Protein AF-A0AAF5DKG2-F1 (afdb_monomer)

pLDDT: mean 74.57, std 13.82, range [32.38, 96.69]

InterPro domains:
  IPR000742 EGF-like domain [SM00181] (338-382)
  IPR000742 EGF-like domain [SM00181] (512-547)
  IPR000742 EGF-like domain [SM00181] (781-826)
  IPR000742 EGF-like domain [SM00181] (829-873)
  IPR000742 EGF-like domain [SM00181] (874-923)
  IPR000742 EGF-like domain [SM00181] (926-966)
  IPR000742 EGF-like domain [SM00181] (987-1036)
  IPR000742 EGF-like domain [SM00181] (1144-1190)
  IPR002049 Laminin-type EGF domain [PF00053] (269-330)
  IPR002049 Laminin-type EGF domain [PF00053] (405-462)
  IPR002049 Laminin-type EGF domain [PF00053] (465-513)
  IPR002049 Laminin-type EGF domain [PF00053] (516-554)
  IPR002049 Laminin-type EGF domain [PF00053] (780-825)
  IPR002049 Laminin-type EGF domain [PF00053] (828-871)
  IPR002049 Laminin-type EGF domain [PF00053] (925-981)
  IPR002049 Laminin-type EGF domain [PF00053] (986-1035)
  IPR002049 Laminin-type EGF domain [PF00053] (1038-1086)
  IPR002049 Laminin-type EGF domain [PF00053] (1089-1138)
  IPR002049 Laminin-type EGF domain [PF00053] (1145-1185)
  IPR002049 Laminin-type EGF domain [PS01248] (485-518)

Mean predicted aligned error: 26.06 Å

Radius of gyration: 65.57 Å; Cα contacts (8 Å, |Δi|>4): 3134; chains: 1; bounding box: 142×111×207 Å

Organism: Strongyloides stercoralis (NCBI:txid6248)

Structure (mmCIF, N/CA/C/O backbone):
data_AF-A0AAF5DKG2-F1
#
_entry.id   AF-A0AAF5DKG2-F1
#
loop_
_atom_site.group_PDB
_atom_site.id
_atom_site.type_symbol
_atom_site.label_atom_id
_atom_site.label_alt_id
_atom_site.label_comp_id
_atom_site.label_asym_id
_atom_site.label_entity_id
_atom_site.label_seq_id
_atom_site.pdbx_PDB_ins_code
_atom_site.Cartn_x
_atom_site.Cartn_y
_atom_site.Cartn_z
_atom_site.occupancy
_atom_site.B_iso_or_equiv
_atom_site.auth_seq_id
_atom_site.auth_comp_id
_atom_site.auth_asym_id
_atom_site.auth_atom_id
_atom_site.pdbx_PDB_model_num
ATOM 1 N N . MET A 1 1 ? -48.539 -11.931 -9.910 1.00 43.75 1 MET A N 1
ATOM 2 C CA . MET A 1 1 ? -48.277 -12.491 -8.563 1.00 43.75 1 MET A CA 1
ATOM 3 C C . MET A 1 1 ? -48.329 -11.419 -7.472 1.00 43.75 1 MET A C 1
ATOM 5 O O . MET A 1 1 ? -49.203 -11.551 -6.630 1.00 43.75 1 MET A O 1
ATOM 9 N N . LYS A 1 2 ? -47.557 -10.315 -7.526 1.00 38.19 2 LYS A N 1
ATOM 10 C CA . LYS A 1 2 ? -47.539 -9.233 -6.499 1.00 38.19 2 LYS A CA 1
ATOM 11 C C . LYS A 1 2 ? -48.901 -8.807 -5.889 1.00 38.19 2 LYS A C 1
ATOM 13 O O . LYS A 1 2 ? -48.984 -8.677 -4.678 1.00 38.19 2 LYS A O 1
ATOM 18 N N . LYS A 1 3 ? -50.002 -8.687 -6.655 1.00 47.84 3 LYS A N 1
ATOM 19 C CA . LYS A 1 3 ? -51.349 -8.427 -6.074 1.00 47.84 3 LYS A CA 1
ATOM 20 C C . LYS A 1 3 ? -51.882 -9.543 -5.156 1.00 47.84 3 LYS A C 1
ATOM 22 O O . LYS A 1 3 ? -52.548 -9.226 -4.182 1.00 47.84 3 LYS A O 1
ATOM 27 N N . LYS A 1 4 ? -51.594 -10.821 -5.439 1.00 54.53 4 LYS A N 1
ATOM 28 C CA . LYS A 1 4 ? -51.898 -11.936 -4.523 1.00 54.53 4 LYS A CA 1
ATOM 29 C C . LYS A 1 4 ? -50.928 -11.968 -3.340 1.00 54.53 4 LYS A C 1
ATOM 31 O O . LYS A 1 4 ? -51.385 -12.221 -2.242 1.00 54.53 4 LYS A O 1
ATOM 36 N N . PHE A 1 5 ? -49.649 -11.643 -3.542 1.00 51.47 5 PHE A N 1
ATOM 37 C CA . PHE A 1 5 ? -48.653 -11.588 -2.461 1.00 51.47 5 PHE A CA 1
ATOM 38 C C . PHE A 1 5 ? -48.962 -10.478 -1.442 1.00 51.47 5 PHE A C 1
ATOM 40 O O . PHE A 1 5 ? -48.942 -10.731 -0.248 1.00 51.47 5 PHE A O 1
ATOM 47 N N . ASN A 1 6 ? -49.387 -9.288 -1.886 1.00 56.97 6 ASN A N 1
ATOM 48 C CA . ASN A 1 6 ? -49.872 -8.243 -0.974 1.00 56.97 6 ASN A CA 1
ATOM 49 C C . ASN A 1 6 ? -51.173 -8.640 -0.258 1.00 56.97 6 ASN A C 1
ATOM 51 O O . ASN A 1 6 ? -51.363 -8.255 0.889 1.00 56.97 6 ASN A O 1
ATOM 55 N N . ILE A 1 7 ? -52.060 -9.413 -0.898 1.00 67.38 7 ILE A N 1
ATOM 56 C CA . ILE A 1 7 ? -53.229 -9.992 -0.216 1.00 67.38 7 ILE A CA 1
ATOM 57 C C . ILE A 1 7 ? -52.781 -11.042 0.810 1.00 67.38 7 ILE A C 1
ATOM 59 O O . ILE A 1 7 ? -53.310 -11.044 1.911 1.00 67.38 7 ILE A O 1
ATOM 63 N N . PHE A 1 8 ? -51.776 -11.866 0.501 1.00 57.84 8 PHE A N 1
ATOM 64 C CA . PHE A 1 8 ? -51.210 -12.848 1.429 1.00 57.84 8 PHE A CA 1
ATOM 65 C C . PHE A 1 8 ? -50.532 -12.173 2.625 1.00 57.84 8 PHE A C 1
ATOM 67 O O . PHE A 1 8 ? -50.835 -12.534 3.747 1.00 57.84 8 PHE A O 1
ATOM 74 N N . LEU A 1 9 ? -49.725 -11.125 2.422 1.00 53.72 9 LEU A N 1
ATOM 75 C CA . LEU A 1 9 ? -49.131 -10.325 3.503 1.00 53.72 9 LEU A CA 1
ATOM 76 C C . LEU A 1 9 ? -50.183 -9.597 4.351 1.00 53.72 9 LEU A C 1
ATOM 78 O O . LEU A 1 9 ? -50.059 -9.561 5.573 1.00 53.72 9 LEU A O 1
ATOM 82 N N . VAL A 1 10 ? -51.234 -9.043 3.737 1.00 59.53 10 VAL A N 1
ATOM 83 C CA . VAL A 1 10 ? -52.357 -8.448 4.482 1.00 59.53 10 VAL A CA 1
ATOM 84 C C . VAL A 1 10 ? -53.104 -9.519 5.282 1.00 59.53 10 VAL A C 1
ATOM 86 O O . VAL A 1 10 ? -53.407 -9.284 6.447 1.00 59.53 10 VAL A O 1
ATOM 89 N N . ILE A 1 11 ? -53.336 -10.706 4.712 1.00 62.66 11 ILE A N 1
ATOM 90 C CA . ILE A 1 11 ? -53.909 -11.853 5.428 1.00 62.66 11 ILE A CA 1
ATOM 91 C C . ILE A 1 11 ? -52.975 -12.316 6.553 1.00 62.66 11 ILE A C 1
ATOM 93 O O . ILE A 1 11 ? -53.465 -12.542 7.646 1.00 62.66 11 ILE A O 1
ATOM 97 N N . PHE A 1 12 ? -51.659 -12.371 6.348 1.00 57.19 12 PHE A N 1
ATOM 98 C CA . PHE A 1 12 ? -50.678 -12.834 7.336 1.00 57.19 12 PHE A CA 1
ATOM 99 C C . PHE A 1 12 ? -50.595 -11.891 8.548 1.00 57.19 12 PHE A C 1
ATOM 101 O O . PHE A 1 12 ? -50.620 -12.338 9.693 1.00 57.19 12 PHE A O 1
ATOM 108 N N . PHE A 1 13 ? -50.610 -10.571 8.315 1.00 54.19 13 PHE A N 1
ATOM 109 C CA . PHE A 1 13 ? -50.745 -9.566 9.380 1.00 54.19 13 PHE A CA 1
ATOM 110 C C . PHE A 1 13 ? -52.124 -9.599 10.070 1.00 54.19 13 PHE A C 1
ATOM 112 O O . PHE A 1 13 ? -52.234 -9.235 11.243 1.00 54.19 13 PHE A O 1
ATOM 119 N N . ILE A 1 14 ? -53.172 -10.055 9.377 1.00 54.34 14 ILE A N 1
ATOM 120 C CA . ILE A 1 14 ? -54.507 -10.280 9.950 1.00 54.34 14 ILE A CA 1
ATOM 121 C C . ILE A 1 14 ? -54.560 -11.589 10.764 1.00 54.34 14 ILE A C 1
ATOM 123 O O . ILE A 1 14 ? -55.146 -11.607 11.841 1.00 54.34 14 ILE A O 1
ATOM 127 N N . THR A 1 15 ? -53.908 -12.674 10.341 1.00 50.03 15 THR A N 1
ATOM 128 C CA . THR A 1 15 ? -53.892 -13.945 11.085 1.00 50.03 15 THR A CA 1
ATOM 129 C C . THR A 1 15 ? -52.998 -13.878 12.320 1.00 50.03 15 THR A C 1
ATOM 131 O O . THR A 1 15 ? -53.404 -14.372 13.372 1.00 50.03 15 THR A O 1
ATOM 134 N N . LEU A 1 16 ? -51.859 -13.169 12.258 1.00 49.00 16 LEU A N 1
ATOM 135 C CA . LEU A 1 16 ? -51.036 -12.864 13.442 1.00 49.00 16 LEU A CA 1
ATOM 136 C C . LEU A 1 16 ? -51.746 -11.972 14.480 1.00 49.00 16 LEU A C 1
ATOM 138 O O . LEU A 1 16 ? -51.216 -11.778 15.570 1.00 49.00 16 LEU A O 1
ATOM 142 N N . THR A 1 17 ? -52.923 -11.420 14.167 1.00 49.53 17 THR A N 1
ATOM 143 C CA . THR A 1 17 ? -53.720 -10.601 15.097 1.00 49.53 17 THR A CA 1
ATOM 144 C C . THR A 1 17 ? -55.053 -11.242 15.507 1.00 49.53 17 THR A C 1
ATOM 146 O O . THR A 1 17 ? -55.858 -10.577 16.159 1.00 49.53 17 THR A O 1
ATOM 149 N N . ILE A 1 18 ? -55.291 -12.522 15.170 1.00 45.44 18 ILE A N 1
ATOM 150 C CA . ILE A 1 18 ? -56.574 -13.216 15.418 1.00 45.44 18 ILE A CA 1
ATOM 151 C C . ILE A 1 18 ? -56.439 -14.551 16.192 1.00 45.44 18 ILE A C 1
ATOM 153 O O . ILE A 1 18 ? -57.408 -14.974 16.815 1.00 45.44 18 ILE A O 1
ATOM 157 N N . PHE A 1 19 ? -55.263 -15.192 16.249 1.00 39.69 19 PHE A N 1
ATOM 158 C CA . PHE A 1 19 ? -55.086 -16.511 16.894 1.00 39.69 19 PHE A CA 1
ATOM 159 C C . PHE A 1 19 ? -54.384 -16.497 18.270 1.00 39.69 19 PHE A C 1
ATOM 161 O O . PHE A 1 19 ? -53.329 -17.097 18.434 1.00 39.69 19 PHE A O 1
ATOM 168 N N . THR A 1 20 ? -55.023 -15.899 19.284 1.00 35.41 20 THR A N 1
ATOM 169 C CA . THR A 1 20 ? -54.932 -16.349 20.697 1.00 35.41 20 THR A CA 1
ATOM 170 C C . THR A 1 20 ? -56.183 -15.916 21.470 1.00 35.41 20 THR A C 1
ATOM 172 O O . THR A 1 20 ? -56.151 -14.961 22.244 1.00 35.41 20 THR A O 1
ATOM 175 N N . SER A 1 21 ? -57.297 -16.622 21.271 1.00 34.34 21 SER A N 1
ATOM 176 C CA . SER A 1 21 ? -58.467 -16.570 22.161 1.00 34.34 21 SER A CA 1
ATOM 177 C C . SER A 1 21 ? -58.666 -17.925 22.846 1.00 34.34 21 SER A C 1
ATOM 179 O O . SER A 1 21 ? -59.715 -18.555 22.721 1.00 34.34 21 SER A O 1
ATOM 181 N N . CYS A 1 22 ? -57.621 -18.393 23.531 1.00 34.94 22 CYS A N 1
ATOM 182 C CA . CYS A 1 22 ? -57.797 -19.367 24.603 1.00 34.94 22 CYS A CA 1
ATOM 183 C C . CYS A 1 22 ? -58.372 -18.627 25.820 1.00 34.94 22 CYS A C 1
ATOM 185 O O . CYS A 1 22 ? -58.104 -17.435 25.990 1.00 34.94 22 CYS A O 1
ATOM 187 N N . GLU A 1 23 ? -59.139 -19.308 26.667 1.00 33.19 23 GLU A N 1
ATOM 188 C CA . GLU A 1 23 ? -59.718 -18.725 27.882 1.00 33.19 23 GLU A CA 1
ATOM 189 C C . GLU A 1 23 ? -58.655 -18.636 29.000 1.00 33.19 23 GLU A C 1
ATOM 191 O O . GLU A 1 23 ? -58.776 -19.233 30.070 1.00 33.19 23 GLU A O 1
ATOM 196 N N . GLU A 1 24 ? -57.565 -17.896 28.735 1.00 35.06 24 GLU A N 1
ATOM 197 C CA . GLU A 1 24 ? -56.620 -17.478 29.773 1.00 35.06 24 GLU A CA 1
ATOM 198 C C . GLU A 1 24 ? -57.396 -16.660 30.811 1.00 35.06 24 GLU A C 1
ATOM 200 O O . GLU A 1 24 ? -57.775 -15.515 30.555 1.00 35.06 24 GLU A O 1
ATOM 205 N N . ILE A 1 25 ? -57.612 -17.246 31.995 1.00 44.19 25 ILE A N 1
ATOM 206 C CA . ILE A 1 25 ? -58.051 -16.519 33.190 1.00 44.19 25 ILE A CA 1
ATOM 207 C C . ILE A 1 25 ? -57.134 -15.306 33.325 1.00 44.19 25 ILE A C 1
ATOM 209 O O . ILE A 1 25 ? -55.933 -15.482 33.527 1.00 44.19 25 ILE A O 1
ATOM 213 N N . GLU A 1 26 ? -57.705 -14.107 33.184 1.00 47.34 26 GLU A N 1
ATOM 214 C CA . GLU A 1 26 ? -56.954 -12.861 33.038 1.00 47.34 26 GLU A CA 1
ATOM 215 C C . GLU A 1 26 ? -55.957 -12.714 34.199 1.00 47.34 26 GLU A C 1
ATOM 217 O O . GLU A 1 26 ? -56.347 -12.481 35.349 1.00 47.34 26 GLU A O 1
ATOM 222 N N . ASP A 1 27 ? -54.668 -12.938 33.908 1.00 63.12 27 ASP A N 1
ATOM 223 C CA . ASP A 1 27 ? -53.606 -12.891 34.911 1.00 63.12 27 ASP A CA 1
ATOM 224 C C . ASP A 1 27 ? -53.433 -11.441 35.347 1.00 63.12 27 ASP A C 1
ATOM 226 O O . ASP A 1 27 ? -52.753 -10.636 34.707 1.00 63.12 27 ASP A O 1
ATOM 230 N N . LEU A 1 28 ? -54.068 -11.100 36.463 1.00 68.75 28 LEU A N 1
ATOM 231 C CA . LEU A 1 28 ? -54.100 -9.743 36.985 1.00 68.75 28 LEU A CA 1
ATOM 232 C C . LEU A 1 28 ? -52.733 -9.297 37.529 1.00 68.75 28 LEU A C 1
ATOM 234 O O . LEU A 1 28 ? -52.597 -8.126 37.882 1.00 68.75 28 LEU A O 1
ATOM 238 N N . CYS A 1 29 ? -51.725 -10.179 37.559 1.00 80.19 29 CYS A N 1
ATOM 239 C CA . CYS A 1 29 ? -50.320 -9.836 37.785 1.00 80.19 29 CYS A CA 1
ATOM 240 C C . CYS A 1 29 ? -49.595 -9.355 36.508 1.00 80.19 29 CYS A C 1
ATOM 242 O O . CYS A 1 29 ? -48.548 -8.719 36.603 1.00 80.19 29 CYS A O 1
ATOM 244 N N . LYS A 1 30 ? -50.112 -9.629 35.301 1.00 75.94 30 LYS A N 1
ATOM 245 C CA . LYS A 1 30 ? -49.424 -9.441 34.005 1.00 75.94 30 LYS A CA 1
ATOM 246 C C . LYS A 1 30 ? -49.168 -7.953 33.690 1.00 75.94 30 LYS A C 1
ATOM 248 O O . LYS A 1 30 ? -49.912 -7.304 32.962 1.00 75.94 30 LYS A O 1
ATOM 253 N N . GLY A 1 31 ? -48.085 -7.408 34.255 1.00 75.31 31 GLY A N 1
ATOM 254 C CA . GLY A 1 31 ? -47.654 -6.009 34.112 1.00 75.31 31 GLY A CA 1
ATOM 255 C C . GLY A 1 31 ? -48.068 -5.060 35.249 1.00 75.31 31 GLY A C 1
ATOM 256 O O . GLY A 1 31 ? -47.969 -3.844 35.078 1.00 75.31 31 GLY A O 1
ATOM 257 N N . GLN A 1 32 ? -48.536 -5.574 36.393 1.00 84.38 32 GLN A N 1
ATOM 258 C CA . GLN A 1 32 ? -48.938 -4.770 37.558 1.00 84.38 32 GLN A CA 1
ATOM 259 C C . GLN A 1 32 ? -48.875 -5.578 38.868 1.00 84.38 32 GLN A C 1
ATOM 261 O O . GLN A 1 32 ? -48.708 -6.793 38.851 1.00 84.38 32 GLN A O 1
ATOM 266 N N . SER A 1 33 ? -49.023 -4.930 40.024 1.00 86.94 33 SER A N 1
ATOM 267 C CA . SER A 1 33 ? -49.085 -5.633 41.308 1.00 86.94 33 SER A CA 1
ATOM 268 C C . SER A 1 33 ? -50.447 -6.298 41.542 1.00 86.94 33 SER A C 1
ATOM 270 O O . SER A 1 33 ? -51.500 -5.697 41.330 1.00 86.94 33 SER A O 1
ATOM 272 N N . CYS A 1 34 ? -50.427 -7.541 42.025 1.00 89.06 34 CYS A N 1
ATOM 273 C CA . CYS A 1 34 ? -51.611 -8.373 42.232 1.00 89.06 34 CYS A CA 1
ATOM 274 C C . CYS A 1 34 ? -51.705 -8.876 43.680 1.00 89.06 34 CYS A C 1
ATOM 276 O O . CYS A 1 34 ? -50.700 -9.208 44.313 1.00 89.06 34 CYS A O 1
ATOM 278 N N . TYR A 1 35 ? -52.927 -8.924 44.216 1.00 87.62 35 TYR A N 1
ATOM 279 C CA . TYR A 1 35 ? -53.183 -9.201 45.631 1.00 87.62 35 TYR A CA 1
ATOM 280 C C . TYR A 1 35 ? -54.313 -10.230 45.798 1.00 87.62 35 TYR A C 1
ATOM 282 O O . TYR A 1 35 ? -55.308 -10.137 45.074 1.00 87.62 35 TYR A O 1
ATOM 290 N N . PRO A 1 36 ? -54.233 -11.160 46.770 1.00 88.12 36 PRO A N 1
ATOM 291 C CA . PRO A 1 36 ? -55.317 -12.099 47.043 1.00 88.12 36 PRO A CA 1
ATOM 292 C C . PRO A 1 36 ? -56.567 -11.412 47.602 1.00 88.12 36 PRO A C 1
ATOM 294 O O . PRO A 1 36 ? -56.482 -10.414 48.324 1.00 88.12 36 PRO A O 1
ATOM 297 N N . ALA A 1 37 ? -57.735 -11.999 47.339 1.00 84.50 37 ALA A N 1
ATOM 298 C CA . ALA A 1 37 ? -59.012 -11.518 47.863 1.00 84.50 37 ALA A CA 1
ATOM 299 C C . ALA A 1 37 ? -59.038 -11.436 49.407 1.00 84.50 37 ALA A C 1
ATOM 301 O O . ALA A 1 37 ? -58.489 -12.288 50.112 1.00 84.50 37 ALA A O 1
ATOM 302 N N . THR A 1 38 ? -59.717 -10.417 49.949 1.00 86.69 38 THR A N 1
ATOM 303 C CA . THR A 1 38 ? -59.907 -10.266 51.403 1.00 86.69 38 THR A CA 1
ATOM 304 C C . THR A 1 38 ? -61.103 -11.082 51.892 1.00 86.69 38 THR A C 1
ATOM 306 O O . THR A 1 38 ? -62.201 -10.913 51.360 1.00 86.69 38 THR A O 1
ATOM 309 N N . GLY A 1 39 ? -60.942 -11.851 52.967 1.00 88.44 39 GLY A N 1
ATOM 310 C CA . GLY A 1 39 ? -62.019 -12.605 53.620 1.00 88.44 39 GLY A CA 1
ATOM 311 C C . GLY A 1 39 ? -61.986 -12.491 55.147 1.00 88.44 39 GLY A C 1
ATOM 312 O O . GLY A 1 39 ? -61.350 -11.592 55.703 1.00 88.44 39 GLY A O 1
ATOM 313 N N . ASN A 1 40 ? -62.690 -13.395 55.835 1.00 90.44 40 ASN A N 1
ATOM 314 C CA . ASN A 1 40 ? -62.609 -13.549 57.290 1.00 90.44 40 ASN A CA 1
ATOM 315 C C . ASN A 1 40 ? -61.612 -14.668 57.618 1.00 90.44 40 ASN A C 1
ATOM 317 O O . ASN A 1 40 ? -61.873 -15.833 57.325 1.00 90.44 40 ASN A O 1
ATOM 321 N N . LEU A 1 41 ? -60.486 -14.330 58.250 1.00 92.12 41 LEU A N 1
ATOM 322 C CA . LEU A 1 41 ? -59.409 -15.277 58.557 1.00 92.12 41 LEU A CA 1
ATOM 323 C C . LEU A 1 41 ? -59.840 -16.393 59.527 1.00 92.12 41 LEU A C 1
ATOM 325 O O . LEU A 1 41 ? -59.142 -17.393 59.644 1.00 92.12 41 LEU A O 1
ATOM 329 N N . LEU A 1 42 ? -60.986 -16.257 60.200 1.00 91.31 42 LEU A N 1
ATOM 330 C CA . LEU A 1 42 ? -61.545 -17.295 61.070 1.00 91.31 42 LEU A CA 1
ATOM 331 C C . LEU A 1 42 ? -62.191 -18.470 60.321 1.00 91.31 42 LEU A C 1
ATOM 333 O O . LEU A 1 42 ? -62.323 -19.546 60.903 1.00 91.31 42 LEU A O 1
ATOM 337 N N . ILE A 1 43 ? -62.582 -18.297 59.054 1.00 88.50 43 ILE A N 1
ATOM 338 C CA . ILE A 1 43 ? -63.170 -19.380 58.252 1.00 88.50 43 ILE A CA 1
ATOM 339 C C . ILE A 1 43 ? -62.111 -20.477 58.053 1.00 88.50 43 ILE A C 1
ATOM 341 O O . ILE A 1 43 ? -60.944 -20.188 57.791 1.00 88.50 43 ILE A O 1
ATOM 345 N N . GLY A 1 44 ? -62.500 -21.733 58.290 1.00 86.06 44 GLY A N 1
ATOM 346 C CA . GLY A 1 44 ? -61.598 -22.892 58.371 1.00 86.06 44 GLY A CA 1
ATOM 347 C C . GLY A 1 44 ? -60.795 -23.015 59.680 1.00 86.06 44 GLY A C 1
ATOM 348 O O . GLY A 1 44 ? -60.398 -24.118 60.055 1.00 86.06 44 GLY A O 1
ATOM 349 N N . ARG A 1 45 ? -60.610 -21.930 60.447 1.00 89.00 45 ARG A N 1
ATOM 350 C CA . ARG A 1 45 ? -59.652 -21.855 61.574 1.00 89.00 45 ARG A CA 1
ATOM 351 C C . ARG A 1 45 ? -60.237 -22.146 62.960 1.00 89.00 45 ARG A C 1
ATOM 353 O O . ARG A 1 45 ? -59.640 -21.800 63.978 1.00 89.00 45 ARG A O 1
ATOM 360 N N . LYS A 1 46 ? -61.372 -22.855 63.035 1.00 87.25 46 LYS A N 1
ATOM 361 C CA . LYS A 1 46 ? -62.044 -23.230 64.302 1.00 87.25 46 LYS A CA 1
ATOM 362 C C . LYS A 1 46 ? -61.102 -23.880 65.333 1.00 87.25 46 LYS A C 1
ATOM 364 O O . LYS A 1 46 ? -61.238 -23.612 66.520 1.00 87.25 46 LYS A O 1
ATOM 369 N N . LYS A 1 47 ? -60.146 -24.715 64.901 1.00 87.81 47 LYS A N 1
ATOM 370 C CA . LYS A 1 47 ? -59.184 -25.406 65.790 1.00 87.81 47 LYS A CA 1
ATOM 371 C C . LYS A 1 47 ? -58.034 -24.516 66.294 1.00 87.81 47 LYS A C 1
ATOM 373 O O . LYS A 1 47 ? -57.362 -24.894 67.246 1.00 87.81 47 LYS A O 1
ATOM 378 N N . GLN A 1 48 ? -57.802 -23.370 65.654 1.00 90.44 48 GLN A N 1
ATOM 379 C CA . GLN A 1 48 ? -56.744 -22.401 65.979 1.00 90.44 48 GLN A CA 1
ATOM 380 C C . GLN A 1 48 ? -57.239 -21.250 66.872 1.00 90.44 48 GLN A C 1
ATOM 382 O O . GLN A 1 48 ? -56.446 -20.408 67.298 1.00 90.44 48 GLN A O 1
ATOM 387 N N . LEU A 1 49 ? -58.547 -21.191 67.139 1.00 93.44 49 LEU A N 1
ATOM 388 C CA . LEU A 1 49 ? -59.170 -20.210 68.018 1.00 93.44 49 LEU A CA 1
ATOM 389 C C . LEU A 1 49 ? -59.319 -20.790 69.433 1.00 93.44 49 LEU A C 1
ATOM 391 O O . LEU A 1 49 ? -59.855 -21.878 69.621 1.00 93.44 49 LEU A O 1
ATOM 395 N N . SER A 1 50 ? -58.866 -20.048 70.440 1.00 94.56 50 SER A N 1
ATOM 396 C CA . SER A 1 50 ? -58.863 -20.472 71.844 1.00 94.56 50 SER A CA 1
ATOM 397 C C . SER A 1 50 ? -59.281 -19.336 72.778 1.00 94.56 50 SER A C 1
ATOM 399 O O . SER A 1 50 ? -59.113 -18.163 72.447 1.00 94.56 50 SER A O 1
ATOM 401 N N . ALA A 1 51 ? -59.815 -19.672 73.957 1.00 94.81 51 ALA A N 1
ATOM 402 C CA . ALA A 1 51 ? -60.133 -18.707 75.010 1.00 94.81 51 ALA A CA 1
ATOM 403 C C . ALA A 1 51 ? -59.712 -19.231 76.390 1.00 94.81 51 ALA A C 1
ATOM 405 O O . ALA A 1 51 ? -59.935 -20.398 76.711 1.00 94.81 51 ALA A O 1
ATOM 406 N N . THR A 1 52 ? -59.136 -18.366 77.228 1.00 94.81 52 THR A N 1
ATOM 407 C CA . THR A 1 52 ? -58.620 -18.735 78.564 1.00 94.81 52 THR A CA 1
ATOM 408 C C . THR A 1 52 ? -59.710 -18.956 79.615 1.00 94.81 52 THR A C 1
ATOM 410 O O . THR A 1 52 ? -59.452 -19.554 80.658 1.00 94.81 52 THR A O 1
ATOM 413 N N . SER A 1 53 ? -60.941 -18.523 79.340 1.00 94.12 53 SER A N 1
ATOM 414 C CA . SER A 1 53 ? -62.119 -18.763 80.172 1.00 94.12 53 SER A CA 1
ATOM 415 C C . SER A 1 53 ? -63.324 -19.029 79.279 1.00 94.12 53 SER A C 1
ATOM 417 O O . SER A 1 53 ? -63.586 -18.269 78.353 1.00 94.12 53 SER A O 1
ATOM 419 N N . THR A 1 54 ? -64.063 -20.103 79.550 1.00 94.88 54 THR A N 1
ATOM 420 C CA . THR A 1 54 ? -65.348 -20.415 78.908 1.00 94.88 54 THR A CA 1
ATOM 421 C C . THR A 1 54 ? -66.249 -21.075 79.947 1.00 94.88 54 THR A C 1
ATOM 423 O O . THR A 1 54 ? -65.775 -21.903 80.732 1.00 94.88 54 THR A O 1
ATOM 426 N N . CYS A 1 55 ? -67.527 -20.699 80.000 1.00 94.12 55 CYS A N 1
ATOM 427 C CA . CYS A 1 55 ? -68.454 -21.266 80.973 1.00 94.12 55 CYS A CA 1
ATOM 428 C C . CYS A 1 55 ? -68.742 -22.751 80.694 1.00 94.12 55 CYS A C 1
ATOM 430 O O . CYS A 1 55 ? -68.608 -23.242 79.573 1.00 94.12 55 CYS A O 1
ATOM 432 N N . GLY A 1 56 ? -69.137 -23.493 81.727 1.00 92.88 56 GLY A N 1
ATOM 433 C CA . GLY A 1 56 ? -69.649 -24.863 81.587 1.00 92.88 56 GLY A CA 1
ATOM 434 C C . GLY A 1 56 ? -68.621 -25.974 81.304 1.00 92.88 56 GLY A C 1
ATOM 435 O O . GLY A 1 56 ? -68.974 -27.137 81.445 1.00 92.88 56 GLY A O 1
ATOM 436 N N . LEU A 1 57 ? -67.355 -25.669 80.973 1.00 90.06 57 LEU A N 1
ATOM 437 C CA . LEU A 1 57 ? -66.348 -26.653 80.506 1.00 90.06 57 LEU A CA 1
ATOM 438 C C . LEU A 1 57 ? -66.099 -27.876 81.419 1.00 90.06 57 LEU A C 1
ATOM 440 O O . LEU A 1 57 ? -65.622 -28.900 80.941 1.00 90.06 57 LEU A O 1
ATOM 444 N N . LYS A 1 58 ? -66.356 -27.779 82.732 1.00 88.69 58 LYS A N 1
ATOM 445 C CA . LYS A 1 58 ? -66.164 -28.890 83.695 1.00 88.69 58 LYS A CA 1
ATOM 446 C C . LYS A 1 58 ? -67.476 -29.439 84.256 1.00 88.69 58 LYS A C 1
ATOM 448 O O . LYS A 1 58 ? -67.579 -30.627 84.540 1.00 88.69 58 LYS A O 1
ATOM 453 N N . TYR A 1 59 ? -68.453 -28.564 84.453 1.00 91.12 59 TYR A N 1
ATOM 454 C CA . TYR A 1 59 ? -69.782 -28.846 84.985 1.00 91.12 59 TYR A CA 1
ATOM 455 C C . TYR A 1 59 ? -70.712 -27.687 84.584 1.00 91.12 59 TYR A C 1
ATOM 457 O O . TYR A 1 59 ? -70.211 -26.569 84.421 1.00 91.12 59 TYR A O 1
ATOM 465 N N . PRO A 1 60 ? -72.036 -27.900 84.464 1.00 91.19 60 PRO A N 1
ATOM 466 C CA . PRO A 1 60 ? -72.967 -26.843 84.077 1.00 91.19 60 PRO A CA 1
ATOM 467 C C . PRO A 1 60 ? -72.936 -25.643 85.031 1.00 91.19 60 PRO A C 1
ATOM 469 O O . PRO A 1 60 ? -73.036 -25.797 86.250 1.00 91.19 60 PRO A O 1
ATOM 472 N N . GLN A 1 61 ? -72.826 -24.433 84.484 1.00 90.12 61 GLN A N 1
ATOM 473 C CA . GLN A 1 61 ? -72.758 -23.186 85.250 1.00 90.12 61 GLN A CA 1
ATOM 474 C C . GLN A 1 61 ? -74.011 -22.341 85.018 1.00 90.12 61 GLN A C 1
ATOM 476 O O . GLN A 1 61 ? -74.348 -22.028 83.878 1.00 90.12 61 GLN A O 1
ATOM 481 N N . LYS A 1 62 ? -74.697 -21.960 86.100 1.00 90.56 62 LYS A N 1
ATOM 482 C CA . LYS A 1 62 ? -75.821 -21.015 86.057 1.00 90.56 62 LYS A CA 1
ATOM 483 C C . LYS A 1 62 ? -75.308 -19.612 85.721 1.00 90.56 62 LYS A C 1
ATOM 485 O O . LYS A 1 62 ? -74.259 -19.227 86.222 1.00 90.56 62 LYS A O 1
ATOM 490 N N . TYR A 1 63 ? -76.023 -18.855 84.896 1.00 90.06 63 TYR A N 1
ATOM 491 C CA . TYR A 1 63 ? -75.720 -17.456 84.565 1.00 90.06 63 TYR A CA 1
ATOM 492 C C . TYR A 1 63 ? -77.018 -16.669 84.338 1.00 90.06 63 TYR A C 1
ATOM 494 O O . TYR A 1 63 ? -78.059 -17.267 84.071 1.00 90.06 63 TYR A O 1
ATOM 502 N N . CYS A 1 64 ? -76.976 -15.341 84.429 1.00 87.12 64 CYS A N 1
ATOM 503 C CA . CYS A 1 64 ? -78.143 -14.461 84.345 1.00 87.12 64 CYS A CA 1
ATOM 504 C C . CYS A 1 64 ? -77.937 -13.332 83.324 1.00 87.12 64 CYS A C 1
ATOM 506 O O . CYS A 1 64 ? -76.828 -12.831 83.160 1.00 87.12 64 CYS A O 1
ATOM 508 N N . ILE A 1 65 ? -78.998 -12.921 82.626 1.00 84.19 65 ILE A N 1
ATOM 509 C CA . ILE A 1 65 ? -78.963 -11.880 81.586 1.00 84.19 65 ILE A CA 1
ATOM 510 C C . ILE A 1 65 ? -79.640 -10.610 82.119 1.00 84.19 65 ILE A C 1
ATOM 512 O O . ILE A 1 65 ? -80.852 -10.591 82.334 1.00 84.19 65 ILE A O 1
ATOM 516 N N . VAL A 1 66 ? -78.865 -9.535 82.305 1.00 77.00 66 VAL A N 1
ATOM 517 C CA . VAL A 1 66 ? -79.331 -8.286 82.947 1.00 77.00 66 VAL A CA 1
ATOM 518 C C . VAL A 1 66 ? -80.390 -7.544 82.115 1.00 77.00 66 VAL A C 1
ATOM 520 O O . VAL A 1 66 ? -81.260 -6.888 82.677 1.00 77.00 66 VAL A O 1
ATOM 523 N N . SER A 1 67 ? -80.397 -7.694 80.787 1.00 68.50 67 SER A N 1
ATOM 524 C CA . SER A 1 67 ? -81.453 -7.140 79.922 1.00 68.50 67 SER A CA 1
ATOM 525 C C . SER A 1 67 ? -82.804 -7.855 80.050 1.00 68.50 67 SER A C 1
ATOM 527 O O . SER A 1 67 ? -83.825 -7.298 79.660 1.00 68.50 67 SER A O 1
ATOM 529 N N . ASN A 1 68 ? -82.842 -9.077 80.593 1.00 65.31 68 ASN A N 1
ATOM 530 C CA . ASN A 1 68 ? -84.033 -9.935 80.591 1.00 65.31 68 ASN A CA 1
ATOM 531 C C . ASN A 1 68 ? -84.839 -9.817 81.899 1.00 65.31 68 ASN A C 1
ATOM 533 O O . ASN A 1 68 ? -85.472 -10.776 82.338 1.00 65.31 68 ASN A O 1
ATOM 537 N N . LEU A 1 69 ? -84.836 -8.636 82.525 1.00 56.03 69 LEU A N 1
ATOM 538 C CA . LEU A 1 69 ? -85.548 -8.343 83.780 1.00 56.03 69 LEU A CA 1
ATOM 539 C C . LEU A 1 69 ? -87.079 -8.186 83.619 1.00 56.03 69 LEU A C 1
ATOM 541 O O . LEU A 1 69 ? -87.762 -7.783 84.557 1.00 56.03 69 LEU A O 1
ATOM 545 N N . GLN A 1 70 ? -87.631 -8.533 82.452 1.00 50.06 70 GLN A N 1
ATOM 546 C CA . GLN A 1 70 ? -89.069 -8.576 82.162 1.00 50.06 70 GLN A CA 1
ATOM 547 C C . GLN A 1 70 ? -89.488 -9.991 81.714 1.00 50.06 70 GLN A C 1
ATOM 549 O O . GLN A 1 70 ? -89.851 -10.214 80.563 1.00 50.06 70 GLN A O 1
ATOM 554 N N . GLY A 1 71 ? -89.409 -10.975 82.617 1.00 49.38 71 GLY A N 1
ATOM 555 C CA . GLY A 1 71 ? -89.847 -12.350 82.346 1.00 49.38 71 GLY A CA 1
ATOM 556 C C . GLY A 1 71 ? -89.515 -13.340 83.468 1.00 49.38 71 GLY A C 1
ATOM 557 O O . GLY A 1 71 ? -88.609 -13.108 84.263 1.00 49.38 71 GLY A O 1
ATOM 558 N N . ASN A 1 72 ? -90.231 -14.470 83.518 1.00 47.91 72 ASN A N 1
ATOM 559 C CA . ASN A 1 72 ? -90.167 -15.448 84.623 1.00 47.91 72 ASN A CA 1
ATOM 560 C C . ASN A 1 72 ? -88.860 -16.269 84.728 1.00 47.91 72 ASN A C 1
ATOM 562 O O . ASN A 1 72 ? -88.742 -17.107 85.620 1.00 47.91 72 ASN A O 1
ATOM 566 N N . SER A 1 73 ? -87.869 -16.046 83.859 1.00 59.88 73 SER A N 1
ATOM 567 C CA . SER A 1 73 ? -86.536 -16.652 83.979 1.00 59.88 73 SER A CA 1
ATOM 568 C C . SER A 1 73 ? -85.457 -15.769 83.340 1.00 59.88 73 SER A C 1
ATOM 570 O O . SER A 1 73 ? -85.179 -15.851 82.142 1.00 59.88 73 SER A O 1
ATOM 572 N N . SER A 1 74 ? -84.812 -14.928 84.148 1.00 70.94 74 SER A N 1
ATOM 573 C CA . SER A 1 74 ? -83.642 -14.139 83.732 1.00 70.94 74 SER A CA 1
ATOM 574 C C . SER A 1 74 ? -82.330 -14.938 83.750 1.00 70.94 74 SER A C 1
ATOM 576 O O . SER A 1 74 ? -81.318 -14.444 83.253 1.00 70.94 74 SER A O 1
ATOM 578 N N . CYS A 1 75 ? -82.336 -16.167 84.285 1.00 85.12 75 CYS A N 1
ATOM 579 C CA . CYS A 1 75 ? -81.160 -17.025 84.439 1.00 85.12 75 CYS A CA 1
ATOM 580 C C . CYS A 1 75 ? -81.315 -18.397 83.761 1.00 85.12 75 CYS A C 1
ATOM 582 O O . CYS A 1 75 ? -82.408 -18.957 83.709 1.00 85.12 75 CYS A O 1
ATOM 584 N N . TYR A 1 76 ? -80.190 -18.930 83.286 1.00 88.94 76 TYR A N 1
ATOM 585 C CA . TYR A 1 76 ? -80.045 -20.095 82.408 1.00 88.94 76 TYR A CA 1
ATOM 586 C C . TYR A 1 76 ? -78.825 -20.929 82.849 1.00 88.94 76 TYR A C 1
ATOM 588 O O . TYR A 1 76 ? -78.096 -20.523 83.755 1.00 88.94 76 TYR A O 1
ATOM 596 N N . TYR A 1 77 ? -78.570 -22.072 82.202 1.00 90.56 77 TYR A N 1
ATOM 597 C CA . TYR A 1 77 ? -77.362 -22.883 82.412 1.00 90.56 77 TYR A CA 1
ATOM 598 C C . TYR A 1 77 ? -76.502 -22.931 81.145 1.00 90.56 77 TYR A C 1
ATOM 600 O O . TYR A 1 77 ? -77.024 -23.079 80.045 1.00 90.56 77 TYR A O 1
ATOM 608 N N . CYS A 1 78 ? -75.186 -22.824 81.318 1.00 92.19 78 CYS A N 1
ATOM 609 C CA . CYS A 1 78 ? -74.161 -23.007 80.293 1.00 92.19 78 CYS A CA 1
ATOM 610 C C . CYS A 1 78 ? -73.465 -24.358 80.501 1.00 92.19 78 CYS A C 1
ATOM 612 O O . CYS A 1 78 ? -73.013 -24.647 81.612 1.00 92.19 78 CYS A O 1
ATOM 614 N N . ASP A 1 79 ? -73.364 -25.169 79.449 1.00 93.31 79 ASP A N 1
ATOM 615 C CA . ASP A 1 79 ? -72.817 -26.529 79.475 1.00 93.31 79 ASP A CA 1
ATOM 616 C C . ASP A 1 79 ? -71.955 -26.822 78.234 1.00 93.31 79 ASP A C 1
ATOM 618 O O . ASP A 1 79 ? -72.329 -27.565 77.327 1.00 93.31 79 ASP A O 1
ATOM 622 N N . SER A 1 80 ? -70.770 -26.214 78.194 1.00 92.31 80 SER A N 1
ATOM 623 C CA . SER A 1 80 ? -69.819 -26.326 77.078 1.00 92.31 80 SER A CA 1
ATOM 624 C C . SER A 1 80 ? -68.942 -27.589 77.119 1.00 92.31 80 SER A C 1
ATOM 626 O O . SER A 1 80 ? -67.836 -27.578 76.584 1.00 92.31 80 SER A O 1
ATOM 628 N N . ARG A 1 81 ? -69.381 -28.672 77.783 1.00 90.94 81 ARG A N 1
ATOM 629 C CA . ARG A 1 81 ? -68.641 -29.955 77.825 1.00 90.94 81 ARG A CA 1
ATOM 630 C C . ARG A 1 81 ? -68.622 -30.676 76.475 1.00 90.94 81 ARG A C 1
ATOM 632 O O . ARG A 1 81 ? -67.671 -31.389 76.176 1.00 90.94 81 ARG A O 1
ATOM 639 N N . GLU A 1 82 ? -69.655 -30.460 75.667 1.00 88.50 82 GLU A N 1
ATOM 640 C CA . GLU A 1 82 ? -69.723 -30.847 74.255 1.00 88.50 82 GLU A CA 1
ATOM 641 C C . GLU A 1 82 ? -69.864 -29.577 73.397 1.00 88.50 82 GLU A C 1
ATOM 643 O O . GLU A 1 82 ? -70.376 -28.574 73.904 1.00 88.50 82 GLU A O 1
ATOM 648 N N . PRO A 1 83 ? -69.460 -29.575 72.112 1.00 84.75 83 PRO A N 1
ATOM 649 C CA . PRO A 1 83 ? -69.730 -28.465 71.195 1.00 84.75 83 PRO A CA 1
ATOM 650 C C . PRO A 1 83 ? -71.229 -28.178 71.018 1.00 84.75 83 PRO A C 1
ATOM 652 O O . PRO A 1 83 ? -72.074 -29.048 71.245 1.00 84.75 83 PRO A O 1
ATOM 655 N N . TYR A 1 84 ? -71.563 -26.968 70.558 1.00 85.50 84 TYR A N 1
ATOM 656 C CA . TYR A 1 84 ? -72.946 -26.601 70.248 1.00 85.50 84 TYR A CA 1
ATOM 657 C C . TYR A 1 84 ? -73.568 -27.565 69.232 1.00 85.50 84 TYR A C 1
ATOM 659 O O . TYR A 1 84 ? -73.000 -27.845 68.174 1.00 85.50 84 TYR A O 1
ATOM 667 N N . SER A 1 85 ? -74.779 -28.027 69.531 1.00 81.25 85 SER A N 1
ATOM 668 C CA . SER A 1 85 ? -75.610 -28.797 68.607 1.00 81.25 85 SER A CA 1
ATOM 669 C C . SER A 1 85 ? -77.090 -28.592 68.929 1.00 81.25 85 SER A C 1
ATOM 671 O O . SER A 1 85 ? -77.438 -28.073 69.986 1.00 81.25 85 SER A O 1
ATOM 673 N N . ILE A 1 86 ? -77.987 -29.088 68.072 1.00 76.38 86 ILE A N 1
ATOM 674 C CA . ILE A 1 86 ? -79.438 -29.111 68.353 1.00 76.38 86 ILE A CA 1
ATOM 675 C C . ILE A 1 86 ? -79.761 -29.910 69.640 1.00 76.38 86 ILE A C 1
ATOM 677 O O . ILE A 1 86 ? -80.799 -29.687 70.257 1.00 76.38 86 ILE A O 1
ATOM 681 N N . ARG A 1 87 ? -78.867 -30.811 70.083 1.00 80.06 87 ARG A N 1
ATOM 682 C CA . ARG A 1 87 ? -78.993 -31.555 71.352 1.00 80.06 87 ARG A CA 1
ATOM 683 C C . ARG A 1 87 ? -78.358 -30.838 72.548 1.00 80.06 87 ARG A C 1
ATOM 685 O O . ARG A 1 87 ? -78.816 -31.041 73.667 1.00 80.06 87 ARG A O 1
ATOM 692 N N . ASN A 1 88 ? -77.343 -30.002 72.321 1.00 82.38 88 ASN A N 1
ATOM 693 C CA . ASN A 1 88 ? -76.723 -29.156 73.339 1.00 82.38 88 ASN A CA 1
ATOM 694 C C . ASN A 1 88 ? -76.719 -27.685 72.893 1.00 82.38 88 ASN A C 1
ATOM 696 O O . ASN A 1 88 ? -75.701 -27.140 72.459 1.00 82.38 88 ASN A O 1
ATOM 700 N N . SER A 1 89 ? -77.876 -27.036 73.035 1.00 83.75 89 SER A N 1
ATOM 701 C CA . SER A 1 89 ? -78.062 -25.599 72.793 1.00 83.75 89 SER A CA 1
ATOM 702 C C . SER A 1 89 ? -77.395 -24.701 73.842 1.00 83.75 89 SER A C 1
ATOM 704 O O . SER A 1 89 ? -77.405 -23.481 73.699 1.00 83.75 89 SER A O 1
ATOM 706 N N . ASN A 1 90 ? -76.867 -25.291 74.918 1.00 88.50 90 ASN A N 1
ATOM 707 C CA . ASN A 1 90 ? -76.339 -24.591 76.089 1.00 88.50 90 ASN A CA 1
ATOM 708 C C . ASN A 1 90 ? -74.803 -24.511 76.081 1.00 88.50 90 ASN A C 1
ATOM 710 O O . ASN A 1 90 ? -74.214 -23.986 77.027 1.00 88.50 90 ASN A O 1
ATOM 714 N N . SER A 1 91 ? -74.152 -25.047 75.046 1.00 90.88 91 SER A N 1
ATOM 715 C CA . SER A 1 91 ? -72.707 -24.958 74.855 1.00 90.88 91 SER A CA 1
ATOM 716 C C . SER A 1 91 ? -72.314 -23.610 74.268 1.00 90.88 91 SER A C 1
ATOM 718 O O . SER A 1 91 ? -72.692 -23.284 73.140 1.00 90.88 91 SER A O 1
ATOM 720 N N . HIS A 1 92 ? -71.496 -22.866 75.014 1.00 93.62 92 HIS A N 1
ATOM 721 C CA . HIS A 1 92 ? -71.028 -21.522 74.660 1.00 93.62 92 HIS A CA 1
ATOM 722 C C . HIS A 1 92 ? -69.516 -21.520 74.386 1.00 93.62 92 HIS A C 1
ATOM 724 O O . HIS A 1 92 ? -68.786 -20.630 74.829 1.00 93.62 92 HIS A O 1
ATOM 730 N N . GLY A 1 93 ? -69.055 -22.558 73.677 1.00 92.00 93 GLY A N 1
ATOM 731 C CA . GLY A 1 93 ? -67.674 -22.744 73.224 1.00 92.00 93 GLY A CA 1
ATOM 732 C C . GLY A 1 93 ? -67.156 -21.596 72.351 1.00 92.00 93 GLY A C 1
ATOM 733 O O . GLY A 1 93 ? -67.930 -20.872 71.720 1.00 92.00 93 GLY A O 1
ATOM 734 N N . ILE A 1 94 ? -65.832 -21.407 72.317 1.00 93.75 94 ILE A N 1
ATOM 735 C CA . ILE A 1 94 ? -65.210 -20.272 71.610 1.00 93.75 94 ILE A CA 1
ATOM 736 C C . ILE A 1 94 ? -65.438 -20.321 70.095 1.00 93.75 94 ILE A C 1
ATOM 738 O O . ILE A 1 94 ? -65.505 -19.282 69.450 1.00 93.75 94 ILE A O 1
ATOM 742 N N . GLU A 1 95 ? -65.657 -21.505 69.525 1.00 89.88 95 GLU A N 1
ATOM 743 C CA . GLU A 1 95 ? -66.013 -21.673 68.113 1.00 89.88 95 GLU A CA 1
ATOM 744 C C . GLU A 1 95 ? -67.287 -20.940 67.668 1.00 89.88 95 GLU A C 1
ATOM 746 O O . GLU A 1 95 ? -67.416 -20.602 66.495 1.00 89.88 95 GLU A O 1
ATOM 751 N N . ASN A 1 96 ? -68.228 -20.690 68.584 1.00 90.44 96 ASN A N 1
ATOM 752 C CA . ASN A 1 96 ? -69.568 -20.194 68.270 1.00 90.44 96 ASN A CA 1
ATOM 753 C C . ASN A 1 96 ? -69.577 -18.755 67.723 1.00 90.44 96 ASN A C 1
ATOM 755 O O . ASN A 1 96 ? -70.619 -18.278 67.265 1.00 90.44 96 ASN A O 1
ATOM 759 N N . VAL A 1 97 ? -68.438 -18.060 67.800 1.00 91.38 97 VAL A N 1
ATOM 760 C CA . VAL A 1 97 ? -68.229 -16.703 67.274 1.00 91.38 97 VAL A CA 1
ATOM 761 C C . VAL A 1 97 ? -67.990 -16.682 65.762 1.00 91.38 97 VAL A C 1
ATOM 763 O O . VAL A 1 97 ? -68.041 -15.614 65.158 1.00 91.38 97 VAL A O 1
ATOM 766 N N . ILE A 1 98 ? -67.706 -17.838 65.157 1.00 88.56 98 ILE A N 1
ATOM 767 C CA . ILE A 1 98 ? -67.530 -17.999 63.712 1.00 88.56 98 ILE A CA 1
ATOM 768 C C . ILE A 1 98 ? -68.917 -18.231 63.100 1.00 88.56 98 ILE A C 1
ATOM 770 O O . ILE A 1 98 ? -69.691 -19.033 63.625 1.00 88.56 98 ILE A O 1
ATOM 774 N N . LYS A 1 99 ? -69.243 -17.511 62.020 1.00 78.19 99 LYS A N 1
ATOM 775 C CA . LYS A 1 99 ? -70.511 -17.627 61.284 1.00 78.19 99 LYS A CA 1
ATOM 776 C C . LYS A 1 99 ? -70.256 -18.077 59.848 1.00 78.19 99 LYS A C 1
ATOM 778 O O . LYS A 1 99 ? -69.294 -17.630 59.223 1.00 78.19 99 LYS A O 1
ATOM 783 N N . GLU A 1 100 ? -71.142 -18.924 59.343 1.00 68.94 100 GLU A N 1
ATOM 784 C CA . GLU A 1 100 ? -71.212 -19.348 57.940 1.00 68.94 100 GLU A CA 1
ATOM 785 C C . GLU A 1 100 ? -72.392 -18.632 57.253 1.00 68.94 100 GLU A C 1
ATOM 787 O O . GLU A 1 100 ? -73.284 -18.122 57.936 1.00 68.94 100 GLU A O 1
ATOM 792 N N . LYS A 1 101 ? -72.383 -18.534 55.914 1.00 59.97 101 LYS A N 1
ATOM 793 C CA . LYS A 1 101 ? -73.211 -17.572 55.146 1.00 59.97 101 LYS A CA 1
ATOM 794 C C . LYS A 1 101 ? -74.730 -17.649 55.370 1.00 59.97 101 LYS A C 1
ATOM 796 O O . LYS A 1 101 ? -75.387 -16.625 55.213 1.00 59.97 101 LYS A O 1
ATOM 801 N N . ASP A 1 102 ? -75.261 -18.805 55.767 1.00 57.44 102 ASP A N 1
ATOM 802 C CA . ASP A 1 102 ? -76.701 -19.040 55.962 1.00 57.44 102 ASP A CA 1
ATOM 803 C C . ASP A 1 102 ? -77.135 -19.133 57.444 1.00 57.44 102 ASP A C 1
ATOM 805 O O . ASP A 1 102 ? -78.297 -19.420 57.745 1.00 57.44 102 ASP A O 1
ATOM 809 N N . GLU A 1 103 ? -76.236 -18.903 58.411 1.00 58.84 103 GLU A N 1
ATOM 810 C CA . GLU A 1 103 ? -76.575 -19.075 59.830 1.00 58.84 103 GLU A CA 1
ATOM 811 C C . GLU A 1 103 ? -77.278 -17.865 60.462 1.00 58.84 103 GLU A C 1
ATOM 813 O O . GLU A 1 103 ? -76.752 -16.754 60.553 1.00 58.84 103 GLU A O 1
ATOM 818 N N . ASN A 1 104 ? -78.473 -18.113 61.004 1.00 57.06 104 ASN A N 1
ATOM 819 C CA . ASN A 1 104 ? -79.311 -17.091 61.622 1.00 57.06 104 ASN A CA 1
ATOM 820 C C . ASN A 1 104 ? -78.653 -16.519 62.904 1.00 57.06 104 ASN A C 1
ATOM 822 O O . ASN A 1 104 ? -78.503 -17.210 63.916 1.00 57.06 104 ASN A O 1
ATOM 826 N N . ILE A 1 105 ? -78.267 -15.239 62.839 1.00 55.41 105 ILE A N 1
ATOM 827 C CA . ILE A 1 105 ? -77.204 -14.561 63.620 1.00 55.41 105 ILE A CA 1
ATOM 828 C C . ILE A 1 105 ? -77.286 -14.729 65.157 1.00 55.41 105 ILE A C 1
ATOM 830 O O . ILE A 1 105 ? -76.278 -14.629 65.858 1.00 55.41 105 ILE A O 1
ATOM 834 N N . ILE A 1 106 ? -78.479 -14.969 65.702 1.00 64.81 106 ILE A N 1
ATOM 835 C CA . ILE A 1 106 ? -78.828 -14.707 67.109 1.00 64.81 106 ILE A CA 1
ATOM 836 C C . ILE A 1 106 ? -78.552 -15.907 68.047 1.00 64.81 106 ILE A C 1
ATOM 838 O O . ILE A 1 106 ? -78.376 -15.728 69.256 1.00 64.81 106 ILE A O 1
ATOM 842 N N . ASN A 1 107 ? -78.481 -17.134 67.517 1.00 70.94 107 ASN A N 1
ATOM 843 C CA . ASN A 1 107 ? -78.662 -18.358 68.319 1.00 70.94 107 ASN A CA 1
ATOM 844 C C . ASN A 1 107 ? -77.381 -19.033 68.854 1.00 70.94 107 ASN A C 1
ATOM 846 O O . ASN A 1 107 ? -77.492 -20.021 69.580 1.00 70.94 107 ASN A O 1
ATOM 850 N N . ARG A 1 108 ? -76.180 -18.531 68.531 1.00 85.75 108 ARG A N 1
ATOM 851 C CA . ARG A 1 108 ? -74.892 -19.074 69.018 1.00 85.75 108 ARG A CA 1
ATOM 852 C C . ARG A 1 108 ? -73.954 -17.955 69.463 1.00 85.75 108 ARG A C 1
ATOM 854 O O . ARG A 1 108 ? -73.829 -16.951 68.761 1.00 85.75 108 ARG A O 1
ATOM 861 N N . TRP A 1 109 ? -73.281 -18.144 70.596 1.00 90.94 109 TRP A N 1
ATOM 862 C CA . TRP A 1 109 ? -72.281 -17.218 71.137 1.00 90.94 109 TRP A CA 1
ATOM 863 C C . TRP A 1 109 ? -71.207 -17.962 71.943 1.00 90.94 109 TRP A C 1
ATOM 865 O O . TRP A 1 109 ? -71.432 -19.087 72.389 1.00 90.94 109 TRP A O 1
ATOM 875 N N . TRP A 1 110 ? -70.052 -17.327 72.144 1.00 95.06 110 TRP A N 1
ATOM 876 C CA . TRP A 1 110 ? -69.084 -17.714 73.176 1.00 95.06 110 TRP A CA 1
ATOM 877 C C . TRP A 1 110 ? -69.369 -16.968 74.480 1.00 95.06 110 TRP A C 1
ATOM 879 O O . TRP A 1 110 ? -69.764 -15.801 74.428 1.00 95.06 110 TRP A O 1
ATOM 889 N N . GLN A 1 111 ? -69.127 -17.589 75.637 1.00 94.88 111 GLN A N 1
ATOM 890 C CA . GLN A 1 111 ? -69.293 -16.953 76.947 1.00 94.88 111 GLN A CA 1
ATOM 891 C C . GLN A 1 111 ? -68.207 -17.370 77.948 1.00 94.88 111 GLN A C 1
ATOM 893 O O . GLN A 1 111 ? -67.946 -18.558 78.134 1.00 94.88 111 GLN A O 1
ATOM 898 N N . SER A 1 112 ? -67.609 -16.396 78.642 1.00 94.94 112 SER A N 1
ATOM 899 C CA . SER A 1 112 ? -66.633 -16.637 79.710 1.00 94.94 112 SER A CA 1
ATOM 900 C C . SER A 1 112 ? -67.281 -17.222 80.968 1.00 94.94 112 SER A C 1
ATOM 902 O O . SER A 1 112 ? -68.487 -17.108 81.180 1.00 94.94 112 SER A O 1
ATOM 904 N N . GLY A 1 113 ? -66.473 -17.791 81.866 1.00 91.31 113 GLY A N 1
ATOM 905 C CA . GLY A 1 113 ? -66.930 -18.066 83.229 1.00 91.31 113 GLY A CA 1
ATOM 906 C C . GLY A 1 113 ? -67.335 -16.782 83.974 1.00 91.31 113 GLY A C 1
ATOM 907 O O . GLY A 1 113 ? -66.777 -15.707 83.735 1.00 91.31 113 GLY A O 1
ATOM 908 N N . ASN A 1 114 ? -68.309 -16.921 84.873 1.00 90.25 114 ASN A N 1
ATOM 909 C CA . ASN A 1 114 ? -68.889 -15.850 85.690 1.00 90.25 114 ASN A CA 1
ATOM 910 C C . ASN A 1 114 ? -67.859 -15.173 86.610 1.00 90.25 114 ASN A C 1
ATOM 912 O O . ASN A 1 114 ? -67.030 -15.853 87.212 1.00 90.25 114 ASN A O 1
ATOM 916 N N . GLY A 1 115 ? -67.943 -13.851 86.761 1.00 85.56 115 GLY A N 1
ATOM 917 C CA . GLY A 1 115 ? -67.084 -13.031 87.625 1.00 85.56 115 GLY A CA 1
ATOM 918 C C . GLY A 1 115 ? -65.628 -12.882 87.162 1.00 85.56 115 GLY A C 1
ATOM 919 O O . GLY A 1 115 ? -64.867 -12.133 87.772 1.00 85.56 115 GLY A O 1
ATOM 920 N N . ILE A 1 116 ? -65.207 -13.568 86.095 1.00 89.81 116 ILE A N 1
ATOM 921 C CA . ILE A 1 116 ? -63.808 -13.575 85.651 1.00 89.81 116 ILE A CA 1
ATOM 922 C C . ILE A 1 116 ? -63.539 -12.322 84.808 1.00 89.81 116 ILE A C 1
ATOM 924 O O . ILE A 1 116 ? -63.898 -12.265 83.635 1.00 89.81 116 ILE A O 1
ATOM 928 N N . GLN A 1 117 ? -62.892 -11.320 85.411 1.00 90.06 117 GLN A N 1
ATOM 929 C CA . GLN A 1 117 ? -62.544 -10.057 84.742 1.00 90.06 117 GLN A CA 1
ATOM 930 C C . GLN A 1 117 ? -61.383 -10.200 83.744 1.00 90.06 117 GLN A C 1
ATOM 932 O O . GLN A 1 117 ? -61.437 -9.599 82.675 1.00 90.06 117 GLN A O 1
ATOM 937 N N . ASN A 1 118 ? -60.371 -11.017 84.055 1.00 93.69 118 ASN A N 1
ATOM 938 C CA . ASN A 1 118 ? -59.229 -11.275 83.174 1.00 93.69 118 ASN A CA 1
ATOM 939 C C . ASN A 1 118 ? -59.509 -12.485 82.274 1.00 93.69 118 ASN A C 1
ATOM 941 O O . ASN A 1 118 ? -59.435 -13.629 82.724 1.00 93.69 118 ASN A O 1
ATOM 945 N N . VAL A 1 119 ? -59.836 -12.233 81.007 1.00 95.44 119 VAL A N 1
ATOM 946 C CA . VAL A 1 119 ? -60.150 -13.263 80.004 1.00 95.44 119 VAL A CA 1
ATOM 947 C C . VAL A 1 119 ? -59.520 -12.875 78.680 1.00 95.44 119 VAL A C 1
ATOM 949 O O . VAL A 1 119 ? -59.560 -11.715 78.291 1.00 95.44 119 VAL A O 1
ATOM 952 N N . SER A 1 120 ? -58.976 -13.842 77.951 1.00 95.25 120 SER A N 1
ATOM 953 C CA . SER A 1 120 ? -58.376 -13.596 76.645 1.00 95.25 120 SER A CA 1
ATOM 954 C C . SER A 1 120 ? -58.778 -14.622 75.597 1.00 95.25 120 SER A C 1
ATOM 956 O O . SER A 1 120 ? -58.964 -15.800 75.903 1.00 95.25 120 SER A O 1
ATOM 958 N N . ILE A 1 121 ? -58.903 -14.148 74.358 1.00 95.81 121 ILE A N 1
ATOM 959 C CA . ILE A 1 121 ? -59.130 -14.941 73.145 1.00 95.81 121 ILE A CA 1
ATOM 960 C C . ILE A 1 121 ? -57.843 -14.880 72.313 1.00 95.81 121 ILE A C 1
ATOM 962 O O . ILE A 1 121 ? -57.285 -13.794 72.150 1.00 95.81 121 ILE A O 1
ATOM 966 N N . ARG A 1 122 ? -57.366 -16.011 71.781 1.00 95.12 122 ARG A N 1
ATOM 967 C CA . ARG A 1 122 ? -56.189 -16.093 70.897 1.00 95.12 122 ARG A CA 1
ATOM 968 C C . ARG A 1 122 ? -56.528 -16.851 69.615 1.00 95.12 122 ARG A C 1
ATOM 970 O O . ARG A 1 122 ? -57.129 -17.921 69.686 1.00 95.12 122 ARG A O 1
ATOM 977 N N . LEU A 1 123 ? -56.114 -16.301 68.476 1.00 95.12 123 LEU A N 1
ATOM 978 C CA . LEU A 1 123 ? -56.143 -16.928 67.154 1.00 95.12 123 LEU A CA 1
ATOM 979 C C . LEU A 1 123 ? -54.704 -17.096 66.655 1.00 95.12 123 LEU A C 1
ATOM 981 O O . LEU A 1 123 ? -53.976 -16.105 66.578 1.00 95.12 123 LEU A O 1
ATOM 985 N N . ASP A 1 124 ? -54.327 -18.319 66.287 1.00 93.12 124 ASP A N 1
ATOM 986 C CA . ASP A 1 124 ? -52.998 -18.654 65.763 1.00 93.12 124 ASP A CA 1
ATOM 987 C C . ASP A 1 124 ? -53.074 -19.046 64.280 1.00 93.12 124 ASP A C 1
ATOM 989 O O . ASP A 1 124 ? -53.650 -20.071 63.929 1.00 93.12 124 ASP A O 1
ATOM 993 N N . LEU A 1 125 ? -52.501 -18.239 63.393 1.00 92.50 125 LEU A N 1
ATOM 994 C CA . LEU A 1 125 ? -52.516 -18.473 61.949 1.00 92.50 125 LEU A CA 1
ATOM 995 C C . LEU A 1 125 ? -51.317 -19.340 61.540 1.00 92.50 125 LEU A C 1
ATOM 997 O O . LEU A 1 125 ? -50.230 -19.235 62.105 1.00 92.50 125 LEU A O 1
ATOM 1001 N N . GLU A 1 126 ? -51.514 -20.197 60.541 1.00 86.38 126 GLU A N 1
ATOM 1002 C CA . GLU A 1 126 ? -50.484 -21.106 60.018 1.00 86.38 126 GLU A CA 1
ATOM 1003 C C . GLU A 1 126 ? -49.454 -20.426 59.095 1.00 86.38 126 GLU A C 1
ATOM 1005 O O . GLU A 1 126 ? -48.453 -21.035 58.728 1.00 86.38 126 GLU A O 1
ATOM 1010 N N . ALA A 1 127 ? -49.689 -19.163 58.734 1.00 87.62 127 ALA A N 1
ATOM 1011 C CA . ALA A 1 127 ? -48.842 -18.351 57.866 1.00 87.62 127 ALA A CA 1
ATOM 1012 C C . ALA A 1 127 ? -48.925 -16.864 58.253 1.00 87.62 127 ALA A C 1
ATOM 1014 O O . ALA A 1 127 ? -49.573 -16.494 59.237 1.00 87.62 127 ALA A O 1
ATOM 1015 N N . GLU A 1 128 ? -48.287 -16.000 57.463 1.00 90.31 128 GLU A N 1
ATOM 1016 C CA . GLU A 1 128 ? -48.410 -14.552 57.596 1.00 90.31 128 GLU A CA 1
ATOM 1017 C C . GLU A 1 128 ? -49.607 -14.030 56.787 1.00 90.31 128 GLU A C 1
ATOM 1019 O O . GLU A 1 128 ? -49.771 -14.320 55.603 1.00 90.31 128 GLU A O 1
ATOM 1024 N N . PHE A 1 129 ? -50.432 -13.201 57.421 1.00 92.12 129 PHE A N 1
ATOM 1025 C CA . PHE A 1 129 ? -51.581 -12.562 56.787 1.00 92.12 129 PHE A CA 1
ATOM 1026 C C . PHE A 1 129 ? -51.496 -11.040 56.914 1.00 92.12 129 PHE A C 1
ATOM 1028 O O . PHE A 1 129 ? -50.925 -10.503 57.865 1.00 92.12 129 PHE A O 1
ATOM 1035 N N . HIS A 1 130 ? -52.115 -10.339 55.967 1.00 90.31 130 HIS A N 1
ATOM 1036 C CA . HIS A 1 130 ? -52.423 -8.918 56.072 1.00 90.31 130 HIS A CA 1
ATOM 1037 C C . HIS A 1 130 ? -53.769 -8.742 56.779 1.00 90.31 130 HIS A C 1
ATOM 1039 O O . HIS A 1 130 ? -54.834 -8.939 56.189 1.00 90.31 130 HIS A O 1
ATOM 1045 N N . PHE A 1 131 ? -53.738 -8.353 58.049 1.00 92.12 131 PHE A N 1
ATOM 1046 C CA . PHE A 1 131 ? -54.933 -8.049 58.829 1.00 92.12 131 PHE A CA 1
ATOM 1047 C C . PHE A 1 131 ? -55.326 -6.574 58.679 1.00 92.12 131 PHE A C 1
ATOM 1049 O O . PHE A 1 131 ? -54.501 -5.673 58.798 1.00 92.12 131 PHE A O 1
ATOM 1056 N N . THR A 1 132 ? -56.608 -6.327 58.398 1.00 89.50 132 THR A N 1
ATOM 1057 C CA . THR A 1 132 ? -57.121 -4.988 58.055 1.00 89.50 132 THR A CA 1
ATOM 1058 C C . THR A 1 132 ? -58.021 -4.413 59.145 1.00 89.50 132 THR A C 1
ATOM 1060 O O . THR A 1 132 ? -57.889 -3.236 59.496 1.00 89.50 132 THR A O 1
ATOM 1063 N N . HIS A 1 133 ? -58.941 -5.221 59.688 1.00 91.62 133 HIS A N 1
ATOM 1064 C CA . HIS A 1 133 ? -59.842 -4.804 60.759 1.00 91.62 133 HIS A CA 1
ATOM 1065 C C . HIS A 1 133 ? -60.462 -5.966 61.546 1.00 91.62 133 HIS A C 1
ATOM 1067 O O . HIS A 1 133 ? -60.745 -7.034 61.002 1.00 91.62 133 HIS A O 1
ATOM 1073 N N . LEU A 1 134 ? -60.706 -5.714 62.833 1.00 93.88 134 LEU A N 1
ATOM 1074 C CA . LEU A 1 134 ? -61.494 -6.553 63.732 1.00 93.88 134 LEU A CA 1
ATOM 1075 C C . LEU A 1 134 ? -62.908 -5.984 63.854 1.00 93.88 134 LEU A C 1
ATOM 1077 O O . LEU A 1 134 ? -63.068 -4.775 64.057 1.00 93.88 134 LEU A O 1
ATOM 1081 N N . ILE A 1 135 ? -63.909 -6.861 63.827 1.00 93.50 135 ILE A N 1
ATOM 1082 C CA . ILE A 1 135 ? -65.263 -6.572 64.310 1.00 93.50 135 ILE A CA 1
ATOM 1083 C C . ILE A 1 135 ? -65.594 -7.586 65.409 1.00 93.50 135 ILE A C 1
ATOM 1085 O O . ILE A 1 135 ? -65.376 -8.786 65.246 1.00 93.50 135 ILE A O 1
ATOM 1089 N N . MET A 1 136 ? -66.101 -7.091 66.536 1.00 94.38 136 MET A N 1
ATOM 1090 C CA . MET A 1 136 ? -66.597 -7.888 67.658 1.00 94.38 136 MET A CA 1
ATOM 1091 C C . MET A 1 136 ? -68.029 -7.478 67.983 1.00 94.38 136 MET A C 1
ATOM 1093 O O . MET A 1 136 ? -68.276 -6.292 68.198 1.00 94.38 136 MET A O 1
ATOM 1097 N N . LYS A 1 137 ? -68.945 -8.448 68.077 1.00 92.94 137 LYS A N 1
ATOM 1098 C CA . LYS A 1 137 ? -70.360 -8.223 68.407 1.00 92.94 137 LYS A CA 1
ATOM 1099 C C . LYS A 1 137 ? -70.725 -8.916 69.717 1.00 92.94 137 LYS A C 1
ATOM 1101 O O . LYS A 1 137 ? -70.828 -10.141 69.777 1.00 92.94 137 LYS A O 1
ATOM 1106 N N . PHE A 1 138 ? -70.898 -8.144 70.785 1.00 92.81 138 PHE A N 1
ATOM 1107 C CA . PHE A 1 138 ? -71.090 -8.667 72.139 1.00 92.81 138 PHE A CA 1
ATOM 1108 C C . PHE A 1 138 ? -72.553 -9.035 72.425 1.00 92.81 138 PHE A C 1
ATOM 1110 O O . PHE A 1 138 ? -73.483 -8.371 71.968 1.00 92.81 138 PHE A O 1
ATOM 1117 N N . LYS A 1 139 ? -72.762 -10.114 73.188 1.00 89.88 139 LYS A N 1
ATOM 1118 C CA . LYS A 1 139 ? -74.082 -10.559 73.664 1.00 89.88 139 LYS A CA 1
ATOM 1119 C C . LYS A 1 139 ? -74.449 -9.975 75.026 1.00 89.88 139 LYS A C 1
ATOM 1121 O O . LYS A 1 139 ? -75.628 -9.708 75.246 1.00 89.88 139 LYS A O 1
ATOM 1126 N N . ASN A 1 140 ? -73.465 -9.795 75.901 1.00 88.44 140 ASN A N 1
ATOM 1127 C CA . ASN A 1 140 ? -73.593 -9.030 77.143 1.00 88.44 140 ASN A CA 1
ATOM 1128 C C . ASN A 1 140 ? -72.997 -7.623 76.927 1.00 88.44 140 ASN A C 1
ATOM 1130 O O . ASN A 1 140 ? -72.675 -7.257 75.792 1.00 88.44 140 ASN A O 1
ATOM 1134 N N . PHE A 1 141 ? -72.796 -6.857 78.000 1.00 90.75 141 PHE A N 1
ATOM 1135 C CA . PHE A 1 141 ? -72.014 -5.620 77.959 1.00 90.75 141 PHE A CA 1
ATOM 1136 C C . PHE A 1 141 ? -70.645 -5.817 77.283 1.00 90.75 141 PHE A C 1
ATOM 1138 O O . PHE A 1 141 ? -69.979 -6.844 77.454 1.00 90.75 141 PHE A O 1
ATOM 1145 N N . ARG A 1 142 ? -70.201 -4.791 76.548 1.00 92.69 142 ARG A N 1
ATOM 1146 C CA . ARG A 1 142 ? -68.809 -4.675 76.085 1.00 92.69 142 ARG A CA 1
ATOM 1147 C C . ARG A 1 142 ? -67.867 -4.550 77.300 1.00 92.69 142 ARG A C 1
ATOM 1149 O O . ARG A 1 142 ? -68.326 -4.129 78.362 1.00 92.69 142 ARG A O 1
ATOM 1156 N N . PRO A 1 143 ? -66.573 -4.899 77.188 1.00 94.44 143 PRO A N 1
ATOM 1157 C CA . PRO A 1 143 ? -65.632 -4.772 78.299 1.00 94.44 143 PRO A CA 1
ATOM 1158 C C . PRO A 1 143 ? -65.533 -3.334 78.824 1.00 94.44 143 PRO A C 1
ATOM 1160 O O . PRO A 1 143 ? -65.494 -2.385 78.042 1.00 94.44 143 PRO A O 1
ATOM 1163 N N . ALA A 1 144 ? -65.433 -3.180 80.146 1.00 93.31 144 ALA A N 1
ATOM 1164 C CA . ALA A 1 144 ? -65.125 -1.897 80.776 1.00 93.31 144 ALA A CA 1
ATOM 1165 C C . ALA A 1 144 ? -63.650 -1.513 80.584 1.00 93.31 144 ALA A C 1
ATOM 1167 O O . ALA A 1 144 ? -63.324 -0.328 80.561 1.00 93.31 144 ALA A O 1
ATOM 1168 N N . ALA A 1 145 ? -62.770 -2.506 80.419 1.00 95.00 145 ALA A N 1
ATOM 1169 C CA . ALA A 1 145 ? -61.409 -2.335 79.925 1.00 95.00 145 ALA A CA 1
ATOM 1170 C C . ALA A 1 145 ? -60.941 -3.584 79.162 1.00 95.00 145 ALA A C 1
ATOM 1172 O O . ALA A 1 145 ? -61.262 -4.719 79.536 1.00 95.00 145 ALA A O 1
ATOM 1173 N N . MET A 1 146 ? -60.195 -3.367 78.080 1.00 95.94 146 MET A N 1
ATOM 1174 C CA . MET A 1 146 ? -59.557 -4.397 77.265 1.00 95.94 146 MET A CA 1
ATOM 1175 C C . MET A 1 146 ? -58.413 -3.834 76.404 1.00 95.94 146 MET A C 1
ATOM 1177 O O . MET A 1 146 ? -58.308 -2.627 76.188 1.00 95.94 146 MET A O 1
ATOM 1181 N N . LEU A 1 147 ? -57.596 -4.718 75.836 1.00 95.19 147 LEU A N 1
ATOM 1182 C CA . LEU A 1 147 ? -56.615 -4.394 74.800 1.00 95.19 147 LEU A CA 1
ATOM 1183 C C . LEU A 1 147 ? -56.581 -5.461 73.698 1.00 95.19 147 LEU A C 1
ATOM 1185 O O . LEU A 1 147 ? -56.987 -6.606 73.905 1.00 95.19 147 LEU A O 1
ATOM 1189 N N . ILE A 1 148 ? -56.091 -5.072 72.522 1.00 95.75 148 ILE A N 1
ATOM 1190 C CA . ILE A 1 148 ? -55.799 -5.983 71.410 1.00 95.75 148 ILE A CA 1
ATOM 1191 C C . ILE A 1 148 ? -54.281 -6.053 71.236 1.00 95.75 148 ILE A C 1
ATOM 1193 O O . ILE A 1 148 ? -53.621 -5.021 71.117 1.00 95.75 148 ILE A O 1
ATOM 1197 N N . GLU A 1 149 ? -53.744 -7.266 71.183 1.00 94.44 149 GLU A N 1
ATOM 1198 C CA . GLU A 1 149 ? -52.335 -7.583 70.957 1.00 94.44 149 GLU A CA 1
ATOM 1199 C C . GLU A 1 149 ? -52.168 -8.447 69.703 1.00 94.44 149 GLU A C 1
ATOM 1201 O O . GLU A 1 149 ? -53.093 -9.128 69.252 1.00 94.44 149 GLU A O 1
ATOM 1206 N N . ARG A 1 150 ? -50.956 -8.466 69.156 1.00 93.62 150 ARG A N 1
ATOM 1207 C CA . ARG A 1 150 ? -50.605 -9.262 67.980 1.00 93.62 150 ARG A CA 1
ATOM 1208 C C . ARG A 1 150 ? -49.153 -9.729 67.991 1.00 93.62 150 ARG A C 1
ATOM 1210 O O . ARG A 1 150 ? -48.281 -9.048 68.527 1.00 93.62 150 ARG A O 1
ATOM 1217 N N . SER A 1 151 ? -48.907 -10.844 67.319 1.00 93.25 151 SER A N 1
ATOM 1218 C CA . SER A 1 151 ? -47.583 -11.339 66.944 1.00 93.25 151 SER A CA 1
ATOM 1219 C C . SER A 1 151 ? -47.469 -11.387 65.420 1.00 93.25 151 SER A C 1
ATOM 1221 O O . SER A 1 151 ? -48.451 -11.642 64.720 1.00 93.25 151 SER A O 1
ATOM 1223 N N . ASN A 1 152 ? -46.259 -11.153 64.920 1.00 89.00 152 ASN A N 1
ATOM 1224 C CA . ASN A 1 152 ? -45.831 -11.361 63.536 1.00 89.00 152 ASN A CA 1
ATOM 1225 C C . ASN A 1 152 ? -44.635 -12.336 63.457 1.00 89.00 152 ASN A C 1
ATOM 1227 O O . ASN A 1 152 ? -43.856 -12.291 62.509 1.00 89.00 152 ASN A O 1
ATOM 1231 N N . ASP A 1 153 ? -44.455 -13.164 64.490 1.00 89.81 153 ASP A N 1
ATOM 1232 C CA . ASP A 1 153 ? -43.295 -14.038 64.705 1.00 89.81 153 ASP A CA 1
ATOM 1233 C C . ASP A 1 153 ? -43.670 -15.422 65.283 1.00 89.81 153 ASP A C 1
ATOM 1235 O O . ASP A 1 153 ? -42.839 -16.106 65.890 1.00 89.81 153 ASP A O 1
ATOM 1239 N N . TYR A 1 154 ? -44.917 -15.847 65.045 1.00 91.50 154 TYR A N 1
ATOM 1240 C CA . TYR A 1 154 ? -45.527 -17.101 65.510 1.00 91.50 154 TYR A CA 1
ATOM 1241 C C . TYR A 1 154 ? -45.648 -17.204 67.042 1.00 91.50 154 TYR A C 1
ATOM 1243 O O . TYR A 1 154 ? -45.444 -18.255 67.648 1.00 91.50 154 TYR A O 1
ATOM 1251 N N . GLY A 1 155 ? -46.012 -16.086 67.671 1.00 89.38 155 GLY A N 1
ATOM 1252 C CA . GLY A 1 155 ? -46.404 -15.978 69.075 1.00 89.38 155 GLY A CA 1
ATOM 1253 C C . GLY A 1 155 ? -45.262 -15.724 70.059 1.00 89.38 155 GLY A C 1
ATOM 1254 O O . GLY A 1 155 ? -45.502 -15.815 71.266 1.00 89.38 155 GLY A O 1
ATOM 1255 N N . LYS A 1 156 ? -44.048 -15.414 69.582 1.00 90.81 156 LYS A N 1
ATOM 1256 C CA . LYS A 1 156 ? -42.851 -15.229 70.422 1.00 90.81 156 LYS A CA 1
ATOM 1257 C C . LYS A 1 156 ? -42.823 -13.846 71.071 1.00 90.81 156 LYS A C 1
ATOM 1259 O O . LYS A 1 156 ? -42.583 -13.750 72.271 1.00 90.81 156 LYS A O 1
ATOM 1264 N N . THR A 1 157 ? -43.119 -12.794 70.310 1.00 92.88 157 THR A N 1
ATOM 1265 C CA . THR A 1 157 ? -43.300 -11.427 70.816 1.00 92.88 157 THR A CA 1
ATOM 1266 C C . THR A 1 157 ? -44.732 -10.950 70.603 1.00 92.88 157 THR A C 1
ATOM 1268 O O . THR A 1 157 ? -45.447 -11.422 69.719 1.00 92.88 157 THR A O 1
ATOM 1271 N N . TRP A 1 158 ? -45.175 -10.030 71.461 1.00 93.00 158 TRP A N 1
ATOM 1272 C CA . TRP A 1 158 ? -46.537 -9.506 71.459 1.00 93.00 158 TRP A CA 1
ATOM 1273 C C . TRP A 1 158 ? -46.499 -7.985 71.520 1.00 93.00 158 TRP A C 1
ATOM 1275 O O . TRP A 1 158 ? -45.951 -7.405 72.452 1.00 93.00 158 TRP A O 1
ATOM 1285 N N . ASN A 1 159 ? -47.074 -7.353 70.500 1.00 92.19 159 ASN A N 1
ATOM 1286 C CA . ASN A 1 159 ? -47.148 -5.906 70.341 1.00 92.19 159 ASN A CA 1
ATOM 1287 C C . ASN A 1 159 ? -48.609 -5.454 70.440 1.00 92.19 159 ASN A C 1
ATOM 1289 O O . ASN A 1 159 ? -49.509 -6.128 69.936 1.00 92.19 159 ASN A O 1
ATOM 1293 N N . ILE A 1 160 ? -48.856 -4.313 71.078 1.00 93.31 160 ILE A N 1
ATOM 1294 C CA . ILE A 1 160 ? -50.212 -3.824 71.352 1.00 93.31 160 ILE A CA 1
ATOM 1295 C C . ILE A 1 160 ? -50.713 -2.994 70.164 1.00 93.31 160 ILE A C 1
ATOM 1297 O O . ILE A 1 160 ? -50.025 -2.095 69.692 1.00 93.31 160 ILE A O 1
ATOM 1301 N N . TYR A 1 161 ? -51.919 -3.294 69.677 1.00 92.62 161 TYR A N 1
ATOM 1302 C CA . TYR A 1 161 ? -52.585 -2.556 68.597 1.00 92.62 161 TYR A CA 1
ATOM 1303 C C . TYR A 1 161 ? -53.368 -1.343 69.119 1.00 92.62 161 TYR A C 1
ATOM 1305 O O . TYR A 1 161 ? -53.310 -0.260 68.534 1.00 92.62 161 TYR A O 1
ATOM 1313 N N . ARG A 1 162 ? -54.163 -1.534 70.183 1.00 92.56 162 ARG A N 1
ATOM 1314 C CA . ARG A 1 162 ? -54.989 -0.488 70.809 1.00 92.56 162 ARG A CA 1
ATOM 1315 C C . ARG A 1 162 ? -55.526 -0.928 72.170 1.00 92.56 162 ARG A C 1
ATOM 1317 O O . ARG A 1 162 ? -55.860 -2.101 72.351 1.00 92.56 162 ARG A O 1
ATOM 1324 N N . TYR A 1 163 ? -55.680 0.037 73.071 1.00 95.06 163 TYR A N 1
ATOM 1325 C CA . TYR A 1 163 ? -56.416 -0.101 74.324 1.00 95.06 163 TYR A CA 1
ATOM 1326 C C . TYR A 1 163 ? -57.835 0.471 74.186 1.00 95.06 163 TYR A C 1
ATOM 1328 O O . TYR A 1 163 ? -58.051 1.462 73.485 1.00 95.06 163 TYR A O 1
ATOM 1336 N N . PHE A 1 164 ? -58.796 -0.124 74.888 1.00 95.62 164 PHE A N 1
ATOM 1337 C CA . PHE A 1 164 ? -60.168 0.373 74.994 1.00 95.62 164 PHE A CA 1
ATOM 1338 C C . PHE A 1 164 ? -60.595 0.298 76.458 1.00 95.62 164 PHE A C 1
ATOM 1340 O O . PHE A 1 164 ? -60.534 -0.775 77.058 1.00 95.62 164 PHE A O 1
ATOM 1347 N N . ALA A 1 165 ? -61.012 1.413 77.050 1.00 94.69 165 ALA A N 1
ATOM 1348 C CA . ALA A 1 165 ? -61.545 1.425 78.411 1.00 94.69 165 ALA A CA 1
ATOM 1349 C C . ALA A 1 165 ? -62.640 2.476 78.560 1.00 94.69 165 ALA A C 1
ATOM 1351 O O . ALA A 1 165 ? -62.647 3.456 77.828 1.00 94.69 165 ALA A O 1
ATOM 1352 N N . TYR A 1 166 ? -63.566 2.266 79.493 1.00 92.62 166 TYR A N 1
ATOM 1353 C CA . TYR A 1 166 ? -64.600 3.245 79.838 1.00 92.62 166 TYR A CA 1
ATOM 1354 C C . TYR A 1 166 ? -63.983 4.491 80.491 1.00 92.62 166 TYR A C 1
ATOM 1356 O O . TYR A 1 166 ? -64.401 5.609 80.223 1.00 92.62 166 TYR A O 1
ATOM 1364 N N . GLU A 1 167 ? -62.929 4.280 81.283 1.00 90.56 167 GLU A N 1
ATOM 1365 C CA . GLU A 1 167 ? -62.083 5.322 81.862 1.00 90.56 167 GLU A CA 1
ATOM 1366 C C . GLU A 1 167 ? -60.619 4.952 81.589 1.00 90.56 167 GLU A C 1
ATOM 1368 O O . GLU A 1 167 ? -60.019 4.143 82.310 1.00 90.56 167 GLU A O 1
ATOM 1373 N N . CYS A 1 168 ? -60.052 5.507 80.513 1.00 91.56 168 CYS A N 1
ATOM 1374 C CA . CYS A 1 168 ? -58.680 5.230 80.075 1.00 91.56 168 CYS A CA 1
ATOM 1375 C C . CYS A 1 168 ? -57.646 5.564 81.157 1.00 91.56 168 CYS A C 1
ATOM 1377 O O . CYS A 1 168 ? -56.802 4.729 81.474 1.00 91.56 168 CYS A O 1
ATOM 1379 N N . GLN A 1 169 ? -57.778 6.728 81.795 1.00 88.62 169 GLN A N 1
ATOM 1380 C CA . GLN A 1 169 ? -56.845 7.222 82.817 1.00 88.62 169 GLN A CA 1
ATOM 1381 C C . GLN A 1 169 ? -56.813 6.367 84.097 1.00 88.62 169 GLN A C 1
ATOM 1383 O O . GLN A 1 169 ? -55.809 6.373 84.800 1.00 88.62 169 GLN A O 1
ATOM 1388 N N . ILE A 1 170 ? -57.877 5.609 84.395 1.00 89.69 170 ILE A N 1
ATOM 1389 C CA . ILE A 1 170 ? -57.915 4.677 85.538 1.00 89.69 170 ILE A CA 1
ATOM 1390 C C . ILE A 1 170 ? -57.475 3.271 85.120 1.00 89.69 170 ILE A C 1
ATOM 1392 O O . ILE A 1 170 ? -56.790 2.582 85.871 1.00 89.69 170 ILE A O 1
ATOM 1396 N N . SER A 1 171 ? -57.886 2.821 83.933 1.00 90.44 171 SER A N 1
ATOM 1397 C CA . SER A 1 171 ? -57.690 1.429 83.503 1.00 90.44 171 SER A CA 1
ATOM 1398 C C . SER A 1 171 ? -56.307 1.178 82.898 1.00 90.44 171 SER A C 1
ATOM 1400 O O . SER A 1 171 ? -55.767 0.085 83.040 1.00 90.44 171 SER A O 1
ATOM 1402 N N . PHE A 1 172 ? -55.745 2.187 82.228 1.00 93.12 172 PHE A N 1
ATOM 1403 C CA . PHE A 1 172 ? -54.462 2.147 81.529 1.00 93.12 172 PHE A CA 1
ATOM 1404 C C . PHE A 1 172 ? -53.725 3.499 81.697 1.00 93.12 172 PHE A C 1
ATOM 1406 O O . PHE A 1 172 ? -53.512 4.202 80.710 1.00 93.12 172 PHE A O 1
ATOM 1413 N N . PRO A 1 173 ? -53.346 3.894 82.933 1.00 89.56 173 PRO A N 1
ATOM 1414 C CA . PRO A 1 173 ? -52.891 5.255 83.273 1.00 89.56 173 PRO A CA 1
ATOM 1415 C C . PRO A 1 173 ? -51.657 5.755 82.502 1.00 89.56 173 PRO A C 1
ATOM 1417 O O . PRO A 1 173 ? -51.462 6.959 82.364 1.00 89.56 173 PRO A O 1
ATOM 1420 N N . GLU A 1 174 ? -50.821 4.849 81.994 1.00 87.69 174 GLU A N 1
ATOM 1421 C CA . GLU A 1 174 ? -49.617 5.180 81.215 1.00 87.69 174 GLU A CA 1
ATOM 1422 C C . GLU A 1 174 ? -49.914 5.448 79.724 1.00 87.69 174 GLU A C 1
ATOM 1424 O O . GLU A 1 174 ? -49.052 5.928 78.984 1.00 87.69 174 GLU A O 1
ATOM 1429 N N . VAL A 1 175 ? -51.132 5.144 79.260 1.00 89.25 175 VAL A N 1
ATOM 1430 C CA . VAL A 1 175 ? -51.518 5.181 77.845 1.00 89.25 175 VAL A CA 1
ATOM 1431 C C . VAL A 1 175 ? -52.218 6.495 77.508 1.00 89.25 175 VAL A C 1
ATOM 1433 O O . VAL A 1 175 ? -53.164 6.917 78.168 1.00 89.25 175 VAL A O 1
ATOM 1436 N N . LYS A 1 176 ? -51.780 7.138 76.423 1.00 87.12 176 LYS A N 1
ATOM 1437 C CA . LYS A 1 176 ? -52.301 8.443 76.003 1.00 87.12 176 LYS A CA 1
ATOM 1438 C C . LYS A 1 176 ? -53.688 8.323 75.369 1.00 87.12 176 LYS A C 1
ATOM 1440 O O . LYS A 1 176 ? -53.924 7.505 74.480 1.00 87.12 176 LYS A O 1
ATOM 1445 N N . GLU A 1 177 ? -54.574 9.211 75.795 1.00 87.25 177 GLU A N 1
ATOM 1446 C CA . GLU A 1 177 ? -55.927 9.401 75.273 1.00 87.25 177 GLU A CA 1
ATOM 1447 C C . GLU A 1 177 ? -55.911 10.581 74.287 1.00 87.25 177 GLU A C 1
ATOM 1449 O O . GLU A 1 177 ? -56.200 11.725 74.630 1.00 87.25 177 GLU A O 1
ATOM 1454 N N . ILE A 1 178 ? -55.445 10.316 73.062 1.00 83.50 178 ILE A N 1
ATOM 1455 C CA . ILE A 1 178 ? -55.268 11.316 71.997 1.00 83.50 178 ILE A CA 1
ATOM 1456 C C . ILE A 1 178 ? -55.712 10.760 70.642 1.00 83.50 178 ILE A C 1
ATOM 1458 O O . ILE A 1 178 ? -55.692 9.550 70.416 1.00 83.50 178 ILE A O 1
ATOM 1462 N N . LEU A 1 179 ? -56.052 11.649 69.704 1.00 81.81 179 LEU A N 1
ATOM 1463 C CA . LEU A 1 179 ? -56.158 11.270 68.294 1.00 81.81 179 LEU A CA 1
ATOM 1464 C C . LEU A 1 179 ? -54.774 10.825 67.779 1.00 81.81 179 LEU A C 1
ATOM 1466 O O . LEU A 1 179 ? -53.795 11.543 68.012 1.00 81.81 179 LEU A O 1
ATOM 1470 N N . PRO A 1 180 ? -54.675 9.680 67.078 1.00 81.69 180 PRO A N 1
ATOM 1471 C CA . PRO A 1 180 ? -53.405 9.188 66.560 1.00 81.69 180 PRO A CA 1
ATOM 1472 C C . PRO A 1 180 ? -52.955 10.060 65.381 1.00 81.69 180 PRO A C 1
ATOM 1474 O O . PRO A 1 180 ? -53.759 10.413 64.514 1.00 81.69 180 PRO A O 1
ATOM 1477 N N . LYS A 1 181 ? -51.671 10.413 65.362 1.00 83.12 181 LYS A N 1
ATOM 1478 C CA . LYS A 1 181 ? -51.011 11.208 64.315 1.00 83.12 181 LYS A CA 1
ATOM 1479 C C . LYS A 1 181 ? -50.297 10.320 63.297 1.00 83.12 181 LYS A C 1
ATOM 1481 O O . LYS A 1 181 ? -50.188 10.702 62.135 1.00 83.12 181 LYS A O 1
ATOM 1486 N N . LYS A 1 182 ? -49.839 9.149 63.739 1.00 83.50 182 LYS A N 1
ATOM 1487 C CA . LYS A 1 182 ? -49.263 8.069 62.936 1.00 83.50 182 LYS A CA 1
ATOM 1488 C C . LYS A 1 182 ? -50.185 6.852 62.866 1.00 83.50 182 LYS A C 1
ATOM 1490 O O . LYS A 1 182 ? -51.174 6.770 63.596 1.00 83.50 182 LYS A O 1
ATOM 1495 N N . HIS A 1 183 ? -49.857 5.883 62.013 1.00 82.75 183 HIS A N 1
ATOM 1496 C CA . HIS A 1 183 ? -50.553 4.598 62.014 1.00 82.75 183 HIS A CA 1
ATOM 1497 C C . HIS A 1 183 ? -50.143 3.717 63.212 1.00 82.75 183 HIS A C 1
ATOM 1499 O O . HIS A 1 183 ? -50.971 2.936 63.682 1.00 82.75 183 HIS A O 1
ATOM 1505 N N . ASP A 1 184 ? -48.915 3.860 63.730 1.00 83.19 184 ASP A N 1
ATOM 1506 C CA . ASP A 1 184 ? -48.353 3.057 64.834 1.00 83.19 184 ASP A CA 1
ATOM 1507 C C . ASP A 1 184 ? -48.585 3.632 66.249 1.00 83.19 184 ASP A C 1
ATOM 1509 O O . ASP A 1 184 ? -48.190 3.008 67.235 1.00 83.19 184 ASP A O 1
ATOM 1513 N N . ASP A 1 185 ? -49.275 4.772 66.378 1.00 86.88 185 ASP A N 1
ATOM 1514 C CA . ASP A 1 185 ? -49.601 5.394 67.670 1.00 86.88 185 ASP A CA 1
ATOM 1515 C C . ASP A 1 185 ? -50.500 4.486 68.542 1.00 86.88 185 ASP A C 1
ATOM 1517 O O . ASP A 1 185 ? -51.716 4.361 68.332 1.00 86.88 185 ASP A O 1
ATOM 1521 N N . VAL A 1 186 ? -49.903 3.891 69.581 1.00 89.50 186 VAL A N 1
ATOM 1522 C CA . VAL A 1 186 ? -50.609 3.107 70.605 1.00 89.50 186 VAL A CA 1
ATOM 1523 C C . VAL A 1 186 ? -51.314 4.049 71.586 1.00 89.50 186 VAL A C 1
ATOM 1525 O O . VAL A 1 186 ? -50.684 4.752 72.375 1.00 89.50 186 VAL A O 1
ATOM 1528 N N . ILE A 1 187 ? -52.646 4.039 71.535 1.00 92.25 187 ILE A N 1
ATOM 1529 C CA . ILE A 1 187 ? -53.541 4.923 72.298 1.00 92.25 187 ILE A CA 1
ATOM 1530 C C . ILE A 1 187 ? -54.633 4.133 73.029 1.00 92.25 187 ILE A C 1
ATOM 1532 O O . ILE A 1 187 ? -54.893 2.967 72.709 1.00 92.25 187 ILE A O 1
ATOM 1536 N N . CYS A 1 188 ? -55.312 4.800 73.964 1.00 93.81 188 CYS A N 1
ATOM 1537 C CA . CYS A 1 188 ? -56.562 4.341 74.570 1.00 93.81 188 CYS A CA 1
ATOM 1538 C C . CYS A 1 188 ? -57.764 5.131 74.021 1.00 93.81 188 CYS A C 1
ATOM 1540 O O . CYS A 1 188 ? -57.617 6.285 73.620 1.00 93.81 188 CYS A O 1
ATOM 1542 N N . THR A 1 189 ? -58.945 4.504 73.966 1.00 90.81 189 THR A N 1
ATOM 1543 C CA . THR A 1 189 ? -60.205 5.165 73.583 1.00 90.81 189 THR A CA 1
ATOM 1544 C C . THR A 1 189 ? -61.429 4.583 74.305 1.00 90.81 189 THR A C 1
ATOM 1546 O O . THR A 1 189 ? -61.546 3.376 74.527 1.00 90.81 189 THR A O 1
ATOM 1549 N N . ASP A 1 190 ? -62.362 5.472 74.627 1.00 90.31 190 ASP A N 1
ATOM 1550 C CA . ASP A 1 190 ? -63.676 5.258 75.241 1.00 90.31 190 ASP A CA 1
ATOM 1551 C C . ASP A 1 190 ? -64.752 4.718 74.279 1.00 90.31 190 ASP A C 1
ATOM 1553 O O . ASP A 1 190 ? -65.666 4.000 74.690 1.00 90.31 190 ASP A O 1
ATOM 1557 N N . LYS A 1 191 ? -64.627 5.035 72.984 1.00 89.00 191 LYS A N 1
ATOM 1558 C CA . LYS A 1 191 ? -65.672 4.943 71.947 1.00 89.00 191 LYS A CA 1
ATOM 1559 C C . LYS A 1 191 ? -66.442 3.617 71.864 1.00 89.00 191 LYS A C 1
ATOM 1561 O O . LYS A 1 191 ? -67.602 3.605 71.448 1.00 89.00 191 LYS A O 1
ATOM 1566 N N . TYR A 1 192 ? -65.816 2.497 72.223 1.00 91.94 192 TYR A N 1
ATOM 1567 C CA . TYR A 1 192 ? -66.431 1.162 72.181 1.00 91.94 192 TYR A CA 1
ATOM 1568 C C . TYR A 1 192 ? -66.535 0.486 73.558 1.00 91.94 192 TYR A C 1
ATOM 1570 O O . TYR A 1 192 ? -66.843 -0.699 73.640 1.00 91.94 192 TYR A O 1
ATOM 1578 N N . SER A 1 193 ? -66.321 1.245 74.631 1.00 92.25 193 SER A N 1
ATOM 1579 C CA . SER A 1 193 ? -66.238 0.764 76.015 1.00 92.25 193 SER A CA 1
ATOM 1580 C C . SER A 1 193 ? -67.476 1.122 76.849 1.00 92.25 193 SER A C 1
ATOM 1582 O O . SER A 1 193 ? -67.553 0.788 78.028 1.00 92.25 193 SER A O 1
ATOM 1584 N N . ALA A 1 194 ? -68.457 1.823 76.270 1.00 88.31 194 ALA A N 1
ATOM 1585 C CA . ALA A 1 194 ? -69.684 2.217 76.962 1.00 88.31 194 ALA A CA 1
ATOM 1586 C C . ALA A 1 194 ? -70.651 1.035 77.177 1.00 88.31 194 ALA A C 1
ATOM 1588 O O . ALA A 1 194 ? -70.831 0.199 76.284 1.00 88.31 194 ALA A O 1
ATOM 1589 N N . VAL A 1 195 ? -71.321 1.035 78.339 1.00 85.69 195 VAL A N 1
ATOM 1590 C CA . VAL A 1 195 ? -72.291 0.018 78.805 1.00 85.69 195 VAL A CA 1
ATOM 1591 C C . VAL A 1 195 ? -73.441 -0.209 77.814 1.00 85.69 195 VAL A C 1
ATOM 1593 O O . VAL A 1 195 ? -73.923 -1.328 77.664 1.00 85.69 195 VAL A O 1
ATOM 1596 N N . SER A 1 196 ? -73.895 0.848 77.136 1.00 83.19 196 SER A N 1
ATOM 1597 C CA . SER A 1 196 ? -74.970 0.765 76.142 1.00 83.19 196 SER A CA 1
ATOM 1598 C C . SER A 1 196 ? -74.417 0.448 74.741 1.00 83.19 196 SER A C 1
ATOM 1600 O O . SER A 1 196 ? -73.408 1.050 74.356 1.00 83.19 196 SER A O 1
ATOM 1602 N N . PRO A 1 197 ? -75.061 -0.434 73.948 1.00 87.94 197 PRO A N 1
ATOM 1603 C CA . PRO A 1 197 ? -76.243 -1.232 74.289 1.00 87.94 197 PRO A CA 1
ATOM 1604 C C . PRO A 1 197 ? -75.885 -2.500 75.088 1.00 87.94 197 PRO A C 1
ATOM 1606 O O . PRO A 1 197 ? -74.808 -3.069 74.929 1.00 87.94 197 PRO A O 1
ATOM 1609 N N . SER A 1 198 ? -76.827 -2.980 75.908 1.00 81.38 198 SER A N 1
ATOM 1610 C CA . SER A 1 198 ? -76.644 -4.142 76.800 1.00 81.38 198 SER A CA 1
ATOM 1611 C C . SER A 1 198 ? -76.449 -5.483 76.078 1.00 81.38 198 SER A C 1
ATOM 1613 O O . SER A 1 198 ? -75.995 -6.453 76.677 1.00 81.38 198 SER A O 1
ATOM 1615 N N . THR A 1 199 ? -76.827 -5.549 74.802 1.00 86.62 199 THR A N 1
ATOM 1616 C CA . THR A 1 199 ? -76.637 -6.689 73.900 1.00 86.62 199 THR A CA 1
ATOM 1617 C C . THR A 1 199 ? -76.532 -6.168 72.467 1.00 86.62 199 THR A C 1
ATOM 1619 O O . THR A 1 199 ? -77.062 -5.100 72.159 1.00 86.62 199 THR A O 1
ATOM 1622 N N . GLY A 1 200 ? -75.820 -6.879 71.592 1.00 86.38 200 GLY A N 1
ATOM 1623 C CA . GLY A 1 200 ? -75.542 -6.430 70.224 1.00 86.38 200 GLY A CA 1
ATOM 1624 C C . GLY A 1 200 ? -74.545 -5.268 70.139 1.00 86.38 200 GLY A C 1
ATOM 1625 O O . GLY A 1 200 ? -74.408 -4.672 69.076 1.00 86.38 200 GLY A O 1
ATOM 1626 N N . GLY A 1 201 ? -73.859 -4.929 71.235 1.00 88.25 201 GLY A N 1
ATOM 1627 C CA . GLY A 1 201 ? -72.866 -3.858 71.261 1.00 88.25 201 GLY A CA 1
ATOM 1628 C C . GLY A 1 201 ? -71.636 -4.229 70.442 1.00 88.25 201 GLY A C 1
ATOM 1629 O O . GLY A 1 201 ? -71.024 -5.267 70.681 1.00 88.25 201 GLY A O 1
ATOM 1630 N N . GLU A 1 202 ? -71.257 -3.374 69.496 1.00 91.44 202 GLU A N 1
ATOM 1631 C CA . GLU A 1 202 ? -70.138 -3.632 68.586 1.00 91.44 202 GLU A CA 1
ATOM 1632 C C . GLU A 1 202 ? -68.868 -2.854 68.966 1.00 91.44 202 GLU A C 1
ATOM 1634 O O . GLU A 1 202 ? -68.923 -1.762 69.546 1.00 91.44 202 GLU A O 1
ATOM 1639 N N . LEU A 1 203 ? -67.715 -3.432 68.623 1.00 93.94 203 LEU A N 1
ATOM 1640 C CA . LEU A 1 203 ? -66.396 -2.799 68.639 1.00 93.94 203 LEU A CA 1
ATOM 1641 C C . LEU A 1 203 ? -65.737 -3.021 67.276 1.00 93.94 203 LEU A C 1
ATOM 1643 O O . LEU A 1 203 ? -65.632 -4.159 66.816 1.00 93.94 203 LEU A O 1
ATOM 1647 N N . ILE A 1 204 ? -65.280 -1.933 66.648 1.00 92.00 204 ILE A N 1
ATOM 1648 C CA . ILE A 1 204 ? -64.614 -1.960 65.339 1.00 92.00 204 ILE A CA 1
ATOM 1649 C C . ILE A 1 204 ? -63.224 -1.334 65.461 1.00 92.00 204 ILE A C 1
ATOM 1651 O O . ILE A 1 204 ? -63.091 -0.126 65.685 1.00 92.00 204 ILE A O 1
ATOM 1655 N N . TYR A 1 205 ? -62.186 -2.144 65.254 1.00 91.88 205 TYR A N 1
ATOM 1656 C CA . TYR A 1 205 ? -60.797 -1.692 65.169 1.00 91.88 205 TYR A CA 1
ATOM 1657 C C . TYR A 1 205 ? -60.297 -1.835 63.732 1.00 91.88 205 TYR A C 1
ATOM 1659 O O . TYR A 1 205 ? -60.268 -2.942 63.205 1.00 91.88 205 TYR A O 1
ATOM 1667 N N . LYS A 1 206 ? -59.885 -0.729 63.103 1.00 90.19 206 LYS A N 1
ATOM 1668 C CA . LYS A 1 206 ? -59.176 -0.729 61.815 1.00 90.19 206 LYS A CA 1
ATOM 1669 C C . LYS A 1 206 ? -57.697 -0.470 62.079 1.00 90.19 206 LYS A C 1
ATOM 1671 O O . LYS A 1 206 ? -57.386 0.482 62.794 1.00 90.19 206 LYS A O 1
ATOM 1676 N N . VAL A 1 207 ? -56.821 -1.294 61.501 1.00 88.81 207 VAL A N 1
ATOM 1677 C CA . VAL A 1 207 ? -55.360 -1.179 61.658 1.00 88.81 207 VAL A CA 1
ATOM 1678 C C . VAL A 1 207 ? -54.874 0.140 61.059 1.00 88.81 207 VAL A C 1
ATOM 1680 O O . VAL A 1 207 ? -54.247 0.951 61.733 1.00 88.81 207 VAL A O 1
ATOM 1683 N N . ILE A 1 208 ? -55.255 0.399 59.808 1.00 85.69 208 ILE A N 1
ATOM 1684 C CA . ILE A 1 208 ? -54.988 1.666 59.130 1.00 85.69 208 ILE A CA 1
ATOM 1685 C C . ILE A 1 208 ? -56.124 2.639 59.456 1.00 85.69 208 ILE A C 1
ATOM 1687 O O . ILE A 1 208 ? -57.278 2.416 59.080 1.00 85.69 208 ILE A O 1
ATOM 1691 N N . ASN A 1 209 ? -55.808 3.724 60.171 1.00 81.00 209 ASN A N 1
ATOM 1692 C CA . ASN A 1 209 ? -56.756 4.814 60.398 1.00 81.00 209 ASN A CA 1
ATOM 1693 C C . ASN A 1 209 ? -57.047 5.542 59.065 1.00 81.00 209 ASN A C 1
ATOM 1695 O O . ASN A 1 209 ? -56.124 6.154 58.528 1.00 81.00 209 ASN A O 1
ATOM 1699 N N . PRO A 1 210 ? -58.297 5.559 58.554 1.00 79.81 210 PRO A N 1
ATOM 1700 C CA . PRO A 1 210 ? -58.640 6.241 57.300 1.00 79.81 210 PRO A CA 1
ATOM 1701 C C . PRO A 1 210 ? -58.495 7.774 57.347 1.00 79.81 210 PRO A C 1
ATOM 1703 O O . PRO A 1 210 ? -58.635 8.422 56.316 1.00 79.81 210 PRO A O 1
ATOM 1706 N N . GLN A 1 211 ? -58.227 8.367 58.516 1.00 79.69 211 GLN A N 1
ATOM 1707 C CA . GLN A 1 211 ? -57.932 9.801 58.654 1.00 79.69 211 GLN A CA 1
ATOM 1708 C C . GLN A 1 211 ? -56.457 10.156 58.381 1.00 79.69 211 GLN A C 1
ATOM 1710 O O . GLN A 1 211 ? -56.118 11.336 58.355 1.00 79.69 211 GLN A O 1
ATOM 1715 N N . ILE A 1 212 ? -55.578 9.165 58.192 1.00 82.25 212 ILE A N 1
ATOM 1716 C CA . ILE A 1 212 ? -54.138 9.353 57.960 1.00 82.25 212 ILE A CA 1
ATOM 1717 C C . ILE A 1 212 ? -53.811 8.873 56.539 1.00 82.25 212 ILE A C 1
ATOM 1719 O O . ILE A 1 212 ? -54.164 7.758 56.157 1.00 82.25 212 ILE A O 1
ATOM 1723 N N . ARG A 1 213 ? -53.157 9.722 55.734 1.00 76.75 213 ARG A N 1
ATOM 1724 C CA . ARG A 1 213 ? -52.897 9.455 54.310 1.00 76.75 213 ARG A CA 1
ATOM 1725 C C . ARG A 1 213 ? -51.716 8.498 54.118 1.00 76.75 213 ARG A C 1
ATOM 1727 O O . ARG A 1 213 ? -50.568 8.930 54.045 1.00 76.75 213 ARG A O 1
ATOM 1734 N N . THR A 1 214 ? -52.005 7.213 53.949 1.00 69.19 214 THR A N 1
ATOM 1735 C CA . THR A 1 214 ? -51.017 6.211 53.528 1.00 69.19 214 THR A CA 1
ATOM 1736 C C . THR A 1 214 ? -50.592 6.447 52.070 1.00 69.19 214 THR A C 1
ATOM 1738 O O . THR A 1 214 ? -51.447 6.551 51.193 1.00 69.19 214 THR A O 1
ATOM 1741 N N . VAL A 1 215 ? -49.283 6.539 51.801 1.00 71.25 215 VAL A N 1
ATOM 1742 C CA . VAL A 1 215 ? -48.732 6.747 50.438 1.00 71.25 215 VAL A CA 1
ATOM 1743 C C . VAL A 1 215 ? -48.168 5.455 49.837 1.00 71.25 215 VAL A C 1
ATOM 1745 O O . VAL A 1 215 ? -48.368 5.198 48.656 1.00 71.25 215 VAL A O 1
ATOM 1748 N N . ASN A 1 216 ? -47.508 4.622 50.646 1.00 70.19 216 ASN A N 1
ATOM 1749 C CA . ASN A 1 216 ? -46.998 3.309 50.250 1.00 70.19 216 ASN A CA 1
ATOM 1750 C C . ASN A 1 216 ? -47.480 2.262 51.278 1.00 70.19 216 ASN A C 1
ATOM 1752 O O . ASN A 1 216 ? -47.148 2.406 52.458 1.00 70.19 216 ASN A O 1
ATOM 1756 N N . PRO A 1 217 ? -48.245 1.223 50.882 1.00 71.06 217 PRO A N 1
ATOM 1757 C CA . PRO A 1 217 ? -48.733 0.194 51.806 1.00 71.06 217 PRO A CA 1
ATOM 1758 C C . PRO A 1 217 ? -47.615 -0.700 52.370 1.00 71.06 217 PRO A C 1
ATOM 1760 O O . PRO A 1 217 ? -47.798 -1.312 53.419 1.00 71.06 217 PRO A O 1
ATOM 1763 N N . TYR A 1 218 ? -46.453 -0.743 51.711 1.00 76.56 218 TYR A N 1
ATOM 1764 C CA . TYR A 1 218 ? -45.263 -1.479 52.140 1.00 76.56 218 TYR A CA 1
ATOM 1765 C C . TYR A 1 218 ? -44.224 -0.610 52.866 1.00 76.56 218 TYR A C 1
ATOM 1767 O O . TYR A 1 218 ? -43.133 -1.088 53.173 1.00 76.56 218 TYR A O 1
ATOM 1775 N N . ALA A 1 219 ? -44.549 0.649 53.192 1.00 77.94 219 ALA A N 1
ATOM 1776 C CA . ALA A 1 219 ? -43.732 1.446 54.107 1.00 77.94 219 ALA A CA 1
ATOM 1777 C C . ALA A 1 219 ? -43.600 0.731 55.464 1.00 77.94 219 ALA A C 1
ATOM 1779 O O . ALA A 1 219 ? -44.564 0.137 55.942 1.00 77.94 219 ALA A O 1
ATOM 1780 N N . GLU A 1 220 ? -42.429 0.801 56.101 1.00 77.75 220 GLU A N 1
ATOM 1781 C CA . GLU A 1 220 ? -42.096 -0.053 57.252 1.00 77.75 220 GLU A CA 1
ATOM 1782 C C . GLU A 1 220 ? -43.089 0.077 58.425 1.00 77.75 220 GLU A C 1
ATOM 1784 O O . GLU A 1 220 ? -43.478 -0.935 59.005 1.00 77.75 220 GLU A O 1
ATOM 1789 N N . GLU A 1 221 ? -43.565 1.294 58.722 1.00 79.25 221 GLU A N 1
ATOM 1790 C CA . GLU A 1 221 ? -44.627 1.572 59.710 1.00 79.25 221 GLU A CA 1
ATOM 1791 C C . GLU A 1 221 ? -45.919 0.787 59.396 1.00 79.25 221 GLU A C 1
ATOM 1793 O O . GLU A 1 221 ? -46.509 0.151 60.267 1.00 79.25 221 GLU A O 1
ATOM 1798 N N . VAL A 1 222 ? -46.323 0.770 58.124 1.00 83.12 222 VAL A N 1
ATOM 1799 C CA . VAL A 1 222 ? -47.586 0.201 57.631 1.00 83.12 222 VAL A CA 1
ATOM 1800 C C . VAL A 1 222 ? -47.491 -1.319 57.496 1.00 83.12 222 VAL A C 1
ATOM 1802 O O . VAL A 1 222 ? -48.331 -2.045 58.029 1.00 83.12 222 VAL A O 1
ATOM 1805 N N . ALA A 1 223 ? -46.432 -1.817 56.854 1.00 80.19 223 ALA A N 1
ATOM 1806 C CA . ALA A 1 223 ? -46.176 -3.244 56.692 1.00 80.19 223 ALA A CA 1
ATOM 1807 C C . ALA A 1 223 ? -46.006 -3.947 58.045 1.00 80.19 223 ALA A C 1
ATOM 1809 O O . ALA A 1 223 ? -46.566 -5.026 58.249 1.00 80.19 223 ALA A O 1
ATOM 1810 N N . LYS A 1 224 ? -45.310 -3.320 59.009 1.00 82.69 224 LYS A N 1
ATOM 1811 C CA . LYS A 1 224 ? -45.223 -3.853 60.375 1.00 82.69 224 LYS A CA 1
ATOM 1812 C C . LYS A 1 224 ? -46.586 -3.957 61.038 1.00 82.69 224 LYS A C 1
ATOM 1814 O O . LYS A 1 224 ? -46.736 -4.860 61.846 1.00 82.69 224 LYS A O 1
ATOM 1819 N N . LEU A 1 225 ? -47.546 -3.075 60.759 1.00 87.25 225 LEU A N 1
ATOM 1820 C CA . LEU A 1 225 ? -48.879 -3.115 61.370 1.00 87.25 225 LEU A CA 1
ATOM 1821 C C . LEU A 1 225 ? -49.821 -4.120 60.699 1.00 87.25 225 LEU A C 1
ATOM 1823 O O . LEU A 1 225 ? -50.597 -4.761 61.404 1.00 87.25 225 LEU A O 1
ATOM 1827 N N . LEU A 1 226 ? -49.760 -4.268 59.373 1.00 88.94 226 LEU A N 1
ATOM 1828 C CA . LEU A 1 226 ? -50.619 -5.191 58.621 1.00 88.94 226 LEU A CA 1
ATOM 1829 C C . LEU A 1 226 ? -50.233 -6.664 58.824 1.00 88.94 226 LEU A C 1
ATOM 1831 O O . LEU A 1 226 ? -51.122 -7.509 58.912 1.00 88.94 226 LEU A O 1
ATOM 1835 N N . ARG A 1 227 ? -48.931 -6.975 58.900 1.00 89.81 227 ARG A N 1
ATOM 1836 C CA . ARG A 1 227 ? -48.420 -8.349 59.046 1.00 89.81 227 ARG A CA 1
ATOM 1837 C C . ARG A 1 227 ? -48.768 -8.938 60.415 1.00 89.81 227 ARG A C 1
ATOM 1839 O O . ARG A 1 227 ? -48.374 -8.402 61.457 1.00 89.81 227 ARG A O 1
ATOM 1846 N N . ILE A 1 228 ? -49.456 -10.079 60.402 1.00 92.69 228 ILE A N 1
ATOM 1847 C CA . ILE A 1 228 ? -49.839 -10.840 61.592 1.00 92.69 228 ILE A CA 1
ATOM 1848 C C . ILE A 1 228 ? -49.683 -12.349 61.356 1.00 92.69 228 ILE A C 1
ATOM 1850 O O . ILE A 1 228 ? -49.983 -12.856 60.277 1.00 92.69 228 ILE A O 1
ATOM 1854 N N . THR A 1 229 ? -49.254 -13.062 62.394 1.00 93.31 229 THR A N 1
ATOM 1855 C CA . THR A 1 229 ? -49.307 -14.529 62.513 1.00 93.31 229 THR A CA 1
ATOM 1856 C C . THR A 1 229 ? -50.216 -14.956 63.671 1.00 93.31 229 THR A C 1
ATOM 1858 O O . THR A 1 229 ? -50.774 -16.044 63.650 1.00 93.31 229 THR A O 1
ATOM 1861 N N . ASN A 1 230 ? -50.404 -14.122 64.704 1.00 94.44 230 ASN A N 1
ATOM 1862 C CA . ASN A 1 230 ? -51.301 -14.427 65.825 1.00 94.44 230 ASN A CA 1
ATOM 1863 C C . ASN A 1 230 ? -51.998 -13.156 66.322 1.00 94.44 230 ASN A C 1
ATOM 1865 O O . ASN A 1 230 ? -51.352 -12.122 66.499 1.00 94.44 230 ASN A O 1
ATOM 1869 N N . LEU A 1 231 ? -53.295 -13.246 66.617 1.00 95.31 231 LEU A N 1
ATOM 1870 C CA . LEU A 1 231 ? -54.089 -12.178 67.233 1.00 95.31 231 LEU A CA 1
ATOM 1871 C C . LEU A 1 231 ? -54.468 -12.593 68.658 1.00 95.31 231 LEU A C 1
ATOM 1873 O O . LEU A 1 231 ? -54.890 -13.729 68.874 1.00 95.31 231 LEU A O 1
ATOM 1877 N N . ARG A 1 232 ? -54.369 -11.679 69.627 1.00 95.38 232 ARG A N 1
ATOM 1878 C CA . ARG A 1 232 ? -54.877 -11.889 70.988 1.00 95.38 232 ARG A CA 1
ATOM 1879 C C . ARG A 1 232 ? -55.713 -10.695 71.432 1.00 95.38 232 ARG A C 1
ATOM 1881 O O . ARG A 1 232 ? -55.375 -9.545 71.181 1.00 95.38 232 ARG A O 1
ATOM 1888 N N . ILE A 1 233 ? -56.823 -10.975 72.093 1.00 96.69 233 ILE A N 1
ATOM 1889 C CA . ILE A 1 233 ? -57.752 -9.981 72.623 1.00 96.69 233 ILE A CA 1
ATOM 1890 C C . ILE A 1 233 ? -57.818 -10.233 74.124 1.00 96.69 233 ILE A C 1
ATOM 1892 O O . ILE A 1 233 ? -58.244 -11.313 74.524 1.00 96.69 233 ILE A O 1
ATOM 1896 N N . ASN A 1 234 ? -57.377 -9.277 74.941 1.00 95.81 234 ASN A N 1
ATOM 1897 C CA . ASN A 1 234 ? -57.350 -9.392 76.399 1.00 95.81 234 ASN A CA 1
ATOM 1898 C C . ASN A 1 234 ? -58.421 -8.477 76.995 1.00 95.81 234 ASN A C 1
ATOM 1900 O O . ASN A 1 234 ? -58.276 -7.256 76.975 1.00 95.81 234 ASN A O 1
ATOM 1904 N N . PHE A 1 235 ? -59.479 -9.055 77.548 1.00 96.38 235 PHE A N 1
ATOM 1905 C CA . PHE A 1 235 ? -60.436 -8.357 78.398 1.00 96.38 235 PHE A CA 1
ATOM 1906 C C . PHE A 1 235 ? -59.892 -8.317 79.832 1.00 96.38 235 PHE A C 1
ATOM 1908 O O . PHE A 1 235 ? -59.423 -9.338 80.338 1.00 96.38 235 PHE A O 1
ATOM 1915 N N . THR A 1 236 ? -59.927 -7.145 80.470 1.00 93.75 236 THR A N 1
ATOM 1916 C CA . THR A 1 236 ? -59.292 -6.910 81.782 1.00 93.75 236 THR A CA 1
ATOM 1917 C C . THR A 1 236 ? -60.249 -6.383 82.850 1.00 93.75 236 THR A C 1
ATOM 1919 O O . THR A 1 236 ? -59.943 -6.486 84.035 1.00 93.75 236 THR A O 1
ATOM 1922 N N . LYS A 1 237 ? -61.416 -5.838 82.473 1.00 92.56 237 LYS A N 1
ATOM 1923 C CA . LYS A 1 237 ? -62.429 -5.353 83.425 1.00 92.56 237 LYS A CA 1
ATOM 1924 C C . LYS A 1 237 ? -63.850 -5.513 82.878 1.00 92.56 237 LYS A C 1
ATOM 1926 O O . LYS A 1 237 ? -64.138 -5.125 81.743 1.00 92.56 237 LYS A O 1
ATOM 1931 N N . LEU A 1 238 ? -64.746 -6.048 83.709 1.00 90.81 238 LEU A N 1
ATOM 1932 C CA . LEU A 1 238 ? -66.181 -6.175 83.428 1.00 90.81 238 LEU A CA 1
ATOM 1933 C C . LEU A 1 238 ? -66.928 -4.876 83.771 1.00 90.81 238 LEU A C 1
ATOM 1935 O O . LEU A 1 238 ? -66.506 -4.129 84.652 1.00 90.81 238 LEU A O 1
ATOM 1939 N N . HIS A 1 239 ? -68.065 -4.637 83.112 1.00 88.88 239 HIS A N 1
ATOM 1940 C CA . HIS A 1 239 ? -69.055 -3.656 83.571 1.00 88.88 239 HIS A CA 1
ATOM 1941 C C . HIS A 1 239 ? -69.981 -4.310 84.592 1.00 88.88 239 HIS A C 1
ATOM 1943 O O . HIS A 1 239 ? -70.738 -5.215 84.244 1.00 88.88 239 HIS A O 1
ATOM 1949 N N . THR A 1 240 ? -69.913 -3.847 85.840 1.00 82.62 240 THR A N 1
ATOM 1950 C CA . THR A 1 240 ? -70.571 -4.484 86.997 1.00 82.62 240 THR A CA 1
ATOM 1951 C C . THR A 1 240 ? -71.579 -3.583 87.715 1.00 82.62 240 THR A C 1
ATOM 1953 O O . THR A 1 240 ? -72.068 -3.916 88.790 1.00 82.62 240 THR A O 1
ATOM 1956 N N . LEU A 1 241 ? -71.923 -2.441 87.103 1.00 78.81 241 LEU A N 1
ATOM 1957 C CA . LEU A 1 241 ? -73.025 -1.533 87.477 1.00 78.81 241 LEU A CA 1
ATOM 1958 C C . LEU A 1 241 ? -73.004 -0.978 88.922 1.00 78.81 241 LEU A C 1
ATOM 1960 O O . LEU A 1 241 ? -73.955 -0.318 89.332 1.00 78.81 241 LEU A O 1
ATOM 1964 N N . GLY A 1 242 ? -71.920 -1.203 89.671 1.00 71.12 242 GLY A N 1
ATOM 1965 C CA . GLY A 1 242 ? -71.775 -0.841 91.086 1.00 71.12 242 GLY A CA 1
ATOM 1966 C C . GLY A 1 242 ? -71.983 -2.000 92.070 1.00 71.12 242 GLY A C 1
ATOM 1967 O O . GLY A 1 242 ? -71.647 -1.839 93.241 1.00 71.12 242 GLY A O 1
ATOM 1968 N N . ASP A 1 243 ? -72.454 -3.169 91.620 1.00 72.94 243 ASP A N 1
ATOM 1969 C CA . ASP A 1 243 ? -72.695 -4.333 92.489 1.00 72.94 243 ASP A CA 1
ATOM 1970 C C . ASP A 1 243 ? -71.408 -4.818 93.194 1.00 72.94 243 ASP A C 1
ATOM 1972 O O . ASP A 1 243 ? -71.446 -5.146 94.381 1.00 72.94 243 ASP A O 1
ATOM 1976 N N . ASP A 1 244 ? -70.261 -4.809 92.496 1.00 64.31 244 ASP A N 1
ATOM 1977 C CA . ASP A 1 244 ? -68.944 -5.229 93.024 1.00 64.31 244 ASP A CA 1
ATOM 1978 C C . ASP A 1 244 ? -68.526 -4.475 94.301 1.00 64.31 244 ASP A C 1
ATOM 1980 O O . ASP A 1 244 ? -67.748 -4.985 95.107 1.00 64.31 244 ASP A O 1
ATOM 1984 N N . LEU A 1 245 ? -69.015 -3.242 94.478 1.00 60.41 245 LEU A N 1
ATOM 1985 C CA . LEU A 1 245 ? -68.694 -2.389 95.626 1.00 60.41 245 LEU A CA 1
ATOM 1986 C C . LEU A 1 245 ? -69.557 -2.707 96.858 1.00 60.41 245 LEU A C 1
ATOM 1988 O O . LEU A 1 245 ? -69.333 -2.128 97.921 1.00 60.41 245 LEU A O 1
ATOM 1992 N N . LEU A 1 246 ? -70.554 -3.588 96.716 1.00 59.81 246 LEU A N 1
ATOM 1993 C CA . LEU A 1 246 ? -71.606 -3.819 97.705 1.00 59.81 246 LEU A CA 1
ATOM 1994 C C . LEU A 1 246 ? -71.802 -5.300 98.062 1.00 59.81 246 LEU A C 1
ATOM 1996 O O . LEU A 1 246 ? -72.165 -5.585 99.204 1.00 59.81 246 LEU A O 1
ATOM 2000 N N . ASP A 1 247 ? -71.593 -6.244 97.135 1.00 64.25 247 ASP A N 1
ATOM 2001 C CA . ASP A 1 247 ? -71.981 -7.644 97.357 1.00 64.25 247 ASP A CA 1
ATOM 2002 C C . ASP A 1 247 ? -71.139 -8.677 96.574 1.00 64.25 247 ASP A C 1
ATOM 2004 O O . ASP A 1 247 ? -71.185 -8.765 95.349 1.00 64.25 247 ASP A O 1
ATOM 2008 N N . TYR A 1 248 ? -70.413 -9.527 97.310 1.00 66.69 248 TYR A N 1
ATOM 2009 C CA . TYR A 1 248 ? -69.574 -10.608 96.769 1.00 66.69 248 TYR A CA 1
ATOM 2010 C C . TYR A 1 248 ? -70.316 -11.944 96.558 1.00 66.69 248 TYR A C 1
ATOM 2012 O O . TYR A 1 248 ? -69.677 -12.955 96.244 1.00 66.69 248 TYR A O 1
ATOM 2020 N N . ARG A 1 249 ? -71.642 -12.011 96.753 1.00 73.38 249 ARG A N 1
ATOM 2021 C CA . ARG A 1 249 ? -72.399 -13.263 96.587 1.00 73.38 249 ARG A CA 1
ATOM 2022 C C . ARG A 1 249 ? -72.295 -13.826 95.172 1.00 73.38 249 ARG A C 1
ATOM 2024 O O . ARG A 1 249 ? -72.270 -13.114 94.170 1.00 73.38 249 ARG A O 1
ATOM 2031 N N . LYS A 1 250 ? -72.341 -15.157 95.090 1.00 70.62 250 LYS A N 1
ATOM 2032 C CA . LYS A 1 250 ? -72.348 -15.906 93.826 1.00 70.62 250 LYS A CA 1
ATOM 2033 C C . LYS A 1 250 ? -73.484 -15.448 92.897 1.00 70.62 250 LYS A C 1
ATOM 2035 O O . LYS A 1 250 ? -73.266 -15.290 91.702 1.00 70.62 250 LYS A O 1
ATOM 2040 N N . ASP A 1 251 ? -74.646 -15.146 93.473 1.00 72.75 251 ASP A N 1
ATOM 2041 C CA . ASP A 1 251 ? -75.848 -14.597 92.828 1.00 72.75 251 ASP A CA 1
ATOM 2042 C C . ASP A 1 251 ? -75.570 -13.315 92.010 1.00 72.75 251 ASP A C 1
ATOM 2044 O O . ASP A 1 251 ? -76.256 -13.034 91.027 1.00 72.75 251 ASP A O 1
ATOM 2048 N N . VAL A 1 252 ? -74.568 -12.531 92.423 1.00 75.75 252 VAL A N 1
ATOM 2049 C CA . VAL A 1 252 ? -74.116 -11.304 91.755 1.00 75.75 252 VAL A CA 1
ATOM 2050 C C . VAL A 1 252 ? -73.136 -11.641 90.635 1.00 75.75 252 VAL A C 1
ATOM 2052 O O . VAL A 1 252 ? -73.318 -11.201 89.501 1.00 75.75 252 VAL A O 1
ATOM 2055 N N . GLN A 1 253 ? -72.150 -12.496 90.919 1.00 78.31 253 GLN A N 1
ATOM 2056 C CA . GLN A 1 253 ? -71.167 -12.963 89.934 1.00 78.31 253 GLN A CA 1
ATOM 2057 C C . GLN A 1 253 ? -71.836 -13.637 88.724 1.00 78.31 253 GLN A C 1
ATOM 2059 O O . GLN A 1 253 ? -71.375 -13.471 87.597 1.00 78.31 253 GLN A O 1
ATOM 2064 N N . GLU A 1 254 ? -72.957 -14.340 88.926 1.00 86.38 254 GLU A N 1
ATOM 2065 C CA . GLU A 1 254 ? -73.758 -14.960 87.859 1.00 86.38 254 GLU A CA 1
ATOM 2066 C C . GLU A 1 254 ? -74.304 -13.968 86.808 1.00 86.38 254 GLU A C 1
ATOM 2068 O O . GLU A 1 254 ? -74.683 -14.406 85.722 1.00 86.38 254 GLU A O 1
ATOM 2073 N N . LYS A 1 255 ? -74.315 -12.652 87.073 1.00 83.94 255 LYS A N 1
ATOM 2074 C CA . LYS A 1 255 ? -74.705 -11.604 86.106 1.00 83.94 255 LYS A CA 1
ATOM 2075 C C . LYS A 1 255 ? -73.564 -11.164 85.175 1.00 83.94 255 LYS A C 1
ATOM 2077 O O . LYS A 1 255 ? -73.828 -10.658 84.083 1.00 83.94 255 LYS A O 1
ATOM 2082 N N . TYR A 1 256 ? -72.310 -11.297 85.616 1.00 88.12 256 TYR A N 1
ATOM 2083 C CA . TYR A 1 256 ? -71.169 -10.583 85.036 1.00 88.12 256 TYR A CA 1
ATOM 2084 C C . TYR A 1 256 ? -70.175 -11.541 84.377 1.00 88.12 256 TYR A C 1
ATOM 2086 O O . TYR A 1 256 ? -69.457 -12.287 85.035 1.00 88.12 256 TYR A O 1
ATOM 2094 N N . TYR A 1 257 ? -70.152 -11.523 83.048 1.00 92.19 257 TYR A N 1
ATOM 2095 C CA . TYR A 1 257 ? -69.318 -12.362 82.185 1.00 92.19 257 TYR A CA 1
ATOM 2096 C C . TYR A 1 257 ? -69.214 -11.705 80.806 1.00 92.19 257 TYR A C 1
ATOM 2098 O O . TYR A 1 257 ? -70.137 -11.006 80.374 1.00 92.19 257 TYR A O 1
ATOM 2106 N N . TYR A 1 258 ? -68.130 -11.971 80.082 1.00 94.69 258 TYR A N 1
ATOM 2107 C CA . TYR A 1 258 ? -68.041 -11.606 78.672 1.00 94.69 258 TYR A CA 1
ATOM 2108 C C . TYR A 1 258 ? -68.831 -12.613 77.840 1.00 94.69 258 TYR A C 1
ATOM 2110 O O . TYR A 1 258 ? -68.774 -13.816 78.094 1.00 94.69 258 TYR A O 1
ATOM 2118 N N . ALA A 1 259 ? -69.554 -12.134 76.830 1.00 93.69 259 ALA A N 1
ATOM 2119 C CA . ALA A 1 259 ? -70.186 -12.998 75.841 1.00 93.69 259 ALA A CA 1
ATOM 2120 C C . ALA A 1 259 ? -70.161 -12.339 74.460 1.00 93.69 259 ALA A C 1
ATOM 2122 O O . ALA A 1 259 ? -70.421 -11.140 74.347 1.00 93.69 259 ALA A O 1
ATOM 2123 N N . LEU A 1 260 ? -69.871 -13.117 73.416 1.00 93.06 260 LEU A N 1
ATOM 2124 C CA . LEU A 1 260 ? -69.652 -12.640 72.050 1.00 93.06 260 LEU A CA 1
ATOM 2125 C C . LEU A 1 260 ? -70.479 -13.468 71.057 1.00 93.06 260 LEU A C 1
ATOM 2127 O O . LEU A 1 260 ? -70.285 -14.677 70.958 1.00 93.06 260 LEU A O 1
ATOM 2131 N N . TYR A 1 261 ? -71.393 -12.824 70.326 1.00 91.50 261 TYR A N 1
ATOM 2132 C CA . TYR A 1 261 ? -72.139 -13.457 69.234 1.00 91.50 261 TYR A CA 1
ATOM 2133 C C . TYR A 1 261 ? -71.223 -13.794 68.059 1.00 91.50 261 TYR A C 1
ATOM 2135 O O . TYR A 1 261 ? -71.348 -14.868 67.482 1.00 91.50 261 TYR A O 1
ATOM 2143 N N . GLU A 1 262 ? -70.334 -12.868 67.692 1.00 90.56 262 GLU A N 1
ATOM 2144 C CA . GLU A 1 262 ? -69.572 -12.923 66.446 1.00 90.56 262 GLU A CA 1
ATOM 2145 C C . GLU A 1 262 ? -68.203 -12.240 66.577 1.00 90.56 262 GLU A C 1
ATOM 2147 O O . GLU A 1 262 ? -68.068 -11.191 67.219 1.00 90.56 262 GLU A O 1
ATOM 2152 N N . LEU A 1 263 ? -67.206 -12.841 65.925 1.00 92.94 263 LEU A N 1
ATOM 2153 C CA . LEU A 1 263 ? -65.855 -12.324 65.743 1.00 92.94 263 LEU A CA 1
ATOM 2154 C C . LEU A 1 263 ? -65.539 -12.344 64.239 1.00 92.94 263 LEU A C 1
ATOM 2156 O O . LEU A 1 263 ? -65.650 -13.387 63.597 1.00 92.94 263 LEU A O 1
ATOM 2160 N N . ILE A 1 264 ? -65.119 -11.210 63.677 1.00 92.38 264 ILE A N 1
ATOM 2161 C CA . ILE A 1 264 ? -64.682 -11.112 62.276 1.00 92.38 264 ILE A CA 1
ATOM 2162 C C . ILE A 1 264 ? -63.260 -10.562 62.251 1.00 92.38 264 ILE A C 1
ATOM 2164 O O . ILE A 1 264 ? -63.025 -9.415 62.634 1.00 92.38 264 ILE A O 1
ATOM 2168 N N . VAL A 1 265 ? -62.315 -11.367 61.765 1.00 93.69 265 VAL A N 1
ATOM 2169 C CA . VAL A 1 265 ? -60.913 -10.981 61.566 1.00 93.69 265 VAL A CA 1
ATOM 2170 C C . VAL A 1 265 ? -60.712 -10.783 60.065 1.00 93.69 265 VAL A C 1
ATOM 2172 O O . VAL A 1 265 ? -60.386 -11.721 59.342 1.00 93.69 265 VAL A O 1
ATOM 2175 N N . ARG A 1 266 ? -60.974 -9.573 59.561 1.00 91.88 266 ARG A N 1
ATOM 2176 C CA . ARG A 1 266 ? -60.915 -9.271 58.122 1.00 91.88 266 ARG A CA 1
ATOM 2177 C C . ARG A 1 266 ? -59.471 -9.092 57.660 1.00 91.88 266 ARG A C 1
ATOM 2179 O O . ARG A 1 266 ? -58.776 -8.180 58.121 1.00 91.88 266 ARG A O 1
ATOM 2186 N N . GLY A 1 267 ? -59.043 -9.893 56.691 1.00 90.88 267 GLY A N 1
ATOM 2187 C CA . GLY A 1 267 ? -57.690 -9.838 56.135 1.00 90.88 267 GLY A CA 1
ATOM 2188 C C . GLY A 1 267 ? -57.543 -10.574 54.806 1.00 90.88 267 GLY A C 1
ATOM 2189 O O . GLY A 1 267 ? -58.507 -11.139 54.292 1.00 90.88 267 GLY A O 1
ATOM 2190 N N . SER A 1 268 ? -56.332 -10.565 54.260 1.00 91.38 268 SER A N 1
ATOM 2191 C CA . SER A 1 268 ? -55.922 -11.358 53.096 1.00 91.38 268 SER A CA 1
ATOM 2192 C C . SER A 1 268 ? -54.638 -12.127 53.403 1.00 91.38 268 SER A C 1
ATOM 2194 O O . SER A 1 268 ? -53.906 -11.801 54.337 1.00 91.38 268 SER A O 1
ATOM 2196 N N . CYS A 1 269 ? -54.346 -13.128 52.585 1.00 91.50 269 CYS A N 1
ATOM 2197 C CA . CYS A 1 269 ? -53.031 -13.759 52.500 1.00 91.50 269 CYS A CA 1
ATOM 2198 C C . CYS A 1 269 ? -51.944 -12.704 52.158 1.00 91.50 269 CYS A C 1
ATOM 2200 O O . CYS A 1 269 ? -52.229 -11.743 51.430 1.00 91.50 269 CYS A O 1
ATOM 2202 N N . SER A 1 270 ? -50.736 -12.829 52.724 1.00 90.50 270 SER A N 1
ATOM 2203 C CA . SER A 1 270 ? -49.624 -11.877 52.536 1.00 90.50 270 SER A CA 1
ATOM 2204 C C . SER A 1 270 ? -48.761 -12.302 51.345 1.00 90.50 270 SER A C 1
ATOM 2206 O O . SER A 1 270 ? -48.010 -13.254 51.471 1.00 90.50 270 SER A O 1
ATOM 2208 N N . CYS A 1 271 ? -48.860 -11.631 50.188 1.00 91.38 271 CYS A N 1
ATOM 2209 C CA . CYS A 1 271 ? -48.123 -12.034 48.968 1.00 91.38 271 CYS A CA 1
ATOM 2210 C C . CYS A 1 271 ? -47.227 -10.952 48.347 1.00 91.38 271 CYS A C 1
ATOM 2212 O O . CYS A 1 271 ? -46.864 -11.053 47.178 1.00 91.38 271 CYS A O 1
ATOM 2214 N N . TYR A 1 272 ? -46.956 -9.864 49.077 1.00 90.12 272 TYR A N 1
ATOM 2215 C CA . TYR A 1 272 ? -46.120 -8.726 48.643 1.00 90.12 272 TYR A CA 1
ATOM 2216 C C . TYR A 1 272 ? -46.433 -8.104 47.257 1.00 90.12 272 TYR A C 1
ATOM 2218 O O . TYR A 1 272 ? -45.652 -7.306 46.757 1.00 90.12 272 TYR A O 1
ATOM 2226 N N . GLY A 1 273 ? -47.596 -8.397 46.659 1.00 89.12 273 GLY A N 1
ATOM 2227 C CA . GLY A 1 273 ? -47.986 -7.930 45.323 1.00 89.12 273 GLY A CA 1
ATOM 2228 C C . GLY A 1 273 ? -47.659 -8.894 44.168 1.00 89.12 273 GLY A C 1
ATOM 2229 O O . GLY A 1 273 ? -47.844 -8.527 43.008 1.00 89.12 273 GLY A O 1
ATOM 2230 N N . HIS A 1 274 ? -47.188 -10.111 44.466 1.00 92.69 274 HIS A N 1
ATOM 2231 C CA . HIS A 1 274 ? -46.773 -11.129 43.490 1.00 92.69 274 HIS A CA 1
ATOM 2232 C C . HIS A 1 274 ? -47.668 -12.384 43.490 1.00 92.69 274 HIS A C 1
ATOM 2234 O O . HIS A 1 274 ? -47.208 -13.458 43.119 1.00 92.69 274 HIS A O 1
ATOM 2240 N N . ALA A 1 275 ? -48.929 -12.295 43.935 1.00 90.56 275 ALA A N 1
ATOM 2241 C CA . ALA A 1 275 ? -49.896 -13.380 43.736 1.00 90.56 275 ALA A CA 1
ATOM 2242 C C . ALA A 1 275 ? -51.352 -12.891 43.752 1.00 90.56 275 ALA A C 1
ATOM 2244 O O . ALA A 1 275 ? -51.795 -12.226 44.688 1.00 90.56 275 ALA A O 1
ATOM 2245 N N . GLN A 1 276 ? -52.130 -13.323 42.759 1.00 87.88 276 GLN A N 1
ATOM 2246 C CA . GLN A 1 276 ? -53.583 -13.120 42.687 1.00 87.88 276 GLN A CA 1
ATOM 2247 C C . GLN A 1 276 ? -54.374 -14.081 43.602 1.00 87.88 276 GLN A C 1
ATOM 2249 O O . GLN A 1 276 ? -55.511 -13.792 43.973 1.00 87.88 276 GLN A O 1
ATOM 2254 N N . LYS A 1 277 ? -53.798 -15.235 43.974 1.00 88.06 277 LYS A N 1
ATOM 2255 C CA . LYS A 1 277 ? -54.475 -16.294 44.748 1.00 88.06 277 LYS A CA 1
ATOM 2256 C C . LYS A 1 277 ? -53.545 -16.968 45.759 1.00 88.06 277 LYS A C 1
ATOM 2258 O O . LYS A 1 277 ? -52.328 -16.986 45.576 1.00 88.06 277 LYS A O 1
ATOM 2263 N N . CYS A 1 278 ? -54.138 -17.572 46.788 1.00 89.38 278 CYS A N 1
ATOM 2264 C CA . CYS A 1 278 ? -53.443 -18.446 47.733 1.00 89.38 278 CYS A CA 1
ATOM 2265 C C . CYS A 1 278 ? -54.059 -19.845 47.749 1.00 89.38 278 CYS A C 1
ATOM 2267 O O . CYS A 1 278 ? -55.259 -20.013 47.544 1.00 89.38 278 CYS A O 1
ATOM 2269 N N . ILE A 1 279 ? -53.204 -20.829 47.998 1.00 87.00 279 ILE A N 1
ATOM 2270 C CA . ILE A 1 279 ? -53.472 -22.264 48.056 1.00 87.00 279 ILE A CA 1
ATOM 2271 C C . ILE A 1 279 ? -53.223 -22.786 49.485 1.00 87.00 279 ILE A C 1
ATOM 2273 O O . ILE A 1 279 ? -52.555 -22.108 50.277 1.00 87.00 279 ILE A O 1
ATOM 2277 N N . PRO A 1 280 ? -53.743 -23.970 49.855 1.00 82.31 280 PRO A N 1
ATOM 2278 C CA . PRO A 1 280 ? -53.432 -24.591 51.140 1.00 82.31 280 PRO A CA 1
ATOM 2279 C C . PRO A 1 280 ? -51.939 -24.927 51.305 1.00 82.31 280 PRO A C 1
ATOM 2281 O O . PRO A 1 280 ? -51.181 -25.054 50.338 1.00 82.31 280 PRO A O 1
ATOM 2284 N N . ILE A 1 281 ? -51.516 -25.099 52.559 1.00 79.00 281 ILE A N 1
ATOM 2285 C CA . ILE A 1 281 ? -50.185 -25.609 52.907 1.00 79.00 281 ILE A CA 1
ATOM 2286 C C . ILE A 1 281 ? -50.265 -27.139 52.961 1.00 79.00 281 ILE A C 1
ATOM 2288 O O . ILE A 1 281 ? -50.850 -27.700 53.884 1.00 79.00 281 ILE A O 1
ATOM 2292 N N . ASN A 1 282 ? -49.681 -27.818 51.970 1.00 63.06 282 ASN A N 1
ATOM 2293 C CA . ASN A 1 282 ? -49.507 -29.271 52.001 1.00 63.06 282 ASN A CA 1
ATOM 2294 C C . ASN A 1 282 ? -48.239 -29.623 52.800 1.00 63.06 282 ASN A C 1
ATOM 2296 O O . ASN A 1 282 ? -47.136 -29.455 52.287 1.00 63.06 282 ASN A O 1
ATOM 2300 N N . ASP A 1 283 ? -48.394 -30.184 54.002 1.00 54.72 283 ASP A N 1
ATOM 2301 C CA . ASP A 1 283 ? -47.273 -30.678 54.829 1.00 54.72 283 ASP A CA 1
ATOM 2302 C C . ASP A 1 283 ? -46.654 -32.008 54.331 1.00 54.72 283 ASP A C 1
ATOM 2304 O O . ASP A 1 283 ? -45.674 -32.489 54.897 1.00 54.72 283 ASP A O 1
ATOM 2308 N N . ASN A 1 284 ? -47.205 -32.630 53.279 1.00 50.03 284 ASN A N 1
ATOM 2309 C CA . ASN A 1 284 ? -46.741 -33.915 52.737 1.00 50.03 284 ASN A CA 1
ATOM 2310 C C . ASN A 1 284 ? -46.437 -33.827 51.230 1.00 5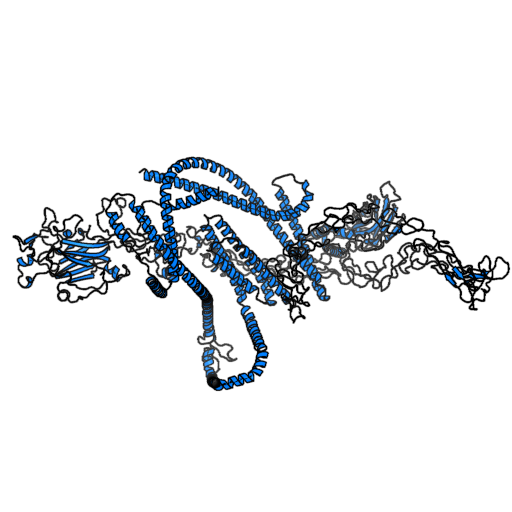0.03 284 ASN A C 1
ATOM 2312 O O . ASN A 1 284 ? -47.343 -33.690 50.410 1.00 50.03 284 ASN A O 1
ATOM 2316 N N . ASN A 1 285 ? -45.163 -33.996 50.861 1.00 42.94 285 ASN A N 1
ATOM 2317 C CA . ASN A 1 285 ? -44.630 -33.788 49.502 1.00 42.94 285 ASN A CA 1
ATOM 2318 C C . ASN A 1 285 ? -45.028 -34.837 48.432 1.00 42.94 285 ASN A C 1
ATOM 2320 O O . ASN A 1 285 ? -44.522 -34.767 47.316 1.00 42.94 285 ASN A O 1
ATOM 2324 N N . ASN A 1 286 ? -45.905 -35.803 48.735 1.00 43.53 286 ASN A N 1
ATOM 2325 C CA . ASN A 1 286 ? -46.137 -36.982 47.877 1.00 43.53 286 ASN A CA 1
ATOM 2326 C C . ASN A 1 286 ? -47.476 -37.008 47.110 1.00 43.53 286 ASN A C 1
ATOM 2328 O O . ASN A 1 286 ? -47.721 -37.969 46.386 1.00 43.53 286 ASN A O 1
ATOM 2332 N N . TYR A 1 287 ? -48.335 -35.989 47.236 1.00 43.22 287 TYR A N 1
ATOM 2333 C CA . TYR A 1 287 ? -49.610 -35.915 46.504 1.00 43.22 287 TYR A CA 1
ATOM 2334 C C . TYR A 1 287 ? -49.813 -34.520 45.900 1.00 43.22 287 TYR A C 1
ATOM 2336 O O . TYR A 1 287 ? -50.232 -33.587 46.584 1.00 43.22 287 TYR A O 1
ATOM 2344 N N . LEU A 1 288 ? -49.498 -34.393 44.606 1.00 44.41 288 LEU A N 1
ATOM 2345 C CA . LEU A 1 288 ? -49.655 -33.164 43.810 1.00 44.41 288 LEU A CA 1
ATOM 2346 C C . LEU A 1 288 ? -50.630 -33.325 42.623 1.00 44.41 288 LEU A C 1
ATOM 2348 O O . LEU A 1 288 ? -50.894 -32.357 41.920 1.00 44.41 288 LEU A O 1
ATOM 2352 N N . ASN A 1 289 ? -51.208 -34.520 42.444 1.00 44.16 289 ASN A N 1
ATOM 2353 C CA . ASN A 1 289 ? -52.073 -34.874 41.308 1.00 44.16 289 ASN A CA 1
ATOM 2354 C C . ASN A 1 289 ? -53.581 -34.895 41.645 1.00 44.16 289 ASN A C 1
ATOM 2356 O O . ASN A 1 289 ? -54.367 -35.347 40.821 1.00 44.16 289 ASN A O 1
ATOM 2360 N N . ASP A 1 290 ? -53.990 -34.451 42.840 1.00 43.72 290 ASP A N 1
ATOM 2361 C CA . ASP A 1 290 ? -55.374 -34.601 43.339 1.00 43.72 290 ASP A CA 1
ATOM 2362 C C . ASP A 1 290 ? -55.933 -33.303 43.961 1.00 43.72 290 ASP A C 1
ATOM 2364 O O . ASP A 1 290 ? -56.576 -33.289 45.009 1.00 43.72 290 ASP A O 1
ATOM 2368 N N . TYR A 1 291 ? -55.650 -32.163 43.320 1.00 45.34 291 TYR A N 1
ATOM 2369 C CA . TYR A 1 291 ? -56.252 -30.865 43.661 1.00 45.34 291 TYR A CA 1
ATOM 2370 C C . TYR A 1 291 ? -57.597 -30.665 42.938 1.00 45.34 291 TYR A C 1
ATOM 2372 O O . TYR A 1 291 ? -57.825 -29.678 42.237 1.00 45.34 291 TYR A O 1
ATOM 2380 N N . THR A 1 292 ? -58.492 -31.638 43.103 1.00 45.06 292 THR A N 1
ATOM 2381 C CA . THR A 1 292 ? -59.873 -31.590 42.610 1.00 45.06 292 THR A CA 1
ATOM 2382 C C . THR A 1 292 ? -60.724 -30.594 43.412 1.00 45.06 292 THR A C 1
ATOM 2384 O O . THR A 1 292 ? -60.426 -30.250 44.560 1.00 45.06 292 THR A O 1
ATOM 2387 N N . THR A 1 293 ? -61.793 -30.079 42.798 1.00 50.44 293 THR A N 1
ATOM 2388 C CA . THR A 1 293 ? -62.596 -28.958 43.325 1.00 50.44 293 THR A CA 1
ATOM 2389 C C . THR A 1 293 ? -63.358 -29.268 44.618 1.00 50.44 293 THR A C 1
ATOM 2391 O O . THR A 1 293 ? -63.774 -28.339 45.306 1.00 50.44 293 THR A O 1
ATOM 2394 N N . GLU A 1 294 ? -63.527 -30.543 44.973 1.00 50.16 294 GLU A N 1
ATOM 2395 C CA . GLU A 1 294 ? -64.354 -30.988 46.106 1.00 50.16 294 GLU A CA 1
ATOM 2396 C C . GLU A 1 294 ? -63.740 -30.691 47.488 1.00 50.16 294 GLU A C 1
ATOM 2398 O O . GLU A 1 294 ? -64.465 -30.602 48.476 1.00 50.16 294 GLU A O 1
ATOM 2403 N N . ASN A 1 295 ? -62.418 -30.493 47.573 1.00 56.72 295 ASN A N 1
ATOM 2404 C CA . ASN A 1 295 ? -61.703 -30.304 48.845 1.00 56.72 295 ASN A CA 1
ATOM 2405 C C . ASN A 1 295 ? -61.476 -28.829 49.249 1.00 56.72 295 ASN A C 1
ATOM 2407 O O . ASN A 1 295 ? -60.765 -28.558 50.220 1.00 56.72 295 ASN A O 1
ATOM 2411 N N . GLN A 1 296 ? -62.056 -27.857 48.535 1.00 63.22 296 GLN A N 1
ATOM 2412 C CA . GLN A 1 296 ? -61.923 -26.436 48.883 1.00 63.22 296 GLN A CA 1
ATOM 2413 C C . GLN A 1 296 ? -63.004 -25.987 49.878 1.00 63.22 296 GLN A C 1
ATOM 2415 O O . GLN A 1 296 ? -64.196 -26.096 49.603 1.00 63.22 296 GLN A O 1
ATOM 2420 N N . ILE A 1 297 ? -62.599 -25.405 51.012 1.00 74.75 297 ILE A N 1
ATOM 2421 C CA . ILE A 1 297 ? -63.522 -24.773 51.969 1.00 74.75 297 ILE A CA 1
ATOM 2422 C C . ILE A 1 297 ? -63.981 -23.411 51.404 1.00 74.75 297 ILE A C 1
ATOM 2424 O O . ILE A 1 297 ? -63.128 -22.543 51.184 1.00 74.75 297 ILE A O 1
ATOM 2428 N N . PRO A 1 298 ? -65.294 -23.176 51.193 1.00 73.62 298 PRO A N 1
ATOM 2429 C CA . PRO A 1 298 ? -65.800 -21.902 50.681 1.00 73.62 298 PRO A CA 1
ATOM 2430 C C . PRO A 1 298 ? -65.425 -20.707 51.569 1.00 73.62 298 PRO A C 1
ATOM 2432 O O . PRO A 1 298 ? -65.387 -20.814 52.793 1.00 73.62 298 PRO A O 1
ATOM 2435 N N . ASP A 1 299 ? -65.139 -19.562 50.941 1.00 79.25 299 ASP A N 1
ATOM 2436 C CA . ASP A 1 299 ? -64.713 -18.301 51.578 1.00 79.25 299 ASP A CA 1
ATOM 2437 C C . ASP A 1 299 ? -63.450 -18.376 52.476 1.00 79.25 299 ASP A C 1
ATOM 2439 O O . ASP A 1 299 ? -63.076 -17.374 53.099 1.00 79.25 299 ASP A O 1
ATOM 2443 N N . MET A 1 300 ? -62.747 -19.516 52.540 1.00 85.94 300 MET A N 1
ATOM 2444 C CA . MET A 1 300 ? -61.513 -19.642 53.316 1.00 85.94 300 MET A CA 1
ATOM 2445 C C . MET A 1 300 ? -60.351 -18.902 52.642 1.00 85.94 300 MET A C 1
ATOM 2447 O O . MET A 1 300 ? -59.933 -19.219 51.530 1.00 85.94 300 MET A O 1
ATOM 2451 N N . VAL A 1 301 ? -59.752 -17.952 53.363 1.00 88.44 301 VAL A N 1
ATOM 2452 C CA . VAL A 1 301 ? -58.487 -17.324 52.957 1.00 88.44 301 VAL A CA 1
ATOM 2453 C C . VAL A 1 301 ? -57.337 -18.271 53.316 1.00 88.44 301 VAL A C 1
ATOM 2455 O O . VAL A 1 301 ? -57.007 -18.391 54.496 1.00 88.44 301 VAL A O 1
ATOM 2458 N N . TYR A 1 302 ? -56.738 -18.950 52.334 1.00 89.38 302 TYR A N 1
ATOM 2459 C CA . TYR A 1 302 ? -55.560 -19.812 52.534 1.00 89.38 302 TYR A CA 1
ATOM 2460 C C . TYR A 1 302 ? -54.257 -19.015 52.734 1.00 89.38 302 TYR A C 1
ATOM 2462 O O . TYR A 1 302 ? -54.205 -17.831 52.408 1.00 89.38 302 TYR A O 1
ATOM 2470 N N . GLY A 1 303 ? -53.221 -19.665 53.279 1.00 85.69 303 GLY A N 1
ATOM 2471 C CA . GLY A 1 303 ? -51.987 -19.018 53.752 1.00 85.69 303 GLY A CA 1
ATOM 2472 C C . GLY A 1 303 ? -50.719 -19.166 52.899 1.00 85.69 303 GLY A C 1
ATOM 2473 O O . GLY A 1 303 ? -49.711 -18.572 53.263 1.00 85.69 303 GLY A O 1
ATOM 2474 N N . LYS A 1 304 ? -50.719 -19.932 51.797 1.00 88.81 304 LYS A N 1
ATOM 2475 C CA . LYS A 1 304 ? -49.560 -20.031 50.886 1.00 88.81 304 LYS A CA 1
ATOM 2476 C C . LYS A 1 304 ? -49.868 -19.356 49.556 1.00 88.81 304 LYS A C 1
ATOM 2478 O O . LYS A 1 304 ? -50.812 -19.743 48.875 1.00 88.81 304 LYS A O 1
ATOM 2483 N N . CYS A 1 305 ? -49.060 -18.391 49.150 1.00 91.56 305 CYS A N 1
ATOM 2484 C CA . CYS A 1 305 ? -49.232 -17.697 47.879 1.00 91.56 305 CYS A CA 1
ATOM 2485 C C . CYS A 1 305 ? -48.947 -18.595 46.668 1.00 91.56 305 CYS A C 1
ATOM 2487 O O . CYS A 1 305 ? -48.011 -19.395 46.671 1.00 91.56 305 CYS A O 1
ATOM 2489 N N . TYR A 1 306 ? -49.740 -18.427 45.607 1.00 89.31 306 TYR A N 1
ATOM 2490 C CA . TYR A 1 306 ? -49.411 -18.930 44.274 1.00 89.31 306 TYR A CA 1
ATOM 2491 C C . TYR A 1 306 ? -48.588 -17.855 43.555 1.00 89.31 306 TYR A C 1
ATOM 2493 O O . TYR A 1 306 ? -49.147 -16.961 42.920 1.00 89.31 306 TYR A O 1
ATOM 2501 N N . CYS A 1 307 ? -47.275 -17.883 43.774 1.00 90.81 307 CYS A N 1
ATOM 2502 C CA . CYS A 1 307 ? -46.387 -16.793 43.387 1.00 90.81 307 CYS A CA 1
ATOM 2503 C C . CYS A 1 307 ? -46.210 -16.658 41.870 1.00 90.81 307 CYS A C 1
ATOM 2505 O O . CYS A 1 307 ? -46.164 -17.642 41.135 1.00 90.81 307 CYS A O 1
ATOM 2507 N N . THR A 1 308 ? -46.092 -15.410 41.430 1.00 90.88 308 THR A N 1
ATOM 2508 C CA . THR A 1 308 ? -45.774 -14.980 40.065 1.00 90.88 308 THR A CA 1
ATOM 2509 C C . THR A 1 308 ? -44.519 -14.095 40.110 1.00 90.88 308 THR A C 1
ATOM 2511 O O . THR A 1 308 ? -43.759 -14.150 41.080 1.00 90.88 308 THR A O 1
ATOM 2514 N N . HIS A 1 309 ? -44.250 -13.277 39.084 1.00 92.00 309 HIS A N 1
ATOM 2515 C CA . HIS A 1 309 ? -43.143 -12.302 39.090 1.00 92.00 309 HIS A CA 1
ATOM 2516 C C . HIS A 1 309 ? -41.745 -12.907 39.373 1.00 92.00 309 HIS A C 1
ATOM 2518 O O . HIS A 1 309 ? -40.848 -12.205 39.846 1.00 92.00 309 HIS A O 1
ATOM 2524 N N . ASN A 1 310 ? -41.566 -14.199 39.074 1.00 92.12 310 ASN A N 1
ATOM 2525 C CA . ASN A 1 310 ? -40.386 -15.016 39.384 1.00 92.12 310 ASN A CA 1
ATOM 2526 C C . ASN A 1 310 ? -40.018 -15.020 40.886 1.00 92.12 310 ASN A C 1
ATOM 2528 O O . ASN A 1 310 ? -38.846 -14.967 41.268 1.00 92.12 310 ASN A O 1
ATOM 2532 N N . THR A 1 311 ? -41.033 -15.020 41.757 1.00 92.81 311 THR A N 1
ATOM 2533 C CA . THR A 1 311 ? -40.887 -15.044 43.222 1.00 92.81 311 THR A CA 1
ATOM 2534 C C . THR A 1 311 ? -41.303 -16.388 43.818 1.00 92.81 311 THR A C 1
ATOM 2536 O O . THR A 1 311 ? -42.127 -17.108 43.263 1.00 92.81 311 THR A O 1
ATOM 2539 N N . LYS A 1 312 ? -40.756 -16.724 44.990 1.00 90.81 312 LYS A N 1
ATOM 2540 C CA . LYS A 1 312 ? -41.104 -17.918 45.774 1.00 90.81 312 LYS A CA 1
ATOM 2541 C C . LYS A 1 312 ? -41.103 -17.626 47.271 1.00 90.81 312 LYS A C 1
ATOM 2543 O O . LYS A 1 312 ? -40.675 -16.569 47.727 1.00 90.81 312 LYS A O 1
ATOM 2548 N N . GLY A 1 313 ? -41.557 -18.607 48.042 1.00 87.94 313 GLY A N 1
ATOM 2549 C CA . GLY A 1 313 ? -41.690 -18.538 49.494 1.00 87.94 313 GLY A CA 1
ATOM 2550 C C . GLY A 1 313 ? -43.064 -19.033 49.928 1.00 87.94 313 GLY A C 1
ATOM 2551 O O . GLY A 1 313 ? -43.779 -19.654 49.141 1.00 87.94 313 GLY A O 1
ATOM 2552 N N . LEU A 1 314 ? -43.447 -18.748 51.171 1.00 88.19 314 LEU A N 1
ATOM 2553 C CA . LEU A 1 314 ? -44.851 -18.889 51.589 1.00 88.19 314 LEU A CA 1
ATOM 2554 C C . LEU A 1 314 ? -45.657 -17.641 51.217 1.00 88.19 314 LEU A C 1
ATOM 2556 O O . LEU A 1 314 ? -46.827 -17.750 50.866 1.00 88.19 314 LEU A O 1
ATOM 2560 N N . ASN A 1 315 ? -44.990 -16.487 51.237 1.00 90.81 315 ASN A N 1
ATOM 2561 C CA . ASN A 1 315 ? -45.551 -15.156 51.048 1.00 90.81 315 ASN A CA 1
ATOM 2562 C C . ASN A 1 315 ? -45.027 -14.487 49.765 1.00 90.81 315 ASN A C 1
ATOM 2564 O O . ASN A 1 315 ? -45.173 -13.282 49.593 1.00 90.81 315 ASN A O 1
ATOM 2568 N N . CYS A 1 316 ? -44.350 -15.236 48.888 1.00 92.12 316 CYS A N 1
ATOM 2569 C CA . CYS A 1 316 ? -43.561 -14.691 47.774 1.00 92.12 316 CYS A CA 1
ATOM 2570 C C . CYS A 1 316 ? -42.416 -13.767 48.229 1.00 92.12 316 CYS A C 1
ATOM 2572 O O . CYS A 1 316 ? -42.044 -12.832 47.524 1.00 92.12 316 CYS A O 1
ATOM 2574 N N . GLU A 1 317 ? -41.861 -14.011 49.423 1.00 89.19 317 GLU A N 1
ATOM 2575 C CA . GLU A 1 317 ? -40.885 -13.136 50.085 1.00 89.19 317 GLU A CA 1
ATOM 2576 C C . GLU A 1 317 ? -39.428 -13.272 49.591 1.00 89.19 317 GLU A C 1
ATOM 2578 O O . GLU A 1 317 ? -38.508 -12.759 50.231 1.00 89.19 317 GLU A O 1
ATOM 2583 N N . LYS A 1 318 ? -39.200 -14.007 48.494 1.00 91.44 318 LYS A N 1
ATOM 2584 C CA . LYS A 1 318 ? -37.882 -14.275 47.890 1.00 91.44 318 LYS A CA 1
ATOM 2585 C C . LYS A 1 318 ? -37.994 -14.346 46.368 1.00 91.44 318 LYS A C 1
ATOM 2587 O O . LYS A 1 318 ? -39.065 -14.628 45.838 1.00 91.44 318 LYS A O 1
ATOM 2592 N N . CYS A 1 319 ? -36.879 -14.176 45.666 1.00 92.50 319 CYS A N 1
ATOM 2593 C CA . CYS A 1 319 ? -36.783 -14.546 44.254 1.00 92.50 319 CYS A CA 1
ATOM 2594 C C . CYS A 1 319 ? -36.691 -16.069 44.075 1.00 92.50 319 CYS A C 1
ATOM 2596 O O . CYS A 1 319 ? -36.222 -16.778 44.972 1.00 92.50 319 CYS A O 1
ATOM 2598 N N . GLU A 1 320 ? -37.151 -16.574 42.928 1.00 89.19 320 GLU A N 1
ATOM 2599 C CA . GLU A 1 320 ? -36.936 -17.961 42.506 1.00 89.19 320 GLU A CA 1
ATOM 2600 C C . GLU A 1 320 ? -35.446 -18.297 42.363 1.00 89.19 320 GLU A C 1
ATOM 2602 O O . GLU A 1 320 ? -34.593 -17.417 42.218 1.00 89.19 320 GLU A O 1
ATOM 2607 N N . ASP A 1 321 ? -35.115 -19.590 42.429 1.00 85.81 321 ASP A N 1
ATOM 2608 C CA . ASP A 1 321 ? -33.740 -20.023 42.181 1.00 85.81 321 ASP A CA 1
ATOM 2609 C C . ASP A 1 321 ? -33.334 -19.620 40.763 1.00 85.81 321 ASP A C 1
ATOM 2611 O O . ASP A 1 321 ? -34.099 -19.804 39.819 1.00 85.81 321 ASP A O 1
ATOM 2615 N N . PHE A 1 322 ? -32.135 -19.049 40.631 1.00 90.94 322 PHE A N 1
ATOM 2616 C CA . PHE A 1 322 ? -31.627 -18.448 39.394 1.00 90.94 322 PHE A CA 1
ATOM 2617 C C . PHE A 1 322 ? -32.259 -17.094 38.979 1.00 90.94 322 PHE A C 1
ATOM 2619 O O . PHE A 1 322 ? -31.904 -16.559 37.929 1.00 90.94 322 PHE A O 1
ATOM 2626 N N . TYR A 1 323 ? -33.127 -16.485 39.801 1.00 92.75 323 TYR A N 1
ATOM 2627 C CA . TYR A 1 323 ? -33.732 -15.158 39.554 1.00 92.75 323 TYR A CA 1
ATOM 2628 C C . TYR A 1 323 ? -33.220 -14.054 40.500 1.00 92.75 323 TYR A C 1
ATOM 2630 O O . TYR A 1 323 ? -33.939 -13.115 40.839 1.00 92.75 323 TYR A O 1
ATOM 2638 N N . ASN A 1 324 ? -31.954 -14.151 40.910 1.00 92.38 324 ASN A N 1
ATOM 2639 C CA . ASN A 1 324 ? -31.324 -13.264 41.893 1.00 92.38 324 ASN A CA 1
ATOM 2640 C C . ASN A 1 324 ? -30.517 -12.098 41.274 1.00 92.38 324 ASN A C 1
ATOM 2642 O O . ASN A 1 324 ? -29.619 -11.578 41.927 1.00 92.38 324 ASN A O 1
ATOM 2646 N N . ASP A 1 325 ? -30.795 -11.660 40.037 1.00 91.88 325 ASP A N 1
ATOM 2647 C CA . ASP A 1 325 ? -30.039 -10.548 39.420 1.00 91.88 325 ASP A CA 1
ATOM 2648 C C . ASP A 1 325 ? -30.469 -9.148 39.897 1.00 91.88 325 ASP A C 1
ATOM 2650 O O . ASP A 1 325 ? -29.742 -8.169 39.734 1.00 91.88 325 ASP A O 1
ATOM 2654 N N . LEU A 1 326 ? -31.642 -9.036 40.520 1.00 91.25 326 LEU A N 1
ATOM 2655 C CA . LEU A 1 326 ? -32.115 -7.816 41.174 1.00 91.25 326 LEU A CA 1
ATOM 2656 C C . LEU A 1 326 ? -32.478 -8.126 42.631 1.00 91.25 326 LEU A C 1
ATOM 2658 O O . LEU A 1 326 ? -32.942 -9.233 42.914 1.00 91.25 326 LEU A O 1
ATOM 2662 N N . PRO A 1 327 ? -32.337 -7.159 43.556 1.00 90.75 327 PRO A N 1
ATOM 2663 C CA . PRO A 1 327 ? -32.778 -7.355 44.928 1.00 90.75 327 PRO A CA 1
ATOM 2664 C C . PRO A 1 327 ? -34.306 -7.448 44.964 1.00 90.75 327 PRO A C 1
ATOM 2666 O O . PRO A 1 327 ? -34.997 -6.587 44.410 1.00 90.75 327 PRO A O 1
ATOM 2669 N N . TRP A 1 328 ? -34.824 -8.474 45.646 1.00 92.81 328 TRP A N 1
ATOM 2670 C CA . TRP A 1 328 ? -36.261 -8.679 45.842 1.00 92.81 328 TRP A CA 1
ATOM 2671 C C . TRP A 1 328 ? -36.933 -7.435 46.449 1.00 92.81 328 TRP A C 1
ATOM 2673 O O . TRP A 1 328 ? -36.426 -6.843 47.406 1.00 92.81 328 TRP A O 1
ATOM 2683 N N . LYS A 1 329 ? -38.090 -7.051 45.900 1.00 89.81 329 LYS A N 1
ATOM 2684 C CA . LYS A 1 329 ? -38.904 -5.900 46.320 1.00 89.81 329 LYS A CA 1
ATOM 2685 C C . LYS A 1 329 ? -40.391 -6.226 46.119 1.00 89.81 329 LYS A C 1
ATOM 2687 O O . LYS A 1 329 ? -40.707 -6.861 45.118 1.00 89.81 329 LYS A O 1
ATOM 2692 N N . PRO A 1 330 ? -41.302 -5.735 46.981 1.00 89.69 330 PRO A N 1
ATOM 2693 C CA . PRO A 1 330 ? -42.741 -5.891 46.783 1.00 89.69 330 PRO A CA 1
ATOM 2694 C C . PRO A 1 330 ? -43.232 -5.158 45.526 1.00 89.69 330 PRO A C 1
ATOM 2696 O O . PRO A 1 330 ? -42.739 -4.075 45.201 1.00 89.69 330 PRO A O 1
ATOM 2699 N N . ALA A 1 331 ? -44.250 -5.695 44.856 1.00 89.25 331 ALA A N 1
ATOM 2700 C CA . ALA A 1 331 ? -44.881 -5.054 43.705 1.00 89.25 331 ALA A CA 1
ATOM 2701 C C . ALA A 1 331 ? -45.835 -3.916 44.126 1.00 89.25 331 ALA A C 1
ATOM 2703 O O . ALA A 1 331 ? -46.662 -4.068 45.037 1.00 89.25 331 ALA A O 1
ATOM 2704 N N . ILE A 1 332 ? -45.752 -2.772 43.436 1.00 84.75 332 ILE A N 1
ATOM 2705 C CA . ILE A 1 332 ? -46.480 -1.537 43.767 1.00 84.75 332 ILE A CA 1
ATOM 2706 C C . ILE A 1 332 ? -47.088 -0.901 42.507 1.00 84.75 332 ILE A C 1
ATOM 2708 O O . ILE A 1 332 ? -46.408 -0.269 41.699 1.00 84.75 332 ILE A O 1
ATOM 2712 N N . GLY A 1 333 ? -48.409 -1.004 42.354 1.00 80.88 333 GLY A N 1
ATOM 2713 C CA . GLY A 1 333 ? -49.140 -0.376 41.254 1.00 80.88 333 GLY A CA 1
ATOM 2714 C C . GLY A 1 333 ? -48.764 -1.001 39.914 1.00 80.88 333 GLY A C 1
ATOM 2715 O O . GLY A 1 333 ? -49.172 -2.118 39.629 1.00 80.88 333 GLY A O 1
ATOM 2716 N N . LYS A 1 334 ? -47.990 -0.286 39.089 1.00 81.38 334 LYS A N 1
ATOM 2717 C CA . LYS A 1 334 ? -47.457 -0.809 37.815 1.00 81.38 334 LYS A CA 1
ATOM 2718 C C . LYS A 1 334 ? -46.014 -1.309 37.910 1.00 81.38 334 LYS A C 1
ATOM 2720 O O . LYS A 1 334 ? -45.518 -1.921 36.972 1.00 81.38 334 LYS A O 1
ATOM 2725 N N . GLU A 1 335 ? -45.339 -1.076 39.032 1.00 82.81 335 GLU A N 1
ATOM 2726 C CA . GLU A 1 335 ? -44.020 -1.643 39.292 1.00 82.81 335 GLU A CA 1
ATOM 2727 C C . GLU A 1 335 ? -44.212 -3.083 39.779 1.00 82.81 335 GLU A C 1
ATOM 2729 O O . GLU A 1 335 ? -44.448 -3.323 40.963 1.00 82.81 335 GLU A O 1
ATOM 2734 N N . THR A 1 336 ? -44.139 -4.056 38.864 1.00 85.56 336 THR A N 1
ATOM 2735 C CA . THR A 1 336 ? -44.212 -5.495 39.195 1.00 85.56 336 THR A CA 1
ATOM 2736 C C . THR A 1 336 ? -43.108 -5.934 40.155 1.00 85.56 336 THR A C 1
ATOM 2738 O O . THR A 1 336 ? -43.265 -6.938 40.846 1.00 85.56 336 THR A O 1
ATOM 2741 N N . ASN A 1 337 ? -41.981 -5.205 40.164 1.00 89.44 337 ASN A N 1
ATOM 2742 C CA . ASN A 1 337 ? -40.758 -5.521 40.907 1.00 89.44 337 ASN A CA 1
ATOM 2743 C C . ASN A 1 337 ? -40.359 -7.004 40.790 1.00 89.44 337 ASN A C 1
ATOM 2745 O O . ASN A 1 337 ? -39.874 -7.624 41.734 1.00 89.44 337 ASN A O 1
ATOM 2749 N N . SER A 1 338 ? -40.587 -7.573 39.603 1.00 89.56 338 SER A N 1
ATOM 2750 C CA . SER A 1 338 ? -40.327 -8.975 39.310 1.00 89.56 338 SER A CA 1
ATOM 2751 C C . SER A 1 338 ? -38.842 -9.291 39.363 1.00 89.56 338 SER A C 1
ATOM 2753 O O . SER A 1 338 ? -38.026 -8.597 38.751 1.00 89.56 338 SER A O 1
ATOM 2755 N N . CYS A 1 339 ? -38.516 -10.379 40.048 1.00 92.62 339 CYS A N 1
ATOM 2756 C CA . CYS A 1 339 ? -37.165 -10.901 40.143 1.00 92.62 339 CYS A CA 1
ATOM 2757 C C . CYS A 1 339 ? -36.616 -11.244 38.752 1.00 92.62 339 CYS A C 1
ATOM 2759 O O . CYS A 1 339 ? -37.339 -11.735 37.880 1.00 92.62 339 CYS A O 1
ATOM 2761 N N . LYS A 1 340 ? -35.335 -10.955 38.523 1.00 90.88 340 LYS A N 1
ATOM 2762 C CA . LYS A 1 340 ? -34.703 -11.014 37.200 1.00 90.88 340 LYS A CA 1
ATOM 2763 C C . LYS A 1 340 ? -33.753 -12.202 37.128 1.00 90.88 340 LYS A C 1
ATOM 2765 O O . LYS A 1 340 ? -32.945 -12.406 38.032 1.00 90.88 340 LYS A O 1
ATOM 2770 N N . ARG A 1 341 ? -33.861 -12.974 36.045 1.00 91.94 341 ARG A N 1
ATOM 2771 C CA . ARG A 1 341 ? -33.002 -14.133 35.776 1.00 91.94 341 ARG A CA 1
ATOM 2772 C C . ARG A 1 341 ? -31.535 -13.700 35.734 1.00 91.94 341 ARG A C 1
ATOM 2774 O O . ARG A 1 341 ? -31.220 -12.700 35.093 1.00 91.94 341 ARG A O 1
ATOM 2781 N N . CYS A 1 342 ? -30.663 -14.446 36.400 1.00 91.44 342 CYS A N 1
ATOM 2782 C CA . CYS A 1 342 ? -29.222 -14.252 36.297 1.00 91.44 342 CYS A CA 1
ATOM 2783 C C . CYS A 1 342 ? -28.723 -14.632 34.906 1.00 91.44 342 CYS A C 1
ATOM 2785 O O . CYS A 1 342 ? -29.142 -15.648 34.347 1.00 91.44 342 CYS A O 1
ATOM 2787 N N . GLU A 1 343 ? -27.801 -13.834 34.373 1.00 91.12 343 GLU A N 1
ATOM 2788 C CA . GLU A 1 343 ? -27.101 -14.173 33.141 1.00 91.12 343 GLU A CA 1
ATOM 2789 C C . GLU A 1 343 ? -25.819 -14.935 33.483 1.00 91.12 343 GLU A C 1
ATOM 2791 O O . GLU A 1 343 ? -24.851 -14.340 33.951 1.00 91.12 343 GLU A O 1
ATOM 2796 N N . CYS A 1 344 ? -25.838 -16.251 33.271 1.00 92.81 344 CYS A N 1
ATOM 2797 C CA . CYS A 1 344 ? -24.710 -17.147 33.536 1.00 92.81 344 CYS A CA 1
ATOM 2798 C C . CYS A 1 344 ? -24.230 -17.892 32.285 1.00 92.81 344 CYS A C 1
ATOM 2800 O O . CYS A 1 344 ? -23.596 -18.938 32.418 1.00 92.81 344 CYS A O 1
ATOM 2802 N N . ASN A 1 345 ? -24.595 -17.433 31.083 1.00 89.12 345 ASN A N 1
ATOM 2803 C CA . ASN A 1 345 ? -24.195 -18.011 29.800 1.00 89.12 345 ASN A CA 1
ATOM 2804 C C . ASN A 1 345 ? -24.454 -19.538 29.709 1.00 89.12 345 ASN A C 1
ATOM 2806 O O . ASN A 1 345 ? -23.670 -20.280 29.136 1.00 89.12 345 ASN A O 1
ATOM 2810 N N . ASN A 1 346 ? -25.532 -20.051 30.319 1.00 89.69 346 ASN A N 1
ATOM 2811 C CA . ASN A 1 346 ? -25.815 -21.496 30.469 1.00 89.69 346 ASN A CA 1
ATOM 2812 C C . ASN A 1 346 ? -24.696 -22.343 31.137 1.00 89.69 346 ASN A C 1
ATOM 2814 O O . ASN A 1 346 ? -24.699 -23.571 31.048 1.00 89.69 346 ASN A O 1
ATOM 2818 N N . HIS A 1 347 ? -23.767 -21.711 31.861 1.00 93.38 347 HIS A N 1
ATOM 2819 C CA . HIS A 1 347 ? -22.669 -22.361 32.587 1.00 93.38 347 HIS A CA 1
ATOM 2820 C C . HIS A 1 347 ? -22.927 -22.565 34.085 1.00 93.38 347 HIS A C 1
ATOM 2822 O O . HIS A 1 347 ? -22.129 -23.224 34.753 1.00 93.38 347 H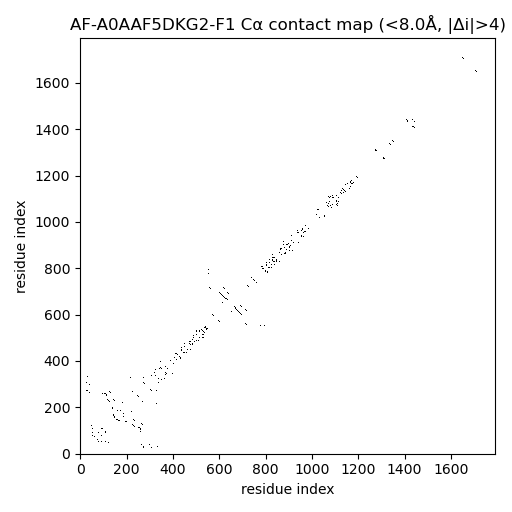IS A O 1
ATOM 2828 N N . ALA A 1 348 ? -24.028 -22.039 34.621 1.00 90.88 348 ALA A N 1
ATOM 2829 C CA . ALA A 1 348 ? -24.482 -22.300 35.983 1.00 90.88 348 ALA A CA 1
ATOM 2830 C C . ALA A 1 348 ? -26.004 -22.493 36.021 1.00 90.88 348 ALA A C 1
ATOM 2832 O O . ALA A 1 348 ? -26.726 -21.961 35.179 1.00 90.88 348 ALA A O 1
ATOM 2833 N N . TYR A 1 349 ? -26.477 -23.227 37.031 1.00 85.88 349 TYR A N 1
ATOM 2834 C CA . TYR A 1 349 ? -27.904 -23.438 37.328 1.00 85.88 349 TYR A CA 1
ATOM 2835 C C . TYR A 1 349 ? -28.353 -22.720 38.614 1.00 85.88 349 TYR A C 1
ATOM 2837 O O . TYR A 1 349 ? -29.511 -22.805 39.013 1.00 85.88 349 TYR A O 1
ATOM 2845 N N . SER A 1 350 ? -27.429 -22.016 39.269 1.00 89.44 350 SER A N 1
ATOM 2846 C CA . SER A 1 350 ? -27.613 -21.301 40.533 1.00 89.44 350 SER A CA 1
ATOM 2847 C C . SER A 1 350 ? -26.858 -19.973 40.491 1.00 89.44 350 SER A C 1
ATOM 2849 O O . SER A 1 350 ? -25.799 -19.880 39.870 1.00 89.44 350 SER A O 1
ATOM 2851 N N . CYS A 1 351 ? -27.417 -18.954 41.135 1.00 93.00 351 CYS A N 1
ATOM 2852 C CA . CYS A 1 351 ? -26.782 -17.659 41.349 1.00 93.00 351 CYS A CA 1
ATOM 2853 C C . CYS A 1 351 ? -27.280 -17.050 42.663 1.00 93.00 351 CYS A C 1
ATOM 2855 O O . CYS A 1 351 ? -28.418 -17.310 43.079 1.00 93.00 351 CYS A O 1
ATOM 2857 N N . HIS A 1 352 ? -26.485 -16.160 43.246 1.00 92.75 352 HIS A N 1
ATOM 2858 C CA . HIS A 1 352 ? -26.874 -15.303 44.360 1.00 92.75 352 HIS A CA 1
ATOM 2859 C C . HIS A 1 352 ? -26.894 -13.824 43.943 1.00 92.75 352 HIS A C 1
ATOM 2861 O O . HIS A 1 352 ? -26.412 -13.458 42.872 1.00 92.75 352 HIS A O 1
ATOM 2867 N N . PHE A 1 353 ? -27.482 -12.981 44.793 1.00 93.00 353 PHE A N 1
ATOM 2868 C CA . PHE A 1 353 ? -27.462 -11.528 44.638 1.00 93.00 353 PHE A CA 1
ATOM 2869 C C . PHE A 1 353 ? -26.310 -10.934 45.457 1.00 93.00 353 PHE A C 1
ATOM 2871 O O . PHE A 1 353 ? -26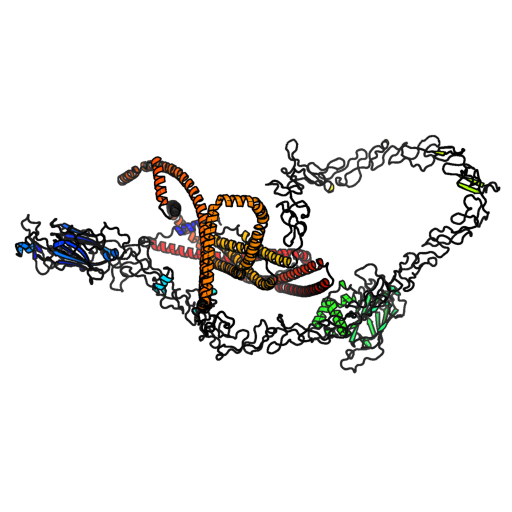.248 -11.161 46.668 1.00 93.00 353 PHE A O 1
ATOM 2878 N N . ASP A 1 354 ? -25.448 -10.140 44.825 1.00 91.12 354 ASP A N 1
ATOM 2879 C CA . ASP A 1 354 ? -24.404 -9.353 45.477 1.00 91.12 354 ASP A CA 1
ATOM 2880 C C . ASP A 1 354 ? -24.715 -7.846 45.375 1.00 91.12 354 ASP A C 1
ATOM 2882 O O . ASP A 1 354 ? -24.815 -7.258 44.292 1.00 91.12 354 ASP A O 1
ATOM 2886 N N . GLN A 1 355 ? -24.851 -7.205 46.539 1.00 89.69 355 GLN A N 1
ATOM 2887 C CA . GLN A 1 355 ? -25.162 -5.779 46.662 1.00 89.69 355 GLN A CA 1
ATOM 2888 C C . GLN A 1 355 ? -24.055 -4.877 46.086 1.00 89.69 355 GLN A C 1
ATOM 2890 O O . GLN A 1 355 ? -24.357 -3.818 45.541 1.00 89.69 355 GLN A O 1
ATOM 2895 N N . THR A 1 356 ? -22.786 -5.282 46.171 1.00 86.69 356 THR A N 1
ATOM 2896 C CA . THR A 1 356 ? -21.653 -4.504 45.646 1.00 86.69 356 THR A CA 1
ATOM 2897 C C . THR A 1 356 ? -21.577 -4.578 44.125 1.00 86.69 356 THR A C 1
ATOM 2899 O O . THR A 1 356 ? -21.306 -3.564 43.484 1.00 86.69 356 THR A O 1
ATOM 2902 N N . VAL A 1 357 ? -21.910 -5.730 43.528 1.00 87.44 357 VAL A N 1
ATOM 2903 C CA . VAL A 1 357 ? -22.048 -5.877 42.068 1.00 87.44 357 VAL A CA 1
ATOM 2904 C C . VAL A 1 357 ? -23.233 -5.050 41.557 1.00 87.44 357 VAL A C 1
ATOM 2906 O O . VAL A 1 357 ? -23.105 -4.356 40.548 1.00 87.44 357 VAL A O 1
ATOM 2909 N N . TYR A 1 358 ? -24.350 -5.041 42.292 1.00 89.94 358 TYR A N 1
ATOM 2910 C CA . TYR A 1 358 ? -25.517 -4.210 41.986 1.00 89.94 358 TYR A CA 1
ATOM 2911 C C . TYR A 1 358 ? -25.222 -2.705 42.057 1.00 89.94 358 TYR A C 1
ATOM 2913 O O . TYR A 1 358 ? -25.632 -1.953 41.175 1.00 89.94 358 TYR A O 1
ATOM 2921 N N . GLU A 1 359 ? -24.488 -2.240 43.069 1.00 85.56 359 GLU A N 1
ATOM 2922 C CA . GLU A 1 359 ? -24.084 -0.832 43.166 1.00 85.56 359 GLU A CA 1
ATOM 2923 C C . GLU A 1 359 ? -23.072 -0.456 42.069 1.00 85.56 359 GLU A C 1
ATOM 2925 O O . GLU A 1 359 ? -23.234 0.576 41.414 1.00 85.56 359 GLU A O 1
ATOM 2930 N N . ALA A 1 360 ? -22.091 -1.321 41.790 1.00 81.25 360 ALA A N 1
ATOM 2931 C CA . ALA A 1 360 ? -21.097 -1.111 40.735 1.00 81.25 360 ALA A CA 1
ATOM 2932 C C . ALA A 1 360 ? -21.693 -1.110 39.312 1.00 81.25 360 ALA A C 1
ATOM 2934 O O . ALA A 1 360 ? -21.146 -0.459 38.423 1.00 81.25 360 ALA A O 1
ATOM 2935 N N . SER A 1 361 ? -22.824 -1.787 39.082 1.00 81.06 361 SER A N 1
ATOM 2936 C CA . SER A 1 361 ? -23.530 -1.804 37.791 1.00 81.06 361 SER A CA 1
ATOM 2937 C C . SER A 1 361 ? -24.505 -0.632 37.591 1.00 81.06 361 SER A C 1
ATOM 2939 O O . SER A 1 361 ? -25.363 -0.692 36.708 1.00 81.06 361 SER A O 1
ATOM 2941 N N . ASN A 1 362 ? -24.412 0.432 38.400 1.00 82.69 362 ASN A N 1
ATOM 2942 C CA . ASN A 1 362 ? -25.399 1.518 38.467 1.00 82.69 362 ASN A CA 1
ATOM 2943 C C . ASN A 1 362 ? -26.832 1.009 38.741 1.00 82.69 362 ASN A C 1
ATOM 2945 O O . ASN A 1 362 ? -27.797 1.531 38.183 1.00 82.69 362 ASN A O 1
ATOM 2949 N N . MET A 1 363 ? -26.978 0.003 39.614 1.00 85.12 363 MET A N 1
ATOM 2950 C CA . MET A 1 363 ? -28.259 -0.589 40.030 1.00 85.12 363 MET A CA 1
ATOM 2951 C C . MET A 1 363 ? -29.015 -1.336 38.910 1.00 85.12 363 MET A C 1
ATOM 2953 O O . MET A 1 363 ? -30.246 -1.316 38.877 1.00 85.12 363 MET A O 1
ATOM 2957 N N . THR A 1 364 ? -28.300 -2.009 37.995 1.00 84.62 364 THR A N 1
ATOM 2958 C CA . THR A 1 364 ? -28.901 -2.693 36.821 1.00 84.62 364 THR A CA 1
ATOM 2959 C C . THR A 1 364 ? -28.813 -4.228 36.838 1.00 84.62 364 THR A C 1
ATOM 2961 O O . THR A 1 364 ? -29.647 -4.899 36.217 1.00 84.62 364 THR A O 1
ATOM 2964 N N . SER A 1 365 ? -27.811 -4.782 37.525 1.00 89.38 365 SER A N 1
ATOM 2965 C CA . SER A 1 365 ? -27.518 -6.221 37.628 1.00 89.38 365 SER A CA 1
ATOM 2966 C C . SER A 1 365 ? -26.619 -6.491 38.838 1.00 89.38 365 SER A C 1
ATOM 2968 O O . SER A 1 365 ? -25.576 -5.857 38.990 1.00 89.38 365 SER A O 1
ATOM 2970 N N . GLY A 1 366 ? -27.034 -7.404 39.711 1.00 91.12 366 GLY A N 1
ATOM 2971 C CA . GLY A 1 366 ? -26.299 -7.845 40.900 1.00 91.12 366 GLY A CA 1
ATOM 2972 C C . GLY A 1 366 ? -26.140 -9.361 40.993 1.00 91.12 366 GLY A C 1
ATOM 2973 O O . GLY A 1 366 ? -25.693 -9.856 42.022 1.00 91.12 366 GLY A O 1
ATOM 2974 N N . GLY A 1 367 ? -26.538 -10.106 39.961 1.00 91.62 367 GLY A N 1
ATOM 2975 C CA . GLY A 1 367 ? -26.423 -11.557 39.932 1.00 91.62 367 GLY A CA 1
ATOM 2976 C C . GLY A 1 367 ? -24.966 -12.001 39.843 1.00 91.62 367 GLY A C 1
ATOM 2977 O O . GLY A 1 367 ? -24.198 -11.482 39.032 1.00 91.62 367 GLY A O 1
ATOM 2978 N N . VAL A 1 368 ? -24.604 -12.985 40.663 1.00 93.75 368 VAL A N 1
ATOM 2979 C CA . VAL A 1 368 ? -23.306 -13.667 40.629 1.00 93.75 368 VAL A CA 1
ATOM 2980 C C . VAL A 1 368 ? -23.550 -15.170 40.572 1.00 93.75 368 VAL A C 1
ATOM 2982 O O . VAL A 1 368 ? -24.263 -15.735 41.401 1.00 93.75 368 VAL A O 1
ATOM 2985 N N . CYS A 1 369 ? -22.992 -15.815 39.556 1.00 94.00 369 CYS A N 1
ATOM 2986 C CA . CYS A 1 369 ? -23.254 -17.205 39.210 1.00 94.00 369 CYS A CA 1
ATOM 2987 C C . CYS A 1 369 ? -22.424 -18.183 40.050 1.00 94.00 369 CYS A C 1
ATOM 2989 O O . CYS A 1 369 ? -21.202 -18.071 40.154 1.00 94.00 369 CYS A O 1
ATOM 2991 N N . ASP A 1 370 ? -23.086 -19.189 40.618 1.00 90.56 370 ASP A N 1
ATOM 2992 C CA . ASP A 1 370 ? -22.452 -20.169 41.497 1.00 90.56 370 ASP A CA 1
ATOM 2993 C C . ASP A 1 370 ? -21.985 -21.400 40.706 1.00 90.56 370 ASP A C 1
ATOM 2995 O O . ASP A 1 370 ? -22.750 -21.998 39.949 1.00 90.56 370 ASP A O 1
ATOM 2999 N N . ASN A 1 371 ? -20.755 -21.856 40.966 1.00 90.50 371 ASN A N 1
ATOM 3000 C CA . ASN A 1 371 ? -20.193 -23.107 40.435 1.00 90.50 371 ASN A CA 1
ATOM 3001 C C . ASN A 1 371 ? -20.139 -23.202 38.893 1.00 90.50 371 ASN A C 1
ATOM 3003 O O . ASN A 1 371 ? -20.555 -24.214 38.326 1.00 90.50 371 ASN A O 1
ATOM 3007 N N . CYS A 1 372 ? -19.572 -22.196 38.216 1.00 92.38 372 CYS A N 1
ATOM 3008 C CA . CYS A 1 372 ? -19.377 -22.189 36.758 1.00 92.38 372 CYS A CA 1
ATOM 3009 C C . CYS A 1 372 ? -18.755 -23.496 36.205 1.00 92.38 372 CYS A C 1
ATOM 3011 O O . CYS A 1 372 ? -17.645 -23.911 36.583 1.00 92.38 372 CYS A O 1
ATOM 3013 N N . GLN A 1 373 ? -19.502 -24.143 35.306 1.00 92.06 373 GLN A N 1
ATOM 3014 C CA . GLN A 1 373 ? -19.189 -25.400 34.619 1.00 92.06 373 GLN A CA 1
ATOM 3015 C C . GLN A 1 373 ? -18.340 -25.165 33.357 1.00 92.06 373 GLN A C 1
ATOM 3017 O O . GLN A 1 373 ? -17.811 -24.082 33.159 1.00 92.06 373 GLN A O 1
ATOM 3022 N N . HIS A 1 374 ? -18.148 -26.189 32.515 1.00 92.75 374 HIS A N 1
ATOM 3023 C CA . HIS A 1 374 ? -17.539 -26.082 31.169 1.00 92.75 374 HIS A CA 1
ATOM 3024 C C . HIS A 1 374 ? -16.189 -25.319 31.106 1.00 92.75 374 HIS A C 1
ATOM 3026 O O . HIS A 1 374 ? -15.834 -24.723 30.094 1.00 92.75 374 HIS A O 1
ATOM 3032 N N . ASN A 1 375 ? -15.421 -25.353 32.201 1.00 92.06 375 ASN A N 1
ATOM 3033 C CA . ASN A 1 375 ? -14.182 -24.595 32.422 1.00 92.06 375 ASN A CA 1
ATOM 3034 C C . ASN A 1 375 ? -14.302 -23.053 32.408 1.00 92.06 375 ASN A C 1
ATOM 3036 O O . ASN A 1 375 ? -13.267 -22.392 32.322 1.00 92.06 375 ASN A O 1
ATOM 3040 N N . THR A 1 376 ? -15.492 -22.469 32.589 1.00 92.00 376 THR A N 1
ATOM 3041 C CA . THR A 1 376 ? -15.671 -21.008 32.702 1.00 92.00 376 THR A CA 1
ATOM 3042 C C . THR A 1 376 ? -15.521 -20.468 34.130 1.00 92.00 376 THR A C 1
ATOM 3044 O O . THR A 1 376 ? -15.657 -21.198 35.112 1.00 92.00 376 THR A O 1
ATOM 3047 N N . MET A 1 377 ? -15.221 -19.179 34.269 1.00 90.44 377 MET A N 1
ATOM 3048 C CA . MET A 1 377 ? -15.254 -18.422 35.524 1.00 90.44 377 MET A CA 1
ATOM 3049 C C . MET A 1 377 ? -15.806 -17.007 35.280 1.00 90.44 377 MET A C 1
ATOM 3051 O O . MET A 1 377 ? -16.312 -16.731 34.198 1.00 90.44 377 MET A O 1
ATOM 3055 N N . GLY A 1 378 ? -15.690 -16.120 36.267 1.00 88.19 378 GLY A N 1
ATOM 3056 C CA . GLY A 1 378 ? -16.272 -14.780 36.221 1.00 88.19 378 GLY A CA 1
ATOM 3057 C C . GLY A 1 378 ? -17.671 -14.760 36.837 1.00 88.19 378 GLY A C 1
ATOM 3058 O O . GLY A 1 378 ? -18.229 -15.803 37.188 1.00 88.19 378 GLY A O 1
ATOM 3059 N N . LYS A 1 379 ? -18.220 -13.561 37.041 1.00 89.50 379 LYS A N 1
ATOM 3060 C CA . LYS A 1 379 ? -19.496 -13.367 37.752 1.00 89.50 379 LYS A CA 1
ATOM 3061 C C . LYS A 1 379 ? -20.711 -13.846 36.950 1.00 89.50 379 LYS A C 1
ATOM 3063 O O . LYS A 1 379 ? -21.693 -14.255 37.557 1.00 89.50 379 LYS A O 1
ATOM 3068 N N . ASN A 1 380 ? -20.614 -13.852 35.622 1.00 90.69 380 ASN A N 1
ATOM 3069 C CA . ASN A 1 380 ? -21.616 -14.322 34.669 1.00 90.69 380 ASN A CA 1
ATOM 3070 C C . ASN A 1 380 ? -21.159 -15.636 33.990 1.00 90.69 380 ASN A C 1
ATOM 3072 O O . ASN A 1 380 ? -21.700 -16.024 32.951 1.00 90.69 380 ASN A O 1
ATOM 3076 N N . CYS A 1 381 ? -20.142 -16.311 34.544 1.00 92.19 381 CYS A N 1
ATOM 3077 C CA . CYS A 1 381 ? -19.454 -17.445 33.922 1.00 92.19 381 CYS A CA 1
ATOM 3078 C C . CYS A 1 381 ? -18.968 -17.149 32.482 1.00 92.19 381 CYS A C 1
ATOM 3080 O O . CYS A 1 381 ? -19.067 -18.000 31.597 1.00 92.19 381 CYS A O 1
ATOM 3082 N N . GLU A 1 382 ? -18.501 -15.920 32.252 1.00 87.69 382 GLU A N 1
ATOM 3083 C CA . GLU A 1 382 ? -18.170 -15.325 30.952 1.00 87.69 382 GLU A CA 1
ATOM 3084 C C . GLU A 1 382 ? -16.686 -15.454 30.543 1.00 87.69 382 GLU A C 1
ATOM 3086 O O . GLU A 1 382 ? -16.348 -15.309 29.366 1.00 87.69 382 GLU A O 1
ATOM 3091 N N . GLU A 1 383 ? -15.799 -15.738 31.501 1.00 89.06 383 GLU A N 1
ATOM 3092 C CA . GLU A 1 383 ? -14.354 -15.926 31.312 1.00 89.06 383 GLU A CA 1
ATOM 3093 C C . GLU A 1 383 ? -13.969 -17.418 31.305 1.00 89.06 383 GLU A C 1
ATOM 3095 O O . GLU A 1 383 ? -14.769 -18.275 31.670 1.00 89.06 383 GLU A O 1
ATOM 3100 N N . CYS A 1 384 ? -12.717 -17.756 30.976 1.00 91.19 384 CYS A N 1
ATOM 3101 C CA . CYS A 1 384 ? -12.185 -19.123 31.089 1.00 91.19 384 CYS A CA 1
ATOM 3102 C C . CYS A 1 384 ? -11.227 -19.292 32.280 1.00 91.19 384 CYS A C 1
ATOM 3104 O O . CYS A 1 384 ? -10.443 -18.400 32.605 1.00 91.19 384 CYS A O 1
ATOM 3106 N N . LYS A 1 385 ? -11.259 -20.470 32.922 1.00 88.25 385 LYS A N 1
ATOM 3107 C CA . LYS A 1 385 ? -10.334 -20.851 34.009 1.00 88.25 385 LYS A CA 1
ATOM 3108 C C . LYS A 1 385 ? -8.877 -20.869 33.510 1.00 88.25 385 LYS A C 1
ATOM 3110 O O . LYS A 1 385 ? -8.651 -21.099 32.323 1.00 88.25 385 LYS A O 1
ATOM 3115 N N . PRO A 1 386 ? -7.860 -20.697 34.382 1.00 83.19 386 PRO A N 1
ATOM 3116 C CA . PRO A 1 386 ? -6.465 -20.723 33.955 1.00 83.19 386 PRO A CA 1
ATOM 3117 C C . PRO A 1 386 ? -6.128 -22.066 33.301 1.00 83.19 386 PRO A C 1
ATOM 3119 O O . PRO A 1 386 ? -6.692 -23.098 33.668 1.00 83.19 386 PRO A O 1
ATOM 3122 N N . TYR A 1 387 ? -5.202 -22.045 32.342 1.00 87.38 387 TYR A N 1
ATOM 3123 C CA . TYR A 1 387 ? -4.944 -23.142 31.397 1.00 87.38 387 TYR A CA 1
ATOM 3124 C C . TYR A 1 387 ? -6.075 -23.408 30.375 1.00 87.38 387 TYR A C 1
ATOM 3126 O O . TYR A 1 387 ? -5.970 -24.369 29.609 1.00 87.38 387 TYR A O 1
ATOM 3134 N N . TYR A 1 388 ? -7.094 -22.541 30.294 1.00 91.12 388 TYR A N 1
ATOM 3135 C CA . TYR A 1 388 ? -8.096 -22.505 29.225 1.00 91.12 388 TYR A CA 1
ATOM 3136 C C . TYR A 1 388 ? -8.277 -21.086 28.655 1.00 91.12 388 TYR A C 1
ATOM 3138 O O . TYR A 1 388 ? -7.971 -20.095 29.315 1.00 91.12 388 TYR A O 1
ATOM 3146 N N . TYR A 1 389 ? -8.799 -21.000 27.431 1.00 90.00 389 TYR A N 1
ATOM 3147 C CA . TYR A 1 389 ? -9.072 -19.766 26.698 1.00 90.00 389 TYR A CA 1
ATOM 3148 C C . TYR A 1 389 ? -10.390 -19.837 25.923 1.00 90.00 389 TYR A C 1
ATOM 3150 O O . TYR A 1 389 ? -10.840 -20.921 25.543 1.00 90.00 389 TYR A O 1
ATOM 3158 N N . ARG A 1 390 ? -10.995 -18.672 25.682 1.00 87.81 390 ARG A N 1
ATOM 3159 C CA . ARG A 1 390 ? -12.269 -18.510 24.974 1.00 87.81 390 ARG A CA 1
ATOM 3160 C C . ARG A 1 390 ? -12.092 -18.758 23.470 1.00 87.81 390 ARG A C 1
ATOM 3162 O O . ARG A 1 390 ? -11.376 -18.010 22.810 1.00 87.81 390 ARG A O 1
ATOM 3169 N N . ASP A 1 391 ? -12.755 -19.770 22.914 1.00 86.00 391 ASP A N 1
ATOM 3170 C CA . ASP A 1 391 ? -12.780 -19.984 21.462 1.00 86.00 391 ASP A CA 1
ATOM 3171 C C . ASP A 1 391 ? -13.849 -19.109 20.795 1.00 86.00 391 ASP A C 1
ATOM 3173 O O . ASP A 1 391 ? -15.047 -19.326 20.955 1.00 86.00 391 ASP A O 1
ATOM 3177 N N . ILE A 1 392 ? -13.395 -18.139 20.004 1.00 80.44 392 ILE A N 1
ATOM 3178 C CA . ILE A 1 392 ? -14.215 -17.150 19.293 1.00 80.44 392 ILE A CA 1
ATOM 3179 C C . ILE A 1 392 ? -15.214 -17.811 18.316 1.00 80.44 392 ILE A C 1
ATOM 3181 O O . ILE A 1 392 ? -16.248 -17.223 18.016 1.00 80.44 392 ILE A O 1
ATOM 3185 N N . THR A 1 393 ? -14.941 -19.033 17.842 1.00 79.44 393 THR A N 1
ATOM 3186 C CA . THR A 1 393 ? -15.836 -19.790 16.943 1.00 79.44 393 THR A CA 1
ATOM 3187 C C . THR A 1 393 ? -16.995 -20.486 17.663 1.00 79.44 393 THR A C 1
ATOM 3189 O O . THR A 1 393 ? -17.983 -20.844 17.027 1.00 79.44 393 THR A O 1
ATOM 3192 N N . GLU A 1 394 ? -16.910 -20.648 18.984 1.00 83.62 394 GLU A N 1
ATOM 3193 C CA . GLU A 1 394 ? -17.987 -21.174 19.824 1.00 83.62 394 GLU A CA 1
ATOM 3194 C C . GLU A 1 394 ? -18.809 -20.005 20.406 1.00 83.62 394 GLU A C 1
ATOM 3196 O O . GLU A 1 394 ? -18.217 -19.024 20.876 1.00 83.62 394 GLU A O 1
ATOM 3201 N N . PRO A 1 395 ? -20.153 -20.073 20.462 1.00 80.56 395 PRO A N 1
ATOM 3202 C CA . PRO A 1 395 ? -20.947 -19.064 21.160 1.00 80.56 395 PRO A CA 1
ATOM 3203 C C . PRO A 1 395 ? -20.657 -19.088 22.668 1.00 80.56 395 PRO A C 1
ATOM 3205 O O . PRO A 1 395 ? -20.273 -20.119 23.224 1.00 80.56 395 PRO A O 1
ATOM 3208 N N . TYR A 1 396 ? -20.885 -17.964 23.356 1.00 81.94 396 TYR A N 1
ATOM 3209 C CA . TYR A 1 396 ? -20.621 -17.851 24.800 1.00 81.94 396 TYR A CA 1
ATOM 3210 C C . TYR A 1 396 ? -21.387 -18.873 25.648 1.00 81.94 396 TYR A C 1
ATOM 3212 O O . TYR A 1 396 ? -20.928 -19.189 26.733 1.00 81.94 396 TYR A O 1
ATOM 3220 N N . THR A 1 397 ? -22.499 -19.413 25.142 1.00 86.44 397 THR A N 1
ATOM 3221 C CA . THR A 1 397 ? -23.318 -20.439 25.802 1.00 86.44 397 THR A CA 1
ATOM 3222 C C . THR A 1 397 ? -22.909 -21.889 25.504 1.00 86.44 397 THR A C 1
ATOM 3224 O O . THR A 1 397 ? -23.567 -22.820 25.975 1.00 86.44 397 THR A O 1
ATOM 3227 N N . SER A 1 398 ? -21.854 -22.116 24.711 1.00 87.81 398 SER A N 1
ATOM 3228 C CA . SER A 1 398 ? -21.408 -23.460 24.322 1.00 87.81 398 SER A CA 1
ATOM 3229 C C . SER A 1 398 ? -20.673 -24.186 25.458 1.00 87.81 398 SER A C 1
ATOM 3231 O O . SER A 1 398 ? -19.717 -23.641 26.012 1.00 87.81 398 SER A O 1
ATOM 3233 N N . PRO A 1 399 ? -20.974 -25.470 25.740 1.00 87.94 399 PRO A N 1
ATOM 3234 C CA . PRO A 1 399 ? -20.155 -26.310 26.619 1.00 87.94 399 PRO A CA 1
ATOM 3235 C C . PRO A 1 399 ? -18.681 -26.464 26.202 1.00 87.94 399 PRO A C 1
ATOM 3237 O O . PRO A 1 399 ? -17.870 -26.928 27.005 1.00 87.94 399 PRO A O 1
ATOM 3240 N N . TYR A 1 400 ? -18.321 -26.072 24.975 1.00 88.75 400 TYR A N 1
ATOM 3241 C CA . TYR A 1 400 ? -16.961 -26.133 24.429 1.00 88.75 400 TYR A CA 1
ATOM 3242 C C . TYR A 1 400 ? -16.281 -24.756 24.314 1.00 88.75 400 TYR A C 1
ATOM 3244 O O . TYR A 1 400 ? -15.156 -24.668 23.823 1.00 88.75 400 TYR A O 1
ATOM 3252 N N . THR A 1 401 ? -16.928 -23.702 24.835 1.00 89.00 401 THR A N 1
ATOM 3253 C CA . THR A 1 401 ? -16.478 -22.296 24.833 1.00 89.00 401 THR A CA 1
ATOM 3254 C C . THR A 1 401 ? -15.037 -22.079 25.318 1.00 89.00 401 THR A C 1
ATOM 3256 O O . THR A 1 401 ? -14.357 -21.185 24.815 1.00 89.00 401 THR A O 1
ATOM 3259 N N . CYS A 1 402 ? -14.557 -22.898 26.264 1.00 92.00 402 CYS A N 1
ATOM 3260 C CA . CYS A 1 402 ? -13.227 -22.797 26.863 1.00 92.00 402 CYS A CA 1
ATOM 3261 C C . CYS A 1 402 ? -12.329 -23.968 26.439 1.00 92.00 402 CYS A C 1
ATOM 3263 O O . CYS A 1 402 ? -12.393 -25.060 27.017 1.00 92.00 402 CYS A O 1
ATOM 3265 N N . LYS A 1 403 ? -11.445 -23.737 25.462 1.00 89.38 403 LYS A N 1
ATOM 3266 C CA . LYS A 1 403 ? -10.452 -24.718 24.989 1.00 89.38 403 LYS A CA 1
ATOM 3267 C C . LYS A 1 403 ? -9.149 -24.610 25.780 1.00 89.38 403 LYS A C 1
ATOM 3269 O O . LYS A 1 403 ? -8.847 -23.587 26.379 1.00 89.38 403 LYS A O 1
ATOM 3274 N N . LYS A 1 404 ? -8.390 -25.703 25.857 1.00 89.44 404 LYS A N 1
ATOM 3275 C CA . LYS A 1 404 ? -7.199 -25.820 26.718 1.00 89.44 404 LYS A CA 1
ATOM 3276 C C . LYS A 1 404 ? -5.962 -25.176 26.073 1.00 89.44 404 LYS A C 1
ATOM 3278 O O . LYS A 1 404 ? -5.705 -25.413 24.896 1.00 89.44 404 LYS A O 1
ATOM 3283 N N . CYS A 1 405 ? -5.161 -24.442 26.849 1.00 88.56 405 CYS A N 1
ATOM 3284 C CA . CYS A 1 405 ? -3.868 -23.895 26.411 1.00 88.56 405 CYS A CA 1
ATOM 3285 C C . CYS A 1 405 ? -2.894 -25.003 25.955 1.00 88.56 405 CYS A C 1
ATOM 3287 O O . CYS A 1 405 ? -2.819 -26.065 26.580 1.00 88.56 405 CYS A O 1
ATOM 3289 N N . ASN A 1 406 ? -2.091 -24.728 24.922 1.00 87.50 406 ASN A N 1
ATOM 3290 C CA . ASN A 1 406 ? -1.151 -25.683 24.307 1.00 87.50 406 ASN A CA 1
ATOM 3291 C C . ASN A 1 406 ? 0.337 -25.255 24.441 1.00 87.50 406 ASN A C 1
ATOM 3293 O O . ASN A 1 406 ? 1.201 -25.639 23.660 1.00 87.50 406 ASN A O 1
ATOM 3297 N N . CYS A 1 407 ? 0.645 -24.459 25.465 1.00 87.69 407 CYS A N 1
ATOM 3298 C CA . CYS A 1 407 ? 1.937 -23.800 25.663 1.00 87.69 407 CYS A CA 1
ATOM 3299 C C . CYS A 1 407 ? 3.142 -24.743 25.878 1.00 87.69 407 CYS A C 1
ATOM 3301 O O . CYS A 1 407 ? 3.111 -25.652 26.714 1.00 87.69 407 CYS A O 1
ATOM 3303 N N . ASN A 1 408 ? 4.257 -24.455 25.201 1.00 84.75 408 ASN A N 1
ATOM 3304 C CA . ASN A 1 408 ? 5.544 -25.130 25.353 1.00 84.75 408 ASN A CA 1
ATOM 3305 C C . ASN A 1 408 ? 6.277 -24.648 26.618 1.00 84.75 408 ASN A C 1
ATOM 3307 O O . ASN A 1 408 ? 6.768 -23.523 26.696 1.00 84.75 408 ASN A O 1
ATOM 3311 N N . LYS A 1 409 ? 6.431 -25.545 27.598 1.00 82.50 409 LYS A N 1
ATOM 3312 C CA . LYS A 1 409 ? 7.049 -25.261 28.906 1.00 82.50 409 LYS A CA 1
ATOM 3313 C C . LYS A 1 409 ? 8.489 -24.737 28.856 1.00 82.50 409 LYS A C 1
ATOM 3315 O O . LYS A 1 409 ? 8.895 -24.066 29.797 1.00 82.50 409 LYS A O 1
ATOM 3320 N N . ASN A 1 410 ? 9.261 -25.025 27.805 1.00 84.62 410 ASN A N 1
ATOM 3321 C CA . ASN A 1 410 ? 10.632 -24.511 27.691 1.00 84.62 410 ASN A CA 1
ATOM 3322 C C . ASN A 1 410 ? 10.649 -23.022 27.320 1.00 84.62 410 ASN A C 1
ATOM 3324 O O . ASN A 1 410 ? 11.558 -22.293 27.721 1.00 84.62 410 ASN A O 1
ATOM 3328 N N . GLY A 1 411 ? 9.651 -22.593 26.544 1.00 83.81 411 GLY A N 1
ATOM 3329 C CA . GLY A 1 411 ? 9.550 -21.257 25.973 1.00 83.81 411 GLY A CA 1
ATOM 3330 C C . GLY A 1 411 ? 8.541 -20.336 26.652 1.00 83.81 411 GLY A C 1
ATOM 3331 O O . GLY A 1 411 ? 8.673 -19.120 26.539 1.00 83.81 411 GLY A O 1
ATOM 3332 N N . SER A 1 412 ? 7.561 -20.872 27.380 1.00 84.69 412 SER A N 1
ATOM 3333 C CA . SER A 1 412 ? 6.589 -20.085 28.140 1.00 84.69 412 SER A CA 1
ATOM 3334 C C . SER A 1 412 ? 7.054 -19.757 29.560 1.00 84.69 412 SER A C 1
ATOM 3336 O O . SER A 1 412 ? 7.675 -20.560 30.252 1.00 84.69 412 SER A O 1
ATOM 3338 N N . LEU A 1 413 ? 6.655 -18.578 30.023 1.00 79.00 413 LEU A N 1
ATOM 3339 C CA . LEU A 1 413 ? 6.588 -18.198 31.427 1.00 79.00 413 LEU A CA 1
ATOM 3340 C C . LEU A 1 413 ? 5.444 -18.958 32.129 1.00 79.00 413 LEU A C 1
ATOM 3342 O O . LEU A 1 413 ? 4.590 -19.585 31.495 1.00 79.00 413 LEU A O 1
ATOM 3346 N N . ASN A 1 414 ? 5.406 -18.876 33.461 1.00 74.69 414 ASN A N 1
ATOM 3347 C CA . ASN A 1 414 ? 4.270 -19.301 34.292 1.00 74.69 414 ASN A CA 1
ATOM 3348 C C . ASN A 1 414 ? 3.780 -20.748 34.038 1.00 74.69 414 ASN A C 1
ATOM 3350 O O . ASN A 1 414 ? 2.590 -21.030 34.144 1.00 74.69 414 ASN A O 1
ATOM 3354 N N . ASN A 1 415 ? 4.692 -21.670 33.695 1.00 72.69 415 ASN A N 1
ATOM 3355 C CA . ASN A 1 415 ? 4.417 -23.089 33.413 1.00 72.69 415 ASN A CA 1
ATOM 3356 C C . ASN A 1 415 ? 3.364 -23.368 32.315 1.00 72.69 415 ASN A C 1
ATOM 3358 O O . ASN A 1 415 ? 2.796 -24.463 32.276 1.00 72.69 415 ASN A O 1
ATOM 3362 N N . GLY A 1 416 ? 3.145 -22.427 31.390 1.00 76.31 416 GLY A N 1
ATOM 3363 C CA . GLY A 1 416 ? 2.272 -22.635 30.229 1.00 76.31 416 GLY A CA 1
ATOM 3364 C C . GLY A 1 416 ? 0.801 -22.258 30.438 1.00 76.31 416 GLY A C 1
ATOM 3365 O O . GLY A 1 416 ? -0.090 -22.915 29.901 1.00 76.31 416 GLY A O 1
ATOM 3366 N N . ILE A 1 417 ? 0.543 -21.200 31.209 1.00 83.75 417 ILE A N 1
ATOM 3367 C CA . ILE A 1 417 ? -0.735 -20.472 31.165 1.00 83.75 417 ILE A CA 1
ATOM 3368 C C . ILE A 1 417 ? -0.769 -19.621 29.878 1.00 83.75 417 ILE A C 1
ATOM 3370 O O . ILE A 1 417 ? 0.250 -19.043 29.494 1.00 83.75 417 ILE A O 1
ATOM 3374 N N . CYS A 1 418 ? -1.934 -19.533 29.233 1.00 88.31 418 CYS A N 1
ATOM 3375 C CA . CYS A 1 418 ? -2.202 -18.651 28.095 1.00 88.31 418 CYS A CA 1
ATOM 3376 C C . CYS A 1 418 ? -3.210 -17.544 28.448 1.00 88.31 418 CYS A C 1
ATOM 3378 O O . CYS A 1 418 ? -3.871 -17.597 29.487 1.00 88.31 418 CYS A O 1
ATOM 3380 N N . GLU A 1 419 ? -3.301 -16.536 27.584 1.00 85.94 419 GLU A N 1
ATOM 3381 C CA . GLU A 1 419 ? -4.297 -15.462 27.625 1.00 85.94 419 GLU A CA 1
ATOM 3382 C C . GLU A 1 419 ? -5.709 -16.052 27.446 1.00 85.94 419 GLU A C 1
ATOM 3384 O O . GLU A 1 419 ? -5.958 -16.816 26.511 1.00 85.94 419 GLU A O 1
ATOM 3389 N N . SER A 1 420 ? -6.625 -15.749 28.373 1.00 83.25 420 SER A N 1
ATOM 3390 C CA . SER A 1 420 ? -7.952 -16.381 28.447 1.00 83.25 420 SER A CA 1
ATOM 3391 C C . SER A 1 420 ? -9.027 -15.662 27.623 1.00 83.25 420 SER A C 1
ATOM 3393 O O . SER A 1 420 ? -9.888 -16.328 27.046 1.00 83.25 420 SER A O 1
ATOM 3395 N N . GLU A 1 421 ? -8.972 -14.327 27.545 1.00 78.69 421 GLU A N 1
ATOM 3396 C CA . GLU A 1 421 ? -9.862 -13.480 26.737 1.00 78.69 421 GLU A CA 1
ATOM 3397 C C . GLU A 1 421 ? -9.223 -13.085 25.393 1.00 78.69 421 GLU A C 1
ATOM 3399 O O . GLU A 1 421 ? -8.001 -12.984 25.275 1.00 78.69 421 GLU A O 1
ATOM 3404 N N . HIS A 1 422 ? -10.051 -12.818 24.379 1.00 79.19 422 HIS A N 1
ATOM 3405 C CA . HIS A 1 422 ? -9.628 -12.135 23.157 1.00 79.19 422 HIS A CA 1
ATOM 3406 C C . HIS A 1 422 ? -10.110 -10.686 23.241 1.00 79.19 422 HIS A C 1
ATOM 3408 O O . HIS A 1 422 ? -11.309 -10.426 23.179 1.00 79.19 422 HIS A O 1
ATOM 3414 N N . ASN A 1 423 ? -9.184 -9.750 23.429 1.00 73.56 423 ASN A N 1
ATOM 3415 C CA . ASN A 1 423 ? -9.489 -8.345 23.649 1.00 73.56 423 ASN A CA 1
ATOM 3416 C C . ASN A 1 423 ? -8.449 -7.473 22.939 1.00 73.56 423 ASN A C 1
ATOM 3418 O O . ASN A 1 423 ? -7.322 -7.300 23.409 1.00 73.56 423 ASN A O 1
ATOM 3422 N N . ILE A 1 424 ? -8.856 -6.934 21.789 1.00 70.44 424 ILE A N 1
ATOM 3423 C CA . ILE A 1 424 ? -7.995 -6.192 20.862 1.00 70.44 424 ILE A CA 1
ATOM 3424 C C . ILE A 1 424 ? -7.476 -4.893 21.504 1.00 70.44 424 ILE A C 1
ATOM 3426 O O . ILE A 1 424 ? -6.312 -4.550 21.317 1.00 70.44 424 ILE A O 1
ATOM 3430 N N . GLU A 1 425 ? -8.286 -4.214 22.323 1.00 68.50 425 GLU A N 1
ATOM 3431 C CA . GLU A 1 425 ? -7.895 -2.979 23.023 1.00 68.50 425 GLU A CA 1
ATOM 3432 C C . GLU A 1 425 ? -6.850 -3.238 24.120 1.00 68.50 425 GLU A C 1
ATOM 3434 O O . GLU A 1 425 ? -5.880 -2.492 24.253 1.00 68.50 425 GLU A O 1
ATOM 3439 N N . LYS A 1 426 ? -7.001 -4.336 24.876 1.00 66.44 426 LYS A N 1
ATOM 3440 C CA . LYS A 1 426 ? -6.010 -4.800 25.866 1.00 66.44 426 LYS A CA 1
ATOM 3441 C C . LYS A 1 426 ? -4.785 -5.478 25.231 1.00 66.44 426 LYS A C 1
ATOM 3443 O O . LYS A 1 426 ? -3.847 -5.814 25.951 1.00 66.44 426 LYS A O 1
ATOM 3448 N N . ASN A 1 427 ? -4.783 -5.691 23.911 1.00 68.56 427 ASN A N 1
ATOM 3449 C CA . ASN A 1 427 ? -3.752 -6.420 23.163 1.00 68.56 427 ASN A CA 1
ATOM 3450 C C . ASN A 1 427 ? -3.611 -7.913 23.576 1.00 68.56 427 ASN A C 1
ATOM 3452 O O . ASN A 1 427 ? -2.526 -8.504 23.508 1.00 68.56 427 ASN A O 1
ATOM 3456 N N . LEU A 1 428 ? -4.723 -8.517 24.020 1.00 74.38 428 LEU A N 1
ATOM 3457 C CA . LEU A 1 428 ? -4.838 -9.913 24.464 1.00 74.38 428 LEU A CA 1
ATOM 3458 C C . LEU A 1 428 ? -5.491 -10.776 23.377 1.00 74.38 428 LEU A C 1
ATOM 3460 O O . LEU A 1 428 ? -6.484 -10.375 22.771 1.00 74.38 428 LEU A O 1
ATOM 3464 N N . ILE A 1 429 ? -4.964 -11.978 23.146 1.00 80.44 429 ILE A N 1
ATOM 3465 C CA . ILE A 1 429 ? -5.457 -12.906 22.122 1.00 80.44 429 ILE A CA 1
ATOM 3466 C C . ILE A 1 429 ? -5.707 -14.261 22.780 1.00 80.44 429 ILE A C 1
ATOM 3468 O O . ILE A 1 429 ? -4.759 -14.948 23.154 1.00 80.44 429 ILE A O 1
ATOM 3472 N N . ALA A 1 430 ? -6.970 -14.679 22.877 1.00 82.56 430 ALA A N 1
ATOM 3473 C CA . ALA A 1 430 ? -7.328 -15.951 23.499 1.00 82.56 430 ALA A CA 1
ATOM 3474 C C . ALA A 1 430 ? -6.494 -17.122 22.936 1.00 82.56 430 ALA A C 1
ATOM 3476 O O . ALA A 1 430 ? -6.419 -17.331 21.724 1.00 82.56 430 ALA A O 1
ATOM 3477 N N . GLY A 1 431 ? -5.833 -17.861 23.829 1.00 84.19 431 GLY A N 1
ATOM 3478 C CA . GLY A 1 431 ? -4.968 -18.995 23.500 1.00 84.19 431 GLY A CA 1
ATOM 3479 C C . GLY A 1 431 ? -3.481 -18.660 23.351 1.00 84.19 431 GLY A C 1
ATOM 3480 O O . GLY A 1 431 ? -2.661 -19.576 23.401 1.00 84.19 431 GLY A O 1
ATOM 3481 N N . LYS A 1 432 ? -3.105 -17.379 23.232 1.00 84.69 432 LYS A N 1
ATOM 3482 C CA . LYS A 1 432 ? -1.706 -16.923 23.131 1.00 84.69 432 LYS A CA 1
ATOM 3483 C C . LYS A 1 432 ? -0.953 -17.156 24.440 1.00 84.69 432 LYS A C 1
ATOM 3485 O O . LYS A 1 432 ? -1.378 -16.723 25.509 1.00 84.69 432 LYS A O 1
ATOM 3490 N N . CYS A 1 433 ? 0.175 -17.850 24.365 1.00 88.56 433 CYS A N 1
ATOM 3491 C CA . CYS A 1 433 ? 0.991 -18.180 25.529 1.00 88.56 433 CYS A CA 1
ATOM 3492 C C . CYS A 1 433 ? 1.935 -17.031 25.933 1.00 88.56 433 CYS A C 1
ATOM 3494 O O . CYS A 1 433 ? 2.455 -16.303 25.089 1.00 88.56 433 CYS A O 1
ATOM 3496 N N . TYR A 1 434 ? 2.202 -16.882 27.236 1.00 87.38 434 TYR A N 1
ATOM 3497 C CA . TYR A 1 434 ? 3.148 -15.876 27.735 1.00 87.38 434 TYR A CA 1
ATOM 3498 C C . TYR A 1 434 ? 4.593 -16.319 27.484 1.00 87.38 434 TYR A C 1
ATOM 3500 O O . TYR A 1 434 ? 5.130 -17.120 28.247 1.00 87.38 434 TYR A O 1
ATOM 3508 N N . CYS A 1 435 ? 5.243 -15.828 26.432 1.00 88.44 435 CYS A N 1
ATOM 3509 C CA . CYS A 1 435 ? 6.583 -16.294 26.063 1.00 88.44 435 CYS A CA 1
ATOM 3510 C C . CYS A 1 435 ? 7.711 -15.630 26.865 1.00 88.44 435 CYS A C 1
ATOM 3512 O O . CYS A 1 435 ? 7.644 -14.450 27.220 1.00 88.44 435 CYS A O 1
ATOM 3514 N N . LYS A 1 436 ? 8.782 -16.393 27.129 1.00 86.62 436 LYS A N 1
ATOM 3515 C CA . LYS A 1 436 ? 10.059 -15.879 27.641 1.00 86.62 436 LYS A CA 1
ATOM 3516 C C . LYS A 1 436 ? 10.585 -14.777 26.711 1.00 86.62 436 LYS A C 1
ATOM 3518 O O . LYS A 1 436 ? 10.259 -14.721 25.527 1.00 86.62 436 LYS A O 1
ATOM 3523 N N . LYS A 1 437 ? 11.430 -13.894 27.248 1.00 85.56 437 LYS A N 1
ATOM 3524 C CA . LYS A 1 437 ? 11.817 -12.611 26.629 1.00 85.56 437 LYS A CA 1
ATOM 3525 C C . LYS A 1 437 ? 12.184 -12.694 25.138 1.00 85.56 437 LYS A C 1
ATOM 3527 O O . LYS A 1 437 ? 11.740 -11.839 24.367 1.00 85.56 437 LYS A O 1
ATOM 3532 N N . TYR A 1 438 ? 12.948 -13.711 24.740 1.00 88.31 438 TYR A N 1
ATOM 3533 C CA . TYR A 1 438 ? 13.455 -13.925 23.380 1.00 88.31 438 TYR A CA 1
ATOM 3534 C C . TYR A 1 438 ? 12.803 -15.129 22.668 1.00 88.31 438 TYR A C 1
ATOM 3536 O O . TYR A 1 438 ? 13.389 -15.708 21.757 1.00 88.31 438 TYR A O 1
ATOM 3544 N N . VAL A 1 439 ? 11.585 -15.497 23.074 1.00 87.31 439 VAL A N 1
ATOM 3545 C CA . VAL A 1 439 ? 10.781 -16.609 22.537 1.00 87.31 439 VAL A CA 1
ATOM 3546 C C . VAL A 1 439 ? 9.462 -16.074 21.985 1.00 87.31 439 VAL A C 1
ATOM 3548 O O . VAL A 1 439 ? 8.964 -15.048 22.451 1.00 87.31 439 VAL A O 1
ATOM 3551 N N . ASP A 1 440 ? 8.928 -16.752 20.978 1.00 82.56 440 ASP A N 1
ATOM 3552 C CA . ASP A 1 440 ? 7.754 -16.370 20.203 1.00 82.56 440 ASP A CA 1
ATOM 3553 C C . ASP A 1 440 ? 7.024 -17.612 19.648 1.00 82.56 440 ASP A C 1
ATOM 3555 O O . ASP A 1 440 ? 7.425 -18.754 19.894 1.00 82.56 440 ASP A O 1
ATOM 3559 N N . GLY A 1 441 ? 5.933 -17.377 18.923 1.00 75.06 441 GLY A N 1
ATOM 3560 C CA . GLY A 1 441 ? 4.990 -18.395 18.476 1.00 75.06 441 GLY A CA 1
ATOM 3561 C C . GLY A 1 441 ? 3.795 -18.489 19.417 1.00 75.06 441 GLY A C 1
ATOM 3562 O O . GLY A 1 441 ? 3.879 -18.163 20.603 1.00 75.06 441 GLY A O 1
ATOM 3563 N N . GLN A 1 442 ? 2.647 -18.913 18.885 1.00 75.50 442 GLN A N 1
ATOM 3564 C CA . GLN A 1 442 ? 1.383 -18.923 19.629 1.00 75.50 442 GLN A CA 1
ATOM 3565 C C . GLN A 1 442 ? 1.452 -19.812 20.884 1.00 75.50 442 GLN A C 1
ATOM 3567 O O . GLN A 1 442 ? 0.802 -19.508 21.886 1.00 75.50 442 GLN A O 1
ATOM 3572 N N . ASN A 1 443 ? 2.294 -20.852 20.851 1.00 83.06 443 ASN A N 1
ATOM 3573 C CA . ASN A 1 443 ? 2.577 -21.760 21.957 1.00 83.06 443 ASN A CA 1
ATOM 3574 C C . ASN A 1 443 ? 3.961 -21.513 22.596 1.00 83.06 443 ASN A C 1
ATOM 3576 O O . ASN A 1 443 ? 4.375 -22.303 23.443 1.00 83.06 443 ASN A O 1
ATOM 3580 N N . CYS A 1 444 ? 4.681 -20.449 22.228 1.00 88.12 444 CYS A N 1
ATOM 3581 C CA . CYS A 1 444 ? 6.077 -20.188 22.603 1.00 88.12 444 CYS A CA 1
ATOM 3582 C C . CYS A 1 444 ? 7.052 -21.300 22.177 1.00 88.12 444 CYS A C 1
ATOM 3584 O O . CYS A 1 444 ? 7.915 -21.728 22.949 1.00 88.12 444 CYS A O 1
ATOM 3586 N N . GLU A 1 445 ? 6.871 -21.829 20.971 1.00 85.62 445 GLU A N 1
ATOM 3587 C CA . GLU A 1 445 ? 7.602 -22.988 20.460 1.00 85.62 445 GLU A CA 1
ATOM 3588 C C . GLU A 1 445 ? 8.916 -22.665 19.726 1.00 85.62 445 GLU A C 1
ATOM 3590 O O . GLU A 1 445 ? 9.691 -23.590 19.480 1.00 85.62 445 GLU A O 1
ATOM 3595 N N . TYR A 1 446 ? 9.201 -21.397 19.404 1.00 86.44 446 TYR A N 1
ATOM 3596 C CA . TYR A 1 446 ? 10.413 -20.995 18.678 1.00 86.44 446 TYR A CA 1
ATOM 3597 C C . TYR A 1 446 ? 11.022 -19.679 19.195 1.00 86.44 446 TYR A C 1
ATOM 3599 O O . TYR A 1 446 ? 10.392 -18.919 19.922 1.00 86.44 446 TYR A O 1
ATOM 3607 N N . CYS A 1 447 ? 12.271 -19.378 18.834 1.00 86.81 447 CYS A N 1
ATOM 3608 C CA . CYS A 1 447 ? 12.910 -18.114 19.220 1.00 86.81 4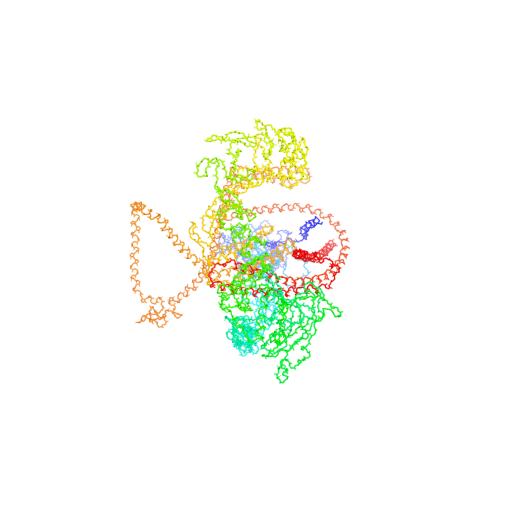47 CYS A CA 1
ATOM 3609 C C . CYS A 1 447 ? 12.327 -16.900 18.476 1.00 86.81 447 CYS A C 1
ATOM 3611 O O . CYS A 1 447 ? 11.877 -17.013 17.335 1.00 86.81 447 CYS A O 1
ATOM 3613 N N . LYS A 1 448 ? 12.386 -15.713 19.086 1.00 81.25 448 LYS A N 1
ATOM 3614 C CA . LYS A 1 448 ? 12.143 -14.457 18.360 1.00 81.25 448 LYS A CA 1
ATOM 3615 C C . LYS A 1 448 ? 13.125 -14.304 17.208 1.00 81.25 448 LYS A C 1
ATOM 3617 O O . LYS A 1 448 ? 14.250 -14.793 17.272 1.00 81.25 448 LYS A O 1
ATOM 3622 N N . ASP A 1 449 ? 12.705 -13.574 16.188 1.00 73.00 449 ASP A N 1
ATOM 3623 C CA . ASP A 1 449 ? 13.602 -13.118 15.131 1.00 73.00 449 ASP A CA 1
ATOM 3624 C C . ASP A 1 449 ? 14.745 -12.304 15.767 1.00 73.00 449 ASP A C 1
ATOM 3626 O O . ASP A 1 449 ? 14.546 -11.567 16.738 1.00 73.00 449 ASP A O 1
ATOM 3630 N N . GLY A 1 450 ? 15.977 -12.531 15.311 1.00 76.00 450 GLY A N 1
ATOM 3631 C CA . GLY A 1 450 ? 17.185 -12.084 16.014 1.00 76.00 450 GLY A CA 1
ATOM 3632 C C . GLY A 1 450 ? 17.682 -12.990 17.154 1.00 76.00 450 GLY A C 1
ATOM 3633 O O . GLY A 1 450 ? 18.671 -12.619 17.797 1.00 76.00 450 GLY A O 1
ATOM 3634 N N . TYR A 1 451 ? 17.075 -14.164 17.396 1.00 86.94 451 TYR A N 1
ATOM 3635 C CA . TYR A 1 451 ? 17.476 -15.102 18.459 1.00 86.94 451 TYR A CA 1
ATOM 3636 C C . TYR A 1 451 ? 17.433 -16.595 18.054 1.00 86.94 451 TYR A C 1
ATOM 3638 O O . TYR A 1 451 ? 16.679 -16.995 17.171 1.00 86.94 451 TYR A O 1
ATOM 3646 N N . TRP A 1 452 ? 18.223 -17.437 18.735 1.00 88.12 452 TRP A N 1
ATOM 3647 C CA . TRP A 1 452 ? 18.353 -18.889 18.494 1.00 88.12 452 TRP A CA 1
ATOM 3648 C C . TRP A 1 452 ? 18.579 -19.694 19.795 1.00 88.12 452 TRP A C 1
ATOM 3650 O O . TRP A 1 452 ? 18.709 -19.105 20.862 1.00 88.12 452 TRP A O 1
ATOM 3660 N N . ASN A 1 453 ? 18.640 -21.029 19.727 1.00 86.38 453 ASN A N 1
ATOM 3661 C CA . ASN A 1 453 ? 18.913 -21.932 20.866 1.00 86.38 453 ASN A CA 1
ATOM 3662 C C . ASN A 1 453 ? 17.860 -21.892 22.005 1.00 86.38 453 ASN A C 1
ATOM 3664 O O . ASN A 1 453 ? 18.151 -21.505 23.140 1.00 86.38 453 ASN A O 1
ATOM 3668 N N . LEU A 1 454 ? 16.621 -22.312 21.707 1.00 85.50 454 LEU A N 1
ATOM 3669 C CA . LEU A 1 454 ? 15.532 -22.393 22.692 1.00 85.50 454 LEU A CA 1
ATOM 3670 C C . LEU A 1 454 ? 15.784 -23.481 23.752 1.00 85.50 454 LEU A C 1
ATOM 3672 O O . LEU A 1 454 ? 15.665 -24.674 23.472 1.00 85.50 454 LEU A O 1
ATOM 3676 N N . THR A 1 455 ? 16.046 -23.071 24.995 1.00 82.81 455 THR A N 1
ATOM 3677 C CA . THR A 1 455 ? 16.327 -23.977 26.123 1.00 82.81 455 THR A CA 1
ATOM 3678 C C . THR A 1 455 ? 15.464 -23.689 27.357 1.00 82.81 455 THR A C 1
ATOM 3680 O O . THR A 1 455 ? 14.977 -22.577 27.582 1.00 82.81 455 THR A O 1
ATOM 3683 N N . SER A 1 456 ? 15.269 -24.715 28.193 1.00 76.69 456 SER A N 1
ATOM 3684 C CA . SER A 1 456 ? 14.643 -24.589 29.518 1.00 76.69 456 SER A CA 1
ATOM 3685 C C . SER A 1 456 ? 15.433 -23.650 30.431 1.00 76.69 456 SER A C 1
ATOM 3687 O O . SER A 1 456 ? 14.837 -22.815 31.112 1.00 76.69 456 SER A O 1
ATOM 3689 N N . ASP A 1 457 ? 16.759 -23.766 30.381 1.00 78.69 457 ASP A N 1
ATOM 3690 C CA . ASP A 1 457 ? 17.690 -23.249 31.387 1.00 78.69 457 ASP A CA 1
ATOM 3691 C C . ASP A 1 457 ? 18.030 -21.766 31.163 1.00 78.69 457 ASP A C 1
ATOM 3693 O O . ASP A 1 457 ? 18.384 -21.048 32.095 1.00 78.69 457 ASP A O 1
ATOM 3697 N N . ASN A 1 458 ? 17.870 -21.275 29.931 1.00 77.94 458 ASN A N 1
ATOM 3698 C CA . ASN A 1 458 ? 17.968 -19.858 29.615 1.00 77.94 458 ASN A CA 1
ATOM 3699 C C . ASN A 1 458 ? 16.704 -19.124 30.103 1.00 77.94 458 ASN A C 1
ATOM 3701 O O . ASN A 1 458 ? 15.602 -19.358 29.597 1.00 77.94 458 ASN A O 1
ATOM 3705 N N . GLU A 1 459 ? 16.856 -18.191 31.048 1.00 81.31 459 GLU A N 1
ATOM 3706 C CA . GLU A 1 459 ? 15.764 -17.353 31.582 1.00 81.31 459 GLU A CA 1
ATOM 3707 C C . GLU A 1 459 ? 15.036 -16.555 30.486 1.00 81.31 459 GLU A C 1
ATOM 3709 O O . GLU A 1 459 ? 13.819 -16.375 30.521 1.00 81.31 459 GLU A O 1
ATOM 3714 N N . ASN A 1 460 ? 15.777 -16.115 29.466 1.00 85.44 460 ASN A N 1
ATOM 3715 C CA . ASN A 1 460 ? 15.247 -15.393 28.311 1.00 85.44 460 ASN A CA 1
ATOM 3716 C C . ASN A 1 460 ? 14.771 -16.344 27.196 1.00 85.44 460 ASN A C 1
ATOM 3718 O O . ASN A 1 460 ? 14.166 -15.892 26.224 1.00 85.44 460 ASN A O 1
ATOM 3722 N N . GLY A 1 461 ? 15.030 -17.646 27.343 1.00 85.56 461 GLY A N 1
ATOM 3723 C CA . GLY A 1 461 ? 14.673 -18.741 26.443 1.00 85.56 461 GLY A CA 1
ATOM 3724 C C . GLY A 1 461 ? 15.679 -18.977 25.321 1.00 85.56 461 GLY A C 1
ATOM 3725 O O . GLY A 1 461 ? 16.080 -20.118 25.125 1.00 85.56 461 GLY A O 1
ATOM 3726 N N . CYS A 1 462 ? 16.118 -17.913 24.645 1.00 89.00 462 CYS A N 1
ATOM 3727 C CA . CYS A 1 462 ? 17.018 -17.971 23.486 1.00 89.00 462 CYS A CA 1
ATOM 3728 C C . CYS A 1 462 ? 18.230 -17.024 23.621 1.00 89.00 462 CYS A C 1
ATOM 3730 O O . CYS A 1 462 ? 18.269 -16.148 24.486 1.00 89.00 462 CYS A O 1
ATOM 3732 N N . GLU A 1 463 ? 19.242 -17.204 22.779 1.00 84.81 463 GLU A N 1
ATOM 3733 C CA . GLU A 1 463 ? 20.471 -16.409 22.676 1.00 84.81 463 GLU A CA 1
ATOM 3734 C C . GLU A 1 463 ? 20.420 -15.460 21.474 1.00 84.81 463 GLU A C 1
ATOM 3736 O O . GLU A 1 463 ? 19.761 -15.753 20.480 1.00 84.81 463 GLU A O 1
ATOM 3741 N N . LYS A 1 464 ? 21.094 -14.304 21.541 1.00 82.81 464 LYS A N 1
ATOM 3742 C CA . LYS A 1 464 ? 21.041 -13.290 20.472 1.00 82.81 464 LYS A CA 1
ATOM 3743 C C . LYS A 1 464 ? 21.916 -13.689 19.276 1.00 82.81 464 LYS A C 1
ATOM 3745 O O . LYS A 1 464 ? 23.077 -14.043 19.456 1.00 82.81 464 LYS A O 1
ATOM 3750 N N . CYS A 1 465 ? 21.389 -13.546 18.062 1.00 81.69 465 CYS A N 1
ATOM 3751 C CA . CYS A 1 465 ? 22.154 -13.680 16.823 1.00 81.69 465 CYS A CA 1
ATOM 3752 C C . CYS A 1 465 ? 23.230 -12.581 16.670 1.00 81.69 465 CYS A C 1
ATOM 3754 O O . CYS A 1 465 ? 23.017 -11.426 17.052 1.00 81.69 465 CYS A O 1
ATOM 3756 N N . SER A 1 466 ? 24.345 -12.910 16.011 1.00 81.38 466 SER A N 1
ATOM 3757 C CA . SER A 1 466 ? 25.477 -11.995 15.749 1.00 81.38 466 SER A CA 1
ATOM 3758 C C . SER A 1 466 ? 25.451 -11.354 14.349 1.00 81.38 466 SER A C 1
ATOM 3760 O O . SER A 1 466 ? 26.498 -11.039 13.785 1.00 81.38 466 SER A O 1
ATOM 3762 N N . CYS A 1 467 ? 24.265 -11.190 13.762 1.00 82.75 467 CYS A N 1
ATOM 3763 C CA . CYS A 1 467 ? 24.101 -10.797 12.360 1.00 82.75 467 CYS A CA 1
ATOM 3764 C C . CYS A 1 467 ? 24.354 -9.307 12.095 1.00 82.75 467 CYS A C 1
ATOM 3766 O O . CYS A 1 467 ? 23.999 -8.443 12.899 1.00 82.75 467 CYS A O 1
ATOM 3768 N N . ASN A 1 468 ? 24.910 -9.009 10.922 1.00 81.56 468 ASN A N 1
ATOM 3769 C CA . ASN A 1 468 ? 25.033 -7.668 10.368 1.00 81.56 468 ASN A CA 1
ATOM 3770 C C . ASN A 1 468 ? 23.689 -7.238 9.756 1.00 81.56 468 ASN A C 1
ATOM 3772 O O . ASN A 1 468 ? 23.178 -7.888 8.841 1.00 81.56 468 ASN A O 1
ATOM 3776 N N . ILE A 1 469 ? 23.136 -6.132 10.256 1.00 78.12 469 ILE A N 1
ATOM 3777 C CA . ILE A 1 469 ? 21.833 -5.578 9.859 1.00 78.12 469 ILE A CA 1
ATOM 3778 C C . ILE A 1 469 ? 21.715 -5.317 8.350 1.00 78.12 469 ILE A C 1
ATOM 3780 O O . ILE A 1 469 ? 20.711 -5.679 7.745 1.00 78.12 469 ILE A O 1
ATOM 3784 N N . LEU A 1 470 ? 22.765 -4.786 7.712 1.00 81.56 470 LEU A N 1
ATOM 3785 C CA . LEU A 1 470 ? 22.745 -4.454 6.281 1.00 81.56 470 LEU A CA 1
ATOM 3786 C C . LEU A 1 470 ? 22.553 -5.712 5.428 1.00 81.56 470 LEU A C 1
ATOM 3788 O O . LEU A 1 470 ? 21.783 -5.726 4.472 1.00 81.56 470 LEU A O 1
ATOM 3792 N N . GLY A 1 471 ? 23.235 -6.790 5.811 1.00 81.69 471 GLY A N 1
ATOM 3793 C CA . GLY A 1 471 ? 23.284 -8.035 5.060 1.00 81.69 471 GLY A CA 1
ATOM 3794 C C . GLY A 1 471 ? 22.219 -9.069 5.405 1.00 81.69 471 GLY A C 1
ATOM 3795 O O . GLY A 1 471 ? 22.213 -10.134 4.793 1.00 81.69 471 GLY A O 1
ATOM 3796 N N . THR A 1 472 ? 21.337 -8.797 6.366 1.00 82.38 472 THR A N 1
ATOM 3797 C CA . THR A 1 472 ? 20.340 -9.762 6.859 1.00 82.38 472 THR A CA 1
ATOM 3798 C C . THR A 1 472 ? 18.952 -9.432 6.314 1.00 82.38 472 THR A C 1
ATOM 3800 O O . THR A 1 472 ? 18.548 -8.269 6.305 1.00 82.38 472 THR A O 1
ATOM 3803 N N . ILE A 1 473 ? 18.208 -10.440 5.848 1.00 72.06 473 ILE A N 1
ATOM 3804 C CA . ILE A 1 473 ? 16.838 -10.275 5.335 1.00 72.06 473 ILE A CA 1
ATOM 3805 C C . ILE A 1 473 ? 15.975 -9.638 6.427 1.00 72.06 473 ILE A C 1
ATOM 3807 O O . ILE A 1 473 ? 15.953 -10.133 7.550 1.00 72.06 473 ILE A O 1
ATOM 3811 N N . ASN A 1 474 ? 15.308 -8.523 6.105 1.00 64.56 474 ASN A N 1
ATOM 3812 C CA . ASN A 1 474 ? 14.340 -7.807 6.952 1.00 64.56 474 ASN A CA 1
ATOM 3813 C C . ASN A 1 474 ? 14.791 -7.468 8.398 1.00 64.56 474 ASN A C 1
ATOM 3815 O O . ASN A 1 474 ? 13.962 -7.096 9.223 1.00 64.56 474 ASN A O 1
ATOM 3819 N N . ASN A 1 475 ? 16.087 -7.576 8.723 1.00 61.47 475 ASN A N 1
ATOM 3820 C CA . ASN A 1 475 ? 16.616 -7.646 10.097 1.00 61.47 475 ASN A CA 1
ATOM 3821 C C . ASN A 1 475 ? 16.107 -8.842 10.949 1.00 61.47 475 ASN A C 1
ATOM 3823 O O . ASN A 1 475 ? 16.275 -8.835 12.168 1.00 61.47 475 ASN A O 1
ATOM 3827 N N . GLU A 1 476 ? 15.569 -9.904 10.335 1.00 60.88 476 GLU A N 1
ATOM 3828 C CA . GLU A 1 476 ? 15.017 -11.108 10.999 1.00 60.88 476 GLU A CA 1
ATOM 3829 C C . GLU A 1 476 ? 16.079 -11.984 11.708 1.00 60.88 476 GLU A C 1
ATOM 3831 O O . GLU A 1 476 ? 15.765 -12.894 12.479 1.00 60.88 476 GLU A O 1
ATOM 3836 N N . GLY A 1 477 ? 17.367 -11.698 11.511 1.00 71.19 477 GLY A N 1
ATOM 3837 C CA . GLY A 1 477 ? 18.458 -12.311 12.265 1.00 71.19 477 GLY A CA 1
ATOM 3838 C C . GLY A 1 477 ? 18.908 -13.663 11.717 1.00 71.19 477 GLY A C 1
ATOM 3839 O O . GLY A 1 477 ? 19.503 -13.728 10.642 1.00 71.19 477 GLY A O 1
ATOM 3840 N N . CYS A 1 478 ? 18.735 -14.729 12.500 1.00 81.81 478 CYS A N 1
ATOM 3841 C CA . CYS A 1 478 ? 19.338 -16.034 12.236 1.00 81.81 478 CYS A CA 1
ATOM 3842 C C . CYS A 1 478 ? 18.399 -17.217 12.453 1.00 81.81 478 CYS A C 1
ATOM 3844 O O . CYS A 1 478 ? 17.376 -17.114 13.126 1.00 81.81 478 CYS A O 1
ATOM 3846 N N . ASP A 1 479 ? 18.802 -18.359 11.890 1.00 76.75 479 ASP A N 1
ATOM 3847 C CA . ASP A 1 479 ? 18.165 -19.649 12.099 1.00 76.75 479 ASP A CA 1
ATOM 3848 C C . ASP A 1 479 ? 18.011 -19.934 13.596 1.00 76.75 479 ASP A C 1
ATOM 3850 O O . ASP A 1 479 ? 18.988 -20.046 14.343 1.00 76.75 479 ASP A O 1
ATOM 3854 N N . LYS A 1 480 ? 16.750 -20.084 14.007 1.00 77.31 480 LYS A N 1
ATOM 3855 C CA . LYS A 1 480 ? 16.309 -20.217 15.399 1.00 77.31 480 LYS A CA 1
ATOM 3856 C C . LYS A 1 480 ? 16.853 -21.482 16.083 1.00 77.31 480 LYS A C 1
ATOM 3858 O O . LYS A 1 480 ? 16.787 -21.592 17.307 1.00 77.31 480 LYS A O 1
ATOM 3863 N N . THR A 1 481 ? 17.419 -22.416 15.314 1.00 78.25 481 THR A N 1
ATOM 3864 C CA . THR A 1 481 ? 18.044 -23.657 15.788 1.00 78.25 481 THR A CA 1
ATOM 3865 C C . THR A 1 481 ? 19.566 -23.680 15.617 1.00 78.25 481 THR A C 1
ATOM 3867 O O . THR A 1 481 ? 20.246 -24.178 16.510 1.00 78.25 481 THR A O 1
ATOM 3870 N N . THR A 1 482 ? 20.124 -23.130 14.529 1.00 79.69 482 THR A N 1
ATOM 3871 C CA . THR A 1 482 ? 21.568 -23.243 14.219 1.00 79.69 482 THR A CA 1
ATOM 3872 C C . THR A 1 482 ? 22.375 -21.953 14.382 1.00 79.69 482 THR A C 1
ATOM 3874 O O . THR A 1 482 ? 23.579 -21.970 14.126 1.00 79.69 482 THR A O 1
ATOM 3877 N N . GLY A 1 483 ? 21.746 -20.818 14.699 1.00 77.81 483 GLY A N 1
ATOM 3878 C CA . GLY A 1 483 ? 22.432 -19.532 14.880 1.00 77.81 483 GLY A CA 1
ATOM 3879 C C . GLY A 1 483 ? 22.979 -18.893 13.594 1.00 77.81 483 GLY A C 1
ATOM 3880 O O . GLY A 1 483 ? 23.666 -17.874 13.654 1.00 77.81 483 GLY A O 1
ATOM 3881 N N . LYS A 1 484 ? 22.697 -19.472 12.417 1.00 80.81 484 LYS A N 1
ATOM 3882 C CA . LYS A 1 484 ? 23.228 -19.017 11.121 1.00 80.81 484 LYS A CA 1
ATOM 3883 C C . LYS A 1 484 ? 22.364 -17.895 10.550 1.00 80.81 484 LYS A C 1
ATOM 3885 O O . LYS A 1 484 ? 21.168 -18.091 10.359 1.00 80.81 484 LYS A O 1
ATOM 3890 N N . CYS A 1 485 ? 22.953 -16.741 10.261 1.00 85.06 485 CYS A N 1
ATOM 3891 C CA . CYS A 1 485 ? 22.208 -15.564 9.818 1.00 85.06 485 CYS A CA 1
ATOM 3892 C C . CYS A 1 485 ? 21.517 -15.749 8.450 1.00 85.06 485 CYS A C 1
ATOM 3894 O O . CYS A 1 485 ? 22.055 -16.393 7.542 1.00 85.06 485 CYS A O 1
ATOM 3896 N N . PHE A 1 486 ? 20.316 -15.180 8.306 1.00 82.75 486 PHE A N 1
ATOM 3897 C CA . PHE A 1 486 ? 19.518 -15.205 7.079 1.00 82.75 486 PHE A CA 1
ATOM 3898 C C . PHE A 1 486 ? 20.000 -14.117 6.117 1.00 82.75 486 PHE A C 1
ATOM 3900 O O . PHE A 1 486 ? 19.465 -13.009 6.076 1.00 82.75 486 PHE A O 1
ATOM 3907 N N . CYS A 1 487 ? 21.058 -14.417 5.367 1.00 84.69 487 CYS A N 1
ATOM 3908 C CA . CYS A 1 487 ? 21.679 -13.433 4.487 1.00 84.69 487 CYS A CA 1
ATOM 3909 C C . CYS A 1 487 ? 20.758 -13.042 3.333 1.00 84.69 487 CYS A C 1
ATOM 3911 O O . CYS A 1 487 ? 20.148 -13.909 2.700 1.00 84.69 487 CYS A O 1
ATOM 3913 N N . LYS A 1 488 ? 20.703 -11.740 3.031 1.00 80.12 488 LYS A N 1
ATOM 3914 C CA . LYS A 1 488 ? 20.070 -11.228 1.815 1.00 80.12 488 LYS A CA 1
ATOM 3915 C C . LYS A 1 488 ? 20.693 -11.898 0.591 1.00 80.12 488 LYS A C 1
ATOM 3917 O O . LYS A 1 488 ? 21.846 -12.339 0.601 1.00 80.12 488 LYS A O 1
ATOM 3922 N N . ARG A 1 489 ? 19.907 -12.015 -0.472 1.00 72.38 489 ARG A N 1
ATOM 3923 C CA . ARG A 1 489 ? 20.334 -12.637 -1.724 1.00 72.38 489 ARG A CA 1
ATOM 3924 C C . ARG A 1 489 ? 21.513 -11.847 -2.292 1.00 72.38 489 ARG A C 1
ATOM 3926 O O . ARG A 1 489 ? 21.319 -10.703 -2.635 1.00 72.38 489 ARG A O 1
ATOM 3933 N N . PHE A 1 490 ? 22.679 -12.485 -2.440 1.00 85.88 490 PHE A N 1
ATOM 3934 C CA . PHE A 1 490 ? 23.983 -11.874 -2.788 1.00 85.88 490 PHE A CA 1
ATOM 3935 C C . PHE A 1 490 ? 24.879 -11.458 -1.602 1.00 85.88 490 PHE A C 1
ATOM 3937 O O . PHE A 1 490 ? 25.989 -10.967 -1.809 1.00 85.88 490 PHE A O 1
ATOM 3944 N N . VAL A 1 491 ? 24.480 -11.772 -0.367 1.00 84.94 491 VAL A N 1
ATOM 3945 C CA . VAL A 1 491 ? 25.293 -11.637 0.853 1.00 84.94 491 VAL A CA 1
ATOM 3946 C C . VAL A 1 491 ? 25.726 -13.019 1.378 1.00 84.94 491 VAL A C 1
ATOM 3948 O O . VAL A 1 491 ? 25.060 -14.031 1.164 1.00 84.94 491 VAL A O 1
ATOM 3951 N N . THR A 1 492 ? 26.875 -13.080 2.052 1.00 85.31 492 THR A N 1
ATOM 3952 C CA . THR A 1 492 ? 27.486 -14.277 2.648 1.00 85.31 492 THR A CA 1
ATOM 3953 C C . THR A 1 492 ? 28.263 -13.939 3.932 1.00 85.31 492 THR A C 1
ATOM 3955 O O . THR A 1 492 ? 28.294 -12.798 4.391 1.00 85.31 492 THR A O 1
ATOM 3958 N N . GLY A 1 493 ? 28.898 -14.952 4.525 1.00 78.06 493 GLY A N 1
ATOM 3959 C CA . GLY A 1 493 ? 29.498 -14.908 5.859 1.00 78.06 493 GLY A CA 1
ATOM 3960 C C . GLY A 1 493 ? 28.539 -15.432 6.929 1.00 78.06 493 GLY A C 1
ATOM 3961 O O . GLY A 1 493 ? 27.324 -15.419 6.753 1.00 78.06 493 GLY A O 1
ATOM 3962 N N . ILE A 1 494 ? 29.079 -15.921 8.051 1.00 79.25 494 ILE A N 1
ATOM 3963 C CA . ILE A 1 494 ? 28.272 -16.468 9.164 1.00 79.25 494 ILE A CA 1
ATOM 3964 C C . ILE A 1 494 ? 27.336 -15.392 9.737 1.00 79.25 494 ILE A C 1
ATOM 3966 O O . ILE A 1 494 ? 26.201 -15.694 10.101 1.00 79.25 494 ILE A O 1
ATOM 3970 N N . ASN A 1 495 ? 27.811 -14.143 9.740 1.00 82.31 495 ASN A N 1
ATOM 3971 C CA . ASN A 1 495 ? 27.106 -12.966 10.232 1.00 82.31 495 ASN A CA 1
ATOM 3972 C C . ASN A 1 495 ? 26.462 -12.144 9.098 1.00 82.31 495 ASN A C 1
ATOM 3974 O O . ASN A 1 495 ? 26.006 -11.037 9.359 1.00 82.31 495 ASN A O 1
ATOM 3978 N N . CYS A 1 496 ? 26.451 -12.635 7.851 1.00 86.44 496 CYS A N 1
ATOM 3979 C CA . CYS A 1 496 ? 26.024 -11.876 6.666 1.00 86.44 496 CYS A CA 1
ATOM 3980 C C . CYS A 1 496 ? 26.772 -10.540 6.496 1.00 86.44 496 CYS A C 1
ATOM 3982 O O . CYS A 1 496 ? 26.194 -9.493 6.220 1.00 86.44 496 CYS A O 1
ATOM 3984 N N . ASP A 1 497 ? 28.081 -10.575 6.729 1.00 85.00 497 ASP A N 1
ATOM 3985 C CA . ASP A 1 497 ? 28.970 -9.420 6.818 1.00 85.00 497 ASP A CA 1
ATOM 3986 C C . ASP A 1 497 ? 29.730 -9.111 5.515 1.00 85.00 497 ASP A C 1
ATOM 3988 O O . ASP A 1 497 ? 30.540 -8.185 5.490 1.00 85.00 497 ASP A O 1
ATOM 3992 N N . LYS A 1 498 ? 29.511 -9.888 4.443 1.00 84.88 498 LYS A N 1
ATOM 3993 C CA . LYS A 1 498 ? 30.296 -9.837 3.195 1.00 84.88 498 LYS A CA 1
ATOM 3994 C C . LYS A 1 498 ? 29.411 -10.037 1.971 1.00 84.88 498 LYS A C 1
ATOM 3996 O O . LYS A 1 498 ? 28.488 -10.841 2.010 1.00 84.88 498 LYS A O 1
ATOM 4001 N N . CYS A 1 499 ? 29.731 -9.389 0.858 1.00 86.12 499 CYS A N 1
ATOM 4002 C CA . CYS A 1 499 ? 29.101 -9.714 -0.421 1.00 86.12 499 CYS A CA 1
ATOM 4003 C C . CYS A 1 499 ? 29.572 -11.079 -0.947 1.00 86.12 499 CYS A C 1
ATOM 4005 O O . CYS A 1 499 ? 30.693 -11.513 -0.667 1.00 86.12 499 CYS A O 1
ATOM 4007 N N . LEU A 1 500 ? 28.714 -11.766 -1.705 1.00 80.75 500 LEU A N 1
ATOM 4008 C CA . LEU A 1 500 ? 29.111 -12.923 -2.507 1.00 80.75 500 LEU A CA 1
ATOM 4009 C C . LEU A 1 500 ? 30.076 -12.496 -3.623 1.00 80.75 500 LEU A C 1
ATOM 4011 O O . LEU A 1 500 ? 30.115 -11.336 -4.026 1.00 80.75 500 LEU A O 1
ATOM 4015 N N . GLU A 1 501 ? 30.857 -13.441 -4.151 1.00 77.25 501 GLU A N 1
ATOM 4016 C CA . GLU A 1 501 ? 31.738 -13.151 -5.285 1.00 77.25 501 GLU A CA 1
ATOM 4017 C C . GLU A 1 501 ? 30.939 -12.608 -6.477 1.00 77.25 501 GLU A C 1
ATOM 4019 O O . GLU A 1 501 ? 29.918 -13.190 -6.858 1.00 77.25 501 GLU A O 1
ATOM 4024 N N . ASN A 1 502 ? 31.470 -11.569 -7.130 1.00 77.50 502 ASN A N 1
ATOM 4025 C CA . ASN A 1 502 ? 30.810 -10.785 -8.186 1.00 77.50 502 ASN A CA 1
ATOM 4026 C C . ASN A 1 502 ? 29.676 -9.855 -7.680 1.00 77.50 502 ASN A C 1
ATOM 4028 O O . ASN A 1 502 ? 28.846 -9.427 -8.480 1.00 77.50 502 ASN A O 1
ATOM 4032 N N . TYR A 1 503 ? 29.665 -9.500 -6.387 1.00 86.06 503 TYR A N 1
ATOM 4033 C CA . TYR A 1 503 ? 28.765 -8.503 -5.787 1.00 86.06 503 TYR A CA 1
ATOM 4034 C C . TYR A 1 503 ? 29.530 -7.542 -4.857 1.00 86.06 503 TYR A C 1
ATOM 4036 O O . TYR A 1 503 ? 30.581 -7.899 -4.322 1.00 86.06 503 TYR A O 1
ATOM 4044 N N . TYR A 1 504 ? 29.003 -6.331 -4.651 1.00 88.62 504 TYR A N 1
ATOM 4045 C CA . TYR A 1 504 ? 29.649 -5.260 -3.878 1.00 88.62 504 TYR A CA 1
ATOM 4046 C C . TYR A 1 504 ? 28.666 -4.418 -3.053 1.00 88.62 504 TYR A C 1
ATOM 4048 O O . TYR A 1 504 ? 27.451 -4.487 -3.246 1.00 88.62 504 TYR A O 1
ATOM 4056 N N . GLY A 1 505 ? 29.209 -3.567 -2.177 1.00 83.69 505 GLY A N 1
ATOM 4057 C CA . GLY A 1 505 ? 28.472 -2.447 -1.588 1.00 83.69 505 GLY A CA 1
ATOM 4058 C C . GLY A 1 505 ? 27.376 -2.891 -0.623 1.00 83.69 505 GLY A C 1
ATOM 4059 O O . GLY A 1 505 ? 26.196 -2.634 -0.864 1.00 83.69 505 GLY A O 1
ATOM 4060 N N . LEU A 1 506 ? 27.775 -3.564 0.463 1.00 83.44 506 LEU A N 1
ATOM 4061 C CA . LEU A 1 506 ? 26.862 -4.047 1.502 1.00 83.44 506 LEU A CA 1
ATOM 4062 C C . LEU A 1 506 ? 26.018 -2.890 2.076 1.00 83.44 506 LEU A C 1
ATOM 4064 O O . LEU A 1 506 ? 26.559 -1.954 2.662 1.00 83.44 506 LEU A O 1
ATOM 4068 N N . SER A 1 507 ? 24.701 -2.957 1.891 1.00 79.25 507 SER A N 1
ATOM 4069 C CA . SER A 1 507 ? 23.767 -1.827 1.988 1.00 79.25 507 SER A CA 1
ATOM 4070 C C . SER A 1 507 ? 22.376 -2.253 2.477 1.00 79.25 507 SER A C 1
ATOM 4072 O O . SER A 1 507 ? 22.085 -3.434 2.675 1.00 79.25 507 SER A O 1
ATOM 4074 N N . GLU A 1 508 ? 21.481 -1.284 2.678 1.00 71.06 508 GLU A N 1
ATOM 4075 C CA . GLU A 1 508 ? 20.093 -1.554 3.073 1.00 71.06 508 GLU A CA 1
ATOM 4076 C C . GLU A 1 508 ? 19.203 -2.063 1.922 1.00 71.06 508 GLU A C 1
ATOM 4078 O O . GLU A 1 508 ? 18.115 -2.562 2.204 1.00 71.06 508 GLU A O 1
ATOM 4083 N N . ASP A 1 509 ? 19.673 -2.040 0.664 1.00 70.06 509 ASP A N 1
ATOM 4084 C CA . ASP A 1 509 ? 18.950 -2.526 -0.524 1.00 70.06 509 ASP A CA 1
ATOM 4085 C C . ASP A 1 509 ? 18.389 -3.960 -0.352 1.00 70.06 509 ASP A C 1
ATOM 4087 O O . ASP A 1 509 ? 18.908 -4.755 0.435 1.00 70.06 509 ASP A O 1
ATOM 4091 N N . LEU A 1 510 ? 17.343 -4.316 -1.114 1.00 70.69 510 LEU A N 1
ATOM 4092 C CA . LEU A 1 510 ? 16.606 -5.594 -0.995 1.00 70.69 510 LEU A CA 1
ATOM 4093 C C . LEU A 1 510 ? 17.511 -6.841 -1.034 1.00 70.69 510 LEU A C 1
ATOM 4095 O O . LEU A 1 510 ? 17.374 -7.736 -0.201 1.00 70.69 510 LEU A O 1
ATOM 4099 N N . ASP A 1 511 ? 18.458 -6.861 -1.969 1.00 78.50 511 ASP A N 1
ATOM 4100 C CA . ASP A 1 511 ? 19.460 -7.922 -2.128 1.00 78.50 511 ASP A CA 1
ATOM 4101 C C . ASP A 1 511 ? 20.715 -7.688 -1.243 1.00 78.50 511 ASP A C 1
ATOM 4103 O O . ASP A 1 511 ? 21.523 -8.580 -1.001 1.00 78.50 511 ASP A O 1
ATOM 4107 N N . GLY A 1 512 ? 20.884 -6.500 -0.661 1.00 81.62 512 GLY A N 1
ATOM 4108 C CA . GLY A 1 512 ? 21.944 -6.193 0.310 1.00 81.62 512 GLY A CA 1
ATOM 4109 C C . GLY A 1 512 ? 23.334 -5.974 -0.281 1.00 81.62 512 GLY A C 1
ATOM 4110 O O . GLY A 1 512 ? 24.059 -5.130 0.229 1.00 81.62 512 GLY A O 1
ATOM 4111 N N . CYS A 1 513 ? 23.702 -6.658 -1.363 1.00 87.56 513 CYS A N 1
ATOM 4112 C CA . CYS A 1 513 ? 24.847 -6.301 -2.202 1.00 87.56 513 CYS A CA 1
ATOM 4113 C C . CYS A 1 513 ? 24.409 -6.201 -3.663 1.00 87.56 513 CYS A C 1
ATOM 4115 O O . CYS A 1 513 ? 23.628 -7.021 -4.143 1.00 87.56 513 CYS A O 1
ATOM 4117 N N . LYS A 1 514 ? 24.928 -5.205 -4.382 1.00 81.62 514 LYS A N 1
ATOM 4118 C CA . LYS A 1 514 ? 24.620 -4.981 -5.801 1.00 81.62 514 LYS A CA 1
ATOM 4119 C C . LYS A 1 514 ? 25.512 -5.862 -6.664 1.00 81.62 514 LYS A C 1
ATOM 4121 O O . LYS A 1 514 ? 26.661 -6.121 -6.306 1.00 81.62 514 LYS A O 1
ATOM 4126 N N . GLU A 1 515 ? 24.986 -6.349 -7.785 1.00 82.00 515 GLU A N 1
ATOM 4127 C CA . GLU A 1 515 ? 25.789 -7.124 -8.733 1.00 82.00 515 GLU A CA 1
ATOM 4128 C C . GLU A 1 515 ? 26.912 -6.249 -9.288 1.00 82.00 515 GLU A C 1
ATOM 4130 O O . GLU A 1 515 ? 26.699 -5.078 -9.611 1.00 82.00 515 GLU A O 1
ATOM 4135 N N . CYS A 1 516 ? 28.120 -6.808 -9.389 1.00 84.31 516 CYS A N 1
ATOM 4136 C CA . CYS A 1 516 ? 29.250 -6.100 -9.980 1.00 84.31 516 CYS A CA 1
ATOM 4137 C C . CYS A 1 516 ? 28.902 -5.595 -11.387 1.00 84.31 516 CYS A C 1
ATOM 4139 O O . CYS A 1 516 ? 29.308 -4.492 -11.742 1.00 84.31 516 CYS A O 1
ATOM 4141 N N . ASP A 1 517 ? 28.103 -6.353 -12.152 1.00 80.56 517 ASP A N 1
ATOM 4142 C CA . ASP A 1 517 ? 27.547 -5.930 -13.449 1.00 80.56 517 ASP A CA 1
ATOM 4143 C C . ASP A 1 517 ? 28.646 -5.455 -14.429 1.00 80.56 517 ASP A C 1
ATOM 4145 O O . ASP A 1 517 ? 28.455 -4.573 -15.264 1.00 80.56 517 ASP A O 1
ATOM 4149 N N . CYS A 1 518 ? 29.843 -6.033 -14.278 1.00 83.50 518 CYS A N 1
ATOM 4150 C CA . CYS A 1 518 ? 31.020 -5.739 -15.082 1.00 83.50 518 CYS A CA 1
ATOM 4151 C C . CYS A 1 518 ? 30.747 -6.077 -16.546 1.00 83.50 518 CYS A C 1
ATOM 4153 O O . CYS A 1 518 ? 30.361 -7.209 -16.853 1.00 83.50 518 CYS A O 1
ATOM 4155 N N . ASP A 1 519 ? 30.968 -5.118 -17.448 1.00 79.88 519 ASP A N 1
ATOM 4156 C CA . ASP A 1 519 ? 30.812 -5.358 -18.873 1.00 79.88 519 ASP A CA 1
ATOM 4157 C C . ASP A 1 519 ? 31.765 -6.463 -19.323 1.00 79.88 519 ASP A C 1
ATOM 4159 O O . ASP A 1 519 ? 32.968 -6.439 -19.048 1.00 79.88 519 ASP A O 1
ATOM 4163 N N . ILE A 1 520 ? 31.207 -7.445 -20.023 1.00 73.06 520 ILE A N 1
ATOM 4164 C CA . ILE A 1 520 ? 31.888 -8.702 -20.332 1.00 73.06 520 ILE A CA 1
ATOM 4165 C C . ILE A 1 520 ? 32.928 -8.502 -21.455 1.00 73.06 520 ILE A C 1
ATOM 4167 O O . ILE A 1 520 ? 33.825 -9.327 -21.638 1.00 73.06 520 ILE A O 1
ATOM 4171 N N . GLY A 1 521 ? 32.846 -7.391 -22.192 1.00 75.50 521 GLY A N 1
ATOM 4172 C CA . GLY A 1 521 ? 33.834 -6.983 -23.179 1.00 75.50 521 GLY A CA 1
ATOM 4173 C C . GLY A 1 521 ? 34.879 -6.013 -22.659 1.00 75.50 521 GLY A C 1
ATOM 4174 O O . GLY A 1 521 ? 36.045 -6.204 -22.981 1.00 75.50 521 GLY A O 1
ATOM 4175 N N . GLY A 1 522 ? 34.502 -5.007 -21.875 1.00 81.19 522 GLY A N 1
ATOM 4176 C CA . GLY A 1 522 ? 35.397 -3.968 -21.361 1.00 81.19 522 GLY A CA 1
ATOM 4177 C C . GLY A 1 522 ? 36.082 -4.300 -20.031 1.00 81.19 522 GLY A C 1
ATOM 4178 O O . GLY A 1 522 ? 37.094 -3.686 -19.699 1.00 81.19 522 GLY A O 1
ATOM 4179 N N . SER A 1 523 ? 35.614 -5.308 -19.289 1.00 85.00 523 SER A N 1
ATOM 4180 C CA . SER A 1 523 ? 36.268 -5.782 -18.058 1.00 85.00 523 SER A CA 1
ATOM 4181 C C . SER A 1 523 ? 37.246 -6.938 -18.305 1.00 85.00 523 SER A C 1
ATOM 4183 O O . SER A 1 523 ? 37.101 -7.731 -19.237 1.00 85.00 523 SER A O 1
ATOM 4185 N N . LEU A 1 524 ? 38.246 -7.054 -17.430 1.00 78.88 524 LEU A N 1
ATOM 4186 C CA . LEU A 1 524 ? 39.199 -8.165 -17.345 1.00 78.88 524 LEU A CA 1
ATOM 4187 C C . LEU A 1 524 ? 38.613 -9.378 -16.606 1.00 78.88 524 LEU A C 1
ATOM 4189 O O . LEU A 1 524 ? 38.947 -10.516 -16.929 1.00 78.88 524 LEU A O 1
ATOM 4193 N N . THR A 1 525 ? 37.752 -9.147 -15.612 1.00 75.75 525 THR A N 1
ATOM 4194 C CA . THR A 1 525 ? 37.057 -10.186 -14.836 1.00 75.75 525 THR A CA 1
ATOM 4195 C C . THR A 1 525 ? 35.635 -9.729 -14.491 1.00 75.75 525 THR A C 1
ATOM 4197 O O . THR A 1 525 ? 35.314 -8.546 -14.574 1.00 75.75 525 THR A O 1
ATOM 4200 N N . SER A 1 526 ? 34.775 -10.657 -14.058 1.00 74.06 526 SER A N 1
ATOM 4201 C CA . SER A 1 526 ? 33.457 -10.336 -13.483 1.00 74.06 526 SER A CA 1
ATOM 4202 C C . SER A 1 526 ? 33.517 -9.908 -12.006 1.00 74.06 526 SER A C 1
ATOM 4204 O O . SER A 1 526 ? 32.480 -9.663 -11.390 1.00 74.06 526 SER A O 1
ATOM 4206 N N . GLN A 1 527 ? 34.718 -9.853 -11.422 1.00 78.00 527 GLN A N 1
ATOM 4207 C CA . GLN A 1 527 ? 34.943 -9.457 -10.037 1.00 78.00 527 GLN A CA 1
ATOM 4208 C C . GLN A 1 527 ? 35.272 -7.963 -9.982 1.00 78.00 527 GLN A C 1
ATOM 4210 O O . GLN A 1 527 ? 36.219 -7.493 -10.611 1.00 78.00 527 GLN A O 1
ATOM 4215 N N . CYS A 1 528 ? 34.496 -7.236 -9.190 1.00 86.38 528 CYS A N 1
ATOM 4216 C CA . CYS A 1 528 ? 34.729 -5.842 -8.855 1.00 86.38 528 CYS A CA 1
ATOM 4217 C C . CYS A 1 528 ? 35.222 -5.700 -7.411 1.00 86.38 528 CYS A C 1
ATOM 4219 O O . CYS A 1 528 ? 35.136 -6.640 -6.616 1.00 86.38 528 CYS A O 1
ATOM 4221 N N . ASP A 1 529 ? 35.728 -4.519 -7.062 1.00 81.94 529 ASP A N 1
ATOM 4222 C CA . ASP A 1 529 ? 36.036 -4.183 -5.674 1.00 81.94 529 ASP A CA 1
ATOM 4223 C C . ASP A 1 529 ? 34.777 -4.263 -4.789 1.00 81.94 529 ASP A C 1
ATOM 4225 O O . ASP A 1 529 ? 33.744 -3.664 -5.088 1.00 81.94 529 ASP A O 1
ATOM 4229 N N . ILE A 1 530 ? 34.874 -4.987 -3.672 1.00 78.69 530 ILE A N 1
ATOM 4230 C CA . ILE A 1 530 ? 33.727 -5.366 -2.829 1.00 78.69 530 ILE A CA 1
ATOM 4231 C C . ILE A 1 530 ? 33.068 -4.197 -2.076 1.00 78.69 530 ILE A C 1
ATOM 4233 O O . ILE A 1 530 ? 31.980 -4.371 -1.524 1.00 78.69 530 ILE A O 1
ATOM 4237 N N . ILE A 1 531 ? 33.690 -3.013 -2.044 1.00 76.19 531 ILE A N 1
ATOM 4238 C CA . ILE A 1 531 ? 33.158 -1.812 -1.381 1.00 76.19 531 ILE A CA 1
ATOM 4239 C C . ILE A 1 531 ? 32.619 -0.823 -2.421 1.00 76.19 531 ILE A C 1
ATOM 4241 O O . ILE A 1 531 ? 31.466 -0.409 -2.343 1.00 76.19 531 ILE A O 1
ATOM 4245 N N . THR A 1 532 ? 33.450 -0.452 -3.394 1.00 81.94 532 THR A N 1
ATOM 4246 C CA . THR A 1 532 ? 33.168 0.590 -4.398 1.00 81.94 532 THR A CA 1
ATOM 4247 C C . THR A 1 532 ? 32.417 0.078 -5.624 1.00 81.94 532 THR A C 1
ATOM 4249 O O . THR A 1 532 ? 31.786 0.857 -6.336 1.00 81.94 532 THR A O 1
ATOM 4252 N N . GLY A 1 533 ? 32.496 -1.225 -5.893 1.00 84.56 533 GLY A N 1
ATOM 4253 C CA . GLY A 1 533 ? 31.938 -1.840 -7.088 1.00 84.56 533 GLY A CA 1
ATOM 4254 C C . GLY A 1 533 ? 32.737 -1.602 -8.359 1.00 84.56 533 GLY A C 1
ATOM 4255 O O . GLY A 1 533 ? 32.239 -1.934 -9.430 1.00 84.56 533 GLY A O 1
ATOM 4256 N N . GLN A 1 534 ? 33.942 -1.029 -8.291 1.00 88.25 534 GLN A N 1
ATOM 4257 C CA . GLN A 1 534 ? 34.746 -0.779 -9.485 1.00 88.25 534 GLN A CA 1
ATOM 4258 C C . GLN A 1 534 ? 35.231 -2.098 -10.102 1.00 88.25 534 GLN A C 1
ATOM 4260 O O . GLN A 1 534 ? 35.971 -2.857 -9.473 1.00 88.25 534 GLN A O 1
ATOM 4265 N N . CYS A 1 535 ? 34.818 -2.367 -11.338 1.00 88.88 535 CYS A N 1
ATOM 4266 C CA . CYS A 1 535 ? 35.305 -3.485 -12.139 1.00 88.88 535 CYS A CA 1
ATOM 4267 C C . CYS A 1 535 ? 36.743 -3.234 -12.622 1.00 88.88 535 CYS A C 1
ATOM 4269 O O . CYS A 1 535 ? 37.161 -2.089 -12.817 1.00 88.88 535 CYS A O 1
ATOM 4271 N N . LEU A 1 536 ? 37.509 -4.310 -12.816 1.00 87.50 536 LEU A N 1
ATOM 4272 C CA . LEU A 1 536 ? 38.868 -4.241 -13.359 1.00 87.50 536 LEU A CA 1
ATOM 4273 C C . LEU A 1 536 ? 38.804 -4.044 -14.877 1.00 87.50 536 LEU A C 1
ATOM 4275 O O . LEU A 1 536 ? 38.542 -5.001 -15.603 1.00 87.50 536 LEU A O 1
ATOM 4279 N N . CYS A 1 537 ? 39.030 -2.825 -15.360 1.00 88.19 537 CYS A N 1
ATOM 4280 C CA . CYS A 1 537 ? 38.874 -2.502 -16.778 1.00 88.19 537 CYS A CA 1
ATOM 4281 C C . CYS A 1 537 ? 40.064 -2.941 -17.639 1.00 88.19 537 CYS A C 1
ATOM 4283 O O . CYS A 1 537 ? 41.212 -2.973 -17.192 1.00 88.19 537 CYS A O 1
ATOM 4285 N N . LYS A 1 538 ? 39.771 -3.270 -18.899 1.00 83.50 538 LYS A N 1
ATOM 4286 C CA . LYS A 1 538 ? 40.751 -3.421 -19.980 1.00 83.50 538 LYS A CA 1
ATOM 4287 C C . LYS A 1 538 ? 41.304 -2.060 -20.405 1.00 83.50 538 LYS A C 1
ATOM 4289 O O . LYS A 1 538 ? 40.782 -1.013 -20.030 1.00 83.50 538 LYS A O 1
ATOM 4294 N N . GLU A 1 539 ? 42.363 -2.086 -21.212 1.00 85.75 539 GLU A N 1
ATOM 4295 C CA . GLU A 1 539 ? 43.009 -0.876 -21.729 1.00 85.75 539 GLU A CA 1
ATOM 4296 C C . GLU A 1 539 ? 41.975 0.025 -22.444 1.00 85.75 539 GLU A C 1
ATOM 4298 O O . GLU A 1 539 ? 41.200 -0.440 -23.285 1.00 85.75 539 GLU A O 1
ATOM 4303 N N . HIS A 1 540 ? 41.945 1.306 -22.067 1.00 89.50 540 HIS A N 1
ATOM 4304 C CA . HIS A 1 540 ? 41.035 2.342 -22.577 1.00 89.50 540 HIS A CA 1
ATOM 4305 C C . HIS A 1 540 ? 39.523 2.134 -22.332 1.00 89.50 540 HIS A C 1
ATOM 4307 O O . HIS A 1 540 ? 38.701 2.804 -22.961 1.00 89.50 540 HIS A O 1
ATOM 4313 N N . PHE A 1 541 ? 39.145 1.260 -21.391 1.00 86.25 541 PHE A N 1
ATOM 4314 C CA . PHE A 1 541 ? 37.782 1.160 -20.855 1.00 86.25 541 PHE A CA 1
ATOM 4315 C C . PHE A 1 541 ? 37.678 1.761 -19.445 1.00 86.25 541 PHE A C 1
ATOM 4317 O O . PHE A 1 541 ? 38.579 1.622 -18.619 1.00 86.25 541 PHE A O 1
ATOM 4324 N N . THR A 1 542 ? 36.553 2.417 -19.163 1.00 85.56 542 THR A N 1
ATOM 4325 C CA . THR A 1 542 ? 36.264 3.186 -17.942 1.00 85.56 542 THR A CA 1
ATOM 4326 C C . THR A 1 542 ? 34.782 3.100 -17.558 1.00 85.56 542 THR A C 1
ATOM 4328 O O . THR A 1 542 ? 33.995 2.398 -18.194 1.00 85.56 542 THR A O 1
ATOM 4331 N N . GLY A 1 543 ? 34.399 3.790 -16.480 1.00 80.56 543 GLY A N 1
ATOM 4332 C CA . GLY A 1 543 ? 33.108 3.621 -15.816 1.00 80.56 543 GLY A CA 1
ATOM 4333 C C . GLY A 1 543 ? 33.161 2.509 -14.766 1.00 80.56 543 GLY A C 1
ATOM 4334 O O . GLY A 1 543 ? 34.072 1.675 -14.758 1.00 80.56 543 GLY A O 1
ATOM 4335 N N . ARG A 1 544 ? 32.176 2.479 -13.859 1.00 86.94 544 ARG A N 1
ATOM 4336 C CA . ARG A 1 544 ? 32.131 1.485 -12.768 1.00 86.94 544 ARG A CA 1
ATOM 4337 C C . ARG A 1 544 ? 32.119 0.049 -13.307 1.00 86.94 544 ARG A C 1
ATOM 4339 O O . ARG A 1 544 ? 32.709 -0.840 -12.698 1.00 86.94 544 ARG A O 1
ATOM 4346 N N . ARG A 1 545 ? 31.458 -0.153 -14.452 1.00 86.56 545 ARG A N 1
ATOM 4347 C CA . ARG A 1 545 ? 31.294 -1.441 -15.135 1.00 86.56 545 ARG A CA 1
ATOM 4348 C C . ARG A 1 545 ? 32.324 -1.682 -16.244 1.00 86.56 545 ARG A C 1
ATOM 4350 O O . ARG A 1 545 ? 32.298 -2.760 -16.824 1.00 86.56 545 ARG A O 1
ATOM 4357 N N . CYS A 1 546 ? 33.201 -0.722 -16.548 1.00 87.94 546 CYS A N 1
ATOM 4358 C CA . CYS A 1 546 ? 34.080 -0.749 -17.727 1.00 87.94 546 CYS A CA 1
ATOM 4359 C C . CYS A 1 546 ? 33.323 -0.740 -19.073 1.00 87.94 546 CYS A C 1
ATOM 4361 O O . CYS A 1 546 ? 33.804 -1.271 -20.068 1.00 87.94 546 CYS A O 1
ATOM 4363 N N . ASP A 1 547 ? 32.130 -0.150 -19.087 1.00 79.81 547 ASP A N 1
ATOM 4364 C CA . ASP A 1 547 ? 31.191 -0.043 -20.207 1.00 79.81 547 ASP A CA 1
ATOM 4365 C C . ASP A 1 547 ? 31.424 1.186 -21.110 1.00 79.81 547 ASP A C 1
ATOM 4367 O O . ASP A 1 547 ? 30.806 1.302 -22.167 1.00 79.81 547 ASP A O 1
ATOM 4371 N N . VAL A 1 548 ? 32.326 2.098 -20.727 1.00 80.56 548 VAL A N 1
ATOM 4372 C CA . VAL A 1 548 ? 32.560 3.376 -21.419 1.00 80.56 548 VAL A CA 1
ATOM 4373 C C . VAL A 1 548 ? 34.000 3.464 -21.928 1.00 80.56 548 VAL A C 1
ATOM 4375 O O . VAL A 1 548 ? 34.945 3.405 -21.141 1.00 80.56 548 VAL A O 1
ATOM 4378 N N . ALA A 1 549 ? 34.196 3.636 -23.237 1.00 82.62 549 ALA A N 1
ATOM 4379 C CA . ALA A 1 549 ? 35.516 3.943 -23.797 1.00 82.62 549 ALA A CA 1
ATOM 4380 C C . ALA A 1 549 ? 36.016 5.322 -23.315 1.00 82.62 549 ALA A C 1
ATOM 4382 O O . ALA A 1 549 ? 35.223 6.254 -23.186 1.00 82.62 549 ALA A O 1
ATOM 4383 N N . GLU A 1 550 ? 37.320 5.454 -23.059 1.00 83.50 550 GLU A N 1
ATOM 4384 C CA . GLU A 1 550 ? 37.943 6.728 -22.657 1.00 83.50 550 GLU A CA 1
ATOM 4385 C C . GLU A 1 550 ? 37.686 7.866 -23.667 1.00 83.50 550 GLU A C 1
ATOM 4387 O O . GLU A 1 550 ? 37.543 7.634 -24.869 1.00 83.50 550 GLU A O 1
ATOM 4392 N N . ASP A 1 551 ? 37.712 9.123 -23.201 1.00 77.44 551 ASP A N 1
ATOM 4393 C CA . ASP A 1 551 ? 37.816 10.286 -24.095 1.00 77.44 551 ASP A CA 1
ATOM 4394 C C . ASP A 1 551 ? 39.000 10.089 -25.064 1.00 77.44 551 ASP A C 1
ATOM 4396 O O . ASP A 1 551 ? 40.084 9.690 -24.653 1.00 77.44 551 ASP A O 1
ATOM 4400 N N . ILE A 1 552 ? 38.791 10.394 -26.350 1.00 84.06 552 ILE A N 1
ATOM 4401 C CA . ILE A 1 552 ? 39.672 10.071 -27.498 1.00 84.06 552 ILE A CA 1
ATOM 4402 C C . ILE A 1 552 ? 39.827 8.575 -27.859 1.00 84.06 552 ILE A C 1
ATOM 4404 O O . ILE A 1 552 ? 40.645 8.257 -28.729 1.00 84.06 552 ILE A O 1
ATOM 4408 N N . PHE A 1 553 ? 38.995 7.685 -27.310 1.00 88.88 553 PHE A N 1
ATOM 4409 C CA . PHE A 1 553 ? 38.864 6.276 -27.707 1.00 88.88 553 PHE A CA 1
ATOM 4410 C C . PHE A 1 553 ? 37.410 5.901 -28.071 1.00 88.88 553 PHE A C 1
ATOM 4412 O O . PHE A 1 553 ? 36.479 6.683 -27.881 1.00 88.88 553 PHE A O 1
ATOM 4419 N N . TYR A 1 554 ? 37.210 4.714 -28.654 1.00 87.06 554 TYR A N 1
ATOM 4420 C CA . TYR A 1 554 ? 35.895 4.186 -29.039 1.00 87.06 554 TYR A CA 1
ATOM 4421 C C . TYR A 1 554 ? 35.824 2.652 -28.992 1.00 87.06 554 TYR A C 1
ATOM 4423 O O . TYR A 1 554 ? 36.822 1.963 -29.230 1.00 87.06 554 TYR A O 1
ATOM 4431 N N . CYS A 1 555 ? 34.624 2.108 -28.765 1.00 83.38 555 CYS A N 1
ATOM 4432 C CA . CYS A 1 555 ? 34.297 0.731 -29.118 1.00 83.38 555 CYS A CA 1
ATOM 4433 C C . CYS A 1 555 ? 34.006 0.659 -30.630 1.00 83.38 555 CYS A C 1
ATOM 4435 O O . CYS A 1 555 ? 33.054 1.301 -31.097 1.00 83.38 555 CYS A O 1
ATOM 4437 N N . PRO A 1 556 ? 34.773 -0.103 -31.427 1.00 78.94 556 PRO A N 1
ATOM 4438 C CA . PRO A 1 556 ? 34.417 -0.344 -32.820 1.00 78.94 556 PRO A CA 1
ATOM 4439 C C . PRO A 1 556 ? 33.149 -1.209 -32.933 1.00 78.94 556 PRO A C 1
ATOM 4441 O O . PRO A 1 556 ? 32.776 -1.916 -32.000 1.00 78.94 556 PRO A O 1
ATOM 4444 N N . GLN A 1 557 ? 32.465 -1.143 -34.078 1.00 77.81 557 GLN A N 1
ATOM 4445 C CA . GLN A 1 557 ? 31.287 -1.976 -34.352 1.00 77.81 557 GLN A CA 1
ATOM 4446 C C . GLN A 1 557 ? 31.692 -3.407 -34.746 1.00 77.81 557 GLN A C 1
ATOM 4448 O O . GLN A 1 557 ? 32.857 -3.691 -35.021 1.00 77.81 557 GLN A O 1
ATOM 4453 N N . ILE A 1 558 ? 30.730 -4.333 -34.770 1.00 80.69 558 ILE A N 1
ATOM 4454 C CA . ILE A 1 558 ? 31.005 -5.752 -35.056 1.00 80.69 558 ILE A CA 1
ATOM 4455 C C . ILE A 1 558 ? 31.507 -6.001 -36.490 1.00 80.69 558 ILE A C 1
ATOM 4457 O O . ILE A 1 558 ? 32.195 -6.985 -36.746 1.00 80.69 558 ILE A O 1
ATOM 4461 N N . ASP A 1 559 ? 31.199 -5.091 -37.411 1.00 81.12 559 ASP A N 1
ATOM 4462 C CA . ASP A 1 559 ? 31.668 -5.045 -38.793 1.00 81.12 559 ASP A CA 1
ATOM 4463 C C . ASP A 1 559 ? 32.942 -4.195 -38.976 1.00 81.12 559 ASP A C 1
ATOM 4465 O O . ASP A 1 559 ? 33.263 -3.794 -40.089 1.00 81.12 559 ASP A O 1
ATOM 4469 N N . PHE A 1 560 ? 33.723 -3.966 -37.911 1.00 84.06 560 PHE A N 1
ATOM 4470 C CA . PHE A 1 560 ? 35.017 -3.258 -37.946 1.00 84.06 560 PHE A CA 1
ATOM 4471 C C . PHE A 1 560 ? 35.965 -3.728 -39.060 1.00 84.06 560 PHE A C 1
ATOM 4473 O O . PHE A 1 560 ? 36.625 -2.913 -39.701 1.00 84.06 560 PHE A O 1
ATOM 4480 N N . TYR A 1 561 ? 36.003 -5.036 -39.319 1.00 86.94 561 TYR A N 1
ATOM 4481 C CA . TYR A 1 561 ? 36.721 -5.632 -40.445 1.00 86.94 561 TYR A CA 1
ATOM 4482 C C . TYR A 1 561 ? 35.867 -5.602 -41.725 1.00 86.94 561 TYR A C 1
ATOM 4484 O O . TYR A 1 561 ? 35.572 -6.651 -42.300 1.00 86.94 561 TYR A O 1
ATOM 4492 N N . THR A 1 562 ? 35.452 -4.399 -42.134 1.00 88.81 562 THR A N 1
ATOM 4493 C CA . THR A 1 562 ? 34.816 -4.118 -43.430 1.00 88.81 562 THR A CA 1
ATOM 4494 C C . THR A 1 562 ? 35.881 -3.713 -44.447 1.00 88.81 562 THR A C 1
ATOM 4496 O O . THR A 1 562 ? 36.722 -2.853 -44.183 1.00 88.81 562 THR A O 1
ATOM 4499 N N . PHE A 1 563 ? 35.815 -4.313 -45.631 1.00 90.88 563 PHE A N 1
ATOM 4500 C CA . PHE A 1 563 ? 36.682 -4.052 -46.772 1.00 90.88 563 PHE A CA 1
ATOM 4501 C C . PHE A 1 563 ? 35.804 -3.676 -47.969 1.00 90.88 563 PHE A C 1
ATOM 4503 O O . PHE A 1 563 ? 35.210 -4.545 -48.611 1.00 90.88 563 PHE A O 1
ATOM 4510 N N . GLU A 1 564 ? 35.688 -2.373 -48.226 1.00 88.81 564 GLU A N 1
ATOM 4511 C CA . GLU A 1 564 ? 34.827 -1.825 -49.284 1.00 88.81 564 GLU A CA 1
ATOM 4512 C C . GLU A 1 564 ? 35.313 -2.267 -50.674 1.00 88.81 564 GLU A C 1
ATOM 4514 O O . GLU A 1 564 ? 36.522 -2.288 -50.947 1.00 88.81 564 GLU A O 1
ATOM 4519 N N . GLY A 1 565 ? 34.378 -2.616 -51.557 1.00 88.75 565 GLY A N 1
ATOM 4520 C CA . GLY A 1 565 ? 34.644 -3.222 -52.858 1.00 88.75 565 GLY A CA 1
ATOM 4521 C C . GLY A 1 565 ? 35.541 -2.372 -53.754 1.00 88.75 565 GLY A C 1
ATOM 4522 O O . GLY A 1 565 ? 36.416 -2.913 -54.430 1.00 88.75 565 GLY A O 1
ATOM 4523 N N . GLU A 1 566 ? 35.386 -1.046 -53.728 1.00 85.19 566 GLU A N 1
ATOM 4524 C CA . GLU A 1 566 ? 36.155 -0.112 -54.556 1.00 85.19 566 GLU A CA 1
ATOM 4525 C C . GLU A 1 566 ? 37.639 -0.032 -54.176 1.00 85.19 566 GLU A C 1
ATOM 4527 O O . GLU A 1 566 ? 38.454 0.404 -54.989 1.00 85.19 566 GLU A O 1
ATOM 4532 N N . ASN A 1 567 ? 38.003 -0.483 -52.970 1.00 86.12 567 ASN A N 1
ATOM 4533 C CA . ASN A 1 567 ? 39.395 -0.595 -52.529 1.00 86.12 567 ASN A CA 1
ATOM 4534 C C . ASN A 1 567 ? 40.022 -1.956 -52.896 1.00 86.12 567 ASN A C 1
ATOM 4536 O O . ASN A 1 567 ? 41.232 -2.137 -52.746 1.00 86.12 567 ASN A O 1
ATOM 4540 N N . GLY A 1 568 ? 39.223 -2.919 -53.370 1.00 85.12 568 GLY A N 1
ATOM 4541 C CA . GLY A 1 568 ? 39.697 -4.223 -53.825 1.00 85.12 568 GLY A CA 1
ATOM 4542 C C . GLY A 1 568 ? 40.419 -4.143 -55.174 1.00 85.12 568 GLY A C 1
ATOM 4543 O O . GLY A 1 568 ? 39.984 -3.457 -56.101 1.00 85.12 568 GLY A O 1
ATOM 4544 N N . ILE A 1 569 ? 41.521 -4.886 -55.314 1.00 87.75 569 ILE A N 1
ATOM 4545 C CA . ILE A 1 569 ? 42.292 -4.951 -56.560 1.00 87.75 569 ILE A CA 1
ATOM 4546 C C . ILE A 1 569 ? 41.510 -5.793 -57.573 1.00 87.75 569 ILE A C 1
ATOM 4548 O O . ILE A 1 569 ? 41.398 -7.013 -57.438 1.00 87.75 569 ILE A O 1
ATOM 4552 N N . GLN A 1 570 ? 40.970 -5.128 -58.589 1.00 83.75 570 GLN A N 1
ATOM 4553 C CA . GLN A 1 570 ? 40.144 -5.735 -59.630 1.00 83.75 570 GLN A CA 1
ATOM 4554 C C . GLN A 1 570 ? 41.006 -6.379 -60.727 1.00 83.75 570 GLN A C 1
ATOM 4556 O O . GLN A 1 570 ? 41.995 -5.803 -61.182 1.00 83.75 570 GLN A O 1
ATOM 4561 N N . SER A 1 571 ? 40.628 -7.580 -61.168 1.00 78.94 571 SER A N 1
ATOM 4562 C CA . SER A 1 571 ? 41.264 -8.286 -62.292 1.00 78.94 571 SER A CA 1
ATOM 4563 C C . SER A 1 571 ? 40.245 -9.129 -63.078 1.00 78.94 571 SER A C 1
ATOM 4565 O O . SER A 1 571 ? 39.068 -9.182 -62.729 1.00 78.94 571 SER A O 1
ATOM 4567 N N . GLY A 1 572 ? 40.651 -9.733 -64.199 1.00 73.19 572 GLY A N 1
ATOM 4568 C CA . GLY A 1 572 ? 39.728 -10.424 -65.109 1.00 73.19 572 GLY A CA 1
ATOM 4569 C C . GLY A 1 572 ? 39.007 -9.466 -66.069 1.00 73.19 572 GLY A C 1
ATOM 4570 O O . GLY A 1 572 ? 39.626 -8.561 -66.629 1.00 73.19 572 GLY A O 1
ATOM 4571 N N . LYS A 1 573 ? 37.711 -9.691 -66.319 1.00 68.62 573 LYS A N 1
ATOM 4572 C CA . LYS A 1 573 ? 36.883 -8.839 -67.197 1.00 68.62 573 LYS A CA 1
ATOM 4573 C C . LYS A 1 573 ? 36.462 -7.541 -66.505 1.00 68.62 573 LYS A C 1
ATOM 4575 O O . LYS A 1 573 ? 36.161 -7.552 -65.316 1.00 68.62 573 LYS A O 1
ATOM 4580 N N . GLU A 1 574 ? 36.342 -6.477 -67.304 1.00 69.75 574 GLU A N 1
ATOM 4581 C CA . GLU A 1 574 ? 35.951 -5.105 -66.932 1.00 69.75 574 GLU A CA 1
ATOM 4582 C C . GLU A 1 574 ? 34.833 -5.016 -65.876 1.00 69.75 574 GLU A C 1
ATOM 4584 O O . GLU A 1 574 ? 33.641 -4.990 -66.206 1.00 69.75 574 GLU A O 1
ATOM 4589 N N . SER A 1 575 ? 35.226 -4.901 -64.613 1.00 76.25 575 SER A N 1
ATOM 4590 C CA . SER A 1 575 ? 34.406 -4.348 -63.539 1.00 76.25 575 SER A CA 1
ATOM 4591 C C . SER A 1 575 ? 34.397 -2.816 -63.605 1.00 76.25 575 SER A C 1
ATOM 4593 O O . SER A 1 575 ? 35.245 -2.206 -64.258 1.00 76.25 575 SER A O 1
ATOM 4595 N N . ILE A 1 576 ? 33.406 -2.188 -62.973 1.00 81.50 576 ILE A N 1
ATOM 4596 C CA . ILE A 1 576 ? 33.231 -0.728 -62.956 1.00 81.50 576 ILE A CA 1
ATOM 4597 C C . ILE A 1 576 ? 32.951 -0.295 -61.515 1.00 81.50 576 ILE A C 1
ATOM 4599 O O . ILE A 1 576 ? 32.115 -0.902 -60.850 1.00 81.50 576 ILE A O 1
ATOM 4603 N N . ILE A 1 577 ? 33.633 0.748 -61.038 1.00 81.12 577 ILE A N 1
ATOM 4604 C CA . ILE A 1 577 ? 33.323 1.382 -59.750 1.00 81.12 577 ILE A CA 1
ATOM 4605 C C . ILE A 1 577 ? 32.184 2.384 -59.974 1.00 81.12 577 ILE A C 1
ATOM 4607 O O . ILE A 1 577 ? 32.297 3.263 -60.828 1.00 81.12 577 ILE A O 1
ATOM 4611 N N . GLU A 1 578 ? 31.095 2.254 -59.221 1.00 75.25 578 GLU A N 1
ATOM 4612 C CA . GLU A 1 578 ? 29.937 3.148 -59.268 1.00 75.25 578 GLU A CA 1
ATOM 4613 C C . GLU A 1 578 ? 29.882 3.989 -57.992 1.00 75.25 578 GLU A C 1
ATOM 4615 O O . GLU A 1 578 ? 29.499 3.491 -56.936 1.00 75.25 578 GLU A O 1
ATOM 4620 N N . TYR A 1 579 ? 30.270 5.263 -58.094 1.00 70.00 579 TYR A N 1
ATOM 4621 C CA . TYR A 1 579 ? 30.207 6.234 -56.998 1.00 70.00 579 TYR A CA 1
ATOM 4622 C C . TYR A 1 579 ? 28.806 6.850 -56.875 1.00 70.00 579 TYR A C 1
ATOM 4624 O O . TYR A 1 579 ? 28.210 7.238 -57.883 1.00 70.00 579 TYR A O 1
ATOM 4632 N N . TYR A 1 580 ? 28.300 6.999 -55.647 1.00 65.38 580 TYR A N 1
ATOM 4633 C CA . TYR A 1 580 ? 26.960 7.539 -55.373 1.00 65.38 580 TYR A CA 1
ATOM 4634 C C . TYR A 1 580 ? 27.006 8.768 -54.445 1.00 65.38 580 TYR A C 1
ATOM 4636 O O . TYR A 1 580 ? 27.683 8.769 -53.421 1.00 65.38 580 TYR A O 1
ATOM 4644 N N . GLU A 1 581 ? 26.255 9.823 -54.784 1.00 55.72 581 GLU A N 1
ATOM 4645 C CA . GLU A 1 581 ? 26.172 11.060 -53.986 1.00 55.72 581 GLU A CA 1
ATOM 4646 C C . GLU A 1 581 ? 25.192 10.947 -52.795 1.00 55.72 581 GLU A C 1
ATOM 4648 O O . GLU A 1 581 ? 24.075 10.447 -52.948 1.00 55.72 581 GLU A O 1
ATOM 4653 N N . GLU A 1 582 ? 25.542 11.535 -51.641 1.00 52.62 582 GLU A N 1
ATOM 4654 C CA . GLU A 1 582 ? 24.681 11.668 -50.445 1.00 52.62 582 GLU A CA 1
ATOM 4655 C C . GLU A 1 582 ? 23.511 12.667 -50.641 1.00 52.62 582 GLU A C 1
ATOM 4657 O O . GLU A 1 582 ? 23.414 13.717 -49.997 1.00 52.62 582 GLU A O 1
ATOM 4662 N N . ARG A 1 583 ? 22.574 12.372 -51.550 1.00 47.78 583 ARG A N 1
ATOM 4663 C CA . ARG A 1 583 ? 21.424 13.253 -51.818 1.00 47.78 583 ARG A CA 1
ATOM 4664 C C . ARG A 1 583 ? 20.294 13.073 -50.793 1.00 47.78 583 ARG A C 1
ATOM 4666 O O . ARG A 1 583 ? 19.484 12.159 -50.902 1.00 47.78 583 ARG A O 1
ATOM 4673 N N . ASN A 1 584 ? 20.186 14.036 -49.871 1.00 44.25 584 ASN A N 1
ATOM 4674 C CA . ASN A 1 584 ? 19.015 14.326 -49.021 1.00 44.25 584 ASN A CA 1
ATOM 4675 C C . ASN A 1 584 ? 18.414 13.138 -48.238 1.00 44.25 584 ASN A C 1
ATOM 4677 O O . ASN A 1 584 ? 17.324 12.684 -48.578 1.00 44.25 584 ASN A O 1
ATOM 4681 N N . LYS A 1 585 ? 19.066 12.725 -47.133 1.00 42.59 585 LYS A N 1
ATOM 4682 C CA . LYS A 1 585 ? 18.484 11.942 -46.009 1.00 42.59 585 LYS A CA 1
ATOM 4683 C C . LYS A 1 585 ? 17.348 10.975 -46.399 1.00 42.59 585 LYS A C 1
ATOM 4685 O O . LYS A 1 585 ? 16.246 11.022 -45.853 1.00 42.59 585 LYS A O 1
ATOM 4690 N N . ASN A 1 586 ? 17.625 10.092 -47.350 1.00 42.28 586 ASN A N 1
ATOM 4691 C CA . ASN A 1 586 ? 16.724 9.007 -47.701 1.00 42.28 586 ASN A CA 1
ATOM 4692 C C . ASN A 1 586 ? 16.990 7.861 -46.705 1.00 42.28 586 ASN A C 1
ATOM 4694 O O . ASN A 1 586 ? 18.131 7.404 -46.665 1.00 42.28 586 ASN A O 1
ATOM 4698 N N . PRO A 1 587 ? 16.017 7.392 -45.896 1.00 45.59 587 PRO A N 1
ATOM 4699 C CA . PRO A 1 587 ? 16.252 6.451 -44.782 1.00 45.59 587 PRO A CA 1
ATOM 4700 C C . PRO A 1 587 ? 16.577 5.004 -45.219 1.00 45.59 587 PRO A C 1
ATOM 4702 O O . PRO A 1 587 ? 16.320 4.050 -44.492 1.00 45.59 587 PRO A O 1
ATOM 4705 N N . TYR A 1 588 ? 17.120 4.842 -46.428 1.00 52.47 588 TYR A N 1
ATOM 4706 C CA . TYR A 1 588 ? 17.448 3.584 -47.094 1.00 52.47 588 TYR A CA 1
ATOM 4707 C C . TYR A 1 588 ? 18.717 3.740 -47.958 1.00 52.47 588 TYR A C 1
ATOM 4709 O O . TYR A 1 588 ? 18.731 3.340 -49.124 1.00 52.47 588 TYR A O 1
ATOM 4717 N N . GLN A 1 589 ? 19.770 4.372 -47.425 1.00 55.41 589 GLN A N 1
ATOM 4718 C CA . GLN A 1 589 ? 21.106 4.287 -48.029 1.00 55.41 589 GLN A CA 1
ATOM 4719 C C . GLN A 1 589 ? 21.581 2.828 -47.938 1.00 55.41 589 GLN A C 1
ATOM 4721 O O . GLN A 1 589 ? 21.382 2.176 -46.917 1.00 55.41 589 GLN A O 1
ATOM 4726 N N . LYS A 1 590 ? 22.105 2.280 -49.040 1.00 66.44 590 LYS A N 1
ATOM 4727 C CA . LYS A 1 590 ? 22.288 0.824 -49.223 1.00 66.44 590 LYS A CA 1
ATOM 4728 C C . LYS A 1 590 ? 23.749 0.364 -49.287 1.00 66.44 590 LYS A C 1
ATOM 4730 O O . LYS A 1 590 ? 23.973 -0.830 -49.486 1.00 66.44 590 LYS A O 1
ATOM 4735 N N . TRP A 1 591 ? 24.703 1.286 -49.190 1.00 75.31 591 TRP A N 1
ATOM 4736 C CA . TRP A 1 591 ? 26.127 1.020 -49.385 1.00 75.31 591 TRP A CA 1
ATOM 4737 C C . TRP A 1 591 ? 26.986 1.629 -48.275 1.00 75.31 591 TRP A C 1
ATOM 4739 O O . TRP A 1 591 ? 26.636 2.680 -47.726 1.00 75.31 591 TRP A O 1
ATOM 4749 N N . SER A 1 592 ? 28.097 0.965 -47.961 1.00 77.94 592 SER A N 1
ATOM 4750 C CA . SER A 1 592 ? 29.227 1.515 -47.212 1.00 77.94 592 SER A CA 1
ATOM 4751 C C . SER A 1 592 ? 30.246 2.152 -48.173 1.00 77.94 592 SER A C 1
ATOM 4753 O O . SER A 1 592 ? 29.978 2.313 -49.363 1.00 77.94 592 SER A O 1
ATOM 4755 N N . GLY A 1 593 ? 31.388 2.619 -47.664 1.00 73.56 593 GLY A N 1
ATOM 4756 C CA . GLY A 1 593 ? 32.412 3.265 -48.486 1.00 73.56 593 GLY A CA 1
ATOM 4757 C C . GLY A 1 593 ? 31.898 4.459 -49.301 1.00 73.56 593 GLY A C 1
ATOM 4758 O O . GLY A 1 593 ? 31.310 5.401 -48.765 1.00 73.56 593 GLY A O 1
ATOM 4759 N N . THR A 1 594 ? 32.170 4.435 -50.605 1.00 72.56 594 THR A N 1
ATOM 4760 C CA . THR A 1 594 ? 31.809 5.483 -51.576 1.00 72.56 594 THR A CA 1
ATOM 4761 C C . THR A 1 594 ? 30.829 5.017 -52.662 1.00 72.56 594 THR A C 1
ATOM 4763 O O . THR A 1 594 ? 30.403 5.828 -53.491 1.00 72.56 594 THR A O 1
ATOM 4766 N N . GLY A 1 595 ? 30.438 3.737 -52.664 1.00 77.25 595 GLY A N 1
ATOM 4767 C CA . GLY A 1 595 ? 29.547 3.167 -53.673 1.00 77.25 595 GLY A CA 1
ATOM 4768 C C . GLY A 1 595 ? 29.666 1.647 -53.798 1.00 77.25 595 GLY A C 1
ATOM 4769 O O . GLY A 1 595 ? 29.794 0.951 -52.800 1.00 77.25 595 GLY A O 1
ATOM 4770 N N . TYR A 1 596 ? 29.622 1.133 -55.031 1.00 86.75 596 TYR A N 1
ATOM 4771 C CA . TYR A 1 596 ? 29.715 -0.304 -55.328 1.00 86.75 596 TYR A CA 1
ATOM 4772 C C . TYR A 1 596 ? 30.779 -0.605 -56.392 1.00 86.75 596 TYR A C 1
ATOM 4774 O O . TYR A 1 596 ? 31.099 0.238 -57.230 1.00 86.75 596 TYR A O 1
ATOM 4782 N N . VAL A 1 597 ? 31.235 -1.859 -56.459 1.00 88.75 597 VAL A N 1
ATOM 4783 C CA . VAL A 1 597 ? 31.877 -2.421 -57.659 1.00 88.75 597 VAL A CA 1
ATOM 4784 C C . VAL A 1 597 ? 30.883 -3.289 -58.419 1.00 88.75 597 VAL A C 1
ATOM 4786 O O . VAL A 1 597 ? 30.486 -4.364 -57.966 1.00 88.75 597 VAL A O 1
ATOM 4789 N N . ARG A 1 598 ? 30.524 -2.853 -59.628 1.00 88.81 598 ARG A N 1
ATOM 4790 C CA . ARG A 1 598 ? 29.804 -3.667 -60.606 1.00 88.81 598 ARG A CA 1
ATOM 4791 C C . ARG A 1 598 ? 30.750 -4.714 -61.180 1.00 88.81 598 ARG A C 1
ATOM 4793 O O . ARG A 1 598 ? 31.614 -4.393 -61.998 1.00 88.81 598 ARG A O 1
ATOM 4800 N N . VAL A 1 599 ? 30.560 -5.971 -60.789 1.00 88.56 599 VAL A N 1
ATOM 4801 C CA . VAL A 1 599 ? 31.261 -7.124 -61.377 1.00 88.56 599 VAL A CA 1
ATOM 4802 C C . VAL A 1 599 ? 30.437 -7.755 -62.496 1.00 88.56 599 VAL A C 1
ATOM 4804 O O . VAL A 1 599 ? 29.209 -7.644 -62.523 1.00 88.56 599 VAL A O 1
ATOM 4807 N N . LYS A 1 600 ? 31.124 -8.418 -63.430 1.00 86.44 600 LYS A N 1
ATOM 4808 C CA . LYS A 1 600 ? 30.531 -9.196 -64.524 1.00 86.44 600 LYS A CA 1
ATOM 4809 C C . LYS A 1 600 ? 30.972 -10.657 -64.412 1.00 86.44 600 LYS A C 1
ATOM 4811 O O . LYS A 1 600 ? 31.908 -10.993 -63.690 1.00 86.44 600 LYS A O 1
ATOM 4816 N N . GLU A 1 601 ? 30.333 -11.528 -65.184 1.00 85.38 601 GLU A N 1
ATOM 4817 C CA . GLU A 1 601 ? 30.732 -12.931 -65.316 1.00 85.38 601 GLU A CA 1
ATOM 4818 C C . GLU A 1 601 ? 32.168 -13.056 -65.839 1.00 85.38 601 GLU A C 1
ATOM 4820 O O . GLU A 1 601 ? 32.421 -12.798 -67.014 1.00 85.38 601 GLU A O 1
ATOM 4825 N N . GLY A 1 602 ? 33.101 -13.472 -64.981 1.00 85.50 602 GLY A N 1
ATOM 4826 C CA . GLY A 1 602 ? 34.548 -13.550 -65.200 1.00 85.50 602 GLY A CA 1
ATOM 4827 C C . GLY A 1 602 ? 35.354 -12.339 -64.700 1.00 85.50 602 GLY A C 1
ATOM 4828 O O . GLY A 1 602 ? 36.448 -12.101 -65.216 1.00 85.50 602 GLY A O 1
ATOM 4829 N N . SER A 1 603 ? 34.827 -11.557 -63.755 1.00 89.31 603 SER A N 1
ATOM 4830 C CA . SER A 1 603 ? 35.595 -10.584 -62.959 1.00 89.31 603 SER A CA 1
ATOM 4831 C C . SER A 1 603 ? 36.167 -11.231 -61.684 1.00 89.31 603 SER A C 1
ATOM 4833 O O . SER A 1 603 ? 35.572 -12.146 -61.114 1.00 89.31 603 SER A O 1
ATOM 4835 N N . GLU A 1 604 ? 37.298 -10.716 -61.206 1.00 91.12 604 GLU A N 1
ATOM 4836 C CA . GLU A 1 604 ? 37.943 -11.063 -59.935 1.00 91.12 604 GLU A CA 1
ATOM 4837 C C . GLU A 1 604 ? 38.114 -9.801 -59.073 1.00 91.12 604 GLU A C 1
ATOM 4839 O O . GLU A 1 604 ? 38.433 -8.733 -59.601 1.00 91.12 604 GLU A O 1
ATOM 4844 N N . ILE A 1 605 ? 37.995 -9.924 -57.748 1.00 92.12 605 ILE A N 1
ATOM 4845 C CA . ILE A 1 605 ? 38.417 -8.883 -56.796 1.00 92.12 605 ILE A CA 1
ATOM 4846 C C . ILE A 1 605 ? 39.320 -9.517 -55.733 1.00 92.12 605 ILE A C 1
ATOM 4848 O O . ILE A 1 605 ? 38.963 -10.536 -55.144 1.00 92.12 605 ILE A O 1
ATOM 4852 N N . ASN A 1 606 ? 40.486 -8.921 -55.480 1.00 91.69 606 ASN A N 1
ATOM 4853 C CA . ASN A 1 606 ? 41.436 -9.360 -54.459 1.00 91.69 606 ASN A CA 1
ATOM 4854 C C . ASN A 1 606 ? 41.585 -8.305 -53.352 1.00 91.69 606 ASN A C 1
ATOM 4856 O O . ASN A 1 606 ? 41.929 -7.156 -53.630 1.00 91.69 606 ASN A O 1
ATOM 4860 N N . PHE A 1 607 ? 41.363 -8.709 -52.105 1.00 91.06 607 PHE A N 1
ATOM 4861 C CA . PHE A 1 607 ? 41.401 -7.851 -50.922 1.00 91.06 607 PHE A CA 1
ATOM 4862 C C . PHE A 1 607 ? 42.606 -8.215 -50.042 1.00 91.06 607 PHE A C 1
ATOM 4864 O O . PHE A 1 607 ? 42.788 -9.383 -49.695 1.00 91.06 607 PHE A O 1
ATOM 4871 N N . ASP A 1 608 ? 43.416 -7.230 -49.644 1.00 89.50 608 ASP A N 1
ATOM 4872 C CA . ASP A 1 608 ? 44.372 -7.399 -48.540 1.00 89.50 608 ASP A CA 1
ATOM 4873 C C . ASP A 1 608 ? 43.620 -7.150 -47.230 1.00 89.50 608 ASP A C 1
ATOM 4875 O O . ASP A 1 608 ? 43.216 -6.022 -46.943 1.00 89.50 608 ASP A O 1
ATOM 4879 N N . ILE A 1 609 ? 43.371 -8.221 -46.473 1.00 87.69 609 ILE A N 1
ATOM 4880 C CA . ILE A 1 609 ? 42.527 -8.174 -45.272 1.00 87.69 609 ILE A CA 1
ATOM 4881 C C . ILE A 1 609 ? 43.340 -7.978 -43.983 1.00 87.69 609 ILE A C 1
ATOM 4883 O O . ILE A 1 609 ? 42.787 -8.005 -42.884 1.00 87.69 609 ILE A O 1
ATOM 4887 N N . GLY A 1 610 ? 44.652 -7.734 -44.099 1.00 83.31 610 GLY A N 1
ATOM 4888 C CA . GLY A 1 610 ? 45.489 -7.301 -42.984 1.00 83.31 610 GLY A CA 1
ATOM 4889 C C . GLY A 1 610 ? 45.568 -8.301 -41.825 1.00 83.31 610 GLY A C 1
ATOM 4890 O O . GLY A 1 610 ? 45.658 -9.510 -42.039 1.00 83.31 610 GLY A O 1
ATOM 4891 N N . LYS A 1 611 ? 45.609 -7.770 -40.592 1.00 86.75 611 LYS A N 1
ATOM 4892 C CA . LYS A 1 611 ? 45.907 -8.506 -39.351 1.00 86.75 611 LYS A CA 1
ATOM 4893 C C . LYS A 1 611 ? 44.733 -8.540 -38.377 1.00 86.75 611 LYS A C 1
ATOM 4895 O O . LYS A 1 611 ? 44.057 -7.534 -38.161 1.00 86.75 611 LYS A O 1
ATOM 4900 N N . PHE A 1 612 ? 44.587 -9.675 -37.699 1.00 87.88 612 PHE A N 1
ATOM 4901 C CA . PHE A 1 612 ? 43.519 -9.932 -36.731 1.00 87.88 612 PHE A CA 1
ATOM 4902 C C . PHE A 1 612 ? 44.037 -9.914 -35.284 1.00 87.88 612 PHE A C 1
ATOM 4904 O O . PHE A 1 612 ? 45.168 -10.334 -35.031 1.00 87.88 612 PHE A O 1
ATOM 4911 N N . TYR A 1 613 ? 43.217 -9.404 -34.354 1.00 86.19 613 TYR A N 1
ATOM 4912 C CA . TYR A 1 613 ? 43.575 -9.190 -32.938 1.00 86.19 613 TYR A CA 1
ATOM 4913 C C . TYR A 1 613 ? 43.498 -10.440 -32.043 1.00 86.19 613 TYR A C 1
ATOM 4915 O O . TYR A 1 613 ? 44.054 -10.423 -30.950 1.00 86.19 613 TYR A O 1
ATOM 4923 N N . LYS A 1 614 ? 42.808 -11.504 -32.471 1.00 81.69 614 LYS A N 1
ATOM 4924 C CA . LYS A 1 614 ? 42.655 -12.759 -31.715 1.00 81.69 614 LYS A CA 1
ATOM 4925 C C . LYS A 1 614 ? 42.547 -13.933 -32.688 1.00 81.69 614 LYS A C 1
ATOM 4927 O O . LYS A 1 614 ? 41.905 -13.804 -33.736 1.00 81.69 614 LYS A O 1
ATOM 4932 N N . THR A 1 615 ? 43.157 -15.065 -32.335 1.00 87.44 615 THR A N 1
ATOM 4933 C CA . THR A 1 615 ? 43.061 -16.316 -33.106 1.00 87.44 615 THR A CA 1
ATOM 4934 C C . THR A 1 615 ? 41.667 -16.916 -32.941 1.00 87.44 615 THR A C 1
ATOM 4936 O O . THR A 1 615 ? 41.308 -17.321 -31.845 1.00 87.44 615 THR A O 1
ATOM 4939 N N . LEU A 1 616 ? 40.859 -16.939 -34.004 1.00 87.38 616 LEU A N 1
ATOM 4940 C CA . LEU A 1 616 ? 39.465 -17.412 -33.973 1.00 87.38 616 LEU A CA 1
ATOM 4941 C C . LEU A 1 616 ? 39.045 -18.011 -35.328 1.00 87.38 616 LEU A C 1
ATOM 4943 O O . LEU A 1 616 ? 39.775 -17.945 -36.321 1.00 87.38 616 LEU A O 1
ATOM 4947 N N . LEU A 1 617 ? 37.837 -18.576 -35.375 1.00 89.50 617 LEU A N 1
ATOM 4948 C CA . LEU A 1 617 ? 37.094 -18.818 -36.609 1.00 89.50 617 LEU A CA 1
ATOM 4949 C C . LEU A 1 617 ? 36.236 -17.586 -36.938 1.00 89.50 617 LEU A C 1
ATOM 4951 O O . LEU A 1 617 ? 35.596 -16.999 -36.065 1.00 89.50 617 LEU A O 1
ATOM 4955 N N . TYR A 1 618 ? 36.202 -17.213 -38.211 1.00 90.62 618 TYR A N 1
ATOM 4956 C CA . TYR A 1 618 ? 35.562 -16.014 -38.735 1.00 90.62 618 TYR A CA 1
ATOM 4957 C C . TYR A 1 618 ? 34.633 -16.351 -39.901 1.00 90.62 618 TYR A C 1
ATOM 4959 O O . TYR A 1 618 ? 34.941 -17.181 -40.758 1.00 90.62 618 TYR A O 1
ATOM 4967 N N . ASN A 1 619 ? 33.497 -15.670 -39.949 1.00 91.00 619 ASN A N 1
ATOM 4968 C CA . ASN A 1 619 ? 32.504 -15.774 -41.003 1.00 91.00 619 ASN A CA 1
ATOM 4969 C C . ASN A 1 619 ? 32.758 -14.633 -41.989 1.00 91.00 619 ASN A C 1
ATOM 4971 O O . ASN A 1 619 ? 32.717 -13.460 -41.607 1.00 91.00 619 ASN A O 1
ATOM 4975 N N . ILE A 1 620 ? 33.022 -14.983 -43.248 1.00 92.69 620 ILE A N 1
ATOM 4976 C CA . ILE A 1 620 ? 33.061 -14.016 -44.346 1.00 92.69 620 ILE A CA 1
ATOM 4977 C C . ILE A 1 620 ? 31.610 -13.674 -44.690 1.00 92.69 620 ILE A C 1
ATOM 4979 O O . ILE A 1 620 ? 30.769 -14.564 -44.822 1.00 92.69 620 ILE A O 1
ATOM 4983 N N . ILE A 1 621 ? 31.305 -12.393 -44.839 1.00 93.06 621 ILE A N 1
ATOM 4984 C CA . ILE A 1 621 ? 29.996 -11.901 -45.265 1.00 93.06 621 ILE A CA 1
ATOM 4985 C C . ILE A 1 621 ? 30.230 -10.979 -46.452 1.00 93.06 621 ILE A C 1
ATOM 4987 O O . ILE A 1 621 ? 31.092 -10.108 -46.388 1.00 93.06 621 ILE A O 1
ATOM 4991 N N . ILE A 1 622 ? 29.477 -11.163 -47.529 1.00 92.75 622 ILE A N 1
ATOM 4992 C CA . ILE A 1 622 ? 29.544 -10.299 -48.713 1.00 92.75 622 ILE A CA 1
ATOM 4993 C C . ILE A 1 622 ? 28.260 -9.478 -48.735 1.00 92.75 622 ILE A C 1
ATOM 4995 O O . ILE A 1 622 ? 27.183 -10.069 -48.827 1.00 92.75 622 ILE A O 1
ATOM 4999 N N . ARG A 1 623 ? 28.360 -8.146 -48.652 1.00 91.62 623 ARG A N 1
ATOM 5000 C CA . ARG A 1 623 ? 27.246 -7.221 -48.924 1.00 91.62 623 ARG A CA 1
ATOM 5001 C C . ARG A 1 623 ? 27.159 -6.961 -50.435 1.00 91.62 623 ARG A C 1
ATOM 5003 O O . ARG A 1 623 ? 28.184 -6.853 -51.111 1.00 91.62 623 ARG A O 1
ATOM 5010 N N . TYR A 1 624 ? 25.946 -6.896 -50.981 1.00 90.50 624 TYR A N 1
ATOM 5011 C CA . TYR A 1 624 ? 25.702 -6.662 -52.411 1.00 90.50 624 TYR A CA 1
ATOM 5012 C C . TYR A 1 624 ? 24.282 -6.152 -52.687 1.00 90.50 624 TYR A C 1
ATOM 5014 O O . TYR A 1 624 ? 23.358 -6.462 -51.941 1.00 90.50 624 TYR A O 1
ATOM 5022 N N . ASP A 1 625 ? 24.066 -5.455 -53.807 1.00 86.06 625 ASP A N 1
ATOM 5023 C CA . ASP A 1 625 ? 22.731 -5.328 -54.408 1.00 86.06 625 ASP A CA 1
ATOM 5024 C C . ASP A 1 625 ? 22.637 -6.220 -55.656 1.00 86.06 625 ASP A C 1
ATOM 5026 O O . ASP A 1 625 ? 23.532 -6.267 -56.501 1.00 86.06 625 ASP A O 1
ATOM 5030 N N . SER A 1 626 ? 21.527 -6.950 -55.760 1.00 79.50 626 SER A N 1
ATOM 5031 C CA . SER A 1 626 ? 21.200 -7.830 -56.885 1.00 79.50 626 SER A CA 1
ATOM 5032 C C . SER A 1 626 ? 20.403 -7.123 -57.991 1.00 79.50 626 SER A C 1
ATOM 5034 O O . SER A 1 626 ? 19.881 -7.783 -58.883 1.00 79.50 626 SER A O 1
ATOM 5036 N N . GLU A 1 627 ? 20.279 -5.793 -57.943 1.00 74.50 627 GLU A N 1
ATOM 5037 C CA . GLU A 1 627 ? 19.647 -4.946 -58.968 1.00 74.50 627 GLU A CA 1
ATOM 5038 C C . GLU A 1 627 ? 18.186 -5.345 -59.271 1.00 74.50 627 GLU A C 1
ATOM 5040 O O . GLU A 1 627 ? 17.683 -5.190 -60.383 1.00 74.50 627 GLU A O 1
ATOM 5045 N N . ARG A 1 628 ? 17.483 -5.863 -58.249 1.00 64.50 628 ARG A N 1
ATOM 5046 C CA . ARG A 1 628 ? 16.130 -6.465 -58.326 1.00 64.50 628 ARG A CA 1
ATOM 5047 C C . ARG A 1 628 ? 16.045 -7.747 -59.179 1.00 64.50 628 ARG A C 1
ATOM 5049 O O . ARG A 1 628 ? 14.959 -8.133 -59.615 1.00 64.50 628 ARG A O 1
ATOM 5056 N N . ASN A 1 629 ? 17.165 -8.428 -59.419 1.00 64.69 629 ASN A N 1
ATOM 5057 C CA . ASN A 1 629 ? 17.210 -9.707 -60.123 1.00 64.69 629 ASN A CA 1
ATOM 5058 C C . ASN A 1 629 ? 16.943 -10.885 -59.167 1.00 64.69 629 ASN A C 1
ATOM 5060 O O . ASN A 1 629 ? 17.809 -11.306 -58.400 1.00 64.69 629 ASN A O 1
ATOM 5064 N N . ASN A 1 630 ? 15.752 -11.480 -59.277 1.00 70.38 630 ASN A N 1
ATOM 5065 C CA . ASN A 1 630 ? 15.296 -12.610 -58.453 1.00 70.38 630 ASN A CA 1
ATOM 5066 C C . ASN A 1 630 ? 16.176 -13.882 -58.529 1.00 70.38 630 ASN A C 1
ATOM 5068 O O . ASN A 1 630 ? 15.987 -14.789 -57.722 1.00 70.38 630 ASN A O 1
ATOM 5072 N N . ILE A 1 631 ? 17.078 -14.015 -59.510 1.00 71.38 631 ILE A N 1
ATOM 5073 C CA . ILE A 1 631 ? 17.750 -15.293 -59.821 1.00 71.38 631 ILE A CA 1
ATOM 5074 C C . ILE A 1 631 ? 18.994 -15.538 -58.941 1.00 71.38 631 ILE A C 1
ATOM 5076 O O . ILE A 1 631 ? 19.261 -16.681 -58.549 1.00 71.38 631 ILE A O 1
ATOM 5080 N N . GLY A 1 632 ? 19.732 -14.479 -58.596 1.00 77.25 632 GLY A N 1
ATOM 5081 C CA . GLY A 1 632 ? 21.033 -14.577 -57.924 1.00 77.25 632 GLY A CA 1
ATOM 5082 C C . GLY A 1 632 ? 22.171 -15.055 -58.839 1.00 77.25 632 GLY A C 1
ATOM 5083 O O . GLY A 1 632 ? 22.064 -14.975 -60.068 1.00 77.25 632 GLY A O 1
ATOM 5084 N N . TRP A 1 633 ? 23.249 -15.547 -58.220 1.00 86.88 633 TRP A N 1
ATOM 5085 C CA . TRP A 1 633 ? 24.509 -15.933 -58.866 1.00 86.88 633 TRP A CA 1
ATOM 5086 C C . TRP A 1 633 ? 25.022 -17.268 -58.317 1.00 86.88 633 TRP A C 1
ATOM 5088 O O . TRP A 1 633 ? 25.276 -17.363 -57.120 1.00 86.88 633 TRP A O 1
ATOM 5098 N N . GLU A 1 634 ? 25.147 -18.301 -59.155 1.00 84.69 634 GLU A N 1
ATOM 5099 C CA . GLU A 1 634 ? 25.385 -19.684 -58.703 1.00 84.69 634 GLU A CA 1
ATOM 5100 C C . GLU A 1 634 ? 26.849 -20.025 -58.398 1.00 84.69 634 GLU A C 1
ATOM 5102 O O . GLU A 1 634 ? 27.087 -20.738 -57.427 1.00 84.69 634 GLU A O 1
ATOM 5107 N N . ASN A 1 635 ? 27.808 -19.531 -59.189 1.00 87.56 635 ASN A N 1
ATOM 5108 C CA . ASN A 1 635 ? 29.223 -19.897 -59.065 1.00 87.56 635 ASN A CA 1
ATOM 5109 C C . ASN A 1 635 ? 30.071 -18.675 -58.675 1.00 87.56 635 ASN A C 1
ATOM 5111 O O . ASN A 1 635 ? 30.597 -17.981 -59.546 1.00 87.56 635 ASN A O 1
ATOM 5115 N N . VAL A 1 636 ? 30.193 -18.391 -57.376 1.00 91.06 636 VAL A N 1
ATOM 5116 C CA . VAL A 1 636 ? 31.152 -17.404 -56.852 1.00 91.06 636 VAL A CA 1
ATOM 5117 C C . VAL A 1 636 ? 32.193 -18.136 -56.009 1.00 91.06 636 VAL A C 1
ATOM 5119 O O . VAL A 1 636 ? 31.854 -18.737 -54.991 1.00 91.06 636 VAL A O 1
ATOM 5122 N N . GLU A 1 637 ? 33.451 -18.114 -56.445 1.00 92.88 637 GLU A N 1
ATOM 5123 C CA . GLU A 1 637 ? 34.566 -18.758 -55.743 1.00 92.88 637 GLU A CA 1
ATOM 5124 C C . GLU A 1 637 ? 35.219 -17.777 -54.765 1.00 92.88 637 GLU A C 1
ATOM 5126 O O . GLU A 1 637 ? 35.354 -16.589 -55.059 1.00 92.88 637 GLU A O 1
ATOM 5131 N N . ILE A 1 638 ? 35.648 -18.276 -53.609 1.00 93.44 638 ILE A N 1
ATOM 5132 C CA . ILE A 1 638 ? 36.312 -17.520 -52.547 1.00 93.44 638 ILE A CA 1
ATOM 5133 C C . ILE A 1 638 ? 37.587 -18.269 -52.165 1.00 93.44 638 ILE A C 1
ATOM 5135 O O . ILE A 1 638 ? 37.539 -19.462 -51.867 1.00 93.44 638 ILE A O 1
ATOM 5139 N N . ILE A 1 639 ? 38.722 -17.567 -52.177 1.00 93.75 639 ILE A N 1
ATOM 5140 C CA . ILE A 1 639 ? 40.053 -18.146 -51.969 1.00 93.75 639 ILE A CA 1
ATOM 5141 C C . ILE A 1 639 ? 40.818 -17.324 -50.929 1.00 93.75 639 ILE A C 1
ATOM 5143 O O . ILE A 1 639 ? 41.159 -16.164 -51.172 1.00 93.75 639 ILE A O 1
ATOM 5147 N N . LEU A 1 640 ? 41.113 -17.931 -49.779 1.00 92.00 640 LEU A N 1
ATOM 5148 C CA . LEU A 1 640 ? 41.923 -17.339 -48.715 1.00 92.00 640 LEU A CA 1
ATOM 5149 C C . LEU A 1 640 ? 43.399 -17.723 -48.890 1.00 92.00 640 LEU A C 1
ATOM 5151 O O . LEU A 1 640 ? 43.783 -18.883 -48.753 1.00 92.00 640 LEU A O 1
ATOM 5155 N N . SER A 1 641 ? 44.250 -16.731 -49.133 1.00 89.94 641 SER A N 1
ATOM 5156 C CA . SER A 1 641 ? 45.701 -16.899 -49.182 1.00 89.94 641 SER A CA 1
ATOM 5157 C C . SER A 1 641 ? 46.307 -16.733 -47.786 1.00 89.94 641 SER A C 1
ATOM 5159 O O . SER A 1 641 ? 46.216 -15.661 -47.177 1.00 89.94 641 SER A O 1
ATOM 5161 N N . ARG A 1 642 ? 46.942 -17.799 -47.281 1.00 87.12 642 ARG A N 1
ATOM 5162 C CA . ARG A 1 642 ? 47.696 -17.818 -46.016 1.00 87.12 642 ARG A CA 1
ATOM 5163 C C . ARG A 1 642 ? 49.206 -17.821 -46.295 1.00 87.12 642 ARG A C 1
ATOM 5165 O O . ARG A 1 642 ? 49.646 -18.606 -47.132 1.00 87.12 642 ARG A O 1
ATOM 5172 N N . PRO A 1 643 ? 50.028 -17.049 -45.560 1.00 80.31 643 PRO A N 1
ATOM 5173 C CA . PRO A 1 643 ? 51.485 -17.098 -45.711 1.00 80.31 643 PRO A CA 1
ATOM 5174 C C . PRO A 1 643 ? 52.129 -18.313 -45.019 1.00 80.31 643 PRO A C 1
ATOM 5176 O O . PRO A 1 643 ? 53.224 -18.714 -45.397 1.00 80.31 643 PRO A O 1
ATOM 5179 N N . ASN A 1 644 ? 51.466 -18.893 -44.009 1.00 76.38 644 ASN A N 1
ATOM 5180 C CA . ASN A 1 644 ? 51.979 -19.973 -43.160 1.00 76.38 644 ASN A CA 1
ATOM 5181 C C . ASN A 1 644 ? 50.927 -21.079 -42.953 1.00 76.38 644 ASN A C 1
ATOM 5183 O O . ASN A 1 644 ? 49.725 -20.846 -43.083 1.00 76.38 644 ASN A O 1
ATOM 5187 N N . SER A 1 645 ? 51.381 -22.274 -42.564 1.00 74.44 645 SER A N 1
ATOM 5188 C CA . SER A 1 645 ? 50.523 -23.378 -42.110 1.00 74.44 645 SER A CA 1
ATOM 5189 C C . SER A 1 645 ? 50.144 -23.247 -40.628 1.00 74.44 645 SER A C 1
ATOM 5191 O O . SER A 1 645 ? 51.032 -23.057 -39.795 1.00 74.44 645 SER A O 1
ATOM 5193 N N . ILE A 1 646 ? 48.863 -23.459 -40.306 1.00 75.00 646 ILE A N 1
ATOM 5194 C CA . ILE A 1 646 ? 48.272 -23.327 -38.957 1.00 75.00 646 ILE A CA 1
ATOM 5195 C C . ILE A 1 646 ? 49.034 -24.131 -37.892 1.00 75.00 646 ILE A C 1
ATOM 5197 O O . ILE A 1 646 ? 49.294 -25.330 -38.057 1.00 75.00 646 ILE A O 1
ATOM 5201 N N . ASN A 1 647 ? 49.337 -23.499 -36.754 1.00 71.62 647 ASN A N 1
ATOM 5202 C CA . ASN A 1 647 ? 50.170 -24.095 -35.708 1.00 71.62 647 ASN A CA 1
ATOM 5203 C C . ASN A 1 647 ? 49.372 -24.991 -34.739 1.00 71.62 647 ASN A C 1
ATOM 5205 O O . ASN A 1 647 ? 49.001 -24.601 -33.626 1.00 71.62 647 ASN A O 1
ATOM 5209 N N . LYS A 1 648 ? 49.165 -26.251 -35.143 1.00 69.31 648 LYS A N 1
ATOM 5210 C CA . LYS A 1 648 ? 48.413 -27.279 -34.388 1.00 69.31 648 LYS A CA 1
ATOM 5211 C C . LYS A 1 648 ? 49.032 -27.695 -33.039 1.00 69.31 648 LYS A C 1
ATOM 5213 O O . LYS A 1 648 ? 48.381 -28.418 -32.279 1.00 69.31 648 LYS A O 1
ATOM 5218 N N . ASN A 1 649 ? 50.257 -27.257 -32.731 1.00 67.31 649 ASN A N 1
ATOM 5219 C CA . ASN A 1 649 ? 50.982 -27.634 -31.511 1.00 67.31 649 ASN A CA 1
ATOM 5220 C C . ASN A 1 649 ? 50.684 -26.726 -30.307 1.00 67.31 649 ASN A C 1
ATOM 5222 O O . ASN A 1 649 ? 50.986 -27.109 -29.177 1.00 67.31 649 ASN A O 1
ATOM 5226 N N . VAL A 1 650 ? 50.094 -25.547 -30.520 1.00 64.75 650 VAL A N 1
ATOM 5227 C CA . VAL A 1 650 ? 49.733 -24.638 -29.423 1.00 64.75 650 VAL A CA 1
ATOM 5228 C C . VAL A 1 650 ? 48.566 -25.227 -28.623 1.00 64.75 650 VAL A C 1
ATOM 5230 O O . VAL A 1 650 ? 47.518 -25.591 -29.166 1.00 64.75 650 VAL A O 1
ATOM 5233 N N . ILE A 1 651 ? 48.763 -25.354 -27.309 1.00 53.47 651 ILE A N 1
ATOM 5234 C CA . ILE A 1 651 ? 47.723 -25.784 -26.370 1.00 53.47 651 ILE A CA 1
ATOM 5235 C C . ILE A 1 651 ? 46.661 -24.678 -26.318 1.00 53.47 651 ILE A C 1
ATOM 5237 O O . ILE A 1 651 ? 47.003 -23.513 -26.150 1.00 53.47 651 ILE A O 1
ATOM 5241 N N . ASN A 1 652 ? 45.392 -25.059 -26.477 1.00 56.94 652 ASN A N 1
ATOM 5242 C CA . ASN A 1 652 ? 44.230 -24.169 -26.600 1.00 56.94 652 ASN A CA 1
ATOM 5243 C C . ASN A 1 652 ? 44.182 -23.266 -27.856 1.00 56.94 652 ASN A C 1
ATOM 5245 O O . ASN A 1 652 ? 43.480 -22.269 -27.828 1.00 56.94 652 ASN A O 1
ATOM 5249 N N . ASN A 1 653 ? 44.835 -23.624 -28.972 1.00 68.19 653 ASN A N 1
ATOM 5250 C CA . ASN A 1 653 ? 44.583 -22.959 -30.265 1.00 68.19 653 ASN A CA 1
ATOM 5251 C C . ASN A 1 653 ? 43.198 -23.342 -30.832 1.00 68.19 653 ASN A C 1
ATOM 5253 O O . ASN A 1 653 ? 42.961 -24.508 -31.161 1.00 68.19 653 ASN A O 1
ATOM 5257 N N . GLU A 1 654 ? 42.310 -22.363 -30.997 1.00 75.06 654 GLU A N 1
ATOM 5258 C CA . GLU A 1 654 ? 40.963 -22.498 -31.563 1.00 75.06 654 GLU A CA 1
ATOM 5259 C C . GLU A 1 654 ? 40.978 -23.073 -32.991 1.00 75.06 654 GLU A C 1
ATOM 5261 O O . GLU A 1 654 ? 40.117 -23.875 -33.358 1.00 75.06 654 GLU A O 1
ATOM 5266 N N . CYS A 1 655 ? 41.997 -22.739 -33.787 1.00 81.56 655 CYS A N 1
ATOM 5267 C CA . CYS A 1 655 ? 42.177 -23.230 -35.152 1.00 81.56 655 CYS A CA 1
ATOM 5268 C C . CYS A 1 655 ? 42.748 -24.656 -35.245 1.00 81.56 655 CYS A C 1
ATOM 5270 O O . CYS A 1 655 ? 42.888 -25.186 -36.349 1.00 81.56 655 CYS A O 1
ATOM 5272 N N . LYS A 1 656 ? 43.075 -25.324 -34.129 1.00 77.19 656 LYS A N 1
ATOM 5273 C CA . LYS A 1 656 ? 43.743 -26.643 -34.124 1.00 77.19 656 LYS A CA 1
ATOM 5274 C C . LYS A 1 656 ? 43.024 -27.719 -34.953 1.00 77.19 656 LYS A C 1
ATOM 5276 O O . LYS A 1 656 ? 43.685 -28.564 -35.563 1.00 77.19 656 LYS A O 1
ATOM 5281 N N . ASN A 1 657 ? 41.692 -27.663 -34.989 1.00 78.38 657 ASN A N 1
ATOM 5282 C CA . ASN A 1 657 ? 40.825 -28.606 -35.705 1.00 78.38 657 ASN A CA 1
ATOM 5283 C C . ASN A 1 657 ? 40.331 -28.079 -37.069 1.00 78.38 657 ASN A C 1
ATOM 5285 O O . ASN A 1 657 ? 39.495 -28.723 -37.697 1.00 78.38 657 ASN A O 1
ATOM 5289 N N . TYR A 1 658 ? 40.815 -26.921 -37.530 1.00 83.81 658 TYR A N 1
ATOM 5290 C CA . TYR A 1 658 ? 40.417 -26.345 -38.813 1.00 83.81 658 TYR A CA 1
ATOM 5291 C C . TYR A 1 658 ? 40.906 -27.194 -39.997 1.00 83.81 658 TYR A C 1
ATOM 5293 O O . TYR A 1 658 ? 42.050 -27.670 -40.012 1.00 83.81 658 TYR A O 1
ATOM 5301 N N . ASN A 1 659 ? 40.043 -27.359 -41.003 1.00 84.56 659 ASN A N 1
ATOM 5302 C CA . ASN A 1 659 ? 40.391 -27.992 -42.268 1.00 84.56 659 ASN A CA 1
ATOM 5303 C C . ASN A 1 659 ? 40.808 -26.924 -43.286 1.00 84.56 659 ASN A C 1
ATOM 5305 O O . ASN A 1 659 ? 39.996 -26.082 -43.656 1.00 84.56 659 ASN A O 1
ATOM 5309 N N . THR A 1 660 ? 42.048 -26.981 -43.770 1.00 84.25 660 THR A N 1
ATOM 5310 C CA . THR A 1 660 ? 42.577 -26.048 -44.779 1.00 84.25 660 THR A CA 1
ATOM 5311 C C . THR A 1 660 ? 41.931 -26.207 -46.156 1.00 84.25 660 THR A C 1
ATOM 5313 O O . THR A 1 660 ? 42.064 -25.319 -46.985 1.00 84.25 660 THR A O 1
ATOM 5316 N N . GLU A 1 661 ? 41.184 -27.286 -46.413 1.00 84.44 661 GLU A N 1
ATOM 5317 C CA . GLU A 1 661 ? 40.336 -27.376 -47.613 1.00 84.44 661 GLU A CA 1
ATOM 5318 C C . GLU A 1 661 ? 39.249 -26.282 -47.625 1.00 84.44 661 GLU A C 1
ATOM 5320 O O . GLU A 1 661 ? 38.868 -25.821 -48.695 1.00 84.44 661 GLU A O 1
ATOM 5325 N N . ASN A 1 662 ? 38.829 -25.785 -46.452 1.00 85.31 662 ASN A N 1
ATOM 5326 C CA . ASN A 1 662 ? 37.880 -24.674 -46.316 1.00 85.31 662 ASN A CA 1
ATOM 5327 C C . ASN A 1 662 ? 38.474 -23.307 -46.720 1.00 85.31 662 ASN A C 1
ATOM 5329 O O . ASN A 1 662 ? 37.749 -22.317 -46.741 1.00 85.31 662 ASN A O 1
ATOM 5333 N N . ASP A 1 663 ? 39.775 -23.222 -47.028 1.00 88.69 663 ASP A N 1
ATOM 5334 C CA . ASP A 1 663 ? 40.388 -21.997 -47.563 1.00 88.69 663 ASP A CA 1
ATOM 5335 C C . ASP A 1 663 ? 40.005 -21.747 -49.037 1.00 88.69 663 ASP A C 1
ATOM 5337 O O . ASP A 1 663 ? 40.233 -20.651 -49.551 1.00 88.69 663 ASP A O 1
ATOM 5341 N N . PHE A 1 664 ? 39.386 -22.732 -49.702 1.00 91.69 664 PHE A N 1
ATOM 5342 C CA . PHE A 1 664 ? 38.714 -22.596 -50.995 1.00 91.69 664 PHE A CA 1
ATOM 5343 C C . PHE A 1 664 ? 37.228 -22.953 -50.852 1.00 91.69 664 PHE A C 1
ATOM 5345 O O . PHE A 1 664 ? 36.878 -24.028 -50.367 1.00 91.69 664 PHE A O 1
ATOM 5352 N N . MET A 1 665 ? 36.336 -22.068 -51.296 1.00 91.19 665 MET A N 1
ATOM 5353 C CA . MET A 1 665 ? 34.885 -22.259 -51.202 1.00 91.19 665 MET A CA 1
ATOM 5354 C C . MET A 1 665 ? 34.186 -21.793 -52.477 1.00 91.19 665 MET A C 1
ATOM 5356 O O . MET A 1 665 ? 34.590 -20.804 -53.078 1.00 91.19 665 MET A O 1
ATOM 5360 N N . ILE A 1 666 ? 33.095 -22.462 -52.854 1.00 90.75 666 ILE A N 1
ATOM 5361 C CA . ILE A 1 666 ? 32.182 -22.009 -53.913 1.00 90.75 666 ILE A CA 1
ATOM 5362 C C . ILE A 1 666 ? 30.825 -21.758 -53.258 1.00 90.75 666 ILE A C 1
ATOM 5364 O O . ILE A 1 666 ? 30.274 -22.646 -52.604 1.00 90.75 666 ILE A O 1
ATOM 5368 N N . ILE A 1 667 ? 30.297 -20.548 -53.417 1.00 91.31 667 ILE A N 1
ATOM 5369 C CA . ILE A 1 667 ? 29.038 -20.099 -52.820 1.00 91.31 667 ILE A CA 1
ATOM 5370 C C . ILE A 1 667 ? 28.060 -19.573 -53.876 1.00 91.31 667 ILE A C 1
ATOM 5372 O O . ILE A 1 667 ? 28.441 -19.204 -54.988 1.00 91.31 667 ILE A O 1
ATOM 5376 N N . ARG A 1 668 ? 26.786 -19.478 -53.477 1.00 90.38 668 ARG A N 1
ATOM 5377 C CA . ARG A 1 668 ? 25.711 -18.856 -54.253 1.00 90.38 668 ARG A CA 1
ATOM 5378 C C . ARG A 1 668 ? 25.237 -17.567 -53.585 1.00 90.38 668 ARG A C 1
ATOM 5380 O O . ARG A 1 668 ? 24.764 -17.611 -52.453 1.00 90.38 668 ARG A O 1
ATOM 5387 N N . LEU A 1 669 ? 25.241 -16.461 -54.325 1.00 90.56 669 LEU A N 1
ATOM 5388 C CA . LEU A 1 669 ? 24.572 -15.217 -53.925 1.00 90.56 669 LEU A CA 1
ATOM 5389 C C . LEU A 1 669 ? 23.081 -15.294 -54.305 1.00 90.56 669 LEU A C 1
ATOM 5391 O O . LEU A 1 669 ? 22.730 -15.800 -55.378 1.00 90.56 669 LEU A O 1
ATOM 5395 N N . LYS A 1 670 ? 22.179 -14.830 -53.434 1.00 86.69 670 LYS A N 1
ATOM 5396 C CA . LYS A 1 670 ? 20.722 -14.974 -53.613 1.00 86.69 670 LYS A CA 1
ATOM 5397 C C . LYS A 1 670 ? 20.091 -13.701 -54.183 1.00 86.69 670 LYS A C 1
ATOM 5399 O O . LYS A 1 670 ? 20.373 -12.594 -53.740 1.00 86.69 670 LYS A O 1
ATOM 5404 N N . GLY A 1 671 ? 19.179 -13.857 -55.142 1.00 82.25 671 GLY A N 1
ATOM 5405 C CA . GLY A 1 671 ? 18.414 -12.730 -55.681 1.00 82.25 671 GLY A CA 1
ATOM 5406 C C . GLY A 1 671 ? 17.497 -12.102 -54.627 1.00 82.25 671 GLY A C 1
ATOM 5407 O O . GLY A 1 671 ? 16.852 -12.824 -53.869 1.00 82.25 671 GLY A O 1
ATOM 5408 N N . ASN A 1 672 ? 17.432 -10.769 -54.595 1.00 76.94 672 ASN A N 1
ATOM 5409 C CA . ASN A 1 672 ? 16.721 -9.942 -53.605 1.00 76.94 672 ASN A CA 1
ATOM 5410 C C . ASN A 1 672 ? 17.234 -10.017 -52.151 1.00 76.94 672 ASN A C 1
ATOM 5412 O O . ASN A 1 672 ? 16.578 -9.491 -51.252 1.00 76.94 672 ASN A O 1
ATOM 5416 N N . TYR A 1 673 ? 18.401 -10.617 -51.908 1.00 83.06 673 TYR A N 1
ATOM 5417 C CA . TYR A 1 673 ? 19.132 -10.459 -50.647 1.00 83.06 673 TYR A CA 1
ATOM 5418 C C . TYR A 1 673 ? 20.103 -9.272 -50.766 1.00 83.06 673 TYR A C 1
ATOM 5420 O O . TYR A 1 673 ? 20.466 -8.889 -51.880 1.00 83.06 673 TYR A O 1
ATOM 5428 N N . MET A 1 674 ? 20.487 -8.681 -49.625 1.00 85.12 674 MET A N 1
ATOM 5429 C CA . MET A 1 674 ? 21.491 -7.598 -49.565 1.00 85.12 674 MET A CA 1
ATOM 5430 C C . MET A 1 674 ? 22.845 -8.047 -48.987 1.00 85.12 674 MET A C 1
ATOM 5432 O O . MET A 1 674 ? 23.815 -7.295 -49.005 1.00 85.12 674 MET A O 1
ATOM 5436 N N . TYR A 1 675 ? 22.914 -9.269 -48.454 1.00 90.50 675 TYR A N 1
ATOM 5437 C CA . TYR A 1 675 ? 24.162 -9.913 -48.060 1.00 90.50 675 TYR A CA 1
ATOM 5438 C C . TYR A 1 675 ? 24.036 -11.442 -48.099 1.00 90.50 675 TYR A C 1
ATOM 5440 O O . TYR A 1 675 ? 22.930 -11.988 -48.075 1.00 90.50 675 TYR A O 1
ATOM 5448 N N . GLU A 1 676 ? 25.174 -12.132 -48.139 1.00 90.81 676 GLU A N 1
ATOM 5449 C CA . GLU A 1 676 ? 25.293 -13.588 -48.007 1.00 90.81 676 GLU A CA 1
ATOM 5450 C C . GLU A 1 676 ? 26.390 -13.908 -46.986 1.00 90.81 676 GLU A C 1
ATOM 5452 O O . GLU A 1 676 ? 27.451 -13.283 -46.998 1.00 90.81 676 GLU A O 1
ATOM 5457 N N . GLU A 1 677 ? 26.132 -14.869 -46.101 1.00 90.62 677 GLU A N 1
ATOM 5458 C CA . GLU A 1 677 ? 27.085 -15.324 -45.088 1.00 90.62 677 GLU A CA 1
ATOM 5459 C C . GLU A 1 677 ? 27.715 -16.650 -45.529 1.00 90.62 677 GLU A C 1
ATOM 5461 O O . GLU A 1 677 ? 27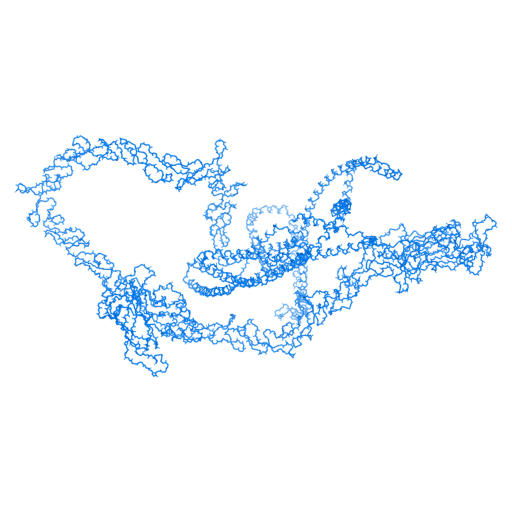.022 -17.643 -45.751 1.00 90.62 677 GLU A O 1
ATOM 5466 N N . VAL A 1 678 ? 29.039 -16.650 -45.672 1.00 90.12 678 VAL A N 1
ATOM 5467 C CA . VAL A 1 678 ? 29.828 -17.783 -46.159 1.00 90.12 678 VAL A CA 1
ATOM 5468 C C . VAL A 1 678 ? 29.949 -18.850 -45.073 1.00 90.12 678 VAL A C 1
ATOM 5470 O O . VAL A 1 678 ? 30.211 -18.556 -43.906 1.00 90.12 678 VAL A O 1
ATOM 5473 N N . ASN A 1 679 ? 29.775 -20.105 -45.480 1.00 84.69 679 ASN A N 1
ATOM 5474 C CA . ASN A 1 679 ? 29.847 -21.284 -44.629 1.00 84.69 679 ASN A CA 1
ATOM 5475 C C . ASN A 1 679 ? 30.533 -22.406 -45.437 1.00 84.69 679 ASN A C 1
ATOM 5477 O O . ASN A 1 679 ? 30.047 -22.700 -46.533 1.00 84.69 679 ASN A O 1
ATOM 5481 N N . PRO A 1 680 ? 31.611 -23.051 -44.949 1.00 87.06 680 PRO A N 1
ATOM 5482 C CA . PRO A 1 680 ? 32.200 -22.953 -43.609 1.00 87.06 680 PRO A CA 1
ATOM 5483 C C . PRO A 1 680 ? 32.888 -21.618 -43.281 1.00 87.06 680 PRO A C 1
ATOM 5485 O O . PRO A 1 680 ? 33.283 -20.852 -44.151 1.00 87.06 680 PRO A O 1
ATOM 5488 N N . SER A 1 681 ? 33.044 -21.362 -41.984 1.00 88.69 681 SER A N 1
ATOM 5489 C CA . SER A 1 681 ? 33.860 -20.274 -41.434 1.00 88.69 681 SER A CA 1
ATOM 5490 C C . SER A 1 681 ? 35.356 -20.554 -41.608 1.00 88.69 681 SER A C 1
ATOM 5492 O O . SER A 1 681 ? 35.774 -21.706 -41.480 1.00 88.69 681 SER A O 1
ATOM 5494 N N . ILE A 1 682 ? 36.165 -19.511 -41.804 1.00 91.12 682 ILE A N 1
ATOM 5495 C CA . ILE A 1 682 ? 37.626 -19.586 -41.967 1.00 91.12 682 ILE A CA 1
ATOM 5496 C C . ILE A 1 682 ? 38.373 -19.384 -40.640 1.00 91.12 682 ILE A C 1
ATOM 5498 O O . ILE A 1 682 ? 37.986 -18.557 -39.825 1.00 91.12 682 ILE A O 1
ATOM 5502 N N . CYS A 1 683 ? 39.486 -20.083 -40.416 1.00 90.19 683 CYS A N 1
ATOM 5503 C CA . CYS A 1 683 ? 40.426 -19.727 -39.344 1.00 90.19 683 CYS A CA 1
ATOM 5504 C C . CYS A 1 683 ? 41.192 -18.442 -39.692 1.00 90.19 683 CYS A C 1
ATOM 5506 O O . CYS A 1 683 ? 41.670 -18.329 -40.821 1.00 90.19 683 CYS A O 1
ATOM 5508 N N . LEU A 1 684 ? 41.431 -17.548 -38.730 1.00 89.69 684 LEU A N 1
ATOM 5509 C CA . LEU A 1 684 ? 42.455 -16.499 -38.834 1.00 89.69 684 LEU A CA 1
ATOM 5510 C C . LEU A 1 684 ? 43.267 -16.456 -37.529 1.00 89.69 684 LEU A C 1
ATOM 5512 O O . LEU A 1 684 ? 42.728 -16.155 -36.466 1.00 89.69 684 LEU A O 1
ATOM 5516 N N . GLU A 1 685 ? 44.559 -16.787 -37.615 1.00 86.88 685 GLU A N 1
ATOM 5517 C CA . GLU A 1 685 ? 45.536 -16.682 -36.519 1.00 86.88 685 GLU A CA 1
ATOM 5518 C C . GLU A 1 685 ? 46.014 -15.227 -36.341 1.00 86.88 685 GLU A C 1
ATOM 5520 O O . GLU A 1 685 ? 46.213 -14.500 -37.322 1.00 86.88 685 GLU A O 1
ATOM 5525 N N . GLU A 1 686 ? 46.206 -14.824 -35.084 1.00 86.56 686 GLU A N 1
ATOM 5526 C CA . GLU A 1 686 ? 46.554 -13.466 -34.641 1.00 86.56 686 GLU A CA 1
ATOM 5527 C C . GLU A 1 686 ? 47.829 -12.905 -35.299 1.00 86.56 686 GLU A C 1
ATOM 5529 O O . GLU A 1 686 ? 48.839 -13.592 -35.456 1.00 86.56 686 GLU A O 1
ATOM 5534 N N . GLY A 1 687 ? 47.804 -11.620 -35.671 1.00 85.50 687 GLY A N 1
ATOM 5535 C CA . GLY A 1 687 ? 48.989 -10.882 -36.133 1.00 85.50 687 GLY A CA 1
ATOM 5536 C C . GLY A 1 687 ? 49.555 -11.273 -37.511 1.00 85.50 687 GLY A C 1
ATOM 5537 O O . GLY A 1 687 ? 50.497 -10.616 -37.977 1.00 85.50 687 GLY A O 1
ATOM 5538 N N . ILE A 1 688 ? 48.991 -12.288 -38.171 1.00 86.44 688 ILE A N 1
ATOM 5539 C CA . ILE A 1 688 ? 49.325 -12.730 -39.535 1.00 86.44 688 ILE A CA 1
ATOM 5540 C C . ILE A 1 688 ? 48.565 -11.881 -40.574 1.00 86.44 688 ILE A C 1
ATOM 5542 O O . ILE A 1 688 ? 47.413 -11.524 -40.346 1.00 86.44 688 ILE A O 1
ATOM 5546 N N . ASN A 1 689 ? 49.211 -11.559 -41.705 1.00 87.75 689 ASN A N 1
ATOM 5547 C CA . ASN A 1 689 ? 48.562 -10.950 -42.877 1.00 87.75 689 ASN A CA 1
ATOM 5548 C C . ASN A 1 689 ? 47.898 -12.023 -43.751 1.00 87.75 689 ASN A C 1
ATOM 5550 O O . ASN A 1 689 ? 48.531 -13.039 -44.042 1.00 87.75 689 ASN A O 1
ATOM 5554 N N . TYR A 1 690 ? 46.696 -11.749 -44.258 1.00 90.75 690 TYR A N 1
ATOM 5555 C CA . TYR A 1 690 ? 45.983 -12.617 -45.203 1.00 90.75 690 TYR A CA 1
ATOM 5556 C C . TYR A 1 690 ? 45.491 -11.833 -46.424 1.00 90.75 690 TYR A C 1
ATOM 5558 O O . TYR A 1 690 ? 45.249 -10.630 -46.342 1.00 90.75 690 TYR A O 1
ATOM 5566 N N . GLN A 1 691 ? 45.292 -12.527 -47.546 1.00 91.38 691 GLN A N 1
ATOM 5567 C CA . GLN A 1 691 ? 44.607 -11.978 -48.722 1.00 91.38 691 GLN A CA 1
ATOM 5568 C C . GLN A 1 691 ? 43.389 -12.834 -49.057 1.00 91.38 691 GLN A C 1
ATOM 5570 O O . GLN A 1 691 ? 43.441 -14.056 -48.923 1.00 91.38 691 GLN A O 1
ATOM 5575 N N . LEU A 1 692 ? 42.310 -12.202 -49.506 1.00 92.19 692 LEU A N 1
ATOM 5576 C CA . LEU A 1 692 ? 41.055 -12.861 -49.844 1.00 92.19 692 LEU A CA 1
ATOM 5577 C C . LEU A 1 692 ? 40.653 -12.494 -51.275 1.00 92.19 692 LEU A C 1
ATOM 5579 O O . LEU A 1 692 ? 40.343 -11.338 -51.561 1.00 92.19 692 LEU A O 1
ATOM 5583 N N . LYS A 1 693 ? 40.650 -13.482 -52.173 1.00 93.00 693 LYS A N 1
ATOM 5584 C CA . LYS A 1 693 ? 40.186 -13.321 -53.555 1.00 93.00 693 LYS A CA 1
ATOM 5585 C C . LYS A 1 693 ? 38.754 -13.829 -53.692 1.00 93.00 693 LYS A C 1
ATOM 5587 O O . LYS A 1 693 ? 38.450 -14.923 -53.223 1.00 93.00 693 LYS A O 1
ATOM 5592 N N . ILE A 1 694 ? 37.915 -13.075 -54.399 1.00 93.12 694 ILE A N 1
ATOM 5593 C CA . ILE A 1 694 ? 36.621 -13.531 -54.914 1.00 93.12 694 ILE A CA 1
ATOM 5594 C C . ILE A 1 694 ? 36.675 -13.584 -56.447 1.00 93.12 694 ILE A C 1
ATOM 5596 O O . ILE A 1 694 ? 37.154 -12.644 -57.084 1.00 93.12 694 ILE A O 1
ATOM 5600 N N . ILE A 1 695 ? 36.175 -14.674 -57.035 1.00 91.88 695 ILE A N 1
ATOM 5601 C CA . ILE A 1 695 ? 36.070 -14.890 -58.485 1.00 91.88 695 ILE A CA 1
ATOM 5602 C C . ILE A 1 695 ? 34.597 -15.097 -58.847 1.00 91.88 695 ILE A C 1
ATOM 5604 O O . ILE A 1 695 ? 33.939 -16.001 -58.332 1.00 91.88 695 ILE A O 1
ATOM 5608 N N . PHE A 1 696 ? 34.072 -14.280 -59.757 1.00 90.31 696 PHE A N 1
ATOM 5609 C CA . PHE A 1 696 ? 32.681 -14.356 -60.204 1.00 90.31 696 PHE A CA 1
ATOM 5610 C C . PHE A 1 696 ? 32.584 -15.227 -61.462 1.00 90.31 696 PHE A C 1
ATOM 5612 O O . PHE A 1 696 ? 32.740 -14.735 -62.577 1.00 90.31 696 PHE A O 1
ATOM 5619 N N . GLY A 1 697 ? 32.354 -16.530 -61.284 1.00 85.31 697 GLY A N 1
ATOM 5620 C CA . GLY A 1 697 ? 32.145 -17.500 -62.365 1.00 85.31 697 GLY A CA 1
ATOM 5621 C C . GLY A 1 697 ? 30.786 -17.348 -63.062 1.00 85.31 697 GLY A C 1
ATOM 5622 O O . GLY A 1 697 ? 30.113 -16.328 -62.919 1.00 85.31 697 GLY A O 1
ATOM 5623 N N . GLU A 1 698 ? 30.362 -18.363 -63.825 1.00 80.75 698 GLU A N 1
ATOM 5624 C CA . GLU A 1 698 ? 29.086 -18.340 -64.563 1.00 80.75 698 GLU A CA 1
ATOM 5625 C C . GLU A 1 698 ? 27.893 -18.034 -63.642 1.00 80.75 698 GLU A C 1
ATOM 5627 O O . GLU A 1 698 ? 27.704 -18.711 -62.623 1.00 80.75 698 GLU A O 1
ATOM 5632 N N . ARG A 1 699 ? 27.046 -17.056 -64.012 1.00 79.62 699 ARG A N 1
ATOM 5633 C CA . ARG A 1 699 ? 25.873 -16.675 -63.192 1.00 79.62 699 ARG A CA 1
ATOM 5634 C C . ARG A 1 699 ? 24.933 -17.859 -62.959 1.00 79.62 699 ARG A C 1
ATOM 5636 O O . ARG A 1 699 ? 24.306 -17.952 -61.902 1.00 79.62 699 ARG A O 1
ATOM 5643 N N . LYS A 1 700 ? 24.852 -18.754 -63.944 1.00 79.44 700 LYS A N 1
ATOM 5644 C CA . LYS A 1 700 ? 24.162 -20.040 -63.890 1.00 79.44 700 LYS A CA 1
ATOM 5645 C C . LYS A 1 700 ? 24.982 -21.075 -64.659 1.00 79.44 700 LYS A C 1
ATOM 5647 O O . LYS A 1 700 ? 25.390 -20.800 -65.784 1.00 79.44 700 LYS A O 1
ATOM 5652 N N . THR A 1 701 ? 25.186 -22.261 -64.093 1.00 73.62 701 THR A N 1
ATOM 5653 C CA . THR A 1 701 ? 26.098 -23.263 -64.675 1.00 73.62 701 THR A CA 1
ATOM 5654 C C . THR A 1 701 ? 25.642 -23.732 -66.069 1.00 73.62 701 THR A C 1
ATOM 5656 O O . THR A 1 701 ? 24.494 -24.148 -66.255 1.00 73.62 701 THR A O 1
ATOM 5659 N N . ASN A 1 702 ? 26.559 -23.701 -67.041 1.00 71.50 702 ASN A N 1
ATOM 5660 C CA . ASN A 1 702 ? 26.366 -23.897 -68.485 1.00 71.50 702 ASN A CA 1
ATOM 5661 C C . ASN A 1 702 ? 25.475 -22.843 -69.186 1.00 71.50 702 ASN A C 1
ATOM 5663 O O . ASN A 1 702 ? 24.961 -23.1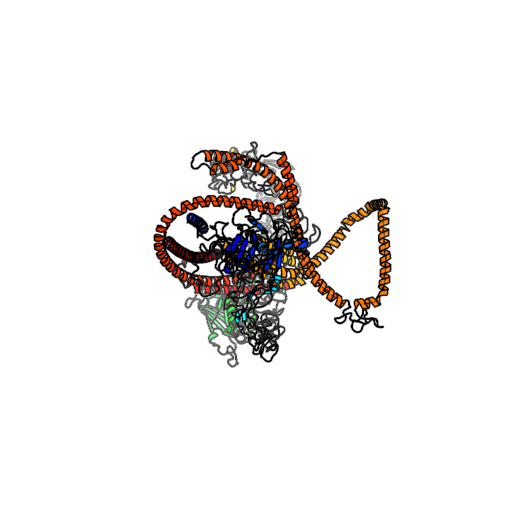02 -70.277 1.00 71.50 702 ASN A O 1
ATOM 5667 N N . TYR A 1 703 ? 25.271 -21.666 -68.586 1.00 73.81 703 TYR A N 1
ATOM 5668 C CA . TYR A 1 703 ? 24.471 -20.568 -69.148 1.00 73.81 703 TYR A CA 1
ATOM 5669 C C . TYR A 1 703 ? 25.206 -19.217 -69.029 1.00 73.81 703 TYR A C 1
ATOM 5671 O O . TYR A 1 703 ? 24.807 -18.381 -68.213 1.00 73.81 703 TYR A O 1
ATOM 5679 N N . PRO A 1 704 ? 26.250 -18.980 -69.850 1.00 66.38 704 PRO A N 1
ATOM 5680 C CA . PRO A 1 704 ? 27.025 -17.744 -69.816 1.00 66.38 704 PRO A CA 1
ATOM 5681 C C . PRO A 1 704 ? 26.189 -16.535 -70.251 1.00 66.38 704 PRO A C 1
ATOM 5683 O O . PRO A 1 704 ? 25.632 -16.502 -71.355 1.00 66.38 704 PRO A O 1
ATOM 5686 N N . ASP A 1 705 ? 26.120 -15.520 -69.394 1.00 70.81 705 ASP A N 1
ATOM 5687 C CA . ASP A 1 705 ? 25.251 -14.356 -69.561 1.00 70.81 705 ASP A CA 1
ATOM 5688 C C . ASP A 1 705 ? 26.067 -13.059 -69.602 1.00 70.81 705 ASP A C 1
ATOM 5690 O O . ASP A 1 705 ? 26.470 -12.499 -68.586 1.00 70.81 705 ASP A O 1
ATOM 5694 N N . ARG A 1 706 ? 26.269 -12.520 -70.810 1.00 71.44 706 ARG A N 1
ATOM 5695 C CA . ARG A 1 706 ? 27.005 -11.258 -71.017 1.00 71.44 706 ARG A CA 1
ATOM 5696 C C . ARG A 1 706 ? 26.296 -10.017 -70.457 1.00 71.44 706 ARG A C 1
ATOM 5698 O O . ARG A 1 706 ? 26.913 -8.956 -70.430 1.00 71.44 706 ARG A O 1
ATOM 5705 N N . SER A 1 707 ? 25.031 -10.135 -70.052 1.00 75.75 707 SER A N 1
ATOM 5706 C CA . SER A 1 707 ? 24.268 -9.083 -69.369 1.00 75.75 707 SER A CA 1
ATOM 5707 C C . SER A 1 707 ? 24.201 -9.269 -67.849 1.00 75.75 707 SER A C 1
ATOM 5709 O O . SER A 1 707 ? 23.610 -8.441 -67.161 1.00 75.75 707 SER A O 1
ATOM 5711 N N . ALA A 1 708 ? 24.830 -10.318 -67.309 1.00 77.81 708 ALA A N 1
ATOM 5712 C CA . ALA A 1 708 ? 24.933 -10.538 -65.876 1.00 77.81 708 ALA A CA 1
ATOM 5713 C C . ALA A 1 708 ? 25.864 -9.515 -65.208 1.00 77.81 708 ALA A C 1
ATOM 5715 O O . ALA A 1 708 ? 27.084 -9.555 -65.390 1.00 77.81 708 ALA A O 1
ATOM 5716 N N . SER A 1 709 ? 25.279 -8.663 -64.368 1.00 85.06 709 SER A N 1
ATOM 5717 C CA . SER A 1 709 ? 25.981 -7.885 -63.351 1.00 85.06 709 SER A CA 1
ATOM 5718 C C . SER A 1 709 ? 25.422 -8.145 -61.957 1.00 85.06 709 SER A C 1
ATOM 5720 O O . SER A 1 709 ? 24.306 -8.644 -61.790 1.00 85.06 709 SER A O 1
ATOM 5722 N N . ILE A 1 710 ? 26.235 -7.821 -60.958 1.00 87.69 710 ILE A N 1
ATOM 5723 C CA . ILE A 1 710 ? 25.837 -7.676 -59.559 1.00 87.69 710 ILE A CA 1
ATOM 5724 C C . ILE A 1 710 ? 26.698 -6.567 -58.939 1.00 87.69 710 ILE A C 1
ATOM 5726 O O . ILE A 1 710 ? 27.841 -6.361 -59.362 1.00 87.69 710 ILE A O 1
ATOM 5730 N N . LEU A 1 711 ? 26.142 -5.820 -57.987 1.00 89.50 711 LEU A N 1
ATOM 5731 C CA . LEU A 1 711 ? 26.829 -4.717 -57.319 1.00 89.50 711 LEU A CA 1
ATOM 5732 C C . LEU A 1 711 ? 27.408 -5.213 -55.999 1.00 89.50 711 LEU A C 1
ATOM 5734 O O . LEU A 1 711 ? 26.653 -5.487 -55.071 1.00 89.50 711 LEU A O 1
ATOM 5738 N N . ILE A 1 712 ? 28.729 -5.348 -55.911 1.00 91.19 712 ILE A N 1
ATOM 5739 C CA . ILE A 1 712 ? 29.419 -5.723 -54.672 1.00 91.19 712 ILE A CA 1
ATOM 5740 C C . ILE A 1 712 ? 29.672 -4.463 -53.854 1.00 91.19 712 ILE A C 1
ATOM 5742 O O . ILE A 1 712 ? 30.282 -3.519 -54.349 1.00 91.19 712 ILE A O 1
ATOM 5746 N N . ASP A 1 713 ? 29.186 -4.463 -52.617 1.00 90.44 713 ASP A N 1
ATOM 5747 C CA . ASP A 1 713 ? 29.371 -3.376 -51.654 1.00 90.44 713 ASP A CA 1
ATOM 5748 C C . ASP A 1 713 ? 30.693 -3.564 -50.909 1.00 90.44 713 ASP A C 1
ATOM 5750 O O . ASP A 1 713 ? 31.646 -2.820 -51.111 1.00 90.44 713 ASP A O 1
ATOM 5754 N N . SER A 1 714 ? 30.787 -4.616 -50.096 1.00 91.69 714 SER A N 1
ATOM 5755 C CA . SER A 1 714 ? 31.942 -4.853 -49.232 1.00 91.69 714 SER A CA 1
ATOM 5756 C C . SER A 1 714 ? 32.038 -6.313 -48.786 1.00 91.69 714 SER A C 1
ATOM 5758 O O . SER A 1 714 ? 31.066 -7.077 -48.847 1.00 91.69 714 SER A O 1
ATOM 5760 N N . ILE A 1 715 ? 33.223 -6.701 -48.311 1.00 92.56 715 ILE A N 1
ATOM 5761 C CA . ILE A 1 715 ? 33.417 -7.910 -47.505 1.00 92.56 715 ILE A CA 1
ATOM 5762 C C . ILE A 1 715 ? 33.508 -7.513 -46.035 1.00 92.56 715 ILE A C 1
ATOM 5764 O O . ILE A 1 715 ? 34.283 -6.629 -45.685 1.00 92.56 715 ILE A O 1
ATOM 5768 N N . ILE A 1 716 ? 32.800 -8.227 -45.165 1.00 91.88 716 ILE A N 1
ATOM 5769 C CA . ILE A 1 716 ? 32.900 -8.096 -43.710 1.00 91.88 716 ILE A CA 1
ATOM 5770 C C . ILE A 1 716 ? 33.400 -9.415 -43.121 1.00 91.88 716 ILE A C 1
ATOM 5772 O O . ILE A 1 716 ? 32.906 -10.484 -43.484 1.00 91.88 716 ILE A O 1
ATOM 5776 N N . ILE A 1 717 ? 34.353 -9.356 -42.191 1.00 91.31 717 ILE A N 1
ATOM 5777 C CA . ILE A 1 717 ? 34.937 -10.539 -41.543 1.00 91.31 717 ILE A CA 1
ATOM 5778 C C . ILE A 1 717 ? 34.611 -10.519 -40.042 1.00 91.31 717 ILE A C 1
ATOM 5780 O O . ILE A 1 717 ? 35.263 -9.838 -39.254 1.00 91.31 717 ILE A O 1
ATOM 5784 N N . ILE A 1 718 ? 33.577 -11.267 -39.641 1.00 88.06 718 ILE A N 1
ATOM 5785 C CA . ILE A 1 718 ? 33.025 -11.263 -38.272 1.00 88.06 718 ILE A CA 1
ATOM 5786 C C . ILE A 1 718 ? 33.391 -12.571 -37.549 1.00 88.06 718 ILE A C 1
ATOM 5788 O O . ILE A 1 718 ? 33.148 -13.637 -38.113 1.00 88.06 718 ILE A O 1
ATOM 5792 N N . PRO A 1 719 ? 33.924 -12.555 -36.312 1.00 87.56 719 PRO A N 1
ATOM 5793 C CA . PRO A 1 719 ? 34.241 -13.780 -35.575 1.00 87.56 719 PRO A CA 1
ATOM 5794 C C . PRO A 1 719 ? 32.980 -14.599 -35.265 1.00 87.56 719 PRO A C 1
ATOM 5796 O O . PRO A 1 719 ? 31.896 -14.049 -35.052 1.00 87.56 719 PRO A O 1
ATOM 5799 N N . GLN A 1 720 ? 33.113 -15.924 -35.183 1.00 85.25 720 GLN A N 1
ATOM 5800 C CA . GLN A 1 720 ? 32.029 -16.797 -34.738 1.00 85.25 720 GLN A CA 1
ATOM 5801 C C . GLN A 1 720 ? 31.626 -16.441 -33.303 1.00 85.25 720 GLN A C 1
ATOM 5803 O O . GLN A 1 720 ? 32.357 -16.716 -32.354 1.00 85.25 720 GLN A O 1
ATOM 5808 N N . LEU A 1 721 ? 30.433 -15.860 -33.140 1.00 83.19 721 LEU A N 1
ATOM 5809 C CA . LEU A 1 721 ? 29.985 -15.275 -31.871 1.00 83.19 721 LEU A CA 1
ATOM 5810 C C . LEU A 1 721 ? 30.122 -16.243 -30.688 1.00 83.19 721 LEU A C 1
ATOM 5812 O O . LEU A 1 721 ? 30.623 -15.861 -29.639 1.00 83.19 721 LEU A O 1
ATOM 5816 N N . TYR A 1 722 ? 29.763 -17.516 -30.864 1.00 80.31 722 TYR A N 1
ATOM 5817 C CA . TYR A 1 722 ? 29.833 -18.522 -29.799 1.00 80.31 722 TYR A CA 1
ATOM 5818 C C . TYR A 1 722 ? 31.256 -18.848 -29.304 1.00 80.31 722 TYR A C 1
ATOM 5820 O O . TYR A 1 722 ? 31.389 -19.512 -28.280 1.00 80.31 722 TYR A O 1
ATOM 5828 N N . GLN A 1 723 ? 32.312 -18.415 -30.002 1.00 80.31 723 GLN A N 1
ATOM 5829 C CA . GLN A 1 723 ? 33.693 -18.518 -29.519 1.00 80.31 723 GLN A CA 1
ATOM 5830 C C . GLN A 1 723 ? 34.095 -17.349 -28.609 1.00 80.31 723 GLN A C 1
ATOM 5832 O O . GLN A 1 723 ? 35.072 -17.462 -27.873 1.00 80.31 723 GLN A O 1
ATOM 5837 N N . LEU A 1 724 ? 33.364 -16.230 -28.647 1.00 81.00 724 LEU A N 1
ATOM 5838 C CA . LEU A 1 724 ? 33.634 -15.077 -27.796 1.00 81.00 724 LEU A CA 1
ATOM 5839 C C . LEU A 1 724 ? 33.166 -15.348 -26.365 1.00 81.00 724 LEU A C 1
ATOM 5841 O O . LEU A 1 724 ? 32.082 -15.888 -26.127 1.00 81.00 724 LEU A O 1
ATOM 5845 N N . ASP A 1 725 ? 33.970 -14.909 -25.401 1.00 74.44 725 ASP A N 1
ATOM 5846 C CA . ASP A 1 725 ? 33.786 -15.186 -23.974 1.00 74.44 725 ASP A CA 1
ATOM 5847 C C . ASP A 1 725 ? 32.419 -14.694 -23.456 1.00 74.44 725 ASP A C 1
ATOM 5849 O O . ASP A 1 725 ? 31.791 -15.336 -22.614 1.00 74.44 725 ASP A O 1
ATOM 5853 N N . ILE A 1 726 ? 31.898 -13.609 -24.043 1.00 75.00 726 ILE A N 1
ATOM 5854 C CA . ILE A 1 726 ? 30.567 -13.045 -23.773 1.00 75.00 726 ILE A CA 1
ATOM 5855 C C . ILE A 1 726 ? 29.394 -13.989 -24.082 1.00 75.00 726 ILE A C 1
ATOM 5857 O O . ILE A 1 726 ? 28.362 -13.910 -23.411 1.00 75.00 726 ILE A O 1
ATOM 5861 N N . PHE A 1 727 ? 29.546 -14.891 -25.053 1.00 80.75 727 PHE A N 1
ATOM 5862 C CA . PHE A 1 727 ? 28.508 -15.838 -25.471 1.00 80.75 727 PHE A CA 1
ATOM 5863 C C . PHE A 1 727 ? 28.801 -17.281 -25.028 1.00 80.75 727 PHE A C 1
ATOM 5865 O O . PHE A 1 727 ? 27.868 -18.069 -24.880 1.00 80.75 727 PHE A O 1
ATOM 5872 N N . ASN A 1 728 ? 30.065 -17.613 -24.745 1.00 71.00 728 ASN A N 1
ATOM 5873 C CA . ASN A 1 728 ? 30.490 -18.933 -24.261 1.00 71.00 728 ASN A CA 1
ATOM 5874 C C . ASN A 1 728 ? 30.460 -19.071 -22.716 1.00 71.00 728 ASN A C 1
ATOM 5876 O O . ASN A 1 728 ? 30.638 -20.163 -22.180 1.00 71.00 728 ASN A O 1
ATOM 5880 N N . ASN A 1 729 ? 30.240 -17.981 -21.968 1.00 66.44 729 ASN A N 1
ATOM 5881 C CA . ASN A 1 729 ? 30.207 -18.005 -20.499 1.00 66.44 729 ASN A CA 1
ATOM 5882 C C . ASN A 1 729 ? 29.069 -18.909 -19.954 1.00 66.44 729 ASN A C 1
ATOM 5884 O O . ASN A 1 729 ? 27.899 -18.613 -20.215 1.00 66.44 729 ASN A O 1
ATOM 5888 N N . PRO A 1 730 ? 29.356 -19.938 -19.125 1.00 60.94 730 PRO A N 1
ATOM 5889 C CA . PRO A 1 730 ? 28.342 -20.876 -18.625 1.00 60.94 730 PRO A CA 1
ATOM 5890 C C . PRO A 1 730 ? 27.207 -20.272 -17.785 1.00 60.94 730 PRO A C 1
ATOM 5892 O O . PRO A 1 730 ? 26.178 -20.925 -17.633 1.00 60.94 730 PRO A O 1
ATOM 5895 N N . LYS A 1 731 ? 27.376 -19.067 -17.216 1.00 55.97 731 LYS A N 1
ATOM 5896 C CA . LYS A 1 731 ? 26.317 -18.389 -16.447 1.00 55.97 731 LYS A CA 1
ATOM 5897 C C . LYS A 1 731 ? 25.302 -17.710 -17.372 1.00 55.97 731 LYS A C 1
ATOM 5899 O O . LYS A 1 731 ? 24.134 -18.086 -17.389 1.00 55.97 731 LYS A O 1
ATOM 5904 N N . ASN A 1 732 ? 25.765 -16.731 -18.156 1.00 68.00 732 ASN A N 1
ATOM 5905 C CA . ASN A 1 732 ? 24.898 -15.794 -18.886 1.00 68.00 732 ASN A CA 1
ATOM 5906 C C . ASN A 1 732 ? 25.098 -15.821 -20.415 1.00 68.00 732 ASN A C 1
ATOM 5908 O O . ASN A 1 732 ? 24.364 -15.142 -21.127 1.00 68.00 732 ASN A O 1
ATOM 5912 N N . GLY A 1 733 ? 26.045 -16.596 -20.955 1.00 71.50 733 GLY A N 1
ATOM 5913 C CA . GLY A 1 733 ? 26.406 -16.557 -22.380 1.00 71.50 733 GLY A CA 1
ATOM 5914 C C . GLY A 1 733 ? 25.255 -16.914 -23.327 1.00 71.50 733 GLY A C 1
ATOM 5915 O O . GLY A 1 733 ? 25.014 -16.215 -24.312 1.00 71.50 733 GLY A O 1
ATOM 5916 N N . ILE A 1 734 ? 24.457 -17.925 -22.962 1.00 75.81 734 ILE A N 1
ATOM 5917 C CA . ILE A 1 734 ? 23.234 -18.303 -23.691 1.00 75.81 734 ILE A CA 1
ATOM 5918 C C . ILE A 1 734 ? 22.197 -17.169 -23.656 1.00 75.81 734 ILE A C 1
ATOM 5920 O O . ILE A 1 734 ? 21.558 -16.899 -24.670 1.00 75.81 734 ILE A O 1
ATOM 5924 N N . TYR A 1 735 ? 22.047 -16.481 -22.519 1.00 76.44 735 TYR A N 1
ATOM 5925 C CA . TYR A 1 735 ? 21.119 -15.355 -22.376 1.00 76.44 735 TYR A CA 1
ATOM 5926 C C . TYR A 1 735 ? 21.567 -14.145 -23.206 1.00 76.44 735 TYR A C 1
ATOM 5928 O O . TYR A 1 735 ? 20.762 -13.578 -23.941 1.00 76.44 735 TYR A O 1
ATOM 5936 N N . ASN A 1 736 ? 22.860 -13.811 -23.179 1.00 79.06 736 ASN A N 1
ATOM 5937 C CA . ASN A 1 736 ? 23.445 -12.768 -24.022 1.00 79.06 736 ASN A CA 1
ATOM 5938 C C . ASN A 1 736 ? 23.207 -13.054 -25.508 1.00 79.06 736 ASN A C 1
ATOM 5940 O O . ASN A 1 736 ? 22.754 -12.184 -26.251 1.00 79.06 736 ASN A O 1
ATOM 5944 N N . LEU A 1 737 ? 23.454 -14.297 -25.937 1.00 82.19 737 LEU A N 1
ATOM 5945 C CA . LEU A 1 737 ? 23.250 -14.719 -27.320 1.00 82.19 737 LEU A CA 1
ATOM 5946 C C . LEU A 1 737 ? 21.764 -14.669 -27.704 1.00 82.19 737 LEU A C 1
ATOM 5948 O O . LEU A 1 737 ? 21.428 -14.281 -28.822 1.00 82.19 737 LEU A O 1
ATOM 5952 N N . GLN A 1 738 ? 20.860 -15.006 -26.780 1.00 80.19 738 GLN A N 1
ATOM 5953 C CA . GLN A 1 738 ? 19.420 -14.846 -26.980 1.00 80.19 738 GLN A CA 1
ATOM 5954 C C . GLN A 1 738 ? 19.020 -13.374 -27.118 1.00 80.19 738 GLN A C 1
ATOM 5956 O O . GLN A 1 738 ? 18.310 -13.060 -28.066 1.00 80.19 738 GLN A O 1
ATOM 5961 N N . GLN A 1 739 ? 19.483 -12.465 -26.256 1.00 80.12 739 GLN A N 1
ATOM 5962 C CA . GLN A 1 739 ? 19.120 -11.044 -26.340 1.00 80.12 739 GLN A CA 1
ATOM 5963 C C . GLN A 1 739 ? 19.671 -10.369 -27.603 1.00 80.12 739 GLN A C 1
ATOM 5965 O O . GLN A 1 739 ? 18.932 -9.665 -28.296 1.00 80.12 739 GLN A O 1
ATOM 5970 N N . TYR A 1 740 ? 20.926 -10.645 -27.961 1.00 84.56 740 TYR A N 1
ATOM 5971 C CA . TYR A 1 740 ? 21.543 -10.153 -29.196 1.00 84.56 740 TYR A CA 1
ATOM 5972 C C . TYR A 1 740 ? 20.781 -10.617 -30.456 1.00 84.56 740 TYR A C 1
ATOM 5974 O O . TYR A 1 740 ? 20.557 -9.834 -31.383 1.00 84.56 740 TYR A O 1
ATOM 5982 N N . ASN A 1 741 ? 20.309 -11.871 -30.465 1.00 84.19 741 ASN A N 1
ATOM 5983 C CA . ASN A 1 741 ? 19.514 -12.423 -31.565 1.00 84.19 741 ASN A CA 1
ATOM 5984 C C . ASN A 1 741 ? 18.048 -11.944 -31.559 1.00 84.19 741 ASN A C 1
ATOM 5986 O O . ASN A 1 741 ? 17.511 -11.646 -32.620 1.00 84.19 741 ASN A O 1
ATOM 5990 N N . ILE A 1 742 ? 17.393 -11.830 -30.396 1.00 82.19 742 ILE A N 1
ATOM 5991 C CA . ILE A 1 742 ? 15.987 -11.390 -30.265 1.00 82.19 742 ILE A CA 1
ATOM 5992 C C . ILE A 1 742 ? 15.796 -9.953 -30.761 1.00 82.19 742 ILE A C 1
ATOM 5994 O O . ILE A 1 742 ? 14.766 -9.643 -31.360 1.00 82.19 742 ILE A O 1
ATOM 5998 N N . ASN A 1 743 ? 16.790 -9.092 -30.544 1.00 82.62 743 ASN A N 1
ATOM 5999 C CA . ASN A 1 743 ? 16.789 -7.713 -31.031 1.00 82.62 743 ASN A CA 1
ATOM 6000 C C . ASN A 1 743 ? 17.362 -7.583 -32.459 1.00 82.62 743 ASN A C 1
ATOM 6002 O O . ASN A 1 743 ? 17.534 -6.473 -32.951 1.00 82.62 743 ASN A O 1
ATOM 6006 N N . ASN A 1 744 ? 17.631 -8.707 -33.143 1.00 85.81 744 ASN A N 1
ATOM 6007 C CA . ASN A 1 744 ? 18.171 -8.777 -34.506 1.00 85.81 744 ASN A CA 1
ATOM 6008 C C . ASN A 1 744 ? 19.472 -7.975 -34.723 1.00 85.81 744 ASN A C 1
ATOM 6010 O O . ASN A 1 744 ? 19.783 -7.629 -35.862 1.00 85.81 744 ASN A O 1
ATOM 6014 N N . CYS A 1 745 ? 20.257 -7.697 -33.675 1.00 87.19 745 CYS A N 1
ATOM 6015 C CA . CYS A 1 745 ? 21.328 -6.693 -33.704 1.00 87.19 745 CYS A CA 1
ATOM 6016 C C . CYS A 1 745 ? 22.314 -6.889 -34.869 1.00 87.19 745 CYS A C 1
ATOM 6018 O O . CYS A 1 745 ? 22.631 -5.939 -35.582 1.00 87.19 745 CYS A O 1
ATOM 6020 N N . ARG A 1 746 ? 22.727 -8.137 -35.134 1.00 85.44 746 ARG A N 1
ATOM 6021 C CA . ARG A 1 746 ? 23.587 -8.482 -36.279 1.00 85.44 746 ARG A CA 1
ATOM 6022 C C . ARG A 1 746 ? 22.969 -8.094 -37.623 1.00 85.44 746 ARG A C 1
ATOM 6024 O O . ARG A 1 746 ? 23.653 -7.548 -38.475 1.00 85.44 746 ARG A O 1
ATOM 6031 N N . HIS A 1 747 ? 21.684 -8.378 -37.814 1.00 85.12 747 HIS A N 1
ATOM 6032 C CA . HIS A 1 747 ? 20.969 -8.105 -39.059 1.00 85.12 747 HIS A CA 1
ATOM 6033 C C . HIS A 1 747 ? 20.772 -6.600 -39.281 1.00 85.12 747 HIS A C 1
ATOM 6035 O O . HIS A 1 747 ? 20.935 -6.138 -40.403 1.00 85.12 747 HIS A O 1
ATOM 6041 N N . LEU A 1 748 ? 20.493 -5.830 -38.220 1.00 84.12 748 LEU A N 1
ATOM 6042 C CA . LEU A 1 748 ? 20.345 -4.371 -38.310 1.00 84.12 748 LEU A CA 1
ATOM 6043 C C . LEU A 1 748 ? 21.646 -3.688 -38.768 1.00 84.12 748 LEU A C 1
ATOM 6045 O O . LEU A 1 748 ? 21.610 -2.818 -39.634 1.00 84.12 748 LEU A O 1
ATOM 6049 N N . ILE A 1 749 ? 22.792 -4.133 -38.239 1.00 81.75 749 ILE A N 1
ATOM 6050 C CA . ILE A 1 749 ? 24.121 -3.610 -38.602 1.00 81.75 749 ILE A CA 1
ATOM 6051 C C . ILE A 1 749 ? 24.497 -4.019 -40.034 1.00 81.75 749 ILE A C 1
ATOM 6053 O O . ILE A 1 749 ? 24.889 -3.179 -40.839 1.00 81.75 749 ILE A O 1
ATOM 6057 N N . LEU A 1 750 ? 24.292 -5.292 -40.401 1.00 84.38 750 LEU A N 1
ATOM 6058 C CA . LEU A 1 750 ? 24.548 -5.788 -41.762 1.00 84.38 750 LEU A CA 1
ATOM 6059 C C . LEU A 1 750 ? 23.661 -5.134 -42.840 1.00 84.38 750 LEU A C 1
ATOM 6061 O O . LEU A 1 750 ? 23.997 -5.212 -44.019 1.00 84.38 750 LEU A O 1
ATOM 6065 N N . LEU A 1 751 ? 22.551 -4.498 -42.450 1.00 81.06 751 LEU A N 1
ATOM 6066 C CA . LEU A 1 751 ? 21.663 -3.730 -43.326 1.00 81.06 751 LEU A CA 1
ATOM 6067 C C . LEU A 1 751 ? 21.986 -2.225 -43.401 1.00 81.06 751 LEU A C 1
ATOM 6069 O O . LEU A 1 751 ? 21.256 -1.515 -44.088 1.00 81.06 751 LEU A O 1
ATOM 6073 N N . LEU A 1 752 ? 23.045 -1.743 -42.731 1.00 78.19 752 LEU A N 1
ATOM 6074 C CA . LEU A 1 752 ? 23.467 -0.330 -42.733 1.00 78.19 752 LEU A CA 1
ATOM 6075 C C . LEU A 1 752 ? 22.368 0.652 -42.267 1.00 78.19 752 LEU A C 1
ATOM 6077 O O . LEU A 1 752 ? 22.217 1.752 -42.797 1.00 78.19 752 LEU A O 1
ATOM 6081 N N . ILE A 1 753 ? 21.585 0.249 -41.262 1.00 73.62 753 ILE A N 1
ATOM 6082 C CA . ILE A 1 753 ? 20.531 1.085 -40.666 1.00 73.62 753 ILE A CA 1
ATOM 6083 C C . ILE A 1 753 ? 21.150 2.274 -39.906 1.00 73.62 753 ILE A C 1
ATOM 6085 O O . ILE A 1 753 ? 22.191 2.131 -39.263 1.00 73.62 753 ILE A O 1
ATOM 6089 N N . ASP A 1 754 ? 20.503 3.447 -39.973 1.00 67.38 754 ASP A N 1
ATOM 6090 C CA . ASP A 1 754 ? 20.948 4.671 -39.290 1.00 67.38 754 ASP A CA 1
ATOM 6091 C C . ASP A 1 754 ? 21.116 4.425 -37.779 1.00 67.38 754 ASP A C 1
ATOM 6093 O O . ASP A 1 754 ? 20.282 3.790 -37.128 1.00 67.38 754 ASP A O 1
ATOM 6097 N N . TYR A 1 755 ? 22.195 4.965 -37.208 1.00 66.69 755 TYR A N 1
ATOM 6098 C CA . TYR A 1 755 ? 22.534 4.839 -35.790 1.00 66.69 755 TYR A CA 1
ATOM 6099 C C . TYR A 1 755 ? 21.368 5.227 -34.853 1.00 66.69 755 TYR A C 1
ATOM 6101 O O . TYR A 1 755 ? 21.234 4.682 -33.757 1.00 66.69 755 TYR A O 1
ATOM 6109 N N . ASN A 1 756 ? 20.507 6.158 -35.271 1.00 66.44 756 ASN A N 1
ATOM 6110 C CA . ASN A 1 756 ? 19.363 6.626 -34.485 1.00 66.44 756 ASN A CA 1
ATOM 6111 C C . ASN A 1 756 ? 18.178 5.635 -34.452 1.00 66.44 756 ASN A C 1
ATOM 6113 O O . ASN A 1 756 ? 17.299 5.799 -33.607 1.00 66.44 756 ASN A O 1
ATOM 6117 N N . ASP A 1 757 ? 18.162 4.620 -35.327 1.00 72.25 757 ASP A N 1
ATOM 6118 C CA . ASP A 1 757 ? 17.084 3.626 -35.464 1.00 72.25 757 ASP A CA 1
ATOM 6119 C C . ASP A 1 757 ? 17.457 2.225 -34.915 1.00 72.25 757 ASP A C 1
ATOM 6121 O O . ASP A 1 757 ? 16.611 1.327 -34.860 1.00 72.25 757 ASP A O 1
ATOM 6125 N N . ILE A 1 758 ? 18.706 2.014 -34.477 1.00 74.31 758 ILE A N 1
ATOM 6126 C CA . ILE A 1 758 ? 19.166 0.760 -33.848 1.00 74.31 758 ILE A CA 1
ATOM 6127 C C . ILE A 1 758 ? 18.881 0.790 -32.322 1.00 74.31 758 ILE A C 1
ATOM 6129 O O . ILE A 1 758 ? 19.209 1.783 -31.670 1.00 74.31 758 ILE A O 1
ATOM 6133 N N . PRO A 1 759 ? 18.313 -0.277 -31.711 1.00 78.75 759 PRO A N 1
ATOM 6134 C CA . PRO A 1 759 ? 18.011 -0.328 -30.270 1.00 78.75 759 PRO A CA 1
ATOM 6135 C C . PRO A 1 759 ? 19.235 -0.159 -29.349 1.00 78.75 759 PRO A C 1
ATOM 6137 O O . PRO A 1 759 ? 20.288 -0.732 -29.629 1.00 78.75 759 PRO A O 1
ATOM 6140 N N . GLU A 1 760 ? 19.089 0.521 -28.198 1.00 74.38 760 GLU A N 1
ATOM 6141 C CA . GLU A 1 760 ? 20.216 0.811 -27.278 1.00 74.38 760 GLU A CA 1
ATOM 6142 C C . GLU A 1 760 ? 20.890 -0.474 -26.752 1.00 74.38 760 GLU A C 1
ATOM 6144 O O . GLU A 1 760 ? 22.116 -0.559 -26.734 1.00 74.38 760 GLU A O 1
ATOM 6149 N N . ILE A 1 761 ? 20.120 -1.540 -26.492 1.00 79.19 761 ILE A N 1
ATOM 6150 C CA . ILE A 1 761 ? 20.643 -2.874 -26.132 1.00 79.19 761 ILE A CA 1
ATOM 6151 C C . ILE A 1 761 ? 21.594 -3.487 -27.182 1.00 79.19 761 ILE A C 1
ATOM 6153 O O . ILE A 1 761 ? 22.460 -4.293 -26.841 1.00 79.19 761 ILE A O 1
ATOM 6157 N N . CYS A 1 762 ? 21.469 -3.118 -28.461 1.00 84.38 762 CYS A N 1
ATOM 6158 C CA . CYS A 1 762 ? 22.412 -3.562 -29.485 1.00 84.38 762 CYS A CA 1
ATOM 6159 C C . CYS A 1 762 ? 23.757 -2.831 -29.383 1.00 84.38 762 CYS A C 1
ATOM 6161 O O . CYS A 1 762 ? 24.774 -3.429 -29.736 1.00 84.38 762 CYS A O 1
ATOM 6163 N N . TYR A 1 763 ? 23.786 -1.593 -28.872 1.00 77.81 763 TYR A N 1
ATOM 6164 C CA . TYR A 1 763 ? 25.032 -0.861 -28.653 1.00 77.81 763 TYR A CA 1
ATOM 6165 C C . TYR A 1 763 ? 25.853 -1.457 -27.524 1.00 77.81 763 TYR A C 1
ATOM 6167 O O . TYR A 1 763 ? 27.020 -1.766 -27.782 1.00 77.81 763 TYR A O 1
ATOM 6175 N N . ASP A 1 764 ? 25.224 -1.702 -26.365 1.00 76.19 764 ASP A N 1
ATOM 6176 C CA . ASP A 1 764 ? 25.815 -2.423 -25.230 1.00 76.19 764 ASP A CA 1
ATOM 6177 C C . ASP A 1 764 ? 26.528 -3.682 -25.772 1.00 76.19 764 ASP A C 1
ATOM 6179 O O . ASP A 1 764 ? 27.758 -3.749 -25.779 1.00 76.19 764 ASP A O 1
ATOM 6183 N N . TYR A 1 765 ? 25.789 -4.604 -26.409 1.00 81.62 765 TYR A N 1
ATOM 6184 C CA . TYR A 1 765 ? 26.385 -5.826 -26.959 1.00 81.62 765 TYR A CA 1
ATOM 6185 C C . TYR A 1 765 ? 27.439 -5.602 -28.057 1.00 81.62 765 TYR A C 1
ATOM 6187 O O . TYR A 1 765 ? 28.400 -6.368 -28.093 1.00 81.62 765 TYR A O 1
ATOM 6195 N N . THR A 1 766 ? 27.329 -4.609 -28.952 1.00 79.38 766 THR A N 1
ATOM 6196 C CA . THR A 1 766 ? 28.413 -4.365 -29.931 1.00 79.38 766 THR A CA 1
ATOM 6197 C C . THR A 1 766 ? 29.709 -3.917 -29.272 1.00 79.38 766 THR A C 1
ATOM 6199 O O . THR A 1 766 ? 30.761 -4.436 -29.642 1.00 79.38 766 THR A O 1
ATOM 6202 N N . CYS A 1 767 ? 29.647 -3.023 -28.279 1.00 79.75 767 CYS A N 1
ATOM 6203 C CA . CYS A 1 767 ? 30.839 -2.601 -27.553 1.00 79.75 767 CYS A CA 1
ATOM 6204 C C . CYS A 1 767 ? 31.446 -3.788 -26.786 1.00 79.75 767 CYS A C 1
ATOM 6206 O O . CYS A 1 767 ? 32.648 -4.045 -26.903 1.00 79.75 767 CYS A O 1
ATOM 6208 N N . SER A 1 768 ? 30.616 -4.589 -26.105 1.00 79.69 768 SER A N 1
ATOM 6209 C CA . SER A 1 768 ? 31.095 -5.759 -25.367 1.00 79.69 768 SER A CA 1
ATOM 6210 C C . SER A 1 768 ? 31.701 -6.837 -26.292 1.00 79.69 768 SER A C 1
ATOM 6212 O O . SER A 1 768 ? 32.713 -7.465 -25.973 1.00 79.69 768 SER A O 1
ATOM 6214 N N . ILE A 1 769 ? 31.122 -7.054 -27.480 1.00 80.69 769 ILE A N 1
ATOM 6215 C CA . ILE A 1 769 ? 31.679 -7.952 -28.507 1.00 80.69 769 ILE A CA 1
ATOM 6216 C C . ILE A 1 769 ? 33.048 -7.444 -28.967 1.00 80.69 769 ILE A C 1
ATOM 6218 O O . ILE A 1 769 ? 34.003 -8.221 -29.006 1.00 80.69 769 ILE A O 1
ATOM 6222 N N . ALA A 1 770 ? 33.173 -6.146 -29.248 1.00 75.88 770 ALA A N 1
ATOM 6223 C CA . ALA A 1 770 ? 34.427 -5.544 -29.681 1.00 75.88 770 ALA A CA 1
ATOM 6224 C C . ALA A 1 770 ? 35.519 -5.637 -28.598 1.00 75.88 770 ALA A C 1
ATOM 6226 O O . ALA A 1 770 ? 36.642 -6.043 -28.889 1.00 75.88 770 ALA A O 1
ATOM 6227 N N . GLY A 1 771 ? 35.186 -5.369 -27.331 1.00 78.62 771 GLY A N 1
ATOM 6228 C CA . GLY A 1 771 ? 36.106 -5.527 -26.197 1.00 78.62 771 GLY A CA 1
ATOM 6229 C C . GLY A 1 771 ? 36.501 -6.987 -25.907 1.00 78.62 771 GLY A C 1
ATOM 6230 O O . GLY A 1 771 ? 37.614 -7.256 -25.445 1.00 78.62 771 GLY A O 1
ATOM 6231 N N . SER A 1 772 ? 35.638 -7.961 -26.221 1.00 78.75 772 SER A N 1
ATOM 6232 C CA . SER A 1 772 ? 35.964 -9.400 -26.170 1.00 78.75 772 SER A CA 1
ATOM 6233 C C . SER A 1 772 ? 36.846 -9.851 -27.348 1.00 78.75 772 SER A C 1
ATOM 6235 O O . SER A 1 772 ? 37.672 -10.751 -27.188 1.00 78.75 772 SER A O 1
ATOM 6237 N N . MET A 1 773 ? 36.703 -9.203 -28.507 1.00 80.00 773 MET A N 1
ATOM 6238 C CA . MET A 1 773 ? 37.420 -9.505 -29.748 1.00 80.00 773 MET A CA 1
ATOM 6239 C C . MET A 1 773 ? 38.816 -8.862 -29.834 1.00 80.00 773 MET A C 1
ATOM 6241 O O . MET A 1 773 ? 39.760 -9.506 -30.282 1.00 80.00 773 MET A O 1
ATOM 6245 N N . ILE A 1 774 ? 38.931 -7.592 -29.439 1.00 82.56 774 ILE A N 1
ATOM 6246 C CA . ILE A 1 774 ? 40.128 -6.743 -29.601 1.00 82.56 774 ILE A CA 1
ATOM 6247 C C . ILE A 1 774 ? 40.898 -6.598 -28.279 1.00 82.56 774 ILE A C 1
ATOM 6249 O O . ILE A 1 774 ? 42.085 -6.283 -28.271 1.00 82.56 774 ILE A O 1
ATOM 6253 N N . GLY A 1 775 ? 40.232 -6.833 -27.144 1.00 78.25 775 GLY A N 1
ATOM 6254 C CA . GLY A 1 775 ? 40.828 -6.735 -25.810 1.00 78.25 775 GLY A CA 1
ATOM 6255 C C . GLY A 1 775 ? 40.964 -5.312 -25.261 1.00 78.25 775 GLY A C 1
ATOM 6256 O O . GLY A 1 775 ? 41.376 -5.173 -24.112 1.00 78.25 775 GLY A O 1
ATOM 6257 N N . LYS A 1 776 ? 40.611 -4.276 -26.039 1.00 85.94 776 LYS A N 1
ATOM 6258 C CA . LYS A 1 776 ? 40.672 -2.855 -25.655 1.00 85.94 776 LYS A CA 1
ATOM 6259 C C . LYS A 1 776 ? 39.826 -1.946 -26.548 1.00 85.94 776 LYS A C 1
ATOM 6261 O O . LYS A 1 776 ? 39.442 -2.359 -27.642 1.00 85.94 776 LYS A O 1
ATOM 6266 N N . ALA A 1 777 ? 39.575 -0.714 -26.101 1.00 85.38 777 ALA A N 1
ATOM 6267 C CA . ALA A 1 777 ? 39.027 0.334 -26.961 1.00 85.38 777 ALA A CA 1
ATOM 6268 C C . ALA A 1 777 ? 40.111 0.879 -27.916 1.00 85.38 777 ALA A C 1
ATOM 6270 O O . ALA A 1 777 ? 41.309 0.825 -27.624 1.00 85.38 777 ALA A O 1
ATOM 6271 N N . LEU A 1 778 ? 39.699 1.382 -29.083 1.00 86.50 778 LEU A N 1
ATOM 6272 C CA . LEU A 1 778 ? 40.604 1.879 -30.128 1.00 86.50 778 LEU A CA 1
ATOM 6273 C C . LEU A 1 778 ? 40.687 3.406 -30.120 1.00 86.50 778 LEU A C 1
ATOM 6275 O O . LEU A 1 778 ? 39.715 4.079 -29.801 1.00 86.50 778 LEU A O 1
ATOM 6279 N N . GLN A 1 779 ? 41.839 3.966 -30.491 1.00 89.06 779 GLN A N 1
ATOM 6280 C CA . GLN A 1 779 ? 42.054 5.416 -30.495 1.00 89.06 779 GLN A CA 1
ATOM 6281 C C . GLN A 1 779 ? 41.304 6.098 -31.653 1.00 89.06 779 GLN A C 1
ATOM 6283 O O . GLN A 1 779 ? 41.296 5.611 -32.786 1.00 89.06 779 GLN A O 1
ATOM 6288 N N . CYS A 1 780 ? 40.670 7.243 -31.383 1.00 89.44 780 CYS A N 1
ATOM 6289 C CA . CYS A 1 780 ? 39.846 7.967 -32.354 1.00 89.44 780 CYS A CA 1
ATOM 6290 C C . CYS A 1 780 ? 40.609 8.368 -33.630 1.00 89.44 780 CYS A C 1
ATOM 6292 O O . CYS A 1 780 ? 40.054 8.270 -34.724 1.00 89.44 780 CYS A O 1
ATOM 6294 N N . ASP A 1 781 ? 41.863 8.814 -33.512 1.00 90.56 781 ASP A N 1
ATOM 6295 C CA . ASP A 1 781 ? 42.717 9.283 -34.618 1.00 90.56 781 ASP A CA 1
ATOM 6296 C C . ASP A 1 781 ? 42.082 10.355 -35.530 1.00 90.56 781 ASP A C 1
ATOM 6298 O O . ASP A 1 781 ? 42.357 10.412 -36.727 1.00 90.56 781 ASP A O 1
ATOM 6302 N N . CYS A 1 782 ? 41.230 11.220 -34.976 1.00 90.94 782 CYS A N 1
ATOM 6303 C CA . CYS A 1 782 ? 40.582 12.296 -35.725 1.00 90.94 782 CYS A CA 1
ATOM 6304 C C . CYS A 1 782 ? 41.600 13.252 -36.363 1.00 90.94 782 CYS A C 1
ATOM 6306 O O . CYS A 1 782 ? 42.424 13.852 -35.664 1.00 90.94 782 CYS A O 1
ATOM 6308 N N . ASP A 1 783 ? 41.514 13.445 -37.682 1.00 90.81 783 ASP A N 1
ATOM 6309 C CA . ASP A 1 783 ? 42.390 14.371 -38.391 1.00 90.81 783 ASP A CA 1
ATOM 6310 C C . ASP A 1 783 ? 42.108 15.821 -37.974 1.00 90.81 783 ASP A C 1
ATOM 6312 O O . ASP A 1 783 ? 40.960 16.263 -37.905 1.00 90.81 783 ASP A O 1
ATOM 6316 N N . LYS A 1 784 ? 43.171 16.586 -37.717 1.00 88.19 784 LYS A N 1
ATOM 6317 C CA . LYS A 1 784 ? 43.089 17.947 -37.161 1.00 88.19 784 LYS A CA 1
ATOM 6318 C C . LYS A 1 784 ? 42.660 18.992 -38.199 1.00 88.19 784 LYS A C 1
ATOM 6320 O O . LYS A 1 784 ? 42.168 20.060 -37.826 1.00 88.19 784 LYS A O 1
ATOM 6325 N N . THR A 1 785 ? 42.834 18.700 -39.486 1.00 90.31 785 THR A N 1
ATOM 6326 C CA . THR A 1 785 ? 42.415 19.560 -40.596 1.00 90.31 785 THR A CA 1
ATOM 6327 C C . THR A 1 785 ? 40.926 19.388 -40.868 1.00 90.31 785 THR A C 1
ATOM 6329 O O . THR A 1 785 ? 40.215 20.390 -40.924 1.00 90.31 785 THR A O 1
ATOM 6332 N N . GLY A 1 786 ? 40.426 18.153 -40.959 1.00 88.31 786 GLY A N 1
ATOM 6333 C CA . GLY A 1 786 ? 39.039 17.858 -41.328 1.00 88.31 786 GLY A CA 1
ATOM 6334 C C . GLY A 1 786 ? 38.054 17.649 -40.168 1.00 88.31 786 GLY A C 1
ATOM 6335 O O . GLY A 1 786 ? 36.855 17.876 -40.349 1.00 88.31 786 GLY A O 1
ATOM 6336 N N . SER A 1 787 ? 38.514 17.296 -38.962 1.00 90.38 787 SER A N 1
ATOM 6337 C CA . SER A 1 787 ? 37.656 17.149 -37.770 1.00 90.38 787 SER A CA 1
ATOM 6338 C C . SER A 1 787 ? 37.463 18.464 -37.013 1.00 90.38 787 SER A C 1
ATOM 6340 O O . SER A 1 787 ? 38.318 19.351 -37.024 1.00 90.38 787 SER A O 1
ATOM 6342 N N . LYS A 1 788 ? 36.344 18.584 -36.291 1.00 86.94 788 LYS A N 1
ATOM 6343 C CA . LYS A 1 788 ? 36.076 19.675 -35.334 1.00 86.94 788 LYS A CA 1
ATOM 6344 C C . LYS A 1 788 ? 36.672 19.423 -33.939 1.00 86.94 788 LYS A C 1
ATOM 6346 O O . LYS A 1 788 ? 36.809 20.369 -33.168 1.00 86.94 788 LYS A O 1
ATOM 6351 N N . SER A 1 789 ? 37.012 18.176 -33.613 1.00 86.44 789 SER A N 1
ATOM 6352 C CA . SER A 1 789 ? 37.520 17.733 -32.306 1.00 86.44 789 SER A CA 1
ATOM 6353 C C . SER A 1 789 ? 38.426 16.507 -32.452 1.00 86.44 789 SER A C 1
ATOM 6355 O O . SER A 1 789 ? 38.253 15.728 -33.385 1.00 86.44 789 SER A O 1
ATOM 6357 N N . SER A 1 790 ? 39.346 16.303 -31.501 1.00 85.75 790 SER A N 1
ATOM 6358 C CA . SER A 1 790 ? 40.102 15.041 -31.360 1.00 85.75 790 SER A CA 1
ATOM 6359 C C . SER A 1 790 ? 39.252 13.889 -30.802 1.00 85.75 790 SER A C 1
ATOM 6361 O O . SER A 1 790 ? 39.644 12.731 -30.895 1.00 85.75 790 SER A O 1
ATOM 6363 N N . ILE A 1 791 ? 38.115 14.227 -30.187 1.00 86.31 791 ILE A N 1
ATOM 6364 C CA . ILE A 1 791 ? 37.126 13.295 -29.639 1.00 86.31 791 ILE A CA 1
ATOM 6365 C C . ILE A 1 791 ? 36.192 12.858 -30.775 1.00 86.31 791 ILE A C 1
ATOM 6367 O O . ILE A 1 791 ? 35.701 13.708 -31.531 1.00 86.31 791 ILE A O 1
ATOM 6371 N N . CYS A 1 792 ? 35.956 11.551 -30.870 1.00 87.31 792 CYS A N 1
ATOM 6372 C CA . CYS A 1 792 ? 35.015 10.901 -31.779 1.00 87.31 792 CYS A CA 1
ATOM 6373 C C . CYS A 1 792 ? 33.788 10.363 -31.023 1.00 87.31 792 CYS A C 1
ATOM 6375 O O . CYS A 1 792 ? 33.723 10.443 -29.799 1.00 87.31 792 CYS A O 1
ATOM 6377 N N . ASN A 1 793 ? 32.801 9.825 -31.743 1.00 83.19 793 ASN A N 1
ATOM 6378 C CA . ASN A 1 793 ? 31.725 9.050 -31.126 1.00 83.19 793 ASN A CA 1
ATOM 6379 C C . ASN A 1 793 ? 32.312 7.797 -30.447 1.00 83.19 793 ASN A C 1
ATOM 6381 O O . ASN A 1 793 ? 33.012 7.028 -31.109 1.00 83.19 793 ASN A O 1
ATOM 6385 N N . SER A 1 794 ? 31.991 7.571 -29.168 1.00 79.44 794 SER A N 1
ATOM 6386 C CA . SER A 1 794 ? 32.426 6.394 -28.398 1.00 79.44 794 SER A CA 1
ATOM 6387 C C . SER A 1 794 ? 32.013 5.073 -29.047 1.00 79.44 794 SER A C 1
ATOM 6389 O O . SER A 1 794 ? 32.645 4.051 -28.806 1.00 79.44 794 SER A O 1
ATOM 6391 N N . ASN A 1 795 ? 30.976 5.091 -29.888 1.00 74.88 795 ASN A N 1
ATOM 6392 C CA . ASN A 1 795 ? 30.470 3.927 -30.601 1.00 74.88 795 ASN A CA 1
ATOM 6393 C C . ASN A 1 795 ? 30.770 4.097 -32.099 1.00 74.88 795 ASN A C 1
ATOM 6395 O O . ASN A 1 795 ? 30.400 5.101 -32.710 1.00 74.88 795 ASN A O 1
ATOM 6399 N N . GLY A 1 796 ? 31.488 3.141 -32.695 1.00 77.56 796 GLY A N 1
ATOM 6400 C CA . GLY A 1 796 ? 31.905 3.171 -34.106 1.00 77.56 796 GLY A CA 1
ATOM 6401 C C . GLY A 1 796 ? 33.043 4.151 -34.436 1.00 77.56 796 GLY A C 1
ATOM 6402 O O . GLY A 1 796 ? 33.677 4.024 -35.481 1.00 77.56 796 GLY A O 1
ATOM 6403 N N . GLY A 1 797 ? 33.369 5.094 -33.547 1.00 83.62 797 GLY A N 1
ATOM 6404 C CA . GLY A 1 797 ? 34.572 5.922 -33.663 1.00 83.62 797 GLY A CA 1
ATOM 6405 C C . GLY A 1 797 ? 34.487 7.063 -34.665 1.00 83.62 797 GLY A C 1
ATOM 6406 O O . GLY A 1 797 ? 35.526 7.600 -35.048 1.00 83.62 797 GLY A O 1
ATOM 6407 N N . GLN A 1 798 ? 33.292 7.433 -35.131 1.00 86.12 798 GLN A N 1
ATOM 6408 C CA . GLN A 1 798 ? 33.126 8.500 -36.118 1.00 86.12 798 GLN A CA 1
ATOM 6409 C C . GLN A 1 798 ? 33.511 9.865 -35.525 1.00 86.12 798 GLN A C 1
ATOM 6411 O O . GLN A 1 798 ? 32.888 10.354 -34.581 1.00 86.12 798 GLN A O 1
ATOM 6416 N N . CYS A 1 799 ? 34.536 10.496 -36.090 1.00 89.94 799 CYS A N 1
ATOM 6417 C CA . CYS A 1 799 ? 34.954 11.852 -35.752 1.00 89.94 799 CYS A CA 1
ATOM 6418 C C . CYS A 1 799 ? 33.940 12.891 -36.260 1.00 89.94 799 CYS A C 1
ATOM 6420 O O . CYS A 1 799 ? 33.241 12.680 -37.255 1.00 89.94 799 CYS A O 1
ATOM 6422 N N . LEU A 1 800 ? 33.848 14.041 -35.584 1.00 87.94 800 LEU A N 1
ATOM 6423 C CA . LEU A 1 800 ? 32.885 15.086 -35.940 1.00 87.94 800 LEU A CA 1
ATOM 6424 C C . LEU A 1 800 ? 33.418 15.959 -37.089 1.00 87.94 800 LEU A C 1
ATOM 6426 O O . LEU A 1 800 ? 34.111 16.952 -36.856 1.00 87.94 800 LEU A O 1
ATOM 6430 N N . CYS A 1 801 ? 33.084 15.607 -38.328 1.00 89.50 801 CYS A N 1
ATOM 6431 C CA . CYS A 1 801 ? 33.671 16.229 -39.517 1.00 89.50 801 CYS A CA 1
ATOM 6432 C C . CYS A 1 801 ? 33.221 17.678 -39.764 1.00 89.50 801 CYS A C 1
ATOM 6434 O O . CYS A 1 801 ? 32.153 18.127 -39.323 1.00 89.50 801 CYS A O 1
ATOM 6436 N N . LYS A 1 802 ? 34.060 18.439 -40.474 1.00 89.81 802 LYS A N 1
ATOM 6437 C CA . LYS A 1 802 ? 33.738 19.754 -41.052 1.00 89.81 802 LYS A CA 1
ATOM 6438 C C . LYS A 1 802 ? 32.842 19.602 -42.288 1.00 89.81 802 LYS A C 1
ATOM 6440 O O . LYS A 1 802 ? 32.499 18.495 -42.689 1.00 89.81 802 LYS A O 1
ATOM 6445 N N . LYS A 1 803 ? 32.387 20.725 -42.854 1.00 86.00 803 LYS A N 1
ATOM 6446 C CA . LYS A 1 803 ? 31.486 20.702 -44.014 1.00 86.00 803 LYS A CA 1
ATOM 6447 C C . LYS A 1 803 ? 32.186 20.012 -45.196 1.00 86.00 803 LYS A C 1
ATOM 6449 O O . LYS A 1 803 ? 33.338 20.334 -45.481 1.00 86.00 803 LYS A O 1
ATOM 6454 N N . ASN A 1 804 ? 31.471 19.107 -45.867 1.00 84.50 804 ASN A N 1
ATOM 6455 C CA . ASN A 1 804 ? 31.940 18.335 -47.023 1.00 84.50 804 ASN A CA 1
ATOM 6456 C C . ASN A 1 804 ? 33.200 17.473 -46.748 1.00 84.50 804 ASN A C 1
ATOM 6458 O O . ASN A 1 804 ? 33.998 17.216 -47.647 1.00 84.50 804 ASN A O 1
ATOM 6462 N N . VAL A 1 805 ? 33.405 17.048 -45.498 1.00 88.62 805 VAL A N 1
ATOM 6463 C CA . VAL A 1 805 ? 34.483 16.131 -45.092 1.00 88.62 805 VAL A CA 1
ATOM 6464 C C . VAL A 1 805 ? 33.862 14.830 -44.587 1.00 88.62 805 VAL A C 1
ATOM 6466 O O . VAL A 1 805 ? 32.904 14.878 -43.817 1.00 88.62 805 VAL A O 1
ATOM 6469 N N . ILE A 1 806 ? 34.421 13.689 -44.997 1.00 81.56 806 ILE A N 1
ATOM 6470 C CA . ILE A 1 806 ? 33.916 12.335 -44.721 1.00 81.56 806 ILE A CA 1
ATOM 6471 C C . ILE A 1 806 ? 35.022 11.389 -44.223 1.00 81.56 806 ILE A C 1
ATOM 6473 O O . ILE A 1 806 ? 36.194 11.761 -44.119 1.00 81.56 806 ILE A O 1
ATOM 6477 N N . GLY A 1 807 ? 34.633 10.143 -43.938 1.00 79.00 807 GLY A N 1
ATOM 6478 C CA . GLY A 1 807 ? 35.494 9.087 -43.406 1.00 79.00 807 GLY A CA 1
ATOM 6479 C C . GLY A 1 807 ? 35.538 9.086 -41.877 1.00 79.00 807 GLY A C 1
ATOM 6480 O O . GLY A 1 807 ? 35.316 10.117 -41.234 1.00 79.00 807 GLY A O 1
ATOM 6481 N N . ARG A 1 808 ? 35.862 7.931 -41.275 1.00 83.56 808 ARG A N 1
ATOM 6482 C CA . ARG A 1 808 ? 35.840 7.751 -39.808 1.00 83.56 808 ARG A CA 1
ATOM 6483 C C . ARG A 1 808 ? 36.680 8.798 -39.068 1.00 83.56 808 ARG A C 1
ATOM 6485 O O . ARG A 1 808 ? 36.276 9.274 -38.013 1.00 83.56 808 ARG A O 1
ATOM 6492 N N . ARG A 1 809 ? 37.824 9.181 -39.646 1.00 89.94 809 ARG A N 1
ATOM 6493 C CA . ARG A 1 809 ? 38.772 10.170 -39.100 1.00 89.94 809 ARG A CA 1
ATOM 6494 C C . ARG A 1 809 ? 38.580 11.589 -39.644 1.00 89.94 809 ARG A C 1
ATOM 6496 O O . ARG A 1 809 ? 39.342 12.471 -39.262 1.00 89.94 809 ARG A O 1
ATOM 6503 N N . CYS A 1 810 ? 37.596 11.810 -40.520 1.00 90.50 810 CYS A N 1
ATOM 6504 C CA . CYS A 1 810 ? 37.402 13.059 -41.259 1.00 90.50 810 CYS A CA 1
ATOM 6505 C C . CYS A 1 810 ? 38.642 13.476 -42.070 1.00 90.50 810 CYS A C 1
ATOM 6507 O O . CYS A 1 810 ? 39.063 14.627 -42.015 1.00 90.50 810 CYS A O 1
ATOM 6509 N N . ASP A 1 811 ? 39.253 12.530 -42.782 1.00 88.81 811 ASP A N 1
ATOM 6510 C CA . ASP A 1 811 ? 40.538 12.676 -43.477 1.00 88.81 811 ASP A CA 1
ATOM 6511 C C . ASP A 1 811 ? 40.415 12.814 -45.010 1.00 88.81 811 ASP A C 1
ATOM 6513 O O . ASP A 1 811 ? 41.427 12.835 -45.710 1.00 88.81 811 ASP A O 1
ATOM 6517 N N . LYS A 1 812 ? 39.188 12.912 -45.550 1.00 86.69 812 LYS A N 1
ATOM 6518 C CA . LYS A 1 812 ? 38.906 13.011 -46.996 1.00 86.69 812 LYS A CA 1
ATOM 6519 C C . LYS A 1 812 ? 37.736 13.960 -47.288 1.00 86.69 812 LYS A C 1
ATOM 6521 O O . LYS A 1 812 ? 36.829 14.097 -46.470 1.00 86.69 812 LYS A O 1
ATOM 6526 N N . CYS A 1 813 ? 37.715 14.585 -48.467 1.00 86.81 813 CYS A N 1
ATOM 6527 C CA . CYS A 1 813 ? 36.526 15.291 -48.964 1.00 86.81 813 CYS A CA 1
ATOM 6528 C C . CYS A 1 813 ? 35.439 14.303 -49.417 1.00 86.81 813 CYS A C 1
ATOM 6530 O O . CYS A 1 813 ? 35.764 13.226 -49.921 1.00 86.81 813 CYS A O 1
ATOM 6532 N N . SER A 1 814 ? 34.165 14.685 -49.279 1.00 82.62 814 SER A N 1
ATOM 6533 C CA . SER A 1 814 ? 33.031 13.980 -49.907 1.00 82.62 814 SER A CA 1
ATOM 6534 C C . SER A 1 814 ? 33.140 13.973 -51.435 1.00 82.62 814 SER A C 1
ATOM 6536 O O . SER A 1 814 ? 33.687 14.913 -52.020 1.00 82.62 814 SER A O 1
ATOM 6538 N N . GLU A 1 815 ? 32.552 12.978 -52.103 1.00 77.06 815 GLU A N 1
ATOM 6539 C CA . GLU A 1 815 ? 32.331 13.076 -53.551 1.00 77.06 815 GLU A CA 1
ATOM 6540 C C . GLU A 1 815 ? 31.460 14.305 -53.865 1.00 77.06 815 GLU A C 1
ATOM 6542 O O . GLU A 1 815 ? 30.549 14.650 -53.110 1.00 77.06 815 GLU A O 1
ATOM 6547 N N . GLY A 1 816 ? 31.784 15.026 -54.940 1.00 79.69 816 GLY A N 1
ATOM 6548 C CA . GLY A 1 816 ? 31.199 16.349 -55.193 1.00 79.69 816 GLY A CA 1
ATOM 6549 C C . GLY A 1 816 ? 31.797 17.486 -54.345 1.00 79.69 816 GLY A C 1
ATOM 6550 O O . GLY A 1 816 ? 31.195 18.563 -54.241 1.00 79.69 816 GLY A O 1
ATOM 6551 N N . SER A 1 817 ? 32.985 17.294 -53.751 1.00 87.44 817 SER A N 1
ATOM 6552 C CA . SER A 1 817 ? 33.731 18.353 -53.057 1.00 87.44 817 SER A CA 1
ATOM 6553 C C . SER A 1 817 ? 35.259 18.202 -53.120 1.00 87.44 817 SER A C 1
ATOM 6555 O O . SER A 1 817 ? 35.776 17.101 -53.292 1.00 87.44 817 SER A O 1
ATOM 6557 N N . TYR A 1 818 ? 35.979 19.317 -52.956 1.00 90.62 818 TYR A N 1
ATOM 6558 C CA . TYR A 1 818 ? 37.429 19.416 -53.157 1.00 90.62 818 TYR A CA 1
ATOM 6559 C C . TYR A 1 818 ? 38.137 20.343 -52.156 1.00 90.62 818 TYR A C 1
ATOM 6561 O O . TYR A 1 818 ? 37.509 21.157 -51.472 1.00 90.62 818 TYR A O 1
ATOM 6569 N N . GLY A 1 819 ? 39.470 20.266 -52.122 1.00 88.56 819 GLY A N 1
ATOM 6570 C CA . GLY A 1 819 ? 40.333 21.215 -51.423 1.00 88.56 819 GLY A CA 1
ATOM 6571 C C . GLY A 1 819 ? 40.281 21.054 -49.906 1.00 88.56 819 GLY A C 1
ATOM 6572 O O . GLY A 1 819 ? 39.843 21.967 -49.205 1.00 88.56 819 GLY A O 1
ATOM 6573 N N . PHE A 1 820 ? 40.721 19.896 -49.408 1.00 88.69 820 PHE A N 1
ATOM 6574 C CA . PHE A 1 820 ? 40.754 19.548 -47.984 1.00 88.69 820 PHE A CA 1
ATOM 6575 C C . PHE A 1 820 ? 41.569 20.564 -47.166 1.00 88.69 820 PHE A C 1
ATOM 6577 O O . PHE A 1 820 ? 42.795 20.618 -47.256 1.00 88.69 820 PHE A O 1
ATOM 6584 N N . ASN A 1 821 ? 40.885 21.406 -46.387 1.00 85.44 821 ASN A N 1
ATOM 6585 C CA . ASN A 1 821 ? 41.496 22.537 -45.689 1.00 85.44 821 ASN A CA 1
ATOM 6586 C C . ASN A 1 821 ? 40.896 22.742 -44.278 1.00 85.44 821 ASN A C 1
ATOM 6588 O O . ASN A 1 821 ? 39.876 22.135 -43.948 1.00 85.44 821 ASN A O 1
ATOM 6592 N N . PRO A 1 822 ? 41.475 23.612 -43.423 1.00 84.94 822 PRO A N 1
ATOM 6593 C CA . PRO A 1 822 ? 41.018 23.795 -42.042 1.00 84.94 822 PRO A CA 1
ATOM 6594 C C . PRO A 1 822 ? 39.553 24.232 -41.853 1.00 84.94 822 PRO A C 1
ATOM 6596 O O . PRO A 1 822 ? 39.057 24.131 -40.729 1.00 84.94 822 PRO A O 1
ATOM 6599 N N . ASN A 1 823 ? 38.855 24.678 -42.905 1.00 83.94 823 ASN A N 1
ATOM 6600 C CA . ASN A 1 823 ? 37.426 25.016 -42.883 1.00 83.94 823 ASN A CA 1
ATOM 6601 C C . ASN A 1 823 ? 36.506 23.860 -43.348 1.00 83.94 823 ASN A C 1
ATOM 6603 O O . ASN A 1 823 ? 35.291 23.943 -43.164 1.00 83.94 823 ASN A O 1
ATOM 6607 N N . GLY A 1 824 ? 37.059 22.784 -43.920 1.00 86.81 824 GLY A N 1
ATOM 6608 C CA . GLY A 1 824 ? 36.335 21.682 -44.569 1.00 86.81 824 GLY A CA 1
ATOM 6609 C C . GLY A 1 824 ? 36.768 21.493 -46.027 1.00 86.81 824 GLY A C 1
ATOM 6610 O O . GLY A 1 824 ? 37.917 21.770 -46.364 1.00 86.81 824 GLY A O 1
ATOM 6611 N N . CYS A 1 825 ? 35.844 21.067 -46.891 1.00 90.94 825 CYS A N 1
ATOM 6612 C CA . CYS A 1 825 ? 36.027 21.053 -48.348 1.00 90.94 825 CYS A CA 1
ATOM 6613 C C . CYS A 1 825 ? 34.995 21.955 -49.047 1.00 90.94 825 CYS A C 1
ATOM 6615 O O . CYS A 1 825 ? 33.873 22.146 -48.571 1.00 90.94 825 CYS A O 1
ATOM 6617 N N . ASN A 1 826 ? 35.360 22.509 -50.199 1.00 88.00 826 ASN A N 1
ATOM 6618 C CA . ASN A 1 826 ? 34.471 23.320 -51.034 1.00 88.00 826 ASN A CA 1
ATOM 6619 C C . ASN A 1 826 ? 33.627 22.410 -51.933 1.00 88.00 826 ASN A C 1
ATOM 6621 O O . ASN A 1 826 ? 34.085 21.334 -52.300 1.00 88.00 826 ASN A O 1
ATOM 6625 N N . SER A 1 827 ? 32.395 22.792 -52.282 1.00 86.94 827 SER A N 1
ATOM 6626 C CA . SER A 1 827 ? 31.615 21.987 -53.235 1.00 86.94 827 SER A CA 1
ATOM 6627 C C . SER A 1 827 ? 32.200 22.110 -54.642 1.00 86.94 827 SER A C 1
ATOM 6629 O O . SER A 1 827 ? 32.751 23.151 -54.996 1.00 86.94 827 SER A O 1
ATOM 6631 N N . CYS A 1 828 ? 32.098 21.047 -55.440 1.00 88.12 828 CYS A N 1
ATOM 6632 C CA . CYS A 1 828 ? 32.485 21.087 -56.844 1.00 88.12 828 CYS A CA 1
ATOM 6633 C C . CYS A 1 828 ? 31.639 22.101 -57.629 1.00 88.12 828 CYS A C 1
ATOM 6635 O O . CYS A 1 828 ? 32.196 22.859 -58.423 1.00 88.12 828 CYS A O 1
ATOM 6637 N N . ASP A 1 829 ? 30.331 22.168 -57.362 1.00 87.56 829 ASP A N 1
ATOM 6638 C CA . ASP A 1 829 ? 29.372 23.051 -58.037 1.00 87.56 829 ASP A CA 1
ATOM 6639 C C . ASP A 1 829 ? 29.465 22.979 -59.581 1.00 87.56 829 ASP A C 1
ATOM 6641 O O . ASP A 1 829 ? 29.448 24.009 -60.255 1.00 87.56 829 ASP A O 1
ATOM 6645 N N . CYS A 1 830 ? 29.619 21.782 -60.157 1.00 87.94 830 CYS A N 1
ATOM 6646 C CA . CYS A 1 830 ? 29.724 21.617 -61.611 1.00 87.94 830 CYS A CA 1
ATOM 6647 C C . CYS A 1 830 ? 28.397 21.940 -62.323 1.00 87.94 830 CYS A C 1
ATOM 6649 O O . CYS A 1 830 ? 27.316 21.650 -61.805 1.00 87.94 830 CYS A O 1
ATOM 6651 N N . ASP A 1 831 ? 28.464 22.492 -63.536 1.00 84.50 831 ASP A N 1
ATOM 6652 C CA . ASP A 1 831 ? 27.277 22.734 -64.355 1.00 84.50 831 ASP A CA 1
ATOM 6653 C C . ASP A 1 831 ? 26.714 21.425 -64.937 1.00 84.50 831 ASP A C 1
ATOM 6655 O O . ASP A 1 831 ? 27.408 20.695 -65.641 1.00 84.50 831 ASP A O 1
ATOM 6659 N N . ASN A 1 832 ? 25.429 21.156 -64.677 1.00 82.50 832 ASN A N 1
ATOM 6660 C CA . ASN A 1 832 ? 24.744 19.911 -65.056 1.00 82.50 832 ASN A CA 1
ATOM 6661 C C . ASN A 1 832 ? 24.574 19.688 -66.578 1.00 82.50 832 ASN A C 1
ATOM 6663 O O . ASN A 1 832 ? 24.016 18.664 -66.971 1.00 82.50 832 ASN A O 1
ATOM 6667 N N . ILE A 1 833 ? 24.968 20.640 -67.429 1.00 81.44 833 ILE A N 1
ATOM 6668 C CA . ILE A 1 833 ? 24.963 20.512 -68.894 1.00 81.44 833 ILE A CA 1
ATOM 6669 C C . ILE A 1 833 ? 26.402 20.428 -69.417 1.00 81.44 833 ILE A C 1
ATOM 6671 O O . ILE A 1 833 ? 26.697 19.622 -70.303 1.00 81.44 833 ILE A O 1
ATOM 6675 N N . GLY A 1 834 ? 27.293 21.269 -68.885 1.00 82.25 834 GLY A N 1
ATOM 6676 C CA . GLY A 1 834 ? 28.676 21.364 -69.340 1.00 82.25 834 GLY A CA 1
ATOM 6677 C C . GLY A 1 834 ? 29.632 20.320 -68.756 1.00 82.25 834 GLY A C 1
ATOM 6678 O O . GLY A 1 834 ? 30.631 20.005 -69.409 1.00 82.25 834 GLY A O 1
ATOM 6679 N N . SER A 1 835 ? 29.346 19.746 -67.581 1.00 85.94 835 SER A N 1
ATOM 6680 C CA . SER A 1 835 ? 30.098 18.614 -67.020 1.00 85.94 835 SER A CA 1
ATOM 6681 C C . SER A 1 835 ? 29.408 17.265 -67.257 1.00 85.94 835 SER A C 1
ATOM 6683 O O . SER A 1 835 ? 28.221 17.188 -67.566 1.00 85.94 835 SER A O 1
ATOM 6685 N N . LEU A 1 836 ? 30.168 16.175 -67.113 1.00 77.19 836 LEU A N 1
ATOM 6686 C CA . LEU A 1 836 ? 29.639 14.803 -67.142 1.00 77.19 836 LEU A CA 1
ATOM 6687 C C . LEU A 1 836 ? 28.888 14.432 -65.849 1.00 77.19 836 LEU A C 1
ATOM 6689 O O . LEU A 1 836 ? 27.986 13.597 -65.865 1.00 77.19 836 LEU A O 1
ATOM 6693 N N . HIS A 1 837 ? 29.294 15.026 -64.726 1.00 77.31 837 HIS A N 1
ATOM 6694 C CA . HIS A 1 837 ? 28.773 14.796 -63.375 1.00 77.31 837 HIS A CA 1
ATOM 6695 C C . HIS A 1 837 ? 29.298 15.872 -62.408 1.00 77.31 837 HIS A C 1
ATOM 6697 O O . HIS A 1 837 ? 30.230 16.611 -62.739 1.00 77.31 837 HIS A O 1
ATOM 6703 N N . ASN A 1 838 ? 28.760 15.928 -61.185 1.00 81.31 838 ASN A N 1
ATOM 6704 C CA . ASN A 1 838 ? 29.220 16.857 -60.145 1.00 81.31 838 ASN A CA 1
ATOM 6705 C C . ASN A 1 838 ? 30.488 16.388 -59.395 1.00 81.31 838 ASN A C 1
ATOM 6707 O O . ASN A 1 838 ? 31.020 17.126 -58.573 1.00 81.31 838 ASN A O 1
ATOM 6711 N N . ILE A 1 839 ? 31.010 15.187 -59.673 1.00 79.69 839 ILE A N 1
ATOM 6712 C CA . ILE A 1 839 ? 32.327 14.767 -59.168 1.00 79.69 839 ILE A CA 1
ATOM 6713 C C . ILE A 1 839 ? 33.413 15.593 -59.882 1.00 79.69 839 ILE A C 1
ATOM 6715 O O . ILE A 1 839 ? 33.418 15.690 -61.112 1.00 79.69 839 ILE A O 1
ATOM 6719 N N . CYS A 1 840 ? 34.326 16.177 -59.107 1.00 86.19 840 CYS A N 1
ATOM 6720 C CA . CYS A 1 840 ? 35.469 16.956 -59.576 1.00 86.19 840 CYS A CA 1
ATOM 6721 C C . CYS A 1 840 ? 36.765 16.478 -58.905 1.00 86.19 840 CYS A C 1
ATOM 6723 O O . CYS A 1 840 ? 36.725 15.734 -57.922 1.00 86.19 840 CYS A O 1
ATOM 6725 N N . ASP A 1 841 ? 37.914 16.899 -59.434 1.00 83.81 841 ASP A N 1
ATOM 6726 C CA . ASP A 1 841 ? 39.219 16.573 -58.853 1.00 83.81 841 ASP A CA 1
ATOM 6727 C C . ASP A 1 841 ? 39.347 17.059 -57.395 1.00 83.81 841 ASP A C 1
ATOM 6729 O O . ASP A 1 841 ? 39.004 18.198 -57.071 1.00 83.81 841 ASP A O 1
ATOM 6733 N N . LYS A 1 842 ? 39.862 16.199 -56.507 1.00 81.25 842 LYS A N 1
ATOM 6734 C CA . LYS A 1 842 ? 39.779 16.400 -55.048 1.00 81.25 842 LYS A CA 1
ATOM 6735 C C . LYS A 1 842 ? 40.745 17.451 -54.500 1.00 81.25 842 LYS A C 1
ATOM 6737 O O . LYS A 1 842 ? 40.519 17.941 -53.392 1.00 81.25 842 LYS A O 1
ATOM 6742 N N . GLU A 1 843 ? 41.770 17.844 -55.255 1.00 83.62 843 GLU A N 1
ATOM 6743 C CA . GLU A 1 843 ? 42.694 18.919 -54.867 1.00 83.62 843 GLU A CA 1
ATOM 6744 C C . GLU A 1 843 ? 42.342 20.248 -55.549 1.00 83.62 843 GLU A C 1
ATOM 6746 O O . GLU A 1 843 ? 42.177 21.267 -54.877 1.00 83.62 843 GLU A O 1
ATOM 6751 N N . THR A 1 844 ? 42.187 20.238 -56.875 1.00 86.69 844 THR A N 1
ATOM 6752 C CA . THR A 1 844 ? 41.999 21.440 -57.709 1.00 86.69 844 THR A CA 1
ATOM 6753 C C . THR A 1 844 ? 40.542 21.878 -57.847 1.00 86.69 844 THR A C 1
ATOM 6755 O O . THR A 1 844 ? 40.268 23.051 -58.113 1.00 86.69 844 THR A O 1
ATOM 6758 N N . GLY A 1 845 ? 39.598 20.952 -57.681 1.00 87.31 845 GLY A N 1
ATOM 6759 C CA . GLY A 1 845 ? 38.177 21.189 -57.901 1.00 87.31 845 GLY A CA 1
ATOM 6760 C C . GLY A 1 845 ? 37.753 21.234 -59.364 1.00 87.31 845 GLY A C 1
ATOM 6761 O O . GLY A 1 845 ? 36.648 21.696 -59.638 1.00 87.31 845 GLY A O 1
ATOM 6762 N N . GLN A 1 846 ? 38.598 20.816 -60.310 1.00 90.25 846 GLN A N 1
ATOM 6763 C CA . GLN A 1 846 ? 38.255 20.832 -61.732 1.00 90.25 846 GLN A CA 1
ATOM 6764 C C . GLN A 1 846 ? 37.191 19.774 -62.057 1.00 90.25 846 GLN A C 1
ATOM 6766 O O . GLN A 1 846 ? 37.400 18.578 -61.846 1.00 90.25 846 GLN A O 1
ATOM 6771 N N . CYS A 1 847 ? 36.052 20.215 -62.585 1.00 88.06 847 CYS A N 1
ATOM 6772 C CA . CYS A 1 847 ? 34.999 19.344 -63.098 1.00 88.06 847 CYS A CA 1
ATOM 6773 C C . CYS A 1 847 ? 35.404 18.715 -64.444 1.00 88.06 847 CYS A C 1
ATOM 6775 O O . CYS A 1 847 ? 36.122 19.326 -65.240 1.00 88.06 847 CYS A O 1
ATOM 6777 N N . LEU A 1 848 ? 34.918 17.501 -64.715 1.00 85.94 848 LEU A N 1
ATOM 6778 C CA . LEU A 1 848 ? 35.115 16.809 -65.994 1.00 85.94 848 LEU A CA 1
ATOM 6779 C C . LEU A 1 848 ? 34.119 17.328 -67.041 1.00 85.94 848 LEU A C 1
ATOM 6781 O O . LEU A 1 848 ? 32.929 17.019 -66.970 1.00 85.94 848 LEU A O 1
ATOM 6785 N N . CYS A 1 849 ? 34.604 18.133 -67.990 1.00 86.06 849 CYS A N 1
ATOM 6786 C CA . CYS A 1 849 ? 33.770 18.779 -69.005 1.00 86.06 849 CYS A CA 1
ATOM 6787 C C . CYS A 1 849 ? 33.403 17.823 -70.152 1.00 86.06 849 CYS A C 1
ATOM 6789 O O . CYS A 1 849 ? 34.212 17.007 -70.586 1.00 86.06 849 CYS A O 1
ATOM 6791 N N . ASN A 1 850 ? 32.168 17.934 -70.639 1.00 79.69 850 ASN A N 1
ATOM 6792 C CA . ASN A 1 850 ? 31.542 17.000 -71.581 1.00 79.69 850 ASN A CA 1
ATOM 6793 C C . ASN A 1 850 ? 31.961 17.241 -73.053 1.00 79.69 850 ASN A C 1
ATOM 6795 O O . ASN A 1 850 ? 31.901 16.336 -73.881 1.00 79.69 850 ASN A O 1
ATOM 6799 N N . ILE A 1 851 ? 32.389 18.463 -73.396 1.00 74.38 851 ILE A N 1
ATOM 6800 C CA . ILE A 1 851 ? 32.713 18.883 -74.771 1.00 74.38 851 ILE A CA 1
ATOM 6801 C C . ILE A 1 851 ? 33.992 19.731 -74.760 1.00 74.38 851 ILE A C 1
ATOM 6803 O O . ILE A 1 851 ? 34.117 20.637 -73.941 1.00 74.38 851 ILE A O 1
ATOM 6807 N N . ASN A 1 852 ? 34.900 19.499 -75.716 1.00 70.25 852 ASN A N 1
ATOM 6808 C CA . ASN A 1 852 ? 36.193 20.198 -75.861 1.00 70.25 852 ASN A CA 1
ATOM 6809 C C . ASN A 1 852 ? 36.103 21.732 -76.049 1.00 70.25 852 ASN A C 1
ATOM 6811 O O . ASN A 1 852 ? 37.126 22.409 -76.044 1.00 70.25 852 ASN A O 1
ATOM 6815 N N . GLU A 1 853 ? 34.907 22.273 -76.276 1.00 78.31 853 GLU A N 1
ATOM 6816 C CA . GLU A 1 853 ? 34.636 23.701 -76.506 1.00 78.31 853 GLU A CA 1
ATOM 6817 C C . GLU A 1 853 ? 34.210 24.429 -75.213 1.00 78.31 853 GLU A C 1
ATOM 6819 O O . GLU A 1 853 ? 34.206 25.663 -75.159 1.00 78.31 853 GLU A O 1
ATOM 6824 N N . ILE A 1 854 ? 33.898 23.655 -74.167 1.00 84.75 854 ILE A N 1
ATOM 6825 C CA . ILE A 1 854 ? 33.489 24.103 -72.834 1.00 84.75 854 ILE A CA 1
ATOM 6826 C C . ILE A 1 854 ? 34.704 24.090 -71.896 1.00 84.75 854 ILE A C 1
ATOM 6828 O O . ILE A 1 854 ? 35.549 23.199 -71.954 1.00 84.75 854 ILE A O 1
ATOM 6832 N N . THR A 1 855 ? 34.791 25.090 -71.021 1.00 86.38 855 THR A N 1
ATOM 6833 C CA . THR A 1 855 ? 35.905 25.305 -70.092 1.00 86.38 855 THR A CA 1
ATOM 6834 C C . THR A 1 855 ? 35.430 25.922 -68.767 1.00 86.38 855 THR A C 1
ATOM 6836 O O . THR A 1 855 ? 34.229 25.994 -68.488 1.00 86.38 855 THR A O 1
ATOM 6839 N N . GLY A 1 856 ? 36.380 26.339 -67.931 1.00 85.00 856 GLY A N 1
ATOM 6840 C CA . GLY A 1 856 ? 36.154 26.844 -66.578 1.00 85.00 856 GLY A CA 1
ATOM 6841 C C . GLY A 1 856 ? 36.139 25.722 -65.535 1.00 85.00 856 GLY A C 1
ATOM 6842 O O . GLY A 1 856 ? 35.907 24.550 -65.848 1.00 85.00 856 GLY A O 1
ATOM 6843 N N . ARG A 1 857 ? 36.371 26.070 -64.260 1.00 88.50 857 ARG A N 1
ATOM 6844 C CA . ARG A 1 857 ? 36.448 25.080 -63.162 1.00 88.50 857 ARG A CA 1
ATOM 6845 C C . ARG A 1 857 ? 35.172 24.237 -63.051 1.00 88.50 857 ARG A C 1
ATOM 6847 O O . ARG A 1 857 ? 35.242 23.050 -62.750 1.00 88.50 857 ARG A O 1
ATOM 6854 N N . GLN A 1 858 ? 34.025 24.864 -63.309 1.00 90.44 858 GLN A N 1
ATOM 6855 C CA . GLN A 1 858 ? 32.687 24.278 -63.206 1.00 90.44 858 GLN A CA 1
ATOM 6856 C C . GLN A 1 858 ? 32.138 23.790 -64.560 1.00 90.44 858 GLN A C 1
ATOM 6858 O O . GLN A 1 858 ? 30.996 23.341 -64.609 1.00 90.44 858 GLN A O 1
ATOM 6863 N N . CYS A 1 859 ? 32.923 23.862 -65.645 1.00 90.19 859 CYS A N 1
ATOM 6864 C CA . CYS A 1 859 ? 32.487 23.583 -67.021 1.00 90.19 859 CYS A CA 1
ATOM 6865 C C . CYS A 1 859 ? 31.309 24.461 -67.489 1.00 90.19 859 CYS A C 1
ATOM 6867 O O . CYS A 1 859 ? 30.373 23.974 -68.111 1.00 90.19 859 CYS A O 1
ATOM 6869 N N . ASN A 1 860 ? 31.333 25.753 -67.160 1.00 87.31 860 ASN A N 1
ATOM 6870 C CA . ASN A 1 860 ? 30.240 26.711 -67.367 1.00 87.31 860 ASN A CA 1
ATOM 6871 C C . ASN A 1 860 ? 30.594 27.872 -68.322 1.00 87.31 860 ASN A C 1
ATOM 6873 O O . ASN A 1 860 ? 29.827 28.828 -68.450 1.00 87.31 860 ASN A O 1
ATOM 6877 N N . GLU A 1 861 ? 31.753 27.810 -68.980 1.00 86.12 861 GLU A N 1
ATOM 6878 C CA . GLU A 1 861 ? 32.285 28.856 -69.863 1.00 86.12 861 GLU A CA 1
ATOM 6879 C C . GLU A 1 861 ? 32.610 28.283 -71.255 1.00 86.12 861 GLU A C 1
ATOM 6881 O O . GLU A 1 861 ? 32.849 27.086 -71.399 1.00 86.12 861 GLU A O 1
ATOM 6886 N N . CYS A 1 862 ? 32.646 29.125 -72.294 1.00 85.56 862 CYS A N 1
ATOM 6887 C CA . CYS A 1 862 ? 33.205 28.753 -73.603 1.00 85.56 862 CYS A CA 1
ATOM 6888 C C . CYS A 1 862 ? 34.675 29.185 -73.686 1.00 85.56 862 CYS A C 1
ATOM 6890 O O . CYS A 1 862 ? 35.029 30.242 -73.155 1.00 85.56 862 CYS A O 1
ATOM 6892 N N . TYR A 1 863 ? 35.514 28.424 -74.399 1.00 82.06 863 TYR A N 1
ATOM 6893 C CA . TYR A 1 863 ? 36.908 28.816 -74.666 1.00 82.06 863 TYR A CA 1
ATOM 6894 C C . TYR A 1 863 ? 37.026 30.226 -75.280 1.00 82.06 863 TYR A C 1
ATOM 6896 O O . TYR A 1 863 ? 36.144 30.685 -76.011 1.00 82.06 863 TYR A O 1
ATOM 6904 N N . GLU A 1 864 ? 38.135 30.915 -74.986 1.00 77.44 864 GLU A N 1
ATOM 6905 C CA . GLU A 1 864 ? 38.401 32.276 -75.469 1.00 77.44 864 GLU A CA 1
ATOM 6906 C C . GLU A 1 864 ? 38.302 32.356 -77.005 1.00 77.44 864 GLU A C 1
ATOM 6908 O O . GLU A 1 864 ? 38.826 31.508 -77.727 1.00 77.44 864 GLU A O 1
ATOM 6913 N N . GLY A 1 865 ? 37.581 33.362 -77.509 1.00 78.50 865 GLY A N 1
ATOM 6914 C CA . GLY A 1 865 ? 37.210 33.454 -78.927 1.00 78.50 865 GLY A CA 1
ATOM 6915 C C . GLY A 1 865 ? 35.900 32.741 -79.300 1.00 78.50 865 GLY A C 1
ATOM 6916 O O . GLY A 1 865 ? 35.547 32.731 -80.481 1.00 78.50 865 GLY A O 1
ATOM 6917 N N . SER A 1 866 ? 35.161 32.192 -78.326 1.00 83.94 866 SER A N 1
ATOM 6918 C CA . SER A 1 866 ? 33.819 31.617 -78.510 1.00 83.94 866 SER A CA 1
ATOM 6919 C C . SER A 1 866 ? 32.773 32.173 -77.528 1.00 83.94 866 SER A C 1
ATOM 6921 O O . SER A 1 866 ? 33.104 32.682 -76.460 1.00 83.94 866 SER A O 1
ATOM 6923 N N . TRP A 1 867 ? 31.491 32.070 -77.887 1.00 86.06 867 TRP A N 1
ATOM 6924 C CA . TRP A 1 867 ? 30.328 32.542 -77.118 1.00 86.06 867 TRP A CA 1
ATOM 6925 C C . TRP A 1 867 ? 29.172 31.524 -77.148 1.00 86.06 867 TRP A C 1
ATOM 6927 O O . TRP A 1 867 ? 29.263 30.551 -77.884 1.00 86.06 867 TRP A O 1
ATOM 6937 N N . ASN A 1 868 ? 28.070 31.772 -76.421 1.00 83.94 868 ASN A N 1
ATOM 6938 C CA . ASN A 1 868 ? 26.802 31.005 -76.457 1.00 83.94 868 ASN A CA 1
ATOM 6939 C C . ASN A 1 868 ? 26.756 29.676 -75.657 1.00 83.94 868 ASN A C 1
ATOM 6941 O O . ASN A 1 868 ? 26.127 28.714 -76.095 1.00 83.94 868 ASN A O 1
ATOM 6945 N N . PHE A 1 869 ? 27.361 29.608 -74.463 1.00 80.19 869 PHE A N 1
ATOM 6946 C CA . PHE A 1 869 ? 27.234 28.439 -73.569 1.00 80.19 869 PHE A CA 1
ATOM 6947 C C . PHE A 1 869 ? 25.754 28.020 -73.361 1.00 80.19 869 PHE A C 1
ATOM 6949 O O . PHE A 1 869 ? 24.916 28.895 -73.115 1.00 80.19 869 PHE A O 1
ATOM 6956 N N . PRO A 1 870 ? 25.397 26.718 -73.438 1.00 74.31 870 PRO A N 1
ATOM 6957 C CA . PRO A 1 870 ? 26.268 25.547 -73.630 1.00 74.31 870 PRO A CA 1
ATOM 6958 C C . PRO A 1 870 ? 26.609 25.220 -75.098 1.00 74.31 870 PRO A C 1
ATOM 6960 O O . PRO A 1 870 ? 27.465 24.383 -75.354 1.00 74.31 870 PRO A O 1
ATOM 6963 N N . ASN A 1 871 ? 25.962 25.866 -76.071 1.00 81.62 871 ASN A N 1
ATOM 6964 C CA . ASN A 1 871 ? 26.163 25.623 -77.504 1.00 81.62 871 ASN A CA 1
ATOM 6965 C C . ASN A 1 871 ? 27.220 26.588 -78.072 1.00 81.62 871 ASN A C 1
ATOM 6967 O O . ASN A 1 871 ? 26.869 27.520 -78.805 1.00 81.62 871 ASN A O 1
ATOM 6971 N N . CYS A 1 872 ? 28.484 26.398 -77.684 1.00 84.62 872 CYS A N 1
ATOM 6972 C CA . CYS A 1 872 ? 29.575 27.328 -77.980 1.00 84.62 872 CYS A CA 1
ATOM 6973 C C . CYS A 1 872 ? 29.804 27.554 -79.496 1.00 84.62 872 CYS A C 1
ATOM 6975 O O . CYS A 1 872 ? 29.703 26.638 -80.306 1.00 84.62 872 CYS A O 1
ATOM 6977 N N . GLN A 1 873 ? 30.095 28.798 -79.895 1.00 82.38 873 GLN A N 1
ATOM 6978 C CA . GLN A 1 873 ? 30.283 29.234 -81.289 1.00 82.38 873 GLN A CA 1
ATOM 6979 C C . GLN A 1 873 ? 31.400 30.277 -81.406 1.00 82.38 873 GLN A C 1
ATOM 6981 O O . GLN A 1 873 ? 31.503 31.162 -80.562 1.00 82.38 873 GLN A O 1
ATOM 6986 N N . LEU A 1 874 ? 32.191 30.237 -82.483 1.00 83.62 874 LEU A N 1
ATOM 6987 C CA . LEU A 1 874 ? 33.307 31.166 -82.721 1.00 83.62 874 LEU A CA 1
ATOM 6988 C C . LEU A 1 874 ? 32.864 32.625 -82.980 1.00 83.62 874 LEU A C 1
ATOM 6990 O O . LEU A 1 874 ? 31.847 32.896 -83.628 1.00 83.62 874 LEU A O 1
ATOM 6994 N N . CYS A 1 875 ? 33.678 33.586 -82.532 1.00 82.44 875 CYS A N 1
ATOM 6995 C CA . CYS A 1 875 ? 33.506 35.015 -82.817 1.00 82.44 875 CYS A CA 1
ATOM 6996 C C . CYS A 1 875 ? 33.601 35.329 -84.329 1.00 82.44 875 CYS A C 1
ATOM 6998 O O . CYS A 1 875 ? 34.503 34.862 -85.019 1.00 82.44 875 CYS A O 1
ATOM 7000 N N . SER A 1 876 ? 32.701 36.174 -84.850 1.00 84.62 876 SER A N 1
ATOM 7001 C CA . SER A 1 876 ? 32.530 36.423 -86.300 1.00 84.62 876 SER A CA 1
ATOM 7002 C C . SER A 1 876 ? 32.760 37.894 -86.703 1.00 84.62 876 SER A C 1
ATOM 7004 O O . SER A 1 876 ? 31.877 38.550 -87.244 1.00 84.62 876 SER A O 1
ATOM 7006 N N . CYS A 1 877 ? 33.938 38.449 -86.406 1.00 86.75 877 CYS A N 1
ATOM 7007 C CA . CYS A 1 877 ? 34.160 39.904 -86.306 1.00 86.75 877 CYS A CA 1
ATOM 7008 C C . CYS A 1 877 ? 34.728 40.627 -87.551 1.00 86.75 877 CYS A C 1
ATOM 7010 O O . CYS A 1 877 ? 35.443 41.620 -87.405 1.00 86.75 877 CYS A O 1
ATOM 7012 N N . ASN A 1 878 ? 34.468 40.127 -88.769 1.00 82.12 878 ASN A N 1
ATOM 7013 C CA . ASN A 1 878 ? 34.951 40.703 -90.048 1.00 82.12 878 ASN A CA 1
ATOM 7014 C C . ASN A 1 878 ? 36.460 41.065 -90.081 1.00 82.12 878 ASN A C 1
ATOM 7016 O O . ASN A 1 878 ? 36.866 41.975 -90.795 1.00 82.12 878 ASN A O 1
ATOM 7020 N N . SER A 1 879 ? 37.295 40.368 -89.300 1.00 81.75 879 SER A N 1
ATOM 7021 C CA . SER A 1 879 ? 38.728 40.661 -89.100 1.00 81.75 879 SER A CA 1
ATOM 7022 C C . SER A 1 879 ? 39.070 42.045 -88.510 1.00 81.75 879 SER A C 1
ATOM 7024 O O . SER A 1 879 ? 40.250 42.370 -88.407 1.00 81.75 879 SER A O 1
ATOM 7026 N N . HIS A 1 880 ? 38.088 42.831 -88.044 1.00 84.75 880 HIS A N 1
ATOM 7027 C CA . HIS A 1 880 ? 38.321 44.109 -87.340 1.00 84.75 880 HIS A CA 1
ATOM 7028 C C . HIS A 1 880 ? 38.376 43.962 -85.808 1.00 84.75 880 HIS A C 1
ATOM 7030 O O . HIS A 1 880 ? 38.622 44.948 -85.111 1.00 84.75 880 HIS A O 1
ATOM 7036 N N . SER A 1 881 ? 38.155 42.747 -85.295 1.00 82.25 881 SER A N 1
ATOM 7037 C CA . SER A 1 881 ? 38.431 42.308 -83.920 1.00 82.25 881 SER A CA 1
ATOM 7038 C C . SER A 1 881 ? 38.669 40.788 -83.881 1.00 82.25 881 SER A C 1
ATOM 7040 O O . SER A 1 881 ? 38.279 40.069 -84.802 1.00 82.25 881 SER A O 1
ATOM 7042 N N . ASN A 1 882 ? 39.302 40.303 -82.813 1.00 79.44 882 ASN A N 1
ATOM 7043 C CA . ASN A 1 882 ? 39.519 38.891 -82.487 1.00 79.44 882 ASN A CA 1
ATOM 7044 C C . ASN A 1 882 ? 38.871 38.468 -81.148 1.00 79.44 882 ASN A C 1
ATOM 7046 O O . ASN A 1 882 ? 39.076 37.340 -80.713 1.00 79.44 882 ASN A O 1
ATOM 7050 N N . ILE A 1 883 ? 38.109 39.355 -80.494 1.00 82.12 883 ILE A N 1
ATOM 7051 C CA . ILE A 1 883 ? 37.491 39.125 -79.177 1.00 82.12 883 ILE A CA 1
ATOM 7052 C C . ILE A 1 883 ? 35.998 39.466 -79.257 1.00 82.12 883 ILE A C 1
ATOM 7054 O O . ILE A 1 883 ? 35.623 40.521 -79.774 1.00 82.12 883 ILE A O 1
ATOM 7058 N N . CYS A 1 884 ? 35.136 38.606 -78.715 1.00 85.06 884 CYS A N 1
ATOM 7059 C CA . CYS A 1 884 ? 33.710 38.882 -78.556 1.00 85.06 884 CYS A CA 1
ATOM 7060 C C . CYS A 1 884 ? 33.200 38.499 -77.160 1.00 85.06 884 CYS A C 1
ATOM 7062 O O . CYS A 1 884 ? 33.817 37.717 -76.441 1.00 85.06 884 CYS A O 1
ATOM 7064 N N . ASP A 1 885 ? 32.071 39.086 -76.778 1.00 80.81 885 ASP A N 1
ATOM 7065 C CA . ASP A 1 885 ? 31.341 38.799 -75.543 1.00 80.81 885 ASP A CA 1
ATOM 7066 C C . ASP A 1 885 ? 30.852 37.333 -75.524 1.00 80.81 885 ASP A C 1
ATOM 7068 O O . ASP A 1 885 ? 30.050 36.928 -76.370 1.00 80.81 885 ASP A O 1
ATOM 7072 N N . GLN A 1 886 ? 31.309 36.544 -74.541 1.00 79.38 886 GLN A N 1
ATOM 7073 C CA . GLN A 1 886 ? 31.005 35.107 -74.397 1.00 79.38 886 GLN A CA 1
ATOM 7074 C C . GLN A 1 886 ? 29.502 34.784 -74.246 1.00 79.38 886 GLN A C 1
ATOM 7076 O O . GLN A 1 886 ? 29.090 33.639 -74.444 1.00 79.38 886 GLN A O 1
ATOM 7081 N N . LYS A 1 887 ? 28.654 35.759 -73.903 1.00 78.31 887 LYS A N 1
ATOM 7082 C CA . LYS A 1 887 ? 27.216 35.564 -73.676 1.00 78.31 887 LYS A CA 1
ATOM 7083 C C . LYS A 1 887 ? 26.366 35.901 -74.899 1.00 78.31 887 LYS A C 1
ATOM 7085 O O . LYS A 1 887 ? 25.296 35.321 -75.061 1.00 78.31 887 LYS A O 1
ATOM 7090 N N . ASN A 1 888 ? 26.795 36.841 -75.742 1.00 83.44 888 ASN A N 1
ATOM 7091 C CA . ASN A 1 888 ? 25.972 37.349 -76.851 1.00 83.44 888 ASN A CA 1
ATOM 7092 C C . ASN A 1 888 ? 26.692 37.468 -78.209 1.00 83.44 888 ASN A C 1
ATOM 7094 O O . ASN A 1 888 ? 26.034 37.782 -79.207 1.00 83.44 888 ASN A O 1
ATOM 7098 N N . GLY A 1 889 ? 28.002 37.225 -78.278 1.00 83.69 889 GLY A N 1
ATOM 7099 C CA . GLY A 1 889 ? 28.776 37.226 -79.520 1.00 83.69 889 GLY A CA 1
ATOM 7100 C C . GLY A 1 889 ? 28.939 38.601 -80.166 1.00 83.69 889 GLY A C 1
ATOM 7101 O O . GLY A 1 889 ? 29.154 38.678 -81.376 1.00 83.69 889 GLY A O 1
ATOM 7102 N N . ILE A 1 890 ? 28.768 39.692 -79.410 1.00 84.44 890 ILE A N 1
ATOM 7103 C CA . ILE A 1 890 ? 29.100 41.048 -79.866 1.00 84.44 890 ILE A CA 1
ATOM 7104 C C . ILE A 1 890 ? 30.619 41.212 -79.849 1.00 84.44 890 ILE A C 1
ATOM 7106 O O . ILE A 1 890 ? 31.270 40.977 -78.832 1.00 84.44 890 ILE A O 1
ATOM 7110 N N . CYS A 1 891 ? 31.182 41.629 -80.978 1.00 86.06 891 CYS A N 1
ATOM 7111 C CA . CYS A 1 891 ? 32.609 41.883 -81.124 1.00 86.06 891 CYS A CA 1
ATOM 7112 C C . CYS A 1 891 ? 33.039 43.112 -80.317 1.00 86.06 891 CYS A C 1
ATOM 7114 O O . CYS A 1 891 ? 32.446 44.186 -80.423 1.00 86.06 891 CYS A O 1
ATOM 7116 N N . LEU A 1 892 ? 34.086 42.950 -79.511 1.00 85.38 892 LEU A N 1
ATOM 7117 C CA . LEU A 1 892 ? 34.634 43.999 -78.656 1.00 85.38 892 LEU A CA 1
ATOM 7118 C C . LEU A 1 892 ? 35.775 44.718 -79.387 1.00 85.38 892 LEU A C 1
ATOM 7120 O O . LEU A 1 892 ? 36.507 44.099 -80.153 1.00 85.38 892 LEU A O 1
ATOM 7124 N N . ASN A 1 893 ? 35.948 46.020 -79.146 1.00 83.38 893 ASN A N 1
ATOM 7125 C CA . ASN A 1 893 ? 37.035 46.837 -79.710 1.00 83.38 893 ASN A CA 1
ATOM 7126 C C . ASN A 1 893 ? 37.159 46.800 -81.253 1.00 83.38 893 ASN A C 1
ATOM 7128 O O . ASN A 1 893 ? 38.258 46.658 -81.785 1.00 83.38 893 ASN A O 1
ATOM 7132 N N . CYS A 1 894 ? 36.046 46.969 -81.979 1.00 85.50 894 CYS A N 1
ATOM 7133 C CA . CYS A 1 894 ? 36.059 47.146 -83.437 1.00 85.50 894 CYS A CA 1
ATOM 7134 C C . CYS A 1 894 ? 37.010 48.278 -83.884 1.00 85.50 894 CYS A C 1
ATOM 7136 O O . CYS A 1 894 ? 36.932 49.409 -83.397 1.00 85.50 894 CYS A O 1
ATOM 7138 N N . THR A 1 895 ? 37.898 47.976 -84.832 1.00 84.50 895 THR A N 1
ATOM 7139 C CA . THR A 1 895 ? 38.939 48.892 -85.341 1.00 84.50 895 THR A CA 1
ATOM 7140 C C . THR A 1 895 ? 38.487 49.671 -86.595 1.00 84.50 895 THR A C 1
ATOM 7142 O O . THR A 1 895 ? 37.336 49.585 -87.019 1.00 84.50 895 THR A O 1
ATOM 7145 N N . ASN A 1 896 ? 39.366 50.486 -87.192 1.00 83.38 896 ASN A N 1
ATOM 7146 C CA . ASN A 1 896 ? 39.207 51.064 -88.543 1.00 83.38 896 ASN A CA 1
ATOM 7147 C C . ASN A 1 896 ? 37.920 51.884 -88.821 1.00 83.38 896 ASN A C 1
ATOM 7149 O O . ASN A 1 896 ? 37.386 51.851 -89.927 1.00 83.38 896 ASN A O 1
ATOM 7153 N N . ASN A 1 897 ? 37.426 52.653 -87.839 1.00 84.50 897 ASN A N 1
ATOM 7154 C CA . ASN A 1 897 ? 36.154 53.406 -87.907 1.00 84.50 897 ASN A CA 1
ATOM 7155 C C . ASN A 1 897 ? 34.905 52.536 -88.165 1.00 84.50 897 ASN A C 1
ATOM 7157 O O . ASN A 1 897 ? 33.858 53.047 -88.580 1.00 84.50 897 ASN A O 1
ATOM 7161 N N . THR A 1 898 ? 35.001 51.235 -87.888 1.00 84.88 898 THR A N 1
ATOM 7162 C CA . THR A 1 898 ? 33.879 50.300 -87.976 1.00 84.88 898 THR A CA 1
ATOM 7163 C C . THR A 1 898 ? 33.015 50.316 -86.711 1.00 84.88 898 THR A C 1
ATOM 7165 O O . THR A 1 898 ? 33.383 50.863 -85.670 1.00 84.88 898 THR A O 1
ATOM 7168 N N . SER A 1 899 ? 31.814 49.762 -86.834 1.00 82.94 899 SER A N 1
ATOM 7169 C CA . SER A 1 899 ? 30.785 49.614 -85.809 1.00 82.94 899 SER A CA 1
ATOM 7170 C C . SER A 1 899 ? 29.837 48.476 -86.225 1.00 82.94 899 SER A C 1
ATOM 7172 O O . SER A 1 899 ? 30.031 47.835 -87.260 1.00 82.94 899 SER A O 1
ATOM 7174 N N . GLY A 1 900 ? 28.791 48.232 -85.439 1.00 78.06 900 GLY A N 1
ATOM 7175 C CA . GLY A 1 900 ? 27.893 47.089 -85.609 1.00 78.06 900 GLY A CA 1
ATOM 7176 C C . GLY A 1 900 ? 28.384 45.851 -84.857 1.00 78.06 900 GLY A C 1
ATOM 7177 O O . GLY A 1 900 ? 29.537 45.774 -84.432 1.00 78.06 900 GLY A O 1
ATOM 7178 N N . LYS A 1 901 ? 27.481 44.882 -84.660 1.00 82.69 901 LYS A N 1
ATOM 7179 C CA . LYS A 1 901 ? 27.714 43.700 -83.811 1.00 82.69 901 LYS A CA 1
ATOM 7180 C C . LYS A 1 901 ? 28.951 42.900 -84.231 1.00 82.69 901 LYS A C 1
ATOM 7182 O O . LYS A 1 901 ? 29.610 42.311 -83.377 1.00 82.69 901 LYS A O 1
ATOM 7187 N N . TYR A 1 902 ? 29.244 42.890 -85.528 1.00 85.81 902 TYR A N 1
ATOM 7188 C CA . TYR A 1 902 ? 30.298 42.091 -86.140 1.00 85.81 902 TYR A CA 1
ATOM 7189 C C . TYR A 1 902 ? 31.394 42.965 -86.759 1.00 85.81 902 TYR A C 1
ATOM 7191 O O . TYR A 1 902 ? 32.110 42.507 -87.649 1.00 85.81 902 TYR A O 1
ATOM 7199 N N . CYS A 1 903 ? 31.492 44.231 -86.329 1.00 86.06 903 CYS A N 1
ATOM 7200 C CA . CYS A 1 903 ? 32.285 45.272 -86.988 1.00 86.06 903 CYS A CA 1
ATOM 7201 C C . CYS A 1 903 ? 31.917 45.426 -88.485 1.00 86.06 903 CYS A C 1
ATOM 7203 O O . CYS A 1 903 ? 32.755 45.718 -89.336 1.00 86.06 903 CYS A O 1
ATOM 7205 N N . ASP A 1 904 ? 30.643 45.170 -88.806 1.00 83.75 904 ASP A N 1
ATOM 7206 C CA . ASP A 1 904 ? 30.088 44.986 -90.150 1.00 83.75 904 ASP A CA 1
ATOM 7207 C C . ASP A 1 904 ? 29.716 46.294 -90.872 1.00 83.75 904 ASP A C 1
ATOM 7209 O O . ASP A 1 904 ? 29.287 46.261 -92.025 1.00 83.75 904 ASP A O 1
ATOM 7213 N N . ARG A 1 905 ? 29.838 47.450 -90.206 1.00 81.75 905 ARG A N 1
ATOM 7214 C CA . ARG A 1 905 ? 29.323 48.750 -90.680 1.00 81.75 905 ARG A CA 1
ATOM 7215 C C . ARG A 1 905 ? 30.304 49.869 -90.392 1.00 81.75 905 ARG A C 1
ATOM 7217 O O . ARG A 1 905 ? 31.147 49.753 -89.510 1.00 81.75 905 ARG A O 1
ATOM 7224 N N . CYS A 1 906 ? 30.155 50.993 -91.080 1.00 83.38 906 CYS A N 1
ATOM 7225 C CA . CYS A 1 906 ? 30.776 52.234 -90.633 1.00 83.38 906 CYS A CA 1
ATOM 7226 C C . CYS A 1 906 ? 30.125 52.740 -89.337 1.00 83.38 906 CYS A C 1
ATOM 7228 O O . CYS A 1 906 ? 28.949 52.484 -89.075 1.00 83.38 906 CYS A O 1
ATOM 7230 N N . LYS A 1 907 ? 30.898 53.463 -88.524 1.00 81.00 907 LYS A N 1
ATOM 7231 C CA . LYS A 1 907 ? 30.393 54.191 -87.354 1.00 81.00 907 LYS A CA 1
ATOM 7232 C C . LYS A 1 907 ? 29.356 55.248 -87.762 1.00 81.00 907 LYS A C 1
ATOM 7234 O O . LYS A 1 907 ? 29.489 55.860 -88.819 1.00 81.00 907 LYS A O 1
ATOM 7239 N N . ASP A 1 908 ? 28.346 55.482 -86.922 1.00 75.69 908 ASP A N 1
ATOM 7240 C CA . ASP A 1 908 ? 27.288 56.457 -87.211 1.00 75.69 908 ASP A CA 1
ATOM 7241 C C . ASP A 1 908 ? 27.850 57.848 -87.544 1.00 75.69 908 ASP A C 1
ATOM 7243 O O . ASP A 1 908 ? 28.841 58.304 -86.969 1.00 75.69 908 ASP A O 1
ATOM 7247 N N . GLY A 1 909 ? 27.221 58.501 -88.523 1.00 74.88 909 GLY A N 1
ATOM 7248 C CA . GLY A 1 909 ? 27.750 59.702 -89.170 1.00 74.88 909 GLY A CA 1
ATOM 7249 C C . GLY A 1 909 ? 28.707 59.428 -90.338 1.00 74.88 909 GLY A C 1
ATOM 7250 O O . GLY A 1 909 ? 29.089 60.389 -91.004 1.00 74.88 909 GLY A O 1
ATOM 7251 N N . TYR A 1 910 ? 29.049 58.161 -90.630 1.00 81.25 910 TYR A N 1
ATOM 7252 C CA . TYR A 1 910 ? 29.903 57.757 -91.753 1.00 81.25 910 TYR A CA 1
ATOM 7253 C C . TYR A 1 910 ? 29.247 56.692 -92.661 1.00 81.25 910 TYR A C 1
ATOM 7255 O O . TYR A 1 910 ? 28.576 55.779 -92.188 1.00 81.25 910 TYR A O 1
ATOM 7263 N N . TYR A 1 911 ? 29.505 56.775 -93.970 1.00 81.56 911 TYR A N 1
ATOM 7264 C CA . TYR A 1 911 ? 29.142 55.814 -95.017 1.00 81.56 911 TYR A CA 1
ATOM 7265 C C . TYR A 1 911 ? 30.373 55.055 -95.544 1.00 81.56 911 TYR A C 1
ATOM 7267 O O . TYR A 1 911 ? 31.478 55.593 -95.548 1.00 81.56 911 TYR A O 1
ATOM 7275 N N . GLY A 1 912 ? 30.179 53.831 -96.039 1.00 80.00 912 GLY A N 1
ATOM 7276 C CA . GLY A 1 912 ? 31.218 52.928 -96.562 1.00 80.00 912 GLY A CA 1
ATOM 7277 C C . GLY A 1 912 ? 30.774 51.468 -96.412 1.00 80.00 912 GLY A C 1
ATOM 7278 O O . GLY A 1 912 ? 29.597 51.225 -96.138 1.00 80.00 912 GLY A O 1
ATOM 7279 N N . ASP A 1 913 ? 31.688 50.508 -96.568 1.00 81.25 913 ASP A N 1
ATOM 7280 C CA . ASP A 1 913 ? 31.397 49.075 -96.398 1.00 81.25 913 ASP A CA 1
ATOM 7281 C C . ASP A 1 913 ? 32.645 48.289 -95.943 1.00 81.25 913 ASP A C 1
ATOM 7283 O O . ASP A 1 913 ? 33.471 47.905 -96.773 1.00 81.25 913 ASP A O 1
ATOM 7287 N N . PRO A 1 914 ? 32.822 48.046 -94.633 1.00 78.81 914 PRO A N 1
ATOM 7288 C CA . PRO A 1 914 ? 34.030 47.419 -94.104 1.00 78.81 914 PRO A CA 1
ATOM 7289 C C . PRO A 1 914 ? 34.015 45.883 -94.146 1.00 78.81 914 PRO A C 1
ATOM 7291 O O . PRO A 1 914 ? 34.931 45.259 -93.608 1.00 78.81 914 PRO A O 1
ATOM 7294 N N . ARG A 1 915 ? 32.995 45.248 -94.739 1.00 81.56 915 ARG A N 1
ATOM 7295 C CA . ARG A 1 915 ? 32.917 43.781 -94.831 1.00 81.56 915 ARG A CA 1
ATOM 7296 C C . ARG A 1 915 ? 34.084 43.238 -95.658 1.00 81.56 915 ARG A C 1
ATOM 7298 O O . ARG A 1 915 ? 34.465 43.852 -96.655 1.00 81.56 915 ARG A O 1
ATOM 7305 N N . ILE A 1 916 ? 34.611 42.068 -95.280 1.00 77.12 916 ILE A N 1
ATOM 7306 C CA . ILE A 1 916 ? 35.796 41.446 -95.914 1.00 77.12 916 ILE A CA 1
ATOM 7307 C C . ILE A 1 916 ? 35.639 41.322 -97.443 1.00 77.12 916 ILE A C 1
ATOM 7309 O O . ILE A 1 916 ? 36.598 41.519 -98.183 1.00 77.12 916 ILE A O 1
ATOM 7313 N N . GLU A 1 917 ? 34.422 41.046 -97.916 1.00 74.44 917 GLU A N 1
ATOM 7314 C CA . GLU A 1 917 ? 34.089 40.871 -99.338 1.00 74.44 917 GLU A CA 1
ATOM 7315 C C . GLU A 1 917 ? 34.068 42.179 -100.158 1.00 74.44 917 GLU A C 1
ATOM 7317 O O . GLU A 1 917 ? 34.065 42.117 -101.386 1.00 74.44 917 GLU A O 1
ATOM 7322 N N . VAL A 1 918 ? 34.019 43.354 -99.511 1.00 76.19 918 VAL A N 1
ATOM 7323 C CA . VAL A 1 918 ? 33.743 44.651 -100.169 1.00 76.19 918 VAL A CA 1
ATOM 7324 C C . VAL A 1 918 ? 34.821 45.704 -99.886 1.00 76.19 918 VAL A C 1
ATOM 7326 O O . VAL A 1 918 ? 35.271 46.375 -100.813 1.00 76.19 918 VAL A O 1
ATOM 7329 N N . ASN A 1 919 ? 35.271 45.824 -98.633 1.00 71.50 919 ASN A N 1
ATOM 7330 C CA . ASN A 1 919 ? 36.444 46.603 -98.212 1.00 71.50 919 ASN A CA 1
ATOM 7331 C C . ASN A 1 919 ? 36.494 48.076 -98.709 1.00 71.50 919 ASN A C 1
ATOM 7333 O O . ASN A 1 919 ? 37.518 48.554 -99.203 1.00 71.50 919 ASN A O 1
ATOM 7337 N N . ILE A 1 920 ? 35.385 48.816 -98.575 1.00 77.81 920 ILE A N 1
ATOM 7338 C CA . ILE A 1 920 ? 35.269 50.254 -98.884 1.00 77.81 920 ILE A CA 1
ATOM 7339 C C . ILE A 1 920 ? 35.433 51.093 -97.595 1.00 77.81 920 ILE A C 1
ATOM 7341 O O . ILE A 1 920 ? 34.565 51.032 -96.720 1.00 77.81 920 ILE A O 1
ATOM 7345 N N . PRO A 1 921 ? 36.478 51.942 -97.473 1.00 78.25 921 PRO A N 1
ATOM 7346 C CA . PRO A 1 921 ? 36.712 52.765 -96.279 1.00 78.25 921 PRO A CA 1
ATOM 7347 C C . PRO A 1 921 ? 35.632 53.823 -95.985 1.00 78.25 921 PRO A C 1
ATOM 7349 O O . PRO A 1 921 ? 35.076 54.440 -96.896 1.00 78.25 921 PRO A O 1
ATOM 7352 N N . CYS A 1 922 ? 35.406 54.086 -94.694 1.00 82.94 922 CYS A N 1
ATOM 7353 C CA . CYS A 1 922 ? 34.336 54.948 -94.179 1.00 82.94 922 CYS A CA 1
ATOM 7354 C C . CYS A 1 922 ? 34.599 56.473 -94.302 1.00 82.94 922 CYS A C 1
ATOM 7356 O O . CYS A 1 922 ? 35.706 56.936 -94.021 1.00 82.94 922 CYS A O 1
ATOM 7358 N N . LYS A 1 923 ? 33.574 57.271 -94.659 1.00 80.88 923 LYS A N 1
ATOM 7359 C CA . LYS A 1 923 ? 33.605 58.745 -94.885 1.00 80.88 923 LYS A CA 1
ATOM 7360 C C . LYS A 1 923 ? 32.324 59.446 -94.381 1.00 80.88 923 LYS A C 1
ATOM 7362 O O . LYS A 1 923 ? 31.294 58.800 -94.322 1.00 80.88 923 LYS A O 1
ATOM 7367 N N . ALA A 1 924 ? 32.343 60.740 -94.041 1.00 79.12 924 ALA A N 1
ATOM 7368 C CA . ALA A 1 924 ? 31.244 61.415 -93.309 1.00 79.12 924 ALA A CA 1
ATOM 7369 C C . ALA A 1 924 ? 29.964 61.799 -94.118 1.00 79.12 924 ALA A C 1
ATOM 7371 O O . ALA A 1 924 ? 30.012 61.993 -95.332 1.00 79.12 924 ALA A O 1
ATOM 7372 N N . CYS A 1 925 ? 28.824 61.940 -93.417 1.00 76.69 925 CYS A N 1
ATOM 7373 C CA . CYS A 1 925 ? 27.459 62.204 -93.930 1.00 76.69 925 CYS A CA 1
ATOM 7374 C C . CYS A 1 925 ? 27.046 63.697 -94.060 1.00 76.69 925 CYS A C 1
ATOM 7376 O O . CYS A 1 925 ? 27.608 64.569 -93.399 1.00 76.69 925 CYS A O 1
ATOM 7378 N N . MET A 1 926 ? 25.975 63.988 -94.828 1.00 79.38 926 MET A N 1
ATOM 7379 C CA . MET A 1 926 ? 25.296 65.307 -94.895 1.00 79.38 926 MET A CA 1
ATOM 7380 C C . MET A 1 926 ? 23.769 65.163 -95.129 1.00 79.38 926 MET A C 1
ATOM 7382 O O . MET A 1 926 ? 23.366 64.809 -96.234 1.00 79.38 926 MET A O 1
ATOM 7386 N N . CYS A 1 927 ? 22.912 65.415 -94.124 1.00 75.31 927 CYS A N 1
ATOM 7387 C CA . CYS A 1 927 ? 21.467 65.095 -94.177 1.00 75.31 927 CYS A CA 1
ATOM 7388 C C . CYS A 1 927 ? 20.518 66.011 -93.348 1.00 75.31 927 CYS A C 1
ATOM 7390 O O . CYS A 1 927 ? 20.095 65.630 -92.251 1.00 75.31 927 CYS A O 1
ATOM 7392 N N . PRO A 1 928 ? 20.097 67.189 -93.856 1.00 69.50 928 PRO A N 1
ATOM 7393 C CA . PRO A 1 928 ? 20.637 67.902 -95.020 1.00 69.50 928 PRO A CA 1
ATOM 7394 C C . PRO A 1 928 ? 22.004 68.560 -94.748 1.00 69.50 928 PRO A C 1
ATOM 7396 O O . PRO A 1 928 ? 22.677 68.978 -95.682 1.00 69.50 928 PRO A O 1
ATOM 7399 N N . ASN A 1 929 ? 22.431 68.625 -93.483 1.00 72.50 929 ASN A N 1
ATOM 7400 C CA . ASN A 1 929 ? 23.702 69.206 -93.041 1.00 72.50 929 ASN A CA 1
ATOM 7401 C C . ASN A 1 929 ? 24.596 68.149 -92.348 1.00 72.50 929 ASN A C 1
ATOM 7403 O O . ASN A 1 929 ? 24.178 67.004 -92.169 1.00 72.50 929 ASN A O 1
ATOM 7407 N N . HIS A 1 930 ? 25.827 68.509 -91.962 1.00 77.69 930 HIS A N 1
ATOM 7408 C CA . HIS A 1 930 ? 26.762 67.627 -91.229 1.00 77.69 930 HIS A CA 1
ATOM 7409 C C . HIS A 1 930 ? 26.158 67.125 -89.894 1.00 77.69 930 HIS A C 1
ATOM 7411 O O . HIS A 1 930 ? 25.368 67.868 -89.307 1.00 77.69 930 HIS A O 1
ATOM 7417 N N . PRO A 1 931 ? 26.523 65.943 -89.354 1.00 71.00 931 PRO A N 1
ATOM 7418 C CA . PRO A 1 931 ? 26.039 65.486 -88.044 1.00 71.00 931 PRO A CA 1
ATOM 7419 C C . PRO A 1 931 ? 26.173 66.536 -86.924 1.00 71.00 931 PRO A C 1
ATOM 7421 O O . PRO A 1 931 ? 25.214 66.785 -86.198 1.00 71.00 931 PRO A O 1
ATOM 7424 N N . ASP A 1 932 ? 27.300 67.252 -86.868 1.00 72.81 932 ASP A N 1
ATOM 7425 C CA . ASP A 1 932 ? 27.583 68.273 -85.838 1.00 72.81 932 ASP A CA 1
ATOM 7426 C C . ASP A 1 932 ? 26.877 69.634 -86.055 1.00 72.81 932 ASP A C 1
ATOM 7428 O O . ASP A 1 932 ? 27.186 70.614 -85.381 1.00 72.81 932 ASP A O 1
ATOM 7432 N N . SER A 1 933 ? 25.956 69.744 -87.019 1.00 73.19 933 SER A N 1
ATOM 7433 C CA . SER A 1 933 ? 25.339 71.026 -87.424 1.00 73.19 933 SER A CA 1
ATOM 7434 C C . SER A 1 933 ? 24.021 71.382 -86.720 1.00 73.19 933 SER A C 1
ATOM 7436 O O . SER A 1 933 ? 23.475 72.461 -86.948 1.00 73.19 933 SER A O 1
ATOM 7438 N N . GLY A 1 934 ? 23.453 70.468 -85.931 1.00 70.06 934 GLY A N 1
ATOM 7439 C CA . GLY A 1 934 ? 22.183 70.657 -85.216 1.00 70.06 934 GLY A CA 1
ATOM 7440 C C . GLY A 1 934 ? 20.902 70.560 -86.063 1.00 70.06 934 GLY A C 1
ATOM 7441 O O . GLY A 1 934 ? 19.861 70.200 -85.520 1.00 70.06 934 GLY A O 1
ATOM 7442 N N . ASN A 1 935 ? 20.947 70.796 -87.381 1.00 72.06 935 ASN A N 1
ATOM 7443 C CA . ASN A 1 935 ? 19.784 70.661 -88.273 1.00 72.06 935 ASN A CA 1
ATOM 7444 C C . ASN A 1 935 ? 19.904 69.411 -89.166 1.00 72.06 935 ASN A C 1
ATOM 7446 O O . ASN A 1 935 ? 20.164 69.494 -90.372 1.00 72.06 935 ASN A O 1
ATOM 7450 N N . TYR A 1 936 ? 19.758 68.250 -88.518 1.00 76.69 936 TYR A N 1
ATOM 7451 C CA . TYR A 1 936 ? 19.909 66.907 -89.081 1.00 76.69 936 TYR A CA 1
ATOM 7452 C C . TYR A 1 936 ? 18.625 66.098 -88.821 1.00 76.69 936 TYR A C 1
ATOM 7454 O O . TYR A 1 936 ? 18.344 65.689 -87.689 1.00 76.69 936 TYR A O 1
ATOM 7462 N N . ASN A 1 937 ? 17.810 65.898 -89.864 1.00 80.56 937 ASN A N 1
ATOM 7463 C CA . ASN A 1 937 ? 16.524 65.180 -89.784 1.00 80.56 937 ASN A CA 1
ATOM 7464 C C . ASN A 1 937 ? 16.619 63.686 -90.107 1.00 80.56 937 ASN A C 1
ATOM 7466 O O . ASN A 1 937 ? 15.631 62.958 -89.982 1.00 80.56 937 ASN A O 1
ATOM 7470 N N . ALA A 1 938 ? 17.822 63.226 -90.436 1.00 78.38 938 ALA A N 1
ATOM 7471 C CA . ALA A 1 938 ? 18.132 61.817 -90.541 1.00 78.38 938 ALA A CA 1
ATOM 7472 C C . ALA A 1 938 ? 18.437 61.165 -89.176 1.00 78.38 938 ALA A C 1
ATOM 7474 O O . ALA A 1 938 ? 18.526 61.825 -88.139 1.00 78.38 938 ALA A O 1
ATOM 7475 N N . ILE A 1 939 ? 18.596 59.845 -89.211 1.00 78.12 939 ILE A N 1
ATOM 7476 C CA . ILE A 1 939 ? 19.178 58.990 -88.174 1.00 78.12 939 ILE A CA 1
ATOM 7477 C C . ILE A 1 939 ? 20.628 58.679 -88.579 1.00 78.12 939 ILE A C 1
ATOM 7479 O O . ILE A 1 939 ? 21.566 58.987 -87.852 1.00 78.12 939 ILE A O 1
ATOM 7483 N N . SER A 1 940 ? 20.826 58.170 -89.795 1.00 73.31 940 SER A N 1
ATOM 7484 C CA . SER A 1 940 ? 22.135 57.884 -90.397 1.00 73.31 940 SER A CA 1
ATOM 7485 C C . SER A 1 940 ? 22.116 58.171 -91.903 1.00 73.31 940 SER A C 1
ATOM 7487 O O . SER A 1 940 ? 21.066 58.521 -92.457 1.00 73.31 940 SER A O 1
ATOM 7489 N N . CYS A 1 941 ? 23.265 58.021 -92.568 1.00 77.38 941 CYS A N 1
ATOM 7490 C CA . CYS A 1 941 ? 23.327 57.956 -94.024 1.00 77.38 941 CYS A CA 1
ATOM 7491 C C . CYS A 1 941 ? 23.933 56.633 -94.515 1.00 77.38 941 CYS A C 1
ATOM 7493 O O . CYS A 1 941 ? 24.687 55.975 -93.801 1.00 77.38 941 CYS A O 1
ATOM 7495 N N . SER A 1 942 ? 23.597 56.253 -95.744 1.00 73.56 942 SER A N 1
ATOM 7496 C CA . SER A 1 942 ? 24.142 55.114 -96.484 1.00 73.56 942 SER A CA 1
ATOM 7497 C C . SER A 1 942 ? 24.863 55.581 -97.753 1.00 73.56 942 SER A C 1
ATOM 7499 O O . SER A 1 942 ? 24.705 56.720 -98.194 1.00 73.56 942 SER A O 1
ATOM 7501 N N . PHE A 1 943 ? 25.691 54.711 -98.333 1.00 69.00 943 PHE A N 1
ATOM 7502 C CA . PHE A 1 943 ? 26.372 54.975 -99.602 1.00 69.00 943 PHE A CA 1
ATOM 7503 C C . PHE A 1 943 ? 25.406 54.796 -100.782 1.00 69.00 943 PHE A C 1
ATOM 7505 O O . PHE A 1 943 ? 24.676 53.805 -100.837 1.00 69.00 943 PHE A O 1
ATOM 7512 N N . ASP A 1 944 ? 25.407 55.726 -101.738 1.00 67.00 944 ASP A N 1
ATOM 7513 C CA . ASP A 1 944 ? 24.593 55.618 -102.953 1.00 67.00 944 ASP A CA 1
ATOM 7514 C C . ASP A 1 944 ? 25.220 54.649 -103.974 1.00 67.00 944 ASP A C 1
ATOM 7516 O O . ASP A 1 944 ? 25.851 55.038 -104.960 1.00 67.00 944 ASP A O 1
ATOM 7520 N N . TYR A 1 945 ? 24.995 53.354 -103.743 1.00 66.38 945 TYR A N 1
ATOM 7521 C CA . TYR A 1 945 ? 25.357 52.271 -104.664 1.00 66.38 945 TYR A CA 1
ATOM 7522 C C . TYR A 1 945 ? 24.706 52.388 -106.056 1.00 66.38 945 TYR A C 1
ATOM 7524 O O . TYR A 1 945 ? 25.159 51.724 -106.986 1.00 66.38 945 TYR A O 1
ATOM 7532 N N . ILE A 1 946 ? 23.638 53.182 -106.216 1.00 67.19 946 ILE A N 1
ATOM 7533 C CA . ILE A 1 946 ? 22.804 53.195 -107.426 1.00 67.19 946 ILE A CA 1
ATOM 7534 C C . ILE A 1 946 ? 23.297 54.243 -108.431 1.00 67.19 946 ILE A C 1
ATOM 7536 O O . ILE A 1 946 ? 23.313 53.970 -109.630 1.00 67.19 946 ILE A O 1
ATOM 7540 N N . SER A 1 947 ? 23.727 55.429 -107.983 1.00 61.12 947 SER A N 1
ATOM 7541 C CA . SER A 1 947 ? 24.226 56.468 -108.903 1.00 61.12 947 SER A CA 1
ATOM 7542 C C . SER A 1 947 ? 25.701 56.324 -109.296 1.00 61.12 947 SER A C 1
ATOM 7544 O O . SER A 1 947 ? 26.165 57.048 -110.182 1.00 61.12 947 SER A O 1
ATOM 7546 N N . GLY A 1 948 ? 26.451 55.430 -108.639 1.00 57.41 948 GLY A N 1
ATOM 7547 C CA . GLY A 1 948 ? 27.888 55.221 -108.868 1.00 57.41 948 GLY A CA 1
ATOM 7548 C C . GLY A 1 948 ? 28.776 56.409 -108.465 1.00 57.41 948 GLY A C 1
ATOM 7549 O O . GLY A 1 948 ? 29.970 56.422 -108.764 1.00 57.41 948 GLY A O 1
ATOM 7550 N N . LYS A 1 949 ? 28.207 57.424 -107.804 1.00 57.00 949 LYS A N 1
ATOM 7551 C CA . LYS A 1 949 ? 28.906 58.615 -107.304 1.00 57.00 949 LYS A CA 1
ATOM 7552 C C . LYS A 1 949 ? 29.157 58.465 -105.807 1.00 57.00 949 LYS A C 1
ATOM 7554 O O . LYS A 1 949 ? 28.378 57.829 -105.110 1.00 57.00 949 LYS A O 1
ATOM 7559 N N . MET A 1 950 ? 30.214 59.095 -105.289 1.00 59.19 950 MET A N 1
ATOM 7560 C CA . MET A 1 950 ? 30.540 59.068 -103.853 1.00 59.19 950 MET A CA 1
ATOM 7561 C C . MET A 1 950 ? 29.637 59.999 -103.020 1.00 59.19 950 MET A C 1
ATOM 7563 O O . MET A 1 950 ? 30.119 60.895 -102.329 1.00 59.19 950 MET A O 1
ATOM 7567 N N . ASN A 1 951 ? 28.324 59.784 -103.111 1.00 64.25 951 ASN A N 1
ATOM 7568 C CA . ASN A 1 951 ? 27.287 60.559 -102.440 1.00 64.25 951 ASN A CA 1
ATOM 7569 C C . ASN A 1 951 ? 26.620 59.744 -101.318 1.00 64.25 951 ASN A C 1
ATOM 7571 O O . ASN A 1 951 ? 26.645 58.511 -101.315 1.00 64.25 951 ASN A O 1
ATOM 7575 N N . ALA A 1 952 ? 26.002 60.459 -100.377 1.00 66.31 952 ALA A N 1
ATOM 7576 C CA . ALA A 1 952 ? 25.295 59.901 -99.230 1.00 66.31 952 ALA A CA 1
ATOM 7577 C C . ALA A 1 952 ? 23.764 59.966 -99.406 1.00 66.31 952 ALA A C 1
ATOM 7579 O O . ALA A 1 952 ? 23.236 60.956 -99.913 1.00 66.31 952 ALA A O 1
ATOM 7580 N N . LEU A 1 953 ? 23.064 58.931 -98.936 1.00 74.56 953 LEU A N 1
ATOM 7581 C CA . LEU A 1 953 ? 21.603 58.794 -98.907 1.00 74.56 953 LEU A CA 1
ATOM 7582 C C . LEU A 1 953 ? 21.101 58.805 -97.453 1.00 74.56 953 LEU A C 1
ATOM 7584 O O . LEU A 1 953 ? 21.669 58.119 -96.613 1.00 74.56 953 LEU A O 1
ATOM 7588 N N . CYS A 1 954 ? 20.046 59.557 -97.137 1.00 83.12 954 CYS A N 1
ATOM 7589 C CA . CYS A 1 954 ? 19.608 59.798 -95.755 1.00 83.12 954 CYS A CA 1
ATOM 7590 C C . CYS A 1 954 ? 18.486 58.849 -95.284 1.00 83.12 954 CYS A C 1
ATOM 7592 O O . CYS A 1 954 ? 17.549 58.575 -96.032 1.00 83.12 954 CYS A O 1
ATOM 7594 N N . HIS A 1 955 ? 18.532 58.400 -94.022 1.00 81.62 955 HIS A N 1
ATOM 7595 C CA . HIS A 1 955 ? 17.478 57.590 -93.378 1.00 81.62 955 HIS A CA 1
ATOM 7596 C C . HIS A 1 955 ? 16.709 58.409 -92.332 1.00 81.62 955 HIS A C 1
ATOM 7598 O O . HIS A 1 955 ? 17.348 59.070 -91.524 1.00 81.62 955 HIS A O 1
ATOM 7604 N N . CYS A 1 956 ? 15.376 58.357 -92.282 1.00 84.56 956 CYS A N 1
ATOM 7605 C CA . CYS A 1 956 ? 14.564 59.362 -91.572 1.00 84.56 956 CYS A CA 1
ATOM 7606 C C . CYS A 1 956 ? 13.988 58.934 -90.210 1.00 84.56 956 CYS A C 1
ATOM 7608 O O . CYS A 1 956 ? 13.849 57.750 -89.914 1.00 84.56 956 CYS A O 1
ATOM 7610 N N . LYS A 1 957 ? 13.649 59.929 -89.376 1.00 82.38 957 LYS A N 1
ATOM 7611 C CA . LYS A 1 957 ? 13.008 59.763 -88.053 1.00 82.38 957 LYS A CA 1
ATOM 7612 C C . LYS A 1 957 ? 11.568 59.223 -88.188 1.00 82.38 957 LYS A C 1
ATOM 7614 O O . LYS A 1 957 ? 10.928 59.432 -89.214 1.00 82.38 957 LYS A O 1
ATOM 7619 N N . LYS A 1 958 ? 11.023 58.554 -87.159 1.00 80.56 958 LYS A N 1
ATOM 7620 C CA . LYS A 1 958 ? 9.647 58.003 -87.204 1.00 80.56 958 LYS A CA 1
ATOM 7621 C C . LYS A 1 958 ? 8.616 59.112 -87.436 1.00 80.56 958 LYS A C 1
ATOM 7623 O O . LYS A 1 958 ? 8.657 60.130 -86.753 1.00 80.56 958 LYS A O 1
ATOM 7628 N N . GLY A 1 959 ? 7.686 58.880 -88.362 1.00 82.25 959 GLY A N 1
ATOM 7629 C CA . GLY A 1 959 ? 6.742 59.892 -88.833 1.00 82.25 959 GLY A CA 1
ATOM 7630 C C . GLY A 1 959 ? 7.253 60.694 -90.033 1.00 82.25 959 GLY A C 1
ATOM 7631 O O . GLY A 1 959 ? 6.448 61.386 -90.640 1.00 82.25 959 GLY A O 1
ATOM 7632 N N . TYR A 1 960 ? 8.534 60.581 -90.416 1.00 84.56 960 TYR A N 1
ATOM 7633 C CA . TYR A 1 960 ? 9.166 61.366 -91.482 1.00 84.56 960 TYR A CA 1
ATOM 7634 C C . TYR A 1 960 ? 9.663 60.481 -92.638 1.00 84.56 960 TYR A C 1
ATOM 7636 O O . TYR A 1 960 ? 10.276 59.440 -92.409 1.00 84.56 960 TYR A O 1
ATOM 7644 N N . ILE A 1 961 ? 9.487 60.927 -93.886 1.00 81.50 961 ILE A N 1
ATOM 7645 C CA . ILE A 1 961 ? 9.967 60.249 -95.107 1.00 81.50 961 ILE A CA 1
ATOM 7646 C C . ILE A 1 961 ? 10.618 61.242 -96.095 1.00 81.50 961 ILE A C 1
ATOM 7648 O O . ILE A 1 961 ? 10.378 62.445 -96.016 1.00 81.50 961 ILE A O 1
ATOM 7652 N N . GLY A 1 962 ? 11.390 60.744 -97.070 1.00 77.75 962 GLY A N 1
ATOM 7653 C CA . GLY A 1 962 ? 11.950 61.526 -98.192 1.00 77.75 962 GLY A CA 1
ATOM 7654 C C . GLY A 1 962 ? 13.481 61.660 -98.180 1.00 77.75 962 GLY A C 1
ATOM 7655 O O . GLY A 1 962 ? 14.112 61.461 -97.150 1.00 77.75 962 GLY A O 1
ATOM 7656 N N . ASN A 1 963 ? 14.097 61.976 -99.328 1.00 78.06 963 ASN A N 1
ATOM 7657 C CA . ASN A 1 963 ? 15.552 61.828 -99.546 1.00 78.06 963 ASN A CA 1
ATOM 7658 C C . ASN A 1 963 ? 16.444 62.671 -98.615 1.00 78.06 963 ASN A C 1
ATOM 7660 O O . ASN A 1 963 ? 17.593 62.304 -98.397 1.00 78.06 963 ASN A O 1
ATOM 7664 N N . PHE A 1 964 ? 15.922 63.780 -98.082 1.00 78.56 964 PHE A N 1
ATOM 7665 C CA . PHE A 1 964 ? 16.566 64.601 -97.045 1.00 78.56 964 PHE A CA 1
ATOM 7666 C C . PHE A 1 964 ? 15.683 64.728 -95.783 1.00 78.56 964 PHE A C 1
ATOM 7668 O O . PHE A 1 964 ? 15.902 65.613 -94.959 1.00 78.56 964 PHE A O 1
ATOM 7675 N N . CYS A 1 965 ? 14.704 63.824 -95.638 1.00 83.81 965 CYS A N 1
ATOM 7676 C CA . CYS A 1 965 ? 13.732 63.706 -94.547 1.00 83.81 965 CYS A CA 1
ATOM 7677 C C . CYS A 1 965 ? 12.759 64.893 -94.426 1.00 83.81 965 CYS A C 1
ATOM 7679 O O . CYS A 1 965 ? 12.935 65.785 -93.598 1.00 83.81 965 CYS A O 1
ATOM 7681 N N . ASP A 1 966 ? 11.731 64.892 -95.290 1.00 81.00 966 ASP A N 1
ATOM 7682 C CA . ASP A 1 966 ? 10.980 66.093 -95.678 1.00 81.00 966 ASP A CA 1
ATOM 7683 C C . ASP A 1 966 ? 9.446 65.918 -95.921 1.00 81.00 966 ASP A C 1
ATOM 7685 O O . ASP A 1 966 ? 8.824 66.826 -96.477 1.00 81.00 966 ASP A O 1
ATOM 7689 N N . LYS A 1 967 ? 8.809 64.794 -95.520 1.00 81.94 967 LYS A N 1
ATOM 7690 C CA . LYS A 1 967 ? 7.350 64.459 -95.662 1.00 81.94 967 LYS A CA 1
ATOM 7691 C C . LYS A 1 967 ? 6.835 63.511 -94.532 1.00 81.94 967 LYS A C 1
ATOM 7693 O O . LYS A 1 967 ? 7.672 63.068 -93.762 1.00 81.94 967 LYS A O 1
ATOM 7698 N N . CYS A 1 968 ? 5.531 63.166 -94.438 1.00 83.31 968 CYS A N 1
ATOM 7699 C CA . CYS A 1 968 ? 4.924 62.309 -93.366 1.00 83.31 968 CYS A CA 1
ATOM 7700 C C . CYS A 1 968 ? 4.614 60.819 -93.733 1.00 83.31 968 CYS A C 1
ATOM 7702 O O . CYS A 1 968 ? 4.726 60.437 -94.897 1.00 83.31 968 CYS A O 1
ATOM 7704 N N . ASP A 1 969 ? 4.218 60.002 -92.734 1.00 79.31 969 ASP A N 1
ATOM 7705 C CA . ASP A 1 969 ? 4.125 58.510 -92.712 1.00 79.31 969 ASP A CA 1
ATOM 7706 C C . ASP A 1 969 ? 2.676 57.902 -92.712 1.00 79.31 969 ASP A C 1
ATOM 7708 O O . ASP A 1 969 ? 1.689 58.630 -92.805 1.00 79.31 969 ASP A O 1
ATOM 7712 N N . LYS A 1 970 ? 2.525 56.562 -92.643 1.00 74.19 970 LYS A N 1
ATOM 7713 C CA . LYS A 1 970 ? 1.267 55.777 -92.779 1.00 74.19 970 LYS A CA 1
ATOM 7714 C C . LYS A 1 970 ? 0.458 55.600 -91.485 1.00 74.19 970 LYS A C 1
ATOM 7716 O O . LYS A 1 970 ? 1.030 55.466 -90.413 1.00 74.19 970 LYS A O 1
ATOM 7721 N N . ASN A 1 971 ? -0.877 55.504 -91.591 1.00 73.25 971 ASN A N 1
ATOM 7722 C CA . ASN A 1 971 ? -1.815 55.648 -90.456 1.00 73.25 971 ASN A CA 1
ATOM 7723 C C . ASN A 1 971 ? -1.568 56.954 -89.656 1.00 73.25 971 ASN A C 1
ATOM 7725 O O . ASN A 1 971 ? -1.971 57.056 -88.494 1.00 73.25 971 ASN A O 1
ATOM 7729 N N . TYR A 1 972 ? -0.901 57.931 -90.291 1.00 81.38 972 TYR A N 1
ATOM 7730 C CA . TYR A 1 972 ? -0.523 59.229 -89.748 1.00 81.38 972 TYR A CA 1
ATOM 7731 C C . TYR A 1 972 ? -0.878 60.379 -90.728 1.00 81.38 972 TYR A C 1
ATOM 7733 O O . TYR A 1 972 ? -1.036 60.139 -91.926 1.00 81.38 972 TYR A O 1
ATOM 7741 N N . TRP A 1 973 ? -0.972 61.630 -90.250 1.00 83.38 973 TRP A N 1
ATOM 7742 C CA . TRP A 1 973 ? -1.230 62.845 -91.056 1.00 83.38 973 TRP A CA 1
ATOM 7743 C C . TRP A 1 973 ? -0.479 64.096 -90.522 1.00 83.38 973 TRP A C 1
ATOM 7745 O O . TRP A 1 973 ? -0.488 64.324 -89.318 1.00 83.38 973 TRP A O 1
ATOM 7755 N N . GLY A 1 974 ? 0.208 64.904 -91.363 1.00 81.75 974 GLY A N 1
ATOM 7756 C CA . GLY A 1 974 ? 1.031 66.061 -90.905 1.00 81.75 974 GLY A CA 1
ATOM 7757 C C . GLY A 1 974 ? 1.928 66.774 -91.954 1.00 81.75 974 GLY A C 1
ATOM 7758 O O . GLY A 1 974 ? 1.732 66.585 -93.156 1.00 81.75 974 GLY A O 1
ATOM 7759 N N . ASN A 1 975 ? 2.925 67.577 -91.516 1.00 80.00 975 ASN A N 1
ATOM 7760 C CA . ASN A 1 975 ? 3.898 68.316 -92.369 1.00 80.00 975 ASN A CA 1
ATOM 7761 C C . ASN A 1 975 ? 5.249 68.654 -91.653 1.00 80.00 975 ASN A C 1
ATOM 7763 O O . ASN A 1 975 ? 5.194 69.251 -90.577 1.00 80.00 975 ASN A O 1
ATOM 7767 N N . PRO A 1 976 ? 6.449 68.381 -92.235 1.00 73.50 976 PRO A N 1
ATOM 7768 C CA . PRO A 1 976 ? 7.731 68.520 -91.515 1.00 73.50 976 PRO A CA 1
ATOM 7769 C C . PRO A 1 976 ? 8.846 69.425 -92.109 1.00 73.50 976 PRO A C 1
ATOM 7771 O O . PRO A 1 976 ? 9.960 69.389 -91.591 1.00 73.50 976 PRO A O 1
ATOM 7774 N N . LYS A 1 977 ? 8.646 70.181 -93.202 1.00 73.25 977 LYS A N 1
ATOM 7775 C CA . LYS A 1 977 ? 9.777 70.827 -93.934 1.00 73.25 977 LYS A CA 1
ATOM 7776 C C . LYS A 1 977 ? 10.472 72.008 -93.254 1.00 73.25 977 LYS A C 1
ATOM 7778 O O . LYS A 1 977 ? 11.564 72.394 -93.668 1.00 73.25 977 LYS A O 1
ATOM 7783 N N . GLU A 1 978 ? 9.816 72.620 -92.286 1.00 74.06 978 GLU A N 1
ATOM 7784 C CA . GLU A 1 978 ? 10.308 73.808 -91.596 1.00 74.06 978 GLU A CA 1
ATOM 7785 C C . GLU A 1 978 ? 11.238 73.414 -90.440 1.00 74.06 978 GLU A C 1
ATOM 7787 O O . GLU A 1 978 ? 11.386 72.237 -90.108 1.00 74.06 978 GLU A O 1
ATOM 7792 N N . ILE A 1 979 ? 11.847 74.401 -89.782 1.00 65.06 979 ILE A N 1
ATOM 7793 C CA . ILE A 1 979 ? 12.617 74.181 -88.551 1.00 65.06 979 ILE A CA 1
ATOM 7794 C C . ILE A 1 979 ? 11.615 73.926 -87.390 1.00 65.06 979 ILE A C 1
ATOM 7796 O O . ILE A 1 979 ? 11.491 74.756 -86.494 1.00 65.06 979 ILE A O 1
ATOM 7800 N N . GLY A 1 980 ? 10.852 72.808 -87.434 1.00 68.94 980 GLY A N 1
ATOM 7801 C CA . GLY A 1 980 ? 9.952 72.376 -86.338 1.00 68.94 980 GLY A CA 1
ATOM 7802 C C . GLY A 1 980 ? 8.727 71.434 -86.558 1.00 68.94 980 GLY A C 1
ATOM 7803 O O . GLY A 1 980 ? 8.001 71.255 -85.586 1.00 68.94 980 GLY A O 1
ATOM 7804 N N . GLY A 1 981 ? 8.418 70.848 -87.734 1.00 71.75 981 GLY A N 1
ATOM 7805 C CA . GLY A 1 981 ? 7.098 70.179 -88.002 1.00 71.75 981 GLY A CA 1
ATOM 7806 C C . GLY A 1 981 ? 6.914 68.659 -87.681 1.00 71.75 981 GLY A C 1
ATOM 7807 O O . GLY A 1 981 ? 7.914 67.950 -87.552 1.00 71.75 981 GLY A O 1
ATOM 7808 N N . LEU A 1 982 ? 5.652 68.153 -87.576 1.00 79.12 982 LEU A N 1
ATOM 7809 C CA . LEU A 1 982 ? 5.192 66.845 -86.973 1.00 79.12 982 LEU A CA 1
ATOM 7810 C C . LEU A 1 982 ? 3.952 66.147 -87.684 1.00 79.12 982 LEU A C 1
ATOM 7812 O O . LEU A 1 982 ? 3.478 66.686 -88.687 1.00 79.12 982 LEU A O 1
ATOM 7816 N N . CYS A 1 983 ? 3.409 64.989 -87.185 1.00 84.12 983 CYS A N 1
ATOM 7817 C CA . CYS A 1 983 ? 2.229 64.207 -87.728 1.00 84.12 983 CYS A CA 1
ATOM 7818 C C . CYS A 1 983 ? 1.368 63.343 -86.686 1.00 84.12 983 CYS A C 1
ATOM 7820 O O . CYS A 1 983 ? 1.971 62.811 -85.756 1.00 84.12 983 CYS A O 1
ATOM 7822 N N . GLU A 1 984 ? 0.024 63.108 -86.851 1.00 81.12 984 GLU A N 1
ATOM 7823 C CA . GLU A 1 984 ? -0.978 62.446 -85.898 1.00 81.12 984 GLU A CA 1
ATOM 7824 C C . GLU A 1 984 ? -1.999 61.377 -86.497 1.00 81.12 984 GLU A C 1
ATOM 7826 O O . GLU A 1 984 ? -1.735 60.976 -87.612 1.00 81.12 984 GLU A O 1
ATOM 7831 N N . LYS A 1 985 ? -3.075 60.826 -85.823 1.00 79.75 985 LYS A N 1
ATOM 7832 C CA . LYS A 1 985 ? -3.670 59.413 -85.997 1.00 79.75 985 LYS A CA 1
ATOM 7833 C C . LYS A 1 985 ? -5.241 59.155 -86.255 1.00 79.75 985 LYS A C 1
ATOM 7835 O O . LYS A 1 985 ? -5.883 60.047 -86.794 1.00 79.75 985 LYS A O 1
ATOM 7840 N N . CYS A 1 986 ? -5.834 57.948 -85.925 1.00 78.31 986 CYS A N 1
ATOM 7841 C CA . CYS A 1 986 ? -7.136 57.256 -86.353 1.00 78.31 986 CYS A CA 1
ATOM 7842 C C . CYS A 1 986 ? -8.095 56.625 -85.245 1.00 78.31 986 CYS A C 1
ATOM 7844 O O . CYS A 1 986 ? -7.566 56.178 -84.220 1.00 78.31 986 CYS A O 1
ATOM 7846 N N . GLU A 1 987 ? -9.419 56.379 -85.510 1.00 82.31 987 GLU A N 1
ATOM 7847 C CA . GLU A 1 987 ? -10.486 55.782 -84.607 1.00 82.31 987 GLU A CA 1
ATOM 7848 C C . GLU A 1 987 ? -11.493 54.755 -85.231 1.00 82.31 987 GLU A C 1
ATOM 7850 O O . GLU A 1 987 ? -11.846 54.939 -86.384 1.00 82.31 987 GLU A O 1
ATOM 7855 N N . CYS A 1 988 ? -12.068 53.781 -84.467 1.00 80.31 988 CYS A N 1
ATOM 7856 C CA . CYS A 1 988 ? -13.111 52.828 -84.964 1.00 80.31 988 CYS A CA 1
ATOM 7857 C C . CYS A 1 988 ? -14.060 52.140 -83.934 1.00 80.31 988 CYS A C 1
ATOM 7859 O O . CYS A 1 988 ? -13.909 50.952 -83.647 1.00 80.31 988 CYS A O 1
ATOM 7861 N N . ASN A 1 989 ? -15.054 52.830 -83.353 1.00 74.06 989 ASN A N 1
ATOM 7862 C CA . ASN A 1 989 ? -15.995 52.283 -82.335 1.00 74.06 989 ASN A CA 1
ATOM 7863 C C . ASN A 1 989 ? -15.308 51.666 -81.076 1.00 74.06 989 ASN A C 1
ATOM 7865 O O . ASN A 1 989 ? -15.969 51.091 -80.215 1.00 74.06 989 ASN A O 1
ATOM 7869 N N . GLY A 1 990 ? -13.975 51.742 -80.974 1.00 70.12 990 GLY A N 1
ATOM 7870 C CA . GLY A 1 990 ? -13.119 50.905 -80.120 1.00 70.12 990 GLY A CA 1
ATOM 7871 C C . GLY A 1 990 ? -12.902 49.467 -80.627 1.00 70.12 990 GLY A C 1
ATOM 7872 O O . GLY A 1 990 ? -12.017 48.775 -80.138 1.00 70.12 990 GLY A O 1
ATOM 7873 N N . ASN A 1 991 ? -13.670 49.007 -81.615 1.00 75.06 991 ASN A N 1
ATOM 7874 C CA . ASN A 1 991 ? -13.821 47.597 -81.974 1.00 75.06 991 ASN A CA 1
ATOM 7875 C C . ASN A 1 991 ? -12.746 47.064 -82.946 1.00 75.06 991 ASN A C 1
ATOM 7877 O O . ASN A 1 991 ? -13.045 46.105 -83.649 1.00 75.06 991 ASN A O 1
ATOM 7881 N N . VAL A 1 992 ? -11.536 47.645 -83.028 1.00 77.12 992 VAL A N 1
ATOM 7882 C CA . VAL A 1 992 ? -10.504 47.220 -84.009 1.00 77.12 992 VAL A CA 1
ATOM 7883 C C . VAL A 1 992 ? -9.070 47.167 -83.471 1.00 77.12 992 VAL A C 1
ATOM 7885 O O . VAL A 1 992 ? -8.709 47.878 -82.536 1.00 77.12 992 VAL A O 1
ATOM 7888 N N . ASP A 1 993 ? -8.233 46.352 -84.120 1.00 72.31 993 ASP A N 1
ATOM 7889 C CA . ASP A 1 993 ? -6.788 46.235 -83.869 1.00 72.31 993 ASP A CA 1
ATOM 7890 C C . ASP A 1 993 ? -5.999 47.362 -84.570 1.00 72.31 993 ASP A C 1
ATOM 7892 O O . ASP A 1 993 ? -5.963 47.381 -85.799 1.00 72.31 993 ASP A O 1
ATOM 7896 N N . PRO A 1 994 ? -5.307 48.269 -83.848 1.00 64.25 994 PRO A N 1
ATOM 7897 C CA . PRO A 1 994 ? -4.606 49.421 -84.422 1.00 64.25 994 PRO A CA 1
ATOM 7898 C C . PRO A 1 994 ? -3.312 49.111 -85.206 1.00 64.25 994 PRO A C 1
ATOM 7900 O O . PRO A 1 994 ? -2.722 50.050 -85.743 1.00 64.25 994 PRO A O 1
ATOM 7903 N N . THR A 1 995 ? -2.849 47.857 -85.290 1.00 67.88 995 THR A N 1
ATOM 7904 C CA . THR A 1 995 ? -1.561 47.484 -85.929 1.00 67.88 995 THR A CA 1
ATOM 7905 C C . THR A 1 995 ? -1.584 47.422 -87.464 1.00 67.88 995 THR A C 1
ATOM 7907 O O . THR A 1 995 ? -0.541 47.278 -88.099 1.00 67.88 995 THR A O 1
ATOM 7910 N N . VAL A 1 996 ? -2.763 47.540 -88.073 1.00 67.12 996 VAL A N 1
ATOM 7911 C CA . VAL A 1 996 ? -3.022 47.286 -89.498 1.00 67.12 996 VAL A CA 1
ATOM 7912 C C . VAL A 1 996 ? -3.005 48.582 -90.324 1.00 67.12 996 VAL A C 1
ATOM 7914 O O . VAL A 1 996 ? -3.590 49.590 -89.928 1.00 67.12 996 VAL A O 1
ATOM 7917 N N . GLU A 1 997 ? -2.358 48.575 -91.494 1.00 67.31 997 GLU A N 1
ATOM 7918 C CA . GLU A 1 997 ? -2.454 49.679 -92.467 1.00 67.31 997 GLU A CA 1
ATOM 7919 C C . GLU A 1 997 ? -3.866 49.792 -93.052 1.00 67.31 997 GLU A C 1
ATOM 7921 O O . GLU A 1 997 ? -4.514 48.778 -93.301 1.00 67.31 997 GLU A O 1
ATOM 7926 N N . ASP A 1 998 ? -4.330 51.025 -93.275 1.00 73.06 998 ASP A N 1
ATOM 7927 C CA . ASP A 1 998 ? -5.693 51.320 -93.747 1.00 73.06 998 ASP A CA 1
ATOM 7928 C C . ASP A 1 998 ? -6.798 50.844 -92.780 1.00 73.06 998 ASP A C 1
ATOM 7930 O O . ASP A 1 998 ? -7.953 50.679 -93.151 1.00 73.06 998 ASP A O 1
ATOM 7934 N N . ASN A 1 999 ? -6.454 50.728 -91.490 1.00 72.88 999 ASN A N 1
ATOM 7935 C CA . ASN A 1 999 ? -7.410 50.725 -90.376 1.00 72.88 999 ASN A CA 1
ATOM 7936 C C . ASN A 1 999 ? -8.333 51.946 -90.360 1.00 72.88 999 ASN A C 1
ATOM 7938 O O . ASN A 1 999 ? -9.427 51.867 -89.811 1.00 72.88 999 ASN A O 1
ATOM 7942 N N . CYS A 1 1000 ? -7.836 53.068 -90.883 1.00 75.69 1000 CYS A N 1
ATOM 7943 C CA . CYS A 1 1000 ? -8.624 54.228 -91.240 1.00 75.69 1000 CYS A CA 1
ATOM 7944 C C . CYS A 1 1000 ? -8.048 54.889 -92.498 1.00 75.69 1000 CYS A C 1
ATOM 7946 O O . CYS A 1 1000 ? -6.863 54.736 -92.813 1.00 75.69 1000 CYS A O 1
ATOM 7948 N N . ASP A 1 1001 ? -8.889 55.631 -93.214 1.00 79.00 1001 ASP A N 1
ATOM 7949 C CA . ASP A 1 1001 ? -8.484 56.471 -94.342 1.00 79.00 1001 ASP A CA 1
ATOM 7950 C C . ASP A 1 1001 ? -7.484 57.551 -93.884 1.00 79.00 1001 ASP A C 1
ATOM 7952 O O . ASP A 1 1001 ? -7.743 58.313 -92.954 1.00 79.00 1001 ASP A O 1
ATOM 7956 N N . LYS A 1 1002 ? -6.367 57.659 -94.614 1.00 73.88 1002 LYS A N 1
ATOM 7957 C CA . LYS A 1 1002 ? -5.238 58.590 -94.413 1.00 73.88 1002 LYS A CA 1
ATOM 7958 C C . LYS A 1 1002 ? -5.612 60.091 -94.497 1.00 73.88 1002 LYS A C 1
ATOM 7960 O O . LYS A 1 1002 ? -4.732 60.942 -94.369 1.00 73.88 1002 LYS A O 1
ATOM 7965 N N . LYS A 1 1003 ? -6.886 60.424 -94.731 1.00 73.44 1003 LYS A N 1
ATOM 7966 C CA . LYS A 1 1003 ? -7.496 61.758 -94.592 1.00 73.44 1003 LYS A CA 1
ATOM 7967 C C . LYS A 1 1003 ? -8.803 61.793 -93.780 1.00 73.44 1003 LYS A C 1
ATOM 7969 O O . LYS A 1 1003 ? -9.229 62.902 -93.465 1.00 73.44 1003 LYS A O 1
ATOM 7974 N N . THR A 1 1004 ? -9.484 60.664 -93.533 1.00 75.50 1004 THR A N 1
ATOM 7975 C CA . THR A 1 1004 ? -10.870 60.657 -93.002 1.00 75.50 1004 THR A CA 1
ATOM 7976 C C . THR A 1 1004 ? -11.060 59.794 -91.743 1.00 75.50 1004 THR A C 1
ATOM 7978 O O . THR A 1 1004 ? -10.879 60.338 -90.657 1.00 75.50 1004 THR A O 1
ATOM 7981 N N . GLY A 1 1005 ? -11.433 58.503 -91.824 1.00 75.50 1005 GLY A N 1
ATOM 7982 C CA . GLY A 1 1005 ? -11.566 57.678 -90.605 1.00 75.50 1005 GLY A CA 1
ATOM 7983 C C . GLY A 1 1005 ? -12.250 56.291 -90.617 1.00 75.50 1005 GLY A C 1
ATOM 7984 O O . GLY A 1 1005 ? -12.328 55.709 -89.544 1.00 75.50 1005 GLY A O 1
ATOM 7985 N N . GLU A 1 1006 ? -12.764 55.740 -91.727 1.00 79.00 1006 GLU A N 1
ATOM 7986 C CA . GLU A 1 1006 ? -13.653 54.539 -91.696 1.00 79.00 1006 GLU A CA 1
ATOM 7987 C C . GLU A 1 1006 ? -12.955 53.161 -91.480 1.00 79.00 1006 GLU A C 1
ATOM 7989 O O . GLU A 1 1006 ? -11.750 53.031 -91.662 1.00 79.00 1006 GLU A O 1
ATOM 7994 N N . CYS A 1 1007 ? -13.717 52.122 -91.092 1.00 80.25 1007 CYS A N 1
ATOM 7995 C CA . CYS A 1 1007 ? -13.277 50.997 -90.247 1.00 80.25 1007 CYS A CA 1
ATOM 7996 C C . CYS A 1 1007 ? -13.526 49.584 -90.802 1.00 80.25 1007 CYS A C 1
ATOM 7998 O O . CYS A 1 1007 ? -14.555 49.337 -91.426 1.00 80.25 1007 CYS A O 1
ATOM 8000 N N . ILE A 1 1008 ? -12.605 48.634 -90.537 1.00 80.19 1008 ILE A N 1
ATOM 8001 C CA . ILE A 1 1008 ? -12.538 47.376 -91.322 1.00 80.19 1008 ILE A CA 1
ATOM 8002 C C . ILE A 1 1008 ? -12.303 46.056 -90.521 1.00 80.19 1008 ILE A C 1
ATOM 8004 O O . ILE A 1 1008 ? -12.298 44.989 -91.135 1.00 80.19 1008 ILE A O 1
ATOM 8008 N N . LYS A 1 1009 ? -12.092 46.035 -89.184 1.00 77.94 1009 LYS A N 1
ATOM 8009 C CA . LYS A 1 1009 ? -11.676 44.793 -88.453 1.00 77.94 1009 LYS A CA 1
ATOM 8010 C C . LYS A 1 1009 ? -12.214 44.615 -87.012 1.00 77.94 1009 LYS A C 1
ATOM 8012 O O . LYS A 1 1009 ? -11.573 45.073 -86.081 1.00 77.94 1009 LYS A O 1
ATOM 8017 N N . CYS A 1 1010 ? -13.325 43.892 -86.828 1.00 82.00 1010 CYS A N 1
ATOM 8018 C CA . CYS A 1 1010 ? -14.122 43.807 -85.580 1.00 82.00 1010 CYS A CA 1
ATOM 8019 C C . CYS A 1 1010 ? -13.574 43.022 -84.353 1.00 82.00 1010 CYS A C 1
ATOM 8021 O O . CYS A 1 1010 ? -12.806 42.075 -84.507 1.00 82.00 1010 CYS A O 1
ATOM 8023 N N . LEU A 1 1011 ? -14.067 43.364 -83.139 1.00 73.00 1011 LEU A N 1
ATOM 8024 C CA . LEU A 1 1011 ? -13.683 42.820 -81.809 1.00 73.00 1011 LEU A CA 1
ATOM 8025 C C . LEU A 1 1011 ? -14.869 42.660 -80.797 1.00 73.00 1011 LEU A C 1
ATOM 8027 O O . LEU A 1 1011 ? -16.032 42.882 -81.123 1.00 73.00 1011 LEU A O 1
ATOM 8031 N N . TYR A 1 1012 ? -14.561 42.286 -79.539 1.00 77.81 1012 TYR A N 1
ATOM 8032 C CA . TYR A 1 1012 ? -15.448 42.206 -78.346 1.00 77.81 1012 TYR A CA 1
ATOM 8033 C C . TYR A 1 1012 ? -16.593 41.176 -78.350 1.00 77.81 1012 TYR A C 1
ATOM 8035 O O . TYR A 1 1012 ? -17.670 41.454 -77.831 1.00 77.81 1012 TYR A O 1
ATOM 8043 N N . HIS A 1 1013 ? -16.397 39.981 -78.916 1.00 80.19 1013 HIS A N 1
ATOM 8044 C CA . HIS A 1 1013 ? -17.472 38.973 -79.042 1.00 80.19 1013 HIS A CA 1
ATOM 8045 C C . HIS A 1 1013 ? -18.701 39.480 -79.828 1.00 80.19 1013 HIS A C 1
ATOM 8047 O O . HIS A 1 1013 ? -19.778 38.888 -79.753 1.00 80.19 1013 HIS A O 1
ATOM 8053 N N . THR A 1 1014 ? -18.518 40.560 -80.596 1.00 80.88 1014 THR A N 1
ATOM 8054 C CA . THR A 1 1014 ? -19.514 41.127 -81.502 1.00 80.88 1014 THR A CA 1
ATOM 8055 C C . THR A 1 1014 ? -19.152 40.828 -82.959 1.00 80.88 1014 THR A C 1
ATOM 8057 O O . THR A 1 1014 ? -17.983 40.636 -83.294 1.00 80.88 1014 THR A O 1
ATOM 8060 N N . THR A 1 1015 ? -20.144 40.813 -83.847 1.00 79.19 1015 THR A N 1
ATOM 8061 C CA . THR A 1 1015 ? -19.955 40.704 -85.304 1.00 79.19 1015 THR A CA 1
ATOM 8062 C C . THR A 1 1015 ? -20.887 41.654 -86.061 1.00 79.19 1015 THR A C 1
ATOM 8064 O O . THR A 1 1015 ? -21.999 41.897 -85.596 1.00 79.19 1015 THR A O 1
ATOM 8067 N N . GLY A 1 1016 ? -20.445 42.249 -87.175 1.00 76.88 1016 GLY A N 1
ATOM 8068 C CA . GLY A 1 1016 ? -21.226 43.233 -87.943 1.00 76.88 1016 GLY A CA 1
ATOM 8069 C C . GLY A 1 1016 ? -20.386 44.336 -88.606 1.00 76.88 1016 GLY A C 1
ATOM 8070 O O . GLY A 1 1016 ? -19.165 44.217 -88.654 1.00 76.88 1016 GLY A O 1
ATOM 8071 N N . LYS A 1 1017 ? -21.021 45.399 -89.124 1.00 75.38 1017 LYS A N 1
ATOM 8072 C CA . LYS A 1 1017 ? -20.345 46.538 -89.788 1.00 75.38 1017 LYS A CA 1
ATOM 8073 C C . LYS A 1 1017 ? -19.550 47.412 -88.821 1.00 75.38 1017 LYS A C 1
ATOM 8075 O O . LYS A 1 1017 ? -18.387 47.699 -89.071 1.00 75.38 1017 LYS A O 1
ATOM 8080 N N . ASN A 1 1018 ? -20.195 47.824 -87.732 1.00 75.19 1018 ASN A N 1
ATOM 8081 C CA . ASN A 1 1018 ? -19.562 48.516 -86.607 1.00 75.19 1018 ASN A CA 1
ATOM 8082 C C . ASN A 1 1018 ? -19.387 47.564 -85.408 1.00 75.19 1018 ASN A C 1
ATOM 8084 O O . ASN A 1 1018 ? -18.965 47.997 -84.332 1.00 75.19 1018 ASN A O 1
ATOM 8088 N N . CYS A 1 1019 ? -19.639 46.271 -85.652 1.00 81.81 1019 CYS A N 1
ATOM 8089 C CA . CYS A 1 1019 ? -19.553 45.108 -84.778 1.00 81.81 1019 CYS A CA 1
ATOM 8090 C C . CYS A 1 1019 ? -20.707 45.073 -83.753 1.00 81.81 1019 CYS A C 1
ATOM 8092 O O . CYS A 1 1019 ? -20.689 45.807 -82.766 1.00 81.81 1019 CYS A O 1
ATOM 8094 N N . GLU A 1 1020 ? -21.743 44.256 -84.024 1.00 81.06 1020 GLU A N 1
ATOM 8095 C CA . GLU A 1 1020 ? -23.086 44.454 -83.452 1.00 81.06 1020 GLU A CA 1
ATOM 8096 C C . GLU A 1 1020 ? -23.950 43.196 -83.118 1.00 81.06 1020 GLU A C 1
ATOM 8098 O O . GLU A 1 1020 ? -25.130 43.338 -82.803 1.00 81.06 1020 GLU A O 1
ATOM 8103 N N . SER A 1 1021 ? -23.440 41.955 -83.118 1.00 78.25 1021 SER A N 1
ATOM 8104 C CA . SER A 1 1021 ? -24.211 40.741 -82.704 1.00 78.25 1021 SER A CA 1
ATOM 8105 C C . SER A 1 1021 ? -23.394 39.664 -81.964 1.00 78.25 1021 SER A C 1
ATOM 8107 O O . SER A 1 1021 ? -22.199 39.555 -82.204 1.00 78.25 1021 SER A O 1
ATOM 8109 N N . CYS A 1 1022 ? -24.026 38.884 -81.072 1.00 83.06 1022 CYS A N 1
ATOM 8110 C CA . CYS A 1 1022 ? -23.364 38.031 -80.060 1.00 83.06 1022 CYS A CA 1
ATOM 8111 C C . CYS A 1 1022 ? -23.001 36.592 -80.487 1.00 83.06 1022 CYS A C 1
ATOM 8113 O O . CYS A 1 1022 ? -23.504 36.073 -81.482 1.00 83.06 1022 CYS A O 1
ATOM 8115 N N . ILE A 1 1023 ? -22.153 35.930 -79.680 1.00 81.25 1023 ILE A N 1
ATOM 8116 C CA . ILE A 1 1023 ? -21.678 34.542 -79.861 1.00 81.25 1023 ILE A CA 1
ATOM 8117 C C . ILE A 1 1023 ? -22.243 33.560 -78.811 1.00 81.25 1023 ILE A C 1
ATOM 8119 O O . ILE A 1 1023 ? -22.695 33.967 -77.744 1.00 81.25 1023 ILE A O 1
ATOM 8123 N N . ASN A 1 1024 ? -22.156 32.251 -79.085 1.00 78.12 1024 ASN A N 1
ATOM 8124 C CA . ASN A 1 1024 ? -22.592 31.182 -78.170 1.00 78.12 1024 ASN A CA 1
ATOM 8125 C C . ASN A 1 1024 ? -21.920 31.237 -76.784 1.00 78.12 1024 ASN A C 1
ATOM 8127 O O . ASN A 1 1024 ? -20.744 31.573 -76.662 1.00 78.12 1024 ASN A O 1
ATOM 8131 N N . GLY A 1 1025 ? -22.668 30.841 -75.748 1.00 72.38 1025 GLY A N 1
ATOM 8132 C CA . GLY A 1 1025 ? -22.264 30.956 -74.336 1.00 72.38 1025 GLY A CA 1
ATOM 8133 C C . GLY A 1 1025 ? -22.552 32.332 -73.721 1.00 72.38 1025 GLY A C 1
ATOM 8134 O O . GLY A 1 1025 ? -22.421 32.502 -72.506 1.00 72.38 1025 GLY A O 1
ATOM 8135 N N . TYR A 1 1026 ? -22.986 33.286 -74.549 1.00 81.44 1026 TYR A N 1
ATOM 8136 C CA . TYR A 1 1026 ? -23.436 34.615 -74.161 1.00 81.44 1026 TYR A CA 1
ATOM 8137 C C . TYR A 1 1026 ? -24.892 34.830 -74.612 1.00 81.44 1026 TYR A C 1
ATOM 8139 O O . TYR A 1 1026 ? -25.329 34.265 -75.614 1.00 81.44 1026 TYR A O 1
ATOM 8147 N N . PHE A 1 1027 ? -25.628 35.669 -73.886 1.00 79.12 1027 PHE A N 1
ATOM 8148 C CA . PHE A 1 1027 ? -26.968 36.155 -74.227 1.00 79.12 1027 PHE A CA 1
ATOM 8149 C C . PHE A 1 1027 ? -26.970 37.695 -74.233 1.00 79.12 1027 PHE A C 1
ATOM 8151 O O . PHE A 1 1027 ? -26.138 38.312 -73.565 1.00 79.12 1027 PHE A O 1
ATOM 8158 N N . GLY A 1 1028 ? -27.866 38.325 -75.002 1.00 79.00 1028 GLY A N 1
ATOM 8159 C CA . GLY A 1 1028 ? -27.975 39.791 -75.106 1.00 79.00 1028 GLY A CA 1
ATOM 8160 C C . GLY A 1 1028 ? -27.784 40.350 -76.523 1.00 79.00 1028 GLY A C 1
ATOM 8161 O O . GLY A 1 1028 ? -28.079 39.682 -77.514 1.00 79.00 1028 GLY A O 1
ATOM 8162 N N . SER A 1 1029 ? -27.317 41.598 -76.611 1.00 75.50 1029 SER A N 1
ATOM 8163 C CA . SER A 1 1029 ? -27.230 42.426 -77.820 1.00 75.50 1029 SER A CA 1
ATOM 8164 C C . SER A 1 1029 ? -25.793 42.873 -78.110 1.00 75.50 1029 SER A C 1
ATOM 8166 O O . SER A 1 1029 ? -25.122 43.508 -77.293 1.00 75.50 1029 SER A O 1
ATOM 8168 N N . GLY A 1 1030 ? -25.306 42.591 -79.321 1.00 68.25 1030 GLY A N 1
ATOM 8169 C CA . GLY A 1 1030 ? -23.953 42.991 -79.715 1.00 68.25 1030 GLY A CA 1
ATOM 8170 C C . GLY A 1 1030 ? -23.828 44.483 -80.022 1.00 68.25 1030 GLY A C 1
ATOM 8171 O O . GLY A 1 1030 ? -22.753 45.037 -79.822 1.00 68.25 1030 GLY A O 1
ATOM 8172 N N . ILE A 1 1031 ? -24.919 45.151 -80.424 1.00 72.12 1031 ILE A N 1
ATOM 8173 C CA . ILE A 1 1031 ? -24.984 46.615 -80.608 1.00 72.12 1031 ILE A CA 1
ATOM 8174 C C . ILE A 1 1031 ? -24.559 47.316 -79.309 1.00 72.12 1031 ILE A C 1
ATOM 8176 O O . ILE A 1 1031 ? -23.770 48.258 -79.311 1.00 72.12 1031 ILE A O 1
ATOM 8180 N N . GLU A 1 1032 ? -25.070 46.804 -78.191 1.00 73.25 1032 GLU A N 1
ATOM 8181 C CA . GLU A 1 1032 ? -24.854 47.313 -76.835 1.00 73.25 1032 GLU A CA 1
ATOM 8182 C C . GLU A 1 1032 ? -23.593 46.716 -76.187 1.00 73.25 1032 GLU A C 1
ATOM 8184 O O . GLU A 1 1032 ? -23.232 47.082 -75.070 1.00 73.25 1032 GLU A O 1
ATOM 8189 N N . ARG A 1 1033 ? -22.930 45.772 -76.878 1.00 70.75 1033 ARG A N 1
ATOM 8190 C CA . ARG A 1 1033 ? -21.826 44.922 -76.388 1.00 70.75 1033 ARG A CA 1
ATOM 8191 C C . ARG A 1 1033 ? -22.161 44.179 -75.090 1.00 70.75 1033 ARG A C 1
ATOM 8193 O O . ARG A 1 1033 ? -21.266 43.661 -74.428 1.00 70.75 1033 ARG A O 1
ATOM 8200 N N . ASN A 1 1034 ? -23.448 44.061 -74.760 1.00 74.75 1034 ASN A N 1
ATOM 8201 C CA . ASN A 1 1034 ? -23.956 43.308 -73.616 1.00 74.75 1034 ASN A CA 1
ATOM 8202 C C . ASN A 1 1034 ? -24.259 41.848 -73.986 1.00 74.75 1034 ASN A C 1
ATOM 8204 O O . ASN A 1 1034 ? -25.111 41.205 -73.378 1.00 74.75 1034 ASN A O 1
ATOM 8208 N N . CYS A 1 1035 ? -23.490 41.304 -74.934 1.00 79.31 1035 CYS A N 1
ATOM 8209 C CA . CYS A 1 1035 ? -23.214 39.879 -75.001 1.00 79.31 1035 CYS A CA 1
ATOM 8210 C C . CYS A 1 1035 ? -22.632 39.466 -73.644 1.00 79.31 1035 CYS A C 1
ATOM 8212 O O . CYS A 1 1035 ? -21.448 39.660 -73.373 1.00 79.31 1035 CYS A O 1
ATOM 8214 N N . THR A 1 1036 ? -23.486 38.958 -72.762 1.00 75.88 1036 THR A N 1
ATOM 8215 C CA . THR A 1 1036 ? -23.165 38.637 -71.372 1.00 75.88 1036 THR A CA 1
ATOM 8216 C C . THR A 1 1036 ? -23.148 37.132 -71.192 1.00 75.88 1036 THR A C 1
ATOM 8218 O O . THR A 1 1036 ? -24.037 36.427 -71.656 1.00 75.88 1036 THR A O 1
ATOM 8221 N N . GLN A 1 1037 ? -22.090 36.620 -70.569 1.00 76.69 1037 GLN A N 1
ATOM 8222 C CA . GLN A 1 1037 ? -21.905 35.185 -70.377 1.00 76.69 1037 GLN A CA 1
ATOM 8223 C C . GLN A 1 1037 ? -23.020 34.615 -69.488 1.00 76.69 1037 GLN A C 1
ATOM 8225 O O . GLN A 1 1037 ? -23.453 35.279 -68.547 1.00 76.69 1037 GLN A O 1
ATOM 8230 N N . CYS A 1 1038 ? -23.464 33.384 -69.749 1.00 78.31 1038 CYS A N 1
ATOM 8231 C CA . CYS A 1 1038 ? -24.427 32.681 -68.896 1.00 78.31 1038 CYS A CA 1
ATOM 8232 C C . CYS A 1 1038 ? -23.996 32.650 -67.412 1.00 78.31 1038 CYS A C 1
ATOM 8234 O O . CYS A 1 1038 ? -22.872 32.257 -67.100 1.00 78.31 1038 CYS A O 1
ATOM 8236 N N . GLN A 1 1039 ? -24.898 33.024 -66.491 1.00 77.56 1039 GLN A N 1
ATOM 8237 C CA . GLN A 1 1039 ? -24.618 33.168 -65.049 1.00 77.56 1039 GLN A CA 1
ATOM 8238 C C . GLN A 1 1039 ? -25.464 32.221 -64.181 1.00 77.56 1039 GLN A C 1
ATOM 8240 O O . GLN A 1 1039 ? -26.354 32.667 -63.457 1.00 77.56 1039 GLN A O 1
ATOM 8245 N N . CYS A 1 1040 ? -25.182 30.918 -64.223 1.00 79.12 1040 CYS A N 1
ATOM 8246 C CA . CYS A 1 1040 ? -25.799 29.950 -63.310 1.00 79.12 1040 CYS A CA 1
ATOM 8247 C C . CYS A 1 1040 ? -24.978 29.800 -62.021 1.00 79.12 1040 CYS A C 1
ATOM 8249 O O . CYS A 1 1040 ? -23.753 29.701 -62.071 1.00 79.12 1040 CYS A O 1
ATOM 8251 N N . ASN A 1 1041 ? -25.633 29.773 -60.857 1.00 75.06 1041 ASN A N 1
ATOM 8252 C CA . ASN A 1 1041 ? -24.953 29.643 -59.567 1.00 75.06 1041 ASN A CA 1
ATOM 8253 C C . ASN A 1 1041 ? -24.327 28.245 -59.413 1.00 75.06 1041 ASN A C 1
ATOM 8255 O O . ASN A 1 1041 ? -25.041 27.242 -59.470 1.00 75.06 1041 ASN A O 1
ATOM 8259 N N . LEU A 1 1042 ? -23.012 28.192 -59.172 1.00 75.50 1042 LEU A N 1
ATOM 8260 C CA . LEU A 1 1042 ? -22.221 26.958 -59.081 1.00 75.50 1042 LEU A CA 1
ATOM 8261 C C . LEU A 1 1042 ? -22.676 26.000 -57.961 1.00 75.50 1042 LEU A C 1
ATOM 8263 O O . LEU A 1 1042 ? -22.533 24.794 -58.105 1.00 75.50 1042 LEU A O 1
ATOM 8267 N N . TYR A 1 1043 ? -23.216 26.524 -56.856 1.00 78.69 1043 TYR A N 1
ATOM 8268 C CA . TYR A 1 1043 ? -23.617 25.730 -55.684 1.00 78.69 1043 TYR A CA 1
ATOM 8269 C C . TYR A 1 1043 ? -25.127 25.476 -55.606 1.00 78.69 1043 TYR A C 1
ATOM 8271 O O . TYR A 1 1043 ? -25.559 24.600 -54.862 1.00 78.69 1043 TYR A O 1
ATOM 8279 N N . GLY A 1 1044 ? -25.927 26.238 -56.360 1.00 78.12 1044 GLY A N 1
ATOM 8280 C CA . GLY A 1 1044 ? -27.384 26.097 -56.427 1.00 78.12 1044 GLY A CA 1
ATOM 8281 C C . GLY A 1 1044 ? -27.909 25.375 -57.675 1.00 78.12 1044 GLY A C 1
ATOM 8282 O O . GLY A 1 1044 ? -29.076 24.977 -57.693 1.00 78.12 1044 GLY A O 1
ATOM 8283 N N . SER A 1 1045 ? -27.082 25.194 -58.713 1.00 81.00 1045 SER A N 1
ATOM 8284 C CA . SER A 1 1045 ? -27.476 24.589 -59.998 1.00 81.00 1045 SER A CA 1
ATOM 8285 C C . SER A 1 1045 ? -27.091 23.110 -60.099 1.00 81.00 1045 SER A C 1
ATOM 8287 O O . SER A 1 1045 ? -26.004 22.714 -59.703 1.00 81.00 1045 SER A O 1
ATOM 8289 N N . LYS A 1 1046 ? -27.946 22.283 -60.711 1.00 71.50 1046 LYS A N 1
ATOM 8290 C CA . LYS A 1 1046 ? -27.808 20.810 -60.718 1.00 71.50 1046 LYS A CA 1
ATOM 8291 C C . LYS A 1 1046 ? -26.591 20.219 -61.450 1.00 71.50 1046 LYS A C 1
ATOM 8293 O O . LYS A 1 1046 ? -26.268 19.069 -61.186 1.00 71.50 1046 LYS A O 1
ATOM 8298 N N . ASN A 1 1047 ? -25.985 20.940 -62.399 1.00 64.25 1047 ASN A N 1
ATOM 8299 C CA . ASN A 1 1047 ? -25.115 20.344 -63.433 1.00 64.25 1047 ASN A CA 1
ATOM 8300 C C . ASN A 1 1047 ? -23.771 21.072 -63.683 1.00 64.25 1047 ASN A C 1
ATOM 8302 O O . ASN A 1 1047 ? -23.102 20.739 -64.657 1.00 64.25 1047 ASN A O 1
ATOM 8306 N N . ASN A 1 1048 ? -23.386 22.067 -62.871 1.00 56.84 1048 ASN A N 1
ATOM 8307 C CA . ASN A 1 1048 ? -22.110 22.824 -62.922 1.00 56.84 1048 ASN A CA 1
ATOM 8308 C C . ASN A 1 1048 ? -21.656 23.442 -64.272 1.00 56.84 1048 ASN A C 1
ATOM 8310 O O . ASN A 1 1048 ? -20.581 24.033 -64.332 1.00 56.84 1048 ASN A O 1
ATOM 8314 N N . ASN A 1 1049 ? -22.447 23.347 -65.343 1.00 59.44 1049 ASN A N 1
ATOM 8315 C CA . ASN A 1 1049 ? -22.083 23.798 -66.687 1.00 59.44 1049 ASN A CA 1
ATOM 8316 C C . ASN A 1 1049 ? -22.750 25.133 -67.052 1.00 59.44 1049 ASN A C 1
ATOM 8318 O O . ASN A 1 1049 ? -23.936 25.333 -66.795 1.00 59.44 1049 ASN A O 1
ATOM 8322 N N . ASN A 1 1050 ? -22.001 26.001 -67.740 1.00 61.91 1050 ASN A N 1
ATOM 8323 C CA . ASN A 1 1050 ? -22.383 27.370 -68.129 1.00 61.91 1050 ASN A CA 1
ATOM 8324 C C . ASN A 1 1050 ? -23.426 27.450 -69.269 1.00 61.91 1050 ASN A C 1
ATOM 8326 O O . ASN A 1 1050 ? -23.393 28.378 -70.074 1.00 61.91 1050 ASN A O 1
ATOM 8330 N N . ASN A 1 1051 ? -24.342 26.486 -69.368 1.00 69.12 1051 ASN A N 1
ATOM 8331 C CA . ASN A 1 1051 ? -25.374 26.467 -70.402 1.00 69.12 1051 ASN A CA 1
ATOM 8332 C C . ASN A 1 1051 ? -26.656 27.117 -69.871 1.00 69.12 1051 ASN A C 1
ATOM 8334 O O . ASN A 1 1051 ? -27.357 26.529 -69.049 1.00 69.12 1051 ASN A O 1
ATOM 8338 N N . CYS A 1 1052 ? -26.968 28.303 -70.386 1.00 73.38 1052 CYS A N 1
ATOM 8339 C CA . CYS A 1 1052 ? -28.253 28.973 -70.225 1.00 73.38 1052 CYS A CA 1
ATOM 8340 C C . CYS A 1 1052 ? -28.945 29.141 -71.586 1.00 73.38 1052 CYS A C 1
ATOM 8342 O O . CYS A 1 1052 ? -28.326 28.970 -72.638 1.00 73.38 1052 CYS A O 1
ATOM 8344 N N . ASP A 1 1053 ? -30.231 29.483 -71.569 1.00 74.88 1053 ASP A N 1
ATOM 8345 C CA . ASP A 1 1053 ? -30.968 29.855 -72.778 1.00 74.88 1053 ASP A CA 1
ATOM 8346 C C . ASP A 1 1053 ? -30.409 31.162 -73.381 1.00 74.88 1053 ASP A C 1
ATOM 8348 O O . ASP A 1 1053 ? -30.275 32.164 -72.679 1.00 74.88 1053 ASP A O 1
ATOM 8352 N N . SER A 1 1054 ? -30.082 31.171 -74.679 1.00 70.44 1054 SER A N 1
ATOM 8353 C CA . SER A 1 1054 ? -29.332 32.266 -75.324 1.00 70.44 1054 SER A CA 1
ATOM 8354 C C . SER A 1 1054 ? -30.126 33.564 -75.533 1.00 70.44 1054 SER A C 1
ATOM 8356 O O . SER A 1 1054 ? -29.588 34.523 -76.086 1.00 70.44 1054 SER A O 1
ATOM 8358 N N . ILE A 1 1055 ? -31.400 33.599 -75.129 1.00 74.00 1055 ILE A N 1
ATOM 8359 C CA . ILE A 1 1055 ? -32.275 34.778 -75.201 1.00 74.00 1055 ILE A CA 1
ATOM 8360 C C . ILE A 1 1055 ? -32.750 35.183 -73.796 1.00 74.00 1055 ILE A C 1
ATOM 8362 O O . ILE A 1 1055 ? -32.840 36.372 -73.501 1.00 74.00 1055 ILE A O 1
ATOM 8366 N N . THR A 1 1056 ? -33.032 34.214 -72.919 1.00 76.88 1056 THR A N 1
ATOM 8367 C CA . THR A 1 1056 ? -33.673 34.431 -71.606 1.00 76.88 1056 THR A CA 1
ATOM 8368 C C . THR A 1 1056 ? -32.780 34.149 -70.390 1.00 76.88 1056 THR A C 1
ATOM 8370 O O . THR A 1 1056 ? -33.135 34.539 -69.281 1.00 76.88 1056 THR A O 1
ATOM 8373 N N . GLY A 1 1057 ? -31.624 33.497 -70.557 1.00 74.88 1057 GLY A N 1
ATOM 8374 C CA . GLY A 1 1057 ? -30.585 33.378 -69.523 1.00 74.88 1057 GLY A CA 1
ATOM 8375 C C . GLY A 1 1057 ? -30.846 32.403 -68.360 1.00 74.88 1057 GLY A C 1
ATOM 8376 O O . GLY A 1 1057 ? -30.052 32.369 -67.421 1.00 74.88 1057 GLY A O 1
ATOM 8377 N N . LYS A 1 1058 ? -31.927 31.610 -68.389 1.00 79.56 1058 LYS A N 1
ATOM 8378 C CA . LYS A 1 1058 ? -32.416 30.814 -67.240 1.00 79.56 1058 LYS A CA 1
ATOM 8379 C C . LYS A 1 1058 ? -31.631 29.516 -66.949 1.00 79.56 1058 LYS A C 1
ATOM 8381 O O . LYS A 1 1058 ? -31.163 28.850 -67.872 1.00 79.56 1058 LYS A O 1
ATOM 8386 N N . CYS A 1 1059 ? -31.549 29.137 -65.665 1.00 81.56 1059 CYS A N 1
ATOM 8387 C CA . CYS A 1 1059 ? -30.785 27.998 -65.117 1.00 81.56 1059 CYS A CA 1
ATOM 8388 C C . CYS A 1 1059 ? -31.674 26.890 -64.477 1.00 81.56 1059 CYS A C 1
ATOM 8390 O O . CYS A 1 1059 ? -32.894 26.885 -64.642 1.00 81.56 1059 CYS A O 1
ATOM 8392 N N . SER A 1 1060 ? -31.085 25.888 -63.791 1.00 84.00 1060 SER A N 1
ATOM 8393 C CA . SER A 1 1060 ? -31.791 24.693 -63.257 1.00 84.00 1060 SER A CA 1
ATOM 8394 C C . SER A 1 1060 ? -31.316 24.242 -61.861 1.00 84.00 1060 SER A C 1
ATOM 8396 O O . SER A 1 1060 ? -30.164 23.834 -61.709 1.00 84.00 1060 SER A O 1
ATOM 8398 N N . CYS A 1 1061 ? -32.210 24.252 -60.860 1.00 84.38 1061 CYS A N 1
ATOM 8399 C CA . CYS A 1 1061 ? -31.837 24.379 -59.437 1.00 84.38 1061 CYS A CA 1
ATOM 8400 C C . CYS A 1 1061 ? -31.960 23.114 -58.550 1.00 84.38 1061 CYS A C 1
ATOM 8402 O O . CYS A 1 1061 ? -32.622 22.133 -58.910 1.00 84.38 1061 CYS A O 1
ATOM 8404 N N . LEU A 1 1062 ? -31.315 23.171 -57.376 1.00 83.69 1062 LEU A N 1
ATOM 8405 C CA . LEU A 1 1062 ? -31.242 22.159 -56.303 1.00 83.69 1062 LEU A CA 1
ATOM 8406 C C . LEU A 1 1062 ? -32.359 22.278 -55.226 1.00 83.69 1062 LEU A C 1
ATOM 8408 O O . LEU A 1 1062 ? -33.127 23.240 -55.241 1.00 83.69 1062 LEU A O 1
ATOM 8412 N N . PRO A 1 1063 ? -32.493 21.310 -54.289 1.00 86.25 1063 PRO A N 1
ATOM 8413 C CA . PRO A 1 1063 ? -33.517 21.343 -53.235 1.00 86.25 1063 PRO A CA 1
ATOM 8414 C C . PRO A 1 1063 ? -33.414 22.562 -52.306 1.00 86.25 1063 PRO A C 1
ATOM 8416 O O . PRO A 1 1063 ? -32.327 22.954 -51.885 1.00 86.25 1063 PRO A O 1
ATOM 8419 N N . ASN A 1 1064 ? -34.565 23.142 -51.952 1.00 85.88 1064 ASN A N 1
ATOM 8420 C CA . ASN A 1 1064 ? -34.704 24.369 -51.150 1.00 85.88 1064 ASN A CA 1
ATOM 8421 C C . ASN A 1 1064 ? -33.990 25.617 -51.729 1.00 85.88 1064 ASN A C 1
ATOM 8423 O O . ASN A 1 1064 ? -33.851 26.611 -51.014 1.00 85.88 1064 ASN A O 1
ATOM 8427 N N . VAL A 1 1065 ? -33.571 25.585 -53.004 1.00 85.25 1065 VAL A N 1
ATOM 8428 C CA . VAL A 1 1065 ? -32.975 26.710 -53.749 1.00 85.25 1065 VAL A CA 1
ATOM 8429 C C . VAL A 1 1065 ? -33.986 27.258 -54.764 1.00 85.25 1065 VAL A C 1
ATOM 8431 O O . VAL A 1 1065 ? -34.708 26.498 -55.410 1.00 85.25 1065 VAL A O 1
ATOM 8434 N N . ILE A 1 1066 ? -34.028 28.582 -54.905 1.00 83.38 1066 ILE A N 1
ATOM 8435 C CA . ILE A 1 1066 ? -34.941 29.350 -55.762 1.00 83.38 1066 ILE A CA 1
ATOM 8436 C C . ILE A 1 1066 ? -34.185 30.441 -56.548 1.00 83.38 1066 ILE A C 1
ATOM 8438 O O . ILE A 1 1066 ? -33.020 30.723 -56.268 1.00 83.38 1066 ILE A O 1
ATOM 8442 N N . GLY A 1 1067 ? -34.860 31.057 -57.525 1.00 78.12 1067 GLY A N 1
ATOM 8443 C CA . GLY A 1 1067 ? -34.319 32.109 -58.402 1.00 78.12 1067 GLY A CA 1
ATOM 8444 C C . GLY A 1 1067 ? -33.939 31.602 -59.799 1.00 78.12 1067 GLY A C 1
ATOM 8445 O O . GLY A 1 1067 ? -33.576 30.440 -59.969 1.00 78.12 1067 GLY A O 1
ATOM 8446 N N . ASP A 1 1068 ? -34.021 32.462 -60.822 1.00 76.75 1068 ASP A N 1
ATOM 8447 C CA . ASP A 1 1068 ? -33.736 32.082 -62.221 1.00 76.75 1068 ASP A CA 1
ATOM 8448 C C . ASP A 1 1068 ? -32.262 31.729 -62.476 1.00 76.75 1068 ASP A C 1
ATOM 8450 O O . ASP A 1 1068 ? -31.967 30.990 -63.420 1.00 76.75 1068 ASP A O 1
ATOM 8454 N N . LYS A 1 1069 ? -31.351 32.198 -61.609 1.00 78.00 1069 LYS A N 1
ATOM 8455 C CA . LYS A 1 1069 ? -29.927 31.822 -61.580 1.00 78.00 1069 LYS A CA 1
ATOM 8456 C C . LYS A 1 1069 ? -29.611 30.741 -60.536 1.00 78.00 1069 LYS A C 1
ATOM 8458 O O . LYS A 1 1069 ? -28.449 30.355 -60.410 1.00 78.00 1069 LYS A O 1
ATOM 8463 N N . CYS A 1 1070 ? -30.620 30.239 -59.818 1.00 83.88 1070 CYS A N 1
ATOM 8464 C CA . CYS A 1 1070 ? -30.502 29.307 -58.690 1.00 83.88 1070 CYS A CA 1
ATOM 8465 C C . CYS A 1 1070 ? -29.688 29.870 -57.514 1.00 83.88 1070 CYS A C 1
ATOM 8467 O O . CYS A 1 1070 ? -28.760 29.237 -57.016 1.00 83.88 1070 CYS A O 1
ATOM 8469 N N . ASP A 1 1071 ? -30.003 31.097 -57.114 1.00 80.31 1071 ASP A N 1
ATOM 8470 C CA . ASP A 1 1071 ? -29.141 31.992 -56.347 1.00 80.31 1071 ASP A CA 1
ATOM 8471 C C . ASP A 1 1071 ? -29.671 32.395 -54.958 1.00 80.31 1071 ASP A C 1
ATOM 8473 O O . ASP A 1 1071 ? -29.015 33.168 -54.263 1.00 80.31 1071 ASP A O 1
ATOM 8477 N N . SER A 1 1072 ? -30.807 31.856 -54.503 1.00 83.75 1072 SER A N 1
ATOM 8478 C CA . SER A 1 1072 ? -31.358 32.112 -53.157 1.00 83.75 1072 SER A CA 1
ATOM 8479 C C . SER A 1 1072 ? -31.916 30.857 -52.479 1.00 83.75 1072 SER A C 1
ATOM 8481 O O . SER A 1 1072 ? -32.283 29.895 -53.147 1.00 83.75 1072 SER A O 1
ATOM 8483 N N . CYS A 1 1073 ? -32.000 30.862 -51.145 1.00 84.50 1073 CYS A N 1
ATOM 8484 C CA . CYS A 1 1073 ? -32.677 29.818 -50.366 1.00 84.50 1073 CYS A CA 1
ATOM 8485 C C . CYS A 1 1073 ? -34.179 30.105 -50.195 1.00 84.50 1073 CYS A C 1
ATOM 8487 O O . CYS A 1 1073 ? -34.622 31.248 -50.306 1.00 84.50 1073 CYS A O 1
ATOM 8489 N N . ALA A 1 1074 ? -34.956 29.069 -49.873 1.00 83.56 1074 ALA A N 1
ATOM 8490 C CA . ALA A 1 1074 ? -36.333 29.207 -49.396 1.00 83.56 1074 ALA A CA 1
ATOM 8491 C C . ALA A 1 1074 ? -36.423 29.921 -48.026 1.00 83.56 1074 ALA A C 1
ATOM 8493 O O . ALA A 1 1074 ? -35.458 29.968 -47.261 1.00 83.56 1074 ALA A O 1
ATOM 8494 N N . GLU A 1 1075 ? -37.601 30.458 -47.698 1.00 83.25 1075 GLU A N 1
ATOM 8495 C CA . GLU A 1 1075 ? -37.834 31.249 -46.482 1.00 83.25 1075 GLU A CA 1
ATOM 8496 C C . GLU A 1 1075 ? -37.536 30.455 -45.193 1.00 83.25 1075 GLU A C 1
ATOM 8498 O O . GLU A 1 1075 ? -38.073 29.367 -44.985 1.00 83.25 1075 GLU A O 1
ATOM 8503 N N . ASN A 1 1076 ? -36.717 31.025 -44.301 1.00 84.12 1076 ASN A N 1
ATOM 8504 C CA . ASN A 1 1076 ? -36.198 30.395 -43.074 1.00 84.12 1076 ASN A CA 1
ATOM 8505 C C . ASN A 1 1076 ? -35.175 29.250 -43.307 1.00 84.12 1076 ASN A C 1
ATOM 8507 O O . ASN A 1 1076 ? -35.000 28.390 -42.434 1.00 84.12 1076 ASN A O 1
ATOM 8511 N N . TYR A 1 1077 ? -34.464 29.259 -44.446 1.00 88.56 1077 TYR A N 1
ATOM 8512 C CA . TYR A 1 1077 ? -33.330 28.370 -44.753 1.00 88.56 1077 TYR A CA 1
ATOM 8513 C C . TYR A 1 1077 ? -32.050 29.148 -45.141 1.00 88.56 1077 TYR A C 1
ATOM 8515 O O . TYR A 1 1077 ? -32.116 30.244 -45.690 1.00 88.56 1077 TYR A O 1
ATOM 8523 N N . TYR A 1 1078 ? -30.882 28.542 -44.902 1.00 87.38 1078 TYR A N 1
ATOM 8524 C CA . TYR A 1 1078 ? -29.534 29.049 -45.206 1.00 87.38 1078 TYR A CA 1
ATOM 8525 C C . TYR A 1 1078 ? -28.644 27.959 -45.846 1.00 87.38 1078 TYR A C 1
ATOM 8527 O O . TYR A 1 1078 ? -29.099 26.840 -46.080 1.00 87.38 1078 TYR A O 1
ATOM 8535 N N . ASN A 1 1079 ? -27.357 28.251 -46.072 1.00 82.00 1079 ASN A N 1
ATOM 8536 C CA . ASN A 1 1079 ? -26.318 27.315 -46.537 1.00 82.00 1079 ASN A CA 1
ATOM 8537 C C . ASN A 1 1079 ? -26.406 26.911 -48.025 1.00 82.00 1079 ASN A C 1
ATOM 8539 O O . ASN A 1 1079 ? -26.167 25.758 -48.387 1.00 82.00 1079 ASN A O 1
ATOM 8543 N N . ILE A 1 1080 ? -26.689 27.871 -48.915 1.00 78.69 1080 ILE A N 1
ATOM 8544 C CA . ILE A 1 1080 ? -26.641 27.651 -50.376 1.00 78.69 1080 ILE A CA 1
ATOM 8545 C C . ILE A 1 1080 ? -25.252 27.205 -50.878 1.00 78.69 1080 ILE A C 1
ATOM 8547 O O . ILE A 1 1080 ? -25.150 26.502 -51.876 1.00 78.69 1080 ILE A O 1
ATOM 8551 N N . GLN A 1 1081 ? -24.178 27.562 -50.163 1.00 77.25 1081 GLN A N 1
ATOM 8552 C CA . GLN A 1 1081 ? -22.793 27.185 -50.487 1.00 77.25 1081 GLN A CA 1
ATOM 8553 C C . GLN A 1 1081 ? -22.494 25.687 -50.279 1.00 77.25 1081 GLN A C 1
ATOM 8555 O O . GLN A 1 1081 ? -21.424 25.222 -50.661 1.00 77.25 1081 GLN A O 1
ATOM 8560 N N . SER A 1 1082 ? -23.424 24.916 -49.703 1.00 75.56 1082 SER A N 1
ATOM 8561 C CA . SER A 1 1082 ? -23.242 23.488 -49.417 1.00 75.56 1082 SER A CA 1
ATOM 8562 C C . SER A 1 1082 ? -23.080 22.601 -50.657 1.00 75.56 1082 SER A C 1
ATOM 8564 O O . SER A 1 1082 ? -22.669 21.450 -50.515 1.00 75.56 1082 SER A O 1
ATOM 8566 N N . GLY A 1 1083 ? -23.496 23.072 -51.842 1.00 75.94 1083 GLY A N 1
ATOM 8567 C CA . GLY A 1 1083 ? -23.635 22.258 -53.058 1.00 75.94 1083 GLY A CA 1
ATOM 8568 C C . GLY A 1 1083 ? -24.740 21.189 -52.994 1.00 75.94 1083 GLY A C 1
ATOM 8569 O O . GLY A 1 1083 ? -24.923 20.441 -53.948 1.00 75.94 1083 GLY A O 1
ATOM 8570 N N . ASN A 1 1084 ? -25.474 21.100 -51.878 1.00 81.25 1084 ASN A N 1
ATOM 8571 C CA . ASN A 1 1084 ? -26.456 20.048 -51.590 1.00 81.25 1084 ASN A CA 1
ATOM 8572 C C . ASN A 1 1084 ? -27.891 20.587 -51.400 1.00 81.25 1084 ASN A C 1
ATOM 8574 O O . ASN A 1 1084 ? -28.838 19.804 -51.329 1.00 81.25 1084 ASN A O 1
ATOM 8578 N N . GLY A 1 1085 ? -28.062 21.912 -51.325 1.00 80.19 1085 GLY A N 1
ATOM 8579 C CA . GLY A 1 1085 ? -29.327 22.584 -51.010 1.00 80.19 1085 GLY A CA 1
ATOM 8580 C C . GLY A 1 1085 ? -29.322 23.278 -49.641 1.00 80.19 1085 GLY A C 1
ATOM 8581 O O . GLY A 1 1085 ? -28.354 23.186 -48.883 1.00 80.19 1085 GLY A O 1
ATOM 8582 N N . CYS A 1 1086 ? -30.403 23.998 -49.330 1.00 87.88 1086 CYS A N 1
ATOM 8583 C CA . CYS A 1 1086 ? -30.488 24.838 -48.127 1.00 87.88 1086 CYS A CA 1
ATOM 8584 C C . CYS A 1 1086 ? -31.085 24.119 -46.894 1.00 87.88 1086 CYS A C 1
ATOM 8586 O O . CYS A 1 1086 ? -31.957 23.253 -47.016 1.00 87.88 1086 CYS A O 1
ATOM 8588 N N . ILE A 1 1087 ? -30.645 24.525 -45.694 1.00 84.06 1087 ILE A N 1
ATOM 8589 C CA . ILE A 1 1087 ? -30.931 23.937 -44.367 1.00 84.06 1087 ILE A CA 1
ATOM 8590 C C . ILE A 1 1087 ? -31.673 24.957 -43.476 1.00 84.06 1087 ILE A C 1
ATOM 8592 O O . ILE A 1 1087 ? -31.410 26.147 -43.569 1.00 84.06 1087 ILE A O 1
ATOM 8596 N N . LYS A 1 1088 ? -32.599 24.514 -42.615 1.00 86.06 1088 LYS A N 1
ATOM 8597 C CA . LYS A 1 1088 ? -33.481 25.366 -41.784 1.00 86.06 1088 LYS A CA 1
ATOM 8598 C C . LYS A 1 1088 ? -32.738 26.148 -40.676 1.00 86.06 1088 LYS A C 1
ATOM 8600 O O . LYS A 1 1088 ? -31.793 25.625 -40.092 1.00 86.06 1088 LYS A O 1
ATOM 8605 N N . CYS A 1 1089 ? -33.192 27.371 -40.365 1.00 86.69 1089 CYS A N 1
ATOM 8606 C CA . CYS A 1 1089 ? -32.567 28.293 -39.394 1.00 86.69 1089 CYS A CA 1
ATOM 8607 C C . CYS A 1 1089 ? -32.655 27.866 -37.908 1.00 86.69 1089 CYS A C 1
ATOM 8609 O O . CYS A 1 1089 ? -31.651 27.887 -37.200 1.00 86.69 1089 CYS A O 1
ATOM 8611 N N . ASP A 1 1090 ? -33.849 27.489 -37.429 1.00 85.25 1090 ASP A N 1
ATOM 8612 C CA . ASP A 1 1090 ? -34.149 27.137 -36.023 1.00 85.25 1090 ASP A CA 1
ATOM 8613 C C . ASP A 1 1090 ? -33.779 28.198 -34.950 1.00 85.25 1090 ASP A C 1
ATOM 8615 O O . ASP A 1 1090 ? -33.151 27.868 -33.942 1.00 85.25 1090 ASP A O 1
ATOM 8619 N N . CYS A 1 1091 ? -34.174 29.462 -35.124 1.00 87.62 1091 CYS A N 1
ATOM 8620 C CA . CYS A 1 1091 ? -33.966 30.507 -34.109 1.00 87.62 1091 CYS A CA 1
ATOM 8621 C C . CYS A 1 1091 ? -34.877 30.353 -32.868 1.00 87.62 1091 CYS A C 1
ATOM 8623 O O . CYS A 1 1091 ? -36.012 29.887 -32.981 1.00 87.62 1091 CYS A O 1
ATOM 8625 N N . ASP A 1 1092 ? -34.414 30.806 -31.698 1.00 83.38 1092 ASP A N 1
ATOM 8626 C CA . ASP A 1 1092 ? -35.173 30.855 -30.440 1.00 83.38 1092 ASP A CA 1
ATOM 8627 C C . ASP A 1 1092 ? -36.176 32.032 -30.442 1.00 83.38 1092 ASP A C 1
ATOM 8629 O O . ASP A 1 1092 ? -35.749 33.192 -30.488 1.00 83.38 1092 ASP A O 1
ATOM 8633 N N . PRO A 1 1093 ? -37.499 31.785 -30.349 1.00 82.50 1093 PRO A N 1
ATOM 8634 C CA . PRO A 1 1093 ? -38.516 32.838 -30.383 1.00 82.50 1093 PRO A CA 1
ATOM 8635 C C . PRO A 1 1093 ? -38.493 33.777 -29.164 1.00 82.50 1093 PRO A C 1
ATOM 8637 O O . PRO A 1 1093 ? -39.137 34.822 -29.206 1.00 82.50 1093 PRO A O 1
ATOM 8640 N N . THR A 1 1094 ? -37.769 33.440 -28.091 1.00 80.56 1094 THR A N 1
ATOM 8641 C CA . THR A 1 1094 ? -37.550 34.310 -26.921 1.00 80.56 1094 THR A CA 1
ATOM 8642 C C . THR A 1 1094 ? -36.262 35.134 -27.019 1.00 80.56 1094 THR A C 1
ATOM 8644 O O . THR A 1 1094 ? -36.110 36.124 -26.305 1.00 80.56 1094 THR A O 1
ATOM 8647 N N . GLY A 1 1095 ? -35.321 34.726 -27.880 1.00 78.00 1095 GLY A N 1
ATOM 8648 C CA . GLY A 1 1095 ? -34.000 35.344 -28.031 1.00 78.00 1095 GLY A CA 1
ATOM 8649 C C . GLY A 1 1095 ? -33.861 36.309 -29.212 1.00 78.00 1095 GLY A C 1
ATOM 8650 O O . GLY A 1 1095 ? -32.965 37.159 -29.203 1.00 78.00 1095 GLY A O 1
ATOM 8651 N N . VAL A 1 1096 ? -34.727 36.195 -30.223 1.00 87.00 1096 VAL A N 1
ATOM 8652 C CA . VAL A 1 1096 ? -34.719 37.070 -31.409 1.00 87.00 1096 VAL A CA 1
ATOM 8653 C C . VAL A 1 1096 ? -35.423 38.408 -31.182 1.00 87.00 1096 VAL A C 1
ATOM 8655 O O . VAL A 1 1096 ? -36.269 38.552 -30.298 1.00 87.00 1096 VAL A O 1
ATOM 8658 N N . ILE A 1 1097 ? -35.082 39.403 -32.002 1.00 85.69 1097 ILE A N 1
ATOM 8659 C CA . ILE A 1 1097 ? -35.825 40.666 -32.092 1.00 85.69 1097 ILE A CA 1
ATOM 8660 C C . ILE A 1 1097 ? -37.260 40.446 -32.605 1.00 85.69 1097 ILE A C 1
ATOM 8662 O O . ILE A 1 1097 ? -37.559 39.462 -33.288 1.00 85.69 1097 ILE A O 1
ATOM 8666 N N . LEU A 1 1098 ? -38.143 41.388 -32.272 1.00 83.12 1098 LEU A N 1
ATOM 8667 C CA . LEU A 1 1098 ? -39.532 41.412 -32.729 1.00 83.12 1098 LEU A CA 1
ATOM 8668 C C . LEU A 1 1098 ? -39.694 42.343 -33.941 1.00 83.12 1098 LEU A C 1
ATOM 8670 O O . LEU A 1 1098 ? -39.004 43.359 -34.026 1.00 83.12 1098 LEU A O 1
ATOM 8674 N N . ASP A 1 1099 ? -40.624 42.018 -34.839 1.00 80.69 1099 ASP A N 1
ATOM 8675 C CA . ASP A 1 1099 ? -41.072 42.904 -35.921 1.00 80.69 1099 ASP A CA 1
ATOM 8676 C C . ASP A 1 1099 ? -42.030 44.007 -35.416 1.00 80.69 1099 ASP A C 1
ATOM 8678 O O . ASP A 1 1099 ? -42.451 44.018 -34.253 1.00 80.69 1099 ASP A O 1
ATOM 8682 N N . ASP A 1 1100 ? -42.436 44.914 -36.311 1.00 82.00 1100 ASP A N 1
ATOM 8683 C CA . ASP A 1 1100 ? -43.400 45.989 -36.014 1.00 82.00 1100 ASP A CA 1
ATOM 8684 C C . ASP A 1 1100 ? -44.773 45.466 -35.529 1.00 82.00 1100 ASP A C 1
ATOM 8686 O O . ASP A 1 1100 ? -45.520 46.181 -34.858 1.00 82.00 1100 ASP A O 1
ATOM 8690 N N . ASN A 1 1101 ? -45.099 44.199 -35.813 1.00 81.88 1101 ASN A N 1
ATOM 8691 C CA . ASN A 1 1101 ? -46.316 43.507 -35.376 1.00 81.88 1101 ASN A CA 1
ATOM 8692 C C . ASN A 1 1101 ? -46.126 42.716 -34.064 1.00 81.88 1101 ASN A C 1
ATOM 8694 O O . ASN A 1 1101 ? -47.037 41.993 -33.651 1.00 81.88 1101 ASN A O 1
ATOM 8698 N N . ARG A 1 1102 ? -44.966 42.845 -33.401 1.00 77.94 1102 ARG A N 1
ATOM 8699 C CA . ARG A 1 1102 ? -44.542 42.104 -32.197 1.00 77.94 1102 ARG A CA 1
ATOM 8700 C C . ARG A 1 1102 ? -44.400 40.584 -32.378 1.00 77.94 1102 ARG A C 1
ATOM 8702 O O . ARG A 1 1102 ? -44.512 39.838 -31.404 1.00 77.94 1102 ARG A O 1
ATOM 8709 N N . LYS A 1 1103 ? -44.135 40.105 -33.592 1.00 81.19 1103 LYS A N 1
ATOM 8710 C CA . LYS A 1 1103 ? -43.797 38.702 -33.880 1.00 81.19 1103 LYS A CA 1
ATOM 8711 C C . LYS A 1 1103 ? -42.278 38.492 -33.850 1.00 81.19 1103 LYS A C 1
ATOM 8713 O O . LYS A 1 1103 ? -41.552 39.364 -34.320 1.00 81.19 1103 LYS A O 1
ATOM 8718 N N . PRO A 1 1104 ? -41.775 37.351 -33.346 1.00 81.62 1104 PRO A N 1
ATOM 8719 C CA . PRO A 1 1104 ? -40.350 37.031 -33.406 1.00 81.62 1104 PRO A CA 1
ATOM 8720 C C . PRO A 1 1104 ? -39.885 36.865 -34.857 1.00 81.62 1104 PRO A C 1
ATOM 8722 O O . PRO A 1 1104 ? -40.533 36.174 -35.645 1.00 81.62 1104 PRO A O 1
ATOM 8725 N N . ILE A 1 1105 ? -38.751 37.475 -35.209 1.00 84.38 1105 ILE A N 1
ATOM 8726 C CA . ILE A 1 1105 ? -38.155 37.347 -36.545 1.00 84.38 1105 ILE A CA 1
ATOM 8727 C C . ILE A 1 1105 ? -37.391 36.017 -36.628 1.00 84.38 1105 ILE A C 1
ATOM 8729 O O . ILE A 1 1105 ? -36.360 35.833 -35.985 1.00 84.38 1105 ILE A O 1
ATOM 8733 N N . MET A 1 1106 ? -37.919 35.074 -37.415 1.00 86.56 1106 MET A N 1
ATOM 8734 C CA . MET A 1 1106 ? -37.430 33.684 -37.499 1.00 86.56 1106 MET A CA 1
ATOM 8735 C C . MET A 1 1106 ? -36.392 33.454 -38.618 1.00 86.56 1106 MET A C 1
ATOM 8737 O O . MET A 1 1106 ? -35.855 32.351 -38.742 1.00 86.56 1106 MET A O 1
ATOM 8741 N N . SER A 1 1107 ? -36.098 34.487 -39.414 1.00 83.19 1107 SER A N 1
ATOM 8742 C CA . SER A 1 1107 ? -35.085 34.459 -40.471 1.00 83.19 1107 SER A CA 1
ATOM 8743 C C . SER A 1 1107 ? -33.659 34.472 -39.913 1.00 83.19 1107 SER A C 1
ATOM 8745 O O . SER A 1 1107 ? -33.389 35.007 -38.836 1.00 83.19 1107 SER A O 1
ATOM 8747 N N . CYS A 1 1108 ? -32.729 33.920 -40.691 1.00 84.62 1108 CYS A N 1
ATOM 8748 C CA . CYS A 1 1108 ? -31.302 33.912 -40.396 1.00 84.62 1108 CYS A CA 1
ATOM 8749 C C . CYS A 1 1108 ? -30.472 34.265 -41.642 1.00 84.62 1108 CYS A C 1
ATOM 8751 O O . CYS A 1 1108 ? -30.980 34.234 -42.764 1.00 84.62 1108 CYS A O 1
ATOM 8753 N N . ASP A 1 1109 ? -29.197 34.601 -41.442 1.00 80.94 1109 ASP A N 1
ATOM 8754 C CA . ASP A 1 1109 ? -28.237 34.887 -42.515 1.00 80.94 1109 ASP A CA 1
ATOM 8755 C C . ASP A 1 1109 ? -28.141 33.731 -43.531 1.00 80.94 1109 ASP A C 1
ATOM 8757 O O . ASP A 1 1109 ? -27.937 32.576 -43.158 1.00 80.94 1109 ASP A O 1
ATOM 8761 N N . LEU A 1 1110 ? -28.243 34.049 -44.826 1.00 76.00 1110 LEU A N 1
ATOM 8762 C CA . LEU A 1 1110 ? -28.332 33.074 -45.924 1.00 76.00 1110 LEU A CA 1
ATOM 8763 C C . LEU A 1 1110 ? -27.089 32.176 -46.086 1.00 76.00 1110 LEU A C 1
ATOM 8765 O O . LEU A 1 1110 ? -27.187 31.091 -46.668 1.00 76.00 1110 LEU A O 1
ATOM 8769 N N . PHE A 1 1111 ? -25.928 32.598 -45.583 1.00 74.06 1111 PHE A N 1
ATOM 8770 C CA . PHE A 1 1111 ? -24.659 31.886 -45.725 1.00 74.06 1111 PHE A CA 1
ATOM 8771 C C . PHE A 1 1111 ? -24.280 31.153 -44.438 1.00 74.06 1111 PHE A C 1
ATOM 8773 O O . PHE A 1 1111 ? -24.081 29.940 -44.457 1.00 74.06 1111 PHE A O 1
ATOM 8780 N N . ASN A 1 1112 ? -24.210 31.869 -43.313 1.00 78.56 1112 ASN A N 1
ATOM 8781 C CA . ASN A 1 1112 ? -23.732 31.335 -42.037 1.00 78.56 1112 ASN A CA 1
ATOM 8782 C C . ASN A 1 1112 ? -24.862 30.838 -41.112 1.00 78.56 1112 ASN A C 1
ATOM 8784 O O . ASN A 1 1112 ? -24.601 30.011 -40.232 1.00 78.56 1112 ASN A O 1
ATOM 8788 N N . GLY A 1 1113 ? -26.111 31.264 -41.328 1.00 81.94 1113 GLY A N 1
ATOM 8789 C CA . GLY A 1 1113 ? -27.289 30.842 -40.565 1.00 81.94 1113 GLY A CA 1
ATOM 8790 C C . GLY A 1 1113 ? -27.482 31.519 -39.203 1.00 81.94 1113 GLY A C 1
ATOM 8791 O O . GLY A 1 1113 ? -28.153 30.942 -38.351 1.00 81.94 1113 GLY A O 1
ATOM 8792 N N . GLN A 1 1114 ? -26.877 32.684 -38.957 1.00 84.62 1114 GLN A N 1
ATOM 8793 C CA . GLN A 1 1114 ? -27.032 33.461 -37.722 1.00 84.62 1114 GLN A CA 1
ATOM 8794 C C . GLN A 1 1114 ? -28.403 34.150 -37.645 1.00 84.62 1114 GLN A C 1
ATOM 8796 O O . GLN A 1 1114 ? -28.808 34.852 -38.570 1.00 84.62 1114 GLN A O 1
ATOM 8801 N N . CYS A 1 1115 ? -29.094 33.983 -36.519 1.00 87.75 1115 CYS A N 1
ATOM 8802 C CA . CYS A 1 1115 ? -30.375 34.624 -36.215 1.00 87.75 1115 CYS A CA 1
ATOM 8803 C C . CYS A 1 1115 ? -30.215 36.056 -35.653 1.00 87.75 1115 CYS A C 1
ATOM 8805 O O . CYS A 1 1115 ? -29.166 36.407 -35.103 1.00 87.75 1115 CYS A O 1
ATOM 8807 N N . HIS A 1 1116 ? -31.263 36.883 -35.756 1.00 88.25 1116 HIS A N 1
ATOM 8808 C CA . HIS A 1 1116 ? -31.253 38.292 -35.327 1.00 88.25 1116 HIS A CA 1
ATOM 8809 C C . HIS A 1 1116 ? -31.527 38.454 -33.817 1.00 88.25 1116 HIS A C 1
ATOM 8811 O O . HIS A 1 1116 ? -32.679 38.551 -33.396 1.00 88.25 1116 HIS A O 1
ATOM 8817 N N . CYS A 1 1117 ? -30.482 38.479 -32.988 1.00 85.31 1117 CYS A N 1
ATOM 8818 C CA . CYS A 1 1117 ? -30.610 38.413 -31.525 1.00 85.31 1117 CYS A CA 1
ATOM 8819 C C . CYS A 1 1117 ? -30.889 39.761 -30.836 1.00 85.31 1117 CYS A C 1
ATOM 8821 O O . CYS A 1 1117 ? -30.449 40.816 -31.291 1.00 85.31 1117 CYS A O 1
ATOM 8823 N N . GLN A 1 1118 ? -31.576 39.719 -29.688 1.00 82.56 1118 GLN A N 1
ATOM 8824 C CA . GLN A 1 1118 ? -31.742 40.877 -28.798 1.00 82.56 1118 GLN A CA 1
ATOM 8825 C C . GLN A 1 1118 ? -30.419 41.281 -28.115 1.00 82.56 1118 GLN A C 1
ATOM 8827 O O . GLN A 1 1118 ? -29.498 40.478 -27.971 1.00 82.56 1118 GLN A O 1
ATOM 8832 N N . LYS A 1 1119 ? -30.323 42.525 -27.624 1.00 76.62 1119 LYS A N 1
ATOM 8833 C CA . LYS A 1 1119 ? -29.144 42.999 -26.877 1.00 76.62 1119 LYS A CA 1
ATOM 8834 C C . LYS A 1 1119 ? -28.962 42.183 -25.587 1.00 76.62 1119 LYS A C 1
ATOM 8836 O O . LYS A 1 1119 ? -29.861 42.154 -24.754 1.00 76.62 1119 LYS A O 1
ATOM 8841 N N . GLY A 1 1120 ? -27.799 41.552 -25.422 1.00 71.69 1120 GLY A N 1
ATOM 8842 C CA . GLY A 1 1120 ? -27.502 40.628 -24.319 1.00 71.69 1120 GLY A CA 1
ATOM 8843 C C . GLY A 1 1120 ? -27.722 39.150 -24.672 1.00 71.69 1120 GLY A C 1
ATOM 8844 O O . GLY A 1 1120 ? -27.172 38.291 -23.989 1.00 71.69 1120 GLY A O 1
ATOM 8845 N N . ARG A 1 1121 ? -28.440 38.839 -25.764 1.00 80.94 1121 ARG A N 1
ATOM 8846 C CA . ARG A 1 1121 ? -28.542 37.490 -26.349 1.00 80.94 1121 ARG A CA 1
ATOM 8847 C C . ARG A 1 1121 ? -27.433 37.239 -27.374 1.00 80.94 1121 ARG A C 1
ATOM 8849 O O . ARG A 1 1121 ? -26.899 38.170 -27.975 1.00 80.94 1121 ARG A O 1
ATOM 8856 N N . GLY A 1 1122 ? -27.091 35.976 -27.589 1.00 75.88 1122 GLY A N 1
ATOM 8857 C CA . GLY A 1 1122 ? -26.037 35.542 -28.501 1.00 75.88 1122 GLY A CA 1
ATOM 8858 C C . GLY A 1 1122 ? -26.201 34.088 -28.933 1.00 75.88 1122 GLY A C 1
ATOM 8859 O O . GLY A 1 1122 ? -27.232 33.459 -28.682 1.00 75.88 1122 GLY A O 1
ATOM 8860 N N . GLY A 1 1123 ? -25.176 33.561 -29.600 1.00 74.38 1123 GLY A N 1
ATOM 8861 C CA . GLY A 1 1123 ? -25.222 32.235 -30.213 1.00 74.38 1123 GLY A CA 1
ATOM 8862 C C . GLY A 1 1123 ? -25.987 32.215 -31.536 1.00 74.38 1123 GLY A C 1
ATOM 8863 O O . GLY A 1 1123 ? -26.791 33.103 -31.836 1.00 74.38 1123 GLY A O 1
ATOM 8864 N N . LYS A 1 1124 ? -25.773 31.166 -32.339 1.00 77.06 1124 LYS A N 1
ATOM 8865 C CA . LYS A 1 1124 ? -26.348 31.063 -33.695 1.00 77.06 1124 LYS A CA 1
ATOM 8866 C C . LYS A 1 1124 ? -27.878 31.139 -33.708 1.00 77.06 1124 LYS A C 1
ATOM 8868 O O . LYS A 1 1124 ? -28.454 31.724 -34.620 1.00 77.06 1124 LYS A O 1
ATOM 8873 N N . LYS A 1 1125 ? -28.511 30.586 -32.669 1.00 84.56 1125 LYS A N 1
ATOM 8874 C CA . LYS A 1 1125 ? -29.969 30.530 -32.480 1.00 84.56 1125 LYS A CA 1
ATOM 8875 C C . LYS A 1 1125 ? -30.528 31.627 -31.561 1.00 84.56 1125 LYS A C 1
ATOM 8877 O O . LYS A 1 1125 ? -31.729 31.634 -31.331 1.00 84.56 1125 LYS A O 1
ATOM 8882 N N . CYS A 1 1126 ? -29.700 32.544 -31.050 1.00 86.25 1126 CYS A N 1
ATOM 8883 C CA . CYS A 1 1126 ? -30.062 33.549 -30.032 1.00 86.25 1126 CYS A CA 1
ATOM 8884 C C . CYS A 1 1126 ? -30.423 33.004 -28.634 1.00 86.25 1126 CYS A C 1
ATOM 8886 O O . CYS A 1 1126 ? -30.989 33.729 -27.816 1.00 86.25 1126 CYS A O 1
ATOM 8888 N N . SER A 1 1127 ? -30.073 31.747 -28.354 1.00 80.81 1127 SER A N 1
ATOM 8889 C CA . SER A 1 1127 ? -30.353 31.019 -27.108 1.00 80.81 1127 SER A CA 1
ATOM 8890 C C . SER A 1 1127 ? -29.243 31.121 -26.044 1.00 80.81 1127 SER A C 1
ATOM 8892 O O . SER A 1 1127 ? -29.322 30.458 -25.015 1.00 80.81 1127 SER A O 1
ATOM 8894 N N . GLU A 1 1128 ? -28.190 31.906 -26.286 1.00 79.25 1128 GLU A N 1
ATOM 8895 C CA . GLU A 1 1128 ? -27.040 32.107 -25.386 1.00 79.25 1128 GLU A CA 1
ATOM 8896 C C . GLU A 1 1128 ? -26.962 33.584 -24.932 1.00 79.25 1128 GLU A C 1
ATOM 8898 O O . GLU A 1 1128 ? -27.759 34.417 -25.373 1.00 79.25 1128 GLU A O 1
ATOM 8903 N N . CYS A 1 1129 ? -25.990 33.944 -24.087 1.00 82.56 1129 CYS A N 1
ATOM 8904 C CA . CYS A 1 1129 ? -25.609 35.348 -23.865 1.00 82.56 1129 CYS A CA 1
ATOM 8905 C C . CYS A 1 1129 ? -24.660 35.857 -24.976 1.00 82.56 1129 CYS A C 1
ATOM 8907 O O . CYS A 1 1129 ? -23.984 35.061 -25.630 1.00 82.56 1129 CYS A O 1
ATOM 8909 N N . THR A 1 1130 ? -24.602 37.176 -25.210 1.00 82.44 1130 THR A N 1
ATOM 8910 C CA . THR A 1 1130 ? -23.645 37.791 -26.162 1.00 82.44 1130 THR A CA 1
ATOM 8911 C C . THR A 1 1130 ? -22.192 37.693 -25.669 1.00 82.44 1130 THR A C 1
ATOM 8913 O O . THR A 1 1130 ? -21.939 37.468 -24.487 1.00 82.44 1130 THR A O 1
ATOM 8916 N N . ASP A 1 1131 ? -21.219 37.910 -26.557 1.00 78.75 1131 ASP A N 1
ATOM 8917 C CA . ASP A 1 1131 ? -19.805 37.946 -26.175 1.00 78.75 1131 ASP A CA 1
ATOM 8918 C C . ASP A 1 1131 ? -19.489 39.063 -25.166 1.00 78.75 1131 ASP A C 1
ATOM 8920 O O . ASP A 1 1131 ? -19.945 40.202 -25.288 1.00 78.75 1131 ASP A O 1
ATOM 8924 N N . ASN A 1 1132 ? -18.643 38.723 -24.192 1.00 80.38 1132 ASN A N 1
ATOM 8925 C CA . ASN A 1 1132 ? -18.361 39.458 -22.954 1.00 80.38 1132 ASN A CA 1
ATOM 8926 C C . ASN A 1 1132 ? -19.544 39.530 -21.967 1.00 80.38 1132 ASN A C 1
ATOM 8928 O O . ASN A 1 1132 ? -19.553 40.401 -21.099 1.00 80.38 1132 ASN A O 1
ATOM 8932 N N . PHE A 1 1133 ? -20.505 38.601 -22.053 1.00 84.81 1133 PHE A N 1
ATOM 8933 C CA . PHE A 1 1133 ? -21.557 38.411 -21.047 1.00 84.81 1133 PHE A CA 1
ATOM 8934 C C . PHE A 1 1133 ? -21.623 36.961 -20.523 1.00 84.81 1133 PHE A C 1
ATOM 8936 O O . PHE A 1 1133 ? -21.129 36.033 -21.169 1.00 84.81 1133 PHE A O 1
ATOM 8943 N N . TRP A 1 1134 ? -22.246 36.778 -19.353 1.00 83.12 1134 TRP A N 1
ATOM 8944 C CA . TRP A 1 1134 ? -22.486 35.495 -18.672 1.00 83.12 1134 TRP A CA 1
ATOM 8945 C C . TRP A 1 1134 ? -23.849 35.460 -17.958 1.00 83.12 1134 TRP A C 1
ATOM 8947 O O . TRP A 1 1134 ? -24.449 36.506 -17.721 1.00 83.12 1134 TRP A O 1
ATOM 8957 N N . GLY A 1 1135 ? -24.331 34.271 -17.595 1.00 76.31 1135 GLY A N 1
ATOM 8958 C CA . GLY A 1 1135 ? -25.598 34.040 -16.891 1.00 76.31 1135 GLY A CA 1
ATOM 8959 C C . GLY A 1 1135 ? -26.522 33.068 -17.635 1.00 76.31 1135 GLY A C 1
ATOM 8960 O O . GLY A 1 1135 ? -26.288 32.731 -18.793 1.00 76.31 1135 GLY A O 1
ATOM 8961 N N . ASN A 1 1136 ? -27.590 32.605 -16.976 1.00 71.88 1136 ASN A N 1
ATOM 8962 C CA . ASN A 1 1136 ? -28.548 31.669 -17.575 1.00 71.88 1136 ASN A CA 1
ATOM 8963 C C . ASN A 1 1136 ? -29.636 32.424 -18.370 1.00 71.88 1136 ASN A C 1
ATOM 8965 O O . ASN A 1 1136 ? -30.526 33.003 -17.742 1.00 71.88 1136 ASN A O 1
ATOM 8969 N N . PRO A 1 1137 ? -29.655 32.367 -19.718 1.00 66.50 1137 PRO A N 1
ATOM 8970 C CA . PRO A 1 1137 ? -30.579 33.155 -20.536 1.00 66.50 1137 PRO A CA 1
ATOM 8971 C C . PRO A 1 1137 ? -32.066 32.796 -20.350 1.00 66.50 1137 PRO A C 1
ATOM 8973 O O . PRO A 1 1137 ? -32.925 33.587 -20.748 1.00 66.50 1137 PRO A O 1
ATOM 8976 N N . LEU A 1 1138 ? -32.397 31.645 -19.758 1.00 66.31 1138 LEU A N 1
ATOM 8977 C CA . LEU A 1 1138 ? -33.781 31.230 -19.502 1.00 66.31 1138 LEU A CA 1
ATOM 8978 C C . LEU A 1 1138 ? -34.321 31.685 -18.135 1.00 66.31 1138 LEU A C 1
ATOM 8980 O O . LEU A 1 1138 ? -35.530 31.617 -17.926 1.00 66.31 1138 LEU A O 1
ATOM 8984 N N . ILE A 1 1139 ? -33.455 32.109 -17.202 1.00 67.19 1139 ILE A N 1
ATOM 8985 C CA . ILE A 1 1139 ? -33.825 32.328 -15.787 1.00 67.19 1139 ILE A CA 1
ATOM 8986 C C . ILE A 1 1139 ? -33.347 33.687 -15.242 1.00 67.19 1139 ILE A C 1
ATOM 8988 O O . ILE A 1 1139 ? -34.036 34.276 -14.413 1.00 67.19 1139 ILE A O 1
ATOM 8992 N N . ASP A 1 1140 ? -32.206 34.208 -15.701 1.00 63.19 1140 ASP A N 1
ATOM 8993 C CA . ASP A 1 1140 ? -31.594 35.445 -15.195 1.00 63.19 1140 ASP A CA 1
ATOM 8994 C C . ASP A 1 1140 ? -31.121 36.359 -16.345 1.00 63.19 1140 ASP A C 1
ATOM 8996 O O . ASP A 1 1140 ? -31.077 35.971 -17.515 1.00 63.19 1140 ASP A O 1
ATOM 9000 N N . GLN A 1 1141 ? -30.784 37.609 -16.030 1.00 68.12 1141 GLN A N 1
ATOM 9001 C CA . GLN A 1 1141 ? -30.236 38.551 -17.005 1.00 68.12 1141 GLN A CA 1
ATOM 9002 C C . GLN A 1 1141 ? -28.767 38.232 -17.306 1.00 68.12 1141 GLN A C 1
ATOM 9004 O O . GLN A 1 1141 ? -27.970 38.047 -16.390 1.00 68.12 1141 GLN A O 1
ATOM 9009 N N . CYS A 1 1142 ? -28.393 38.247 -18.588 1.00 79.44 1142 CYS A N 1
ATOM 9010 C CA . CYS A 1 1142 ? -26.993 38.182 -19.006 1.00 79.44 1142 CYS A CA 1
ATOM 9011 C C . CYS A 1 1142 ? -26.225 39.415 -18.484 1.00 79.44 1142 CYS A C 1
ATOM 9013 O O . CYS A 1 1142 ? -26.616 40.552 -18.758 1.00 79.44 1142 CYS A O 1
ATOM 9015 N N . ARG A 1 1143 ? -25.129 39.197 -17.749 1.00 79.88 1143 ARG A N 1
ATOM 9016 C CA . ARG A 1 1143 ? -24.330 40.211 -17.033 1.00 79.88 1143 ARG A CA 1
ATOM 9017 C C . ARG A 1 1143 ? -22.959 40.390 -17.686 1.00 79.88 1143 ARG A C 1
ATOM 9019 O O . ARG A 1 1143 ? -22.412 39.430 -18.214 1.00 79.88 1143 ARG A O 1
ATOM 9026 N N . GLU A 1 1144 ? -22.404 41.599 -17.653 1.00 80.31 1144 GLU A N 1
ATOM 9027 C CA . GLU A 1 1144 ? -21.134 41.934 -18.320 1.00 80.31 1144 GLU A CA 1
ATOM 9028 C C . GLU A 1 1144 ? -19.904 41.330 -17.605 1.00 80.31 1144 GLU A C 1
ATOM 9030 O O . GLU A 1 1144 ? -19.846 41.252 -16.374 1.00 80.31 1144 GLU A O 1
ATOM 9035 N N . CYS A 1 1145 ? -18.911 40.895 -18.384 1.00 84.56 1145 CYS A N 1
ATOM 9036 C CA . CYS A 1 1145 ? -17.662 40.297 -17.911 1.00 84.56 1145 CYS A CA 1
ATOM 9037 C C . CYS A 1 1145 ? -16.614 41.368 -17.554 1.00 84.56 1145 CYS A C 1
ATOM 9039 O O . CYS A 1 1145 ? -15.936 41.912 -18.425 1.00 84.56 1145 CYS A O 1
ATOM 9041 N N . ASN A 1 1146 ? -16.416 41.628 -16.259 1.00 84.94 1146 ASN A N 1
ATOM 9042 C CA . ASN A 1 1146 ? -15.479 42.644 -15.748 1.00 84.94 1146 ASN A CA 1
ATOM 9043 C C . ASN A 1 1146 ? -13.995 42.197 -15.753 1.00 84.94 1146 ASN A C 1
ATOM 9045 O O . ASN A 1 1146 ? -13.265 42.402 -14.784 1.00 84.94 1146 ASN A O 1
ATOM 9049 N N . CYS A 1 1147 ? -13.532 41.569 -16.835 1.00 87.00 1147 CYS A N 1
ATOM 9050 C CA . CYS A 1 1147 ? -12.192 40.986 -16.921 1.00 87.00 1147 CYS A CA 1
ATOM 9051 C C . CYS A 1 1147 ? -11.085 42.045 -17.071 1.00 87.00 1147 CYS A C 1
ATOM 9053 O O . CYS A 1 1147 ? -11.074 42.846 -18.011 1.00 87.00 1147 CYS A O 1
ATOM 9055 N N . ASN A 1 1148 ? -10.099 42.031 -16.167 1.00 86.56 1148 ASN A N 1
ATOM 9056 C CA . ASN A 1 1148 ? -8.972 42.959 -16.185 1.00 86.56 1148 ASN A CA 1
ATOM 9057 C C . ASN A 1 1148 ? -8.088 42.719 -17.421 1.00 86.56 1148 ASN A C 1
ATOM 9059 O O . ASN A 1 1148 ? -7.521 41.640 -17.592 1.00 86.56 1148 ASN A O 1
ATOM 9063 N N . LYS A 1 1149 ? -7.916 43.749 -18.258 1.00 83.38 1149 LYS A N 1
ATOM 9064 C CA . LYS A 1 1149 ? -7.222 43.666 -19.559 1.00 83.38 1149 LYS A CA 1
ATOM 9065 C C . LYS A 1 1149 ? -5.735 43.284 -19.491 1.00 83.38 1149 LYS A C 1
ATOM 9067 O O . LYS A 1 1149 ? -5.182 42.886 -20.515 1.00 83.38 1149 LYS A O 1
ATOM 9072 N N . ILE A 1 1150 ? -5.080 43.430 -18.337 1.00 84.19 1150 ILE A N 1
ATOM 9073 C CA . ILE A 1 1150 ? -3.661 43.080 -18.159 1.00 84.19 1150 ILE A CA 1
ATOM 9074 C C . ILE A 1 1150 ? -3.525 41.622 -17.703 1.00 84.19 1150 ILE A C 1
ATOM 9076 O O . ILE A 1 1150 ? -2.751 40.872 -18.296 1.00 84.19 1150 ILE A O 1
ATOM 9080 N N . GLY A 1 1151 ? -4.286 41.220 -16.678 1.00 80.94 1151 GLY A N 1
ATOM 9081 C CA . GLY A 1 1151 ? -4.199 39.880 -16.089 1.00 80.94 1151 GLY A CA 1
ATOM 9082 C C . GLY A 1 1151 ? -5.078 38.812 -16.749 1.00 80.94 1151 GLY A C 1
ATOM 9083 O O . GLY A 1 1151 ? -4.813 37.631 -16.555 1.00 80.94 1151 GLY A O 1
ATOM 9084 N N . SER A 1 1152 ? -6.080 39.181 -17.553 1.00 85.62 1152 SER A N 1
ATOM 9085 C CA . SER A 1 1152 ? -6.943 38.235 -18.286 1.00 85.62 1152 SER A CA 1
ATOM 9086 C C . SER A 1 1152 ? -6.386 37.910 -19.675 1.00 85.62 1152 SER A C 1
ATOM 9088 O O . SER A 1 1152 ? -5.800 38.763 -20.350 1.00 85.62 1152 SER A O 1
ATOM 9090 N N . SER A 1 1153 ? -6.583 36.680 -20.142 1.00 79.81 1153 SER A N 1
ATOM 9091 C CA . SER A 1 1153 ? -6.208 36.238 -21.493 1.00 79.81 1153 SER A CA 1
ATOM 9092 C C . SER A 1 1153 ? -7.064 36.911 -22.571 1.00 79.81 1153 SER A C 1
ATOM 9094 O O . SER A 1 1153 ? -6.546 37.323 -23.607 1.00 79.81 1153 SER A O 1
ATOM 9096 N N . TYR A 1 1154 ? -8.356 37.085 -22.294 1.00 82.62 1154 TYR A N 1
ATOM 9097 C CA . TYR A 1 1154 ? -9.346 37.767 -23.129 1.00 82.62 1154 TYR A CA 1
ATOM 9098 C C . TYR A 1 1154 ? -10.415 38.441 -22.243 1.00 82.62 1154 TYR A C 1
ATOM 9100 O O . TYR A 1 1154 ? -10.393 38.285 -21.024 1.00 82.62 1154 TYR A O 1
ATOM 9108 N N . ALA A 1 1155 ? -11.317 39.230 -22.839 1.00 82.69 1155 ALA A N 1
ATOM 9109 C CA . ALA A 1 1155 ? -12.336 39.998 -22.104 1.00 82.69 1155 ALA A CA 1
ATOM 9110 C C . ALA A 1 1155 ? -13.623 39.207 -21.773 1.00 82.69 1155 ALA A C 1
ATOM 9112 O O . ALA A 1 1155 ? -14.368 39.592 -20.876 1.00 82.69 1155 ALA A O 1
ATOM 9113 N N . GLN A 1 1156 ? -13.866 38.085 -22.456 1.00 84.75 1156 GLN A N 1
ATOM 9114 C CA . GLN A 1 1156 ? -14.927 37.137 -22.113 1.00 84.75 1156 GLN A CA 1
ATOM 9115 C C . GLN A 1 1156 ? -14.601 36.405 -20.797 1.00 84.75 1156 GLN A C 1
ATOM 9117 O O . GLN A 1 1156 ? -13.478 35.968 -20.562 1.00 84.75 1156 GLN A O 1
ATOM 9122 N N . CYS A 1 1157 ? -15.612 36.217 -19.962 1.00 85.19 1157 CYS A N 1
ATOM 9123 C CA . CYS A 1 1157 ? -15.596 35.345 -18.792 1.00 85.19 1157 CYS A CA 1
ATOM 9124 C C . CYS A 1 1157 ? -16.325 34.026 -19.096 1.00 85.19 1157 CYS A C 1
ATOM 9126 O O . CYS A 1 1157 ? -17.003 33.922 -20.119 1.00 85.19 1157 CYS A O 1
ATOM 9128 N N . ASN A 1 1158 ? -16.201 32.997 -18.259 1.00 80.31 1158 ASN A N 1
ATOM 9129 C CA . ASN A 1 1158 ? -17.012 31.791 -18.407 1.00 80.31 1158 ASN A CA 1
ATOM 9130 C C . ASN A 1 1158 ? -18.504 32.178 -18.388 1.00 80.31 1158 ASN A C 1
ATOM 9132 O O . ASN A 1 1158 ? -18.964 32.903 -17.505 1.00 80.31 1158 ASN A O 1
ATOM 9136 N N . ARG A 1 1159 ? -19.245 31.726 -19.406 1.00 77.06 1159 ARG A N 1
ATOM 9137 C CA . ARG A 1 1159 ? -20.627 32.147 -19.662 1.00 77.06 1159 ARG A CA 1
ATOM 9138 C C . ARG A 1 1159 ? -21.622 31.626 -18.617 1.00 77.06 1159 ARG A C 1
ATOM 9140 O O . ARG A 1 1159 ? -22.728 32.152 -18.564 1.00 77.06 1159 ARG A O 1
ATOM 9147 N N . GLU A 1 1160 ? -21.244 30.655 -17.784 1.00 71.44 1160 GLU A N 1
ATOM 9148 C CA . GLU A 1 1160 ? -22.103 30.117 -16.717 1.00 71.44 1160 GLU A CA 1
ATOM 9149 C C . GLU A 1 1160 ? -21.887 30.792 -15.349 1.00 71.44 1160 GLU A C 1
ATOM 9151 O O . GLU A 1 1160 ? -22.868 31.124 -14.686 1.00 71.44 1160 GLU A O 1
ATOM 9156 N N . ASP A 1 1161 ? -20.634 31.031 -14.935 1.00 79.38 1161 ASP A N 1
ATOM 9157 C CA . ASP A 1 1161 ? -20.278 31.467 -13.566 1.00 79.38 1161 ASP A CA 1
ATOM 9158 C C . ASP A 1 1161 ? -19.637 32.869 -13.457 1.00 79.38 1161 ASP A C 1
ATOM 9160 O O . ASP A 1 1161 ? -19.459 33.381 -12.350 1.00 79.38 1161 ASP A O 1
ATOM 9164 N N . GLY A 1 1162 ? -19.288 33.503 -14.583 1.00 80.31 1162 GLY A N 1
ATOM 9165 C CA . GLY A 1 1162 ? -18.687 34.836 -14.617 1.00 80.31 1162 GLY A CA 1
ATOM 9166 C C . GLY A 1 1162 ? -17.172 34.908 -14.384 1.00 80.31 1162 GLY A C 1
ATOM 9167 O O . GLY A 1 1162 ? -16.633 36.014 -14.312 1.00 80.31 1162 GLY A O 1
ATOM 9168 N N . VAL A 1 1163 ? -16.452 33.783 -14.291 1.00 82.81 1163 VAL A N 1
ATOM 9169 C CA . VAL A 1 1163 ? -15.004 33.759 -14.001 1.00 82.81 1163 VAL A CA 1
ATOM 9170 C C . VAL A 1 1163 ? -14.158 34.065 -15.244 1.00 82.81 1163 VAL A C 1
ATOM 9172 O O . VAL A 1 1163 ? -14.281 33.418 -16.283 1.00 82.81 1163 VAL A O 1
ATOM 9175 N N . CYS A 1 1164 ? -13.256 35.042 -15.152 1.00 86.81 1164 CYS A N 1
ATOM 9176 C CA . CYS A 1 1164 ? -12.330 35.405 -16.227 1.00 86.81 1164 CYS A CA 1
ATOM 9177 C C . CYS A 1 1164 ? -11.160 34.412 -16.348 1.00 86.81 1164 CYS A C 1
ATOM 9179 O O . CYS A 1 1164 ? -10.623 33.939 -15.347 1.00 86.81 1164 CYS A O 1
ATOM 9181 N N . GLN A 1 1165 ? -10.708 34.113 -17.575 1.00 85.50 1165 GLN A N 1
ATOM 9182 C CA . GLN A 1 1165 ? -9.525 33.264 -17.760 1.00 85.50 1165 GLN A CA 1
ATOM 9183 C C . GLN A 1 1165 ? -8.245 34.077 -17.529 1.00 85.50 1165 GLN A C 1
ATOM 9185 O O . GLN A 1 1165 ? -7.824 34.848 -18.393 1.00 85.50 1165 GLN A O 1
ATOM 9190 N N . CYS A 1 1166 ? -7.606 33.883 -16.380 1.00 84.75 1166 CYS A N 1
ATOM 9191 C CA . CYS A 1 1166 ? -6.384 34.601 -16.034 1.00 84.75 1166 CYS A CA 1
ATOM 9192 C C . CYS A 1 1166 ? -5.149 34.059 -16.767 1.00 84.75 1166 CYS A C 1
ATOM 9194 O O . CYS A 1 1166 ? -5.011 32.859 -17.011 1.00 84.75 1166 CYS A O 1
ATOM 9196 N N . ARG A 1 1167 ? -4.218 34.959 -17.090 1.00 82.56 1167 ARG A N 1
ATOM 9197 C CA . ARG A 1 1167 ? -2.876 34.626 -17.578 1.00 82.56 1167 ARG A CA 1
ATOM 9198 C C . ARG A 1 1167 ? -2.054 34.016 -16.440 1.00 82.56 1167 ARG A C 1
ATOM 9200 O O . ARG A 1 1167 ? -2.294 34.301 -15.267 1.00 82.56 1167 ARG A O 1
ATOM 9207 N N . ALA A 1 1168 ? -1.041 33.221 -16.779 1.00 75.00 1168 ALA A N 1
ATOM 9208 C CA . ALA A 1 1168 ? -0.151 32.618 -15.788 1.00 75.00 1168 ALA A CA 1
ATOM 9209 C C . ALA A 1 1168 ? 0.483 33.690 -14.877 1.00 75.00 1168 ALA A C 1
ATOM 9211 O O . ALA A 1 1168 ? 1.132 34.614 -15.362 1.00 75.00 1168 ALA A O 1
ATOM 9212 N N . GLY A 1 1169 ? 0.276 33.556 -13.565 1.00 79.31 1169 GLY A N 1
ATOM 9213 C CA . GLY A 1 1169 ? 0.707 34.522 -12.548 1.00 79.31 1169 GLY A CA 1
ATOM 9214 C C . GLY A 1 1169 ? -0.393 35.426 -11.990 1.00 79.31 1169 GLY A C 1
ATOM 9215 O O . GLY A 1 1169 ? -0.196 35.994 -10.917 1.00 79.31 1169 GLY A O 1
ATOM 9216 N N . TYR A 1 1170 ? -1.558 35.499 -12.637 1.00 89.06 1170 TYR A N 1
ATOM 9217 C CA . TYR A 1 1170 ? -2.687 36.350 -12.243 1.00 89.06 1170 TYR A CA 1
ATOM 9218 C C . TYR A 1 1170 ? -3.892 35.518 -11.774 1.00 89.06 1170 TYR A C 1
ATOM 9220 O O . TYR A 1 1170 ? -4.068 34.378 -12.202 1.00 89.06 1170 TYR A O 1
ATOM 9228 N N . GLY A 1 1171 ? -4.721 36.066 -10.885 1.00 73.88 1171 GLY A N 1
ATOM 9229 C CA . GLY A 1 1171 ? -5.840 35.348 -10.269 1.00 73.88 1171 GLY A CA 1
ATOM 9230 C C . GLY A 1 1171 ? -6.895 36.251 -9.625 1.00 73.88 1171 GLY A C 1
ATOM 9231 O O . GLY A 1 1171 ? -6.803 37.474 -9.707 1.00 73.88 1171 GLY A O 1
ATOM 9232 N N . ASN A 1 1172 ? -7.852 35.601 -8.947 1.00 76.88 1172 ASN A N 1
ATOM 9233 C CA . ASN A 1 1172 ? -9.219 36.057 -8.628 1.00 76.88 1172 ASN A CA 1
ATOM 9234 C C . ASN A 1 1172 ? -10.190 36.019 -9.833 1.00 76.88 1172 ASN A C 1
ATOM 9236 O O . ASN A 1 1172 ? -9.798 35.655 -10.936 1.00 76.88 1172 ASN A O 1
ATOM 9240 N N . VAL A 1 1173 ? -11.470 36.336 -9.597 1.00 79.38 1173 VAL A N 1
ATOM 9241 C CA . VAL A 1 1173 ? -12.562 36.241 -10.591 1.00 79.38 1173 VAL A CA 1
ATOM 9242 C C . VAL A 1 1173 ? -12.367 37.196 -11.778 1.00 79.38 1173 VAL A C 1
ATOM 9244 O O . VAL A 1 1173 ? -12.765 36.869 -12.891 1.00 79.38 1173 VAL A O 1
ATOM 9247 N N . THR A 1 1174 ? -11.742 38.352 -11.549 1.00 84.94 1174 THR A N 1
ATOM 9248 C CA . THR A 1 1174 ? -11.517 39.443 -12.514 1.00 84.94 1174 THR A CA 1
ATOM 9249 C C . THR A 1 1174 ? -10.076 39.504 -13.041 1.00 84.94 1174 THR A C 1
ATOM 9251 O O . THR A 1 1174 ? -9.781 40.315 -13.918 1.00 84.94 1174 THR A O 1
ATOM 9254 N N . CYS A 1 1175 ? -9.184 38.637 -12.550 1.00 87.94 1175 CYS A N 1
ATOM 9255 C CA . CYS A 1 1175 ? -7.755 38.567 -12.869 1.00 87.94 1175 CYS A CA 1
ATOM 9256 C C . CYS A 1 1175 ? -6.964 39.852 -12.560 1.00 87.94 1175 CYS A C 1
ATOM 9258 O O . CYS A 1 1175 ? -6.100 40.260 -13.339 1.00 87.94 1175 CYS A O 1
ATOM 9260 N N . ASP A 1 1176 ? -7.255 40.504 -11.433 1.00 85.50 1176 ASP A N 1
ATOM 9261 C CA . ASP A 1 1176 ? -6.588 41.740 -10.982 1.00 85.50 1176 ASP A CA 1
ATOM 9262 C C . ASP A 1 1176 ? -5.648 41.554 -9.774 1.00 85.50 1176 ASP A C 1
ATOM 9264 O O . ASP A 1 1176 ? -5.062 42.517 -9.281 1.00 85.50 1176 ASP A O 1
ATOM 9268 N N . ASN A 1 1177 ? -5.449 40.312 -9.328 1.00 84.69 1177 ASN A N 1
ATOM 9269 C CA . ASN A 1 1177 ? -4.533 39.939 -8.249 1.00 84.69 1177 ASN A CA 1
ATOM 9270 C C . ASN A 1 1177 ? -3.478 38.924 -8.732 1.00 84.69 1177 ASN A C 1
ATOM 9272 O O . ASN A 1 1177 ? -3.551 38.429 -9.857 1.00 84.69 1177 ASN A O 1
ATOM 9276 N N . CYS A 1 1178 ? -2.486 38.598 -7.894 1.00 83.38 1178 CYS A N 1
ATOM 9277 C CA . CYS A 1 1178 ? -1.541 37.511 -8.184 1.00 83.38 1178 CYS A CA 1
ATOM 9278 C C . CYS A 1 1178 ? -2.156 36.127 -7.897 1.00 83.38 1178 CYS A C 1
ATOM 9280 O O . CYS A 1 1178 ? -2.981 35.969 -6.996 1.00 83.38 1178 CYS A O 1
ATOM 9282 N N . ALA A 1 1179 ? -1.761 35.118 -8.674 1.00 75.69 1179 ALA A N 1
ATOM 9283 C CA . ALA A 1 1179 ? -2.262 33.747 -8.561 1.00 75.69 1179 ALA A CA 1
ATOM 9284 C C . ALA A 1 1179 ? -1.738 33.001 -7.317 1.00 75.69 1179 ALA A C 1
ATOM 9286 O O . ALA A 1 1179 ? -0.672 33.313 -6.783 1.00 75.69 1179 ALA A O 1
ATOM 9287 N N . ARG A 1 1180 ? -2.432 31.921 -6.922 1.00 75.06 1180 ARG A N 1
ATOM 9288 C CA . ARG A 1 1180 ? -1.892 30.902 -6.001 1.00 75.06 1180 ARG A CA 1
ATOM 9289 C C . ARG A 1 1180 ? -0.549 30.404 -6.559 1.00 75.06 1180 ARG A C 1
ATOM 9291 O O . ARG A 1 1180 ? -0.476 29.992 -7.713 1.00 75.06 1180 ARG A O 1
ATOM 9298 N N . GLY A 1 1181 ? 0.511 30.494 -5.757 1.00 71.56 1181 GLY A N 1
ATOM 9299 C CA . GLY A 1 1181 ? 1.883 30.191 -6.185 1.00 71.56 1181 GLY A CA 1
ATOM 9300 C C . GLY A 1 1181 ? 2.665 31.356 -6.796 1.00 71.56 1181 GLY A C 1
ATOM 9301 O O . GLY A 1 1181 ? 3.743 31.123 -7.344 1.00 71.56 1181 GLY A O 1
ATOM 9302 N N . TYR A 1 1182 ? 2.169 32.593 -6.680 1.00 81.50 1182 TYR A N 1
ATOM 9303 C CA . TYR A 1 1182 ? 2.887 33.814 -7.047 1.00 81.50 1182 TYR A CA 1
ATOM 9304 C C . TYR A 1 1182 ? 2.809 34.872 -5.925 1.00 81.50 1182 TYR A C 1
ATOM 9306 O O . TYR A 1 1182 ? 1.812 34.968 -5.212 1.00 81.50 1182 TYR A O 1
ATOM 9314 N N . THR A 1 1183 ? 3.861 35.680 -5.774 1.00 75.81 1183 THR A N 1
ATOM 9315 C CA . THR A 1 1183 ? 3.991 36.787 -4.810 1.00 75.81 1183 THR A CA 1
ATOM 9316 C C . THR A 1 1183 ? 4.167 38.130 -5.522 1.00 75.81 1183 THR A C 1
ATOM 9318 O O . THR A 1 1183 ? 4.441 38.172 -6.720 1.00 75.81 1183 THR A O 1
ATOM 9321 N N . GLY A 1 1184 ? 4.057 39.237 -4.785 1.00 75.19 1184 GLY A N 1
ATOM 9322 C CA . GLY A 1 1184 ? 4.235 40.594 -5.308 1.00 75.19 1184 GLY A CA 1
ATOM 9323 C C . GLY A 1 1184 ? 2.927 41.379 -5.356 1.00 75.19 1184 GLY A C 1
ATOM 9324 O O . GLY A 1 1184 ? 1.950 41.022 -4.698 1.00 75.19 1184 GLY A O 1
ATOM 9325 N N . THR A 1 1185 ? 2.921 42.471 -6.115 1.00 79.62 1185 THR A N 1
ATOM 9326 C CA . THR A 1 1185 ? 1.760 43.347 -6.308 1.00 79.62 1185 THR A CA 1
ATOM 9327 C C . THR A 1 1185 ? 1.412 43.406 -7.784 1.00 79.62 1185 THR A C 1
ATOM 9329 O O . THR A 1 1185 ? 2.291 43.576 -8.625 1.00 79.62 1185 THR A O 1
ATOM 9332 N N . PHE A 1 1186 ? 0.128 43.282 -8.119 1.00 75.31 1186 PHE A N 1
ATOM 9333 C CA . PHE A 1 1186 ? -0.345 43.376 -9.500 1.00 75.31 1186 PHE A CA 1
ATOM 9334 C C . PHE A 1 1186 ? 0.151 44.681 -10.170 1.00 75.31 1186 PHE A C 1
ATOM 9336 O O . PHE A 1 1186 ? -0.005 45.749 -9.574 1.00 75.31 1186 PHE A O 1
ATOM 9343 N N . PRO A 1 1187 ? 0.736 44.641 -11.387 1.00 77.88 1187 PRO A N 1
ATOM 9344 C CA . PRO A 1 1187 ? 0.841 43.502 -12.310 1.00 77.88 1187 PRO A CA 1
ATOM 9345 C C . PRO A 1 1187 ? 2.129 42.650 -12.188 1.00 77.88 1187 PRO A C 1
ATOM 9347 O O . PRO A 1 1187 ? 2.356 41.775 -13.025 1.00 77.88 1187 PRO A O 1
ATOM 9350 N N . TYR A 1 1188 ? 2.980 42.895 -11.190 1.00 82.38 1188 TYR A N 1
ATOM 9351 C CA . TYR A 1 1188 ? 4.298 42.276 -10.987 1.00 82.38 1188 TYR A CA 1
ATOM 9352 C C . TYR A 1 1188 ? 4.229 41.023 -10.091 1.00 82.38 1188 TYR A C 1
ATOM 9354 O O . TYR A 1 1188 ? 4.605 41.054 -8.918 1.00 82.38 1188 TYR A O 1
ATOM 9362 N N . CYS A 1 1189 ? 3.746 39.912 -10.652 1.00 83.50 1189 CYS A N 1
ATOM 9363 C CA . CYS A 1 1189 ? 3.559 38.650 -9.930 1.00 83.50 1189 CYS A CA 1
ATOM 9364 C C . CYS A 1 1189 ? 4.709 37.651 -10.191 1.00 83.50 1189 CYS A C 1
ATOM 9366 O O . CYS A 1 1189 ? 4.857 37.133 -11.297 1.00 83.50 1189 CYS A O 1
ATOM 9368 N N . ASN A 1 1190 ? 5.508 37.344 -9.164 1.00 79.19 1190 ASN A N 1
ATOM 9369 C CA . ASN A 1 1190 ? 6.694 36.476 -9.215 1.00 79.19 1190 ASN A CA 1
ATOM 9370 C C . ASN A 1 1190 ? 6.395 35.070 -8.668 1.00 79.19 1190 ASN A C 1
ATOM 9372 O O . ASN A 1 1190 ? 5.802 34.947 -7.605 1.00 79.19 1190 ASN A O 1
ATOM 9376 N N . SER A 1 1191 ? 6.828 33.996 -9.336 1.00 75.50 1191 SER A N 1
ATOM 9377 C CA . SER A 1 1191 ? 6.540 32.615 -8.888 1.00 75.50 1191 SER A CA 1
ATOM 9378 C C . SER A 1 1191 ? 7.193 32.282 -7.533 1.00 75.50 1191 SER A C 1
ATOM 9380 O O . SER A 1 1191 ? 8.389 32.510 -7.364 1.00 75.50 1191 SER A O 1
ATOM 9382 N N . CYS A 1 1192 ? 6.454 31.630 -6.627 1.00 66.62 1192 CYS A N 1
ATOM 9383 C CA . CYS A 1 1192 ? 6.910 31.198 -5.295 1.00 66.62 1192 CYS A CA 1
ATOM 9384 C C . CYS A 1 1192 ? 8.022 30.123 -5.290 1.00 66.62 1192 CYS A C 1
ATOM 9386 O O . CYS A 1 1192 ? 8.501 29.752 -4.220 1.00 66.62 1192 CYS A O 1
ATOM 9388 N N . GLY A 1 1193 ? 8.429 29.599 -6.450 1.00 69.19 1193 GLY A N 1
ATOM 9389 C CA . GLY A 1 1193 ? 9.519 28.625 -6.568 1.00 69.19 1193 GLY A CA 1
ATOM 9390 C C . GLY A 1 1193 ? 9.087 27.160 -6.437 1.00 69.19 1193 GLY A C 1
ATOM 9391 O O . GLY A 1 1193 ? 7.906 26.823 -6.510 1.00 69.19 1193 GLY A O 1
ATOM 9392 N N . GLU A 1 1194 ? 10.073 26.272 -6.315 1.00 57.62 1194 GLU A N 1
ATOM 9393 C CA . GLU A 1 1194 ? 9.889 24.813 -6.374 1.00 57.62 1194 GLU A CA 1
ATOM 9394 C C . GLU A 1 1194 ? 9.286 24.229 -5.089 1.00 57.62 1194 GLU A C 1
ATOM 9396 O O . GLU A 1 1194 ? 8.342 23.446 -5.168 1.00 57.62 1194 GLU A O 1
ATOM 9401 N N . CYS A 1 1195 ? 9.723 24.711 -3.919 1.00 50.84 1195 CYS A N 1
ATOM 9402 C CA . CYS A 1 1195 ? 9.149 24.363 -2.614 1.00 50.84 1195 CYS A CA 1
ATOM 9403 C C . CYS A 1 1195 ? 7.620 24.564 -2.585 1.00 50.84 1195 CYS A C 1
ATOM 9405 O O . CYS A 1 1195 ? 6.879 23.636 -2.254 1.00 50.84 1195 CYS A O 1
ATOM 9407 N N . PHE A 1 1196 ? 7.127 25.720 -3.055 1.00 62.50 1196 PHE A N 1
ATOM 9408 C CA . PHE A 1 1196 ? 5.684 25.950 -3.168 1.00 62.50 1196 PHE A CA 1
ATOM 9409 C C . PHE A 1 1196 ? 5.019 24.947 -4.117 1.00 62.50 1196 PHE A C 1
ATOM 9411 O O . PHE A 1 1196 ? 3.987 24.393 -3.770 1.00 62.50 1196 PHE A O 1
ATOM 9418 N N . LYS A 1 1197 ? 5.590 24.683 -5.301 1.00 61.84 1197 LYS A N 1
ATOM 9419 C CA . LYS A 1 1197 ? 4.993 23.761 -6.289 1.00 61.84 1197 LYS A CA 1
ATOM 9420 C C . LYS A 1 1197 ? 4.871 22.329 -5.763 1.00 61.84 1197 LYS A C 1
ATOM 9422 O O . LYS A 1 1197 ? 3.856 21.686 -6.021 1.00 61.84 1197 LYS A O 1
ATOM 9427 N N . ASN A 1 1198 ? 5.867 21.849 -5.020 1.00 56.56 1198 ASN A N 1
ATOM 9428 C CA . ASN A 1 1198 ? 5.844 20.513 -4.424 1.00 56.56 1198 ASN A CA 1
ATOM 9429 C C . ASN A 1 1198 ? 4.790 20.416 -3.309 1.00 56.56 1198 ASN A C 1
ATOM 9431 O O . ASN A 1 1198 ? 3.976 19.494 -3.322 1.00 56.56 1198 ASN A O 1
ATOM 9435 N N . TRP A 1 1199 ? 4.735 21.402 -2.408 1.00 54.59 1199 TRP A N 1
ATOM 9436 C CA . TRP A 1 1199 ? 3.708 21.475 -1.363 1.00 54.59 1199 TRP A CA 1
ATOM 9437 C C . TRP A 1 1199 ? 2.286 21.621 -1.937 1.00 54.59 1199 TRP A C 1
ATOM 9439 O O . TRP A 1 1199 ? 1.369 20.912 -1.520 1.00 54.59 1199 TRP A O 1
ATOM 9449 N N . ASP A 1 1200 ? 2.102 22.480 -2.944 1.00 61.22 1200 ASP A N 1
ATOM 9450 C CA . ASP A 1 1200 ? 0.800 22.718 -3.574 1.00 61.22 1200 ASP A CA 1
ATOM 9451 C C . ASP A 1 1200 ? 0.274 21.456 -4.265 1.00 61.22 1200 ASP A C 1
ATOM 9453 O O . ASP A 1 1200 ? -0.904 21.128 -4.138 1.00 61.22 1200 ASP A O 1
ATOM 9457 N N . LYS A 1 1201 ? 1.162 20.702 -4.928 1.00 63.62 1201 LYS A N 1
ATOM 9458 C CA . LYS A 1 1201 ? 0.842 19.399 -5.517 1.00 63.62 1201 LYS A CA 1
ATOM 9459 C C . LYS A 1 1201 ? 0.363 18.403 -4.459 1.00 63.62 1201 LYS A C 1
ATOM 9461 O O . LYS A 1 1201 ? -0.705 17.831 -4.645 1.00 63.62 1201 LYS A O 1
ATOM 9466 N N . ILE A 1 1202 ? 1.098 18.234 -3.355 1.00 57.72 1202 ILE A N 1
ATOM 9467 C CA . ILE A 1 1202 ? 0.727 17.308 -2.268 1.00 57.72 1202 ILE A CA 1
ATOM 9468 C C . ILE A 1 1202 ? -0.660 17.661 -1.706 1.00 57.72 1202 ILE A C 1
ATOM 9470 O O . ILE A 1 1202 ? -1.501 16.777 -1.541 1.00 57.72 1202 ILE A O 1
ATOM 9474 N N . LEU A 1 1203 ? -0.946 18.950 -1.480 1.00 55.94 1203 LEU A N 1
ATOM 9475 C CA . LEU A 1 1203 ? -2.273 19.384 -1.033 1.00 55.94 1203 LEU A CA 1
ATOM 9476 C C . LEU A 1 1203 ? -3.374 19.165 -2.074 1.00 55.94 1203 LEU A C 1
ATOM 9478 O O . LEU A 1 1203 ? -4.495 18.821 -1.701 1.00 55.94 1203 LEU A O 1
ATOM 9482 N N . ASN A 1 1204 ? -3.093 19.382 -3.358 1.00 62.41 1204 ASN A N 1
ATOM 9483 C CA . ASN A 1 1204 ? -4.088 19.198 -4.412 1.00 62.41 1204 ASN A CA 1
ATOM 9484 C C . ASN A 1 1204 ? -4.375 17.702 -4.643 1.00 62.41 1204 ASN A C 1
ATOM 9486 O O . ASN A 1 1204 ? -5.540 17.336 -4.753 1.00 62.41 1204 ASN A O 1
ATOM 9490 N N . ASP A 1 1205 ? -3.360 16.831 -4.618 1.00 60.94 1205 ASP A N 1
ATOM 9491 C CA . ASP A 1 1205 ? -3.524 15.372 -4.698 1.00 60.94 1205 ASP A CA 1
ATOM 9492 C C . ASP A 1 1205 ? -4.349 14.848 -3.500 1.00 60.94 1205 ASP A C 1
ATOM 9494 O O . ASP A 1 1205 ? -5.343 14.144 -3.693 1.00 60.94 1205 ASP A O 1
ATOM 9498 N N . LEU A 1 1206 ? -4.035 15.282 -2.271 1.00 54.72 1206 LEU A N 1
ATOM 9499 C CA . LEU A 1 1206 ? -4.785 14.904 -1.064 1.00 54.72 1206 LEU A CA 1
ATOM 9500 C C . LEU A 1 1206 ? -6.213 15.492 -1.036 1.00 54.72 1206 LEU A C 1
ATOM 9502 O O . LEU A 1 1206 ? -7.151 14.838 -0.579 1.00 54.72 1206 LEU A O 1
ATOM 9506 N N . SER A 1 1207 ? -6.417 16.705 -1.567 1.00 54.94 1207 SER A N 1
ATOM 9507 C CA . SER A 1 1207 ? -7.755 17.291 -1.745 1.00 54.94 1207 SER A CA 1
ATOM 9508 C C . SER A 1 1207 ? -8.568 16.548 -2.810 1.00 54.94 1207 SER A C 1
ATOM 9510 O O . SER A 1 1207 ? -9.777 16.407 -2.642 1.00 54.94 1207 SER A O 1
ATOM 9512 N N . ASN A 1 1208 ? -7.932 16.050 -3.874 1.00 57.50 1208 ASN A N 1
ATOM 9513 C CA . ASN A 1 1208 ? -8.592 15.277 -4.926 1.00 57.50 1208 ASN A CA 1
ATOM 9514 C C . ASN A 1 1208 ? -9.033 13.898 -4.417 1.00 57.50 1208 ASN A C 1
ATOM 9516 O O . ASN A 1 1208 ? -10.163 13.493 -4.690 1.00 57.50 1208 ASN A O 1
ATOM 9520 N N . GLU A 1 1209 ? -8.197 13.190 -3.647 1.00 55.41 1209 GLU A N 1
ATOM 9521 C CA . GLU A 1 1209 ? -8.600 11.936 -2.988 1.00 55.41 1209 GLU A CA 1
ATOM 9522 C C . GLU A 1 1209 ? -9.772 12.180 -2.013 1.00 55.41 1209 GLU A C 1
ATOM 9524 O O . GLU A 1 1209 ? -10.753 11.434 -2.026 1.00 55.41 1209 GLU A O 1
ATOM 9529 N N . MET A 1 1210 ? -9.739 13.281 -1.251 1.00 54.81 1210 MET A N 1
ATOM 9530 C CA . MET A 1 1210 ? -10.809 13.654 -0.317 1.00 54.81 1210 MET A CA 1
ATOM 9531 C C . MET A 1 1210 ? -12.121 14.075 -1.007 1.00 54.81 1210 MET A C 1
ATOM 9533 O O . MET A 1 1210 ? -13.206 13.793 -0.501 1.00 54.81 1210 MET A O 1
ATOM 9537 N N . GLU A 1 1211 ? -12.067 14.744 -2.162 1.00 56.06 1211 GLU A N 1
ATOM 9538 C CA . GLU A 1 1211 ? -13.278 15.137 -2.900 1.00 56.06 1211 GLU A CA 1
ATOM 9539 C C . GLU A 1 1211 ? -13.868 13.972 -3.714 1.00 56.06 1211 GLU A C 1
ATOM 9541 O O . GLU A 1 1211 ? -15.090 13.854 -3.768 1.00 56.06 1211 GLU A O 1
ATOM 9546 N N . ASN A 1 1212 ? -13.047 13.014 -4.172 1.00 59.28 1212 ASN A N 1
ATOM 9547 C CA . ASN A 1 1212 ? -13.522 11.730 -4.716 1.00 59.28 1212 ASN A CA 1
ATOM 9548 C C . ASN A 1 1212 ? -14.259 10.859 -3.679 1.00 59.28 1212 ASN A C 1
ATOM 9550 O O . ASN A 1 1212 ? -15.141 10.084 -4.054 1.00 59.28 1212 ASN A O 1
ATOM 9554 N N . LEU A 1 1213 ? -13.910 10.955 -2.390 1.00 53.59 1213 LEU A N 1
ATOM 9555 C CA . LEU A 1 1213 ? -14.672 10.307 -1.314 1.00 53.59 1213 LEU A CA 1
ATOM 9556 C C . LEU A 1 1213 ? -16.053 10.966 -1.154 1.00 53.59 1213 LEU A C 1
ATOM 9558 O O . LEU A 1 1213 ? -17.067 10.273 -1.146 1.00 53.59 1213 LEU A O 1
ATOM 9562 N N . ILE A 1 1214 ? -16.099 12.300 -1.118 1.00 52.91 1214 ILE A N 1
ATOM 9563 C CA . ILE A 1 1214 ? -17.326 13.073 -0.861 1.00 52.91 1214 ILE A CA 1
ATOM 9564 C C . ILE A 1 1214 ? -18.313 13.043 -2.041 1.00 52.91 1214 ILE A C 1
ATOM 9566 O O . ILE A 1 1214 ? -19.520 12.993 -1.819 1.00 52.91 1214 ILE A O 1
ATOM 9570 N N . GLU A 1 1215 ? -17.852 13.030 -3.296 1.00 55.19 1215 GLU A N 1
ATOM 9571 C CA . GLU A 1 1215 ? -18.758 12.844 -4.446 1.00 55.19 1215 GLU A CA 1
ATOM 9572 C C . GLU A 1 1215 ? -19.438 11.468 -4.442 1.00 55.19 1215 GLU A C 1
ATOM 9574 O O . GLU A 1 1215 ? -20.580 11.342 -4.878 1.00 55.19 1215 GLU A O 1
ATOM 9579 N N . ARG A 1 1216 ? -18.775 10.439 -3.902 1.00 50.59 1216 ARG A N 1
ATOM 9580 C CA . ARG A 1 1216 ? -19.369 9.103 -3.739 1.00 50.59 1216 ARG A CA 1
ATOM 9581 C C . ARG A 1 1216 ? -20.316 9.028 -2.543 1.00 50.59 1216 ARG A C 1
ATOM 9583 O O . ARG A 1 1216 ? -21.236 8.218 -2.570 1.00 50.59 1216 ARG A O 1
ATOM 9590 N N . GLU A 1 1217 ? -20.117 9.878 -1.539 1.00 46.16 1217 GLU A N 1
ATOM 9591 C CA . GLU A 1 1217 ? -21.003 10.018 -0.379 1.00 46.16 1217 GLU A CA 1
ATOM 9592 C C . GLU A 1 1217 ? -22.324 10.717 -0.758 1.00 46.16 1217 GLU A C 1
ATOM 9594 O O . GLU A 1 1217 ? -23.390 10.253 -0.369 1.00 46.16 1217 GLU A O 1
ATOM 9599 N N . LYS A 1 1218 ? -22.289 11.735 -1.634 1.00 44.25 1218 LYS A N 1
ATOM 9600 C CA . LYS A 1 1218 ? -23.501 12.395 -2.174 1.00 44.25 1218 LYS A CA 1
ATOM 9601 C C . LYS A 1 1218 ? -24.449 11.466 -2.942 1.00 44.25 1218 LYS A C 1
ATOM 9603 O O . LYS A 1 1218 ? -25.644 11.728 -3.003 1.00 44.25 1218 LYS A O 1
ATOM 9608 N N . ASN A 1 1219 ? -23.946 10.361 -3.491 1.00 46.41 1219 ASN A N 1
ATOM 9609 C CA . ASN A 1 1219 ? -24.771 9.356 -4.172 1.00 46.41 1219 ASN A CA 1
ATOM 9610 C C . ASN A 1 1219 ? -25.456 8.366 -3.198 1.00 46.41 1219 ASN A C 1
ATOM 9612 O O . ASN A 1 1219 ? -25.914 7.304 -3.625 1.00 46.41 1219 ASN A O 1
ATOM 9616 N N . PHE A 1 1220 ? -25.514 8.679 -1.896 1.00 46.59 1220 PHE A N 1
ATOM 9617 C CA . PHE A 1 1220 ? -26.397 8.012 -0.929 1.00 46.59 1220 PHE A CA 1
ATOM 9618 C C . PHE A 1 1220 ? -27.733 8.750 -0.722 1.00 46.59 1220 PHE A C 1
ATOM 9620 O O . PHE A 1 1220 ? -28.696 8.101 -0.321 1.00 46.59 1220 PHE A O 1
ATOM 9627 N N . ASP A 1 1221 ? -27.832 10.046 -1.050 1.00 43.56 1221 ASP A N 1
ATOM 9628 C CA . ASP A 1 1221 ? -29.043 10.863 -0.818 1.00 43.56 1221 ASP A CA 1
ATOM 9629 C C . ASP A 1 1221 ? -30.265 10.429 -1.669 1.00 43.56 1221 ASP A C 1
ATOM 9631 O O . ASP A 1 1221 ? -31.387 10.863 -1.411 1.00 43.56 1221 ASP A O 1
ATOM 9635 N N . GLU A 1 1222 ? -30.080 9.555 -2.668 1.00 42.16 1222 GLU A N 1
ATOM 9636 C CA . GLU A 1 1222 ? -31.160 8.977 -3.492 1.00 42.16 1222 GLU A CA 1
ATOM 9637 C C . GLU A 1 1222 ? -31.753 7.664 -2.929 1.00 42.16 1222 GLU A C 1
ATOM 9639 O O . GLU A 1 1222 ? -32.636 7.073 -3.552 1.00 42.16 1222 GLU A O 1
ATOM 9644 N N . ILE A 1 1223 ? -31.290 7.179 -1.768 1.00 42.59 1223 ILE A N 1
ATOM 9645 C CA . ILE A 1 1223 ? -31.779 5.939 -1.141 1.00 42.59 1223 ILE A CA 1
ATOM 9646 C C . ILE A 1 1223 ? -32.484 6.276 0.181 1.00 42.59 1223 ILE A C 1
ATOM 9648 O O . ILE A 1 1223 ? -31.873 6.849 1.079 1.00 42.59 1223 ILE A O 1
ATOM 9652 N N . GLU A 1 1224 ? -33.752 5.873 0.339 1.00 36.25 1224 GLU A N 1
ATOM 9653 C CA . GLU A 1 1224 ? -34.530 6.066 1.578 1.00 36.25 1224 GLU A CA 1
ATOM 9654 C C . GLU A 1 1224 ? -33.998 5.190 2.736 1.00 36.25 1224 GLU A C 1
ATOM 9656 O O . GLU A 1 1224 ? -34.551 4.141 3.074 1.00 36.25 1224 GLU A O 1
ATOM 9661 N N . PHE A 1 1225 ? -32.900 5.618 3.363 1.00 44.38 1225 PHE A N 1
ATOM 9662 C CA . PHE A 1 1225 ? -32.415 5.060 4.625 1.00 44.38 1225 PHE A CA 1
ATOM 9663 C C . PHE A 1 1225 ? -33.368 5.437 5.772 1.00 44.38 1225 PHE A C 1
ATOM 9665 O O . PHE A 1 1225 ? -33.866 6.558 5.851 1.00 44.38 1225 PHE A O 1
ATOM 9672 N N . SER A 1 1226 ? -33.631 4.498 6.687 1.00 43.38 1226 SER A N 1
ATOM 9673 C CA . SER A 1 1226 ? -34.519 4.773 7.824 1.00 43.38 1226 SER A CA 1
ATOM 9674 C C . SER A 1 1226 ? -33.863 5.709 8.846 1.00 43.38 1226 SER A C 1
ATOM 9676 O O . SER A 1 1226 ? -32.680 5.555 9.167 1.00 43.38 1226 SER A O 1
ATOM 9678 N N . SER A 1 1227 ? -34.671 6.586 9.454 1.00 42.56 1227 SER A N 1
ATOM 9679 C CA . SER A 1 1227 ? -34.245 7.644 10.390 1.00 42.56 1227 SER A CA 1
ATOM 9680 C C . SER A 1 1227 ? -33.603 7.165 11.705 1.00 42.56 1227 SER A C 1
ATOM 9682 O O . SER A 1 1227 ? -33.377 7.948 12.627 1.00 42.56 1227 SER A O 1
ATOM 9684 N N . ILE A 1 1228 ? -33.364 5.860 11.833 1.00 43.50 1228 ILE A N 1
ATOM 9685 C CA . ILE A 1 1228 ? -32.637 5.224 12.932 1.00 43.50 1228 ILE A CA 1
ATOM 9686 C C . ILE A 1 1228 ? -31.128 5.488 12.780 1.00 43.50 1228 ILE A C 1
ATOM 9688 O O . ILE A 1 1228 ? -30.438 5.713 13.774 1.00 43.50 1228 ILE A O 1
ATOM 9692 N N . TYR A 1 1229 ? -30.619 5.520 11.541 1.00 52.28 1229 TYR A N 1
ATOM 9693 C CA . TYR A 1 1229 ? -29.180 5.586 11.255 1.00 52.28 1229 TYR A CA 1
ATOM 9694 C C . TYR A 1 1229 ? -28.677 6.976 10.830 1.00 52.28 1229 TYR A C 1
ATOM 9696 O O . TYR A 1 1229 ? -27.463 7.193 10.838 1.00 52.28 1229 TYR A O 1
ATOM 9704 N N . ASP A 1 1230 ? -29.569 7.944 10.568 1.00 55.34 1230 ASP A N 1
ATOM 9705 C CA . ASP A 1 1230 ? -29.241 9.345 10.226 1.00 55.34 1230 ASP A CA 1
ATOM 9706 C C . ASP A 1 1230 ? -28.164 9.940 11.137 1.00 55.34 1230 ASP A C 1
ATOM 9708 O O . ASP A 1 1230 ? -27.250 10.631 10.688 1.00 55.34 1230 ASP A O 1
ATOM 9712 N N . LYS A 1 1231 ? -28.249 9.653 12.441 1.00 56.81 1231 LYS A N 1
ATOM 9713 C CA . LYS A 1 1231 ? -27.317 10.165 13.451 1.00 56.81 1231 LYS A CA 1
ATOM 9714 C C . LYS A 1 1231 ? -25.892 9.628 13.263 1.00 56.81 1231 LYS A C 1
ATOM 9716 O O . LYS A 1 1231 ? -24.939 10.355 13.510 1.00 56.81 1231 LYS A O 1
ATOM 9721 N N . HIS A 1 1232 ? -25.733 8.391 12.795 1.00 54.44 1232 HIS A N 1
ATOM 9722 C CA . HIS A 1 1232 ? -24.418 7.808 12.520 1.00 54.44 1232 HIS A CA 1
ATOM 9723 C C . HIS A 1 1232 ? -23.838 8.370 11.216 1.00 54.44 1232 HIS A C 1
ATOM 9725 O O . HIS A 1 1232 ? -22.704 8.850 11.213 1.00 54.44 1232 HIS A O 1
ATOM 9731 N N . PHE A 1 1233 ? -24.632 8.413 10.140 1.00 57.25 1233 PHE A N 1
ATOM 9732 C CA . PHE A 1 1233 ? -24.197 8.972 8.855 1.00 57.25 1233 PHE A CA 1
ATOM 9733 C C . PHE A 1 1233 ? -23.911 10.479 8.919 1.00 57.25 1233 PHE A C 1
ATOM 9735 O O . PHE A 1 1233 ? -22.927 10.928 8.333 1.00 57.25 1233 PHE A O 1
ATOM 9742 N N . THR A 1 1234 ? -24.676 11.263 9.687 1.00 58.62 1234 THR A N 1
ATOM 9743 C CA . THR A 1 1234 ? -24.365 12.685 9.935 1.00 58.62 1234 THR A CA 1
ATOM 9744 C C . THR A 1 1234 ? -23.134 12.872 10.822 1.00 58.62 1234 THR A C 1
ATOM 9746 O O . THR A 1 1234 ? -22.341 13.774 10.559 1.00 58.62 1234 THR A O 1
ATOM 9749 N N . THR A 1 1235 ? -22.893 12.024 11.830 1.00 58.03 1235 THR A N 1
ATOM 9750 C CA . THR A 1 1235 ? -21.635 12.060 12.602 1.00 58.03 1235 THR A CA 1
ATOM 9751 C C . THR A 1 1235 ? -20.419 11.724 11.731 1.00 58.03 1235 THR A C 1
ATOM 9753 O O . THR A 1 1235 ? -19.392 12.393 11.858 1.00 58.03 1235 THR A O 1
ATOM 9756 N N . ILE A 1 1236 ? -20.531 10.753 10.819 1.00 56.69 1236 ILE A N 1
ATOM 9757 C CA . ILE A 1 1236 ? -19.478 10.414 9.848 1.00 56.69 1236 ILE A CA 1
ATOM 9758 C C . ILE A 1 1236 ? -19.261 11.575 8.864 1.00 56.69 1236 ILE A C 1
ATOM 9760 O O . ILE A 1 1236 ? -18.138 12.067 8.771 1.00 56.69 1236 ILE A O 1
ATOM 9764 N N . ASN A 1 1237 ? -20.322 12.107 8.246 1.00 57.03 1237 ASN A N 1
ATOM 9765 C CA . ASN A 1 1237 ? -20.258 13.288 7.374 1.00 57.03 1237 ASN A CA 1
ATOM 9766 C C . ASN A 1 1237 ? -19.602 14.492 8.067 1.00 57.03 1237 ASN A C 1
ATOM 9768 O O . ASN A 1 1237 ? -18.779 15.182 7.467 1.00 57.03 1237 ASN A O 1
ATOM 9772 N N . ASN A 1 1238 ? -19.934 14.758 9.334 1.00 61.75 1238 ASN A N 1
ATOM 9773 C CA . ASN A 1 1238 ? -19.324 15.843 10.104 1.00 61.75 1238 ASN A CA 1
ATOM 9774 C C . ASN A 1 1238 ? -17.820 15.600 10.314 1.00 61.75 1238 ASN A C 1
ATOM 9776 O O . ASN A 1 1238 ? -17.020 16.479 9.995 1.00 61.75 1238 ASN A O 1
ATOM 9780 N N . LYS A 1 1239 ? -17.427 14.394 10.750 1.00 57.50 1239 LYS A N 1
ATOM 9781 C CA . LYS A 1 1239 ? -16.017 13.998 10.925 1.00 57.50 1239 LYS A CA 1
ATOM 9782 C C . LYS A 1 1239 ? -15.223 14.077 9.604 1.00 57.50 1239 LYS A C 1
ATOM 9784 O O . LYS A 1 1239 ? -14.116 14.615 9.589 1.00 57.50 1239 LYS A O 1
ATOM 9789 N N . ILE A 1 1240 ? -15.801 13.647 8.479 1.00 59.41 1240 ILE A N 1
ATOM 9790 C CA . ILE A 1 1240 ? -15.221 13.765 7.125 1.00 59.41 1240 ILE A CA 1
ATOM 9791 C C . ILE A 1 1240 ? -15.079 15.239 6.709 1.00 59.41 1240 ILE A C 1
ATOM 9793 O O . ILE A 1 1240 ? -14.022 15.658 6.230 1.00 59.41 1240 ILE A O 1
ATOM 9797 N N . ASN A 1 1241 ? -16.095 16.070 6.952 1.00 60.72 1241 ASN A N 1
ATOM 9798 C CA . ASN A 1 1241 ? -16.019 17.507 6.684 1.00 60.72 1241 ASN A CA 1
ATOM 9799 C C . ASN A 1 1241 ? -14.998 18.228 7.582 1.00 60.72 1241 ASN A C 1
ATOM 9801 O O . ASN A 1 1241 ? -14.389 19.201 7.137 1.00 60.72 1241 ASN A O 1
ATOM 9805 N N . ASP A 1 1242 ? -14.757 17.767 8.809 1.00 59.59 1242 ASP A N 1
ATOM 9806 C CA . ASP A 1 1242 ? -13.697 18.304 9.669 1.00 59.59 1242 ASP A CA 1
ATOM 9807 C C . ASP A 1 1242 ? -12.296 17.902 9.185 1.00 59.59 1242 ASP A C 1
ATOM 9809 O O . ASP A 1 1242 ? -11.419 18.764 9.100 1.00 59.59 1242 ASP A O 1
ATOM 9813 N N . ILE A 1 1243 ? -12.099 16.663 8.720 1.00 54.41 1243 ILE A N 1
ATOM 9814 C CA . ILE A 1 1243 ? -10.863 16.257 8.024 1.00 54.41 1243 ILE A CA 1
ATOM 9815 C C . ILE A 1 1243 ? -10.636 17.130 6.774 1.00 54.41 1243 ILE A C 1
ATOM 9817 O O . ILE A 1 1243 ? -9.529 17.626 6.555 1.00 54.41 1243 ILE A O 1
ATOM 9821 N N . LYS A 1 1244 ? -11.691 17.444 6.007 1.00 52.56 1244 LYS A N 1
ATOM 9822 C CA . LYS A 1 1244 ? -11.616 18.374 4.863 1.00 52.56 1244 LYS A CA 1
ATOM 9823 C C . LYS A 1 1244 ? -11.197 19.796 5.275 1.00 52.56 1244 LYS A C 1
ATOM 9825 O O . LYS A 1 1244 ? -10.419 20.432 4.561 1.00 52.56 1244 LYS A O 1
ATOM 9830 N N . LYS A 1 1245 ? -11.669 20.295 6.426 1.00 60.28 1245 LYS A N 1
ATOM 9831 C CA . LYS A 1 1245 ? -11.259 21.597 7.002 1.00 60.28 1245 LYS A CA 1
ATOM 9832 C C . LYS A 1 1245 ? -9.809 21.595 7.502 1.00 60.28 1245 LYS A C 1
ATOM 9834 O O . LYS A 1 1245 ? -9.198 22.661 7.522 1.00 60.28 1245 LYS A O 1
ATOM 9839 N N . ILE A 1 1246 ? -9.275 20.443 7.916 1.00 50.84 1246 ILE A N 1
ATOM 9840 C CA . ILE A 1 1246 ? -7.881 20.274 8.361 1.00 50.84 1246 ILE A CA 1
ATOM 9841 C C . ILE A 1 1246 ? -6.932 20.226 7.153 1.00 50.84 1246 ILE A C 1
ATOM 9843 O O . ILE A 1 1246 ? -5.957 20.974 7.118 1.00 50.84 1246 ILE A O 1
ATOM 9847 N N . ILE A 1 1247 ? -7.249 19.422 6.130 1.00 51.12 1247 ILE A N 1
ATOM 9848 C CA . ILE A 1 1247 ? -6.424 19.280 4.915 1.00 51.12 1247 ILE A CA 1
ATOM 9849 C C . ILE A 1 1247 ? -6.252 20.626 4.192 1.00 51.12 1247 ILE A C 1
ATOM 9851 O O . ILE A 1 1247 ? -5.140 20.986 3.813 1.00 51.12 1247 ILE A O 1
ATOM 9855 N N . LYS A 1 1248 ? -7.316 21.432 4.062 1.00 51.44 1248 LYS A N 1
ATOM 9856 C CA . LYS A 1 1248 ? -7.263 22.738 3.372 1.00 51.44 1248 LYS A CA 1
ATOM 9857 C C . LYS A 1 1248 ? -6.598 23.872 4.195 1.00 51.44 1248 LYS A C 1
ATOM 9859 O O . LYS A 1 1248 ? -6.930 25.037 3.975 1.00 51.44 1248 LYS A O 1
ATOM 9864 N N . LYS A 1 1249 ? -5.701 23.575 5.156 1.00 52.09 1249 LYS A N 1
ATOM 9865 C CA . LYS A 1 1249 ? -5.237 24.553 6.173 1.00 52.09 1249 LYS A CA 1
ATOM 9866 C C . LYS A 1 1249 ? -3.724 24.701 6.427 1.00 52.09 1249 LYS A C 1
ATOM 9868 O O . LYS A 1 1249 ? -3.338 25.783 6.873 1.00 52.09 1249 LYS A O 1
ATOM 9873 N N . ASN A 1 1250 ? -2.877 23.695 6.171 1.00 47.94 1250 ASN A N 1
ATOM 9874 C CA . ASN A 1 1250 ? -1.510 23.650 6.734 1.00 47.94 1250 ASN A CA 1
ATOM 9875 C C . ASN A 1 1250 ? -0.364 23.772 5.702 1.00 47.94 1250 ASN A C 1
ATOM 9877 O O . ASN A 1 1250 ? -0.234 22.947 4.798 1.00 47.94 1250 ASN A O 1
ATOM 9881 N N . ASN A 1 1251 ? 0.524 24.757 5.905 1.00 46.72 1251 ASN A N 1
ATOM 9882 C CA . ASN A 1 1251 ? 1.880 24.786 5.327 1.00 46.72 1251 ASN A CA 1
ATOM 9883 C C . ASN A 1 1251 ? 2.787 23.793 6.077 1.00 46.72 1251 ASN A C 1
ATOM 9885 O O . ASN A 1 1251 ? 2.676 23.691 7.297 1.00 46.72 1251 ASN A O 1
ATOM 9889 N N . LEU A 1 1252 ? 3.678 23.100 5.363 1.00 49.19 1252 LEU A N 1
ATOM 9890 C CA . LEU A 1 1252 ? 4.567 22.048 5.887 1.00 49.19 1252 LEU A CA 1
ATOM 9891 C C . LEU A 1 1252 ? 5.982 22.231 5.310 1.00 49.19 1252 LEU A C 1
ATOM 9893 O O . LEU A 1 1252 ? 6.110 22.671 4.167 1.00 49.19 1252 LEU A O 1
ATOM 9897 N N . THR A 1 1253 ? 7.032 21.927 6.079 1.00 49.12 1253 THR A N 1
ATOM 9898 C CA . THR A 1 1253 ? 8.430 22.183 5.677 1.00 49.12 1253 THR A CA 1
ATOM 9899 C C . THR A 1 1253 ? 9.128 20.963 5.067 1.00 49.12 1253 THR A C 1
ATOM 9901 O O . THR A 1 1253 ? 8.680 19.826 5.187 1.00 49.12 1253 THR A O 1
ATOM 9904 N N . GLU A 1 1254 ? 10.250 21.190 4.384 1.00 41.16 1254 GLU A N 1
ATOM 9905 C CA . GLU A 1 1254 ? 10.945 20.188 3.562 1.00 41.16 1254 GLU A CA 1
ATOM 9906 C C . GLU A 1 1254 ? 11.483 18.985 4.370 1.00 41.16 1254 GLU A C 1
ATOM 9908 O O . GLU A 1 1254 ? 11.369 17.842 3.926 1.00 41.16 1254 GLU A O 1
ATOM 9913 N N . ASP A 1 1255 ? 11.948 19.212 5.605 1.00 48.94 1255 ASP A N 1
ATOM 9914 C CA . ASP A 1 1255 ? 12.376 18.143 6.527 1.00 48.94 1255 ASP A CA 1
ATOM 9915 C C . ASP A 1 1255 ? 11.196 17.449 7.249 1.00 48.94 1255 ASP A C 1
ATOM 9917 O O . ASP A 1 1255 ? 11.368 16.440 7.931 1.00 48.94 1255 ASP A O 1
ATOM 9921 N N . GLU A 1 1256 ? 9.971 17.954 7.092 1.00 46.06 1256 GLU A N 1
ATOM 9922 C CA . GLU A 1 1256 ? 8.735 17.289 7.528 1.00 46.06 1256 GLU A CA 1
ATOM 9923 C C . GLU A 1 1256 ? 8.110 16.490 6.370 1.00 46.06 1256 GLU A C 1
ATOM 9925 O O . GLU A 1 1256 ? 7.585 15.399 6.588 1.00 46.06 1256 GLU A O 1
ATOM 9930 N N . ILE A 1 1257 ? 8.242 16.974 5.127 1.00 45.78 1257 ILE A N 1
ATOM 9931 C CA . ILE A 1 1257 ? 7.826 16.283 3.893 1.00 45.78 1257 ILE A CA 1
ATOM 9932 C C . ILE A 1 1257 ? 8.532 14.925 3.748 1.00 45.78 1257 ILE A C 1
ATOM 9934 O O . ILE A 1 1257 ? 7.884 13.935 3.410 1.00 45.78 1257 ILE A O 1
ATOM 9938 N N . SER A 1 1258 ? 9.821 14.831 4.092 1.00 45.59 1258 SER A N 1
ATOM 9939 C CA . SER A 1 1258 ? 10.557 13.554 4.099 1.00 45.59 1258 SER A CA 1
ATOM 9940 C C . SER A 1 1258 ? 9.931 12.502 5.031 1.00 45.59 1258 SER A C 1
ATOM 9942 O O . SER A 1 1258 ? 9.884 11.318 4.694 1.00 45.59 1258 SER A O 1
ATOM 9944 N N . LYS A 1 1259 ? 9.387 12.937 6.175 1.00 45.75 1259 LYS A N 1
ATOM 9945 C CA . LYS A 1 1259 ? 8.735 12.090 7.190 1.00 45.75 1259 LYS A CA 1
ATOM 9946 C C . LYS A 1 1259 ? 7.271 11.784 6.834 1.00 45.75 1259 LYS A C 1
ATOM 9948 O O . LYS A 1 1259 ? 6.752 10.739 7.226 1.00 45.75 1259 LYS A O 1
ATOM 9953 N N . LEU A 1 1260 ? 6.622 12.648 6.049 1.00 44.09 1260 LEU A N 1
ATOM 9954 C CA . LEU A 1 1260 ? 5.248 12.467 5.564 1.00 44.09 1260 LEU A CA 1
ATOM 9955 C C . LEU A 1 1260 ? 5.109 11.359 4.510 1.00 44.09 1260 LEU A C 1
ATOM 9957 O O . LEU A 1 1260 ? 4.081 10.691 4.485 1.00 44.09 1260 LEU A O 1
ATOM 9961 N N . ASN A 1 1261 ? 6.140 11.080 3.706 1.00 44.19 1261 ASN A N 1
ATOM 9962 C CA . ASN A 1 1261 ? 6.095 9.986 2.722 1.00 44.19 1261 ASN A CA 1
ATOM 9963 C C . ASN A 1 1261 ? 5.840 8.604 3.368 1.00 44.19 1261 ASN A C 1
ATOM 9965 O O . ASN A 1 1261 ? 5.175 7.754 2.779 1.00 44.19 1261 ASN A O 1
ATOM 9969 N N . TYR A 1 1262 ? 6.329 8.374 4.594 1.00 45.88 1262 TYR A N 1
ATOM 9970 C CA . TYR A 1 1262 ? 6.088 7.124 5.330 1.00 45.88 1262 TYR A CA 1
ATOM 9971 C C . TYR A 1 1262 ? 4.657 7.039 5.887 1.00 45.88 1262 TYR A C 1
ATOM 9973 O O . TYR A 1 1262 ? 4.054 5.964 5.909 1.00 45.88 1262 TYR A O 1
ATOM 9981 N N . SER A 1 1263 ? 4.076 8.168 6.306 1.00 43.53 1263 SER A N 1
ATOM 9982 C CA . SER A 1 1263 ? 2.684 8.211 6.763 1.00 43.53 1263 SER A CA 1
ATOM 9983 C C . SER A 1 1263 ? 1.673 8.257 5.613 1.00 43.53 1263 SER A C 1
ATOM 9985 O O . SER A 1 1263 ? 0.569 7.755 5.804 1.00 43.53 1263 SER A O 1
ATOM 9987 N N . GLU A 1 1264 ? 2.034 8.736 4.414 1.00 45.81 1264 GLU A N 1
ATOM 9988 C CA . GLU A 1 1264 ? 1.182 8.703 3.211 1.00 45.81 1264 GLU A CA 1
ATOM 9989 C C . GLU A 1 1264 ? 0.734 7.270 2.879 1.00 45.81 1264 GLU A C 1
ATOM 9991 O O . GLU A 1 1264 ? -0.459 7.018 2.694 1.00 45.81 1264 GLU A O 1
ATOM 9996 N N . ALA A 1 1265 ? 1.669 6.313 2.877 1.00 51.09 1265 ALA A N 1
ATOM 9997 C CA . ALA A 1 1265 ? 1.372 4.901 2.632 1.00 51.09 1265 ALA A CA 1
ATOM 9998 C C . ALA A 1 1265 ? 0.383 4.331 3.670 1.00 51.09 1265 ALA A C 1
ATOM 10000 O O . ALA A 1 1265 ? -0.614 3.703 3.308 1.00 51.09 1265 ALA A O 1
ATOM 10001 N N . LEU A 1 1266 ? 0.612 4.624 4.956 1.00 51.88 1266 LEU A N 1
ATOM 10002 C CA . LEU A 1 1266 ? -0.247 4.191 6.064 1.00 51.88 1266 LEU A CA 1
ATOM 10003 C C . LEU A 1 1266 ? -1.640 4.855 6.026 1.00 51.88 1266 LEU A C 1
ATOM 10005 O O . LEU A 1 1266 ? -2.637 4.251 6.427 1.00 51.88 1266 LEU A O 1
ATOM 10009 N N . PHE A 1 1267 ? -1.729 6.095 5.535 1.00 54.94 1267 PHE A N 1
ATOM 10010 C CA . PHE A 1 1267 ? -2.993 6.813 5.368 1.00 54.94 1267 PHE A CA 1
ATOM 10011 C C . PHE A 1 1267 ? -3.799 6.250 4.189 1.00 54.94 1267 PHE A C 1
ATOM 10013 O O . PHE A 1 1267 ? -5.004 6.032 4.319 1.00 54.94 1267 PHE A O 1
ATOM 10020 N N . LYS A 1 1268 ? -3.134 5.920 3.073 1.00 55.62 1268 LYS A N 1
ATOM 10021 C CA . LYS A 1 1268 ? -3.757 5.283 1.900 1.00 55.62 1268 LYS A CA 1
ATOM 10022 C C . LYS A 1 1268 ? -4.278 3.880 2.200 1.00 55.62 1268 LYS A C 1
ATOM 10024 O O . LYS A 1 1268 ? -5.403 3.565 1.813 1.00 55.62 1268 LYS A O 1
ATOM 10029 N N . GLU A 1 1269 ? -3.536 3.077 2.962 1.00 61.69 1269 GLU A N 1
ATOM 10030 C CA . GLU A 1 1269 ? -4.008 1.775 3.458 1.00 61.69 1269 GLU A CA 1
ATOM 10031 C C . GLU A 1 1269 ? -5.289 1.922 4.308 1.00 61.69 1269 GLU A C 1
ATOM 10033 O O . GLU A 1 1269 ? -6.267 1.195 4.123 1.00 61.69 1269 GLU A O 1
ATOM 10038 N N . LYS A 1 1270 ? -5.324 2.909 5.215 1.00 61.06 1270 LYS A N 1
ATOM 10039 C CA . LYS A 1 1270 ? -6.495 3.194 6.061 1.00 61.06 1270 LYS A CA 1
ATOM 10040 C C . LYS A 1 1270 ? -7.702 3.706 5.273 1.00 61.06 1270 LYS A C 1
ATOM 10042 O O . LYS A 1 1270 ? -8.819 3.262 5.533 1.00 61.06 1270 LYS A O 1
ATOM 10047 N N . ILE A 1 1271 ? -7.498 4.579 4.287 1.00 61.31 1271 ILE A N 1
ATOM 10048 C CA . ILE A 1 1271 ? -8.573 5.048 3.399 1.00 61.31 1271 ILE A CA 1
ATOM 10049 C C . ILE A 1 1271 ? -9.136 3.887 2.563 1.00 61.31 1271 ILE A C 1
ATOM 10051 O O . ILE A 1 1271 ? -10.355 3.792 2.410 1.00 61.31 1271 ILE A O 1
ATOM 10055 N N . GLN A 1 1272 ? -8.301 2.949 2.098 1.00 62.97 1272 GLN A N 1
ATOM 10056 C CA . GLN A 1 1272 ? -8.786 1.731 1.434 1.00 62.97 1272 GLN A CA 1
ATOM 10057 C C . GLN A 1 1272 ? -9.643 0.849 2.358 1.00 62.97 1272 GLN A C 1
ATOM 10059 O O . GLN A 1 1272 ? -10.667 0.334 1.906 1.00 62.97 1272 GLN A O 1
ATOM 10064 N N . LYS A 1 1273 ? -9.293 0.710 3.645 1.00 66.00 1273 LYS A N 1
ATOM 10065 C CA . LYS A 1 1273 ? -10.100 -0.053 4.620 1.00 66.00 1273 LYS A CA 1
ATOM 10066 C C . LYS A 1 1273 ? -11.456 0.599 4.899 1.00 66.00 1273 LYS A C 1
ATOM 10068 O O . LYS A 1 1273 ? -12.473 -0.093 4.845 1.00 66.00 1273 LYS A O 1
ATOM 10073 N N . ILE A 1 1274 ? -11.509 1.925 5.064 1.00 65.69 1274 ILE A N 1
ATOM 10074 C CA . ILE A 1 1274 ? -12.789 2.651 5.156 1.00 65.69 1274 ILE A CA 1
ATOM 10075 C C . ILE A 1 1274 ? -13.611 2.470 3.877 1.00 65.69 1274 ILE A C 1
ATOM 10077 O O . ILE A 1 1274 ? -14.795 2.151 3.960 1.00 65.69 1274 ILE A O 1
ATOM 10081 N N . TYR A 1 1275 ? -13.000 2.590 2.694 1.00 61.97 1275 TYR A N 1
ATOM 10082 C CA . TYR A 1 1275 ? -13.698 2.369 1.425 1.00 61.97 1275 TYR A CA 1
ATOM 10083 C C . TYR A 1 1275 ? -14.289 0.951 1.324 1.00 61.97 1275 TYR A C 1
ATOM 10085 O O . TYR A 1 1275 ? -15.417 0.784 0.860 1.00 61.97 1275 TYR A O 1
ATOM 10093 N N . GLN A 1 1276 ? -13.588 -0.076 1.812 1.00 69.00 1276 GLN A N 1
ATOM 10094 C CA . GLN A 1 1276 ? -14.128 -1.437 1.905 1.00 69.00 1276 GLN A CA 1
ATOM 10095 C C . GLN A 1 1276 ? -15.298 -1.533 2.901 1.00 69.00 1276 GLN A C 1
ATOM 10097 O O . GLN A 1 1276 ? -16.334 -2.104 2.559 1.00 69.00 1276 GLN A O 1
ATOM 10102 N N . ARG A 1 1277 ? -15.183 -0.940 4.100 1.00 68.44 1277 ARG A N 1
ATOM 10103 C CA . ARG A 1 1277 ? -16.243 -0.982 5.128 1.00 68.44 1277 ARG A CA 1
ATOM 10104 C C . ARG A 1 1277 ? -17.503 -0.207 4.730 1.00 68.44 1277 ARG A C 1
ATOM 10106 O O . ARG A 1 1277 ? -18.592 -0.732 4.926 1.00 68.44 1277 ARG A O 1
ATOM 10113 N N . VAL A 1 1278 ? -17.386 0.965 4.101 1.00 65.44 1278 VAL A N 1
ATOM 10114 C CA . VAL A 1 1278 ? -18.543 1.749 3.612 1.00 65.44 1278 VAL A CA 1
ATOM 10115 C C . VAL A 1 1278 ? -19.336 0.975 2.553 1.00 65.44 1278 VAL A C 1
ATOM 10117 O O . VAL A 1 1278 ? -20.556 0.874 2.662 1.00 65.44 1278 VAL A O 1
ATOM 10120 N N . ASN A 1 1279 ? -18.666 0.349 1.577 1.00 68.12 1279 ASN A N 1
ATOM 10121 C CA . ASN A 1 1279 ? -19.345 -0.537 0.621 1.00 68.12 1279 ASN A CA 1
ATOM 10122 C C . ASN A 1 1279 ? -19.958 -1.764 1.331 1.00 68.12 1279 ASN A C 1
ATOM 10124 O O . ASN A 1 1279 ? -21.092 -2.145 1.055 1.00 68.12 1279 ASN A O 1
ATOM 10128 N N . GLY A 1 1280 ? -19.253 -2.340 2.310 1.00 72.31 1280 GLY A N 1
ATOM 10129 C CA . GLY A 1 1280 ? -19.751 -3.452 3.125 1.00 72.31 1280 GLY A CA 1
ATOM 10130 C C . GLY A 1 1280 ? -20.964 -3.122 4.009 1.00 72.31 1280 GLY A C 1
ATOM 10131 O O . GLY A 1 1280 ? -21.693 -4.048 4.370 1.00 72.31 1280 GLY A O 1
ATOM 10132 N N . VAL A 1 1281 ? -21.182 -1.845 4.343 1.00 69.62 1281 VAL A N 1
ATOM 10133 C CA . VAL A 1 1281 ? -22.385 -1.311 5.011 1.00 69.62 1281 VAL A CA 1
ATOM 10134 C C . VAL A 1 1281 ? -23.496 -1.040 3.996 1.00 69.62 1281 VAL A C 1
ATOM 10136 O O . VAL A 1 1281 ? -24.634 -1.435 4.237 1.00 69.62 1281 VAL A O 1
ATOM 10139 N N . LYS A 1 1282 ? -23.182 -0.440 2.838 1.00 66.75 1282 LYS A N 1
ATOM 10140 C CA . LYS A 1 1282 ? -24.161 -0.194 1.766 1.00 66.75 1282 LYS A CA 1
ATOM 10141 C C . LYS A 1 1282 ? -24.873 -1.484 1.346 1.00 66.75 1282 LYS A C 1
ATOM 10143 O O . LYS A 1 1282 ? -26.098 -1.539 1.395 1.00 66.75 1282 LYS A O 1
ATOM 10148 N N . ASN A 1 1283 ? -24.106 -2.531 1.038 1.00 72.00 1283 ASN A N 1
ATOM 10149 C CA . ASN A 1 1283 ? -24.656 -3.821 0.623 1.00 72.00 1283 ASN A CA 1
ATOM 10150 C C . ASN A 1 1283 ? -25.545 -4.463 1.710 1.00 72.00 1283 ASN A C 1
ATOM 10152 O O . ASN A 1 1283 ? -26.512 -5.137 1.376 1.00 72.00 1283 ASN A O 1
ATOM 10156 N N . LEU A 1 1284 ? -25.259 -4.249 3.005 1.00 71.62 1284 LEU A N 1
ATOM 10157 C CA . LEU A 1 1284 ? -26.132 -4.745 4.079 1.00 71.62 1284 LEU A CA 1
ATOM 10158 C C . LEU A 1 1284 ? -27.490 -4.050 4.077 1.00 71.62 1284 LEU A C 1
ATOM 10160 O O . LEU A 1 1284 ? -28.495 -4.724 4.245 1.00 71.62 1284 LEU A O 1
ATOM 10164 N N . VAL A 1 1285 ? -27.544 -2.728 3.893 1.00 65.62 1285 VAL A N 1
ATOM 10165 C CA . VAL A 1 1285 ? -28.823 -1.997 3.932 1.00 65.62 1285 VAL A CA 1
ATOM 10166 C C . VAL A 1 1285 ? -29.637 -2.224 2.656 1.00 65.62 1285 VAL A C 1
ATOM 10168 O O . VAL A 1 1285 ? -30.860 -2.343 2.722 1.00 65.62 1285 VAL A O 1
ATOM 10171 N N . GLU A 1 1286 ? -28.975 -2.384 1.507 1.00 65.25 1286 GLU A N 1
ATOM 10172 C CA . GLU A 1 1286 ? -29.626 -2.868 0.283 1.00 65.25 1286 GLU A CA 1
ATOM 10173 C C . GLU A 1 1286 ? -30.228 -4.272 0.494 1.00 65.25 1286 GLU A C 1
ATOM 10175 O O . GLU A 1 1286 ? -31.380 -4.500 0.115 1.00 65.25 1286 GLU A O 1
ATOM 10180 N N . ASN A 1 1287 ? -29.529 -5.172 1.199 1.00 66.19 1287 ASN A N 1
ATOM 10181 C CA . ASN A 1 1287 ? -30.071 -6.479 1.580 1.00 66.19 1287 ASN A CA 1
ATOM 10182 C C . ASN A 1 1287 ? -31.183 -6.395 2.644 1.00 66.19 1287 ASN A C 1
ATOM 10184 O O . ASN A 1 1287 ? -32.194 -7.063 2.478 1.00 66.19 1287 ASN A O 1
ATOM 10188 N N . MET A 1 1288 ? -31.091 -5.542 3.672 1.00 64.50 1288 MET A N 1
ATOM 10189 C CA . MET A 1 1288 ? -32.168 -5.342 4.666 1.00 64.50 1288 MET A CA 1
ATOM 10190 C C . MET A 1 1288 ? -33.482 -4.883 4.026 1.00 64.50 1288 MET A C 1
ATOM 10192 O O . MET A 1 1288 ? -34.561 -5.275 4.469 1.00 64.50 1288 MET A O 1
ATOM 10196 N N . ASN A 1 1289 ? -33.395 -4.057 2.980 1.00 60.19 1289 ASN A N 1
ATOM 10197 C CA . ASN A 1 1289 ? -34.558 -3.598 2.225 1.00 60.19 1289 ASN A CA 1
ATOM 10198 C C . ASN A 1 1289 ? -35.097 -4.658 1.239 1.00 60.19 1289 ASN A C 1
ATOM 10200 O O . ASN A 1 1289 ? -36.282 -4.605 0.902 1.00 60.19 1289 ASN A O 1
ATOM 10204 N N . LYS A 1 1290 ? -34.275 -5.628 0.801 1.00 63.81 1290 LYS A N 1
ATOM 10205 C CA . LYS A 1 1290 ? -34.722 -6.829 0.064 1.00 63.81 1290 LYS A CA 1
ATOM 10206 C C . LYS A 1 1290 ? -35.375 -7.862 1.001 1.00 63.81 1290 LYS A C 1
ATOM 10208 O O . LYS A 1 1290 ? -36.497 -8.301 0.762 1.00 63.81 1290 LYS A O 1
ATOM 10213 N N . GLU A 1 1291 ? -34.673 -8.251 2.061 1.00 62.44 1291 GLU A N 1
ATOM 10214 C CA . GLU A 1 1291 ? -34.906 -9.457 2.862 1.00 62.44 1291 GLU A CA 1
ATOM 10215 C C . GLU A 1 1291 ? -35.432 -9.123 4.264 1.00 62.44 1291 GLU A C 1
ATOM 10217 O O . GLU A 1 1291 ? -34.758 -9.252 5.288 1.00 62.44 1291 GLU A O 1
ATOM 10222 N N . LYS A 1 1292 ? -36.693 -8.687 4.299 1.00 56.69 1292 LYS A N 1
ATOM 10223 C CA . LYS A 1 1292 ? -37.355 -8.155 5.498 1.00 56.69 1292 LYS A CA 1
ATOM 10224 C C . LYS A 1 1292 ? -37.410 -9.124 6.692 1.00 56.69 1292 LYS A C 1
ATOM 10226 O O . LYS A 1 1292 ? -37.425 -8.665 7.832 1.00 56.69 1292 LYS A O 1
ATOM 10231 N N . ASP A 1 1293 ? -37.430 -10.431 6.446 1.00 61.50 1293 ASP A N 1
ATOM 10232 C CA . ASP A 1 1293 ? -37.462 -11.458 7.497 1.00 61.50 1293 ASP A CA 1
ATOM 10233 C C . ASP A 1 1293 ? -36.095 -11.655 8.178 1.00 61.50 1293 ASP A C 1
ATOM 10235 O O . ASP A 1 1293 ? -36.048 -12.029 9.347 1.00 61.50 1293 ASP A O 1
ATOM 10239 N N . TYR A 1 1294 ? -34.993 -11.319 7.498 1.00 62.72 1294 TYR A N 1
ATOM 10240 C CA . TYR A 1 1294 ? -33.630 -11.334 8.048 1.00 62.72 1294 TYR A CA 1
ATOM 10241 C C . TYR A 1 1294 ? -33.218 -9.977 8.649 1.00 62.72 1294 TYR A C 1
ATOM 10243 O O . TYR A 1 1294 ? -32.061 -9.770 9.012 1.00 62.72 1294 TYR A O 1
ATOM 10251 N N . ALA A 1 1295 ? -34.151 -9.027 8.784 1.00 52.84 1295 ALA A N 1
ATOM 10252 C CA . ALA A 1 1295 ? -33.848 -7.658 9.200 1.00 52.84 1295 ALA A CA 1
ATOM 10253 C C . ALA A 1 1295 ? -33.264 -7.531 10.622 1.00 52.84 1295 ALA A C 1
ATOM 10255 O O . ALA A 1 1295 ? -32.564 -6.556 10.877 1.00 52.84 1295 ALA A O 1
ATOM 10256 N N . GLU A 1 1296 ? -33.494 -8.479 11.541 1.00 62.53 1296 GLU A N 1
ATOM 10257 C CA . GLU A 1 1296 ? -32.822 -8.479 12.856 1.00 62.53 1296 GLU A CA 1
ATOM 10258 C C . GLU A 1 1296 ? -31.376 -9.001 12.784 1.00 62.53 1296 GLU A C 1
ATOM 10260 O O . GLU A 1 1296 ? -30.481 -8.422 13.400 1.00 62.53 1296 GLU A O 1
ATOM 10265 N N . GLU A 1 1297 ? -31.120 -10.035 11.980 1.00 65.12 1297 GLU A N 1
ATOM 10266 C CA . GLU A 1 1297 ? -29.780 -10.597 11.771 1.00 65.12 1297 GLU A CA 1
ATOM 10267 C C . GLU A 1 1297 ? -28.895 -9.613 10.995 1.00 65.12 1297 GLU A C 1
ATOM 10269 O O . GLU A 1 1297 ? -27.811 -9.238 11.450 1.00 65.12 1297 GLU A O 1
ATOM 10274 N N . TYR A 1 1298 ? -29.403 -9.071 9.886 1.00 69.62 1298 TYR A N 1
ATOM 10275 C CA . TYR A 1 1298 ? -28.725 -7.999 9.167 1.00 69.62 1298 TYR A CA 1
ATOM 10276 C C . TYR A 1 1298 ? -28.562 -6.726 10.000 1.00 69.62 1298 TYR A C 1
ATOM 10278 O O . TYR A 1 1298 ? -27.559 -6.038 9.823 1.00 69.62 1298 TYR A O 1
ATOM 10286 N N . LYS A 1 1299 ? -29.481 -6.416 10.927 1.00 68.69 1299 LYS A N 1
ATOM 10287 C CA . LYS A 1 1299 ? -29.295 -5.313 11.880 1.00 68.69 1299 LYS A CA 1
ATOM 10288 C C . LYS A 1 1299 ? -28.086 -5.566 12.783 1.00 68.69 1299 LYS A C 1
ATOM 10290 O O . LYS A 1 1299 ? -27.302 -4.641 12.957 1.00 68.69 1299 LYS A O 1
ATOM 10295 N N . MET A 1 1300 ? -27.895 -6.776 13.318 1.00 69.06 1300 MET A N 1
ATOM 10296 C CA . MET A 1 1300 ? -26.704 -7.088 14.126 1.00 69.06 1300 MET A CA 1
ATOM 10297 C C . MET A 1 1300 ? -25.410 -6.928 13.316 1.00 69.06 1300 MET A C 1
ATOM 10299 O O . MET A 1 1300 ? -24.473 -6.282 13.778 1.00 69.06 1300 MET A O 1
ATOM 10303 N N . ILE A 1 1301 ? -25.372 -7.444 12.083 1.00 72.88 1301 ILE A N 1
ATOM 10304 C CA . ILE A 1 1301 ? -24.192 -7.327 11.207 1.00 72.88 1301 ILE A CA 1
ATOM 10305 C C . ILE A 1 1301 ? -23.985 -5.861 10.757 1.00 72.88 1301 ILE A C 1
ATOM 10307 O O . ILE A 1 1301 ? -22.855 -5.417 10.543 1.00 72.88 1301 ILE A O 1
ATOM 10311 N N . LEU A 1 1302 ? -25.060 -5.073 10.636 1.00 71.75 1302 LEU A N 1
ATOM 10312 C CA . LEU A 1 1302 ? -25.001 -3.633 10.372 1.00 71.75 1302 LEU A CA 1
ATOM 10313 C C . LEU A 1 1302 ? -24.465 -2.862 11.580 1.00 71.75 1302 LEU A C 1
ATOM 10315 O O . LEU A 1 1302 ? -23.626 -1.989 11.393 1.00 71.75 1302 LEU A O 1
ATOM 10319 N N . GLU A 1 1303 ? -24.902 -3.185 12.797 1.00 71.50 1303 GLU A N 1
ATOM 10320 C CA . GLU A 1 1303 ? -24.387 -2.600 14.039 1.00 71.50 1303 GLU A CA 1
ATOM 10321 C C . GLU A 1 1303 ? -22.891 -2.927 14.207 1.00 71.50 1303 GLU A C 1
ATOM 10323 O O . GLU A 1 1303 ? -22.095 -2.007 14.391 1.00 71.50 1303 GLU A O 1
ATOM 10328 N N . GLU A 1 1304 ? -22.473 -4.179 13.979 1.00 74.00 1304 GLU A N 1
ATOM 10329 C CA . GLU A 1 1304 ? -21.056 -4.581 13.959 1.00 74.00 1304 GLU A CA 1
ATOM 10330 C C . GLU A 1 1304 ? -20.247 -3.795 12.911 1.00 74.00 1304 GLU A C 1
ATOM 10332 O O . GLU A 1 1304 ? -19.211 -3.204 13.229 1.00 74.00 1304 GLU A O 1
ATOM 10337 N N . LYS A 1 1305 ? -20.708 -3.731 11.652 1.00 71.69 1305 LYS A N 1
ATOM 10338 C CA . LYS A 1 1305 ? -19.986 -2.987 10.605 1.00 71.69 1305 LYS A CA 1
ATOM 10339 C C . LYS A 1 1305 ? -20.025 -1.471 10.808 1.00 71.69 1305 LYS A C 1
ATOM 10341 O O . LYS A 1 1305 ? -19.091 -0.803 10.363 1.00 71.69 1305 LYS A O 1
ATOM 10346 N N . LEU A 1 1306 ? -21.040 -0.922 11.476 1.00 70.56 1306 LEU A N 1
ATOM 10347 C CA . LEU A 1 1306 ? -21.091 0.490 11.864 1.00 70.56 1306 LEU A CA 1
ATOM 10348 C C . LEU A 1 1306 ? -20.106 0.795 12.996 1.00 70.56 1306 LEU A C 1
ATOM 10350 O O . LEU A 1 1306 ? -19.416 1.809 12.899 1.00 70.56 1306 LEU A O 1
ATOM 10354 N N . ASP A 1 1307 ? -19.972 -0.063 14.012 1.00 73.69 1307 ASP A N 1
ATOM 10355 C CA . ASP A 1 1307 ? -18.948 0.107 15.052 1.00 73.69 1307 ASP A CA 1
ATOM 10356 C C . ASP A 1 1307 ? -17.529 -0.133 14.500 1.00 73.69 1307 ASP A C 1
ATOM 10358 O O . ASP A 1 1307 ? -16.616 0.619 14.833 1.00 73.69 1307 ASP A O 1
ATOM 10362 N N . LEU A 1 1308 ? -17.331 -1.068 13.562 1.00 71.06 1308 LEU A N 1
ATOM 10363 C CA . LEU A 1 1308 ? -16.064 -1.219 12.830 1.00 71.06 1308 LEU A CA 1
ATOM 10364 C C . LEU A 1 1308 ? -15.754 -0.010 11.927 1.00 71.06 1308 LEU A C 1
ATOM 10366 O O . LEU A 1 1308 ? -14.596 0.397 11.812 1.00 71.06 1308 LEU A O 1
ATOM 10370 N N . LEU A 1 1309 ? -16.750 0.582 11.264 1.00 70.00 1309 LEU A N 1
ATOM 10371 C CA . LEU A 1 1309 ? -16.566 1.795 10.460 1.00 70.00 1309 LEU A CA 1
ATOM 10372 C C . LEU A 1 1309 ? -16.248 3.002 11.354 1.00 70.00 1309 LEU A C 1
ATOM 10374 O O . LEU A 1 1309 ? -15.327 3.763 11.063 1.00 70.00 1309 LEU A O 1
ATOM 10378 N N . LYS A 1 1310 ? -16.961 3.139 12.473 1.00 70.62 1310 LYS A N 1
ATOM 10379 C CA . LYS A 1 1310 ? -16.702 4.127 13.523 1.00 70.62 1310 LYS A CA 1
ATOM 10380 C C . LYS A 1 1310 ? -15.300 3.960 14.109 1.00 70.62 1310 LYS A C 1
ATOM 10382 O O . LYS A 1 1310 ? -14.604 4.962 14.201 1.00 70.62 1310 LYS A O 1
ATOM 10387 N N . PHE A 1 1311 ? -14.852 2.737 14.408 1.00 71.62 1311 PHE A N 1
ATOM 10388 C CA . PHE A 1 1311 ? -13.491 2.459 14.878 1.00 71.62 1311 PHE A CA 1
ATOM 10389 C C . PHE A 1 1311 ? -12.438 2.864 13.843 1.00 71.62 1311 PHE A C 1
ATOM 10391 O O . PHE A 1 1311 ? -11.473 3.524 14.205 1.00 71.62 1311 PHE A O 1
ATOM 10398 N N . ASP A 1 1312 ? -12.609 2.551 12.553 1.00 65.69 1312 ASP A N 1
ATOM 10399 C CA . ASP A 1 1312 ? -11.642 2.992 11.534 1.00 65.69 1312 ASP A CA 1
ATOM 10400 C C . ASP A 1 1312 ? -11.625 4.522 11.383 1.00 65.69 1312 ASP A C 1
ATOM 10402 O O . ASP A 1 1312 ? -10.548 5.106 11.248 1.00 65.69 1312 ASP A O 1
ATOM 10406 N N . VAL A 1 1313 ? -12.787 5.182 11.458 1.00 65.94 1313 VAL A N 1
ATOM 10407 C CA . VAL A 1 1313 ? -12.907 6.650 11.461 1.00 65.94 1313 VAL A CA 1
ATOM 10408 C C . VAL A 1 1313 ? -12.263 7.256 12.713 1.00 65.94 1313 VAL A C 1
ATOM 10410 O O . VAL A 1 1313 ? -11.538 8.241 12.607 1.00 65.94 1313 VAL A O 1
ATOM 10413 N N . GLU A 1 1314 ? -12.464 6.671 13.892 1.00 65.00 1314 GLU A N 1
ATOM 10414 C CA . GLU A 1 1314 ? -11.888 7.127 15.163 1.00 65.00 1314 GLU A CA 1
ATOM 10415 C C . GLU A 1 1314 ? -10.381 6.861 15.226 1.00 65.00 1314 GLU A C 1
ATOM 10417 O O . GLU A 1 1314 ? -9.632 7.740 15.627 1.00 65.00 1314 GLU A O 1
ATOM 10422 N N . ASN A 1 1315 ? -9.901 5.747 14.676 1.00 65.44 1315 ASN A N 1
ATOM 10423 C CA . ASN A 1 1315 ? -8.480 5.425 14.535 1.00 65.44 1315 ASN A CA 1
ATOM 10424 C C . ASN A 1 1315 ? -7.816 6.217 13.379 1.00 65.44 1315 ASN A C 1
ATOM 10426 O O . ASN A 1 1315 ? -6.589 6.286 13.285 1.00 65.44 1315 ASN A O 1
ATOM 10430 N N . ILE A 1 1316 ? -8.575 6.803 12.440 1.00 62.19 1316 ILE A N 1
ATOM 10431 C CA . ILE A 1 1316 ? -8.070 7.872 11.554 1.00 62.19 1316 ILE A CA 1
ATOM 10432 C C . ILE A 1 1316 ? -8.029 9.203 12.304 1.00 62.19 1316 ILE A C 1
ATOM 10434 O O . ILE A 1 1316 ? -7.035 9.909 12.174 1.00 62.19 1316 ILE A O 1
ATOM 10438 N N . ILE A 1 1317 ? -9.041 9.536 13.111 1.00 59.47 1317 ILE A N 1
ATOM 10439 C CA . ILE A 1 1317 ? -9.050 10.764 13.918 1.00 59.47 1317 ILE A CA 1
ATOM 10440 C C . ILE A 1 1317 ? -7.880 10.770 14.902 1.00 59.47 1317 ILE A C 1
ATOM 10442 O O . ILE A 1 1317 ? -7.098 11.710 14.857 1.00 59.47 1317 ILE A O 1
ATOM 10446 N N . GLU A 1 1318 ? -7.664 9.694 15.653 1.00 58.62 1318 GLU A N 1
ATOM 10447 C CA . GLU A 1 1318 ? -6.550 9.504 16.589 1.00 58.62 1318 GLU A CA 1
ATOM 10448 C C . GLU A 1 1318 ? -5.182 9.629 15.887 1.00 58.62 1318 GLU A C 1
ATOM 10450 O O . GLU A 1 1318 ? -4.290 10.348 16.341 1.00 58.62 1318 GLU A O 1
ATOM 10455 N N . LYS A 1 1319 ? -5.009 9.019 14.704 1.00 54.72 1319 LYS A N 1
ATOM 10456 C CA . LYS A 1 1319 ? -3.767 9.181 13.920 1.00 54.72 1319 LYS A CA 1
ATOM 10457 C C . LYS A 1 1319 ? -3.669 10.527 13.188 1.00 54.72 1319 LYS A C 1
ATOM 10459 O O . LYS A 1 1319 ? -2.566 10.937 12.842 1.00 54.72 1319 LYS A O 1
ATOM 10464 N N . SER A 1 1320 ? -4.770 11.260 13.026 1.00 48.34 1320 SER A N 1
ATOM 10465 C CA . SER A 1 1320 ? -4.771 12.687 12.666 1.00 48.34 1320 SER A CA 1
ATOM 10466 C C . SER A 1 1320 ? -4.562 13.599 13.886 1.00 48.34 1320 SER A C 1
ATOM 10468 O O . SER A 1 1320 ? -4.151 14.743 13.740 1.00 48.34 1320 SER A O 1
ATOM 10470 N N . GLU A 1 1321 ? -4.757 13.090 15.101 1.00 44.81 1321 GLU A N 1
ATOM 10471 C CA . GLU A 1 1321 ? -4.391 13.734 16.361 1.00 44.81 1321 GLU A CA 1
ATOM 10472 C C . GLU A 1 1321 ? -2.899 13.603 16.650 1.00 44.81 1321 GLU A C 1
ATOM 10474 O O . GLU A 1 1321 ? -2.307 14.545 17.168 1.00 44.81 1321 GLU A O 1
ATOM 10479 N N . VAL A 1 1322 ? -2.230 12.570 16.133 1.00 46.69 1322 VAL A N 1
ATOM 10480 C CA . VAL A 1 1322 ? -0.764 12.594 15.983 1.00 46.69 1322 VAL A CA 1
ATOM 10481 C C . VAL A 1 1322 ? -0.308 13.774 15.095 1.00 46.69 1322 VAL A C 1
ATOM 10483 O O . VAL A 1 1322 ? 0.726 14.371 15.381 1.00 46.69 1322 VAL A O 1
ATOM 10486 N N . LEU A 1 1323 ? -1.114 14.215 14.113 1.00 43.81 1323 LEU A N 1
ATOM 10487 C CA . LEU A 1 1323 ? -0.877 15.460 13.348 1.00 43.81 1323 LEU A CA 1
ATOM 10488 C C . LEU A 1 1323 ? -1.295 16.749 14.103 1.00 43.81 1323 LEU A C 1
ATOM 10490 O O . LEU A 1 1323 ? -1.045 17.848 13.608 1.00 43.81 1323 LEU A O 1
ATOM 10494 N N . LYS A 1 1324 ? -1.911 16.641 15.293 1.00 39.78 1324 LYS A N 1
ATOM 10495 C CA . LYS A 1 1324 ? -2.163 17.757 16.232 1.00 39.78 1324 LYS A CA 1
ATOM 10496 C C . LYS A 1 1324 ? -1.123 17.834 17.369 1.00 39.78 1324 LYS A C 1
ATOM 10498 O O . LYS A 1 1324 ? -0.995 18.885 17.982 1.00 39.78 1324 LYS A O 1
ATOM 10503 N N . ILE A 1 1325 ? -0.401 16.750 17.679 1.00 44.88 1325 ILE A N 1
ATOM 10504 C CA . ILE A 1 1325 ? 0.402 16.601 18.918 1.00 44.88 1325 ILE A CA 1
ATOM 10505 C C . ILE A 1 1325 ? 1.798 17.251 18.866 1.00 44.88 1325 ILE A C 1
ATOM 10507 O O . ILE A 1 1325 ? 2.373 17.579 19.907 1.00 44.88 1325 ILE A O 1
ATOM 10511 N N . HIS A 1 1326 ? 2.348 17.516 17.684 1.00 43.72 1326 HIS A N 1
ATOM 10512 C CA . HIS A 1 1326 ? 3.332 18.589 17.522 1.00 43.72 1326 HIS A CA 1
ATOM 10513 C C . HIS A 1 1326 ? 2.605 19.723 16.845 1.00 43.72 1326 HIS A C 1
ATOM 10515 O O . HIS A 1 1326 ? 2.278 19.644 15.665 1.00 43.72 1326 HIS A O 1
ATOM 10521 N N . ASP A 1 1327 ? 2.208 20.685 17.673 1.00 43.44 1327 ASP A N 1
ATOM 10522 C CA . ASP A 1 1327 ? 0.991 21.433 17.427 1.00 43.44 1327 ASP A CA 1
ATOM 10523 C C . ASP A 1 1327 ? 1.186 22.453 16.311 1.00 43.44 1327 ASP A C 1
ATOM 10525 O O . ASP A 1 1327 ? 1.416 23.630 16.555 1.00 43.44 1327 ASP A O 1
ATOM 10529 N N . ILE A 1 1328 ? 1.047 22.001 15.064 1.00 40.75 1328 ILE A N 1
ATOM 10530 C CA . ILE A 1 1328 ? 0.993 22.853 13.879 1.00 40.75 1328 ILE A CA 1
ATOM 10531 C C . ILE A 1 1328 ? -0.166 23.838 14.016 1.00 40.75 1328 ILE A C 1
ATOM 10533 O O . ILE A 1 1328 ? -0.087 24.902 13.433 1.00 40.75 1328 ILE A O 1
ATOM 10537 N N . THR A 1 1329 ? -1.200 23.588 14.824 1.00 40.34 1329 THR A N 1
ATOM 10538 C CA . THR A 1 1329 ? -2.288 24.549 15.049 1.00 40.34 1329 THR A CA 1
ATOM 10539 C C . THR A 1 1329 ? -1.940 25.609 16.101 1.00 40.34 1329 THR A C 1
ATOM 10541 O O . THR A 1 1329 ? -2.473 26.703 15.996 1.00 40.34 1329 THR A O 1
ATOM 10544 N N . TYR A 1 1330 ? -1.002 25.397 17.027 1.00 43.59 1330 TYR A N 1
ATOM 10545 C CA . TYR A 1 1330 ? -0.447 26.408 17.949 1.00 43.59 1330 TYR A CA 1
ATOM 10546 C C . TYR A 1 1330 ? 0.881 26.987 17.451 1.00 43.59 1330 TYR A C 1
ATOM 10548 O O . TYR A 1 1330 ? 1.198 28.121 17.770 1.00 43.59 1330 TYR A O 1
ATOM 10556 N N . ALA A 1 1331 ? 1.627 26.302 16.591 1.00 42.00 1331 ALA A N 1
ATOM 10557 C CA . ALA A 1 1331 ? 2.734 26.862 15.830 1.00 42.00 1331 ALA A CA 1
ATOM 10558 C C . ALA A 1 1331 ? 2.182 27.721 14.689 1.00 42.00 1331 ALA A C 1
ATOM 10560 O O . ALA A 1 1331 ? 2.571 28.874 14.585 1.00 42.00 1331 ALA A O 1
ATOM 10561 N N . TYR A 1 1332 ? 1.180 27.263 13.928 1.00 46.28 1332 TYR A N 1
ATOM 10562 C CA . TYR A 1 1332 ? 0.437 28.109 12.990 1.00 46.28 1332 TYR A CA 1
ATOM 10563 C C . TYR A 1 1332 ? -0.422 29.125 13.726 1.00 46.28 1332 TYR A C 1
ATOM 10565 O O . TYR A 1 1332 ? -0.309 30.268 13.351 1.00 46.28 1332 TYR A O 1
ATOM 10573 N N . ASN A 1 1333 ? -1.197 28.840 14.785 1.00 46.97 1333 ASN A N 1
ATOM 10574 C CA . ASN A 1 1333 ? -1.912 29.905 15.522 1.00 46.97 1333 ASN A CA 1
ATOM 10575 C C . ASN A 1 1333 ? -1.041 30.669 16.532 1.00 46.97 1333 ASN A C 1
ATOM 10577 O O . ASN A 1 1333 ? -1.556 31.590 17.143 1.00 46.97 1333 ASN A O 1
ATOM 10581 N N . SER A 1 1334 ? 0.261 30.416 16.678 1.00 45.25 1334 SER A N 1
ATOM 10582 C CA . SER A 1 1334 ? 1.200 31.360 17.313 1.00 45.25 1334 SER A CA 1
ATOM 10583 C C . SER A 1 1334 ? 2.007 32.105 16.261 1.00 45.25 1334 SER A C 1
ATOM 10585 O O . SER A 1 1334 ? 2.225 33.288 16.429 1.00 45.25 1334 SER A O 1
ATOM 10587 N N . ILE A 1 1335 ? 2.302 31.530 15.096 1.00 52.72 1335 ILE A N 1
ATOM 10588 C CA . ILE A 1 1335 ? 2.760 32.270 13.910 1.00 52.72 1335 ILE A CA 1
ATOM 10589 C C . ILE A 1 1335 ? 1.598 33.047 13.277 1.00 52.72 1335 ILE A C 1
ATOM 10591 O O . ILE A 1 1335 ? 1.854 33.994 12.568 1.00 52.72 1335 ILE A O 1
ATOM 10595 N N . LYS A 1 1336 ? 0.331 32.764 13.603 1.00 54.75 1336 LYS A N 1
ATOM 10596 C CA . LYS A 1 1336 ? -0.895 33.435 13.123 1.00 54.75 1336 LYS A CA 1
ATOM 10597 C C . LYS A 1 1336 ? -1.672 34.129 14.226 1.00 54.75 1336 LYS A C 1
ATOM 10599 O O . LYS A 1 1336 ? -2.411 35.028 13.887 1.00 54.75 1336 LYS A O 1
ATOM 10604 N N . ASN A 1 1337 ? -1.444 33.868 15.513 1.00 60.00 1337 ASN A N 1
ATOM 10605 C CA . ASN A 1 1337 ? -1.687 34.892 16.534 1.00 60.00 1337 ASN A CA 1
ATOM 10606 C C . ASN A 1 1337 ? -0.456 35.766 16.767 1.00 60.00 1337 ASN A C 1
ATOM 10608 O O . ASN A 1 1337 ? -0.610 36.744 17.467 1.00 60.00 1337 ASN A O 1
ATOM 10612 N N . SER A 1 1338 ? 0.718 35.511 16.181 1.00 58.31 1338 SER A N 1
ATOM 10613 C CA . SER A 1 1338 ? 1.829 36.483 16.118 1.00 58.31 1338 SER A CA 1
ATOM 10614 C C . SER A 1 1338 ? 1.983 37.092 14.733 1.00 58.31 1338 SER A C 1
ATOM 10616 O O . SER A 1 1338 ? 2.386 38.238 14.678 1.00 58.31 1338 SER A O 1
ATOM 10618 N N . PHE A 1 1339 ? 1.544 36.451 13.642 1.00 65.50 1339 PHE A N 1
ATOM 10619 C CA . PHE A 1 1339 ? 1.166 37.175 12.424 1.00 65.50 1339 PHE A CA 1
ATOM 10620 C C . PHE A 1 1339 ? -0.106 37.943 12.736 1.00 65.50 1339 PHE A C 1
ATOM 10622 O O . PHE A 1 1339 ? 0.033 39.128 12.879 1.00 65.50 1339 PHE A O 1
ATOM 10629 N N . ASN A 1 1340 ? -1.280 37.394 13.071 1.00 61.69 1340 ASN A N 1
ATOM 10630 C CA . ASN A 1 1340 ? -2.414 38.269 13.434 1.00 61.69 1340 ASN A CA 1
ATOM 10631 C C . ASN A 1 1340 ? -2.177 39.155 14.680 1.00 61.69 1340 ASN A C 1
ATOM 10633 O O . ASN A 1 1340 ? -2.879 40.143 14.780 1.00 61.69 1340 ASN A O 1
ATOM 10637 N N . LYS A 1 1341 ? -1.206 38.945 15.594 1.00 63.69 1341 LYS A N 1
ATOM 10638 C CA . LYS A 1 1341 ? -0.786 40.038 16.516 1.00 63.69 1341 LYS A CA 1
ATOM 10639 C C . LYS A 1 1341 ? 0.246 40.985 15.918 1.00 63.69 1341 LYS A C 1
ATOM 10641 O O . LYS A 1 1341 ? 0.289 42.091 16.396 1.00 63.69 1341 LYS A O 1
ATOM 10646 N N . SER A 1 1342 ? 1.039 40.645 14.909 1.00 60.41 1342 SER A N 1
ATOM 10647 C CA . SER A 1 1342 ? 1.939 41.566 14.183 1.00 60.41 1342 SER A CA 1
ATOM 10648 C C . SER A 1 1342 ? 1.296 42.147 12.912 1.00 60.41 1342 SER A C 1
ATOM 10650 O O . SER A 1 1342 ? 1.831 43.065 12.327 1.00 60.41 1342 SER A O 1
ATOM 10652 N N . GLU A 1 1343 ? 0.106 41.686 12.533 1.00 65.88 1343 GLU A N 1
ATOM 10653 C CA . GLU A 1 1343 ? -0.750 42.089 11.411 1.00 65.88 1343 GLU A CA 1
ATOM 10654 C C . GLU A 1 1343 ? -2.022 42.740 11.951 1.00 65.88 1343 GLU A C 1
ATOM 10656 O O . GLU A 1 1343 ? -2.514 43.646 11.305 1.00 65.88 1343 GLU A O 1
ATOM 10661 N N . ASN A 1 1344 ? -2.477 42.406 13.172 1.00 64.69 1344 ASN A N 1
ATOM 10662 C CA . ASN A 1 1344 ? -3.336 43.293 13.961 1.00 64.69 1344 ASN A CA 1
ATOM 10663 C C . ASN A 1 1344 ? -2.530 44.258 14.840 1.00 64.69 1344 ASN A C 1
ATOM 10665 O O . ASN A 1 1344 ? -3.123 45.247 15.227 1.00 64.69 1344 ASN A O 1
ATOM 10669 N N . VAL A 1 1345 ? -1.230 44.075 15.133 1.00 61.53 1345 VAL A N 1
ATOM 10670 C CA . VAL A 1 1345 ? -0.382 45.218 15.552 1.00 61.53 1345 VAL A CA 1
ATOM 10671 C C . VAL A 1 1345 ? 0.065 45.986 14.330 1.00 61.53 1345 VAL A C 1
ATOM 10673 O O . VAL A 1 1345 ? -0.035 47.190 14.406 1.00 61.53 1345 VAL A O 1
ATOM 10676 N N . ARG A 1 1346 ? 0.431 45.386 13.184 1.00 62.69 1346 ARG A N 1
ATOM 10677 C CA . ARG A 1 1346 ? 0.627 46.196 11.971 1.00 62.69 1346 ARG A CA 1
ATOM 10678 C C . ARG A 1 1346 ? -0.663 46.891 11.557 1.00 62.69 1346 ARG A C 1
ATOM 10680 O O . ARG A 1 1346 ? -0.577 48.062 11.285 1.00 62.69 1346 ARG A O 1
ATOM 10687 N N . LYS A 1 1347 ? -1.860 46.300 11.627 1.00 59.59 1347 LYS A N 1
ATOM 10688 C CA . LYS A 1 1347 ? -3.112 47.066 11.455 1.00 59.59 1347 LYS A CA 1
ATOM 10689 C C . LYS A 1 1347 ? -3.353 48.046 12.596 1.00 59.59 1347 LYS A C 1
ATOM 10691 O O . LYS A 1 1347 ? -3.444 49.226 12.322 1.00 59.59 1347 LYS A O 1
ATOM 10696 N N . THR A 1 1348 ? -3.234 47.671 13.864 1.00 61.81 1348 THR A N 1
ATOM 10697 C CA . THR A 1 1348 ? -3.219 48.630 15.000 1.00 61.81 1348 THR A CA 1
ATOM 10698 C C . THR A 1 1348 ? -1.886 49.425 15.091 1.00 61.81 1348 THR A C 1
ATOM 10700 O O . THR A 1 1348 ? -1.487 49.859 16.170 1.00 61.81 1348 THR A O 1
ATOM 10703 N N . VAL A 1 1349 ? -1.221 49.648 13.940 1.00 61.00 1349 VAL A N 1
ATOM 10704 C CA . VAL A 1 1349 ? -0.097 50.561 13.615 1.00 61.00 1349 VAL A CA 1
ATOM 10705 C C . VAL A 1 1349 ? -0.252 51.162 12.193 1.00 61.00 1349 VAL A C 1
ATOM 10707 O O . VAL A 1 1349 ? 0.336 52.199 11.959 1.00 61.00 1349 VAL A O 1
ATOM 10710 N N . ASP A 1 1350 ? -1.093 50.618 11.295 1.00 60.06 1350 ASP A N 1
ATOM 10711 C CA . ASP A 1 1350 ? -1.366 51.034 9.898 1.00 60.06 1350 ASP A CA 1
ATOM 10712 C C . ASP A 1 1350 ? -2.795 51.608 9.770 1.00 60.06 1350 ASP A C 1
ATOM 10714 O O . ASP A 1 1350 ? -2.992 52.760 9.384 1.00 60.06 1350 ASP A O 1
ATOM 10718 N N . GLU A 1 1351 ? -3.798 50.856 10.232 1.00 56.88 1351 GLU A N 1
ATOM 10719 C CA . GLU A 1 1351 ? -5.094 51.382 10.688 1.00 56.88 1351 GLU A CA 1
ATOM 10720 C C . GLU A 1 1351 ? -4.895 52.292 11.905 1.00 56.88 1351 GLU A C 1
ATOM 10722 O O . GLU A 1 1351 ? -5.597 53.291 11.990 1.00 56.88 1351 GLU A O 1
ATOM 10727 N N . ASN A 1 1352 ? -3.882 52.051 12.760 1.00 59.03 1352 ASN A N 1
ATOM 10728 C CA . ASN A 1 1352 ? -3.347 53.089 13.650 1.00 59.03 1352 ASN A CA 1
ATOM 10729 C C . ASN A 1 1352 ? -2.255 53.965 13.021 1.00 59.03 1352 ASN A C 1
ATOM 10731 O O . ASN A 1 1352 ? -1.812 54.854 13.708 1.00 59.03 1352 ASN A O 1
ATOM 10735 N N . ILE A 1 1353 ? -1.839 53.870 11.758 1.00 59.81 1353 ILE A N 1
ATOM 10736 C CA . ILE A 1 1353 ? -1.203 55.038 11.110 1.00 59.81 1353 ILE A CA 1
ATOM 10737 C C . ILE A 1 1353 ? -2.334 55.979 10.752 1.00 59.81 1353 ILE A C 1
ATOM 10739 O O . ILE A 1 1353 ? -2.204 57.171 10.992 1.00 59.81 1353 ILE A O 1
ATOM 10743 N N . TYR A 1 1354 ? -3.496 55.474 10.333 1.00 52.00 1354 TYR A N 1
ATOM 10744 C CA . TYR A 1 1354 ? -4.704 56.286 10.336 1.00 52.00 1354 TYR A CA 1
ATOM 10745 C C . TYR A 1 1354 ? -5.084 56.734 11.750 1.00 52.00 1354 TYR A C 1
ATOM 10747 O O . TYR A 1 1354 ? -5.140 57.930 11.945 1.00 52.00 1354 TYR A O 1
ATOM 10755 N N . LEU A 1 1355 ? -5.200 55.873 12.763 1.00 48.06 1355 LEU A N 1
ATOM 10756 C CA . LEU A 1 1355 ? -5.494 56.245 14.159 1.00 48.06 1355 LEU A CA 1
ATOM 10757 C C . LEU A 1 1355 ? -4.293 56.818 14.949 1.00 48.06 1355 LEU A C 1
ATOM 10759 O O . LEU A 1 1355 ? -4.449 57.079 16.128 1.00 48.06 1355 LEU A O 1
ATOM 10763 N N . PHE A 1 1356 ? -3.120 57.057 14.353 1.00 53.66 1356 PHE A N 1
ATOM 10764 C CA . PHE A 1 1356 ? -2.033 57.881 14.917 1.00 53.66 1356 PHE A CA 1
ATOM 10765 C C . PHE A 1 1356 ? -1.961 59.206 14.166 1.00 53.66 1356 PHE A C 1
ATOM 10767 O O . PHE A 1 1356 ? -1.818 60.210 14.832 1.00 53.66 1356 PHE A O 1
ATOM 10774 N N . ASN A 1 1357 ? -2.235 59.270 12.857 1.00 50.84 1357 ASN A N 1
ATOM 10775 C CA . ASN A 1 1357 ? -2.618 60.530 12.200 1.00 50.84 1357 ASN A CA 1
ATOM 10776 C C . ASN A 1 1357 ? -3.929 61.086 12.801 1.00 50.84 1357 ASN A C 1
ATOM 10778 O O . ASN A 1 1357 ? -4.137 62.294 12.847 1.00 50.84 1357 ASN A O 1
ATOM 10782 N N . ASP A 1 1358 ? -4.819 60.218 13.287 1.00 50.69 1358 ASP A N 1
ATOM 10783 C CA . ASP A 1 1358 ? -6.105 60.551 13.904 1.00 50.69 1358 ASP A CA 1
ATOM 10784 C C . ASP A 1 1358 ? -6.062 60.455 15.439 1.00 50.69 1358 ASP A C 1
ATOM 10786 O O . ASP A 1 1358 ? -6.986 60.935 16.067 1.00 50.69 1358 ASP A O 1
ATOM 10790 N N . VAL A 1 1359 ? -4.979 59.984 16.075 1.00 49.28 1359 VAL A N 1
ATOM 10791 C CA . VAL A 1 1359 ? -4.617 60.349 17.473 1.00 49.28 1359 VAL A CA 1
ATOM 10792 C C . VAL A 1 1359 ? -3.594 61.496 17.504 1.00 49.28 1359 VAL A C 1
ATOM 10794 O O . VAL A 1 1359 ? -3.313 62.014 18.574 1.00 49.28 1359 VAL A O 1
ATOM 10797 N N . GLU A 1 1360 ? -3.146 61.998 16.347 1.00 47.31 1360 GLU A N 1
ATOM 10798 C CA . GLU A 1 1360 ? -2.571 63.335 16.137 1.00 47.31 1360 GLU A CA 1
ATOM 10799 C C . GLU A 1 1360 ? -3.688 64.366 15.882 1.00 47.31 1360 GLU A C 1
ATOM 10801 O O . GLU A 1 1360 ? -3.716 65.414 16.526 1.00 47.31 1360 GLU A O 1
ATOM 10806 N N . ARG A 1 1361 ? -4.690 64.068 15.037 1.00 48.50 1361 ARG A N 1
ATOM 10807 C CA . ARG A 1 1361 ? -5.886 64.930 14.890 1.00 48.50 1361 ARG A CA 1
ATOM 10808 C C . ARG A 1 1361 ? -6.760 64.888 16.141 1.00 48.50 1361 ARG A C 1
ATOM 10810 O O . ARG A 1 1361 ? -6.954 65.919 16.785 1.00 48.50 1361 ARG A O 1
ATOM 10817 N N . ASN A 1 1362 ? -7.189 63.699 16.574 1.00 49.38 1362 ASN A N 1
ATOM 10818 C CA . ASN A 1 1362 ? -7.836 63.530 17.875 1.00 49.38 1362 ASN A CA 1
ATOM 10819 C C . ASN A 1 1362 ? -6.822 63.543 19.030 1.00 49.38 1362 ASN A C 1
ATOM 10821 O O . ASN A 1 1362 ? -7.216 63.220 20.145 1.00 49.38 1362 ASN A O 1
ATOM 10825 N N . PHE A 1 1363 ? -5.564 63.978 18.845 1.00 55.09 1363 PHE A N 1
ATOM 10826 C CA . PHE A 1 1363 ? -4.723 64.402 19.978 1.00 55.09 1363 PHE A CA 1
ATOM 10827 C C . PHE A 1 1363 ? -5.432 65.533 20.710 1.00 55.09 1363 PHE A C 1
ATOM 10829 O O . PHE A 1 1363 ? -5.641 65.484 21.917 1.00 55.09 1363 PHE A O 1
ATOM 10836 N N . TYR A 1 1364 ? -5.899 66.515 19.936 1.00 54.62 1364 TYR A N 1
ATOM 10837 C CA . TYR A 1 1364 ? -6.630 67.675 20.423 1.00 54.62 1364 TYR A CA 1
ATOM 10838 C C . TYR A 1 1364 ? -7.979 67.282 21.035 1.00 54.62 1364 TYR A C 1
ATOM 10840 O O . TYR A 1 1364 ? -8.302 67.744 22.128 1.00 54.62 1364 TYR A O 1
ATOM 10848 N N . TYR A 1 1365 ? -8.715 66.364 20.401 1.00 57.69 1365 TYR A N 1
ATOM 10849 C CA . TYR A 1 1365 ? -10.001 65.877 20.917 1.00 57.69 1365 TYR A CA 1
ATOM 10850 C C . TYR A 1 1365 ? -9.847 64.951 22.140 1.00 57.69 1365 TYR A C 1
ATOM 10852 O O . TYR A 1 1365 ? -10.661 64.992 23.056 1.00 57.69 1365 TYR A O 1
ATOM 10860 N N . SER A 1 1366 ? -8.758 64.179 22.228 1.00 49.97 1366 SER A N 1
ATOM 10861 C CA . SER A 1 1366 ? -8.400 63.391 23.418 1.00 49.97 1366 SER A CA 1
ATOM 10862 C C . SER A 1 1366 ? -7.919 64.288 24.557 1.00 49.97 1366 SER A C 1
ATOM 10864 O O . SER A 1 1366 ? -8.237 64.033 25.712 1.00 49.97 1366 SER A O 1
ATOM 10866 N N . ILE A 1 1367 ? -7.219 65.384 24.250 1.00 63.06 1367 ILE A N 1
ATOM 10867 C CA . ILE A 1 1367 ? -6.902 66.450 25.208 1.00 63.06 1367 ILE A CA 1
ATOM 10868 C C . ILE A 1 1367 ? -8.189 67.134 25.702 1.00 63.06 1367 ILE A C 1
ATOM 10870 O O . ILE A 1 1367 ? -8.250 67.507 26.871 1.00 63.06 1367 ILE A O 1
ATOM 10874 N N . GLU A 1 1368 ? -9.234 67.273 24.880 1.00 63.31 1368 GLU A N 1
ATOM 10875 C CA . GLU A 1 1368 ? -10.562 67.712 25.341 1.00 63.31 1368 GLU A CA 1
ATOM 10876 C C . GLU A 1 1368 ? -11.286 66.651 26.179 1.00 63.31 1368 GLU A C 1
ATOM 10878 O O . GLU A 1 1368 ? -11.780 66.977 27.254 1.00 63.31 1368 GLU A O 1
ATOM 10883 N N . LEU A 1 1369 ? -11.288 65.378 25.782 1.00 58.62 1369 LEU A N 1
ATOM 10884 C CA . LEU A 1 1369 ? -11.862 64.286 26.579 1.00 58.62 1369 LEU A CA 1
ATOM 10885 C C . LEU A 1 1369 ? -11.163 64.126 27.939 1.00 58.62 1369 LEU A C 1
ATOM 10887 O O . LEU A 1 1369 ? -11.842 63.960 28.947 1.00 58.62 1369 LEU A O 1
ATOM 10891 N N . ILE A 1 1370 ? -9.837 64.270 28.005 1.00 60.00 1370 ILE A N 1
ATOM 10892 C CA . ILE A 1 1370 ? -9.054 64.246 29.253 1.00 60.00 1370 ILE A CA 1
ATOM 10893 C C . ILE A 1 1370 ? -9.251 65.535 30.074 1.00 60.00 1370 ILE A C 1
ATOM 10895 O O . ILE A 1 1370 ? -9.169 65.486 31.299 1.00 60.00 1370 ILE A O 1
ATOM 10899 N N . LYS A 1 1371 ? -9.578 66.682 29.456 1.00 64.81 1371 LYS A N 1
ATOM 10900 C CA . LYS A 1 1371 ? -10.054 67.876 30.189 1.00 64.81 1371 LYS A CA 1
ATOM 10901 C C . LYS A 1 1371 ? -11.458 67.669 30.767 1.00 64.81 1371 LYS A C 1
ATOM 10903 O O . LYS A 1 1371 ? -11.701 68.066 31.903 1.00 64.81 1371 LYS A O 1
ATOM 10908 N N . ASN A 1 1372 ? -12.359 67.040 30.013 1.00 66.94 1372 ASN A N 1
ATOM 10909 C CA . ASN A 1 1372 ? -13.767 66.867 30.381 1.00 66.94 1372 ASN A CA 1
ATOM 10910 C C . ASN A 1 1372 ? -13.967 65.746 31.420 1.00 66.94 1372 ASN A C 1
ATOM 10912 O O . ASN A 1 1372 ? -14.725 65.923 32.369 1.00 66.94 1372 ASN A O 1
ATOM 10916 N N . HIS A 1 1373 ? -13.221 64.643 31.307 1.00 61.97 1373 HIS A N 1
ATOM 10917 C CA . HIS A 1 1373 ? -13.169 63.534 32.273 1.00 61.97 1373 HIS A CA 1
ATOM 10918 C C . HIS A 1 1373 ? -11.949 63.606 33.208 1.00 61.97 1373 HIS A C 1
ATOM 10920 O O . HIS A 1 1373 ? -11.507 62.593 33.755 1.00 61.97 1373 HIS A O 1
ATOM 10926 N N . LYS A 1 1374 ? -11.395 64.810 33.428 1.00 68.44 1374 LYS A N 1
ATOM 10927 C CA . LYS A 1 1374 ? -10.186 65.021 34.244 1.00 68.44 1374 LYS A CA 1
ATOM 10928 C C . LYS A 1 1374 ? -10.269 64.347 35.615 1.00 68.44 1374 LYS A C 1
ATOM 10930 O O . LYS A 1 1374 ? -9.302 63.732 36.050 1.00 68.44 1374 LYS A O 1
ATOM 10935 N N . ASN A 1 1375 ? -11.424 64.441 36.270 1.00 74.00 1375 ASN A N 1
ATOM 10936 C CA . ASN A 1 1375 ? -11.635 63.909 37.617 1.00 74.00 1375 ASN A CA 1
ATOM 10937 C C . ASN A 1 1375 ? -11.644 62.368 37.642 1.00 74.00 1375 ASN A C 1
ATOM 10939 O O . ASN A 1 1375 ? -11.096 61.767 38.566 1.00 74.00 1375 ASN A O 1
ATOM 10943 N N . ASP A 1 1376 ? -12.219 61.729 36.617 1.00 68.31 1376 ASP A N 1
ATOM 10944 C CA . ASP A 1 1376 ? -12.227 60.267 36.476 1.00 68.31 1376 ASP A CA 1
ATOM 10945 C C . ASP A 1 1376 ? -10.806 59.752 36.200 1.00 68.31 1376 ASP A C 1
ATOM 10947 O O . ASP A 1 1376 ? -10.353 58.778 36.807 1.00 68.31 1376 ASP A O 1
ATOM 10951 N N . PHE A 1 1377 ? -10.066 60.462 35.342 1.00 66.94 1377 PHE A N 1
ATOM 10952 C CA . PHE A 1 1377 ? -8.674 60.152 35.027 1.00 66.94 1377 PHE A CA 1
ATOM 10953 C C . PHE A 1 1377 ? -7.749 60.355 36.237 1.00 66.94 1377 PHE A C 1
ATOM 10955 O O . PHE A 1 1377 ? -6.949 59.473 36.543 1.00 66.94 1377 PHE A O 1
ATOM 10962 N N . GLU A 1 1378 ? -7.883 61.459 36.984 1.00 73.81 1378 GLU A N 1
ATOM 10963 C CA . GLU A 1 1378 ? -7.138 61.687 38.233 1.00 73.81 1378 GLU A CA 1
ATOM 10964 C C . GLU A 1 1378 ? -7.444 60.612 39.283 1.00 73.81 1378 GLU A C 1
ATOM 10966 O O . GLU A 1 1378 ? -6.531 60.173 39.984 1.00 73.81 1378 GLU A O 1
ATOM 10971 N N . LYS A 1 1379 ? -8.690 60.132 39.381 1.00 77.44 1379 LYS A N 1
ATOM 10972 C CA . LYS A 1 1379 ? -9.045 59.032 40.285 1.00 77.44 1379 LYS A CA 1
ATOM 10973 C C . LYS A 1 1379 ? -8.309 57.738 39.911 1.00 77.44 1379 LYS A C 1
ATOM 10975 O O . LYS A 1 1379 ? -7.565 57.207 40.736 1.00 77.44 1379 LYS A O 1
ATOM 10980 N N . VAL A 1 1380 ? -8.448 57.276 38.666 1.00 70.88 1380 VAL A N 1
ATOM 10981 C CA . VAL A 1 1380 ? -7.813 56.035 38.178 1.00 70.88 1380 VAL A CA 1
ATOM 10982 C C . VAL A 1 1380 ? -6.279 56.131 38.218 1.00 70.88 1380 VAL A C 1
ATOM 10984 O O . VAL A 1 1380 ? -5.599 55.171 38.578 1.00 70.88 1380 VAL A O 1
ATOM 10987 N N . TYR A 1 1381 ? -5.711 57.303 37.924 1.00 75.12 1381 TYR A N 1
ATOM 10988 C CA . TYR A 1 1381 ? -4.273 57.569 38.027 1.00 75.12 1381 TYR A CA 1
ATOM 10989 C C . TYR A 1 1381 ? -3.748 57.456 39.468 1.00 75.12 1381 TYR A C 1
ATOM 10991 O O . TYR A 1 1381 ? -2.675 56.888 39.694 1.00 75.12 1381 TYR A O 1
ATOM 10999 N N . ASN A 1 1382 ? -4.494 57.962 40.455 1.00 78.06 1382 ASN A N 1
ATOM 11000 C CA . ASN A 1 1382 ? -4.127 57.848 41.869 1.00 78.06 1382 ASN A CA 1
ATOM 11001 C C . ASN A 1 1382 ? -4.269 56.408 42.390 1.00 78.06 1382 ASN A C 1
ATOM 11003 O O . ASN A 1 1382 ? -3.403 55.940 43.130 1.00 78.06 1382 ASN A O 1
ATOM 11007 N N . GLU A 1 1383 ? -5.312 55.685 41.975 1.00 78.12 1383 GLU A N 1
ATOM 11008 C CA . GLU A 1 1383 ? -5.509 54.268 42.310 1.00 78.12 1383 GLU A CA 1
ATOM 11009 C C . GLU A 1 1383 ? -4.366 53.398 41.745 1.00 78.12 1383 GLU A C 1
ATOM 11011 O O . GLU A 1 1383 ? -3.734 52.644 42.491 1.00 78.12 1383 GLU A O 1
ATOM 11016 N N . ASN A 1 1384 ? -3.999 53.592 40.472 1.00 69.50 1384 ASN A N 1
ATOM 11017 C CA . ASN A 1 1384 ? -2.902 52.867 39.821 1.00 69.50 1384 ASN A CA 1
ATOM 11018 C C . ASN A 1 1384 ? -1.517 53.184 40.417 1.00 69.50 1384 ASN A C 1
ATOM 11020 O O . ASN A 1 1384 ? -0.731 52.266 40.657 1.00 69.50 1384 ASN A O 1
ATOM 11024 N N . ASN A 1 1385 ? -1.202 54.453 40.712 1.00 76.00 1385 ASN A N 1
ATOM 11025 C CA . ASN A 1 1385 ? 0.077 54.806 41.350 1.00 76.00 1385 ASN A CA 1
ATOM 11026 C C . ASN A 1 1385 ? 0.220 54.198 42.752 1.00 76.00 1385 ASN A C 1
ATOM 11028 O O . ASN A 1 1385 ? 1.313 53.778 43.135 1.00 76.00 1385 ASN A O 1
ATOM 11032 N N . LYS A 1 1386 ? -0.881 54.108 43.508 1.00 81.19 1386 LYS A N 1
ATOM 11033 C CA . LYS A 1 1386 ? -0.889 53.485 44.836 1.00 81.19 1386 LYS A CA 1
ATOM 11034 C C . LYS A 1 1386 ? -0.603 51.980 44.754 1.00 81.19 1386 LYS A C 1
ATOM 11036 O O . LYS A 1 1386 ? 0.199 51.476 45.535 1.00 81.19 1386 LYS A O 1
ATOM 11041 N N . ALA A 1 1387 ? -1.168 51.284 43.765 1.00 74.69 1387 ALA A N 1
ATOM 11042 C CA . ALA A 1 1387 ? -0.827 49.888 43.482 1.00 74.69 1387 ALA A CA 1
ATOM 11043 C C . ALA A 1 1387 ? 0.649 49.714 43.060 1.00 74.69 1387 ALA A C 1
ATOM 11045 O O . ALA A 1 1387 ? 1.325 48.797 43.529 1.00 74.69 1387 ALA A O 1
ATOM 11046 N N . LEU A 1 1388 ? 1.176 50.621 42.227 1.00 74.69 1388 LEU A N 1
ATOM 11047 C CA . LEU A 1 1388 ? 2.568 50.586 41.758 1.00 74.69 1388 LEU A CA 1
ATOM 11048 C C . LEU A 1 1388 ? 3.593 50.816 42.886 1.00 74.69 1388 LEU A C 1
ATOM 11050 O O . LEU A 1 1388 ? 4.696 50.269 42.837 1.00 74.69 1388 LEU A O 1
ATOM 11054 N N . TYR A 1 1389 ? 3.243 51.617 43.899 1.00 75.81 1389 TYR A N 1
ATOM 11055 C CA . TYR A 1 1389 ? 4.087 51.832 45.077 1.00 75.81 1389 TYR A CA 1
ATOM 11056 C C . TYR A 1 1389 ? 4.159 50.570 45.947 1.00 75.81 1389 TYR A C 1
ATOM 11058 O O . TYR A 1 1389 ? 5.257 50.117 46.268 1.00 75.81 1389 TYR A O 1
ATOM 11066 N N . ASN A 1 1390 ? 3.010 49.946 46.238 1.00 77.75 1390 ASN A N 1
ATOM 11067 C CA . ASN A 1 1390 ? 2.941 48.707 47.020 1.00 77.75 1390 ASN A CA 1
ATOM 11068 C C . ASN A 1 1390 ? 3.796 47.586 46.395 1.00 77.75 1390 ASN A C 1
ATOM 11070 O O . ASN A 1 1390 ? 4.610 46.971 47.083 1.00 77.75 1390 ASN A O 1
ATOM 11074 N N . MET A 1 1391 ? 3.698 47.382 45.074 1.00 68.19 1391 MET A N 1
ATOM 11075 C CA . MET A 1 1391 ? 4.502 46.375 44.361 1.00 68.19 1391 MET A CA 1
ATOM 11076 C C . MET A 1 1391 ? 6.022 46.607 44.477 1.00 68.19 1391 MET A C 1
ATOM 11078 O O . MET A 1 1391 ? 6.794 45.650 44.435 1.00 68.19 1391 MET A O 1
ATOM 11082 N N . LYS A 1 1392 ? 6.489 47.853 44.654 1.00 74.94 1392 LYS A N 1
ATOM 11083 C CA . LYS A 1 1392 ? 7.922 48.132 44.869 1.00 74.94 1392 LYS A CA 1
ATOM 11084 C C . LYS A 1 1392 ? 8.407 47.720 46.259 1.00 74.94 1392 LYS A C 1
ATOM 11086 O O . LYS A 1 1392 ? 9.529 47.223 46.364 1.00 74.94 1392 LYS A O 1
ATOM 11091 N N . GLU A 1 1393 ? 7.589 47.868 47.301 1.00 76.75 1393 GLU A N 1
ATOM 11092 C CA . GLU A 1 1393 ? 7.931 47.350 48.635 1.00 76.75 1393 GLU A CA 1
ATOM 11093 C C . GLU A 1 1393 ? 7.930 45.814 48.657 1.00 76.75 1393 GLU A C 1
ATOM 11095 O O . GLU A 1 1393 ? 8.855 45.203 49.198 1.00 76.75 1393 GLU A O 1
ATOM 11100 N N . GLU A 1 1394 ? 6.964 45.173 47.991 1.00 70.88 1394 GLU A N 1
ATOM 11101 C CA . GLU A 1 1394 ? 6.905 43.709 47.865 1.00 70.88 1394 GLU A CA 1
ATOM 11102 C C . GLU A 1 1394 ? 8.156 43.123 47.185 1.00 70.88 1394 GLU A C 1
ATOM 11104 O O . GLU A 1 1394 ? 8.700 42.118 47.650 1.00 70.88 1394 GLU A O 1
ATOM 11109 N N . ILE A 1 1395 ? 8.679 43.778 46.140 1.00 70.69 1395 ILE A N 1
ATOM 11110 C CA . ILE A 1 1395 ? 9.924 43.372 45.463 1.00 70.69 1395 ILE A CA 1
ATOM 11111 C C . ILE A 1 1395 ? 11.143 43.469 46.397 1.00 70.69 1395 ILE A C 1
ATOM 11113 O O . ILE A 1 1395 ? 11.990 42.572 46.394 1.00 70.69 1395 ILE A O 1
ATOM 11117 N N . TYR A 1 1396 ? 11.236 44.506 47.236 1.00 73.75 1396 TYR A N 1
ATOM 11118 C CA . TYR A 1 1396 ? 12.324 44.625 48.217 1.00 73.75 1396 TYR A CA 1
ATOM 11119 C C . TYR A 1 1396 ? 12.231 43.538 49.305 1.00 73.75 1396 TYR A C 1
ATOM 11121 O O . TYR A 1 1396 ? 13.230 42.897 49.648 1.00 73.75 1396 TYR A O 1
ATOM 11129 N N . LEU A 1 1397 ? 11.016 43.247 49.781 1.00 72.00 1397 LEU A N 1
ATOM 11130 C CA . LEU A 1 1397 ? 10.739 42.163 50.730 1.00 72.00 1397 LEU A CA 1
ATOM 11131 C C . LEU A 1 1397 ? 11.019 40.764 50.149 1.00 72.00 1397 LEU A C 1
ATOM 11133 O O . LEU A 1 1397 ? 11.355 39.847 50.900 1.00 72.00 1397 LEU A O 1
ATOM 11137 N N . LEU A 1 1398 ? 10.911 40.578 48.829 1.00 63.66 1398 LEU A N 1
ATOM 11138 C CA . LEU A 1 1398 ? 11.281 39.329 48.153 1.00 63.66 1398 LEU A CA 1
ATOM 11139 C C . LEU A 1 1398 ? 12.801 39.101 48.131 1.00 63.66 1398 LEU A C 1
ATOM 11141 O O . LEU A 1 1398 ? 13.243 37.975 48.358 1.00 63.66 1398 LEU A O 1
ATOM 11145 N N . GLN A 1 1399 ? 13.617 40.144 47.939 1.00 63.69 1399 GLN A N 1
ATOM 11146 C CA . GLN A 1 1399 ? 15.082 40.000 47.891 1.00 63.69 1399 GLN A CA 1
ATOM 11147 C C . GLN A 1 1399 ? 15.693 39.513 49.216 1.00 63.69 1399 GLN A C 1
ATOM 11149 O O . GLN A 1 1399 ? 16.667 38.754 49.200 1.00 63.69 1399 GLN A O 1
ATOM 11154 N N . GLN A 1 1400 ? 15.110 39.896 50.358 1.00 69.50 1400 GLN A N 1
ATOM 11155 C CA . GLN A 1 1400 ? 15.559 39.435 51.680 1.00 69.50 1400 GLN A CA 1
ATOM 11156 C C . GLN A 1 1400 ? 15.205 37.965 51.962 1.00 69.50 1400 GLN A C 1
ATOM 11158 O O . GLN A 1 1400 ? 15.859 37.318 52.777 1.00 69.50 1400 GLN A O 1
ATOM 11163 N N . LYS A 1 1401 ? 14.222 37.387 51.257 1.00 67.38 1401 LYS A N 1
ATOM 11164 C CA . LYS A 1 1401 ? 13.781 35.996 51.462 1.00 67.38 1401 LYS A CA 1
ATOM 11165 C C . LYS A 1 1401 ? 14.705 34.949 50.825 1.00 67.38 1401 LYS A C 1
ATOM 11167 O O . LYS A 1 1401 ? 14.389 33.769 50.895 1.00 67.38 1401 LYS A O 1
ATOM 11172 N N . ARG A 1 1402 ? 15.850 35.322 50.239 1.00 63.59 1402 ARG A N 1
ATOM 11173 C CA . ARG A 1 1402 ? 16.740 34.420 49.470 1.00 63.59 1402 ARG A CA 1
ATOM 11174 C C . ARG A 1 1402 ? 17.081 33.067 50.143 1.00 63.59 1402 ARG A C 1
ATOM 11176 O O . ARG A 1 1402 ? 17.000 32.058 49.445 1.00 63.59 1402 ARG A O 1
ATOM 11183 N N . PRO A 1 1403 ? 17.382 32.977 51.457 1.00 64.44 1403 PRO A N 1
ATOM 11184 C CA . PRO A 1 1403 ? 17.641 31.684 52.109 1.00 64.44 1403 PRO A CA 1
ATOM 11185 C C . PRO A 1 1403 ? 16.375 30.820 52.233 1.00 64.44 1403 PRO A C 1
ATOM 11187 O O . PRO A 1 1403 ? 16.409 29.613 52.005 1.00 64.44 1403 PRO A O 1
ATOM 11190 N N . ILE A 1 1404 ? 15.238 31.461 52.521 1.00 68.38 1404 ILE A N 1
ATOM 11191 C CA . ILE A 1 1404 ? 13.907 30.836 52.560 1.00 68.38 1404 ILE A CA 1
ATOM 11192 C C . ILE A 1 1404 ? 13.518 30.363 51.150 1.00 68.38 1404 ILE A C 1
ATOM 11194 O O . ILE A 1 1404 ? 12.938 29.296 50.992 1.00 68.38 1404 ILE A O 1
ATOM 11198 N N . ILE A 1 1405 ? 13.898 31.114 50.113 1.00 65.94 1405 ILE A N 1
ATOM 11199 C CA . ILE A 1 1405 ? 13.708 30.744 48.709 1.00 65.94 1405 ILE A CA 1
ATOM 11200 C C . ILE A 1 1405 ? 14.520 29.487 48.358 1.00 65.94 1405 ILE A C 1
ATOM 11202 O O . ILE A 1 1405 ? 13.970 28.619 47.694 1.00 65.94 1405 ILE A O 1
ATOM 11206 N N . ASN A 1 1406 ? 15.753 29.300 48.850 1.00 62.41 1406 ASN A N 1
ATOM 11207 C CA . ASN A 1 1406 ? 16.469 28.024 48.666 1.00 62.41 1406 ASN A CA 1
ATOM 11208 C C . ASN A 1 1406 ? 15.710 26.852 49.329 1.00 62.41 1406 ASN A C 1
ATOM 11210 O O . ASN A 1 1406 ? 15.454 25.828 48.696 1.00 62.41 1406 ASN A O 1
ATOM 11214 N N . GLN A 1 1407 ? 15.226 27.044 50.561 1.00 70.62 1407 GLN A N 1
ATOM 11215 C CA . GLN A 1 1407 ? 14.404 26.049 51.262 1.00 70.62 1407 GLN A CA 1
ATOM 11216 C C . GLN A 1 1407 ? 13.070 25.744 50.544 1.00 70.62 1407 GLN A C 1
ATOM 11218 O O . GLN A 1 1407 ? 12.599 24.609 50.579 1.00 70.62 1407 GLN A O 1
ATOM 11223 N N . MET A 1 1408 ? 12.475 26.726 49.858 1.00 68.69 1408 MET A N 1
ATOM 11224 C CA . MET A 1 1408 ? 11.256 26.567 49.050 1.00 68.69 1408 MET A CA 1
ATOM 11225 C C . MET A 1 1408 ? 11.511 25.978 47.651 1.00 68.69 1408 MET A C 1
ATOM 11227 O O . MET A 1 1408 ? 10.628 25.313 47.114 1.00 68.69 1408 MET A O 1
ATOM 11231 N N . ILE A 1 1409 ? 12.680 26.229 47.052 1.00 69.38 1409 ILE A N 1
ATOM 11232 C CA . ILE A 1 1409 ? 13.012 25.817 45.680 1.00 69.38 1409 ILE A CA 1
ATOM 11233 C C . ILE A 1 1409 ? 13.708 24.454 45.656 1.00 69.38 1409 ILE A C 1
ATOM 11235 O O . ILE A 1 1409 ? 13.283 23.575 44.916 1.00 69.38 1409 ILE A O 1
ATOM 11239 N N . CYS A 1 1410 ? 14.734 24.223 46.470 1.00 72.31 1410 CYS A N 1
ATOM 11240 C CA . CYS A 1 1410 ? 15.456 22.948 46.467 1.00 72.31 1410 CYS A CA 1
ATOM 11241 C C . CYS A 1 1410 ? 14.921 21.963 47.521 1.00 72.31 1410 CYS A C 1
ATOM 11243 O O . CYS A 1 1410 ? 15.017 20.752 47.340 1.00 72.31 1410 CYS A O 1
ATOM 11245 N N . GLY A 1 1411 ? 14.273 22.455 48.585 1.00 71.25 1411 GLY A N 1
ATOM 11246 C CA . GLY A 1 1411 ? 13.640 21.623 49.621 1.00 71.25 1411 GLY A CA 1
ATOM 11247 C C . GLY A 1 1411 ? 14.566 21.184 50.760 1.00 71.25 1411 GLY A C 1
ATOM 11248 O O . GLY A 1 1411 ? 14.096 20.532 51.692 1.00 71.25 1411 GLY A O 1
ATOM 11249 N N . GLY A 1 1412 ? 15.849 21.543 50.682 1.00 68.12 1412 GLY A N 1
ATOM 11250 C CA . GLY A 1 1412 ? 16.857 21.327 51.721 1.00 68.12 1412 GLY A CA 1
ATOM 11251 C C . GLY A 1 1412 ? 16.961 22.480 52.723 1.00 68.12 1412 GLY A C 1
ATOM 11252 O O . GLY A 1 1412 ? 16.336 23.530 52.563 1.00 68.12 1412 GLY A O 1
ATOM 11253 N N . THR A 1 1413 ? 17.777 22.301 53.759 1.00 65.88 1413 THR A N 1
ATOM 11254 C CA . THR A 1 1413 ? 18.095 23.354 54.736 1.00 65.88 1413 THR A CA 1
ATOM 11255 C C . THR A 1 1413 ? 19.427 24.016 54.381 1.00 65.88 1413 THR A C 1
ATOM 11257 O O . THR A 1 1413 ? 20.432 23.310 54.307 1.00 65.88 1413 THR A O 1
ATOM 11260 N N . PRO A 1 1414 ? 19.486 25.348 54.187 1.00 55.56 1414 PRO A N 1
ATOM 11261 C CA . PRO A 1 1414 ? 20.719 26.009 53.773 1.00 55.56 1414 PRO A CA 1
ATOM 11262 C C . PRO A 1 1414 ? 21.803 25.886 54.851 1.00 55.56 1414 PRO A C 1
ATOM 11264 O O . PRO A 1 1414 ? 21.682 26.433 55.948 1.00 55.56 1414 PRO A O 1
ATOM 11267 N N . SER A 1 1415 ? 22.879 25.173 54.514 1.00 57.25 1415 SER A N 1
ATOM 11268 C CA . SER A 1 1415 ? 24.119 25.182 55.289 1.00 57.25 1415 SER A CA 1
ATOM 11269 C C . SER A 1 1415 ? 24.895 26.492 55.064 1.00 57.25 1415 SER A C 1
ATOM 11271 O O . SER A 1 1415 ? 24.510 27.329 54.247 1.00 57.25 1415 SER A O 1
ATOM 11273 N N . PHE A 1 1416 ? 26.035 26.662 55.741 1.00 59.03 1416 PHE A N 1
ATOM 11274 C CA . PHE A 1 1416 ? 26.914 27.845 55.643 1.00 59.03 1416 PHE A CA 1
ATOM 11275 C C . PHE A 1 1416 ? 27.601 28.036 54.261 1.00 59.03 1416 PHE A C 1
ATOM 11277 O O . PHE A 1 1416 ? 28.551 28.807 54.148 1.00 59.03 1416 PHE A O 1
ATOM 11284 N N . LEU A 1 1417 ? 27.158 27.307 53.228 1.00 57.25 1417 LEU A N 1
ATOM 11285 C CA . LEU A 1 1417 ? 27.775 27.155 51.901 1.00 57.25 1417 LEU A CA 1
ATOM 11286 C C . LEU A 1 1417 ? 26.783 27.363 50.728 1.00 57.25 1417 LEU A C 1
ATOM 11288 O O . LEU A 1 1417 ? 27.062 26.927 49.616 1.00 57.25 1417 LEU A O 1
ATOM 11292 N N . ASP A 1 1418 ? 25.612 27.974 50.963 1.00 58.44 1418 ASP A N 1
ATOM 11293 C CA . ASP A 1 1418 ? 24.523 28.170 49.969 1.00 58.44 1418 ASP A CA 1
ATOM 11294 C C . ASP A 1 1418 ? 23.994 26.871 49.299 1.00 58.44 1418 ASP A C 1
ATOM 11296 O O . ASP A 1 1418 ? 23.242 26.906 48.322 1.00 58.44 1418 ASP A O 1
ATOM 11300 N N . CYS A 1 1419 ? 24.333 25.714 49.874 1.00 61.06 1419 CYS A N 1
ATOM 11301 C CA . CYS A 1 1419 ? 24.083 24.372 49.349 1.00 61.06 1419 CYS A CA 1
ATOM 11302 C C . CYS A 1 1419 ? 23.574 23.420 50.450 1.00 61.06 1419 CYS A C 1
ATOM 11304 O O . CYS A 1 1419 ? 24.024 23.482 51.600 1.00 61.06 1419 CYS A O 1
ATOM 11306 N N . ASP A 1 1420 ? 22.673 22.508 50.082 1.00 70.31 1420 ASP A N 1
ATOM 11307 C CA . ASP A 1 1420 ? 22.260 21.329 50.853 1.00 70.31 1420 ASP A CA 1
ATOM 11308 C C . ASP A 1 1420 ? 22.860 20.052 50.226 1.00 70.31 1420 ASP A C 1
ATOM 11310 O O . ASP A 1 1420 ? 22.953 19.934 49.005 1.00 70.31 1420 ASP A O 1
ATOM 11314 N N . VAL A 1 1421 ? 23.281 19.089 51.052 1.00 71.31 1421 VAL A N 1
ATOM 11315 C CA . VAL A 1 1421 ? 24.008 17.880 50.610 1.00 71.31 1421 VAL A CA 1
ATOM 11316 C C . VAL A 1 1421 ? 23.118 16.885 49.853 1.00 71.31 1421 VAL A C 1
ATOM 11318 O O . VAL A 1 1421 ? 23.607 16.162 48.990 1.00 71.31 1421 VAL A O 1
ATOM 11321 N N . ILE A 1 1422 ? 21.824 16.835 50.174 1.00 73.06 1422 ILE A N 1
ATOM 11322 C CA . ILE A 1 1422 ? 20.850 15.900 49.587 1.00 73.06 1422 ILE A CA 1
ATOM 11323 C C . ILE A 1 1422 ? 20.012 16.609 48.522 1.00 73.06 1422 ILE A C 1
ATOM 11325 O O . ILE A 1 1422 ? 19.630 16.000 47.525 1.00 73.06 1422 ILE A O 1
ATOM 11329 N N . CYS A 1 1423 ? 19.736 17.898 48.727 1.00 74.50 1423 CYS A N 1
ATOM 11330 C CA . CYS A 1 1423 ? 18.789 18.657 47.922 1.00 74.50 1423 CYS A CA 1
ATOM 11331 C C . CYS A 1 1423 ? 19.398 19.779 47.080 1.00 74.50 1423 CYS A C 1
ATOM 11333 O O . CYS A 1 1423 ? 18.683 20.329 46.248 1.00 74.50 1423 CYS A O 1
ATOM 11335 N N . GLY A 1 1424 ? 20.687 20.090 47.222 1.00 73.00 1424 GLY A N 1
ATOM 11336 C CA . GLY A 1 1424 ? 21.387 21.029 46.347 1.00 73.00 1424 GLY A CA 1
ATOM 11337 C C . GLY A 1 1424 ? 21.125 22.506 46.661 1.00 73.00 1424 GLY A C 1
ATOM 11338 O O . GLY A 1 1424 ? 20.938 22.885 47.818 1.00 73.00 1424 GLY A O 1
ATOM 11339 N N . GLY A 1 1425 ? 21.166 23.367 45.642 1.00 71.19 1425 GLY A N 1
ATOM 11340 C CA . GLY A 1 1425 ? 21.087 24.821 45.821 1.00 71.19 1425 GLY A CA 1
ATOM 11341 C C . GLY A 1 1425 ? 21.160 25.611 44.506 1.00 71.19 1425 GLY A C 1
ATOM 11342 O O . GLY A 1 1425 ? 21.607 25.076 43.496 1.00 71.19 1425 GLY A O 1
ATOM 11343 N N . PRO A 1 1426 ? 20.748 26.892 44.485 1.00 63.22 1426 PRO A N 1
ATOM 11344 C CA . PRO A 1 1426 ? 20.620 27.705 43.270 1.00 63.22 1426 PRO A CA 1
ATOM 11345 C C . PRO A 1 1426 ? 21.942 28.373 42.834 1.00 63.22 1426 PRO A C 1
ATOM 11347 O O . PRO A 1 1426 ? 21.943 29.522 42.393 1.00 63.22 1426 PRO A O 1
ATOM 11350 N N . THR A 1 1427 ? 23.083 27.700 43.001 1.00 64.25 1427 THR A N 1
ATOM 11351 C CA . THR A 1 1427 ? 24.419 28.251 42.706 1.00 64.25 1427 THR A CA 1
ATOM 11352 C C . THR A 1 1427 ? 25.215 27.307 41.811 1.00 64.25 1427 THR A C 1
ATOM 11354 O O . THR A 1 1427 ? 25.021 26.098 41.856 1.00 64.25 1427 THR A O 1
ATOM 11357 N N . ASN A 1 1428 ? 26.191 27.827 41.059 1.00 66.50 1428 ASN A N 1
ATOM 11358 C CA . ASN A 1 1428 ? 27.070 27.010 40.203 1.00 66.50 1428 ASN A CA 1
ATOM 11359 C C . ASN A 1 1428 ? 27.918 25.971 40.980 1.00 66.50 1428 ASN A C 1
ATOM 11361 O O . ASN A 1 1428 ? 28.600 25.161 40.360 1.00 66.50 1428 ASN A O 1
ATOM 11365 N N . ILE A 1 1429 ? 27.905 26.011 42.319 1.00 65.56 1429 ILE A N 1
ATOM 11366 C CA . ILE A 1 1429 ? 28.565 25.048 43.215 1.00 65.56 1429 ILE A CA 1
ATOM 11367 C C . ILE A 1 1429 ? 27.659 23.826 43.466 1.00 65.56 1429 ILE A C 1
ATOM 11369 O O . ILE A 1 1429 ? 28.162 22.729 43.700 1.00 65.56 1429 ILE A O 1
ATOM 11373 N N . CYS A 1 1430 ? 26.336 23.991 43.356 1.00 68.38 1430 CYS A N 1
ATOM 11374 C CA . CYS A 1 1430 ? 25.345 22.921 43.416 1.00 68.38 1430 CYS A CA 1
ATOM 11375 C C . CYS A 1 1430 ? 24.767 22.641 42.014 1.00 68.38 1430 CYS A C 1
ATOM 11377 O O . CYS A 1 1430 ? 23.795 23.277 41.610 1.00 68.38 1430 CYS A O 1
ATOM 11379 N N . PRO A 1 1431 ? 25.301 21.661 41.257 1.00 67.44 1431 PRO A N 1
ATOM 11380 C CA . PRO A 1 1431 ? 24.821 21.343 39.906 1.00 67.44 1431 PRO A CA 1
ATOM 11381 C C . PRO A 1 1431 ? 23.457 20.622 39.875 1.00 67.44 1431 PRO A C 1
ATOM 11383 O O . PRO A 1 1431 ? 23.005 20.202 38.812 1.00 67.44 1431 PRO A O 1
ATOM 11386 N N . PHE A 1 1432 ? 22.801 20.463 41.026 1.00 70.38 1432 PHE A N 1
ATOM 11387 C CA . PHE A 1 1432 ? 21.464 19.897 41.176 1.00 70.38 1432 PHE A CA 1
ATOM 11388 C C . PHE A 1 1432 ? 20.661 20.696 42.213 1.00 70.38 1432 PHE A C 1
ATOM 11390 O O . PHE A 1 1432 ? 21.223 21.392 43.061 1.00 70.38 1432 PHE A O 1
ATOM 11397 N N . CYS A 1 1433 ? 19.335 20.592 42.137 1.00 71.81 1433 CYS A N 1
ATOM 11398 C CA . CYS A 1 1433 ? 18.391 21.202 43.067 1.00 71.81 1433 CYS A CA 1
ATOM 11399 C C . CYS A 1 1433 ? 17.109 20.351 43.072 1.00 71.81 1433 CYS A C 1
ATOM 11401 O O . CYS A 1 1433 ? 16.388 20.314 42.077 1.00 71.81 1433 CYS A O 1
ATOM 11403 N N . GLY A 1 1434 ? 16.840 19.646 44.171 1.00 64.19 1434 GLY A N 1
ATOM 11404 C CA . GLY A 1 1434 ? 15.754 18.665 44.282 1.00 64.19 1434 GLY A CA 1
ATOM 11405 C C . GLY A 1 1434 ? 16.077 17.258 43.744 1.00 64.19 1434 GLY A C 1
ATOM 11406 O O . GLY A 1 1434 ? 17.124 17.010 43.152 1.00 64.19 1434 GLY A O 1
ATOM 11407 N N . GLY A 1 1435 ? 15.151 16.327 43.996 1.00 65.56 1435 GLY A N 1
ATOM 11408 C CA . GLY A 1 1435 ? 15.246 14.879 43.750 1.00 65.56 1435 GLY A CA 1
ATOM 11409 C C . GLY A 1 1435 ? 14.221 14.134 44.623 1.00 65.56 1435 GLY A C 1
ATOM 11410 O O . GLY A 1 1435 ? 13.591 14.765 45.470 1.00 65.56 1435 GLY A O 1
ATOM 11411 N N . GLU A 1 1436 ? 14.044 12.814 44.473 1.00 69.56 1436 GLU A N 1
ATOM 11412 C CA . GLU A 1 1436 ? 12.980 12.058 45.184 1.00 69.56 1436 GLU A CA 1
ATOM 11413 C C . GLU A 1 1436 ? 13.028 12.183 46.721 1.00 69.56 1436 GLU A C 1
ATOM 11415 O O . GLU A 1 1436 ? 11.991 12.197 47.387 1.00 69.56 1436 GLU A O 1
ATOM 11420 N N . ALA A 1 1437 ? 14.223 12.331 47.303 1.00 68.88 1437 ALA A N 1
ATOM 11421 C CA . ALA A 1 1437 ? 14.395 12.558 48.740 1.00 68.88 1437 ALA A CA 1
ATOM 11422 C C . ALA A 1 1437 ? 13.843 13.924 49.209 1.00 68.88 1437 ALA A C 1
ATOM 11424 O O . ALA A 1 1437 ? 13.451 14.090 50.367 1.00 68.88 1437 ALA A O 1
ATOM 11425 N N . CYS A 1 1438 ? 13.779 14.908 48.313 1.00 74.12 1438 CYS A N 1
ATOM 11426 C CA . CYS A 1 1438 ? 13.514 16.312 48.607 1.00 74.12 1438 CYS A CA 1
ATOM 11427 C C . CYS A 1 1438 ? 12.021 16.629 48.500 1.00 74.12 1438 CYS A C 1
ATOM 11429 O O . CYS A 1 1438 ? 11.590 17.411 47.653 1.00 74.12 1438 CYS A O 1
ATOM 11431 N N . LYS A 1 1439 ? 11.213 16.029 49.382 1.00 70.12 1439 LYS A N 1
ATOM 11432 C CA . LYS A 1 1439 ? 9.735 16.116 49.374 1.00 70.12 1439 LYS A CA 1
ATOM 11433 C C . LYS A 1 1439 ? 9.160 17.542 49.385 1.00 70.12 1439 LYS A C 1
ATOM 11435 O O . LYS A 1 1439 ? 8.032 17.754 48.956 1.00 70.12 1439 LYS A O 1
ATOM 11440 N N . ASN A 1 1440 ? 9.921 18.522 49.874 1.00 70.00 1440 ASN A N 1
ATOM 11441 C CA . ASN A 1 1440 ? 9.515 19.930 49.898 1.00 70.00 1440 ASN A CA 1
ATOM 11442 C C . ASN A 1 1440 ? 10.030 20.757 48.708 1.00 70.00 1440 ASN A C 1
ATOM 11444 O O . ASN A 1 1440 ? 9.585 21.893 48.552 1.00 70.00 1440 ASN A O 1
ATOM 11448 N N . GLY A 1 1441 ? 10.941 20.207 47.900 1.00 70.69 1441 GLY A N 1
ATOM 11449 C CA . GLY A 1 1441 ? 11.585 20.894 46.783 1.00 70.69 1441 GLY A CA 1
ATOM 11450 C C . GLY A 1 1441 ? 10.673 21.068 45.573 1.00 70.69 1441 GLY A C 1
ATOM 11451 O O . GLY A 1 1441 ? 9.718 20.316 45.364 1.00 70.69 1441 GLY A O 1
ATOM 11452 N N . ILE A 1 1442 ? 10.988 22.069 44.754 1.00 71.38 1442 ILE A N 1
ATOM 11453 C CA . ILE A 1 1442 ? 10.169 22.486 43.621 1.00 71.38 1442 ILE A CA 1
ATOM 11454 C C . ILE A 1 1442 ? 10.171 21.456 42.501 1.00 71.38 1442 ILE A C 1
ATOM 11456 O O . ILE A 1 1442 ? 9.152 21.335 41.852 1.00 71.38 1442 ILE A O 1
ATOM 11460 N N . VAL A 1 1443 ? 11.233 20.668 42.295 1.00 70.50 1443 VAL A N 1
ATOM 11461 C CA . VAL A 1 1443 ? 11.222 19.584 41.290 1.00 70.50 1443 VAL A CA 1
ATOM 11462 C C . VAL A 1 1443 ? 10.200 18.511 41.667 1.00 70.50 1443 VAL A C 1
ATOM 11464 O O . VAL A 1 1443 ? 9.377 18.125 40.844 1.00 70.50 1443 VAL A O 1
ATOM 11467 N N . THR A 1 1444 ? 10.185 18.090 42.932 1.00 73.25 1444 THR A N 1
ATOM 11468 C CA . THR A 1 1444 ? 9.219 17.116 43.458 1.00 73.25 1444 THR A CA 1
ATOM 11469 C C . THR A 1 1444 ? 7.802 17.678 43.397 1.00 73.25 1444 THR A C 1
ATOM 11471 O O . THR A 1 1444 ? 6.913 17.041 42.845 1.00 73.25 1444 THR A O 1
ATOM 11474 N N . LYS A 1 1445 ? 7.605 18.926 43.848 1.00 73.12 1445 LYS A N 1
ATOM 11475 C CA . LYS A 1 1445 ? 6.306 19.607 43.766 1.00 73.12 1445 LYS A CA 1
ATOM 11476 C C . LYS A 1 1445 ? 5.872 19.951 42.346 1.00 73.12 1445 LYS A C 1
ATOM 11478 O O . LYS A 1 1445 ? 4.675 20.033 42.122 1.00 73.12 1445 LYS A O 1
ATOM 11483 N N . ILE A 1 1446 ? 6.788 20.137 41.397 1.00 70.56 1446 ILE A N 1
ATOM 11484 C CA . ILE A 1 1446 ? 6.477 20.278 39.971 1.00 70.56 1446 ILE A CA 1
ATOM 11485 C C . ILE A 1 1446 ? 6.088 18.918 39.411 1.00 70.56 1446 ILE A C 1
ATOM 11487 O O . ILE A 1 1446 ? 5.103 18.872 38.702 1.00 70.56 1446 ILE A O 1
ATOM 11491 N N . ASN A 1 1447 ? 6.742 17.810 39.762 1.00 72.31 1447 ASN A N 1
ATOM 11492 C CA . ASN A 1 1447 ? 6.308 16.476 39.329 1.00 72.31 1447 ASN A CA 1
ATOM 11493 C C . ASN A 1 1447 ? 4.944 16.083 39.930 1.00 72.31 1447 ASN A C 1
ATOM 11495 O O . ASN A 1 1447 ? 4.083 15.574 39.210 1.00 72.31 1447 ASN A O 1
ATOM 11499 N N . ASP A 1 1448 ? 4.686 16.394 41.202 1.00 74.25 1448 ASP A N 1
ATOM 11500 C CA . ASP A 1 1448 ? 3.359 16.256 41.818 1.00 74.25 1448 ASP A CA 1
ATOM 11501 C C . ASP A 1 1448 ? 2.343 17.192 41.146 1.00 74.25 1448 ASP A C 1
ATOM 11503 O O . ASP A 1 1448 ? 1.251 16.767 40.781 1.00 74.25 1448 ASP A O 1
ATOM 11507 N N . ALA A 1 1449 ? 2.701 18.457 40.907 1.00 68.38 1449 ALA A N 1
ATOM 11508 C CA . ALA A 1 1449 ? 1.841 19.419 40.223 1.00 68.38 1449 ALA A CA 1
ATOM 11509 C C . ALA A 1 1449 ? 1.714 19.164 38.717 1.00 68.38 1449 ALA A C 1
ATOM 11511 O O . ALA A 1 1449 ? 0.792 19.698 38.124 1.00 68.38 1449 ALA A O 1
ATOM 11512 N N . LEU A 1 1450 ? 2.569 18.350 38.092 1.00 71.19 1450 LEU A N 1
ATOM 11513 C CA . LEU A 1 1450 ? 2.549 17.998 36.668 1.00 71.19 1450 LEU A CA 1
ATOM 11514 C C . LEU A 1 1450 ? 1.890 16.637 36.448 1.00 71.19 1450 LEU A C 1
ATOM 11516 O O . LEU A 1 1450 ? 1.232 16.452 35.437 1.00 71.19 1450 LEU A O 1
ATOM 11520 N N . THR A 1 1451 ? 1.920 15.726 37.420 1.00 74.38 1451 THR A N 1
ATOM 11521 C CA . THR A 1 1451 ? 0.983 14.591 37.461 1.00 74.38 1451 THR A CA 1
ATOM 11522 C C . THR A 1 1451 ? -0.414 15.038 37.889 1.00 74.38 1451 THR A C 1
ATOM 11524 O O . THR A 1 1451 ? -1.394 14.543 37.336 1.00 74.38 1451 THR A O 1
ATOM 11527 N N . PHE A 1 1452 ? -0.543 16.019 38.790 1.00 73.88 1452 PHE A N 1
ATOM 11528 C CA . PHE A 1 1452 ? -1.818 16.677 39.082 1.00 73.88 1452 PHE A CA 1
ATOM 11529 C C . PHE A 1 1452 ? -2.269 17.572 37.927 1.00 73.88 1452 PHE A C 1
ATOM 11531 O O . PHE A 1 1452 ? -3.448 17.529 37.602 1.00 73.88 1452 PHE A O 1
ATOM 11538 N N . SER A 1 1453 ? -1.377 18.315 37.261 1.00 60.34 1453 SER A N 1
ATOM 11539 C CA . SER A 1 1453 ? -1.718 19.087 36.058 1.00 60.34 1453 SER A CA 1
ATOM 11540 C C . SER A 1 1453 ? -2.068 18.151 34.916 1.00 60.34 1453 SER A C 1
ATOM 11542 O O . SER A 1 1453 ? -3.131 18.323 34.368 1.00 60.34 1453 SER A O 1
ATOM 11544 N N . ASN A 1 1454 ? -1.333 17.074 34.631 1.00 68.75 1454 ASN A N 1
ATOM 11545 C CA . ASN A 1 1454 ? -1.741 16.112 33.600 1.00 68.75 1454 ASN A CA 1
ATOM 11546 C C . ASN A 1 1454 ? -3.039 15.379 33.975 1.00 68.75 1454 ASN A C 1
ATOM 11548 O O . ASN A 1 1454 ? -3.873 15.155 33.109 1.00 68.75 1454 ASN A O 1
ATOM 11552 N N . LYS A 1 1455 ? -3.303 15.081 35.256 1.00 71.50 1455 LYS A N 1
ATOM 11553 C CA . LYS A 1 1455 ? -4.638 14.620 35.689 1.00 71.50 1455 LYS A CA 1
ATOM 11554 C C . LYS A 1 1455 ? -5.704 15.706 35.553 1.00 71.50 1455 LYS A C 1
ATOM 11556 O O . LYS A 1 1455 ? -6.843 15.373 35.263 1.00 71.50 1455 LYS A O 1
ATOM 11561 N N . THR A 1 1456 ? -5.358 16.975 35.739 1.00 65.25 1456 THR A N 1
ATOM 11562 C CA . THR A 1 1456 ? -6.263 18.129 35.642 1.00 65.25 1456 THR A CA 1
ATOM 11563 C C . THR A 1 1456 ? -6.390 18.645 34.215 1.00 65.25 1456 THR A C 1
ATOM 11565 O O . THR A 1 1456 ? -7.375 19.292 33.942 1.00 65.25 1456 THR A O 1
ATOM 11568 N N . ILE A 1 1457 ? -5.491 18.297 33.295 1.00 66.50 1457 ILE A N 1
ATOM 11569 C CA . ILE A 1 1457 ? -5.540 18.530 31.851 1.00 66.50 1457 ILE A CA 1
ATOM 11570 C C . ILE A 1 1457 ? -6.271 17.361 31.217 1.00 66.50 1457 ILE A C 1
ATOM 11572 O O . ILE A 1 1457 ? -7.201 17.598 30.484 1.00 66.50 1457 ILE A O 1
ATOM 11576 N N . ASN A 1 1458 ? -6.018 16.105 31.584 1.00 68.44 1458 ASN A N 1
ATOM 11577 C CA . ASN A 1 1458 ? -6.880 15.005 31.142 1.00 68.44 1458 ASN A CA 1
ATOM 11578 C C . ASN A 1 1458 ? -8.309 15.188 31.684 1.00 68.44 1458 ASN A C 1
ATOM 11580 O O . ASN A 1 1458 ? -9.279 14.925 30.978 1.00 68.44 1458 ASN A O 1
ATOM 11584 N N . LYS A 1 1459 ? -8.464 15.711 32.911 1.00 69.56 1459 LYS A N 1
ATOM 11585 C CA . LYS A 1 1459 ? -9.780 16.041 33.467 1.00 69.56 1459 LYS A CA 1
ATOM 11586 C C . LYS A 1 1459 ? -10.344 17.363 32.941 1.00 69.56 1459 LYS A C 1
ATOM 11588 O O . LYS A 1 1459 ? -11.551 17.406 32.756 1.00 69.56 1459 LYS A O 1
ATOM 11593 N N . ALA A 1 1460 ? -9.536 18.385 32.644 1.00 60.75 1460 ALA A N 1
ATOM 11594 C CA . ALA A 1 1460 ? -9.982 19.621 31.990 1.00 60.75 1460 ALA A CA 1
ATOM 11595 C C . ALA A 1 1460 ? -10.339 19.368 30.534 1.00 60.75 1460 ALA A C 1
ATOM 11597 O O . ALA A 1 1460 ? -11.356 19.877 30.124 1.00 60.75 1460 ALA A O 1
ATOM 11598 N N . ASN A 1 1461 ? -9.620 18.514 29.813 1.00 59.06 1461 ASN A N 1
ATOM 11599 C CA . ASN A 1 1461 ? -9.976 18.004 28.496 1.00 59.06 1461 ASN A CA 1
ATOM 11600 C C . ASN A 1 1461 ? -11.264 17.185 28.600 1.00 59.06 1461 ASN A C 1
ATOM 11602 O O . ASN A 1 1461 ? -12.179 17.462 27.855 1.00 59.06 1461 ASN A O 1
ATOM 11606 N N . SER A 1 1462 ? -11.446 16.301 29.592 1.00 64.00 1462 SER A N 1
ATOM 11607 C CA . SER A 1 1462 ? -12.756 15.640 29.792 1.00 64.00 1462 SER A CA 1
ATOM 11608 C C . SER A 1 1462 ? -13.882 16.610 30.200 1.00 64.00 1462 SER A C 1
ATOM 11610 O O . SER A 1 1462 ? -15.059 16.319 30.005 1.00 64.00 1462 SER A O 1
ATOM 11612 N N . ILE A 1 1463 ? -13.529 17.763 30.785 1.00 69.81 1463 ILE A N 1
ATOM 11613 C CA . ILE A 1 1463 ? -14.429 18.865 31.161 1.00 69.81 1463 ILE A CA 1
ATOM 11614 C C . ILE A 1 1463 ? -14.586 19.871 30.011 1.00 69.81 1463 ILE A C 1
ATOM 11616 O O . ILE A 1 1463 ? -15.562 20.601 30.018 1.00 69.81 1463 ILE A O 1
ATOM 11620 N N . GLU A 1 1464 ? -13.704 19.881 29.012 1.00 58.00 1464 GLU A N 1
ATOM 11621 C CA . GLU A 1 1464 ? -13.704 20.719 27.809 1.00 58.00 1464 GLU A CA 1
ATOM 11622 C C . GLU A 1 1464 ? -14.382 19.975 26.668 1.00 58.00 1464 GLU A C 1
ATOM 11624 O O . GLU A 1 1464 ? -15.188 20.569 25.981 1.00 58.00 1464 GLU A O 1
ATOM 11629 N N . GLU A 1 1465 ? -14.202 18.665 26.542 1.00 57.88 1465 GLU A N 1
ATOM 11630 C CA . GLU A 1 1465 ? -15.096 17.770 25.819 1.00 57.88 1465 GLU A CA 1
ATOM 11631 C C . GLU A 1 1465 ? -16.481 17.805 26.451 1.00 57.88 1465 GLU A C 1
ATOM 11633 O O . GLU A 1 1465 ? -17.445 17.985 25.719 1.00 57.88 1465 GLU A O 1
ATOM 11638 N N . LYS A 1 1466 ? -16.613 17.762 27.790 1.00 63.47 1466 LYS A N 1
ATOM 11639 C CA . LYS A 1 1466 ? -17.913 18.043 28.419 1.00 63.47 1466 LYS A CA 1
ATOM 11640 C C . LYS A 1 1466 ? -18.373 19.481 28.253 1.00 63.47 1466 LYS A C 1
ATOM 11642 O O . LYS A 1 1466 ? -19.567 19.654 28.141 1.00 63.47 1466 LYS A O 1
ATOM 11647 N N . LEU A 1 1467 ? -17.517 20.500 28.181 1.00 59.59 1467 LEU A N 1
ATOM 11648 C CA . LEU A 1 1467 ? -17.941 21.888 27.949 1.00 59.59 1467 LEU A CA 1
ATOM 11649 C C . LEU A 1 1467 ? -18.153 22.199 26.472 1.00 59.59 1467 LEU A C 1
ATOM 11651 O O . LEU A 1 1467 ? -18.847 23.159 26.201 1.00 59.59 1467 LEU A O 1
ATOM 11655 N N . TYR A 1 1468 ? -17.647 21.414 25.524 1.00 56.59 1468 TYR A N 1
ATOM 11656 C CA . TYR A 1 1468 ? -17.987 21.481 24.103 1.00 56.59 1468 TYR A CA 1
ATOM 11657 C C . TYR A 1 1468 ? -19.202 20.617 23.809 1.00 56.59 1468 TYR A C 1
ATOM 11659 O O . TYR A 1 1468 ? -20.054 21.047 23.046 1.00 56.59 1468 TYR A O 1
ATOM 11667 N N . GLU A 1 1469 ? -19.358 19.458 24.447 1.00 56.72 1469 GLU A N 1
ATOM 11668 C CA . GLU A 1 1469 ? -20.639 18.762 24.524 1.00 56.72 1469 GLU A CA 1
ATOM 11669 C C . GLU A 1 1469 ? -21.687 19.668 25.163 1.00 56.72 1469 GLU A C 1
ATOM 11671 O O . GLU A 1 1469 ? -22.764 19.793 24.607 1.00 56.72 1469 GLU A O 1
ATOM 11676 N N . ASP A 1 1470 ? -21.398 20.312 26.294 1.00 62.41 1470 ASP A N 1
ATOM 11677 C CA . ASP A 1 1470 ? -22.352 21.130 27.041 1.00 62.41 1470 ASP A CA 1
ATOM 11678 C C . ASP A 1 1470 ? -22.501 22.526 26.423 1.00 62.41 1470 ASP A C 1
ATOM 11680 O O . ASP A 1 1470 ? -23.595 23.064 26.484 1.00 62.41 1470 ASP A O 1
ATOM 11684 N N . LEU A 1 1471 ? -21.510 23.086 25.710 1.00 60.09 1471 LEU A N 1
ATOM 11685 C CA . LEU A 1 1471 ? -21.692 24.258 24.833 1.00 60.09 1471 LEU A CA 1
ATOM 11686 C C . LEU A 1 1471 ? -22.402 23.896 23.535 1.00 60.09 1471 LEU A C 1
ATOM 11688 O O . LEU A 1 1471 ? -23.097 24.747 22.995 1.00 60.09 1471 LEU A O 1
ATOM 11692 N N . ASN A 1 1472 ? -22.292 22.666 23.034 1.00 55.94 1472 ASN A N 1
ATOM 11693 C CA . ASN A 1 1472 ? -23.121 22.194 21.929 1.00 55.94 1472 ASN A CA 1
ATOM 11694 C C . ASN A 1 1472 ? -24.518 21.807 22.421 1.00 55.94 1472 ASN A C 1
ATOM 11696 O O . ASN A 1 1472 ? -25.465 22.018 21.682 1.00 55.94 1472 ASN A O 1
ATOM 11700 N N . LYS A 1 1473 ? -24.705 21.364 23.670 1.00 57.91 1473 LYS A N 1
ATOM 11701 C CA . LYS A 1 1473 ? -26.017 21.247 24.325 1.00 57.91 1473 LYS A CA 1
ATOM 11702 C C . LYS A 1 1473 ? -26.570 22.623 24.678 1.00 57.91 1473 LYS A C 1
ATOM 11704 O O . LYS A 1 1473 ? -27.773 22.774 24.594 1.00 57.91 1473 LYS A O 1
ATOM 11709 N N . VAL A 1 1474 ? -25.749 23.635 24.975 1.00 58.19 1474 VAL A N 1
ATOM 11710 C CA . VAL A 1 1474 ? -26.180 25.025 25.224 1.00 58.19 1474 VAL A CA 1
ATOM 11711 C C . VAL A 1 1474 ? -26.458 25.777 23.922 1.00 58.19 1474 VAL A C 1
ATOM 11713 O O . VAL A 1 1474 ? -27.439 26.498 23.866 1.00 58.19 1474 VAL A O 1
ATOM 11716 N N . LYS A 1 1475 ? -25.707 25.548 22.838 1.00 50.88 1475 LYS A N 1
ATOM 11717 C CA . LYS A 1 1475 ? -26.055 26.007 21.478 1.00 50.88 1475 LYS A CA 1
ATOM 11718 C C . LYS A 1 1475 ? -27.220 25.225 20.887 1.00 50.88 1475 LYS A C 1
ATOM 11720 O O . LYS A 1 1475 ? -28.022 25.796 20.161 1.00 50.88 1475 LYS A O 1
ATOM 11725 N N . ASN A 1 1476 ? -27.363 23.944 21.219 1.00 55.16 1476 ASN A N 1
ATOM 11726 C CA . ASN A 1 1476 ? -28.591 23.212 20.940 1.00 55.16 1476 ASN A CA 1
ATOM 11727 C C . ASN A 1 1476 ? -29.724 23.705 21.836 1.00 55.16 1476 ASN A C 1
ATOM 11729 O O . ASN A 1 1476 ? -30.835 23.723 21.348 1.00 55.16 1476 ASN A O 1
ATOM 11733 N N . VAL A 1 1477 ? -29.485 24.173 23.065 1.00 55.25 1477 VAL A N 1
ATOM 11734 C CA . VAL A 1 1477 ? -30.484 24.874 23.890 1.00 55.25 1477 VAL A CA 1
ATOM 11735 C C . VAL A 1 1477 ? -30.788 26.256 23.326 1.00 55.25 1477 VAL A C 1
ATOM 11737 O O . VAL A 1 1477 ? -31.933 26.646 23.397 1.00 55.25 1477 VAL A O 1
ATOM 11740 N N . ASP A 1 1478 ? -29.859 26.956 22.680 1.00 56.31 1478 ASP A N 1
ATOM 11741 C CA . ASP A 1 1478 ? -30.123 28.224 21.988 1.00 56.31 1478 ASP A CA 1
ATOM 11742 C C . ASP A 1 1478 ? -30.927 27.985 20.695 1.00 56.31 1478 ASP A C 1
ATOM 11744 O O . ASP A 1 1478 ? -31.956 28.615 20.461 1.00 56.31 1478 ASP A O 1
ATOM 11748 N N . ASN A 1 1479 ? -30.573 26.963 19.910 1.00 55.28 1479 ASN A N 1
ATOM 11749 C CA . ASN A 1 1479 ? -31.393 26.478 18.795 1.00 55.28 1479 ASN A CA 1
ATOM 11750 C C . ASN A 1 1479 ? -32.744 25.911 19.267 1.00 55.28 1479 ASN A C 1
ATOM 11752 O O . ASN A 1 1479 ? -33.737 26.080 18.568 1.00 55.28 1479 ASN A O 1
ATOM 11756 N N . ILE A 1 1480 ? -32.820 25.276 20.441 1.00 60.81 1480 ILE A N 1
ATOM 11757 C CA . ILE A 1 1480 ? -34.062 24.803 21.068 1.00 60.81 1480 ILE A CA 1
ATOM 11758 C C . ILE A 1 1480 ? -34.829 25.974 21.681 1.00 60.81 1480 ILE A C 1
ATOM 11760 O O . ILE A 1 1480 ? -36.038 25.894 21.687 1.00 60.81 1480 ILE A O 1
ATOM 11764 N N . ILE A 1 1481 ? -34.216 27.073 22.120 1.00 62.00 1481 ILE A N 1
ATOM 11765 C CA . ILE A 1 1481 ? -34.901 28.285 22.599 1.00 62.00 1481 ILE A CA 1
ATOM 11766 C C . ILE A 1 1481 ? -35.491 29.033 21.409 1.00 62.00 1481 ILE A C 1
ATOM 11768 O O . ILE A 1 1481 ? -36.660 29.401 21.450 1.00 62.00 1481 ILE A O 1
ATOM 11772 N N . ASN A 1 1482 ? -34.744 29.178 20.313 1.00 62.16 1482 ASN A N 1
ATOM 11773 C CA . ASN A 1 1482 ? -35.262 29.724 19.060 1.00 62.16 1482 ASN A CA 1
ATOM 11774 C C . ASN A 1 1482 ? -36.368 28.824 18.482 1.00 62.16 1482 ASN A C 1
ATOM 11776 O O . ASN A 1 1482 ? -37.449 29.309 18.147 1.00 62.16 1482 ASN A O 1
ATOM 11780 N N . LYS A 1 1483 ? -36.159 27.501 18.463 1.00 61.62 1483 LYS A N 1
ATOM 11781 C CA . LYS A 1 1483 ? -37.179 26.531 18.049 1.00 61.62 1483 LYS A CA 1
ATOM 11782 C C . LYS A 1 1483 ? -38.361 26.472 19.016 1.00 61.62 1483 LYS A C 1
ATOM 11784 O O . LYS A 1 1483 ? -39.472 26.329 18.544 1.00 61.62 1483 LYS A O 1
ATOM 11789 N N . VAL A 1 1484 ? -38.186 26.668 20.322 1.00 61.34 1484 VAL A N 1
ATOM 11790 C CA . VAL A 1 1484 ? -39.275 26.769 21.311 1.00 61.34 1484 VAL A CA 1
ATOM 11791 C C . VAL A 1 1484 ? -40.002 28.101 21.174 1.00 61.34 1484 VAL A C 1
ATOM 11793 O O . VAL A 1 1484 ? -41.213 28.104 21.291 1.00 61.34 1484 VAL A O 1
ATOM 11796 N N . HIS A 1 1485 ? -39.352 29.212 20.827 1.00 66.31 1485 HIS A N 1
ATOM 11797 C CA . HIS A 1 1485 ? -40.048 30.447 20.441 1.00 66.31 1485 HIS A CA 1
ATOM 11798 C C . HIS A 1 1485 ? -40.897 30.248 19.177 1.00 66.31 1485 HIS A C 1
ATOM 11800 O O . HIS A 1 1485 ? -42.035 30.727 19.098 1.00 66.31 1485 HIS A O 1
ATOM 11806 N N . GLN A 1 1486 ? -40.370 29.508 18.201 1.00 62.72 1486 GLN A N 1
ATOM 11807 C CA . GLN A 1 1486 ? -41.068 29.174 16.963 1.00 62.72 1486 GLN A CA 1
ATOM 11808 C C . GLN A 1 1486 ? -42.209 28.168 17.208 1.00 62.72 1486 GLN A C 1
ATOM 11810 O O . GLN A 1 1486 ? -43.321 28.383 16.736 1.00 62.72 1486 GLN A O 1
ATOM 11815 N N . ASP A 1 1487 ? -41.990 27.147 18.036 1.00 59.72 1487 ASP A N 1
ATOM 11816 C CA . ASP A 1 1487 ? -42.965 26.128 18.431 1.00 59.72 1487 ASP A CA 1
ATOM 11817 C C . ASP A 1 1487 ? -44.002 26.673 19.425 1.00 59.72 1487 ASP A C 1
ATOM 11819 O O . ASP A 1 1487 ? -45.146 26.232 19.389 1.00 59.72 1487 ASP A O 1
ATOM 11823 N N . ILE A 1 1488 ? -43.681 27.683 20.244 1.00 61.47 1488 ILE A N 1
ATOM 11824 C CA . ILE A 1 1488 ? -44.646 28.469 21.033 1.00 61.47 1488 ILE A CA 1
ATOM 11825 C C . ILE A 1 1488 ? -45.520 29.293 20.090 1.00 61.47 1488 ILE A C 1
ATOM 11827 O O . ILE A 1 1488 ? -46.738 29.264 20.233 1.00 61.47 1488 ILE A O 1
ATOM 11831 N N . SER A 1 1489 ? -44.943 29.963 19.088 1.00 66.69 1489 SER A N 1
ATOM 11832 C CA . SER A 1 1489 ? -45.716 30.716 18.086 1.00 66.69 1489 SER A CA 1
ATOM 11833 C C . SER A 1 1489 ? -46.637 29.792 17.274 1.00 66.69 1489 SER A C 1
ATOM 11835 O O . SER A 1 1489 ? -47.828 30.068 17.113 1.00 66.69 1489 SER A O 1
ATOM 11837 N N . ASN A 1 1490 ? -46.121 28.639 16.838 1.00 63.97 1490 ASN A N 1
ATOM 11838 C CA . ASN A 1 1490 ? -46.889 27.599 16.155 1.00 63.97 1490 ASN A CA 1
ATOM 11839 C C . ASN A 1 1490 ? -47.960 26.988 17.074 1.00 63.97 1490 ASN A C 1
ATOM 11841 O O . ASN A 1 1490 ? -49.089 26.774 16.634 1.00 63.97 1490 ASN A O 1
ATOM 11845 N N . SER A 1 1491 ? -47.656 26.762 18.355 1.00 57.47 1491 SER A N 1
ATOM 11846 C CA . SER A 1 1491 ? -48.621 26.279 19.350 1.00 57.47 1491 SER A CA 1
ATOM 11847 C C . SER A 1 1491 ? -49.711 27.309 19.623 1.00 57.47 1491 SER A C 1
ATOM 11849 O O . SER A 1 1491 ? -50.870 26.932 19.730 1.00 57.47 1491 SER A O 1
ATOM 11851 N N . PHE A 1 1492 ? -49.390 28.603 19.668 1.00 66.69 1492 PHE A N 1
ATOM 11852 C CA . PHE A 1 1492 ? -50.366 29.677 19.862 1.00 66.69 1492 PHE A CA 1
ATOM 11853 C C . PHE A 1 1492 ? -51.350 29.750 18.684 1.00 66.69 1492 PHE A C 1
ATOM 11855 O O . PHE A 1 1492 ? -52.566 29.793 18.884 1.00 66.69 1492 PHE A O 1
ATOM 11862 N N . ASN A 1 1493 ? -50.839 29.642 17.452 1.00 68.19 1493 ASN A N 1
ATOM 11863 C CA . ASN A 1 1493 ? -51.662 29.487 16.250 1.00 68.19 1493 ASN A CA 1
ATOM 11864 C C . ASN A 1 1493 ? -52.516 28.205 16.312 1.00 68.19 1493 ASN A C 1
ATOM 11866 O O . ASN A 1 1493 ? -53.729 28.261 16.112 1.00 68.19 1493 ASN A O 1
ATOM 11870 N N . THR A 1 1494 ? -51.918 27.070 16.687 1.00 61.50 1494 THR A N 1
ATOM 11871 C CA . THR A 1 1494 ? -52.606 25.771 16.804 1.00 61.50 1494 THR A CA 1
ATOM 11872 C C . THR A 1 1494 ? -53.704 25.790 17.873 1.00 61.50 1494 THR A C 1
ATOM 11874 O O . THR A 1 1494 ? -54.772 25.227 17.659 1.00 61.50 1494 THR A O 1
ATOM 11877 N N . ILE A 1 1495 ? -53.496 26.470 19.006 1.00 61.19 1495 ILE A N 1
ATOM 11878 C CA . ILE A 1 1495 ? -54.496 26.677 20.067 1.00 61.19 1495 ILE A CA 1
ATOM 11879 C C . ILE A 1 1495 ? -55.645 27.559 19.556 1.00 61.19 1495 ILE A C 1
ATOM 11881 O O . ILE A 1 1495 ? -56.810 27.272 19.835 1.00 61.19 1495 ILE A O 1
ATOM 11885 N N . SER A 1 1496 ? -55.344 28.587 18.757 1.00 66.00 1496 SER A N 1
ATOM 11886 C CA . SER A 1 1496 ? -56.352 29.435 18.106 1.00 66.00 1496 SER A CA 1
ATOM 11887 C C . SER A 1 1496 ? -57.225 28.642 17.116 1.00 66.00 1496 SER A C 1
ATOM 11889 O O . SER A 1 1496 ? -58.452 28.790 17.098 1.00 66.00 1496 SER A O 1
ATOM 11891 N N . GLU A 1 1497 ? -56.634 27.712 16.359 1.00 67.44 1497 GLU A N 1
ATOM 11892 C CA . GLU A 1 1497 ? -57.386 26.764 15.527 1.00 67.44 1497 GLU A CA 1
ATOM 11893 C C . GLU A 1 1497 ? -58.159 25.728 16.356 1.00 67.44 1497 GLU A C 1
ATOM 11895 O O . GLU A 1 1497 ? -59.328 25.459 16.068 1.00 67.44 1497 GLU A O 1
ATOM 11900 N N . TYR A 1 1498 ? -57.574 25.192 17.431 1.00 63.03 1498 TYR A N 1
ATOM 11901 C CA . TYR A 1 1498 ? -58.259 24.255 18.328 1.00 63.03 1498 TYR A CA 1
ATOM 11902 C C . TYR A 1 1498 ? -59.464 24.900 19.022 1.00 63.03 1498 TYR A C 1
ATOM 11904 O O . TYR A 1 1498 ? -60.471 24.227 19.228 1.00 63.03 1498 TYR A O 1
ATOM 11912 N N . LYS A 1 1499 ? -59.416 26.209 19.311 1.00 64.19 1499 LYS A N 1
ATOM 11913 C CA . LYS A 1 1499 ? -60.553 26.996 19.816 1.00 64.19 1499 LYS A CA 1
ATOM 11914 C C . LYS A 1 1499 ? -61.703 27.054 18.802 1.00 64.19 1499 LYS A C 1
ATOM 11916 O O . LYS A 1 1499 ? -62.850 26.834 19.185 1.00 64.19 1499 LYS A O 1
ATOM 11921 N N . LYS A 1 1500 ? -61.415 27.268 17.509 1.00 69.75 1500 LYS A N 1
ATOM 11922 C CA . LYS A 1 1500 ? -62.423 27.135 16.433 1.00 69.75 1500 LYS A CA 1
ATOM 11923 C C . LYS A 1 1500 ? -62.959 25.704 16.334 1.00 69.75 1500 LYS A C 1
ATOM 11925 O O . LYS A 1 1500 ? -64.164 25.512 16.180 1.00 69.75 1500 LYS A O 1
ATOM 11930 N N . LYS A 1 1501 ? -62.081 24.702 16.433 1.00 66.56 1501 LYS A N 1
ATOM 11931 C CA . LYS A 1 1501 ? -62.452 23.293 16.270 1.00 66.56 1501 LYS A CA 1
ATOM 11932 C C . LYS A 1 1501 ? -63.310 22.764 17.421 1.00 66.56 1501 LYS A C 1
ATOM 11934 O O . LYS A 1 1501 ? -64.308 22.111 17.153 1.00 66.56 1501 LYS A O 1
ATOM 11939 N N . LEU A 1 1502 ? -62.997 23.112 18.671 1.00 62.12 1502 LEU A N 1
ATOM 11940 C CA . LEU A 1 1502 ? -63.827 22.803 19.844 1.00 62.12 1502 LEU A CA 1
ATOM 11941 C C . LEU A 1 1502 ? -65.249 23.358 19.705 1.00 62.12 1502 LEU A C 1
ATOM 11943 O O . LEU A 1 1502 ? -66.206 22.662 20.026 1.00 62.12 1502 LEU A O 1
ATOM 11947 N N . TYR A 1 1503 ? -65.394 24.574 19.169 1.00 62.78 1503 TYR A N 1
ATOM 11948 C CA . TYR A 1 1503 ? -66.705 25.171 18.908 1.00 62.78 1503 TYR A CA 1
ATOM 11949 C C . TYR A 1 1503 ? -67.498 24.395 17.837 1.00 62.78 1503 TYR A C 1
ATOM 11951 O O . TYR A 1 1503 ? -68.688 24.145 18.005 1.00 62.78 1503 TYR A O 1
ATOM 11959 N N . GLN A 1 1504 ? -66.838 23.944 16.762 1.00 66.56 1504 GLN A N 1
ATOM 11960 C CA . GLN A 1 1504 ? -67.470 23.118 15.721 1.00 66.56 1504 GLN A CA 1
ATOM 11961 C C . GLN A 1 1504 ? -67.789 21.688 16.180 1.00 66.56 1504 GLN A C 1
ATOM 11963 O O . GLN A 1 1504 ? -68.843 21.157 15.840 1.00 66.56 1504 GLN A O 1
ATOM 11968 N N . ASP A 1 1505 ? -66.898 21.049 16.936 1.00 65.62 1505 ASP A N 1
ATOM 11969 C CA . ASP A 1 1505 ? -67.112 19.690 17.435 1.00 65.62 1505 ASP A CA 1
ATOM 11970 C C . ASP A 1 1505 ? -68.175 19.671 18.556 1.00 65.62 1505 ASP A C 1
ATOM 11972 O O . ASP A 1 1505 ? -68.927 18.706 18.657 1.00 65.62 1505 ASP A O 1
ATOM 11976 N N . GLY A 1 1506 ? -68.341 20.766 19.313 1.00 65.00 1506 GLY A N 1
ATOM 11977 C CA . GLY A 1 1506 ? -69.473 20.962 20.228 1.00 65.00 1506 GLY A CA 1
ATOM 11978 C C . GLY A 1 1506 ? -70.836 20.972 19.521 1.00 65.00 1506 GLY A C 1
ATOM 11979 O O . GLY A 1 1506 ? -71.761 20.303 19.975 1.00 65.00 1506 GLY A O 1
ATOM 11980 N N . LEU A 1 1507 ? -70.946 21.645 18.367 1.00 69.06 1507 LEU A N 1
ATOM 11981 C CA . LEU A 1 1507 ? -72.163 21.613 17.538 1.00 69.06 1507 LEU A CA 1
ATOM 11982 C C . LEU A 1 1507 ? -72.464 20.194 17.019 1.00 69.06 1507 LEU A C 1
ATOM 11984 O O . LEU A 1 1507 ? -73.607 19.750 17.069 1.00 69.06 1507 LEU A O 1
ATOM 11988 N N . LYS A 1 1508 ? -71.436 19.441 16.600 1.00 63.66 1508 LYS A N 1
ATOM 11989 C CA . LYS A 1 1508 ? -71.609 18.041 16.168 1.00 63.66 1508 LYS A CA 1
ATOM 11990 C C . LYS A 1 1508 ? -72.073 17.121 17.292 1.00 63.66 1508 LYS A C 1
ATOM 11992 O O . LYS A 1 1508 ? -72.799 16.175 17.011 1.00 63.66 1508 LYS A O 1
ATOM 11997 N N . ILE A 1 1509 ? -71.658 17.355 18.538 1.00 62.28 1509 ILE A N 1
ATOM 11998 C CA . ILE A 1 1509 ? -72.147 16.579 19.688 1.00 62.28 1509 ILE A CA 1
ATOM 11999 C C . ILE A 1 1509 ? -73.651 16.816 19.871 1.00 62.28 1509 ILE A C 1
ATOM 12001 O O . ILE A 1 150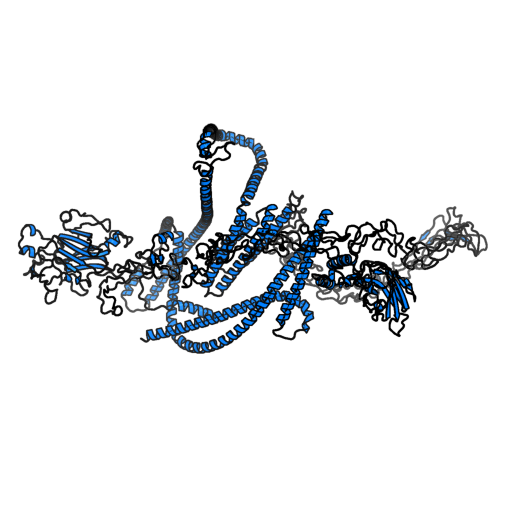9 ? -74.391 15.849 20.030 1.00 62.28 1509 ILE A O 1
ATOM 12005 N N . ASP A 1 1510 ? -74.113 18.064 19.765 1.00 64.88 1510 ASP A N 1
ATOM 12006 C CA . ASP A 1 1510 ? -75.540 18.408 19.850 1.00 64.88 1510 ASP A CA 1
ATOM 12007 C C . ASP A 1 1510 ? -76.367 17.762 18.718 1.00 64.88 1510 ASP A C 1
ATOM 12009 O O . ASP A 1 1510 ? -77.469 17.272 18.959 1.00 64.88 1510 ASP A O 1
ATOM 12013 N N . ASP A 1 1511 ? -75.823 17.664 17.500 1.00 69.00 1511 ASP A N 1
ATOM 12014 C CA . ASP A 1 1511 ? -76.462 16.930 16.395 1.00 69.00 1511 ASP A CA 1
ATOM 12015 C C . ASP A 1 1511 ? -76.398 15.400 16.559 1.00 69.00 1511 ASP A C 1
ATOM 12017 O O . ASP A 1 1511 ? -77.394 14.717 16.330 1.00 69.00 1511 ASP A O 1
ATOM 12021 N N . THR A 1 1512 ? -75.283 14.846 17.048 1.00 63.50 1512 THR A N 1
ATOM 12022 C CA . THR A 1 1512 ? -75.152 13.398 17.315 1.00 63.50 1512 THR A CA 1
ATOM 12023 C C . THR A 1 1512 ? -76.129 12.949 18.406 1.00 63.50 1512 THR A C 1
ATOM 12025 O O . THR A 1 1512 ? -76.705 11.866 18.323 1.00 63.50 1512 THR A O 1
ATOM 12028 N N . LEU A 1 1513 ? -76.377 13.793 19.415 1.00 63.94 1513 LEU A N 1
ATOM 12029 C CA . LEU A 1 1513 ? -77.396 13.543 20.437 1.00 63.94 1513 LEU A CA 1
ATOM 12030 C C . LEU A 1 1513 ? -78.812 13.495 19.831 1.00 63.94 1513 LEU A C 1
ATOM 12032 O O . LEU A 1 1513 ? -79.596 12.632 20.222 1.00 63.94 1513 LEU A O 1
ATOM 12036 N N . LYS A 1 1514 ? -79.124 14.335 18.832 1.00 70.31 1514 LYS A N 1
ATOM 12037 C CA . LYS A 1 1514 ? -80.401 14.276 18.087 1.00 70.31 1514 LYS A CA 1
ATOM 12038 C C . LYS A 1 1514 ? -80.507 13.020 17.221 1.00 70.31 1514 LYS A C 1
ATOM 12040 O O . LYS A 1 1514 ? -81.599 12.471 17.095 1.00 70.31 1514 LYS A O 1
ATOM 12045 N N . GLU A 1 1515 ? -79.415 12.546 16.621 1.00 65.94 1515 GLU A N 1
ATOM 12046 C CA . GLU A 1 1515 ? -79.421 11.281 15.869 1.00 65.94 1515 GLU A CA 1
ATOM 12047 C C . GLU A 1 1515 ? -79.648 10.072 16.788 1.00 65.94 1515 GLU A C 1
ATOM 12049 O O . GLU A 1 1515 ? -80.455 9.201 16.462 1.00 65.94 1515 GLU A O 1
ATOM 12054 N N . ILE A 1 1516 ? -79.014 10.050 17.966 1.00 61.50 1516 ILE A N 1
ATOM 12055 C CA . ILE A 1 1516 ? -79.222 9.011 18.987 1.00 61.50 1516 ILE A CA 1
ATOM 12056 C C . ILE A 1 1516 ? -80.671 9.028 19.500 1.00 61.50 1516 ILE A C 1
ATOM 12058 O O . ILE A 1 1516 ? -81.295 7.971 19.579 1.00 61.50 1516 ILE A O 1
ATOM 12062 N N . ASP A 1 1517 ? -81.237 10.205 19.778 1.00 62.34 1517 ASP A N 1
ATOM 12063 C CA . ASP A 1 1517 ? -82.638 10.351 20.200 1.00 62.34 1517 ASP A CA 1
ATOM 12064 C C . ASP A 1 1517 ? -83.617 9.855 19.111 1.00 62.34 1517 ASP A C 1
ATOM 12066 O O . ASP A 1 1517 ? -84.540 9.086 19.388 1.00 62.34 1517 ASP A O 1
ATOM 12070 N N . ASN A 1 1518 ? -83.361 10.165 17.834 1.00 66.06 1518 ASN A N 1
ATOM 12071 C CA . ASN A 1 1518 ? -84.138 9.622 16.709 1.00 66.06 1518 ASN A CA 1
ATOM 12072 C C . ASN A 1 1518 ? -83.978 8.099 16.522 1.00 66.06 1518 ASN A C 1
ATOM 12074 O O . ASN A 1 1518 ? -84.904 7.442 16.040 1.00 66.06 1518 ASN A O 1
ATOM 12078 N N . PHE A 1 1519 ? -82.823 7.526 16.875 1.00 53.44 1519 PHE A N 1
ATOM 12079 C CA . PHE A 1 1519 ? -82.563 6.089 16.765 1.00 53.44 1519 PHE A CA 1
ATOM 12080 C C . PHE A 1 1519 ? -83.243 5.291 17.889 1.00 53.44 1519 PHE A C 1
ATOM 12082 O O . PHE A 1 1519 ? -83.904 4.288 17.621 1.00 53.44 1519 PHE A O 1
ATOM 12089 N N . LEU A 1 1520 ? -83.144 5.760 19.138 1.00 57.12 1520 LEU A N 1
ATOM 12090 C CA . LEU A 1 1520 ? -83.727 5.099 20.313 1.00 57.12 1520 LEU A CA 1
ATOM 12091 C C . LEU A 1 1520 ? -85.265 5.082 20.304 1.00 57.12 1520 LEU A C 1
ATOM 12093 O O . LEU A 1 1520 ? -85.876 4.212 20.919 1.00 57.12 1520 LEU A O 1
ATOM 12097 N N . ASN A 1 1521 ? -85.906 5.997 19.575 1.00 61.16 1521 ASN A N 1
ATOM 12098 C CA . ASN A 1 1521 ? -87.365 6.074 19.471 1.00 61.16 1521 ASN A CA 1
ATOM 12099 C C . ASN A 1 1521 ? -88.014 5.022 18.536 1.00 61.16 1521 ASN A C 1
ATOM 12101 O O . ASN A 1 1521 ? -89.238 5.049 18.376 1.00 61.16 1521 ASN A O 1
ATOM 12105 N N . LYS A 1 1522 ? -87.250 4.120 17.892 1.00 50.62 1522 LYS A N 1
ATOM 12106 C CA . LYS A 1 1522 ? -87.757 3.351 16.734 1.00 50.62 1522 LYS A CA 1
ATOM 12107 C C . LYS A 1 1522 ? -88.304 1.939 16.968 1.00 50.62 1522 LYS A C 1
ATOM 12109 O O . LYS A 1 1522 ? -89.188 1.560 16.210 1.00 50.62 1522 LYS A O 1
ATOM 12114 N N . ASP A 1 1523 ? -87.866 1.196 17.985 1.00 48.28 1523 ASP A N 1
ATOM 12115 C CA . ASP A 1 1523 ? -88.429 -0.129 18.318 1.00 48.28 1523 ASP A CA 1
ATOM 12116 C C . ASP A 1 1523 ? -88.333 -0.441 19.823 1.00 48.28 1523 ASP A C 1
ATOM 12118 O O . ASP A 1 1523 ? -87.454 0.067 20.517 1.00 48.28 1523 ASP A O 1
ATOM 12122 N N . LYS A 1 1524 ? -89.270 -1.242 20.355 1.00 38.47 1524 LYS A N 1
ATOM 12123 C CA . LYS A 1 1524 ? -89.507 -1.387 21.810 1.00 38.47 1524 LYS A CA 1
ATOM 12124 C C . LYS A 1 1524 ? -89.513 -2.840 22.289 1.00 38.47 1524 LYS A C 1
ATOM 12126 O O . LYS A 1 1524 ? -90.350 -3.605 21.828 1.00 38.47 1524 LYS A O 1
ATOM 12131 N N . ILE A 1 1525 ? -88.728 -3.157 23.327 1.00 46.81 1525 ILE A N 1
ATOM 12132 C CA . ILE A 1 1525 ? -88.973 -4.238 24.311 1.00 46.81 1525 ILE A CA 1
ATOM 12133 C C . ILE A 1 1525 ? -88.138 -3.963 25.583 1.00 46.81 1525 ILE A C 1
ATOM 12135 O O . ILE A 1 1525 ? -86.995 -3.533 25.486 1.00 46.81 1525 ILE A O 1
ATOM 12139 N N . THR A 1 1526 ? -88.715 -4.228 26.767 1.00 51.50 1526 THR A N 1
ATOM 12140 C CA . THR A 1 1526 ? -88.182 -3.967 28.135 1.00 51.50 1526 THR A CA 1
ATOM 12141 C C . THR A 1 1526 ? -87.839 -2.501 28.469 1.00 51.50 1526 THR A C 1
ATOM 12143 O O . THR A 1 1526 ? -87.029 -1.858 27.818 1.00 51.50 1526 THR A O 1
ATOM 12146 N N . TYR A 1 1527 ? -88.484 -1.951 29.506 1.00 49.72 1527 TYR A N 1
ATOM 12147 C CA . TYR A 1 1527 ? -88.772 -0.504 29.589 1.00 49.72 1527 TYR A CA 1
ATOM 12148 C C . TYR A 1 1527 ? -88.132 0.238 30.785 1.00 49.72 1527 TYR A C 1
ATOM 12150 O O . TYR A 1 1527 ? -88.205 1.462 30.870 1.00 49.72 1527 TYR A O 1
ATOM 12158 N N . GLU A 1 1528 ? -87.520 -0.477 31.734 1.00 53.81 1528 GLU A N 1
ATOM 12159 C CA . GLU A 1 1528 ? -87.237 0.071 33.073 1.00 53.81 1528 GLU A CA 1
ATOM 12160 C C . GLU A 1 1528 ? -85.776 0.536 33.244 1.00 53.81 1528 GLU A C 1
ATOM 12162 O O . GLU A 1 1528 ? -85.533 1.719 33.475 1.00 53.81 1528 GLU A O 1
ATOM 12167 N N . ASN A 1 1529 ? -84.787 -0.337 33.003 1.00 57.72 1529 ASN A N 1
ATOM 12168 C CA . ASN A 1 1529 ? -83.360 0.026 33.108 1.00 57.72 1529 ASN A CA 1
ATOM 12169 C C . ASN A 1 1529 ? -82.924 1.103 32.096 1.00 57.72 1529 ASN A C 1
ATOM 12171 O O . ASN A 1 1529 ? -82.085 1.945 32.412 1.00 57.72 1529 ASN A O 1
ATOM 12175 N N . ILE A 1 1530 ? -83.510 1.104 30.892 1.00 56.25 1530 ILE A N 1
ATOM 12176 C CA . ILE A 1 1530 ? -83.203 2.083 29.836 1.00 56.25 1530 ILE A CA 1
ATOM 12177 C C . ILE A 1 1530 ? -83.603 3.502 30.277 1.00 56.25 1530 ILE A C 1
ATOM 12179 O O . ILE A 1 1530 ? -82.884 4.461 30.003 1.00 56.25 1530 ILE A O 1
ATOM 12183 N N . THR A 1 1531 ? -84.703 3.638 31.023 1.00 58.59 1531 THR A N 1
ATOM 12184 C CA . THR A 1 1531 ? -85.243 4.938 31.450 1.00 58.59 1531 THR A CA 1
ATOM 12185 C C . THR A 1 1531 ? -84.306 5.673 32.416 1.00 58.59 1531 THR A C 1
ATOM 12187 O O . THR A 1 1531 ? -84.133 6.884 32.291 1.00 58.59 1531 THR A O 1
ATOM 12190 N N . ASN A 1 1532 ? -83.627 4.966 33.328 1.00 65.44 1532 ASN A N 1
ATOM 12191 C CA . ASN A 1 1532 ? -82.636 5.596 34.210 1.00 65.44 1532 ASN A CA 1
ATOM 12192 C C . ASN A 1 1532 ? -81.396 6.072 33.439 1.00 65.44 1532 ASN A C 1
ATOM 12194 O O . ASN A 1 1532 ? -80.943 7.193 33.651 1.00 65.44 1532 ASN A O 1
ATOM 12198 N N . ILE A 1 1533 ? -80.898 5.270 32.493 1.00 58.72 1533 ILE A N 1
ATOM 12199 C CA . ILE A 1 1533 ? -79.724 5.622 31.679 1.00 58.72 1533 ILE A CA 1
ATOM 12200 C C . ILE A 1 1533 ? -80.027 6.832 30.775 1.00 58.72 1533 ILE A C 1
ATOM 12202 O O . ILE A 1 1533 ? -79.203 7.737 30.655 1.00 58.72 1533 ILE A O 1
ATOM 12206 N N . ILE A 1 1534 ? -81.234 6.913 30.201 1.00 57.41 1534 ILE A N 1
ATOM 12207 C CA . ILE A 1 1534 ? -81.687 8.095 29.446 1.00 57.41 1534 ILE A CA 1
ATOM 12208 C C . ILE A 1 1534 ? -81.758 9.341 30.349 1.00 57.41 1534 ILE A C 1
ATOM 12210 O O . ILE A 1 1534 ? -81.337 10.423 29.932 1.00 57.41 1534 ILE A O 1
ATOM 12214 N N . ASN A 1 1535 ? -82.229 9.208 31.593 1.00 65.06 1535 ASN A N 1
ATOM 12215 C CA . ASN A 1 1535 ? -82.285 10.324 32.545 1.00 65.06 1535 ASN A CA 1
ATOM 12216 C C . ASN A 1 1535 ? -80.890 10.818 32.973 1.00 65.06 1535 ASN A C 1
ATOM 12218 O O . ASN A 1 1535 ? -80.703 12.020 33.152 1.00 65.06 1535 ASN A O 1
ATOM 12222 N N . GLU A 1 1536 ? -79.890 9.943 33.104 1.00 65.12 1536 GLU A N 1
ATOM 12223 C CA . GLU A 1 1536 ? -78.512 10.372 33.389 1.00 65.12 1536 GLU A CA 1
ATOM 12224 C C . GLU A 1 1536 ? -77.874 11.078 32.180 1.00 65.12 1536 GLU A C 1
ATOM 12226 O O . GLU A 1 1536 ? -77.276 12.143 32.334 1.00 65.12 1536 GLU A O 1
ATOM 12231 N N . ILE A 1 1537 ? -78.073 10.554 30.964 1.00 57.91 1537 ILE A N 1
ATOM 12232 C CA . ILE A 1 1537 ? -77.530 11.143 29.728 1.00 57.91 1537 ILE A CA 1
ATOM 12233 C C . ILE A 1 1537 ? -78.165 12.511 29.416 1.00 57.91 1537 ILE A C 1
ATOM 12235 O O . ILE A 1 1537 ? -77.457 13.453 29.057 1.00 57.91 1537 ILE A O 1
ATOM 12239 N N . THR A 1 1538 ? -79.482 12.665 29.585 1.00 55.31 1538 THR A N 1
ATOM 12240 C CA . THR A 1 1538 ? -80.195 13.915 29.237 1.00 55.31 1538 THR A CA 1
ATOM 12241 C C . THR A 1 1538 ? -79.856 15.111 30.135 1.00 55.31 1538 THR A C 1
ATOM 12243 O O . THR A 1 1538 ? -80.087 16.255 29.735 1.00 55.31 1538 THR A O 1
ATOM 12246 N N . ASN A 1 1539 ? -79.256 14.883 31.309 1.00 63.84 1539 ASN A N 1
ATOM 12247 C CA . ASN A 1 1539 ? -78.835 15.944 32.230 1.00 63.84 1539 ASN A CA 1
ATOM 12248 C C . ASN A 1 1539 ? -77.442 16.543 31.921 1.00 63.84 1539 ASN A C 1
ATOM 12250 O O . ASN A 1 1539 ? -77.082 17.571 32.495 1.00 63.84 1539 ASN A O 1
ATOM 12254 N N . LEU A 1 1540 ? -76.657 15.970 30.999 1.00 55.00 1540 LEU A N 1
ATOM 12255 C CA . LEU A 1 1540 ? -75.261 16.367 30.731 1.00 55.00 1540 LEU A CA 1
ATOM 12256 C C . LEU A 1 1540 ? -75.104 17.567 29.765 1.00 55.00 1540 LEU A C 1
ATOM 12258 O O . LEU A 1 1540 ? -74.272 17.551 28.857 1.00 55.00 1540 LEU A O 1
ATOM 12262 N N . LYS A 1 1541 ? -75.881 18.643 29.953 1.00 50.72 1541 LYS A N 1
ATOM 12263 C CA . LYS A 1 1541 ? -75.781 19.859 29.119 1.00 50.72 1541 LYS A CA 1
ATOM 12264 C C . LYS A 1 1541 ? -74.628 20.774 29.548 1.00 50.72 1541 LYS A C 1
ATOM 12266 O O . LYS A 1 1541 ? -74.704 21.443 30.576 1.00 50.72 1541 LYS A O 1
ATOM 12271 N N . ILE A 1 1542 ? -73.590 20.861 28.714 1.00 51.75 1542 ILE A N 1
ATOM 12272 C CA . ILE A 1 1542 ? -72.438 21.756 28.912 1.00 51.75 1542 ILE A CA 1
ATOM 12273 C C . ILE A 1 1542 ? -72.699 23.098 28.212 1.00 51.75 1542 ILE A C 1
ATOM 12275 O O . ILE A 1 1542 ? -72.833 23.150 26.991 1.00 51.75 1542 ILE A O 1
ATOM 12279 N N . ASN A 1 1543 ? -72.761 24.186 28.982 1.00 53.16 1543 ASN A N 1
ATOM 12280 C CA . ASN A 1 1543 ? -73.060 25.530 28.481 1.00 53.16 1543 ASN A CA 1
ATOM 12281 C C . ASN A 1 1543 ? -71.767 26.357 28.318 1.00 53.16 1543 ASN A C 1
ATOM 12283 O O . ASN A 1 1543 ? -71.030 26.527 29.289 1.00 53.16 1543 ASN A O 1
ATOM 12287 N N . PHE A 1 1544 ? -71.489 26.868 27.113 1.00 53.75 1544 PHE A N 1
ATOM 12288 C CA . PHE A 1 1544 ? -70.246 27.586 26.789 1.00 53.75 1544 PHE A CA 1
ATOM 12289 C C . PHE A 1 1544 ? -70.477 29.089 26.582 1.00 53.75 1544 PHE A C 1
ATOM 12291 O O . PHE A 1 1544 ? -71.137 29.505 25.633 1.00 53.75 1544 PHE A O 1
ATOM 12298 N N . ASP A 1 1545 ? -69.852 29.894 27.439 1.00 59.53 1545 ASP A N 1
ATOM 12299 C CA . ASP A 1 1545 ? -69.866 31.360 27.423 1.00 59.53 1545 ASP A CA 1
ATOM 12300 C C . ASP A 1 1545 ? -68.454 31.930 27.142 1.00 59.53 1545 ASP A C 1
ATOM 12302 O O . ASP A 1 1545 ? -67.441 31.309 27.480 1.00 59.53 1545 ASP A O 1
ATOM 12306 N N . GLN A 1 1546 ? -68.378 33.103 26.502 1.00 53.22 1546 GLN A N 1
ATOM 12307 C CA . GLN A 1 1546 ? -67.122 33.734 26.079 1.00 53.22 1546 GLN A CA 1
ATOM 12308 C C . GLN A 1 1546 ? -66.251 34.195 27.254 1.00 53.22 1546 GLN A C 1
ATOM 12310 O O . GLN A 1 1546 ? -65.038 33.970 27.210 1.00 53.22 1546 GLN A O 1
ATOM 12315 N N . ASP A 1 1547 ? -66.836 34.782 28.301 1.00 65.38 1547 ASP A N 1
ATOM 12316 C CA . ASP A 1 1547 ? -66.069 35.282 29.453 1.00 65.38 1547 ASP A CA 1
ATOM 12317 C C . ASP A 1 1547 ? -65.503 34.122 30.279 1.00 65.38 1547 ASP A C 1
ATOM 12319 O O . ASP A 1 1547 ? -64.322 34.113 30.642 1.00 65.38 1547 ASP A O 1
ATOM 12323 N N . ASN A 1 1548 ? -66.311 33.079 30.488 1.00 63.12 1548 ASN A N 1
ATOM 12324 C CA . ASN A 1 1548 ? -65.851 31.836 31.103 1.00 63.12 1548 ASN A CA 1
ATOM 12325 C C . ASN A 1 1548 ? -64.737 31.156 30.282 1.00 63.12 1548 ASN A C 1
ATOM 12327 O O . ASN A 1 1548 ? -63.766 30.665 30.860 1.00 63.12 1548 ASN A O 1
ATOM 12331 N N . ALA A 1 1549 ? -64.807 31.188 28.945 1.00 53.91 1549 ALA A N 1
ATOM 12332 C CA . ALA A 1 1549 ? -63.738 30.681 28.083 1.00 53.91 1549 ALA A CA 1
ATOM 12333 C C . ALA A 1 1549 ? -62.447 31.525 28.152 1.00 53.91 1549 ALA A C 1
ATOM 12335 O O . ALA A 1 1549 ? -61.353 30.962 28.073 1.00 53.91 1549 ALA A O 1
ATOM 12336 N N . TYR A 1 1550 ? -62.541 32.851 28.321 1.00 64.81 1550 TYR A N 1
ATOM 12337 C CA . TYR A 1 1550 ? -61.364 33.702 28.532 1.00 64.81 1550 TYR A CA 1
ATOM 12338 C C . TYR A 1 1550 ? -60.713 33.420 29.889 1.00 64.81 1550 TYR A C 1
ATOM 12340 O O . TYR A 1 1550 ? -59.510 33.160 29.949 1.00 64.81 1550 TYR A O 1
ATOM 12348 N N . LYS A 1 1551 ? -61.508 33.376 30.965 1.00 71.94 1551 LYS A N 1
ATOM 12349 C CA . LYS A 1 1551 ? -61.005 33.089 32.313 1.00 71.94 1551 LYS A CA 1
ATOM 12350 C C . LYS A 1 1551 ? -60.333 31.716 32.393 1.00 71.94 1551 LYS A C 1
ATOM 12352 O O . LYS A 1 1551 ? -59.195 31.631 32.844 1.00 71.94 1551 LYS A O 1
ATOM 12357 N N . LEU A 1 1552 ? -60.972 30.676 31.849 1.00 66.44 1552 LEU A N 1
ATOM 12358 C CA . LEU A 1 1552 ? -60.395 29.332 31.781 1.00 66.44 1552 LEU A CA 1
ATOM 12359 C C . LEU A 1 1552 ? -59.066 29.312 31.005 1.00 66.44 1552 LEU A C 1
ATOM 12361 O O . LEU A 1 1552 ? -58.153 28.590 31.391 1.00 66.44 1552 LEU A O 1
ATOM 12365 N N . SER A 1 1553 ? -58.919 30.121 29.947 1.00 57.66 1553 SER A N 1
ATOM 12366 C CA . SER A 1 1553 ? -57.648 30.212 29.212 1.00 57.66 1553 SER A CA 1
ATOM 12367 C C . SER A 1 1553 ? -56.520 30.866 30.021 1.00 57.66 1553 SER A C 1
ATOM 12369 O O . SER A 1 1553 ? -55.367 30.461 29.880 1.00 57.66 1553 SER A O 1
ATOM 12371 N N . LEU A 1 1554 ? -56.844 31.810 30.914 1.00 69.06 1554 LEU A N 1
ATOM 12372 C CA . LEU A 1 1554 ? -55.876 32.449 31.809 1.00 69.06 1554 LEU A CA 1
ATOM 12373 C C . LEU A 1 1554 ? -55.496 31.531 32.984 1.00 69.06 1554 LEU A C 1
ATOM 12375 O O . LEU A 1 1554 ? -54.319 31.395 33.305 1.00 69.06 1554 LEU A O 1
ATOM 12379 N N . ASP A 1 1555 ? -56.477 30.844 33.574 1.00 72.19 1555 ASP A N 1
ATOM 12380 C CA . ASP A 1 1555 ? -56.248 29.865 34.643 1.00 72.19 1555 ASP A CA 1
ATOM 12381 C C . ASP A 1 1555 ? -55.405 28.674 34.135 1.00 72.19 1555 ASP A C 1
ATOM 12383 O O . ASP A 1 1555 ? -54.496 28.216 34.828 1.00 72.19 1555 ASP A O 1
ATOM 12387 N N . VAL A 1 1556 ? -55.625 28.224 32.890 1.00 63.28 1556 VAL A N 1
ATOM 12388 C CA . VAL A 1 1556 ? -54.781 27.215 32.221 1.00 63.28 1556 VAL A CA 1
ATOM 12389 C C . VAL A 1 1556 ? -53.371 27.743 31.933 1.00 63.28 1556 VAL A C 1
ATOM 12391 O O . VAL A 1 1556 ? -52.413 26.998 32.130 1.00 63.28 1556 VAL A O 1
ATOM 12394 N N . TYR A 1 1557 ? -53.207 29.004 31.520 1.00 61.81 1557 TYR A N 1
ATOM 12395 C CA . TYR A 1 1557 ? -51.880 29.603 31.313 1.00 61.81 1557 TYR A CA 1
ATOM 12396 C C . TYR A 1 1557 ? -51.064 29.623 32.619 1.00 61.81 1557 TYR A C 1
ATOM 12398 O O . TYR A 1 1557 ? -49.951 29.101 32.664 1.00 61.81 1557 TYR A O 1
ATOM 12406 N N . ASN A 1 1558 ? -51.660 30.122 33.706 1.00 72.69 1558 ASN A N 1
ATOM 12407 C CA . ASN A 1 1558 ? -51.027 30.179 35.028 1.00 72.69 1558 ASN A CA 1
ATOM 12408 C C . ASN A 1 1558 ? -50.719 28.776 35.592 1.00 72.69 1558 ASN A C 1
ATOM 12410 O O . ASN A 1 1558 ? -49.707 28.575 36.266 1.00 72.69 1558 ASN A O 1
ATOM 12414 N N . ALA A 1 1559 ? -51.569 27.782 35.304 1.00 65.38 1559 ALA A N 1
ATOM 12415 C CA . ALA A 1 1559 ? -51.311 26.392 35.670 1.00 65.38 1559 ALA A CA 1
ATOM 12416 C C . ALA A 1 1559 ? -50.131 25.790 34.884 1.00 65.38 1559 ALA A C 1
ATOM 12418 O O . ALA A 1 1559 ? -49.324 25.070 35.466 1.00 65.38 1559 ALA A O 1
ATOM 12419 N N . LEU A 1 1560 ? -49.999 26.101 33.589 1.00 61.19 1560 LEU A N 1
ATOM 12420 C CA . LEU A 1 1560 ? -48.900 25.618 32.744 1.00 61.19 1560 LEU A CA 1
ATOM 12421 C C . LEU A 1 1560 ? -47.543 26.223 33.131 1.00 61.19 1560 LEU A C 1
ATOM 12423 O O . LEU A 1 1560 ? -46.545 25.507 33.105 1.00 61.19 1560 LEU A O 1
ATOM 12427 N N . GLU A 1 1561 ? -47.504 27.490 33.553 1.00 57.34 1561 GLU A N 1
ATOM 12428 C CA . GLU A 1 1561 ? -46.279 28.163 34.022 1.00 57.34 1561 GLU A CA 1
ATOM 12429 C C . GLU A 1 1561 ? -45.660 27.482 35.263 1.00 57.34 1561 GLU A C 1
ATOM 12431 O O . GLU A 1 1561 ? -44.448 27.521 35.466 1.00 57.34 1561 GLU A O 1
ATOM 12436 N N . ASN A 1 1562 ? -46.475 26.778 36.057 1.00 63.59 1562 ASN A N 1
ATOM 12437 C CA . ASN A 1 1562 ? -46.051 26.057 37.262 1.00 63.59 1562 ASN A CA 1
ATOM 12438 C C . ASN A 1 1562 ? -45.727 24.564 37.026 1.00 63.59 1562 ASN A C 1
ATOM 12440 O O . ASN A 1 1562 ? -45.414 23.848 37.980 1.00 63.59 1562 ASN A O 1
ATOM 12444 N N . ILE A 1 1563 ? -45.795 24.069 35.782 1.00 57.34 1563 ILE A N 1
ATOM 12445 C CA . ILE A 1 1563 ? -45.545 22.659 35.447 1.00 57.34 1563 ILE A CA 1
ATOM 12446 C C . ILE A 1 1563 ? -44.188 22.522 34.728 1.00 57.34 1563 ILE A C 1
ATOM 12448 O O . ILE A 1 1563 ? -44.105 22.737 33.513 1.00 57.34 1563 ILE A O 1
ATOM 12452 N N . PRO A 1 1564 ? -43.104 22.101 35.414 1.00 53.19 1564 PRO A N 1
ATOM 12453 C CA . PRO A 1 1564 ? -41.900 21.668 34.712 1.00 53.19 1564 PRO A CA 1
ATOM 12454 C C . PRO A 1 1564 ? -42.247 20.500 33.775 1.00 53.19 1564 PRO A C 1
ATOM 12456 O O . PRO A 1 1564 ? -43.056 19.636 34.112 1.00 53.19 1564 PRO A O 1
ATOM 12459 N N . ASN A 1 1565 ? -41.640 20.475 32.584 1.00 50.75 1565 ASN A N 1
ATOM 12460 C CA . ASN A 1 1565 ? -41.992 19.560 31.487 1.00 50.75 1565 ASN A CA 1
ATOM 12461 C C . ASN A 1 1565 ? -43.403 19.740 30.868 1.00 50.75 1565 ASN A C 1
ATOM 12463 O O . ASN A 1 1565 ? -43.837 18.856 30.128 1.00 50.75 1565 ASN A O 1
ATOM 12467 N N . ALA A 1 1566 ? -44.092 20.878 31.056 1.00 52.88 1566 ALA A N 1
ATOM 12468 C CA . ALA A 1 1566 ? -45.395 21.160 30.424 1.00 52.88 1566 ALA A CA 1
ATOM 12469 C C . ALA A 1 1566 ? -45.442 20.856 28.910 1.00 52.88 1566 ALA A C 1
ATOM 12471 O O . ALA A 1 1566 ? -46.360 20.181 28.444 1.00 52.88 1566 ALA A O 1
ATOM 12472 N N . THR A 1 1567 ? -44.429 21.277 28.144 1.00 50.28 1567 THR A N 1
ATOM 12473 C CA . THR A 1 1567 ? -44.330 21.033 26.691 1.00 50.28 1567 THR A CA 1
ATOM 12474 C C . THR A 1 1567 ? -44.271 19.543 26.354 1.00 50.28 1567 THR A C 1
ATOM 12476 O O . THR A 1 1567 ? -44.932 19.083 25.420 1.00 50.28 1567 THR A O 1
ATOM 12479 N N . ASN A 1 1568 ? -43.527 18.769 27.150 1.00 60.78 1568 ASN A N 1
ATOM 12480 C CA . ASN A 1 1568 ? -43.443 17.321 27.000 1.00 60.78 1568 ASN A CA 1
ATOM 12481 C C . ASN A 1 1568 ? -44.780 16.665 27.361 1.00 60.78 1568 ASN A C 1
ATOM 12483 O O . ASN A 1 1568 ? -45.263 15.856 26.582 1.00 60.78 1568 ASN A O 1
ATOM 12487 N N . ILE A 1 1569 ? -45.442 17.079 28.448 1.00 60.72 1569 ILE A N 1
ATOM 12488 C CA . ILE A 1 1569 ? -46.761 16.562 28.861 1.00 60.72 1569 ILE A CA 1
ATOM 12489 C C . ILE A 1 1569 ? -47.843 16.840 27.801 1.00 60.72 1569 ILE A C 1
ATOM 12491 O O . ILE A 1 1569 ? -48.651 15.957 27.502 1.00 60.72 1569 ILE A O 1
ATOM 12495 N N . ILE A 1 1570 ? -47.851 18.030 27.189 1.00 58.78 1570 ILE A N 1
ATOM 12496 C CA . ILE A 1 1570 ? -48.763 18.370 26.083 1.00 58.78 1570 ILE A CA 1
ATOM 12497 C C . ILE A 1 1570 ? -48.486 17.479 24.865 1.00 58.78 1570 ILE A C 1
ATOM 12499 O O . ILE A 1 1570 ? -49.418 16.889 24.315 1.00 58.78 1570 ILE A O 1
ATOM 12503 N N . THR A 1 1571 ? -47.218 17.323 24.478 1.00 61.53 1571 THR A N 1
ATOM 12504 C CA . THR A 1 1571 ? -46.810 16.489 23.334 1.00 61.53 1571 THR A CA 1
ATOM 12505 C C . THR A 1 1571 ? -47.176 15.017 23.554 1.00 61.53 1571 THR A C 1
ATOM 12507 O O . THR A 1 1571 ? -47.774 14.382 22.682 1.00 61.53 1571 THR A O 1
ATOM 12510 N N . ASP A 1 1572 ? -46.929 14.497 24.757 1.00 63.69 1572 ASP A N 1
ATOM 12511 C CA . ASP A 1 1572 ? -47.324 13.155 25.186 1.00 63.69 1572 ASP A CA 1
ATOM 12512 C C . ASP A 1 1572 ? -48.842 12.962 25.124 1.00 63.69 1572 ASP A C 1
ATOM 12514 O O . ASP A 1 1572 ? -49.325 11.926 24.670 1.00 63.69 1572 ASP A O 1
ATOM 12518 N N . THR A 1 1573 ? -49.613 13.966 25.547 1.00 67.88 1573 THR A N 1
ATOM 12519 C CA . THR A 1 1573 ? -51.082 13.917 25.555 1.00 67.88 1573 THR A CA 1
ATOM 12520 C C . THR A 1 1573 ? -51.657 13.964 24.136 1.00 67.88 1573 THR A C 1
ATOM 12522 O O . THR A 1 1573 ? -52.609 13.243 23.832 1.00 67.88 1573 THR A O 1
ATOM 12525 N N . ILE A 1 1574 ? -51.049 14.738 23.229 1.00 66.12 1574 ILE A N 1
ATOM 125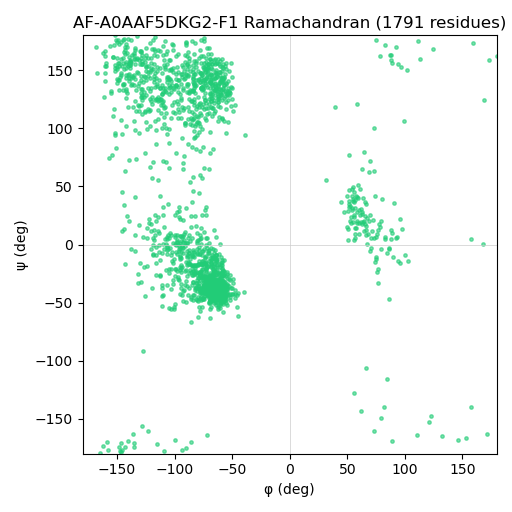26 C CA . ILE A 1 1574 ? -51.393 14.749 21.798 1.00 66.12 1574 ILE A CA 1
ATOM 12527 C C . ILE A 1 1574 ? -51.111 13.377 21.167 1.00 66.12 1574 ILE A C 1
ATOM 12529 O O . ILE A 1 1574 ? -51.979 12.828 20.481 1.00 66.12 1574 ILE A O 1
ATOM 12533 N N . ASN A 1 1575 ? -49.948 12.783 21.450 1.00 66.50 1575 ASN A N 1
ATOM 12534 C CA . ASN A 1 1575 ? -49.591 11.450 20.961 1.00 66.50 1575 ASN A CA 1
ATOM 12535 C C . ASN A 1 1575 ? -50.517 10.362 21.533 1.00 66.50 1575 ASN A C 1
ATOM 12537 O O . ASN A 1 1575 ? -51.052 9.553 20.775 1.00 66.50 1575 ASN A O 1
ATOM 12541 N N . LYS A 1 1576 ? -50.816 10.397 22.837 1.00 71.94 1576 LYS A N 1
ATOM 12542 C CA . LYS A 1 1576 ? -51.769 9.486 23.498 1.00 71.94 1576 LYS A CA 1
ATOM 12543 C C . LYS A 1 1576 ? -53.189 9.620 22.934 1.00 71.94 1576 LYS A C 1
ATOM 12545 O O . LYS A 1 1576 ? -53.841 8.601 22.718 1.00 71.94 1576 LYS A O 1
ATOM 12550 N N . LYS A 1 1577 ? -53.650 10.831 22.588 1.00 71.56 1577 LYS A N 1
ATOM 12551 C CA . LYS A 1 1577 ? -54.934 11.042 21.886 1.00 71.56 1577 LYS A CA 1
ATOM 12552 C C . LYS A 1 1577 ? -54.927 10.453 20.468 1.00 71.56 1577 LYS A C 1
ATOM 12554 O O . LYS A 1 1577 ? -55.917 9.842 20.069 1.00 71.56 1577 LYS A O 1
ATOM 12559 N N . LYS A 1 1578 ? -53.820 10.587 19.724 1.00 72.62 1578 LYS A N 1
ATOM 12560 C CA . LYS A 1 1578 ? -53.626 9.939 18.409 1.00 72.62 1578 LYS A CA 1
ATOM 12561 C C . LYS A 1 1578 ? -53.715 8.410 18.517 1.00 72.62 1578 LYS A C 1
ATOM 12563 O O . LYS A 1 1578 ? -54.447 7.791 17.750 1.00 72.62 1578 LYS A O 1
ATOM 12568 N N . ILE A 1 1579 ? -53.031 7.822 19.502 1.00 71.25 1579 ILE A N 1
ATOM 12569 C CA . ILE A 1 1579 ? -53.043 6.375 19.777 1.00 71.25 1579 ILE A CA 1
ATOM 12570 C C . ILE A 1 1579 ? -54.454 5.897 20.156 1.00 71.25 1579 ILE A C 1
ATOM 12572 O O . ILE A 1 1579 ? -54.936 4.911 19.599 1.00 71.25 1579 ILE A O 1
ATOM 12576 N N . ALA A 1 1580 ? -55.146 6.602 21.057 1.00 67.31 1580 ALA A N 1
ATOM 12577 C CA . ALA A 1 1580 ? -56.485 6.222 21.513 1.00 67.31 1580 ALA A CA 1
ATOM 12578 C C . ALA A 1 1580 ? -57.524 6.214 20.375 1.00 67.31 1580 ALA A C 1
ATOM 12580 O O . ALA A 1 1580 ? -58.308 5.271 20.268 1.00 67.31 1580 ALA A O 1
ATOM 12581 N N . LEU A 1 1581 ? -57.496 7.214 19.485 1.00 71.44 1581 LEU A N 1
ATOM 12582 C CA . LEU A 1 1581 ? -58.380 7.260 18.314 1.00 71.44 1581 LEU A CA 1
ATOM 12583 C C . LEU A 1 1581 ? -58.089 6.116 17.330 1.00 71.44 1581 LEU A C 1
ATOM 12585 O O . LEU A 1 1581 ? -59.016 5.422 16.918 1.00 71.44 1581 LEU A O 1
ATOM 12589 N N . ALA A 1 1582 ? -56.813 5.849 17.031 1.00 69.19 1582 ALA A N 1
ATOM 12590 C CA . ALA A 1 1582 ? -56.421 4.723 16.178 1.00 69.19 1582 ALA A CA 1
ATOM 12591 C C . ALA A 1 1582 ? -56.798 3.354 16.786 1.00 69.19 1582 ALA A C 1
ATOM 12593 O O . ALA A 1 1582 ? -57.125 2.416 16.061 1.00 69.19 1582 ALA A O 1
ATOM 12594 N N . THR A 1 1583 ? -56.791 3.235 18.117 1.00 71.44 1583 THR A N 1
ATOM 12595 C CA . THR A 1 1583 ? -57.218 2.017 18.829 1.00 71.44 1583 THR A CA 1
ATOM 12596 C C . THR A 1 1583 ? -58.730 1.803 18.719 1.00 71.44 1583 THR A C 1
ATOM 12598 O O . THR A 1 1583 ? -59.170 0.686 18.452 1.00 71.44 1583 THR A O 1
ATOM 12601 N N . LEU A 1 1584 ? -59.532 2.867 18.848 1.00 68.69 1584 LEU A N 1
ATOM 12602 C CA . LEU A 1 1584 ? -60.989 2.807 18.681 1.00 68.69 1584 LEU A CA 1
ATOM 12603 C C . LEU A 1 1584 ? -61.392 2.413 17.248 1.00 68.69 1584 LEU A C 1
ATOM 12605 O O . LEU A 1 1584 ? -62.322 1.630 17.050 1.00 68.69 1584 LEU A O 1
ATOM 12609 N N . GLU A 1 1585 ? -60.681 2.935 16.248 1.00 72.06 1585 GLU A N 1
ATOM 12610 C CA . GLU A 1 1585 ? -60.917 2.627 14.835 1.00 72.06 1585 GLU A CA 1
ATOM 12611 C C . GLU A 1 1585 ? -60.504 1.186 14.483 1.00 72.06 1585 GLU A C 1
ATOM 12613 O O . GLU A 1 1585 ? -61.266 0.472 13.827 1.00 72.06 1585 GLU A O 1
ATOM 12618 N N . LYS A 1 1586 ? -59.374 0.697 15.022 1.00 65.62 1586 LYS A N 1
ATOM 12619 C CA . LYS A 1 1586 ? -59.014 -0.733 14.972 1.00 65.62 1586 LYS A CA 1
ATOM 12620 C C . LYS A 1 1586 ? -60.103 -1.622 15.581 1.00 65.62 1586 LYS A C 1
ATOM 12622 O O . LYS A 1 1586 ? -60.522 -2.577 14.934 1.00 65.62 1586 LYS A O 1
ATOM 12627 N N . ALA A 1 1587 ? -60.595 -1.294 16.778 1.00 64.19 1587 ALA A N 1
ATOM 12628 C CA . ALA A 1 1587 ? -61.595 -2.102 17.479 1.00 64.19 1587 ALA A CA 1
ATOM 12629 C C . ALA A 1 1587 ? -62.908 -2.255 16.685 1.00 64.19 1587 ALA A C 1
ATOM 12631 O O . ALA A 1 1587 ? -63.456 -3.356 16.610 1.00 64.19 1587 ALA A O 1
ATOM 12632 N N . LYS A 1 1588 ? -63.385 -1.184 16.031 1.00 69.00 1588 LYS A N 1
ATOM 12633 C CA . LYS A 1 1588 ? -64.563 -1.256 15.146 1.00 69.00 1588 LYS A CA 1
ATOM 12634 C C . LYS A 1 1588 ? -64.337 -2.173 13.941 1.00 69.00 1588 LYS A C 1
ATOM 12636 O O . LYS A 1 1588 ? -65.223 -2.955 13.603 1.00 69.00 1588 LYS A O 1
ATOM 12641 N N . ASN A 1 1589 ? -63.157 -2.110 13.324 1.00 69.75 1589 ASN A N 1
ATOM 12642 C CA . ASN A 1 1589 ? -62.836 -2.931 12.156 1.00 69.75 1589 ASN A CA 1
ATOM 12643 C C . ASN A 1 1589 ? -62.691 -4.425 12.510 1.00 69.75 1589 ASN A C 1
ATOM 12645 O O . ASN A 1 1589 ? -63.168 -5.271 11.753 1.00 69.75 1589 ASN A O 1
ATOM 12649 N N . SER A 1 1590 ? -62.134 -4.767 13.680 1.00 54.12 1590 SER A N 1
ATOM 12650 C CA . SER A 1 1590 ? -62.032 -6.165 14.139 1.00 54.12 1590 SER A CA 1
ATOM 12651 C C . SER A 1 1590 ? -63.391 -6.854 14.322 1.00 54.12 1590 SER A C 1
ATOM 12653 O O . SER A 1 1590 ? -63.514 -8.041 14.024 1.00 54.12 1590 SER A O 1
ATOM 12655 N N . PHE A 1 1591 ? -64.433 -6.138 14.764 1.00 63.41 1591 PHE A N 1
ATOM 12656 C CA . PHE A 1 1591 ? -65.759 -6.738 14.976 1.00 63.41 1591 PHE A CA 1
ATOM 12657 C C . PHE A 1 1591 ? -66.410 -7.215 13.664 1.00 63.41 1591 PHE A C 1
ATOM 12659 O O . PHE A 1 1591 ? -66.928 -8.330 13.586 1.00 63.41 1591 PHE A O 1
ATOM 12666 N N . VAL A 1 1592 ? -66.329 -6.400 12.605 1.00 70.31 1592 VAL A N 1
ATOM 12667 C CA . VAL A 1 1592 ? -66.830 -6.755 11.262 1.00 70.31 1592 VAL A CA 1
ATOM 12668 C C . VAL A 1 1592 ? -66.027 -7.917 10.665 1.00 70.31 1592 VAL A C 1
ATOM 12670 O O . VAL A 1 1592 ? -66.582 -8.808 10.025 1.00 70.31 1592 VAL A O 1
ATOM 12673 N N . LEU A 1 1593 ? -64.718 -7.950 10.922 1.00 58.28 1593 LEU A N 1
ATOM 12674 C CA . LEU A 1 1593 ? -63.832 -8.999 10.430 1.00 58.28 1593 LEU A CA 1
ATOM 12675 C C . LEU A 1 1593 ? -64.185 -10.376 11.021 1.00 58.28 1593 LEU A C 1
ATOM 12677 O O . LEU A 1 1593 ? -64.274 -11.352 10.278 1.00 58.28 1593 LEU A O 1
ATOM 12681 N N . CYS A 1 1594 ? -64.479 -10.443 12.324 1.00 55.81 1594 CYS A N 1
ATOM 12682 C CA . CYS A 1 1594 ? -64.786 -11.688 13.041 1.00 55.81 1594 CYS A CA 1
ATOM 12683 C C . CYS A 1 1594 ? -65.960 -12.477 12.427 1.00 55.81 1594 CYS A C 1
ATOM 12685 O O . CYS A 1 1594 ? -65.860 -13.684 12.213 1.00 55.81 1594 CYS A O 1
ATOM 12687 N N . SER A 1 1595 ? -67.049 -11.792 12.063 1.00 65.12 1595 SER A N 1
ATOM 12688 C CA . SER A 1 1595 ? -68.212 -12.429 11.419 1.00 65.12 1595 SER A CA 1
ATOM 12689 C C . SER A 1 1595 ? -67.917 -12.971 10.012 1.00 65.12 1595 SER A C 1
ATOM 12691 O O . SER A 1 1595 ? -68.591 -13.892 9.559 1.00 65.12 1595 SER A O 1
ATOM 12693 N N . THR A 1 1596 ? -66.866 -12.474 9.352 1.00 61.53 1596 THR A N 1
ATOM 12694 C CA . THR A 1 1596 ? -66.441 -12.922 8.015 1.00 61.53 1596 THR A CA 1
ATOM 12695 C C . THR A 1 1596 ? -65.512 -14.150 8.076 1.00 61.53 1596 THR A C 1
ATOM 12697 O O . THR A 1 1596 ? -65.424 -14.918 7.119 1.00 61.53 1596 THR A O 1
ATOM 12700 N N . VAL A 1 1597 ? -64.818 -14.386 9.198 1.00 56.31 1597 VAL A N 1
ATOM 12701 C CA . VAL A 1 1597 ? -63.879 -15.519 9.357 1.00 56.31 1597 VAL A CA 1
ATOM 12702 C C . VAL A 1 1597 ? -64.606 -16.872 9.399 1.00 56.31 1597 VAL A C 1
ATOM 12704 O O . VAL A 1 1597 ? -64.127 -17.845 8.812 1.00 56.31 1597 VAL A O 1
ATOM 12707 N N . LEU A 1 1598 ? -65.784 -16.930 10.031 1.00 64.25 1598 LEU A N 1
ATOM 12708 C CA . LEU A 1 1598 ? -66.542 -18.172 10.237 1.00 64.25 1598 LEU A CA 1
ATOM 12709 C C . LEU A 1 1598 ? -66.971 -18.850 8.922 1.00 64.25 1598 LEU A C 1
ATOM 12711 O O . LEU A 1 1598 ? -66.967 -20.076 8.821 1.00 64.25 1598 LEU A O 1
ATOM 12715 N N . GLU A 1 1599 ? -67.328 -18.064 7.904 1.00 68.12 1599 GLU A N 1
ATOM 12716 C CA . GLU A 1 1599 ? -67.751 -18.589 6.600 1.00 68.12 1599 GLU A CA 1
ATOM 12717 C C . GLU A 1 1599 ? -66.546 -19.079 5.774 1.00 68.12 1599 GLU A C 1
ATOM 12719 O O . GLU A 1 1599 ? -66.568 -20.187 5.234 1.00 68.12 1599 GLU A O 1
ATOM 12724 N N . ASN A 1 1600 ? -65.443 -18.319 5.787 1.00 58.69 1600 ASN A N 1
ATOM 12725 C CA . ASN A 1 1600 ? -64.197 -18.661 5.091 1.00 58.69 1600 ASN A CA 1
ATOM 12726 C C . ASN A 1 1600 ? -63.548 -19.971 5.589 1.00 58.69 1600 ASN A C 1
ATOM 12728 O O . ASN A 1 1600 ? -62.921 -20.683 4.797 1.00 58.69 1600 ASN A O 1
ATOM 12732 N N . SER A 1 1601 ? -63.720 -20.316 6.874 1.00 55.97 1601 SER A N 1
ATOM 12733 C CA . SER A 1 1601 ? -63.195 -21.554 7.480 1.00 55.97 1601 SER A CA 1
ATOM 12734 C C . SER A 1 1601 ? -63.627 -22.821 6.724 1.00 55.97 1601 SER A C 1
ATOM 12736 O O . SER A 1 1601 ? -62.802 -23.703 6.479 1.00 55.97 1601 SER A O 1
ATOM 12738 N N . LYS A 1 1602 ? -64.886 -22.901 6.267 1.00 70.12 1602 LYS A N 1
ATOM 12739 C CA . LYS A 1 1602 ? -65.395 -24.093 5.563 1.00 70.12 1602 LYS A CA 1
ATOM 12740 C C . LYS A 1 1602 ? -64.723 -24.295 4.205 1.00 70.12 1602 LYS A C 1
ATOM 12742 O O . LYS A 1 1602 ? -64.297 -25.404 3.895 1.00 70.12 1602 LYS A O 1
ATOM 12747 N N . THR A 1 1603 ? -64.563 -23.224 3.429 1.00 71.12 1603 THR A N 1
ATOM 12748 C CA . THR A 1 1603 ? -63.850 -23.241 2.138 1.00 71.12 1603 THR A CA 1
ATOM 12749 C C . THR A 1 1603 ? -62.363 -23.572 2.274 1.00 71.12 1603 THR A C 1
ATOM 12751 O O . THR A 1 1603 ? -61.800 -24.224 1.395 1.00 71.12 1603 THR A O 1
ATOM 12754 N N . ALA A 1 1604 ? -61.711 -23.185 3.376 1.00 62.81 1604 ALA A N 1
ATOM 12755 C CA . ALA A 1 1604 ? -60.298 -23.498 3.594 1.00 62.81 1604 ALA A CA 1
ATOM 12756 C C . ALA A 1 1604 ? -60.032 -25.017 3.639 1.00 62.81 1604 ALA A C 1
ATOM 12758 O O . ALA A 1 1604 ? -59.033 -25.484 3.086 1.00 62.81 1604 ALA A O 1
ATOM 12759 N N . LYS A 1 1605 ? -60.950 -25.801 4.228 1.00 66.44 1605 LYS A N 1
ATOM 12760 C CA . LYS A 1 1605 ? -60.760 -27.247 4.442 1.00 66.44 1605 LYS A CA 1
ATOM 12761 C C . LYS A 1 1605 ? -60.721 -28.065 3.140 1.00 66.44 1605 LYS A C 1
ATOM 12763 O O . LYS A 1 1605 ? -60.008 -29.066 3.078 1.00 66.44 1605 LYS A O 1
ATOM 12768 N N . GLU A 1 1606 ? -61.402 -27.628 2.075 1.00 72.06 1606 GLU A N 1
ATOM 12769 C CA . GLU A 1 1606 ? -61.265 -28.241 0.741 1.00 72.06 1606 GLU A CA 1
ATOM 12770 C C . GLU A 1 1606 ? -59.963 -27.834 0.034 1.00 72.06 1606 GLU A C 1
ATOM 12772 O O . GLU A 1 1606 ? -59.314 -28.666 -0.605 1.00 72.06 1606 GLU A O 1
ATOM 12777 N N . HIS A 1 1607 ? -59.539 -26.572 0.162 1.00 70.62 1607 HIS A N 1
ATOM 12778 C CA . HIS A 1 1607 ? -58.320 -26.085 -0.491 1.00 70.62 1607 HIS A CA 1
ATOM 12779 C C . HIS A 1 1607 ? -57.045 -26.759 0.045 1.00 70.62 1607 HIS A C 1
ATOM 12781 O O . HIS A 1 1607 ? -56.194 -27.151 -0.757 1.00 70.62 1607 HIS A O 1
ATOM 12787 N N . ILE A 1 1608 ? -56.945 -26.985 1.361 1.00 66.25 1608 ILE A N 1
ATOM 12788 C CA . ILE A 1 1608 ? -55.811 -27.684 2.005 1.00 66.25 1608 ILE A CA 1
ATOM 12789 C C . ILE A 1 1608 ? -55.592 -29.088 1.405 1.00 66.25 1608 ILE A C 1
ATOM 12791 O O . ILE A 1 1608 ? -54.457 -29.509 1.164 1.00 66.25 1608 ILE A O 1
ATOM 12795 N N . LYS A 1 1609 ? -56.682 -29.801 1.093 1.00 71.69 1609 LYS A N 1
ATOM 12796 C CA . LYS A 1 1609 ? -56.642 -31.176 0.567 1.00 71.69 1609 LYS A CA 1
ATOM 12797 C C . LYS A 1 1609 ? -56.159 -31.271 -0.887 1.00 71.69 1609 LYS A C 1
ATOM 12799 O O . LYS A 1 1609 ? -55.657 -32.313 -1.296 1.00 71.69 1609 LYS A O 1
ATOM 12804 N N . ASN A 1 1610 ? -56.286 -30.191 -1.659 1.00 72.31 1610 ASN A N 1
ATOM 12805 C CA . ASN A 1 1610 ? -55.732 -30.102 -3.013 1.00 72.31 1610 ASN A CA 1
ATOM 12806 C C . ASN A 1 1610 ? -54.294 -29.550 -3.016 1.00 72.31 1610 ASN A C 1
ATOM 12808 O O . ASN A 1 1610 ? -53.492 -29.948 -3.860 1.00 72.31 1610 ASN A O 1
ATOM 12812 N N . ALA A 1 1611 ? -53.941 -28.675 -2.067 1.00 65.00 1611 ALA A N 1
ATOM 12813 C CA . ALA A 1 1611 ? -52.586 -28.130 -1.937 1.00 65.00 1611 ALA A CA 1
ATOM 12814 C C . ALA A 1 1611 ? -51.542 -29.221 -1.625 1.00 65.00 1611 ALA A C 1
ATOM 12816 O O . ALA A 1 1611 ? -50.491 -29.276 -2.263 1.00 65.00 1611 ALA A O 1
ATOM 12817 N N . THR A 1 1612 ? -51.868 -30.142 -0.715 1.00 69.31 1612 THR A N 1
ATOM 12818 C CA . THR A 1 1612 ? -51.000 -31.272 -0.326 1.00 69.31 1612 THR A CA 1
ATOM 12819 C C . THR A 1 1612 ? -50.618 -32.182 -1.502 1.00 69.31 1612 THR A C 1
ATOM 12821 O O . THR A 1 1612 ? -49.469 -32.606 -1.595 1.00 69.31 1612 THR A O 1
ATOM 12824 N N . LEU A 1 1613 ? -51.523 -32.420 -2.461 1.00 72.44 1613 LEU A N 1
ATOM 12825 C CA . LEU A 1 1613 ? -51.220 -33.212 -3.664 1.00 72.44 1613 LEU A CA 1
ATOM 12826 C C . LEU A 1 1613 ? -50.269 -32.487 -4.642 1.00 72.44 1613 LEU A C 1
ATOM 12828 O O . LEU A 1 1613 ? -49.535 -33.126 -5.400 1.00 72.44 1613 LEU A O 1
ATOM 12832 N N . HIS A 1 1614 ? -50.266 -31.151 -4.636 1.00 71.88 1614 HIS A N 1
ATOM 12833 C CA . HIS A 1 1614 ? -49.355 -30.356 -5.461 1.00 71.88 1614 HIS A CA 1
ATOM 12834 C C . HIS A 1 1614 ? -47.938 -30.292 -4.877 1.00 71.88 1614 HIS A C 1
ATOM 12836 O O . HIS A 1 1614 ? -46.981 -30.417 -5.643 1.00 71.88 1614 HIS A O 1
ATOM 12842 N N . LEU A 1 1615 ? -47.792 -30.161 -3.553 1.00 66.06 1615 LEU A N 1
ATOM 12843 C CA . LEU A 1 1615 ? -46.489 -30.044 -2.879 1.00 66.06 1615 LEU A CA 1
ATOM 12844 C C . LEU A 1 1615 ? -45.560 -31.238 -3.173 1.00 66.06 1615 LEU A C 1
ATOM 12846 O O . LEU A 1 1615 ? -44.409 -31.035 -3.551 1.00 66.06 1615 LEU A O 1
ATOM 12850 N N . ILE A 1 1616 ? -46.085 -32.468 -3.143 1.00 72.62 1616 ILE A N 1
ATOM 12851 C CA . ILE A 1 1616 ? -45.324 -33.702 -3.434 1.00 72.62 1616 ILE A CA 1
ATOM 12852 C C . ILE A 1 1616 ? -44.718 -33.693 -4.856 1.00 72.62 1616 ILE A C 1
ATOM 12854 O O . ILE A 1 1616 ? -43.617 -34.197 -5.084 1.00 72.62 1616 ILE A O 1
ATOM 12858 N N . ASN A 1 1617 ? -45.407 -33.096 -5.835 1.00 72.44 1617 ASN A N 1
ATOM 12859 C CA . ASN A 1 1617 ? -44.885 -32.972 -7.202 1.00 72.44 1617 ASN A CA 1
ATOM 12860 C C . ASN A 1 1617 ? -43.837 -31.850 -7.330 1.00 72.44 1617 ASN A C 1
ATOM 12862 O O . ASN A 1 1617 ? -42.912 -31.958 -8.139 1.00 72.44 1617 ASN A O 1
ATOM 12866 N N . VAL A 1 1618 ? -43.957 -30.788 -6.526 1.00 68.75 1618 VAL A N 1
ATOM 12867 C CA . VAL A 1 1618 ? -42.979 -29.690 -6.466 1.00 68.75 1618 VAL A CA 1
ATOM 12868 C C . VAL A 1 1618 ? -41.661 -30.170 -5.853 1.00 68.75 1618 VAL A C 1
ATOM 12870 O O . VAL A 1 1618 ? -40.614 -29.934 -6.446 1.00 68.75 1618 VAL A O 1
ATOM 12873 N N . GLU A 1 1619 ? -41.702 -30.915 -4.747 1.00 71.25 1619 GLU A N 1
ATOM 12874 C CA . GLU A 1 1619 ? -40.519 -31.460 -4.058 1.00 71.25 1619 GLU A CA 1
ATOM 12875 C C . GLU A 1 1619 ? -39.636 -32.312 -4.990 1.00 71.25 1619 GLU A C 1
ATOM 12877 O O . GLU A 1 1619 ? -38.438 -32.061 -5.145 1.00 71.25 1619 GLU A O 1
ATOM 12882 N N . ASN A 1 1620 ? -40.247 -33.269 -5.699 1.00 72.94 1620 ASN A N 1
ATOM 12883 C CA . ASN A 1 1620 ? -39.549 -34.111 -6.675 1.00 72.94 1620 ASN A CA 1
ATOM 12884 C C . ASN A 1 1620 ? -38.943 -33.299 -7.837 1.00 72.94 1620 ASN A C 1
ATOM 12886 O O . ASN A 1 1620 ? -37.882 -33.650 -8.355 1.00 72.94 1620 ASN A O 1
ATOM 12890 N N . THR A 1 1621 ? -39.597 -32.203 -8.232 1.00 73.56 1621 THR A N 1
ATOM 12891 C CA . THR A 1 1621 ? -39.119 -31.317 -9.302 1.00 73.56 1621 THR A CA 1
ATOM 12892 C C . THR A 1 1621 ? -37.942 -30.458 -8.830 1.00 73.56 1621 THR A C 1
ATOM 12894 O O . THR A 1 1621 ? -36.936 -30.360 -9.532 1.00 73.56 1621 THR A O 1
ATOM 12897 N N . LEU A 1 1622 ? -38.028 -29.879 -7.626 1.00 69.25 1622 LEU A N 1
ATOM 12898 C CA . LEU A 1 1622 ? -36.970 -29.059 -7.028 1.00 69.25 1622 LEU A CA 1
ATOM 12899 C C . LEU A 1 1622 ? -35.674 -29.846 -6.852 1.00 69.25 1622 LEU A C 1
ATOM 12901 O O . LEU A 1 1622 ? -34.612 -29.344 -7.209 1.00 69.25 1622 LEU A O 1
ATOM 12905 N N . LYS A 1 1623 ? -35.756 -31.101 -6.394 1.00 73.88 1623 LYS A N 1
ATOM 12906 C CA . LYS A 1 1623 ? -34.582 -31.968 -6.228 1.00 73.88 1623 LYS A CA 1
ATOM 12907 C C . LYS A 1 1623 ? -33.794 -32.152 -7.531 1.00 73.88 1623 LYS A C 1
ATOM 12909 O O . LYS A 1 1623 ? -32.575 -32.007 -7.535 1.00 73.88 1623 LYS A O 1
ATOM 12914 N N . TYR A 1 1624 ? -34.493 -32.384 -8.645 1.00 71.56 1624 TYR A N 1
ATOM 12915 C CA . TYR A 1 1624 ? -33.867 -32.487 -9.966 1.00 71.56 1624 TYR A CA 1
ATOM 12916 C C . TYR A 1 1624 ? -33.205 -31.170 -10.408 1.00 71.56 1624 TYR A C 1
ATOM 12918 O O . TYR A 1 1624 ? -32.131 -31.196 -11.010 1.00 71.56 1624 TYR A O 1
ATOM 12926 N N . PHE A 1 1625 ? -33.793 -30.011 -10.093 1.00 70.19 1625 PHE A N 1
ATOM 12927 C CA . PHE A 1 1625 ? -33.129 -28.726 -10.334 1.00 70.19 1625 PHE A CA 1
ATOM 12928 C C . PHE A 1 1625 ? -31.890 -28.542 -9.449 1.00 70.19 1625 PHE A C 1
ATOM 12930 O O . PHE A 1 1625 ? -30.860 -28.102 -9.956 1.00 70.19 1625 PHE A O 1
ATOM 12937 N N . PHE A 1 1626 ? -31.946 -28.930 -8.172 1.00 68.25 1626 PHE A N 1
ATOM 12938 C CA . PHE A 1 1626 ? -30.842 -28.760 -7.224 1.00 68.25 1626 PHE A CA 1
ATOM 12939 C C . PHE A 1 1626 ? -29.576 -29.531 -7.630 1.00 68.25 1626 PHE A C 1
ATOM 12941 O O . PHE A 1 1626 ? -28.478 -28.971 -7.593 1.00 68.25 1626 PHE A O 1
ATOM 12948 N N . ASP A 1 1627 ? -29.714 -30.780 -8.088 1.00 72.00 1627 ASP A N 1
ATOM 12949 C CA . ASP A 1 1627 ? -28.580 -31.581 -8.577 1.00 72.00 1627 ASP A CA 1
ATOM 12950 C C . ASP A 1 1627 ? -27.905 -30.916 -9.800 1.00 72.00 1627 ASP A C 1
ATOM 12952 O O . ASP A 1 1627 ? -26.681 -30.752 -9.841 1.00 72.00 1627 ASP A O 1
ATOM 12956 N N . ASN A 1 1628 ? -28.706 -30.441 -10.765 1.00 70.44 1628 ASN A N 1
ATOM 12957 C CA . ASN A 1 1628 ? -28.222 -29.742 -11.964 1.00 70.44 1628 ASN A CA 1
ATOM 12958 C C . ASN A 1 1628 ? -27.586 -28.374 -11.645 1.00 70.44 1628 ASN A C 1
ATOM 12960 O O . ASN A 1 1628 ? -26.577 -28.000 -12.255 1.00 70.44 1628 ASN A O 1
ATOM 12964 N N . ILE A 1 1629 ? -28.137 -27.626 -10.683 1.00 66.06 1629 ILE A N 1
ATOM 12965 C CA . ILE A 1 1629 ? -27.561 -26.363 -10.194 1.00 66.06 1629 ILE A CA 1
ATOM 12966 C C . ILE A 1 1629 ? -26.231 -26.635 -9.488 1.00 66.06 1629 ILE A C 1
ATOM 12968 O O . ILE A 1 1629 ? -25.255 -25.943 -9.756 1.00 66.06 1629 ILE A O 1
ATOM 12972 N N . THR A 1 1630 ? -26.133 -27.691 -8.677 1.00 68.50 1630 THR A N 1
ATOM 12973 C CA . THR A 1 1630 ? -24.902 -28.049 -7.953 1.00 68.50 1630 THR A CA 1
ATOM 12974 C C . THR A 1 1630 ? -23.751 -28.406 -8.904 1.00 68.50 1630 THR A C 1
ATOM 12976 O O . THR A 1 1630 ? -22.604 -27.996 -8.685 1.00 68.50 1630 THR A O 1
ATOM 12979 N N . GLU A 1 1631 ? -24.027 -29.129 -9.995 1.00 69.62 1631 GLU A N 1
ATOM 12980 C CA . GLU A 1 1631 ? -23.023 -29.380 -11.038 1.00 69.62 1631 GLU A CA 1
ATOM 12981 C C . GLU A 1 1631 ? -22.681 -28.108 -11.835 1.00 69.62 1631 GLU A C 1
ATOM 12983 O O . GLU A 1 1631 ? -21.502 -27.821 -12.073 1.00 69.62 1631 GLU A O 1
ATOM 12988 N N . SER A 1 1632 ? -23.685 -27.289 -12.164 1.00 59.38 1632 SER A N 1
ATOM 12989 C CA . SER A 1 1632 ? -23.485 -25.993 -12.824 1.00 59.38 1632 SER A CA 1
ATOM 12990 C C . SER A 1 1632 ? -22.605 -25.062 -11.983 1.00 59.38 1632 SER A C 1
ATOM 12992 O O . SER A 1 1632 ? -21.625 -24.532 -12.503 1.00 59.38 1632 SER A O 1
ATOM 12994 N N . ARG A 1 1633 ? -22.851 -24.953 -10.670 1.00 59.88 1633 ARG A N 1
ATOM 12995 C CA . ARG A 1 1633 ? -22.058 -24.171 -9.706 1.00 59.88 1633 ARG A CA 1
ATOM 12996 C C . ARG A 1 1633 ? -20.619 -24.674 -9.611 1.00 59.88 1633 ARG A C 1
ATOM 12998 O O . ARG A 1 1633 ? -19.690 -23.875 -9.569 1.00 59.88 1633 ARG A O 1
ATOM 13005 N N . ARG A 1 1634 ? -20.382 -25.993 -9.655 1.00 66.06 1634 ARG A N 1
ATOM 13006 C CA . ARG A 1 1634 ? -19.015 -26.557 -9.709 1.00 66.06 1634 ARG A CA 1
ATOM 13007 C C . ARG A 1 1634 ? -18.251 -26.156 -10.968 1.00 66.06 1634 ARG A C 1
ATOM 13009 O O . ARG A 1 1634 ? -17.032 -25.992 -10.902 1.00 66.06 1634 ARG A O 1
ATOM 13016 N N . ASN A 1 1635 ? -18.930 -26.026 -12.103 1.00 64.25 1635 ASN A N 1
ATOM 13017 C CA . ASN A 1 1635 ? -18.306 -25.612 -13.358 1.00 64.25 1635 ASN A CA 1
ATOM 13018 C C . ASN A 1 1635 ? -18.168 -24.081 -13.442 1.00 64.25 1635 ASN A C 1
ATOM 13020 O O . ASN A 1 1635 ? -17.116 -23.592 -13.856 1.00 64.25 1635 ASN A O 1
ATOM 13024 N N . PHE A 1 1636 ? -19.152 -23.339 -12.931 1.00 62.97 1636 PHE A N 1
ATOM 13025 C CA . PHE A 1 1636 ? -19.112 -21.889 -12.763 1.00 62.97 1636 PHE A CA 1
ATOM 13026 C C . PHE A 1 1636 ? -17.975 -21.464 -11.827 1.00 62.97 1636 PHE A C 1
ATOM 13028 O O . PHE A 1 1636 ? -17.103 -20.724 -12.257 1.00 62.97 1636 PHE A O 1
ATOM 13035 N N . ASN A 1 1637 ? -17.859 -22.025 -10.619 1.00 60.72 1637 ASN A N 1
ATOM 13036 C CA . ASN A 1 1637 ? -16.783 -21.700 -9.671 1.00 60.72 1637 ASN A CA 1
ATOM 13037 C C . ASN A 1 1637 ? -15.377 -21.974 -10.241 1.00 60.72 1637 ASN A C 1
ATOM 13039 O O . ASN A 1 1637 ? -14.432 -21.247 -9.938 1.00 60.72 1637 ASN A O 1
ATOM 13043 N N . LYS A 1 1638 ? -15.212 -22.990 -11.105 1.00 62.47 1638 LYS A N 1
ATOM 13044 C CA . LYS A 1 1638 ? -13.954 -23.198 -11.849 1.00 62.47 1638 LYS A CA 1
ATOM 13045 C C . LYS A 1 1638 ? -13.716 -22.082 -12.867 1.00 62.47 1638 LYS A C 1
ATOM 13047 O O . LYS A 1 1638 ? -12.605 -21.568 -12.936 1.00 62.47 1638 LYS A O 1
ATOM 13052 N N . ALA A 1 1639 ? -14.737 -21.702 -13.637 1.00 53.31 1639 ALA A N 1
ATOM 13053 C CA . ALA A 1 1639 ? -14.655 -20.605 -14.599 1.00 53.31 1639 ALA A CA 1
ATOM 13054 C C . ALA A 1 1639 ? -14.393 -19.249 -13.917 1.00 53.31 1639 ALA A C 1
ATOM 13056 O O . ALA A 1 1639 ? -13.552 -18.495 -14.399 1.00 53.31 1639 ALA A O 1
ATOM 13057 N N . VAL A 1 1640 ? -15.026 -18.983 -12.769 1.00 57.56 1640 VAL A N 1
ATOM 13058 C CA . VAL A 1 1640 ? -14.810 -17.807 -11.914 1.00 57.56 1640 VAL A CA 1
ATOM 13059 C C . VAL A 1 1640 ? -13.385 -17.782 -11.385 1.00 57.56 1640 VAL A C 1
ATOM 13061 O O . VAL A 1 1640 ? -12.684 -16.817 -11.657 1.00 57.56 1640 VAL A O 1
ATOM 13064 N N . ASN A 1 1641 ? -12.896 -18.849 -10.740 1.00 58.94 1641 ASN A N 1
ATOM 13065 C CA . ASN A 1 1641 ? -11.501 -18.923 -10.277 1.00 58.94 1641 ASN A CA 1
ATOM 13066 C C . ASN A 1 1641 ? -10.504 -18.714 -11.429 1.00 58.94 1641 ASN A C 1
ATOM 13068 O O . ASN A 1 1641 ? -9.505 -18.012 -11.302 1.00 58.94 1641 ASN A O 1
ATOM 13072 N N . TYR A 1 1642 ? -10.803 -19.269 -12.603 1.00 57.31 1642 TYR A N 1
ATOM 13073 C CA . TYR A 1 1642 ? -9.994 -19.068 -13.798 1.00 57.31 1642 TYR A CA 1
ATOM 13074 C C . TYR A 1 1642 ? -10.116 -17.674 -14.428 1.00 57.31 1642 TYR A C 1
ATOM 13076 O O . TYR A 1 1642 ? -9.197 -17.275 -15.151 1.00 57.31 1642 TYR A O 1
ATOM 13084 N N . GLY A 1 1643 ? -11.211 -16.963 -14.166 1.00 55.03 1643 GLY A N 1
ATOM 13085 C CA . GLY A 1 1643 ? -11.447 -15.570 -14.521 1.00 55.03 1643 GLY A CA 1
ATOM 13086 C C . GLY A 1 1643 ? -10.801 -14.602 -13.532 1.00 55.03 1643 GLY A C 1
ATOM 13087 O O . GLY A 1 1643 ? -10.236 -13.607 -13.970 1.00 55.03 1643 GLY A O 1
ATOM 13088 N N . THR A 1 1644 ? -10.785 -14.910 -12.233 1.00 57.84 1644 THR A N 1
ATOM 13089 C CA . THR A 1 1644 ? -10.107 -14.117 -11.199 1.00 57.84 1644 THR A CA 1
ATOM 13090 C C . THR A 1 1644 ? -8.591 -14.288 -11.254 1.00 57.84 1644 THR A C 1
ATOM 13092 O O . THR A 1 1644 ? -7.897 -13.282 -11.139 1.00 57.84 1644 THR A O 1
ATOM 13095 N N . ASP A 1 1645 ? -8.066 -15.481 -11.583 1.00 61.59 1645 ASP A N 1
ATOM 13096 C CA . ASP A 1 1645 ? -6.670 -15.675 -12.029 1.00 61.59 1645 ASP A CA 1
ATOM 13097 C C . ASP A 1 1645 ? -6.295 -14.619 -13.087 1.00 61.59 1645 ASP A C 1
ATOM 13099 O O . ASP A 1 1645 ? -5.301 -13.898 -12.973 1.00 61.59 1645 ASP A O 1
ATOM 13103 N N . ALA A 1 1646 ? -7.115 -14.539 -14.142 1.00 57.53 1646 ALA A N 1
ATOM 13104 C CA . ALA A 1 1646 ? -6.892 -13.664 -15.281 1.00 57.53 1646 ALA A CA 1
ATOM 13105 C C . ALA A 1 1646 ? -7.141 -12.189 -14.931 1.00 57.53 1646 ALA A C 1
ATOM 13107 O O . ALA A 1 1646 ? -6.408 -11.334 -15.418 1.00 57.53 1646 ALA A O 1
ATOM 13108 N N . GLU A 1 1647 ? -8.110 -11.873 -14.068 1.00 55.78 1647 GLU A N 1
ATOM 13109 C CA . GLU A 1 1647 ? -8.387 -10.518 -13.582 1.00 55.78 1647 GLU A CA 1
ATOM 13110 C C . GLU A 1 1647 ? -7.232 -9.992 -12.727 1.00 55.78 1647 GLU A C 1
ATOM 13112 O O . GLU A 1 1647 ? -6.766 -8.882 -12.972 1.00 55.78 1647 GLU A O 1
ATOM 13117 N N . ILE A 1 1648 ? -6.729 -10.775 -11.768 1.00 65.50 1648 ILE A N 1
ATOM 13118 C CA . ILE A 1 1648 ? -5.571 -10.418 -10.934 1.00 65.50 1648 ILE A CA 1
ATOM 13119 C C . ILE A 1 1648 ? -4.360 -10.150 -11.830 1.00 65.50 1648 ILE A C 1
ATOM 13121 O O . ILE A 1 1648 ? -3.656 -9.153 -11.658 1.00 65.50 1648 ILE A O 1
ATOM 13125 N N . PHE A 1 1649 ? -4.139 -11.011 -12.823 1.00 65.50 1649 PHE A N 1
ATOM 13126 C CA . PHE A 1 1649 ? -3.011 -10.886 -13.734 1.00 65.50 1649 PHE A CA 1
ATOM 13127 C C . PHE A 1 1649 ? -3.150 -9.685 -14.691 1.00 65.50 1649 PHE A C 1
ATOM 13129 O O . PHE A 1 1649 ? -2.203 -8.918 -14.859 1.00 65.50 1649 PHE A O 1
ATOM 13136 N N . LEU A 1 1650 ? -4.336 -9.454 -15.264 1.00 62.75 1650 LEU A N 1
ATOM 13137 C CA . LEU A 1 1650 ? -4.639 -8.277 -16.091 1.00 62.75 1650 LEU A CA 1
ATOM 13138 C C . LEU A 1 1650 ? -4.620 -6.973 -15.285 1.00 62.75 1650 LEU A C 1
ATOM 13140 O O . LEU A 1 1650 ? -4.247 -5.936 -15.827 1.00 62.75 1650 LEU A O 1
ATOM 13144 N N . THR A 1 1651 ? -4.983 -7.006 -14.001 1.00 67.25 1651 THR A N 1
ATOM 13145 C CA . THR A 1 1651 ? -4.926 -5.837 -13.111 1.00 67.25 1651 THR A CA 1
ATOM 13146 C C . THR A 1 1651 ? -3.476 -5.458 -12.835 1.00 67.25 1651 THR A C 1
ATOM 13148 O O . THR A 1 1651 ? -3.107 -4.316 -13.091 1.00 67.25 1651 THR A O 1
ATOM 13151 N N . LYS A 1 1652 ? -2.621 -6.426 -12.475 1.00 70.19 1652 LYS A N 1
ATOM 13152 C CA . LYS A 1 1652 ? -1.166 -6.219 -12.347 1.00 70.19 1652 LYS A CA 1
ATOM 13153 C C . LYS A 1 1652 ? -0.530 -5.724 -13.651 1.00 70.19 1652 LYS A C 1
ATOM 13155 O O . LYS A 1 1652 ? 0.318 -4.833 -13.626 1.00 70.19 1652 LYS A O 1
ATOM 13160 N N . LEU A 1 1653 ? -0.965 -6.243 -14.803 1.00 68.00 1653 LEU A N 1
ATOM 13161 C CA . LEU A 1 1653 ? -0.519 -5.762 -16.115 1.00 68.00 1653 LEU A CA 1
ATOM 13162 C C . LEU A 1 1653 ? -0.945 -4.301 -16.364 1.00 68.00 1653 LEU A C 1
ATOM 13164 O O . LEU A 1 1653 ? -0.147 -3.496 -16.834 1.00 68.00 1653 LEU A O 1
ATOM 13168 N N . ASN A 1 1654 ? -2.185 -3.941 -16.023 1.00 69.81 1654 ASN A N 1
ATOM 13169 C CA . ASN A 1 1654 ? -2.722 -2.584 -16.156 1.00 69.81 1654 ASN A CA 1
ATOM 13170 C C . ASN A 1 1654 ? -2.022 -1.596 -15.204 1.00 69.81 1654 ASN A C 1
ATOM 13172 O O . ASN A 1 1654 ? -1.736 -0.469 -15.592 1.00 69.81 1654 ASN A O 1
ATOM 13176 N N . GLU A 1 1655 ? -1.676 -2.015 -13.987 1.00 70.81 1655 GLU A N 1
ATOM 13177 C CA . GLU A 1 1655 ? -0.869 -1.224 -13.049 1.00 70.81 1655 GLU A CA 1
ATOM 13178 C C . GLU A 1 1655 ? 0.548 -0.982 -13.586 1.00 70.81 1655 GLU A C 1
ATOM 13180 O O . GLU A 1 1655 ? 0.991 0.167 -13.624 1.00 70.81 1655 GLU A O 1
ATOM 13185 N N . ARG A 1 1656 ? 1.212 -2.020 -14.117 1.00 69.56 1656 ARG A N 1
ATOM 13186 C CA . ARG A 1 1656 ? 2.507 -1.894 -14.815 1.00 69.56 1656 ARG A CA 1
ATOM 13187 C C . ARG A 1 1656 ? 2.428 -0.931 -16.010 1.00 69.56 1656 ARG A C 1
ATOM 13189 O O . ARG A 1 1656 ? 3.272 -0.048 -16.144 1.00 69.56 1656 ARG A O 1
ATOM 13196 N N . ILE A 1 1657 ? 1.375 -1.025 -16.827 1.00 71.81 1657 ILE A N 1
ATOM 13197 C CA . ILE A 1 1657 ? 1.119 -0.115 -17.961 1.00 71.81 1657 ILE A CA 1
ATOM 13198 C C . ILE A 1 1657 ? 0.829 1.326 -17.496 1.00 71.81 1657 ILE A C 1
ATOM 13200 O O . ILE A 1 1657 ? 1.264 2.279 -18.146 1.00 71.81 1657 ILE A O 1
ATOM 13204 N N . LYS A 1 1658 ? 0.116 1.522 -16.379 1.00 70.94 1658 LYS A N 1
ATOM 13205 C CA . LYS A 1 1658 ? -0.146 2.853 -15.800 1.00 70.94 1658 LYS A CA 1
ATOM 13206 C C . LYS A 1 1658 ? 1.116 3.501 -15.236 1.00 70.94 1658 LYS A C 1
ATOM 13208 O O . LYS A 1 1658 ? 1.297 4.697 -15.451 1.00 70.94 1658 LYS A O 1
ATOM 13213 N N . GLY A 1 1659 ? 1.984 2.730 -14.575 1.00 73.06 1659 GLY A N 1
ATOM 13214 C CA . GLY A 1 1659 ? 3.314 3.182 -14.154 1.00 73.06 1659 GLY A CA 1
ATOM 13215 C C . GLY A 1 1659 ? 4.132 3.656 -15.355 1.00 73.06 1659 GLY A C 1
ATOM 13216 O O . GLY A 1 1659 ? 4.430 4.839 -15.468 1.00 73.06 1659 GLY A O 1
ATOM 13217 N N . MET A 1 1660 ? 4.326 2.775 -16.340 1.00 67.44 1660 MET A N 1
ATOM 13218 C CA . MET A 1 1660 ? 5.059 3.082 -17.574 1.00 67.44 1660 MET A CA 1
ATOM 13219 C C . MET A 1 1660 ? 4.516 4.324 -18.316 1.00 67.44 1660 MET A C 1
ATOM 13221 O O . MET A 1 1660 ? 5.293 5.133 -18.820 1.00 67.44 1660 MET A O 1
ATOM 13225 N N . ASN A 1 1661 ? 3.192 4.533 -18.347 1.00 70.00 1661 ASN A N 1
ATOM 13226 C CA . ASN A 1 1661 ? 2.587 5.755 -18.897 1.00 70.00 1661 ASN A CA 1
ATOM 13227 C C . ASN A 1 1661 ? 2.892 7.013 -18.063 1.00 70.00 1661 ASN A C 1
ATOM 13229 O O . ASN A 1 1661 ? 3.147 8.072 -18.636 1.00 70.00 1661 ASN A O 1
ATOM 13233 N N . LYS A 1 1662 ? 2.870 6.921 -16.727 1.00 70.56 1662 LYS A N 1
ATOM 13234 C CA . LYS A 1 1662 ? 3.239 8.024 -15.825 1.00 70.56 1662 LYS A CA 1
ATOM 13235 C C . LYS A 1 1662 ? 4.696 8.437 -16.049 1.00 70.56 1662 LYS A C 1
ATOM 13237 O O . LYS A 1 1662 ? 4.981 9.628 -16.148 1.00 70.56 1662 LYS A O 1
ATOM 13242 N N . ASP A 1 1663 ? 5.585 7.467 -16.231 1.00 67.75 1663 ASP A N 1
ATOM 13243 C CA . ASP A 1 1663 ? 7.012 7.710 -16.448 1.00 67.75 1663 ASP A CA 1
ATOM 13244 C C . ASP A 1 1663 ? 7.292 8.253 -17.861 1.00 67.75 1663 ASP A C 1
ATOM 13246 O O . ASP A 1 1663 ? 8.022 9.233 -18.008 1.00 67.75 1663 ASP A O 1
ATOM 13250 N N . MET A 1 1664 ? 6.597 7.758 -18.894 1.00 65.06 1664 MET A N 1
ATOM 13251 C CA . MET A 1 1664 ? 6.584 8.388 -20.226 1.00 65.06 1664 MET A CA 1
ATOM 13252 C C . MET A 1 1664 ? 6.096 9.847 -20.202 1.00 65.06 1664 MET A C 1
ATOM 13254 O O . MET A 1 1664 ? 6.621 10.688 -20.941 1.00 65.06 1664 MET A O 1
ATOM 13258 N N . ILE A 1 1665 ? 5.091 10.169 -19.380 1.00 68.00 1665 ILE A N 1
ATOM 13259 C CA . ILE A 1 1665 ? 4.611 11.547 -19.201 1.00 68.00 1665 ILE A CA 1
ATOM 13260 C C . ILE A 1 1665 ? 5.675 12.391 -18.488 1.00 68.00 1665 ILE A C 1
ATOM 13262 O O . ILE A 1 1665 ? 5.963 13.493 -18.953 1.00 68.00 1665 ILE A O 1
ATOM 13266 N N . ASN A 1 1666 ? 6.315 11.872 -17.435 1.00 63.19 1666 ASN A N 1
ATOM 13267 C CA . ASN A 1 1666 ? 7.413 12.553 -16.742 1.00 63.19 1666 ASN A CA 1
ATOM 13268 C C . ASN A 1 1666 ? 8.575 12.880 -17.701 1.00 63.19 1666 ASN A C 1
ATOM 13270 O O . ASN A 1 1666 ? 9.002 14.034 -17.749 1.00 63.19 1666 ASN A O 1
ATOM 13274 N N . ILE A 1 1667 ? 9.009 11.927 -18.538 1.00 63.28 1667 ILE A N 1
ATOM 13275 C CA . ILE A 1 1667 ? 10.039 12.152 -19.573 1.00 63.28 1667 ILE A CA 1
ATOM 13276 C C . ILE A 1 1667 ? 9.592 13.233 -20.565 1.00 63.28 1667 ILE A C 1
ATOM 13278 O O . ILE A 1 1667 ? 10.370 14.131 -20.890 1.00 63.28 1667 ILE A O 1
ATOM 13282 N N . ARG A 1 1668 ? 8.336 13.201 -21.039 1.00 64.50 1668 ARG A N 1
ATOM 13283 C CA . ARG A 1 1668 ? 7.803 14.252 -21.927 1.00 64.50 1668 ARG A CA 1
ATOM 13284 C C . ARG A 1 1668 ? 7.825 15.631 -21.268 1.00 64.50 1668 ARG A C 1
ATOM 13286 O O . ARG A 1 1668 ? 8.217 16.588 -21.926 1.00 64.50 1668 ARG A O 1
ATOM 13293 N N . VAL A 1 1669 ? 7.440 15.743 -19.996 1.00 59.75 1669 VAL A N 1
ATOM 13294 C CA . VAL A 1 1669 ? 7.471 17.019 -19.263 1.00 59.75 1669 VAL A CA 1
ATOM 13295 C C . VAL A 1 1669 ? 8.910 17.501 -19.065 1.00 59.75 1669 VAL A C 1
ATOM 13297 O O . VAL A 1 1669 ? 9.201 18.655 -19.370 1.00 59.75 1669 VAL A O 1
ATOM 13300 N N . GLN A 1 1670 ? 9.834 16.632 -18.641 1.00 60.28 1670 GLN A N 1
ATOM 13301 C CA . GLN A 1 1670 ? 11.253 16.977 -18.493 1.00 60.28 1670 GLN A CA 1
ATOM 13302 C C . GLN A 1 1670 ? 11.862 17.459 -19.820 1.00 60.28 1670 GLN A C 1
ATOM 13304 O O . GLN A 1 1670 ? 12.485 18.521 -19.853 1.00 60.28 1670 GLN A O 1
ATOM 13309 N N . LYS A 1 1671 ? 11.596 16.753 -20.928 1.00 58.84 1671 LYS A N 1
ATOM 13310 C CA . LYS A 1 1671 ? 12.073 17.092 -22.283 1.00 58.84 1671 LYS A CA 1
ATOM 13311 C C . LYS A 1 1671 ? 11.452 18.374 -22.865 1.00 58.84 1671 LYS A C 1
ATOM 13313 O O . LYS A 1 1671 ? 11.988 18.924 -23.820 1.00 58.84 1671 LYS A O 1
ATOM 13318 N N . LEU A 1 1672 ? 10.352 18.868 -22.288 1.00 55.03 1672 LEU A N 1
ATOM 13319 C CA . LEU A 1 1672 ? 9.732 20.160 -22.624 1.00 55.03 1672 LEU A CA 1
ATOM 13320 C C . LEU A 1 1672 ? 10.195 21.320 -21.717 1.00 55.03 1672 LEU A C 1
ATOM 13322 O O . LEU A 1 1672 ? 9.930 22.475 -22.039 1.00 55.03 1672 LEU A O 1
ATOM 13326 N N . MET A 1 1673 ? 10.888 21.046 -20.604 1.00 53.31 1673 MET A N 1
ATOM 13327 C CA . MET A 1 1673 ? 11.334 22.059 -19.628 1.00 53.31 1673 MET A CA 1
ATOM 13328 C C . MET A 1 1673 ? 12.805 22.501 -19.794 1.00 53.31 1673 MET A C 1
ATOM 13330 O O . MET A 1 1673 ? 13.294 23.325 -19.019 1.00 53.31 1673 MET A O 1
ATOM 13334 N N . THR A 1 1674 ? 13.552 21.962 -20.761 1.00 47.25 1674 THR A N 1
ATOM 13335 C CA . THR A 1 1674 ? 14.995 22.229 -20.916 1.00 47.25 1674 THR A CA 1
ATOM 13336 C C . THR A 1 1674 ? 15.284 23.526 -21.674 1.00 47.25 1674 THR A C 1
ATOM 13338 O O . THR A 1 1674 ? 15.314 23.533 -22.903 1.00 47.25 1674 THR A O 1
ATOM 13341 N N . ASN A 1 1675 ? 15.556 24.615 -20.946 1.00 42.97 1675 ASN A N 1
ATOM 13342 C CA . ASN A 1 1675 ? 16.015 25.886 -21.530 1.00 42.97 1675 ASN A CA 1
ATOM 13343 C C . ASN A 1 1675 ? 17.040 26.635 -20.638 1.00 42.97 1675 ASN A C 1
ATOM 13345 O O . ASN A 1 1675 ? 17.035 27.862 -20.556 1.00 42.97 1675 ASN A O 1
ATOM 13349 N N . SER A 1 1676 ? 17.894 25.898 -19.911 1.00 45.31 1676 SER A N 1
ATOM 13350 C CA . SER A 1 1676 ? 18.855 26.449 -18.935 1.00 45.31 1676 SER A CA 1
ATOM 13351 C C . SER A 1 1676 ? 20.133 25.606 -18.801 1.00 45.31 1676 SER A C 1
ATOM 13353 O O . SER A 1 1676 ? 20.037 24.385 -18.725 1.00 45.31 1676 SER A O 1
ATOM 13355 N N . THR A 1 1677 ? 21.287 26.283 -18.708 1.00 44.91 1677 THR A N 1
ATOM 13356 C CA . THR A 1 1677 ? 22.601 25.836 -18.168 1.00 44.91 1677 THR A CA 1
ATOM 13357 C C . THR A 1 1677 ? 23.093 24.404 -18.450 1.00 44.91 1677 THR A C 1
ATOM 13359 O O . THR A 1 1677 ? 22.577 23.421 -17.931 1.00 44.91 1677 THR A O 1
ATOM 13362 N N . LYS A 1 1678 ? 24.236 24.303 -19.152 1.00 50.56 1678 LYS A N 1
ATOM 13363 C CA . LYS A 1 1678 ? 24.890 23.043 -19.572 1.00 50.56 1678 LYS A CA 1
ATOM 13364 C C . LYS A 1 1678 ? 25.102 22.014 -18.445 1.00 50.56 1678 LYS A C 1
ATOM 13366 O O . LYS A 1 1678 ? 24.924 20.832 -18.704 1.00 50.56 1678 LYS A O 1
ATOM 13371 N N . GLN A 1 1679 ? 25.440 22.449 -17.226 1.00 53.06 1679 GLN A N 1
ATOM 13372 C CA . GLN A 1 1679 ? 25.599 21.564 -16.058 1.00 53.06 1679 GLN A CA 1
ATOM 13373 C C . GLN A 1 1679 ? 24.284 20.826 -15.749 1.00 53.06 1679 GLN A C 1
ATOM 13375 O O . GLN A 1 1679 ? 24.208 19.608 -15.831 1.00 53.06 1679 GLN A O 1
ATOM 13380 N N . THR A 1 1680 ? 23.207 21.594 -15.571 1.00 49.59 1680 THR A N 1
ATOM 13381 C CA . THR A 1 1680 ? 21.839 21.127 -15.286 1.00 49.59 1680 THR A CA 1
ATOM 13382 C C . THR A 1 1680 ? 21.229 20.291 -16.420 1.00 49.59 1680 THR A C 1
ATOM 13384 O O . THR A 1 1680 ? 20.161 19.703 -16.257 1.00 49.59 1680 THR A O 1
ATOM 13387 N N . LEU A 1 1681 ? 21.875 20.276 -17.588 1.00 54.47 1681 LEU A N 1
ATOM 13388 C CA . LEU A 1 1681 ? 21.507 19.497 -18.768 1.00 54.47 1681 LEU A CA 1
ATOM 13389 C C . LEU A 1 1681 ? 22.199 18.117 -18.773 1.00 54.47 1681 LEU A C 1
ATOM 13391 O O . LEU A 1 1681 ? 21.674 17.191 -19.380 1.00 54.47 1681 LEU A O 1
ATOM 13395 N N . LEU A 1 1682 ? 23.321 17.954 -18.059 1.00 57.50 1682 LEU A N 1
ATOM 13396 C CA . LEU A 1 1682 ? 23.983 16.662 -17.830 1.00 57.50 1682 LEU A CA 1
ATOM 13397 C C . LEU A 1 1682 ? 23.259 15.866 -16.737 1.00 57.50 1682 LEU A C 1
ATOM 13399 O O . LEU A 1 1682 ? 22.782 14.769 -17.015 1.00 57.50 1682 LEU A O 1
ATOM 13403 N N . ASP A 1 1683 ? 23.053 16.462 -15.558 1.00 57.62 1683 ASP A N 1
ATOM 13404 C CA . ASP A 1 1683 ? 22.389 15.813 -14.412 1.00 57.62 1683 ASP A CA 1
ATOM 13405 C C . ASP A 1 1683 ? 20.973 15.307 -14.773 1.00 57.62 1683 ASP A C 1
ATOM 13407 O O . ASP A 1 1683 ? 20.510 14.259 -14.317 1.00 57.62 1683 ASP A O 1
ATOM 13411 N N . LYS A 1 1684 ? 20.271 16.047 -15.645 1.00 53.22 1684 LYS A N 1
ATOM 13412 C CA . LYS A 1 1684 ? 18.953 15.660 -16.174 1.00 53.22 1684 LYS A CA 1
ATOM 13413 C C . LYS A 1 1684 ? 19.029 14.606 -17.281 1.00 53.22 1684 LYS A C 1
ATOM 13415 O O . LYS A 1 1684 ? 18.065 13.863 -17.445 1.00 53.22 1684 LYS A O 1
ATOM 13420 N N . ASN A 1 1685 ? 20.137 14.507 -18.016 1.00 61.16 1685 ASN A N 1
ATOM 13421 C CA . ASN A 1 1685 ? 20.335 13.464 -19.026 1.00 61.16 1685 ASN A CA 1
ATOM 13422 C C . ASN A 1 1685 ? 20.553 12.089 -18.380 1.00 61.16 1685 ASN A C 1
ATOM 13424 O O . ASN A 1 1685 ? 19.965 11.120 -18.853 1.00 61.16 1685 ASN A O 1
ATOM 13428 N N . GLU A 1 1686 ? 21.324 11.997 -17.291 1.00 67.19 1686 GLU A N 1
ATOM 13429 C CA . GLU A 1 1686 ? 21.518 10.724 -16.575 1.00 67.19 1686 GLU A CA 1
ATOM 13430 C C . GLU A 1 1686 ? 20.208 10.217 -15.960 1.00 67.19 1686 GLU A C 1
ATOM 13432 O O . GLU A 1 1686 ? 19.788 9.101 -16.261 1.00 67.19 1686 GLU A O 1
ATOM 13437 N N . ASN A 1 1687 ? 19.480 11.078 -15.237 1.00 59.72 1687 ASN A N 1
ATOM 13438 C CA . ASN A 1 1687 ? 18.135 10.761 -14.739 1.00 59.72 1687 ASN A CA 1
ATOM 13439 C C . ASN A 1 1687 ? 17.171 10.336 -15.870 1.00 59.72 1687 ASN A C 1
ATOM 13441 O O . ASN A 1 1687 ? 16.334 9.456 -15.678 1.00 59.72 1687 ASN A O 1
ATOM 13445 N N . THR A 1 1688 ? 17.287 10.931 -17.066 1.00 61.38 1688 THR A N 1
ATOM 13446 C CA . THR A 1 1688 ? 16.473 10.534 -18.229 1.00 61.38 1688 THR A CA 1
ATOM 13447 C C . THR A 1 1688 ? 16.883 9.157 -18.768 1.00 61.38 1688 THR A C 1
ATOM 13449 O O . THR A 1 1688 ? 16.005 8.361 -19.098 1.00 61.38 1688 THR A O 1
ATOM 13452 N N . LYS A 1 1689 ? 18.186 8.840 -18.830 1.00 68.69 1689 LYS A N 1
ATOM 13453 C CA . LYS A 1 1689 ? 18.684 7.509 -19.222 1.00 68.69 1689 LYS A CA 1
ATOM 13454 C C . LYS A 1 1689 ? 18.237 6.419 -18.248 1.00 68.69 1689 LYS A C 1
ATOM 13456 O O . LYS A 1 1689 ? 17.777 5.369 -18.691 1.00 68.69 1689 LYS A O 1
ATOM 13461 N N . GLU A 1 1690 ? 18.323 6.666 -16.944 1.00 69.12 1690 GLU A N 1
ATOM 13462 C CA . GLU A 1 1690 ? 17.891 5.698 -15.930 1.00 69.12 1690 GLU A CA 1
ATOM 13463 C C . GLU A 1 1690 ? 16.377 5.436 -16.009 1.00 69.12 1690 GLU A C 1
ATOM 13465 O O . GLU A 1 1690 ? 15.943 4.282 -15.962 1.00 69.12 1690 GLU A O 1
ATOM 13470 N N . LEU A 1 1691 ? 15.557 6.471 -16.240 1.00 62.72 1691 LEU A N 1
ATOM 13471 C CA . LEU A 1 1691 ? 14.120 6.286 -16.478 1.00 62.72 1691 LEU A CA 1
ATOM 13472 C C . LEU A 1 1691 ? 13.829 5.481 -17.760 1.00 62.72 1691 LEU A C 1
ATOM 13474 O O . LEU A 1 1691 ? 12.924 4.649 -17.760 1.00 62.72 1691 LEU A O 1
ATOM 13478 N N . ILE A 1 1692 ? 14.599 5.687 -18.836 1.00 69.06 1692 ILE A N 1
ATOM 13479 C CA . ILE A 1 1692 ? 14.474 4.910 -20.082 1.00 69.06 1692 ILE A CA 1
ATOM 13480 C C . ILE A 1 1692 ? 14.821 3.434 -19.842 1.00 69.06 1692 ILE A C 1
ATOM 13482 O O . ILE A 1 1692 ? 14.014 2.569 -20.182 1.00 69.06 1692 ILE A O 1
ATOM 13486 N N . LYS A 1 1693 ? 15.959 3.133 -19.198 1.00 73.50 1693 LYS A N 1
ATOM 13487 C CA . LYS A 1 1693 ? 16.402 1.747 -18.944 1.00 73.50 1693 LYS A CA 1
ATOM 13488 C C . LYS A 1 1693 ? 15.408 0.994 -18.041 1.00 73.50 1693 LYS A C 1
ATOM 13490 O O . LYS A 1 1693 ? 15.102 -0.170 -18.294 1.00 73.50 1693 LYS A O 1
ATOM 13495 N N . ASN A 1 1694 ? 14.793 1.681 -17.072 1.00 67.12 1694 ASN A N 1
ATOM 13496 C CA . ASN A 1 1694 ? 13.688 1.138 -16.272 1.00 67.12 1694 ASN A CA 1
ATOM 13497 C C . ASN A 1 1694 ? 12.411 0.866 -17.098 1.00 67.12 1694 ASN A C 1
ATOM 13499 O O . ASN A 1 1694 ? 11.775 -0.176 -16.923 1.00 67.12 1694 ASN A O 1
ATOM 13503 N N . ILE A 1 1695 ? 12.044 1.751 -18.035 1.00 67.31 1695 ILE A N 1
ATOM 13504 C CA . ILE A 1 1695 ? 10.908 1.538 -18.952 1.00 67.31 1695 ILE A CA 1
ATOM 13505 C C . ILE A 1 1695 ? 11.148 0.335 -19.881 1.00 67.31 1695 ILE A C 1
ATOM 13507 O O . ILE A 1 1695 ? 10.212 -0.428 -20.124 1.00 67.31 1695 ILE A O 1
ATOM 13511 N N . GLU A 1 1696 ? 12.373 0.111 -20.366 1.00 68.56 1696 GLU A N 1
ATOM 13512 C CA . GLU A 1 1696 ? 12.695 -1.069 -21.186 1.00 68.56 1696 GLU A CA 1
ATOM 13513 C C . GLU A 1 1696 ? 12.528 -2.383 -20.410 1.00 68.56 1696 GLU A C 1
ATOM 13515 O O . GLU A 1 1696 ? 11.894 -3.317 -20.912 1.00 68.56 1696 GLU A O 1
ATOM 13520 N N . VAL A 1 1697 ? 13.009 -2.443 -19.161 1.00 73.06 1697 VAL A N 1
ATOM 13521 C CA . VAL A 1 1697 ? 12.821 -3.607 -18.277 1.00 73.06 1697 VAL A CA 1
ATOM 13522 C C . VAL A 1 1697 ? 11.332 -3.870 -18.032 1.00 73.06 1697 VAL A C 1
ATOM 13524 O O . VAL A 1 1697 ? 10.865 -4.993 -18.226 1.00 73.06 1697 VAL A O 1
ATOM 13527 N N . VAL A 1 1698 ? 10.554 -2.837 -17.687 1.00 64.38 1698 VAL A N 1
ATOM 13528 C CA . VAL A 1 1698 ? 9.097 -2.954 -17.484 1.00 64.38 1698 VAL A CA 1
ATOM 13529 C C . VAL A 1 1698 ? 8.378 -3.386 -18.770 1.00 64.38 1698 VAL A C 1
ATOM 13531 O O . VAL A 1 1698 ? 7.461 -4.205 -18.711 1.00 64.38 1698 VAL A O 1
ATOM 13534 N N . SER A 1 1699 ? 8.815 -2.911 -19.938 1.00 67.50 1699 SER A N 1
ATOM 13535 C CA . SER A 1 1699 ? 8.284 -3.306 -21.250 1.00 67.50 1699 SER A CA 1
ATOM 13536 C C . SER A 1 1699 ? 8.541 -4.787 -21.564 1.00 67.50 1699 SER A C 1
ATOM 13538 O O . SER A 1 1699 ? 7.624 -5.501 -21.983 1.00 67.50 1699 SER A O 1
ATOM 13540 N N . PHE A 1 1700 ? 9.753 -5.293 -21.300 1.00 72.00 1700 PHE A N 1
ATOM 13541 C CA . PHE A 1 1700 ? 10.082 -6.717 -21.440 1.00 72.00 1700 PHE A CA 1
ATOM 13542 C C . PHE A 1 1700 ? 9.246 -7.590 -20.493 1.00 72.00 1700 PHE A C 1
ATOM 13544 O O . PHE A 1 1700 ? 8.708 -8.622 -20.904 1.00 72.00 1700 PHE A O 1
ATOM 13551 N N . ASP A 1 1701 ? 9.058 -7.145 -19.250 1.00 68.44 1701 ASP A N 1
ATOM 13552 C CA . ASP A 1 1701 ? 8.277 -7.879 -18.256 1.00 68.44 1701 ASP A CA 1
ATOM 13553 C C . ASP A 1 1701 ? 6.777 -7.907 -18.605 1.00 68.44 1701 ASP A C 1
ATOM 13555 O O . ASP A 1 1701 ? 6.164 -8.975 -18.591 1.00 68.44 1701 ASP A O 1
ATOM 13559 N N . ILE A 1 1702 ? 6.204 -6.782 -19.062 1.00 68.94 1702 ILE A N 1
ATOM 13560 C CA . ILE A 1 1702 ? 4.847 -6.707 -19.638 1.00 68.94 1702 ILE A CA 1
ATOM 13561 C C . ILE A 1 1702 ? 4.702 -7.662 -20.837 1.00 68.94 1702 ILE A C 1
ATOM 13563 O O . ILE A 1 1702 ? 3.675 -8.326 -20.978 1.00 68.94 1702 ILE A O 1
ATOM 13567 N N . LYS A 1 1703 ? 5.720 -7.777 -21.699 1.00 70.31 1703 LYS A N 1
ATOM 13568 C CA . LYS A 1 1703 ? 5.715 -8.658 -22.882 1.00 70.31 1703 LYS A CA 1
ATOM 13569 C C . LYS A 1 1703 ? 5.696 -10.144 -22.491 1.00 70.31 1703 LYS A C 1
ATOM 13571 O O . LYS A 1 1703 ? 4.934 -10.918 -23.077 1.00 70.31 1703 LYS A O 1
ATOM 13576 N N . ASN A 1 1704 ? 6.458 -10.531 -21.466 1.00 72.25 1704 ASN A N 1
ATOM 13577 C CA . ASN A 1 1704 ? 6.432 -11.879 -20.882 1.00 72.25 1704 ASN A CA 1
ATOM 13578 C C . ASN A 1 1704 ? 5.113 -12.175 -20.156 1.00 72.25 1704 ASN A C 1
ATOM 13580 O O . ASN A 1 1704 ? 4.570 -13.275 -20.261 1.00 72.25 1704 ASN A O 1
ATOM 13584 N N . ASP A 1 1705 ? 4.562 -11.190 -19.456 1.00 63.09 1705 ASP A N 1
ATOM 13585 C CA . ASP A 1 1705 ? 3.291 -11.298 -18.749 1.00 63.09 1705 ASP A CA 1
ATOM 13586 C C . ASP A 1 1705 ? 2.105 -11.437 -19.722 1.00 63.09 1705 ASP A C 1
ATOM 13588 O O . ASP A 1 1705 ? 1.271 -12.328 -19.551 1.00 63.09 1705 ASP A O 1
ATOM 13592 N N . ILE A 1 1706 ? 2.089 -10.688 -20.830 1.00 63.81 1706 ILE A N 1
ATOM 13593 C CA . ILE A 1 1706 ? 1.157 -10.907 -21.951 1.00 63.81 1706 ILE A CA 1
ATOM 13594 C C . ILE A 1 1706 ? 1.282 -12.337 -22.504 1.00 63.81 1706 ILE A C 1
ATOM 13596 O O . ILE A 1 1706 ? 0.270 -12.958 -22.834 1.00 63.81 1706 ILE A O 1
ATOM 13600 N N . PHE A 1 1707 ? 2.494 -12.898 -22.584 1.00 70.88 1707 PHE A N 1
ATOM 13601 C CA . PHE A 1 1707 ? 2.702 -14.277 -23.037 1.00 70.88 1707 PHE A CA 1
ATOM 13602 C C . PHE A 1 1707 ? 2.165 -15.317 -22.035 1.00 70.88 1707 PHE A C 1
ATOM 13604 O O . PHE A 1 1707 ? 1.516 -16.280 -22.451 1.00 70.88 1707 PHE A O 1
ATOM 13611 N N . LYS A 1 1708 ? 2.336 -15.099 -20.722 1.00 65.12 1708 LYS A N 1
ATOM 13612 C CA . LYS A 1 1708 ? 1.721 -15.929 -19.665 1.00 65.12 1708 LYS A CA 1
ATOM 13613 C C . LYS A 1 1708 ? 0.191 -15.896 -19.753 1.00 65.12 1708 LYS A C 1
ATOM 13615 O O . LYS A 1 1708 ? -0.419 -16.960 -19.829 1.00 65.12 1708 LYS A O 1
ATOM 13620 N N . VAL A 1 1709 ? -0.426 -14.710 -19.851 1.00 61.78 1709 VAL A N 1
ATOM 13621 C CA . VAL A 1 1709 ? -1.884 -14.556 -20.062 1.00 61.78 1709 VAL A CA 1
ATOM 13622 C C . VAL A 1 1709 ? -2.338 -15.320 -21.305 1.00 61.78 1709 VAL A C 1
ATOM 13624 O O . VAL A 1 1709 ? -3.296 -16.089 -21.250 1.00 61.78 1709 VAL A O 1
ATOM 13627 N N . LYS A 1 1710 ? -1.617 -15.165 -22.421 1.00 63.31 1710 LYS A N 1
ATOM 13628 C CA . LYS A 1 1710 ? -1.927 -15.840 -23.686 1.00 63.31 1710 LYS A CA 1
ATOM 13629 C C . LYS A 1 1710 ? -1.890 -17.366 -23.555 1.00 63.31 1710 LYS A C 1
ATOM 13631 O O . LYS A 1 1710 ? -2.742 -18.027 -24.139 1.00 63.31 1710 LYS A O 1
ATOM 13636 N N . ASN A 1 1711 ? -0.966 -17.923 -22.771 1.00 67.00 1711 ASN A N 1
ATOM 13637 C CA . ASN A 1 1711 ? -0.899 -19.363 -22.511 1.00 67.00 1711 ASN A CA 1
ATOM 13638 C C . ASN A 1 1711 ? -1.993 -19.845 -21.545 1.00 67.00 1711 ASN A C 1
ATOM 13640 O O . ASN A 1 1711 ? -2.619 -20.863 -21.828 1.00 67.00 1711 ASN A O 1
ATOM 13644 N N . ILE A 1 1712 ? -2.297 -19.091 -20.481 1.00 60.31 1712 ILE A N 1
ATOM 13645 C CA . ILE A 1 1712 ? -3.401 -19.392 -19.549 1.00 60.31 1712 ILE A CA 1
ATOM 13646 C C . ILE A 1 1712 ? -4.742 -19.443 -20.299 1.00 60.31 1712 ILE A C 1
ATOM 13648 O O . ILE A 1 1712 ? -5.511 -20.387 -20.128 1.00 60.31 1712 ILE A O 1
ATOM 13652 N N . ILE A 1 1713 ? -4.998 -18.477 -21.190 1.00 55.72 1713 ILE A N 1
ATOM 13653 C CA . ILE A 1 1713 ? -6.179 -18.465 -22.069 1.00 55.72 1713 ILE A CA 1
ATOM 13654 C C . ILE A 1 1713 ? -6.163 -19.667 -23.031 1.00 55.72 1713 ILE A C 1
ATOM 13656 O O . ILE A 1 1713 ? -7.190 -20.314 -23.240 1.00 55.72 1713 ILE A O 1
ATOM 13660 N N . LYS A 1 1714 ? -5.001 -19.995 -23.611 1.00 56.97 1714 LYS A N 1
ATOM 13661 C CA . LYS A 1 1714 ? -4.869 -21.068 -24.606 1.00 56.97 1714 LYS A CA 1
ATOM 13662 C C . LYS A 1 1714 ? -5.095 -22.461 -24.011 1.00 56.97 1714 LYS A C 1
ATOM 13664 O O . LYS A 1 1714 ? -5.800 -23.254 -24.627 1.00 56.97 1714 LYS A O 1
ATOM 13669 N N . GLU A 1 1715 ? -4.566 -22.763 -22.828 1.00 57.34 1715 GLU A N 1
ATOM 13670 C CA . GLU A 1 1715 ? -4.779 -24.065 -22.172 1.00 57.34 1715 GLU A CA 1
ATOM 13671 C C . GLU A 1 1715 ? -6.228 -24.261 -21.705 1.00 57.34 1715 GLU A C 1
ATOM 13673 O O . GLU A 1 1715 ? -6.798 -25.337 -21.896 1.00 57.34 1715 GLU A O 1
ATOM 13678 N N . LYS A 1 1716 ? -6.853 -23.207 -21.160 1.00 48.91 1716 LYS A N 1
ATOM 13679 C CA . LYS A 1 1716 ? -8.236 -23.247 -20.654 1.00 48.91 1716 LYS A CA 1
ATOM 13680 C C . LYS A 1 1716 ? -9.290 -23.406 -21.769 1.00 48.91 1716 LYS A C 1
ATOM 13682 O O . LYS A 1 1716 ? -10.408 -23.823 -21.486 1.00 48.91 1716 LYS A O 1
ATOM 13687 N N . SER A 1 1717 ? -8.931 -23.184 -23.040 1.00 45.06 1717 SER A N 1
ATOM 13688 C CA . SER A 1 1717 ? -9.828 -23.335 -24.206 1.00 45.06 1717 SER A CA 1
ATOM 13689 C C . SER A 1 1717 ? -10.262 -24.778 -24.548 1.00 45.06 1717 SER A C 1
ATOM 13691 O O . SER A 1 1717 ? -11.066 -24.977 -25.454 1.00 45.06 1717 SER A O 1
ATOM 13693 N N . ARG A 1 1718 ? -9.769 -25.797 -23.828 1.00 45.25 1718 ARG A N 1
ATOM 13694 C CA . ARG A 1 1718 ? -10.032 -27.226 -24.105 1.00 45.25 1718 ARG A CA 1
ATOM 13695 C C . ARG A 1 1718 ? -11.425 -27.755 -23.717 1.00 45.25 1718 ARG A C 1
ATOM 13697 O O . ARG A 1 1718 ? -11.712 -28.905 -24.029 1.00 45.25 1718 ARG A O 1
ATOM 13704 N N . TYR A 1 1719 ? -12.280 -26.965 -23.062 1.00 46.69 1719 TYR A N 1
ATOM 13705 C CA . TYR A 1 1719 ? -13.542 -27.443 -22.460 1.00 46.69 1719 TYR A CA 1
ATOM 13706 C C . TYR A 1 1719 ? -14.835 -27.054 -23.215 1.00 46.69 1719 TYR A C 1
ATOM 13708 O O . TYR A 1 1719 ? -15.883 -26.888 -22.602 1.00 46.69 1719 TYR A O 1
ATOM 13716 N N . GLY A 1 1720 ? -14.773 -27.006 -24.553 1.00 32.38 1720 GLY A N 1
ATOM 13717 C CA . GLY A 1 1720 ? -15.927 -27.272 -25.431 1.00 32.38 1720 GLY A CA 1
ATOM 13718 C C . GLY A 1 1720 ? -16.699 -26.072 -26.001 1.00 32.38 1720 GLY A C 1
ATOM 13719 O O . GLY A 1 1720 ? -17.505 -25.467 -25.302 1.00 32.38 1720 GLY A O 1
ATOM 13720 N N . CYS A 1 1721 ? -16.502 -25.806 -27.302 1.00 33.31 1721 CYS A N 1
ATOM 13721 C CA . CYS A 1 1721 ? -17.506 -25.447 -28.330 1.00 33.31 1721 CYS A CA 1
ATOM 13722 C C . CYS A 1 1721 ? -16.784 -24.961 -29.608 1.00 33.31 1721 CYS A C 1
ATOM 13724 O O . CYS A 1 1721 ? -15.975 -24.035 -29.551 1.00 33.31 1721 CYS A O 1
ATOM 13726 N N . ASP A 1 1722 ? -17.068 -25.575 -30.759 1.00 32.44 1722 ASP A N 1
ATOM 13727 C CA . ASP A 1 1722 ? -16.279 -25.415 -31.993 1.00 32.44 1722 ASP A CA 1
ATOM 13728 C C . ASP A 1 1722 ? -16.721 -24.272 -32.943 1.00 32.44 1722 ASP A C 1
ATOM 13730 O O . ASP A 1 1722 ? -17.785 -23.672 -32.802 1.00 32.44 1722 ASP A O 1
ATOM 13734 N N . ASN A 1 1723 ? -15.908 -24.047 -33.989 1.00 35.84 1723 ASN A N 1
ATOM 13735 C CA . ASN A 1 1723 ? -16.234 -23.355 -35.254 1.00 35.84 1723 ASN A CA 1
ATOM 13736 C C . ASN A 1 1723 ? -16.480 -21.825 -35.248 1.00 35.84 1723 ASN A C 1
ATOM 13738 O O . ASN A 1 1723 ? -17.576 -21.368 -35.564 1.00 35.84 1723 ASN A O 1
ATOM 13742 N N . LEU A 1 1724 ? -15.429 -21.004 -35.064 1.00 34.56 1724 LEU A N 1
ATOM 13743 C CA . LEU A 1 1724 ? -15.461 -19.557 -35.408 1.00 34.56 1724 LEU A CA 1
ATOM 13744 C C . LEU A 1 1724 ? -14.180 -18.971 -36.059 1.00 34.56 1724 LEU A C 1
ATOM 13746 O O . LEU A 1 1724 ? -13.985 -17.752 -36.067 1.00 34.56 1724 LEU A O 1
ATOM 13750 N N . LEU A 1 1725 ? -13.311 -19.805 -36.641 1.00 39.84 1725 LEU A N 1
ATOM 13751 C CA . LEU A 1 1725 ? -11.959 -19.396 -37.065 1.00 39.84 1725 LEU A CA 1
ATOM 13752 C C . LEU A 1 1725 ? -11.924 -18.326 -38.186 1.00 39.84 1725 LEU A C 1
ATOM 13754 O O . LEU A 1 1725 ? -11.001 -17.516 -38.231 1.00 39.84 1725 LEU A O 1
ATOM 13758 N N . GLU A 1 1726 ? -12.958 -18.237 -39.029 1.00 46.88 1726 GLU A N 1
ATOM 13759 C CA . GLU A 1 1726 ? -13.053 -17.247 -40.121 1.00 46.88 1726 GLU A CA 1
ATOM 13760 C C . GLU A 1 1726 ? -13.325 -15.799 -39.659 1.00 46.88 1726 GLU A C 1
ATOM 13762 O O . GLU A 1 1726 ? -13.204 -14.861 -40.445 1.00 46.88 1726 GLU A O 1
ATOM 13767 N N . ARG A 1 1727 ? -13.647 -15.555 -38.379 1.00 44.38 1727 ARG A N 1
ATOM 13768 C CA . ARG A 1 1727 ? -13.894 -14.185 -37.872 1.00 44.38 1727 ARG A CA 1
ATOM 13769 C C . ARG A 1 1727 ? -12.613 -13.381 -37.572 1.00 44.38 1727 ARG A C 1
ATOM 13771 O O . ARG A 1 1727 ? -12.712 -12.254 -37.089 1.00 44.38 1727 ARG A O 1
ATOM 13778 N N . ALA A 1 1728 ? -11.427 -13.926 -37.854 1.00 39.31 1728 ALA A N 1
ATOM 13779 C CA . ALA A 1 1728 ? -10.126 -13.445 -37.368 1.00 39.31 1728 ALA A CA 1
ATOM 13780 C C . ALA A 1 1728 ? -9.744 -11.988 -37.725 1.00 39.31 1728 ALA A C 1
ATOM 13782 O O . ALA A 1 1728 ? -9.087 -11.329 -36.921 1.00 39.31 1728 ALA A O 1
ATOM 13783 N N . VAL A 1 1729 ? -10.154 -11.456 -38.883 1.00 43.41 1729 VAL A N 1
ATOM 13784 C CA . VAL A 1 1729 ? -9.797 -10.080 -39.302 1.00 43.41 1729 VAL A CA 1
ATOM 13785 C C . VAL A 1 1729 ? -10.634 -9.006 -38.585 1.00 43.41 1729 VAL A C 1
ATOM 13787 O O . VAL A 1 1729 ? -10.045 -8.190 -37.870 1.00 43.41 1729 VAL A O 1
ATOM 13790 N N . PRO A 1 1730 ? -11.985 -9.011 -38.650 1.00 46.12 1730 PRO A N 1
ATOM 13791 C CA . PRO A 1 1730 ? -12.795 -8.106 -37.830 1.00 46.12 1730 PRO A CA 1
ATOM 13792 C C . PRO A 1 1730 ? -12.638 -8.376 -36.324 1.00 46.12 1730 PRO A C 1
ATOM 13794 O O . PRO A 1 1730 ? -13.017 -7.530 -35.517 1.00 46.12 1730 PRO A O 1
ATOM 13797 N N . LEU A 1 1731 ? -12.043 -9.509 -35.921 1.00 40.28 1731 LEU A N 1
ATOM 13798 C CA . LEU A 1 1731 ? -11.623 -9.753 -34.541 1.00 40.28 1731 LEU A CA 1
ATOM 13799 C C . LEU A 1 1731 ? -10.523 -8.805 -34.031 1.00 40.28 1731 LEU A C 1
ATOM 13801 O O . LEU A 1 1731 ? -10.391 -8.715 -32.818 1.00 40.28 1731 LEU A O 1
ATOM 13805 N N . ARG A 1 1732 ? -9.801 -8.034 -34.865 1.00 44.97 1732 ARG A N 1
ATOM 13806 C CA . ARG A 1 1732 ? -8.865 -6.996 -34.370 1.00 44.97 1732 ARG A CA 1
ATOM 13807 C C . ARG A 1 1732 ? -9.573 -5.715 -33.914 1.00 44.97 1732 ARG A C 1
ATOM 13809 O O . ARG A 1 1732 ? -9.277 -5.213 -32.836 1.00 44.97 1732 ARG A O 1
ATOM 13816 N N . GLU A 1 1733 ? -10.522 -5.199 -34.693 1.00 49.03 1733 GLU A N 1
ATOM 13817 C CA . GLU A 1 1733 ? -11.346 -4.054 -34.266 1.00 49.03 1733 GLU A CA 1
ATOM 13818 C C . GLU A 1 1733 ? -12.351 -4.465 -33.193 1.00 49.03 1733 GLU A C 1
ATOM 13820 O O . GLU A 1 1733 ? -12.551 -3.741 -32.214 1.00 49.03 1733 GLU A O 1
ATOM 13825 N N . LYS A 1 1734 ? -12.918 -5.676 -33.315 1.00 45.59 1734 LYS A N 1
ATOM 13826 C CA . LYS A 1 1734 ? -13.631 -6.272 -32.191 1.00 45.59 1734 LYS A CA 1
ATOM 13827 C C . LYS A 1 1734 ? -12.715 -6.404 -30.989 1.00 45.59 1734 LYS A C 1
ATOM 13829 O O . LYS A 1 1734 ? -13.203 -6.037 -29.950 1.00 45.59 1734 LYS A O 1
ATOM 13834 N N . ALA A 1 1735 ? -11.444 -6.810 -31.058 1.00 44.38 1735 ALA A N 1
ATOM 13835 C CA . ALA A 1 1735 ? -10.607 -6.928 -29.853 1.00 44.38 1735 ALA A CA 1
ATOM 13836 C C . ALA A 1 1735 ? -10.544 -5.635 -29.020 1.00 44.38 1735 ALA A C 1
ATOM 13838 O O . ALA A 1 1735 ? -10.562 -5.725 -27.800 1.00 44.38 1735 ALA A O 1
ATOM 13839 N N . ILE A 1 1736 ? -10.571 -4.447 -29.637 1.00 52.62 1736 ILE A N 1
ATOM 13840 C CA . ILE A 1 1736 ? -10.707 -3.178 -28.898 1.00 52.62 1736 ILE A CA 1
ATOM 13841 C C . ILE A 1 1736 ? -12.113 -3.073 -28.283 1.00 52.62 1736 ILE A C 1
ATOM 13843 O O . ILE A 1 1736 ? -12.242 -2.998 -27.062 1.00 52.62 1736 ILE A O 1
ATOM 13847 N N . LYS A 1 1737 ? -13.170 -3.227 -29.092 1.00 55.41 1737 LYS A N 1
ATOM 13848 C CA . LYS A 1 1737 ? -14.572 -3.275 -28.617 1.00 55.41 1737 LYS A CA 1
ATOM 13849 C C . LYS A 1 1737 ? -14.907 -4.463 -27.701 1.00 55.41 1737 LYS A C 1
ATOM 13851 O O . LYS A 1 1737 ? -15.993 -4.508 -27.145 1.00 55.41 1737 LYS A O 1
ATOM 13856 N N . PHE A 1 1738 ? -14.006 -5.428 -27.548 1.00 44.47 1738 PHE A N 1
ATOM 13857 C CA . PHE A 1 1738 ? -14.088 -6.657 -26.753 1.00 44.47 1738 PHE A CA 1
ATOM 13858 C C . PHE A 1 1738 ? -13.130 -6.575 -25.561 1.00 44.47 1738 PHE A C 1
ATOM 13860 O O . PHE A 1 1738 ? -13.221 -7.403 -24.676 1.00 44.47 1738 PHE A O 1
ATOM 13867 N N . ILE A 1 1739 ? -12.276 -5.550 -25.477 1.00 51.16 1739 ILE A N 1
ATOM 13868 C CA . ILE A 1 1739 ? -11.709 -5.058 -24.218 1.00 51.16 1739 ILE A CA 1
ATOM 13869 C C . ILE A 1 1739 ? -12.741 -4.135 -23.563 1.00 51.16 1739 ILE A C 1
ATOM 13871 O O . ILE A 1 1739 ? -13.084 -4.348 -22.407 1.00 51.16 1739 ILE A O 1
ATOM 13875 N N . GLU A 1 1740 ? -13.343 -3.209 -24.319 1.00 53.91 1740 GLU A N 1
ATOM 13876 C CA . GLU A 1 1740 ? -14.498 -2.420 -23.859 1.00 53.91 1740 GLU A CA 1
ATOM 13877 C C . GLU A 1 1740 ? -15.664 -3.335 -23.459 1.00 53.91 1740 GLU A C 1
ATOM 13879 O O . GLU A 1 1740 ? -16.157 -3.244 -22.336 1.00 53.91 1740 GLU A O 1
ATOM 13884 N N . LYS A 1 1741 ? -16.043 -4.296 -24.319 1.00 52.66 1741 LYS A N 1
ATOM 13885 C CA . LYS A 1 1741 ? -17.030 -5.322 -23.964 1.00 52.66 1741 LYS A CA 1
ATOM 13886 C C . LYS A 1 1741 ? -16.487 -6.398 -23.013 1.00 52.66 1741 LYS A C 1
ATOM 13888 O O . LYS A 1 1741 ? -17.295 -6.995 -22.338 1.00 52.66 1741 LYS A O 1
ATOM 13893 N N . ALA A 1 1742 ? -15.188 -6.621 -22.804 1.00 50.31 1742 ALA A N 1
ATOM 13894 C CA . ALA A 1 1742 ? -14.760 -7.436 -21.649 1.00 50.31 1742 ALA A CA 1
ATOM 13895 C C . ALA A 1 1742 ? -14.926 -6.669 -20.332 1.00 50.31 1742 ALA A C 1
ATOM 13897 O O . ALA A 1 1742 ? -15.188 -7.284 -19.308 1.00 50.31 1742 ALA A O 1
ATOM 13898 N N . ILE A 1 1743 ? -14.827 -5.338 -20.341 1.00 56.31 1743 ILE A N 1
ATOM 13899 C CA . ILE A 1 1743 ? -15.114 -4.499 -19.172 1.00 56.31 1743 ILE A CA 1
ATOM 13900 C C . ILE A 1 1743 ? -16.631 -4.412 -18.942 1.00 56.31 1743 ILE A C 1
ATOM 13902 O O . ILE A 1 1743 ? -17.071 -4.566 -17.803 1.00 56.31 1743 ILE A O 1
ATOM 13906 N N . SER A 1 1744 ? -17.448 -4.266 -19.995 1.00 53.38 1744 SER A N 1
ATOM 13907 C CA . SER A 1 1744 ? -18.909 -4.327 -19.850 1.00 53.38 1744 SER A CA 1
ATOM 13908 C C . SER A 1 1744 ? -19.390 -5.741 -19.525 1.00 53.38 1744 SER A C 1
ATOM 13910 O O . SER A 1 1744 ? -20.190 -5.888 -18.621 1.00 53.38 1744 SER A O 1
ATOM 13912 N N . THR A 1 1745 ? -18.864 -6.790 -20.160 1.00 52.34 1745 THR A N 1
ATOM 13913 C CA . THR A 1 1745 ? -19.176 -8.193 -19.845 1.00 52.34 1745 THR A CA 1
ATOM 13914 C C . THR A 1 1745 ? -18.549 -8.648 -18.532 1.00 52.34 1745 THR A C 1
ATOM 13916 O O . THR A 1 1745 ? -19.038 -9.594 -17.951 1.00 52.34 1745 THR A O 1
ATOM 13919 N N . LYS A 1 1746 ? -17.555 -7.957 -17.964 1.00 54.34 1746 LYS A N 1
ATOM 13920 C CA . LYS A 1 1746 ? -17.190 -8.132 -16.548 1.00 54.34 1746 LYS A CA 1
ATOM 13921 C C . LYS A 1 1746 ? -18.277 -7.581 -15.621 1.00 54.34 1746 LYS A C 1
ATOM 13923 O O . LYS A 1 1746 ? -18.497 -8.151 -14.558 1.00 54.34 1746 LYS A O 1
ATOM 13928 N N . LYS A 1 1747 ? -18.968 -6.506 -16.020 1.00 62.84 1747 LYS A N 1
ATOM 13929 C CA . LYS A 1 1747 ? -20.188 -6.048 -15.343 1.00 62.84 1747 LYS A CA 1
ATOM 13930 C C . LYS A 1 1747 ? -21.325 -7.049 -15.576 1.00 62.84 1747 LYS A C 1
ATOM 13932 O O . LYS A 1 1747 ? -21.815 -7.553 -14.585 1.00 62.84 1747 LYS A O 1
ATOM 13937 N N . GLU A 1 1748 ? -21.602 -7.468 -16.818 1.00 63.34 1748 GLU A N 1
ATOM 13938 C CA . GLU A 1 1748 ? -22.605 -8.509 -17.138 1.00 63.34 1748 GLU A CA 1
ATOM 13939 C C . GLU A 1 1748 ? -22.293 -9.850 -16.432 1.00 63.34 1748 GLU A C 1
ATOM 13941 O O . GLU A 1 1748 ? -23.215 -10.551 -16.051 1.00 63.34 1748 GLU A O 1
ATOM 13946 N N . ILE A 1 1749 ? -21.020 -10.219 -16.221 1.00 57.97 1749 ILE A N 1
ATOM 13947 C CA . ILE A 1 1749 ? -20.610 -11.432 -15.490 1.00 57.97 1749 ILE A CA 1
ATOM 13948 C C . ILE A 1 1749 ? -20.756 -11.243 -13.988 1.00 57.97 1749 ILE A C 1
ATOM 13950 O O . ILE A 1 1749 ? -21.216 -12.173 -13.354 1.00 57.97 1749 ILE A O 1
ATOM 13954 N N . ARG A 1 1750 ? -20.427 -10.082 -13.403 1.00 60.72 1750 ARG A N 1
ATOM 13955 C CA . ARG A 1 1750 ? -20.733 -9.827 -11.981 1.00 60.72 1750 ARG A CA 1
ATOM 13956 C C . ARG A 1 1750 ? -22.228 -9.656 -11.731 1.00 60.72 1750 ARG A C 1
ATOM 13958 O O . ARG A 1 1750 ? -22.698 -9.971 -10.651 1.00 60.72 1750 ARG A O 1
ATOM 13965 N N . GLU A 1 1751 ? -22.972 -9.191 -12.724 1.00 65.06 1751 GLU A N 1
ATOM 13966 C CA . GLU A 1 1751 ? -24.431 -9.157 -12.720 1.00 65.06 1751 GLU A CA 1
ATOM 13967 C C . GLU A 1 1751 ? -24.994 -10.570 -12.862 1.00 65.06 1751 GLU A C 1
ATOM 13969 O O . GLU A 1 1751 ? -25.867 -10.899 -12.087 1.00 65.06 1751 GLU A O 1
ATOM 13974 N N . LEU A 1 1752 ? -24.432 -11.443 -13.707 1.00 62.12 1752 LEU A N 1
ATOM 13975 C CA . LEU A 1 1752 ? -24.784 -12.871 -13.776 1.00 62.12 1752 LEU A CA 1
ATOM 13976 C C . LEU A 1 1752 ? -24.313 -13.681 -12.560 1.00 62.12 1752 LEU A C 1
ATOM 13978 O O . LEU A 1 1752 ? -24.943 -14.661 -12.204 1.00 62.12 1752 LEU A O 1
ATOM 13982 N N . GLU A 1 1753 ? -23.209 -13.307 -11.924 1.00 60.22 1753 GLU A N 1
ATOM 13983 C CA . GLU A 1 1753 ? -22.675 -13.918 -10.701 1.00 60.22 1753 GLU A CA 1
ATOM 13984 C C . GLU A 1 1753 ? -23.535 -13.513 -9.505 1.00 60.22 1753 GLU A C 1
ATOM 13986 O O . GLU A 1 1753 ? -23.898 -14.368 -8.706 1.00 60.22 1753 GLU A O 1
ATOM 13991 N N . ASN A 1 1754 ? -23.961 -12.246 -9.450 1.00 65.62 1754 ASN A N 1
ATOM 13992 C CA . ASN A 1 1754 ? -24.984 -11.773 -8.526 1.00 65.62 1754 ASN A CA 1
ATOM 13993 C C . ASN A 1 1754 ? -26.382 -12.300 -8.875 1.00 65.62 1754 ASN A C 1
ATOM 13995 O O . ASN A 1 1754 ? -27.135 -12.527 -7.951 1.00 65.62 1754 ASN A O 1
ATOM 13999 N N . GLU A 1 1755 ? -26.757 -12.516 -10.139 1.00 67.44 1755 GLU A N 1
ATOM 14000 C CA . GLU A 1 1755 ? -28.043 -13.126 -10.521 1.00 67.44 1755 GLU A CA 1
ATOM 14001 C C . GLU A 1 1755 ? -28.034 -14.623 -10.229 1.00 67.44 1755 GLU A C 1
ATOM 14003 O O . GLU A 1 1755 ? -29.061 -15.148 -9.831 1.00 67.44 1755 GLU A O 1
ATOM 14008 N N . ILE A 1 1756 ? -26.905 -15.324 -10.374 1.00 64.44 1756 ILE A N 1
ATOM 14009 C CA . ILE A 1 1756 ? -26.755 -16.719 -9.944 1.00 64.44 1756 ILE A CA 1
ATOM 14010 C C . ILE A 1 1756 ? -26.750 -16.788 -8.420 1.00 64.44 1756 ILE A C 1
ATOM 14012 O O . ILE A 1 1756 ? -27.411 -17.665 -7.887 1.00 64.44 1756 ILE A O 1
ATOM 14016 N N . LEU A 1 1757 ? -26.091 -15.868 -7.708 1.00 63.81 1757 LEU A N 1
ATOM 14017 C CA . LEU A 1 1757 ? -26.124 -15.842 -6.245 1.00 63.81 1757 LEU A CA 1
ATOM 14018 C C . LEU A 1 1757 ? -27.497 -15.411 -5.710 1.00 63.81 1757 LEU A C 1
ATOM 14020 O O . LEU A 1 1757 ? -27.987 -16.043 -4.790 1.00 63.81 1757 LEU A O 1
ATOM 14024 N N . ASP A 1 1758 ? -28.151 -14.411 -6.306 1.00 68.12 1758 ASP A N 1
ATOM 14025 C CA . ASP A 1 1758 ? -29.536 -14.023 -6.010 1.00 68.12 1758 ASP A CA 1
ATOM 14026 C C . ASP A 1 1758 ? -30.508 -15.136 -6.446 1.00 68.12 1758 ASP A C 1
ATOM 14028 O O . ASP A 1 1758 ? -31.512 -15.307 -5.781 1.00 68.12 1758 ASP A O 1
ATOM 14032 N N . THR A 1 1759 ? -30.221 -15.949 -7.475 1.00 67.25 1759 THR A N 1
ATOM 14033 C CA . THR A 1 1759 ? -31.047 -17.120 -7.855 1.00 67.25 1759 THR A CA 1
ATOM 14034 C C . THR A 1 1759 ? -30.794 -18.321 -6.944 1.00 67.25 1759 THR A C 1
ATOM 14036 O O . THR A 1 1759 ? -31.723 -19.059 -6.649 1.00 67.25 1759 THR A O 1
ATOM 14039 N N . GLU A 1 1760 ? -29.566 -18.550 -6.478 1.00 63.38 1760 GLU A N 1
ATOM 14040 C CA . GLU A 1 1760 ? -29.256 -19.573 -5.474 1.00 63.38 1760 GLU A CA 1
ATOM 14041 C C . GLU A 1 1760 ? -29.810 -19.172 -4.107 1.00 63.38 1760 GLU A C 1
ATOM 14043 O O . GLU A 1 1760 ? -30.359 -20.026 -3.422 1.00 63.38 1760 GLU A O 1
ATOM 14048 N N . ASN A 1 1761 ? -29.750 -17.887 -3.749 1.00 68.12 1761 ASN A N 1
ATOM 14049 C CA . ASN A 1 1761 ? -30.409 -17.329 -2.574 1.00 68.12 1761 ASN A CA 1
ATOM 14050 C C . ASN A 1 1761 ? -31.928 -17.338 -2.747 1.00 68.12 1761 ASN A C 1
ATOM 14052 O O . ASN A 1 1761 ? -32.597 -17.734 -1.812 1.00 68.12 1761 ASN A O 1
ATOM 14056 N N . ASP A 1 1762 ? -32.495 -17.001 -3.910 1.00 71.75 1762 ASP A N 1
ATOM 14057 C CA . ASP A 1 1762 ? -33.933 -17.131 -4.185 1.00 71.75 1762 ASP A CA 1
ATOM 14058 C C . ASP A 1 1762 ? -34.358 -18.601 -4.153 1.00 71.75 1762 ASP A C 1
ATOM 14060 O O . ASP A 1 1762 ? -35.460 -18.886 -3.717 1.00 71.75 1762 ASP A O 1
ATOM 14064 N N . ILE A 1 1763 ? -33.523 -19.558 -4.568 1.00 67.75 1763 ILE A N 1
ATOM 14065 C CA . ILE A 1 1763 ? -33.840 -20.995 -4.520 1.00 67.75 1763 ILE A CA 1
ATOM 14066 C C . ILE A 1 1763 ? -33.655 -21.569 -3.110 1.00 67.75 1763 ILE A C 1
ATOM 14068 O O . ILE A 1 1763 ? -34.483 -22.372 -2.687 1.00 67.75 1763 ILE A O 1
ATOM 14072 N N . GLU A 1 1764 ? -32.650 -21.136 -2.345 1.00 68.94 1764 GLU A N 1
ATOM 14073 C CA . GLU A 1 1764 ? -32.547 -21.431 -0.912 1.00 68.94 1764 GLU A CA 1
ATOM 14074 C C . GLU A 1 1764 ? -33.653 -20.739 -0.114 1.00 68.94 1764 GLU A C 1
ATOM 14076 O O . GLU A 1 1764 ? -34.161 -21.334 0.824 1.00 68.94 1764 GLU A O 1
ATOM 14081 N N . ASN A 1 1765 ? -34.061 -19.524 -0.473 1.00 70.44 1765 ASN A N 1
ATOM 14082 C CA . ASN A 1 1765 ? -35.150 -18.792 0.165 1.00 70.44 1765 ASN A CA 1
ATOM 14083 C C . ASN A 1 1765 ? -36.500 -19.370 -0.255 1.00 70.44 1765 ASN A C 1
ATOM 14085 O O . ASN A 1 1765 ? -37.356 -19.487 0.600 1.00 70.44 1765 ASN A O 1
ATOM 14089 N N . ILE A 1 1766 ? -36.686 -19.837 -1.494 1.00 71.94 1766 ILE A N 1
ATOM 14090 C CA . ILE A 1 1766 ? -37.863 -20.612 -1.919 1.00 71.94 1766 ILE A CA 1
ATOM 14091 C C . ILE A 1 1766 ? -37.871 -21.979 -1.232 1.00 71.94 1766 ILE A C 1
ATOM 14093 O O . ILE A 1 1766 ? -38.939 -22.441 -0.853 1.00 71.94 1766 ILE A O 1
ATOM 14097 N N . MET A 1 1767 ? -36.724 -22.630 -1.013 1.00 66.31 1767 MET A N 1
ATOM 14098 C CA . MET A 1 1767 ? -36.675 -23.859 -0.216 1.00 66.31 1767 MET A CA 1
ATOM 14099 C C . MET A 1 1767 ? -36.948 -23.595 1.263 1.00 66.31 1767 MET A C 1
ATOM 14101 O O . MET A 1 1767 ? -37.758 -24.309 1.832 1.00 66.31 1767 MET A O 1
ATOM 14105 N N . LYS A 1 1768 ? -36.383 -22.548 1.870 1.00 71.50 1768 LYS A N 1
ATOM 14106 C CA . LYS A 1 1768 ? -36.686 -22.128 3.247 1.00 71.50 1768 LYS A CA 1
ATOM 14107 C C . LYS A 1 1768 ? -38.125 -21.635 3.377 1.00 71.50 1768 LYS A C 1
ATOM 14109 O O . LYS A 1 1768 ? -38.736 -21.894 4.399 1.00 71.50 1768 LYS A O 1
ATOM 14114 N N . GLU A 1 1769 ? -38.700 -20.981 2.368 1.00 70.44 1769 GLU A N 1
ATOM 14115 C CA . GLU A 1 1769 ? -40.120 -20.617 2.298 1.00 70.44 1769 GLU A CA 1
ATOM 14116 C C . GLU A 1 1769 ? -40.991 -21.858 2.128 1.00 70.44 1769 GLU A C 1
ATOM 14118 O O . GLU A 1 1769 ? -42.026 -21.921 2.767 1.00 70.44 1769 GLU A O 1
ATOM 14123 N N . ILE A 1 1770 ? -40.590 -22.865 1.347 1.00 69.62 1770 ILE A N 1
ATOM 14124 C CA . ILE A 1 1770 ? -41.324 -24.133 1.211 1.00 69.62 1770 ILE A CA 1
ATOM 14125 C C . ILE A 1 1770 ? -41.182 -24.994 2.468 1.00 69.62 1770 ILE A C 1
ATOM 14127 O O . ILE A 1 1770 ? -42.152 -25.625 2.857 1.00 69.62 1770 ILE A O 1
ATOM 14131 N N . GLU A 1 1771 ? -40.041 -25.000 3.152 1.00 70.38 1771 GLU A N 1
ATOM 14132 C CA . GLU A 1 1771 ? -39.853 -25.661 4.448 1.00 70.38 1771 GLU A CA 1
ATOM 14133 C C . GLU A 1 1771 ? -40.604 -24.921 5.560 1.00 70.38 1771 GLU A C 1
ATOM 14135 O O . GLU A 1 1771 ? -41.216 -25.560 6.407 1.00 70.38 1771 GLU A O 1
ATOM 14140 N N . LYS A 1 1772 ? -40.641 -23.584 5.532 1.00 70.75 1772 LYS A N 1
ATOM 14141 C CA . LYS A 1 1772 ? -41.392 -22.729 6.466 1.00 70.75 1772 LYS A CA 1
ATOM 14142 C C . LYS A 1 1772 ? -42.893 -22.776 6.205 1.00 70.75 1772 LYS A C 1
ATOM 14144 O O . LYS A 1 1772 ? -43.639 -22.853 7.168 1.00 70.75 1772 LYS A O 1
ATOM 14149 N N . GLU A 1 1773 ? -43.350 -22.792 4.955 1.00 68.81 1773 GLU A N 1
ATOM 14150 C CA . GLU A 1 1773 ? -44.749 -23.034 4.579 1.00 68.81 1773 GLU A CA 1
ATOM 14151 C C . GLU A 1 1773 ? -45.133 -24.484 4.866 1.00 68.81 1773 GLU A C 1
ATOM 14153 O O . GLU A 1 1773 ? -46.175 -24.690 5.462 1.00 68.81 1773 GLU A O 1
ATOM 14158 N N . ASN A 1 1774 ? -44.303 -25.492 4.570 1.00 66.25 1774 ASN A N 1
ATOM 14159 C CA . ASN A 1 1774 ? -44.578 -26.878 4.969 1.00 66.25 1774 ASN A CA 1
ATOM 14160 C C . ASN A 1 1774 ? -44.644 -27.005 6.494 1.00 66.25 1774 ASN A C 1
ATOM 14162 O O . ASN A 1 1774 ? -45.589 -27.596 6.993 1.00 66.25 1774 ASN A O 1
ATOM 14166 N N . PHE A 1 1775 ? -43.725 -26.398 7.247 1.00 71.69 1775 PHE A N 1
ATOM 14167 C CA . PHE A 1 1775 ? -43.761 -26.383 8.711 1.00 71.69 1775 PHE A CA 1
ATOM 14168 C C . PHE A 1 1775 ? -44.947 -25.576 9.256 1.00 71.69 1775 PHE A C 1
ATOM 14170 O O . PHE A 1 1775 ? -45.541 -25.963 10.257 1.00 71.69 1775 PHE A O 1
ATOM 14177 N N . LEU A 1 1776 ? -45.351 -24.481 8.605 1.00 68.31 1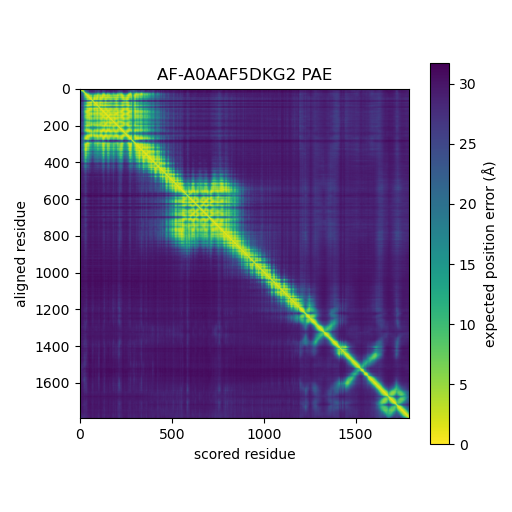776 LEU A N 1
ATOM 14178 C CA . LEU A 1 1776 ? -46.562 -23.730 8.945 1.00 68.31 1776 LEU A CA 1
ATOM 14179 C C . LEU A 1 1776 ? -47.835 -24.484 8.551 1.00 68.31 1776 LEU A C 1
ATOM 14181 O O . LEU A 1 1776 ? -48.831 -24.344 9.249 1.00 68.31 1776 LEU A O 1
ATOM 14185 N N . ILE A 1 1777 ? -47.819 -25.299 7.496 1.00 66.31 1777 ILE A N 1
ATOM 14186 C CA . ILE A 1 1777 ? -48.918 -26.163 7.054 1.00 66.31 1777 ILE A CA 1
ATOM 14187 C C . ILE A 1 1777 ? -49.025 -27.369 7.984 1.00 66.31 1777 ILE A C 1
ATOM 14189 O O . ILE A 1 1777 ? -50.117 -27.628 8.465 1.00 66.31 1777 ILE A O 1
ATOM 14193 N N . GLU A 1 1778 ? -47.931 -28.049 8.325 1.00 69.69 1778 GLU A N 1
ATOM 14194 C CA . GLU A 1 1778 ? -47.893 -29.104 9.342 1.00 69.69 1778 GLU A CA 1
ATOM 14195 C C . GLU A 1 1778 ? -48.301 -28.558 10.706 1.00 69.69 1778 GLU A C 1
ATOM 14197 O O . GLU A 1 1778 ? -49.160 -29.142 11.355 1.00 69.69 1778 GLU A O 1
ATOM 14202 N N . LYS A 1 1779 ? -47.783 -27.397 11.126 1.00 71.56 1779 LYS A N 1
ATOM 14203 C CA . LYS A 1 1779 ? -48.214 -26.744 12.365 1.00 71.56 1779 LYS A CA 1
ATOM 14204 C C . LYS A 1 1779 ? -49.678 -26.314 12.302 1.00 71.56 1779 LYS A C 1
ATOM 14206 O O . LYS A 1 1779 ? -50.375 -26.482 13.289 1.00 71.56 1779 LYS A O 1
ATOM 14211 N N . SER A 1 1780 ? -50.178 -25.814 11.171 1.00 64.56 1780 SER A N 1
ATOM 14212 C CA . SER A 1 1780 ? -51.595 -25.443 11.021 1.00 64.56 1780 SER A CA 1
ATOM 14213 C C . SER A 1 1780 ? -52.512 -26.657 10.939 1.00 64.56 1780 SER A C 1
ATOM 14215 O O . SER A 1 1780 ? -53.641 -26.571 11.404 1.00 64.56 1780 SER A O 1
ATOM 14217 N N . ILE A 1 1781 ? -52.052 -27.779 10.376 1.00 65.62 1781 ILE A N 1
ATOM 14218 C CA . ILE A 1 1781 ? -52.753 -29.067 10.364 1.00 65.62 1781 ILE A CA 1
ATOM 14219 C C . ILE A 1 1781 ? -52.770 -29.638 11.776 1.00 65.62 1781 ILE A C 1
ATOM 14221 O O . ILE A 1 1781 ? -53.846 -29.963 12.255 1.00 65.62 1781 ILE A O 1
ATOM 14225 N N . ASN A 1 1782 ? -51.631 -29.680 12.467 1.00 70.38 1782 ASN A N 1
ATOM 14226 C CA . ASN A 1 1782 ? -51.543 -30.130 13.853 1.00 70.38 1782 ASN A CA 1
ATOM 14227 C C . ASN A 1 1782 ? -52.379 -29.233 14.768 1.00 70.38 1782 ASN A C 1
ATOM 14229 O O . ASN A 1 1782 ? -53.152 -29.764 15.543 1.00 70.38 1782 ASN A O 1
ATOM 14233 N N . SER A 1 1783 ? -52.363 -27.908 14.604 1.00 65.75 1783 SER A N 1
ATOM 14234 C CA . SER A 1 1783 ? -53.274 -27.018 15.332 1.00 65.75 1783 SER A CA 1
ATOM 14235 C C . SER A 1 1783 ? -54.740 -27.194 14.921 1.00 65.75 1783 SER A C 1
ATOM 14237 O O . SER A 1 1783 ? -55.602 -27.072 15.778 1.00 65.75 1783 SER A O 1
ATOM 14239 N N . TYR A 1 1784 ? -55.071 -27.522 13.664 1.00 61.72 1784 TYR A N 1
ATOM 14240 C CA . TYR A 1 1784 ? -56.448 -27.890 13.289 1.00 61.72 1784 TYR A CA 1
ATOM 14241 C C . TYR A 1 1784 ? -56.872 -29.240 13.880 1.00 61.72 1784 TYR A C 1
ATOM 14243 O O . TYR A 1 1784 ? -58.044 -29.399 14.195 1.00 61.72 1784 TYR A O 1
ATOM 14251 N N . VAL A 1 1785 ? -55.949 -30.192 14.034 1.00 66.06 1785 VAL A N 1
ATOM 14252 C CA . VAL A 1 1785 ? -56.186 -31.504 14.653 1.00 66.06 1785 VAL A CA 1
ATOM 14253 C C . VAL A 1 1785 ? -56.306 -31.360 16.167 1.00 66.06 1785 VAL A C 1
ATOM 14255 O O . VAL A 1 1785 ? -57.292 -31.820 16.715 1.00 66.06 1785 VAL A O 1
ATOM 14258 N N . GLU A 1 1786 ? -55.406 -30.632 16.829 1.00 64.00 1786 GLU A N 1
ATOM 14259 C CA . GLU A 1 1786 ? -55.511 -30.256 18.244 1.00 64.00 1786 GLU A CA 1
ATOM 14260 C C . GLU A 1 1786 ? -56.812 -29.485 18.509 1.00 64.00 1786 GLU A C 1
ATOM 14262 O O . GLU A 1 1786 ? -57.467 -29.734 19.512 1.00 64.00 1786 GLU A O 1
ATOM 14267 N N . ILE A 1 1787 ? -57.245 -28.597 17.604 1.00 60.84 1787 ILE A N 1
ATOM 14268 C CA . ILE A 1 1787 ? -58.544 -27.912 17.701 1.00 60.84 1787 ILE A CA 1
ATOM 14269 C C . ILE A 1 1787 ? -59.712 -28.882 17.448 1.00 60.84 1787 ILE A C 1
ATOM 14271 O O . ILE A 1 1787 ? -60.690 -28.829 18.186 1.00 60.84 1787 ILE A O 1
ATOM 14275 N N . GLU A 1 1788 ? -59.653 -29.797 16.475 1.00 54.97 1788 GLU A N 1
ATOM 14276 C CA . GLU A 1 1788 ? -60.706 -30.815 16.296 1.00 54.97 1788 GLU A CA 1
ATOM 14277 C C . GLU A 1 1788 ? -60.737 -31.857 17.431 1.00 54.97 1788 GLU A C 1
ATOM 14279 O O . GLU A 1 1788 ? -61.804 -32.393 17.715 1.00 54.97 1788 GLU A O 1
ATOM 14284 N N . GLU A 1 1789 ? -59.630 -32.089 18.140 1.00 61.50 1789 GLU A N 1
ATOM 14285 C CA . GLU A 1 1789 ? -59.576 -32.901 19.362 1.00 61.50 1789 GLU A CA 1
ATOM 14286 C C . GLU A 1 1789 ? -60.025 -32.107 20.606 1.00 61.50 1789 GLU A C 1
ATOM 14288 O O . GLU A 1 1789 ? -60.688 -32.675 21.471 1.00 61.50 1789 GLU A O 1
ATOM 14293 N N . LEU A 1 1790 ? -59.774 -30.794 20.684 1.00 55.66 1790 LEU A N 1
ATOM 14294 C CA . LEU A 1 1790 ? -60.237 -29.903 21.768 1.00 55.66 1790 LEU A CA 1
ATOM 14295 C C . LEU A 1 1790 ? -61.706 -29.459 21.641 1.00 55.66 1790 LEU A C 1
ATOM 14297 O O . LEU A 1 1790 ? -62.278 -28.996 22.621 1.00 55.66 1790 LEU A O 1
ATOM 14301 N N . TYR A 1 1791 ? -62.311 -29.585 20.456 1.00 50.09 1791 TYR A N 1
ATOM 14302 C CA . TYR A 1 1791 ? -63.760 -29.439 20.235 1.00 50.09 1791 TYR A CA 1
ATOM 14303 C C . TYR A 1 1791 ? -64.466 -30.789 19.986 1.00 50.09 1791 TYR A C 1
ATOM 14305 O O . TYR A 1 1791 ? -65.684 -30.821 19.791 1.00 50.09 1791 TYR A O 1
ATOM 14313 N N . GLY A 1 1792 ? -63.710 -31.892 19.951 1.00 46.62 1792 GLY A N 1
ATOM 14314 C CA . GLY A 1 1792 ? -64.206 -33.266 19.802 1.00 46.62 1792 GLY A CA 1
ATOM 14315 C C . GLY A 1 1792 ? -64.283 -34.059 21.113 1.00 46.62 1792 GLY A C 1
ATOM 14316 O O . GLY A 1 1792 ? -64.919 -35.115 21.129 1.00 46.62 1792 GLY A O 1
ATOM 14317 N N . ASN A 1 1793 ? -63.667 -33.547 22.185 1.00 34.94 1793 ASN A N 1
ATOM 14318 C CA . ASN A 1 1793 ? -63.792 -34.008 23.574 1.00 34.94 1793 ASN A CA 1
ATOM 14319 C C . ASN A 1 1793 ? -64.587 -32.996 24.418 1.00 34.94 1793 ASN A C 1
ATOM 14321 O O . ASN A 1 1793 ? -65.193 -33.448 25.414 1.00 34.94 1793 ASN A O 1
#

Secondary structure (DSSP, 8-state):
-HHHHHHHHHHHHHHTTT---------TTTTS-B-PPPEETTTT-GGGEEES--TTSSS-EEEE-GGG-SSS--EEEE-TTS---SS-TT---GGGG---TT--TTS--EEPPTT---EEEEEEEEEEEEEEEEEEEESSPPPSEEEEEEESSSSSS-EEEEEEESSHHHHSTTS--S--SSSS---EESTT--S-SSSSEEEEEESS-TTS--S-TTSHHHHHHHEEEEEEEEEEE---TTGGGT---HHHHTT---EEEEEEEEEEE--TTB-S-EE---S-TT--S---GGGPPTT---SEE---TTEESSSS-EEPTT--SS-----BTTB---------TTS-S-EEE-HHHHHHTTSS--EEESS--TTEESTTS-EE-TTEEE-TTS-TT-TTSEEEP---TTTBSTTT-B--S-BTTTTB-TT-B-B-TTEESTTS-EEPTTEE---SS-TTSSEEP---TTTBGGG--B-TTT--B-BPTTEESTTS-EEPTTEE---SSTTSSEE----TTTEEEEEE-TTT--EEEPTTEESTTS-EEPTTEEBPPTT-SEEEGGGSEEEES--EEEE----S--S----STTEEEEEETTEEEEEEEEE-SS-EEEEEEEEEE-TT-TT-EEEEEEEEE-SS---TTSTT-GGGG--GGGGEEEEEEPTT-SEEE-SSPEEE-TT-EEEEEEEE--SSTT---TT-EEEEEEEEEEE-GGGSHHHH-TTTHHHHHHHHHHTTHHHHHHTT--TTTS-HHHHHHHHHHHHHHHSSPEE----TTTEEEEEE-TBTT-EEE-BTEESTTS-EEPTTEEEEETTEEEE----TTTEEEEEE-TTT--EEESSTTEESTTS-EEPTTEESTTS-EE---TTT-S-B-TTT-PBSS--TTEESTTS-EEPTTEEEE-STTT-EEEEE--SBS-GGGS-B-EEEEEE-TTT-SS-EEEEEPTTEETTTT-EE-TT-EEE--STT-EEE----TT-S-TTSTTSS-TTS-------TT-BTTTT-B--TTEES-TTTT--EE----TTTBTT------TTT----B-TTEESTTS-EEPTTEE-GGGSS--EE----TTTBPB-TTS-B---B-TTT--B-BPTTEESTTS-EEPTTEES-TTTS--EE----TTTEEEEEEPTTT--EEEPTTEESTTS-EEPTTEEEETTEEEE-HHHHHHHHHHHHHHHHHHHHHHHHHHTTTTS---TTSHHHHHHHHHHHHHHHHHHTT----HHHHHHHHHHHHHHHHHHHHHHHHHHHHHHHHHHHHH-GGGHHHHHHHHHHHHHHHHHHHHHHHHHHHHHHHS-HHHHHHHHHHHHHHHHHHHHHHHHHHHHHHHHHHHHHHHHHHHHHTHHHHHHHHHHHHHHHHHHHHHHHHHHHTHHHHHHHHT-S---TTS-BTTTB-SSTT-S-B--TT-TTSHHHHHHHHHHHHHHHHHHHHHHHHHHHHHHHHHHHHHHHHHHHHHHHHHHHHHHHHHHHHHHHHHHHHHHHHHHHHHHHTS-----SHHHHHHHHHHT------HHHHHHHHHHHHHHHHT-TTHHHHHHHHHHHHHHHHHHHHHHHHHHHHHHHHHHHHHHHHHHHHHHHHHHHHHHHHHHHHHHHHHHHHHHHHHHHHHHHHHHHHHHHHHHHHHHHHHHHHHHHHHHHS--S-HHHHHHHHHHHHHHHHHHHHHHHHHHHHHHHHHHHHHHHTTSS----GGGTTHHHHHHHHHHHHHHHHHHHHHHHHHHHHHHHHHHHHHHHHHHHHHHHHHHHHHHHHHHHHHTT-

Solvent-accessible surface area (backbone atoms only — not comparable to full-atom values): 95042 Å² total; per-residue (Å²): 108,69,76,58,51,53,48,48,52,53,48,49,62,48,50,78,72,65,81,82,82,69,90,69,74,77,62,67,46,80,72,20,34,13,64,36,68,73,32,37,58,58,46,92,34,59,89,39,49,48,57,80,45,49,28,12,60,89,53,74,36,69,37,37,48,83,88,40,82,83,60,100,67,38,58,51,63,28,39,26,70,49,72,66,41,98,87,35,79,37,19,24,40,67,58,36,18,62,81,60,101,85,59,75,75,83,80,44,31,20,30,32,32,61,57,53,36,75,36,37,40,39,38,57,52,97,35,53,26,34,47,48,34,42,41,38,32,16,52,26,44,32,45,28,18,32,38,36,36,34,11,72,65,76,64,76,55,78,47,72,66,39,38,34,11,56,50,37,71,79,73,42,64,90,46,50,80,59,86,66,87,55,75,77,53,63,30,31,42,44,93,54,12,49,61,73,44,58,47,69,26,60,39,79,48,56,57,70,50,90,91,53,89,81,88,54,78,74,39,69,72,47,36,62,64,26,44,31,16,24,45,33,40,39,37,58,29,65,67,58,94,64,47,79,83,78,50,89,51,67,83,52,31,27,53,33,42,52,26,31,32,35,56,41,45,33,24,22,41,36,23,54,23,31,14,62,46,51,40,75,81,77,93,58,96,86,74,88,88,76,86,57,82,86,80,63,67,84,74,43,54,34,47,23,37,52,48,40,52,49,27,29,67,52,30,33,81,35,47,31,91,30,12,24,14,43,83,72,50,66,22,55,65,65,46,39,49,49,31,32,68,46,67,20,43,84,29,40,85,41,41,45,66,38,71,69,49,15,58,74,50,75,70,72,44,13,40,34,38,44,77,43,36,58,55,25,28,63,52,32,26,78,42,31,35,88,42,19,9,42,39,86,89,42,56,79,59,41,75,68,19,37,42,71,40,74,33,30,59,48,17,22,39,84,81,21,39,29,35,25,54,68,35,78,90,82,72,37,47,39,42,35,28,46,42,19,82,31,23,27,62,61,30,7,77,43,34,26,73,31,13,12,55,71,31,69,85,42,82,38,10,31,46,77,42,78,45,33,62,44,14,20,44,94,58,43,21,21,38,40,75,76,52,45,31,44,41,11,62,46,28,30,65,71,29,9,75,38,50,31,93,40,21,8,40,75,28,84,54,89,34,11,19,47,69,20,72,29,28,66,10,20,22,75,45,61,52,30,41,53,66,84,25,43,26,45,47,25,57,52,28,31,66,53,25,7,75,37,43,35,92,41,20,7,26,43,45,67,60,66,50,56,47,43,34,75,79,30,52,72,43,78,43,86,56,45,76,48,77,63,76,93,73,74,92,57,102,72,58,86,61,59,88,62,32,26,24,37,36,31,62,47,17,31,39,38,34,81,69,46,64,43,75,48,58,37,46,26,31,47,30,42,35,30,47,36,86,82,36,73,80,42,33,52,39,33,38,40,40,55,47,68,87,70,83,83,72,62,82,50,85,88,46,72,52,53,81,63,62,76,71,61,39,52,46,76,43,63,50,58,30,74,39,54,59,47,76,49,79,76,59,38,71,44,59,50,74,43,62,36,36,42,35,39,37,33,41,44,47,36,88,98,48,82,47,94,83,46,64,41,32,34,24,28,39,29,54,32,65,47,60,69,76,35,64,58,33,55,35,91,88,53,3,66,57,47,49,47,53,46,56,76,68,39,36,67,60,48,59,77,57,59,60,58,81,90,79,56,60,71,73,45,50,58,51,30,34,28,50,27,15,52,51,58,54,35,41,45,73,22,74,26,29,80,47,22,20,77,39,60,49,31,36,46,67,59,22,43,23,47,44,30,54,48,28,31,64,53,26,4,78,41,48,32,86,35,17,12,40,77,35,79,81,13,24,47,69,23,74,31,32,89,77,32,15,76,46,47,55,30,41,53,68,84,25,44,31,50,51,65,46,97,56,45,29,64,55,27,11,74,38,38,42,91,47,24,12,38,67,91,68,55,41,72,56,68,20,54,82,38,34,82,46,38,41,46,77,77,47,39,40,47,78,47,40,92,66,31,24,63,59,30,25,57,29,33,32,89,49,24,24,48,35,47,34,78,94,68,64,36,78,61,44,77,40,61,25,74,34,43,79,92,62,81,61,50,45,38,76,43,43,40,60,36,80,83,80,76,48,102,47,68,41,41,38,49,43,94,56,38,32,56,76,55,31,55,36,57,44,84,67,30,46,61,52,35,76,58,103,80,51,60,68,49,80,81,61,48,94,78,30,52,72,87,90,49,83,70,47,24,49,74,88,75,35,60,63,82,53,72,40,84,70,24,45,65,87,82,26,39,33,56,48,92,63,28,26,67,40,10,73,77,55,47,44,37,65,41,66,56,30,73,34,21,27,75,74,78,62,63,73,40,44,61,82,77,49,47,51,57,58,36,58,52,37,38,65,61,33,12,72,41,54,43,93,44,26,13,30,44,83,65,59,72,30,37,45,73,34,76,45,35,72,87,20,27,37,63,47,101,85,70,45,54,49,55,50,37,39,52,67,86,30,43,32,52,45,33,94,53,29,15,61,56,31,8,74,34,40,22,93,37,26,15,34,51,70,90,82,47,74,52,40,78,32,76,30,29,83,83,26,18,73,50,52,46,26,43,45,76,81,50,42,25,50,45,34,96,41,24,16,70,56,34,7,73,38,50,16,96,66,29,45,78,55,68,92,55,40,44,72,61,54,66,72,47,52,55,53,52,46,55,49,48,54,54,48,49,59,53,47,59,51,49,60,60,54,61,71,48,80,87,55,93,72,63,85,84,49,52,67,57,56,50,52,48,51,50,53,53,51,49,51,53,60,53,67,79,65,74,89,83,53,74,85,50,52,68,59,43,62,65,49,49,57,58,49,52,55,50,52,51,51,49,55,52,40,54,52,60,43,51,57,45,54,57,43,36,74,71,40,64,89,48,36,68,62,49,43,53,55,43,52,52,46,47,52,52,44,48,47,53,53,48,57,47,49,54,61,50,41,60,63,47,73,65,39,53,67,55,51,46,48,42,55,41,50,44,38,48,45,52,50,47,38,42,33,66,48,49,61,25,41,51,50,42,58,43,44,55,57,38,36,58,54,46,53,46,49,50,62,75,42,36,69,61,52,52,50,54,52,52,56,51,52,53,54,56,51,53,54,54,54,52,55,56,60,53,65,74,38,53,68,60,47,41,32,51,42,12,30,32,67,74,45,105,72,68,35,20,97,85,10,24,17,98,41,96,89,28,94,46,51,27,44,91,89,16,75,61,2,39,52,39,48,44,51,53,49,44,54,48,40,50,52,48,44,57,46,42,48,57,47,43,54,44,44,48,52,46,47,48,50,47,49,47,44,49,54,44,49,54,46,44,54,50,49,47,53,50,44,52,53,48,51,55,50,47,56,55,45,52,57,54,52,51,53,50,51,60,50,49,53,52,51,50,55,62,57,66,74,69,76,88,81,87,75,64,74,59,51,55,55,50,57,59,60,73,66,72,77,84,85,88,52,72,68,61,53,51,51,51,52,51,55,49,49,61,52,47,77,71,36,87,63,42,72,57,54,51,52,51,50,53,51,50,51,54,51,52,53,54,49,55,55,50,55,59,54,51,60,62,48,57,72,55,50,68,64,53,55,64,60,47,63,60,51,56,67,56,49,59,67,50,50,63,58,48,55,62,49,50,52,60,50,50,56,54,49,54,55,48,49,59,54,47,54,50,51,48,53,58,46,48,56,48,46,56,51,50,47,55,50,50,51,53,53,50,49,51,49,52,50,53,47,50,53,53,52,55,73,71,66,78,83,68,61,76,69,68,50,49,66,51,46,52,57,50,50,54,54,48,57,51,46,53,54,52,49,54,49,50,54,53,49,53,49,51,51,54,47,58,54,58,65,66,64,76,80,79,86,85,91,67,80,88,52,61,71,68,43,56,64,41,46,54,58,45,49,56,40,45,57,49,45,49,48,53,44,51,49,48,50,48,48,47,48,52,46,52,49,47,49,50,47,49,46,50,46,49,51,48,46,48,49,49,47,50,48,50,48,50,50,50,48,54,45,52,51,69,75,68,109

Foldseek 3Di:
DVVVVVVVVVVVVVVVVPPDPDPPPPAPLVQFFAFADKFFQCFVQLVQKDKPFFAQCPHKDKFFQPVPPPDDDRIDIAHQVDPDDPVCLRRQDRSLQDDDDPDDQPRHKTWGAFPDQKMKMKGAAPAKWFFFKKKFWWAFFDFQWKWKWFDLPRPPDIDTQEIEHCDCCVRPVVFAADDDPALRRHHYDDPQNDRPPRGRRMDMDGSGDPVHDDDFCVDPSNVVSRIGRMMMMIRRGWDQVCVVVPDPDPVSSSHIITMTSHMGRITAAAQLRFANAADADDPDPPDPPPPDPPPDRPSHHHHAGPGHLQADDRRSQGHHFQQAFAPQHRTDTSRSSRGHGAQQLLQARGWHFDPVCCVVVVNDTRTAGPDGHLQADDRSSQWGHWQWAADPPDPSNDSPRTHGAPADQLFADPRGTAFHYPDVVVPHHTNAGHGAQQFDDSRSPFGFQQWADQGNPDSSRTDGALADCLQAAVSSGDDNYPSAGRGAAQFDDSRSPFGDFQWAAQGNDRRRTHGLLAQLQQAPDSGADRYQSAGHGFAQFDDSRSLFGHFQWAQAFLQNLKFWQVNWDKDWDDKDFDFDAPPDPDQQDFFPDGGWIKDFATMKTKDWSAFFQAWAWKKKKWFWAQVQDQLWAFWKKKAKDFPDDDDLPDDPRNCNPPDCVLNIDTDTGGHPDRMDIDPPTDTDHGRGIMMMMMTRHASDPPDRDRPDIIITRIMGIGGDLCVFCCLVPPPCNVVLVVVLVVQPLVVCVSRVGDPVPRDPSSQSSRSSSSSSGNVHTGGLQADQQFAPDSGAPNYNSAGHGAPQFDDSNSPFGRFQWADRGNRHTHGLQADPVQAPDSGADHHQSAGHGDDPQFDDSRSFFGPFQWADPPVIDGQQQLPQASGADRHPNQGPRRDQQADDRNSQAHDFQWEFGCHNVGRTHIDGAPLVHRPPPPPHQFRGWYAPPPVPDRHTFGHGDAQFDDRSTWHGDFQWAWGDHDPDIGIGHEDALVFDDPPDTPCDPRPGYAHDHGHLQFDDRSGWAHDPQFADIRVVSRRDGQQADCLFADPNDRDADRHPSAGHGAPQFDDRNSPFGHFQWAASVVSHHTDGQQADQVFADADPVRGGDSHADRHPSAGHGDQQFDDRRSLAGDFQWADHSVPDGTHGQLADPLQAPDSGAPRYPNAGHGDQQFDDRRRLAGDQQWDDHPPDTHGVDDLSVVQVVVLVVVLVVLVVVVVVLVVCVPDPDDPVCCVLSVVLVVLSVVVVVVSVDADDDPVVVVVVVVVVVVVVVLVVVLVVLVVVLVVLVVVCVVPVVCVVVSVVVNVVSSVVNVVSSVVVVVVVVVVPPVPSVCVVVVVVVVCCVVVVVVCVVVVVVVVVVVCVVCVVVVVVVCVVCVVVVVVVVVVVVVVVVVVVVVVVVVVVCQQVVLCQAQVAHDDPPQADPARGHDDPVGPGGHDPVRCRHPVNVVVVVVVVVVVVVVVVVVVVVVVVVVVVVVVVVVVVVVVVVVVVVVVVVVVVVVVVVVVVVVVVVVVVVVVVVVVVPPDDDDDPPVVVVCVVVVVPDDDDDDVVVVVVVVVVVVVLVPDVCSVVVVVVVVVVVVVVVVVVVVVVVVVVVVVVVVVVVVVVVVVLVVVVVVLVVVVVVLVVVVVVLVVVVVVVVVVVVLVVVLVVLVVVLVVLVVVLVVLVVVLVVLVVPDDDDPVVVVVSVVVSVVSVVVSVVSVVVSVVSVVVSVVSVVVVVPPDDDDDVVCPPVVVVVVVVVVVVVVVVVVVVVVVVVVSVVVVVVSVVVVVVSVVVVVVSVVVVVVVVVVCVVVVD

Nearest PDB structures (foldseek):
  4aqs-assembly1_A  TM=8.801E-01  e=2.070E-62  Mus musculus
  8dmk-assembly1_B  TM=9.436E-01  e=6.357E-38  Homo sapiens
  4pln-assembly1_B  TM=8.618E-01  e=1.553E-38  Gallus gallus
  4urt-assembly1_A  TM=8.516E-01  e=8.253E-38  Homo sapiens
  4plm-assembly1_A  TM=8.511E-01  e=3.560E-37  Gallus gallus

Sequence (1793 aa):
MKKKFNIFLVIFFITLTIFTSCEEIEDLCKGQSCYPATGNLLIGRKKQLSATSTCGLKYPQKYCIVSNLQGNSSCYYCDSREPYSIRNSNSHGIENVIKEKDENIINRWWQSGNGIQNVSIRLDLEAEFHFTHLIMKFKNFRPAAMLIERSNDYGKTWNIYRYFAYECQISFPEVKEILPKKHDDVICTDKYSAVSPSTGGELIYKVINPQIRTVNPYAEEVAKLLRITNLRINFTKLHTLGDDLLDYRKDVQEKYYYALYELIVRGSCSCYGHAQKCIPINDNNNYLNDYTTENQIPDMVYGKCYCTHNTKGLNCEKCEDFYNDLPWKPAIGKETNSCKRCECNNHAYSCHFDQTVYEASNMTSGGVCDNCQHNTMGKNCEECKPYYYRDITEPYTSPYTCKKCNCNKNGSLNNGICESEHNIEKNLIAGKCYCKKYVDGQNCEYCKDGYWNLTSDNENGCEKCSCNILGTINNEGCDKTTGKCFCKRFVTGINCDKCLENYYGLSEDLDGCKECDCDIGGSLTSQCDIITGQCLCKEHFTGRRCDVAEDIFYCPQIDFYTFEGENGIQSGKESIIEYYEERNKNPYQKWSGTGYVRVKEGSEINFDIGKFYKTLLYNIIIRYDSERNNIGWENVEIILSRPNSINKNVINNECKNYNTENDFMIIRLKGNYMYEEVNPSICLEEGINYQLKIIFGERKTNYPDRSASILIDSIIIIPQLYQLDIFNNPKNGIYNLQQYNINNCRHLILLLIDYNDIPEICYDYTCSIAGSMIGKALQCDCDKTGSKSSICNSNGGQCLCKKNVIGRRCDKCSEGSYGFNPNGCNSCDCDNIGSLHNICDKETGQCLCNINEITGRQCNECYEGSWNFPNCQLCSCNSHSNICDQKNGICLNCTNNTSGKYCDRCKDGYYGDPRIEVNIPCKACMCPNHPDSGNYNAISCSFDYISGKMNALCHCKKGYIGNFCDKCDKNYWGNPKEIGGLCEKCECNGNVDPTVEDNCDKKTGECIKCLYHTTGKNCESCINGYFGSGIERNCTQCQCNLYGSKNNNNNCDSITGKCSCLPNVIGDKCDSCAENYYNIQSGNGCIKCDCDPTGVILDDNRKPIMSCDLFNGQCHCQKGRGGKKCSECTDNFWGNPLIDQCRECNCNKIGSSYAQCNREDGVCQCRAGYGNVTCDNCARGYTGTFPYCNSCGECFKNWDKILNDLSNEMENLIEREKNFDEIEFSSIYDKHFTTINNKINDIKKIIKKNNLTEDEISKLNYSEALFKEKIQKIYQRVNGVKNLVENMNKEKDYAEEYKMILEEKLDLLKFDVENIIEKSEVLKIHDITYAYNSIKNSFNKSENVRKTVDENIYLFNDVERNFYYSIELIKNHKNDFEKVYNENNKALYNMKEEIYLLQQKRPIINQMICGGTPSFLDCDVICGGPTNICPFCGGEACKNGIVTKINDALTFSNKTINKANSIEEKLYEDLNKVKNVDNIINKVHQDISNSFNTISEYKKKLYQDGLKIDDTLKEIDNFLNKDKITYENITNIINEITNLKINFDQDNAYKLSLDVYNALENIPNATNIITDTINKKKIALATLEKAKNSFVLCSTVLENSKTAKEHIKNATLHLINVENTLKYFFDNITESRRNFNKAVNYGTDAEIFLTKLNERIKGMNKDMINIRVQKLMTNSTKQTLLDKNENTKELIKNIEVVSFDIKNDIFKVKNIIKEKSRYGCDNLLERAVPLREKAIKFIEKAISTKKEIRELENEILDTENDIENIMKEIEKENFLIEKSINSYVEIEELYGN